Protein 9NP6 (pdb70)

Solvent-accessible surface area: 76575 Å² total; per-residue (Å²): 127,60,43,101,71,41,83,43,42,10,23,0,50,14,9,22,33,8,22,28,61,73,46,7,29,41,13,15,32,68,38,172,55,16,3,34,55,72,78,70,83,76,60,32,33,60,49,34,97,88,133,138,147,29,55,20,11,85,26,49,0,126,34,33,44,52,67,56,83,197,115,82,148,49,23,33,77,1,118,128,57,3,62,51,65,91,96,81,124,61,31,47,50,78,7,141,68,0,4,89,32,37,10,0,2,78,31,0,66,82,3,20,27,89,16,40,71,78,39,32,91,34,133,44,10,40,83,51,67,144,69,12,18,48,2,8,2,115,21,14,90,56,56,109,95,105,193,39,78,51,40,26,10,15,29,1,61,74,44,46,72,89,69,84,69,52,47,65,65,39,25,93,87,38,73,37,26,7,1,31,21,10,49,98,49,38,51,23,3,22,116,20,8,63,72,29,23,93,53,41,54,10,12,3,10,1,2,9,50,61,46,103,26,107,7,195,73,48,98,95,79,51,45,114,51,74,67,0,135,40,0,0,59,28,0,5,59,1,13,49,10,4,11,91,65,24,119,169,160,24,63,4,22,84,148,84,96,26,44,1,45,32,85,58,0,48,50,80,76,3,6,4,22,2,0,1,19,20,0,25,84,14,48,46,96,115,48,45,82,53,64,47,2,1,0,0,0,53,42,54,111,78,30,2,90,52,9,27,41,29,4,79,61,12,49,1,59,44,128,128,166,78,95,46,29,72,20,84,20,5,32,12,16,40,36,2,6,80,16,16,45,100,63,65,43,53,62,90,24,0,54,51,3,0,79,16,49,2,1,81,24,32,27,5,38,33,19,54,2,22,24,23,11,38,162,43,67,76,57,95,81,59,109,56,13,15,45,9,0,39,48,5,7,73,175,55,35,101,61,49,62,104,81,37,35,59,16,14,156,76,1,71,45,0,10,52,25,3,156,162,21,38,88,106,37,66,18,39,86,16,3,15,155,25,2,35,60,37,6,35,16,78,209,174,31,114,60,22,52,153,160,53,74,52,47,7,61,24,12,61,67,25,64,64,22,5,62,54,26,51,64,58,16,70,94,66,106,47,67,52,33,26,84,84,78,37,1,17,30,40,28,2,119,50,0,79,83,13,41,32,32,17,0,0,0,0,1,0,15,27,57,45,0,12,66,93,130,46,69,51,37,34,6,22,38,95,104,7,37,121,108,82,175,55,19,54,10,35,71,34,0,21,9,2,0,2,36,0,58,50,25,0,3,0,0,0,3,48,141,17,26,2,79,7,6,74,33,1,59,77,111,48,106,143,118,58,65,84,25,12,70,6,1,13,62,49,0,0,0,0,38,0,15,8,23,0,25,17,140,171,42,73,74,58,0,3,47,12,0,8,92,0,18,86,64,50,24,119,13,1,47,16,91,99,8,44,44,62,39,72,89,10,24,72,34,52,40,57,90,64,134,78,64,56,20,52,2,35,3,78,10,0,81,26,3,52,53,14,1,3,50,36,0,0,26,103,28,5,0,75,81,53,149,70,34,77,44,0,3,11,39,0,0,55,29,9,8,33,50,102,78,27,58,43,79,110,10,44,61,35,0,38,77,20,5,120,98,20,54,44,80,5,78,5,36,24,76,30,14,30,57,90,8,97,56,1,3,84,11,2,16,109,19,80,125,78,30,73,112,128,17,82,56,72,34,49,47,30,98,2,99,19,88,26,34,130,81,1,0,89,0,98,21,154,0,24,21,1,4,116,35,114,75,30,89,3,13,0,0,2,9,54,33,36,134,94,43,42,88,140,126,71,1,84,98,30,0,31,1,0,3,12,0,1,0,1,15,75,32,56,13,132,61,71,38,25,48,2,6,6,42,0,0,11,2,37,53,156,33,15,42,51,54,60,9,88,50,16,49,124,88,45,81,66,62,40,34,68,53,0,24,72,6,0,56,36,5,28,17,54,150,4,35,2,84,50,36,114,34,33,103,84,18,34,7,118,60,19,28,70,27,78,94,75,81,155,116,89,42,127,44,18,44,57,1,20,46,5,103,58,4,11,10,6,0,20,6,8,0,10,2,15,29,42,45,4,1,0,23,2,1,20,66,3,25,49,91,22,126,25,51,25,44,53,3,0,1,1,2,60,86,204,140,22,9,30,55,2,38,109,76,5,77,58,23,32,68,130,39,82,77,90,87,154,37,12,46,25,25,24,3,71,53,19,2,5,51,5,8,139,18,9,2,11,3,8,66,21,27,45,112,19,140,58,3,48,48,0,46,32,32,54,12,0,57,66,12,0,25,68,42,127,48,119,8,68,14,163,80,53,13,42,42,7,0,56,18,1,43,117,0,13,32,26,2,13,33,13,52,3,86,12,94,92,0,124,96,24,37,62,80,15,65,135,18,10,135,84,23,74,71,59,138,106,67,94,94,1,86,101,2,19,64,11,1,53,33,0,30,73,7,0,56,1,0,46,46,1,28,106,89,0,165,78,84,108,11,16,17,122,38,30,16,12,3,5,2,1,101,0,7,67,125,30,109,106,0,4,111,67,2,19,142,79,16,69,4,0,3,0,13,36,4,10,10,0,0,32,3,11,33,50,7,6,14,40,2,0,9,50,23,57,36,68,47,3,6,2,3,1,3,3,2,17,21,14,17,0,37,46,165,148,14,16,6,56,30,1,18,93,33,1,48,109,30,0,34,77,49,93,67,47,85,4,48,74,49,67,10,119,30,0,128,56,5,44,88,71,7,7,124,3,0,57,33,6,23,50,38,26,181,191,135,30,102,45,61,90,52,16,51,72,235,58,20,0,0,4,25,78,45,14,57,32,1,41,57,34,2,0,59,52,8,6,158,64,100,114,72,115,45,0,1,2,3,54,116,103,75,20,4,66,65,6,20,82,24,11,71,91,60,48,2,61,54,33,79,110,48,0,18,80,29,102,26,0,15,25,1,12,8,1,1,54,0,1,13,57,8,49,8,9,26,4,1,2,53,18,0,19,13,78,64,22,82,1,5,4,95,1,1,10,1,0,64,128,44,1,68,112,44,89,89,43,59,56,44,6,26,68,23,41,138,38,15,33,72,11,15,4,2,1,0,2,41,42,22,32,70,62,94,72,12,27,124,53,0,61,68,47,0,71,52,0,9,65,28,0,80,60,1,6,77,29,60,59,39,88,14,54,54,2,1,50,26,0,34,170,42,17,23,26,19,13,30,8,37,29,74,88,87,60,102,46,24,25,50,8,11,52,24,0,28,87,0,24,52,19,0,34,115,63,29,105,84,63,6,62,82,25,0,13,50,22,2,73,6,0,85,121,51,62,82,10,24,31,93,23,98,161,78,110,130,18,49,9,19,30,0,38,63,1,36,40,61,52,36,110,28,0,0,2,3,16,0,0,30,125,10,3,25,41,92,61,106,71,146,33,22,6,44,11,2,5,24,3,8,4,132,28,42,9,28,150,62,5,69,66,33,74,25,96,86,10,180,20,39,54,71,0,33,91,49,4,60,75,11,33,134,46,33,55,114,82,49,72,29,23,17,58,51,0,0,15,0,1,1,0,0,0,61,20,84,1,10,0,0,0,4,61,67,0,71,101,31,106,67,68,32,36,27,2,132,8,0,65,30,0,27,87,44,45,89,120,88,44,114,39,156,162,33,110,94,153,87,109,97,29,88,58,136,50,122,164,3,1,111,56,0,47,87,48,116,88,41,51,61,4,0,74,17,10,36,50,39,80,86,189,177

B-factor: mean 36.64, std 29.6, range [0.26, 152.62]

Structure (mmCIF, N/CA/C/O backbone):
data_9NP6
#
_entry.id   9NP6
#
_cell.length_a   1.00
_cell.length_b   1.00
_cell.length_c   1.00
_cell.angle_alpha   90.00
_cell.angle_beta   90.00
_cell.angle_gamma   90.00
#
_symmetry.space_group_name_H-M   'P 1'
#
loop_
_entity.id
_entity.type
_entity.pdbx_description
1 polymer "DNA 3'-5' helicase"
2 polymer "DNA 3'-5' helicase"
3 polymer 'DNA (30-MER)'
4 non-polymer 'PHOSPHOAMINOPHOSPHONIC ACID-ADENYLATE ESTER'
5 non-polymer 'IRON/SULFUR CLUSTER'
#
loop_
_atom_site.group_PDB
_atom_site.id
_atom_site.type_symbol
_atom_site.label_atom_id
_atom_site.label_alt_id
_atom_site.label_comp_id
_atom_site.label_asym_id
_atom_site.label_entity_id
_atom_site.label_seq_id
_atom_site.pdbx_PDB_ins_code
_atom_site.Cartn_x
_atom_site.Cartn_y
_atom_site.Cartn_z
_atom_site.occupancy
_atom_site.B_iso_or_equiv
_atom_site.auth_seq_id
_atom_site.auth_comp_id
_atom_site.auth_asym_id
_atom_site.auth_atom_id
_atom_site.pdbx_PDB_model_num
ATOM 1 N N . LEU A 1 17 ? 150.609 164.428 96.055 1.00 91.84 16 LEU A N 1
ATOM 2 C CA . LEU A 1 17 ? 151.985 164.545 96.523 1.00 91.84 16 LEU A CA 1
ATOM 3 C C . LEU A 1 17 ? 152.462 163.239 97.146 1.00 91.84 16 LEU A C 1
ATOM 4 O O . LEU A 1 17 ? 153.659 163.038 97.352 1.00 91.84 16 LEU A O 1
ATOM 9 N N . LEU A 1 18 ? 151.517 162.353 97.444 1.00 94.14 17 LEU A N 1
ATOM 10 C CA . LEU A 1 18 ? 151.804 161.046 98.031 1.00 94.14 17 LEU A CA 1
ATOM 11 C C . LEU A 1 18 ? 151.265 159.983 97.078 1.00 94.14 17 LEU A C 1
ATOM 12 O O . LEU A 1 18 ? 150.137 159.505 97.229 1.00 94.14 17 LEU A O 1
ATOM 17 N N . GLU A 1 19 ? 152.078 159.615 96.099 1.00 91.62 18 GLU A N 1
ATOM 18 C CA . GLU A 1 19 ? 151.736 158.618 95.099 1.00 91.62 18 GLU A CA 1
ATOM 19 C C . GLU A 1 19 ? 152.958 157.749 94.857 1.00 91.62 18 GLU A C 1
ATOM 20 O O . GLU A 1 19 ? 154.087 158.167 95.138 1.00 91.62 18 GLU A O 1
ATOM 22 N N . PRO A 1 20 ? 152.766 156.524 94.354 1.00 91.44 19 PRO A N 1
ATOM 23 C CA . PRO A 1 20 ? 153.934 155.682 94.044 1.00 91.44 19 PRO A CA 1
ATOM 24 C C . PRO A 1 20 ? 154.903 156.345 93.082 1.00 91.44 19 PRO A C 1
ATOM 25 O O . PRO A 1 20 ? 156.121 156.176 93.218 1.00 91.44 19 PRO A O 1
ATOM 29 N N . GLY A 1 21 ? 154.395 157.098 92.111 1.00 90.78 20 GLY A N 1
ATOM 30 C CA . GLY A 1 21 ? 155.251 157.906 91.268 1.00 90.78 20 GLY A CA 1
ATOM 31 C C . GLY A 1 21 ? 155.376 159.315 91.807 1.00 90.78 20 GLY A C 1
ATOM 32 O O . GLY A 1 21 ? 154.507 160.159 91.568 1.00 90.78 20 GLY A O 1
ATOM 33 N N . SER A 1 22 ? 156.454 159.580 92.540 1.00 90.97 21 SER A N 1
ATOM 34 C CA . SER A 1 22 ? 156.657 160.883 93.156 1.00 90.97 21 SER A CA 1
ATOM 35 C C . SER A 1 22 ? 158.134 161.051 93.477 1.00 90.97 21 SER A C 1
ATOM 36 O O . SER A 1 22 ? 158.892 160.079 93.528 1.00 90.97 21 SER A O 1
ATOM 39 N N . ASN A 1 23 ? 158.529 162.302 93.698 1.00 94.68 22 ASN A N 1
ATOM 40 C CA . ASN A 1 23 ? 159.910 162.622 94.018 1.00 94.68 22 ASN A CA 1
ATOM 41 C C . ASN A 1 23 ? 159.947 163.917 94.814 1.00 94.68 22 ASN A C 1
ATOM 42 O O . ASN A 1 23 ? 159.001 164.708 94.795 1.00 94.68 22 ASN A O 1
ATOM 44 N N . GLY A 1 24 ? 161.055 164.124 95.511 1.00 97.65 23 GLY A N 1
ATOM 45 C CA . GLY A 1 24 ? 161.238 165.310 96.321 1.00 97.65 23 GLY A CA 1
ATOM 46 C C . GLY A 1 24 ? 160.982 165.050 97.791 1.00 97.65 23 GLY A C 1
ATOM 47 O O . GLY A 1 24 ? 160.815 163.914 98.245 1.00 97.65 23 GLY A O 1
ATOM 48 N N . VAL A 1 25 ? 160.952 166.144 98.546 1.00 93.03 24 VAL A N 1
ATOM 49 C CA . VAL A 1 25 ? 160.745 166.112 99.989 1.00 93.03 24 VAL A CA 1
ATOM 50 C C . VAL A 1 25 ? 159.416 166.784 100.298 1.00 93.03 24 VAL A C 1
ATOM 51 O O . VAL A 1 25 ? 159.168 167.914 99.861 1.00 93.03 24 VAL A O 1
ATOM 55 N N . VAL A 1 26 ? 158.558 166.086 101.041 1.00 93.17 25 VAL A N 1
ATOM 56 C CA . VAL A 1 26 ? 157.282 166.628 101.482 1.00 93.17 25 VAL A CA 1
ATOM 57 C C . VAL A 1 26 ? 157.155 166.398 102.979 1.00 93.17 25 VAL A C 1
ATOM 58 O O . VAL A 1 26 ? 157.834 165.553 103.565 1.00 93.17 25 VAL A O 1
ATOM 62 N N . ARG A 1 27 ? 156.267 167.169 103.598 1.00 86.68 26 ARG A N 1
ATOM 63 C CA . ARG A 1 27 ? 156.070 167.107 105.036 1.00 86.68 26 ARG A CA 1
ATOM 64 C C . ARG A 1 27 ? 154.621 167.443 105.344 1.00 86.68 26 ARG A C 1
ATOM 65 O O . ARG A 1 27 ? 153.983 168.205 104.616 1.00 86.68 26 ARG A O 1
ATOM 73 N N . LEU A 1 28 ? 154.106 166.864 106.426 1.00 77.48 27 LEU A N 1
ATOM 74 C CA . LEU A 1 28 ? 152.783 167.192 106.939 1.00 77.48 27 LEU A CA 1
ATOM 75 C C . LEU A 1 28 ? 152.918 167.690 108.370 1.00 77.48 27 LEU A C 1
ATOM 76 O O . LEU A 1 28 ? 153.681 167.132 109.162 1.00 77.48 27 LEU A O 1
ATOM 81 N N . LEU A 1 29 ? 152.168 168.739 108.697 1.00 79.11 28 LEU A N 1
ATOM 82 C CA . LEU A 1 29 ? 152.459 169.560 109.859 1.00 79.11 28 LEU A CA 1
ATOM 83 C C . LEU A 1 29 ? 151.188 169.833 110.650 1.00 79.11 28 LEU A C 1
ATOM 84 O O . LEU A 1 29 ? 150.090 169.900 110.091 1.00 79.11 28 LEU A O 1
ATOM 89 N N . GLY A 1 30 ? 151.350 169.981 111.958 1.00 76.48 29 GLY A N 1
ATOM 90 C CA . GLY A 1 30 ? 150.303 170.496 112.829 1.00 76.48 29 GLY A CA 1
ATOM 91 C C . GLY A 1 30 ? 149.395 169.413 113.375 1.00 76.48 29 GLY A C 1
ATOM 92 O O . GLY A 1 30 ? 149.186 168.363 112.769 1.00 76.48 29 GLY A O 1
ATOM 93 N N . GLY A 1 31 ? 148.847 169.682 114.559 1.00 69.81 30 GLY A N 1
ATOM 94 C CA . GLY A 1 31 ? 147.799 168.866 115.124 1.00 69.81 30 GLY A CA 1
ATOM 95 C C . GLY A 1 31 ? 148.293 167.746 116.015 1.00 69.81 30 GLY A C 1
ATOM 96 O O . GLY A 1 31 ? 149.071 166.885 115.596 1.00 69.81 30 GLY A O 1
ATOM 97 N N . PRO A 1 32 ? 147.852 167.741 117.276 1.00 56.87 31 PRO A N 1
ATOM 98 C CA . PRO A 1 32 ? 148.108 166.585 118.144 1.00 56.87 31 PRO A CA 1
ATOM 99 C C . PRO A 1 32 ? 147.057 165.502 117.964 1.00 56.87 31 PRO A C 1
ATOM 100 O O . PRO A 1 32 ? 145.859 165.763 118.103 1.00 56.87 31 PRO A O 1
ATOM 104 N N . GLY A 1 33 ? 147.493 164.285 117.652 1.00 56.25 32 GLY A N 1
ATOM 105 C CA . GLY A 1 33 ? 146.583 163.182 117.436 1.00 56.25 32 GLY A CA 1
ATOM 106 C C . GLY A 1 33 ? 145.916 163.156 116.081 1.00 56.25 32 GLY A C 1
ATOM 107 O O . GLY A 1 33 ? 145.080 162.275 115.841 1.00 56.25 32 GLY A O 1
ATOM 108 N N . THR A 1 34 ? 146.277 164.074 115.182 1.00 59.44 33 THR A N 1
ATOM 109 C CA . THR A 1 34 ? 145.569 164.217 113.913 1.00 59.44 33 THR A CA 1
ATOM 110 C C . THR A 1 34 ? 145.641 162.950 113.069 1.00 59.44 33 THR A C 1
ATOM 111 O O . THR A 1 34 ? 144.693 162.632 112.342 1.00 59.44 33 THR A O 1
ATOM 115 N N . GLY A 1 35 ? 146.728 162.194 113.176 1.00 64.97 34 GLY A N 1
ATOM 116 C CA . GLY A 1 35 ? 146.879 161.007 112.358 1.00 64.97 34 GLY A CA 1
ATOM 117 C C . GLY A 1 35 ? 148.115 161.029 111.486 1.00 64.97 34 GLY A C 1
ATOM 118 O O . GLY A 1 35 ? 148.124 160.450 110.395 1.00 64.97 34 GLY A O 1
ATOM 119 N N . LYS A 1 36 ? 149.163 161.705 111.957 1.00 67.04 35 LYS A N 1
ATOM 120 C CA . LYS A 1 36 ? 150.419 161.736 111.219 1.00 67.04 35 LYS A CA 1
ATOM 121 C C . LYS A 1 36 ? 150.967 160.331 111.010 1.00 67.04 35 LYS A C 1
ATOM 122 O O . LYS A 1 36 ? 151.355 159.964 109.896 1.00 67.04 35 LYS A O 1
ATOM 128 N N . SER A 1 37 ? 151.002 159.525 112.073 1.00 70.51 36 SER A N 1
ATOM 129 C CA . SER A 1 37 ? 151.497 158.157 111.944 1.00 70.51 36 SER A CA 1
ATOM 130 C C . SER A 1 37 ? 150.591 157.324 111.047 1.00 70.51 36 SER A C 1
ATOM 131 O O . SER A 1 37 ? 151.074 156.512 110.247 1.00 70.51 36 SER A O 1
ATOM 134 N N . SER A 1 38 ? 149.275 157.505 111.170 1.00 71.50 37 SER A N 1
ATOM 135 C CA . SER A 1 38 ? 148.348 156.795 110.297 1.00 71.50 37 SER A CA 1
ATOM 136 C C . SER A 1 38 ? 148.548 157.198 108.841 1.00 71.50 37 SER A C 1
ATOM 137 O O . SER A 1 38 ? 148.545 156.345 107.946 1.00 71.50 37 SER A O 1
ATOM 140 N N . LEU A 1 39 ? 148.732 158.495 108.585 1.00 70.88 38 LEU A N 1
ATOM 141 C CA . LEU A 1 39 ? 148.988 158.947 107.221 1.00 70.88 38 LEU A CA 1
ATOM 142 C C . LEU A 1 39 ? 150.288 158.363 106.687 1.00 70.88 38 LEU A C 1
ATOM 143 O O . LEU A 1 39 ? 150.363 157.954 105.522 1.00 70.88 38 LEU A O 1
ATOM 148 N N . LEU A 1 40 ? 151.324 158.318 107.526 1.00 74.17 39 LEU A N 1
ATOM 149 C CA . LEU A 1 40 ? 152.607 157.774 107.097 1.00 74.17 39 LEU A CA 1
ATOM 150 C C . LEU A 1 40 ? 152.497 156.294 106.758 1.00 74.17 39 LEU A C 1
ATOM 151 O O . LEU A 1 40 ? 153.029 155.843 105.736 1.00 74.17 39 LEU A O 1
ATOM 156 N N . VAL A 1 41 ? 151.814 155.519 107.603 1.00 77.72 40 VAL A N 1
ATOM 157 C CA . VAL A 1 41 ? 151.666 154.097 107.314 1.00 77.72 40 VAL A CA 1
ATOM 158 C C . VAL A 1 41 ? 150.796 153.888 106.079 1.00 77.72 40 VAL A C 1
ATOM 159 O O . VAL A 1 41 ? 151.039 152.965 105.292 1.00 77.72 40 VAL A O 1
ATOM 163 N N . ASP A 1 42 ? 149.789 154.743 105.871 1.00 81.14 41 ASP A N 1
ATOM 164 C CA . ASP A 1 42 ? 148.973 154.640 104.666 1.00 81.14 41 ASP A CA 1
ATOM 165 C C . ASP A 1 42 ? 149.802 154.904 103.416 1.00 81.14 41 ASP A C 1
ATOM 166 O O . ASP A 1 42 ? 149.670 154.193 102.413 1.00 81.14 41 ASP A O 1
ATOM 168 N N . THR A 1 43 ? 150.661 155.924 103.456 1.00 78.92 42 THR A N 1
ATOM 169 C CA . THR A 1 43 ? 151.524 156.204 102.312 1.00 78.92 42 THR A CA 1
ATOM 170 C C . THR A 1 43 ? 152.519 155.074 102.081 1.00 78.92 42 THR A C 1
ATOM 171 O O . THR A 1 43 ? 152.811 154.722 100.933 1.00 78.92 42 THR A O 1
ATOM 175 N N . ALA A 1 44 ? 153.059 154.503 103.160 1.00 78.57 43 ALA A N 1
ATOM 176 C CA . ALA A 1 44 ? 153.995 153.393 103.016 1.00 78.57 43 ALA A CA 1
ATOM 177 C C . ALA A 1 44 ? 153.322 152.180 102.386 1.00 78.57 43 ALA A C 1
ATOM 178 O O . ALA A 1 44 ? 153.911 151.508 101.531 1.00 78.57 43 ALA A O 1
ATOM 180 N N . VAL A 1 45 ? 152.088 151.882 102.797 1.00 80.53 44 VAL A N 1
ATOM 181 C CA . VAL A 1 45 ? 151.380 150.732 102.242 1.00 80.53 44 VAL A CA 1
ATOM 182 C C . VAL A 1 45 ? 150.988 150.989 100.791 1.00 80.53 44 VAL A C 1
ATOM 183 O O . VAL A 1 45 ? 151.127 150.110 99.932 1.00 80.53 44 VAL A O 1
ATOM 187 N N . GLN A 1 46 ? 150.501 152.196 100.493 1.00 79.93 45 GLN A N 1
ATOM 188 C CA . GLN A 1 46 ? 150.040 152.502 99.142 1.00 79.93 45 GLN A CA 1
ATOM 189 C C . GLN A 1 46 ? 151.179 152.476 98.132 1.00 79.93 45 GLN A C 1
ATOM 190 O O . GLN A 1 46 ? 150.941 152.276 96.935 1.00 79.93 45 GLN A O 1
ATOM 192 N N . HIS A 1 47 ? 152.414 152.677 98.584 1.00 83.21 46 HIS A N 1
ATOM 193 C CA . HIS A 1 47 ? 153.568 152.702 97.696 1.00 83.21 46 HIS A CA 1
ATOM 194 C C . HIS A 1 47 ? 154.180 151.326 97.469 1.00 83.21 46 HIS A C 1
ATOM 195 O O . HIS A 1 47 ? 155.163 151.218 96.730 1.00 83.21 46 HIS A O 1
ATOM 202 N N . ILE A 1 48 ? 153.634 150.282 98.082 1.00 79.17 47 ILE A N 1
ATOM 203 C CA . ILE A 1 48 ? 154.158 148.934 97.901 1.00 79.17 47 ILE A CA 1
ATOM 204 C C . ILE A 1 48 ? 153.084 148.025 97.320 1.00 79.17 47 ILE A C 1
ATOM 205 O O . ILE A 1 48 ? 153.277 147.413 96.269 1.00 79.17 47 ILE A O 1
ATOM 210 N N . LEU A 1 59 ? 161.765 153.155 106.988 1.00 94.85 58 LEU A N 1
ATOM 211 C CA . LEU A 1 59 ? 160.926 153.964 107.863 1.00 94.85 58 LEU A CA 1
ATOM 212 C C . LEU A 1 59 ? 161.625 154.189 109.194 1.00 94.85 58 LEU A C 1
ATOM 213 O O . LEU A 1 59 ? 162.681 153.613 109.454 1.00 94.85 58 LEU A O 1
ATOM 218 N N . LEU A 1 60 ? 161.029 155.029 110.037 1.00 90.65 59 LEU A N 1
ATOM 219 C CA . LEU A 1 60 ? 161.598 155.331 111.341 1.00 90.65 59 LEU A CA 1
ATOM 220 C C . LEU A 1 60 ? 160.472 155.557 112.338 1.00 90.65 59 LEU A C 1
ATOM 221 O O . LEU A 1 60 ? 159.403 156.059 111.982 1.00 90.65 59 LEU A O 1
ATOM 226 N N . THR A 1 61 ? 160.723 155.183 113.592 1.00 91.57 60 THR A N 1
ATOM 227 C CA . THR A 1 61 ? 159.735 155.301 114.660 1.00 91.57 60 THR A CA 1
ATOM 228 C C . THR A 1 61 ? 160.166 156.260 115.756 1.00 91.57 60 THR A C 1
ATOM 229 O O . THR A 1 61 ? 159.416 157.180 116.102 1.00 91.57 60 THR A O 1
ATOM 231 N N . GLY A 1 62 ? 161.359 156.075 116.313 1.00 92.70 61 GLY A N 1
ATOM 232 C CA . GLY A 1 62 ? 161.849 156.920 117.380 1.00 92.70 61 GLY A CA 1
ATOM 233 C C . GLY A 1 62 ? 161.730 156.341 118.773 1.00 92.70 61 GLY A C 1
ATOM 234 O O . GLY A 1 62 ? 162.106 157.018 119.736 1.00 92.70 61 GLY A O 1
ATOM 235 N N . SER A 1 63 ? 161.216 155.120 118.914 1.00 85.62 62 SER A N 1
ATOM 236 C CA . SER A 1 63 ? 161.109 154.483 120.219 1.00 85.62 62 SER A CA 1
ATOM 237 C C . SER A 1 63 ? 161.009 152.976 120.028 1.00 85.62 62 SER A C 1
ATOM 238 O O . SER A 1 63 ? 160.363 152.508 119.089 1.00 85.62 62 SER A O 1
ATOM 241 N N . ALA A 1 64 ? 161.645 152.225 120.931 1.00 85.68 63 ALA A N 1
ATOM 242 C CA . ALA A 1 64 ? 161.648 150.771 120.820 1.00 85.68 63 ALA A CA 1
ATOM 243 C C . ALA A 1 64 ? 160.266 150.164 121.026 1.00 85.68 63 ALA A C 1
ATOM 244 O O . ALA A 1 64 ? 160.027 149.037 120.579 1.00 85.68 63 ALA A O 1
ATOM 246 N N . ARG A 1 65 ? 159.360 150.874 121.696 1.00 81.64 64 ARG A N 1
ATOM 247 C CA . ARG A 1 65 ? 157.999 150.385 121.884 1.00 81.64 64 ARG A CA 1
ATOM 248 C C . ARG A 1 65 ? 157.072 150.832 120.763 1.00 81.64 64 ARG A C 1
ATOM 249 O O . ARG A 1 65 ? 156.194 150.070 120.345 1.00 81.64 64 ARG A O 1
ATOM 251 N N . LEU A 1 66 ? 157.255 152.057 120.265 1.00 85.07 65 LEU A N 1
ATOM 252 C CA . LEU A 1 66 ? 156.430 152.547 119.166 1.00 85.07 65 LEU A CA 1
ATOM 253 C C . LEU A 1 66 ? 156.689 151.769 117.882 1.00 85.07 65 LEU A C 1
ATOM 254 O O . LEU A 1 66 ? 155.764 151.556 117.087 1.00 85.07 65 LEU A O 1
ATOM 259 N N . ARG A 1 67 ? 157.936 151.342 117.663 1.00 83.28 66 ARG A N 1
ATOM 260 C CA . ARG A 1 67 ? 158.257 150.580 116.462 1.00 83.28 66 ARG A CA 1
ATOM 261 C C . ARG A 1 67 ? 157.516 149.250 116.431 1.00 83.28 66 ARG A C 1
ATOM 262 O O . ARG A 1 67 ? 157.134 148.780 115.353 1.00 83.28 66 ARG A O 1
ATOM 270 N N . THR A 1 68 ? 157.296 148.632 117.594 1.00 81.63 67 THR A N 1
ATOM 271 C CA . THR A 1 68 ? 156.522 147.397 117.633 1.00 81.63 67 THR A CA 1
ATOM 272 C C . THR A 1 68 ? 155.093 147.634 117.166 1.00 81.63 67 THR A C 1
ATOM 273 O O . THR A 1 68 ? 154.543 146.841 116.392 1.00 81.63 67 THR A O 1
ATOM 277 N N . ALA A 1 69 ? 154.478 148.731 117.617 1.00 79.87 68 ALA A N 1
ATOM 278 C CA . ALA A 1 69 ? 153.128 149.059 117.174 1.00 79.87 68 ALA A CA 1
ATOM 279 C C . ALA A 1 69 ? 153.092 149.346 115.679 1.00 79.87 68 ALA A C 1
ATOM 280 O O . ALA A 1 69 ? 152.161 148.927 114.980 1.00 79.87 68 ALA A O 1
ATOM 282 N N . ALA A 1 70 ? 154.096 150.065 115.169 1.00 85.81 69 ALA A N 1
ATOM 283 C CA . ALA A 1 70 ? 154.138 150.350 113.737 1.00 85.81 69 ALA A CA 1
ATOM 284 C C . ALA A 1 70 ? 154.267 149.068 112.921 1.00 85.81 69 ALA A C 1
ATOM 285 O O . ALA A 1 70 ? 153.581 148.897 111.905 1.00 85.81 69 ALA A O 1
ATOM 287 N N . ARG A 1 71 ? 155.137 148.153 113.356 1.00 88.40 70 ARG A N 1
ATOM 288 C CA . ARG A 1 71 ? 155.298 146.887 112.649 1.00 88.40 70 ARG A CA 1
ATOM 289 C C . ARG A 1 71 ? 154.023 146.056 112.710 1.00 88.40 70 ARG A C 1
ATOM 290 O O . ARG A 1 71 ? 153.642 145.417 111.721 1.00 88.40 70 ARG A O 1
ATOM 292 N N . ALA A 1 72 ? 153.351 146.049 113.864 1.00 84.63 71 ALA A N 1
ATOM 293 C CA . ALA A 1 72 ? 152.095 145.317 113.980 1.00 84.63 71 ALA A CA 1
ATOM 294 C C . ALA A 1 72 ? 151.040 145.884 113.041 1.00 84.63 71 ALA A C 1
ATOM 295 O O . ALA A 1 72 ? 150.323 145.130 112.373 1.00 84.63 71 ALA A O 1
ATOM 297 N N . ALA A 1 73 ? 150.936 147.214 112.969 1.00 88.40 72 ALA A N 1
ATOM 298 C CA . ALA A 1 73 ? 149.972 147.833 112.065 1.00 88.40 72 ALA A CA 1
ATOM 299 C C . ALA A 1 73 ? 150.291 147.509 110.612 1.00 88.40 72 ALA A C 1
ATOM 300 O O . ALA A 1 73 ? 149.387 147.219 109.818 1.00 88.40 72 ALA A O 1
ATOM 302 N N . ILE A 1 74 ? 151.574 147.554 110.245 1.00 94.10 73 ILE A N 1
ATOM 303 C CA . ILE A 1 74 ? 151.968 147.250 108.872 1.00 94.10 73 ILE A CA 1
ATOM 304 C C . ILE A 1 74 ? 151.633 145.805 108.524 1.00 94.10 73 ILE A C 1
ATOM 305 O O . ILE A 1 74 ? 151.093 145.520 107.448 1.00 94.10 73 ILE A O 1
ATOM 310 N N . THR A 1 75 ? 151.941 144.871 109.428 1.00 92.44 74 THR A N 1
ATOM 311 C CA . THR A 1 75 ? 151.626 143.468 109.172 1.00 92.44 74 THR A CA 1
ATOM 312 C C . THR A 1 75 ? 150.121 143.249 109.078 1.00 92.44 74 THR A C 1
ATOM 313 O O . THR A 1 75 ? 149.654 142.457 108.252 1.00 92.44 74 THR A O 1
ATOM 317 N N . ALA A 1 76 ? 149.346 143.936 109.922 1.00 93.97 75 ALA A N 1
ATOM 318 C CA . ALA A 1 76 ? 147.894 143.800 109.869 1.00 93.97 75 ALA A CA 1
ATOM 319 C C . ALA A 1 76 ? 147.337 144.318 108.550 1.00 93.97 75 ALA A C 1
ATOM 320 O O . ALA A 1 76 ? 146.443 143.699 107.960 1.00 93.97 75 ALA A O 1
ATOM 322 N N . ARG A 1 77 ? 147.851 145.454 108.069 1.00 93.87 76 ARG A N 1
ATOM 323 C CA . ARG A 1 77 ? 147.367 145.999 106.805 1.00 93.87 76 ARG A CA 1
ATOM 324 C C . ARG A 1 77 ? 147.684 145.066 105.642 1.00 93.87 76 ARG A C 1
ATOM 325 O O . ARG A 1 77 ? 146.851 144.867 104.750 1.00 93.87 76 ARG A O 1
ATOM 333 N N . LEU A 1 78 ? 148.880 144.486 105.634 1.00 97.02 77 LEU A N 1
ATOM 334 C CA . LEU A 1 78 ? 149.283 143.578 104.566 1.00 97.02 77 LEU A CA 1
ATOM 335 C C . LEU A 1 78 ? 148.725 142.177 104.797 1.00 97.02 77 LEU A C 1
ATOM 336 O O . LEU A 1 78 ? 148.884 141.288 103.960 1.00 97.02 77 LEU A O 1
ATOM 341 N N . LEU A 1 91 ? 161.295 147.496 107.379 1.00 91.64 90 LEU A N 1
ATOM 342 C CA . LEU A 1 91 ? 162.414 147.898 108.222 1.00 91.64 90 LEU A CA 1
ATOM 343 C C . LEU A 1 91 ? 161.972 148.903 109.278 1.00 91.64 90 LEU A C 1
ATOM 344 O O . LEU A 1 91 ? 162.047 150.112 109.066 1.00 91.64 90 LEU A O 1
ATOM 349 N N . VAL A 1 92 ? 161.514 148.397 110.420 1.00 93.37 91 VAL A N 1
ATOM 350 C CA . VAL A 1 92 ? 161.030 149.238 111.509 1.00 93.37 91 VAL A CA 1
ATOM 351 C C . VAL A 1 92 ? 162.185 149.409 112.492 1.00 93.37 91 VAL A C 1
ATOM 352 O O . VAL A 1 92 ? 162.467 148.523 113.299 1.00 93.37 91 VAL A O 1
ATOM 356 N N . ARG A 1 93 ? 162.858 150.555 112.422 1.00 90.87 92 ARG A N 1
ATOM 357 C CA . ARG A 1 93 ? 164.012 150.843 113.263 1.00 90.87 92 ARG A CA 1
ATOM 358 C C . ARG A 1 93 ? 163.859 152.230 113.877 1.00 90.87 92 ARG A C 1
ATOM 359 O O . ARG A 1 93 ? 162.880 152.940 113.633 1.00 90.87 92 ARG A O 1
ATOM 367 N N . THR A 1 94 ? 164.845 152.613 114.681 1.00 90.27 93 THR A N 1
ATOM 368 C CA . THR A 1 94 ? 164.906 153.919 115.324 1.00 90.27 93 THR A CA 1
ATOM 369 C C . THR A 1 94 ? 166.181 154.638 114.889 1.00 90.27 93 THR A C 1
ATOM 370 O O . THR A 1 94 ? 167.004 154.096 114.148 1.00 90.27 93 THR A O 1
ATOM 374 N N . VAL A 1 95 ? 166.337 155.878 115.359 1.00 89.76 94 VAL A N 1
ATOM 375 C CA . VAL A 1 95 ? 167.490 156.683 114.966 1.00 89.76 94 VAL A CA 1
ATOM 376 C C . VAL A 1 95 ? 168.782 156.043 115.457 1.00 89.76 94 VAL A C 1
ATOM 377 O O . VAL A 1 95 ? 169.732 155.853 114.688 1.00 89.76 94 VAL A O 1
ATOM 381 N N . HIS A 1 96 ? 168.837 155.695 116.744 1.00 89.36 95 HIS A N 1
ATOM 382 C CA . HIS A 1 96 ? 170.045 155.082 117.285 1.00 89.36 95 HIS A CA 1
ATOM 383 C C . HIS A 1 96 ? 170.260 153.680 116.729 1.00 89.36 95 HIS A C 1
ATOM 384 O O . HIS A 1 96 ? 171.405 153.283 116.479 1.00 89.36 95 HIS A O 1
ATOM 391 N N . SER A 1 97 ? 169.182 152.924 116.521 1.00 84.53 96 SER A N 1
ATOM 392 C CA . SER A 1 97 ? 169.319 151.620 115.884 1.00 84.53 96 SER A CA 1
ATOM 393 C C . SER A 1 97 ? 169.861 151.757 114.467 1.00 84.53 96 SER A C 1
ATOM 394 O O . SER A 1 97 ? 170.722 150.976 114.047 1.00 84.53 96 SER A O 1
ATOM 396 N N . TYR A 1 98 ? 169.372 152.749 113.718 1.00 87.46 97 TYR A N 1
ATOM 397 C CA . TYR A 1 98 ? 169.878 152.975 112.367 1.00 87.46 97 TYR A CA 1
ATOM 398 C C . TYR A 1 98 ? 171.345 153.384 112.388 1.00 87.46 97 TYR A C 1
ATOM 399 O O . TYR A 1 98 ? 172.128 152.953 111.533 1.00 87.46 97 TYR A O 1
ATOM 408 N N . ALA A 1 99 ? 171.733 154.220 113.354 1.00 82.32 98 ALA A N 1
ATOM 409 C CA . ALA A 1 99 ? 173.133 154.611 113.474 1.00 82.32 98 ALA A CA 1
ATOM 410 C C . ALA A 1 99 ? 174.016 153.406 113.772 1.00 82.32 98 ALA A C 1
ATOM 411 O O . ALA A 1 99 ? 175.090 153.251 113.177 1.00 82.32 98 ALA A O 1
ATOM 413 N N . PHE A 1 100 ? 173.575 152.535 114.681 1.00 82.07 99 PHE A N 1
ATOM 414 C CA . PHE A 1 100 ? 174.344 151.330 114.972 1.00 82.07 99 PHE A CA 1
ATOM 415 C C . PHE A 1 100 ? 174.435 150.426 113.750 1.00 82.07 99 PHE A C 1
ATOM 416 O O . PHE A 1 100 ? 175.489 149.839 113.480 1.00 82.07 99 PHE A O 1
ATOM 424 N N . ALA A 1 101 ? 173.336 150.293 113.004 1.00 80.95 100 ALA A N 1
ATOM 425 C CA . ALA A 1 101 ? 173.348 149.445 111.817 1.00 80.95 100 ALA A CA 1
ATOM 426 C C . ALA A 1 101 ? 174.310 149.978 110.763 1.00 80.95 100 ALA A C 1
ATOM 427 O O . ALA A 1 101 ? 175.063 149.208 110.155 1.00 80.95 100 ALA A O 1
ATOM 429 N N . VAL A 1 102 ? 174.303 151.292 110.533 1.00 81.42 101 VAL A N 1
ATOM 430 C CA . VAL A 1 102 ? 175.207 151.860 109.537 1.00 81.42 101 VAL A CA 1
ATOM 431 C C . VAL A 1 102 ? 176.654 151.757 110.008 1.00 81.42 101 VAL A C 1
ATOM 432 O O . VAL A 1 102 ? 177.564 151.524 109.204 1.00 81.42 101 VAL A O 1
ATOM 436 N N . LEU A 1 103 ? 176.893 151.899 111.317 1.00 79.33 102 LEU A N 1
ATOM 437 C CA . LEU A 1 103 ? 178.246 151.724 111.835 1.00 79.33 102 LEU A CA 1
ATOM 438 C C . LEU A 1 103 ? 178.725 150.291 111.648 1.00 79.33 102 LEU A C 1
ATOM 439 O O . LEU A 1 103 ? 179.887 150.059 111.292 1.00 79.33 102 LEU A O 1
ATOM 444 N N . ARG A 1 104 ? 177.846 149.316 111.889 1.00 76.98 103 ARG A N 1
ATOM 445 C CA . ARG A 1 104 ? 178.209 147.918 111.679 1.00 76.98 103 ARG A CA 1
ATOM 446 C C . ARG A 1 104 ? 178.474 147.632 110.206 1.00 76.98 103 ARG A C 1
ATOM 447 O O . ARG A 1 104 ? 179.408 146.896 109.869 1.00 76.98 103 ARG A O 1
ATOM 449 N N . LEU A 1 105 ? 177.657 148.200 109.315 1.00 76.58 104 LEU A N 1
ATOM 450 C CA . LEU A 1 105 ? 177.869 147.997 107.886 1.00 76.58 104 LEU A CA 1
ATOM 451 C C . LEU A 1 105 ? 179.158 148.654 107.407 1.00 76.58 104 LEU A C 1
ATOM 452 O O . LEU A 1 105 ? 179.799 148.151 106.477 1.00 76.58 104 LEU A O 1
ATOM 454 N N . ALA A 1 106 ? 179.554 149.769 108.025 1.00 77.65 105 ALA A N 1
ATOM 455 C CA . ALA A 1 106 ? 180.783 150.450 107.638 1.00 77.65 105 ALA A CA 1
ATOM 456 C C . ALA A 1 106 ? 182.036 149.650 107.968 1.00 77.65 105 ALA A C 1
ATOM 457 O O . ALA A 1 106 ? 183.111 149.983 107.457 1.00 77.65 105 ALA A O 1
ATOM 459 N N . ALA A 1 107 ? 181.930 148.612 108.794 1.00 83.01 106 ALA A N 1
ATOM 460 C CA . ALA A 1 107 ? 183.085 147.805 109.165 1.00 83.01 106 ALA A CA 1
ATOM 461 C C . ALA A 1 107 ? 183.499 146.824 108.076 1.00 83.01 106 ALA A C 1
ATOM 462 O O . ALA A 1 107 ? 184.552 146.190 108.206 1.00 83.01 106 ALA A O 1
ATOM 464 N N . GLN A 1 108 ? 182.709 146.682 107.018 1.00 87.02 107 GLN A N 1
ATOM 465 C CA . GLN A 1 108 ? 183.039 145.767 105.934 1.00 87.02 107 GLN A CA 1
ATOM 466 C C . GLN A 1 108 ? 184.024 146.408 104.962 1.00 87.02 107 GLN A C 1
ATOM 467 O O . GLN A 1 108 ? 185.163 146.704 105.324 1.00 87.02 107 GLN A O 1
ATOM 473 N N . SER A 1 120 ? 175.474 151.901 131.077 1.00 87.13 119 SER A N 1
ATOM 474 C CA . SER A 1 120 ? 175.886 153.288 131.256 1.00 87.13 119 SER A CA 1
ATOM 475 C C . SER A 1 120 ? 176.803 153.431 132.464 1.00 87.13 119 SER A C 1
ATOM 476 O O . SER A 1 120 ? 177.443 154.466 132.650 1.00 87.13 119 SER A O 1
ATOM 479 N N . ALA A 1 121 ? 176.858 152.383 133.288 1.00 93.37 120 ALA A N 1
ATOM 480 C CA . ALA A 1 121 ? 177.717 152.415 134.466 1.00 93.37 120 ALA A CA 1
ATOM 481 C C . ALA A 1 121 ? 179.192 152.396 134.089 1.00 93.37 120 ALA A C 1
ATOM 482 O O . ALA A 1 121 ? 180.031 152.889 134.851 1.00 93.37 120 ALA A O 1
ATOM 484 N N . GLU A 1 122 ? 179.526 151.828 132.929 1.00 93.79 121 GLU A N 1
ATOM 485 C CA . GLU A 1 122 ? 180.923 151.748 132.516 1.00 93.79 121 GLU A CA 1
ATOM 486 C C . GLU A 1 122 ? 181.510 153.134 132.272 1.00 93.79 121 GLU A C 1
ATOM 487 O O . GLU A 1 122 ? 182.642 153.415 132.681 1.00 93.79 121 GLU A O 1
ATOM 493 N N . GLN A 1 123 ? 180.752 154.016 131.615 1.00 85.09 122 GLN A N 1
ATOM 494 C CA . GLN A 1 123 ? 181.229 155.379 131.392 1.00 85.09 122 GLN A CA 1
ATOM 495 C C . GLN A 1 123 ? 181.383 156.131 132.708 1.00 85.09 122 GLN A C 1
ATOM 496 O O . GLN A 1 123 ? 182.338 156.900 132.884 1.00 85.09 122 GLN A O 1
ATOM 502 N N . ASP A 1 124 ? 180.447 155.931 133.639 1.00 83.57 123 ASP A N 1
ATOM 503 C CA . ASP A 1 124 ? 180.563 156.559 134.950 1.00 83.57 123 ASP A CA 1
ATOM 504 C C . ASP A 1 124 ? 181.813 156.082 135.675 1.00 83.57 123 ASP A C 1
ATOM 505 O O . ASP A 1 124 ? 182.537 156.885 136.274 1.00 83.57 123 ASP A O 1
ATOM 507 N N . GLY A 1 125 ? 182.089 154.779 135.623 1.00 85.30 124 GLY A N 1
ATOM 508 C CA . GLY A 1 125 ? 183.305 154.269 136.233 1.00 85.30 124 GLY A CA 1
ATOM 509 C C . GLY A 1 125 ? 184.556 154.827 135.584 1.00 85.30 124 GLY A C 1
ATOM 510 O O . GLY A 1 125 ? 185.532 155.150 136.266 1.00 85.30 124 GLY A O 1
ATOM 511 N N . ILE A 1 126 ? 184.541 154.956 134.256 1.00 84.62 125 ILE A N 1
ATOM 512 C CA . ILE A 1 126 ? 185.702 155.488 133.545 1.00 84.62 125 ILE A CA 1
ATOM 513 C C . ILE A 1 126 ? 185.963 156.934 133.955 1.00 84.62 125 ILE A C 1
ATOM 514 O O . ILE A 1 126 ? 187.103 157.317 134.252 1.00 84.62 125 ILE A O 1
ATOM 519 N N . ILE A 1 127 ? 184.913 157.759 133.982 1.00 81.10 126 ILE A N 1
ATOM 520 C CA . ILE A 1 127 ? 185.118 159.160 134.344 1.00 81.10 126 ILE A CA 1
ATOM 521 C C . ILE A 1 127 ? 185.500 159.288 135.813 1.00 81.10 126 ILE A C 1
ATOM 522 O O . ILE A 1 127 ? 186.294 160.163 136.176 1.00 81.10 126 ILE A O 1
ATOM 527 N N . ARG A 1 128 ? 184.958 158.429 136.681 1.00 80.67 127 ARG A N 1
ATOM 528 C CA . ARG A 1 128 ? 185.342 158.473 138.087 1.00 80.67 127 ARG A CA 1
ATOM 529 C C . ARG A 1 128 ? 186.808 158.099 138.269 1.00 80.67 127 ARG A C 1
ATOM 530 O O . ARG A 1 128 ? 187.521 158.730 139.058 1.00 80.67 127 ARG A O 1
ATOM 538 N N . GLU A 1 129 ? 187.278 157.083 137.542 1.00 86.35 128 GLU A N 1
ATOM 539 C CA . GLU A 1 129 ? 188.690 156.721 137.606 1.00 86.35 128 GLU A CA 1
ATOM 540 C C . GLU A 1 129 ? 189.572 157.842 137.071 1.00 86.35 128 GLU A C 1
ATOM 541 O O . GLU A 1 129 ? 190.633 158.128 137.638 1.00 86.35 128 GLU A O 1
ATOM 547 N N . LEU A 1 130 ? 189.151 158.486 135.980 1.00 82.63 129 LEU A N 1
ATOM 548 C CA . LEU A 1 130 ? 189.920 159.605 135.445 1.00 82.63 129 LEU A CA 1
ATOM 549 C C . LEU A 1 130 ? 189.996 160.749 136.448 1.00 82.63 129 LEU A C 1
ATOM 550 O O . LEU A 1 130 ? 191.057 161.356 136.632 1.00 82.63 129 LEU A O 1
ATOM 555 N N . LEU A 1 131 ? 188.877 161.055 137.108 1.00 76.64 130 LEU A N 1
ATOM 556 C CA . LEU A 1 131 ? 188.871 162.117 138.109 1.00 76.64 130 LEU A CA 1
ATOM 557 C C . LEU A 1 131 ? 189.751 161.761 139.299 1.00 76.64 130 LEU A C 1
ATOM 558 O O . LEU A 1 131 ? 190.465 162.620 139.828 1.00 76.64 130 LEU A O 1
ATOM 563 N N . ALA A 1 132 ? 189.710 160.500 139.737 1.00 83.36 131 ALA A N 1
ATOM 564 C CA . ALA A 1 132 ? 190.561 160.074 140.843 1.00 83.36 131 ALA A CA 1
ATOM 565 C C . ALA A 1 132 ? 192.034 160.166 140.468 1.00 83.36 131 ALA A C 1
ATOM 566 O O . ALA A 1 132 ? 192.873 160.530 141.299 1.00 83.36 131 ALA A O 1
ATOM 568 N N . GLY A 1 133 ? 192.367 159.831 139.222 1.00 83.90 132 GLY A N 1
ATOM 569 C CA . GLY A 1 133 ? 193.739 159.988 138.769 1.00 83.90 132 GLY A CA 1
ATOM 570 C C . GLY A 1 133 ? 194.164 161.442 138.681 1.00 83.90 132 GLY A C 1
ATOM 571 O O . GLY A 1 133 ? 195.306 161.784 138.997 1.00 83.90 132 GLY A O 1
ATOM 572 N N . ASP A 1 134 ? 193.253 162.317 138.258 1.00 84.94 133 ASP A N 1
ATOM 573 C CA . ASP A 1 134 ? 193.580 163.728 138.058 1.00 84.94 133 ASP A CA 1
ATOM 574 C C . ASP A 1 134 ? 193.315 164.512 139.348 1.00 84.94 133 ASP A C 1
ATOM 575 O O . ASP A 1 134 ? 192.535 165.458 139.408 1.00 84.94 133 ASP A O 1
ATOM 580 N N . LEU A 1 135 ? 193.946 164.048 140.426 1.00 86.03 134 LEU A N 1
ATOM 581 C CA . LEU A 1 135 ? 194.068 164.862 141.633 1.00 86.03 134 LEU A CA 1
ATOM 582 C C . LEU A 1 135 ? 195.450 164.821 142.263 1.00 86.03 134 LEU A C 1
ATOM 583 O O . LEU A 1 135 ? 195.801 165.762 142.982 1.00 86.03 134 LEU A O 1
ATOM 588 N N . GLU A 1 136 ? 196.244 163.772 142.035 1.00 81.41 135 GLU A N 1
ATOM 589 C CA . GLU A 1 136 ? 197.607 163.752 142.550 1.00 81.41 135 GLU A CA 1
ATOM 590 C C . GLU A 1 136 ? 198.518 164.643 141.717 1.00 81.41 135 GLU A C 1
ATOM 591 O O . GLU A 1 136 ? 199.391 165.329 142.261 1.00 81.41 135 GLU A O 1
ATOM 593 N N . ASP A 1 137 ? 198.328 164.647 140.401 1.00 75.37 136 ASP A N 1
ATOM 594 C CA . ASP A 1 137 ? 199.135 165.474 139.519 1.00 75.37 136 ASP A CA 1
ATOM 595 C C . ASP A 1 137 ? 198.760 166.943 139.672 1.00 75.37 136 ASP A C 1
ATOM 596 O O . ASP A 1 137 ? 197.597 167.291 139.893 1.00 75.37 136 ASP A O 1
ATOM 598 N N . GLY A 1 138 ? 199.763 167.806 139.551 1.00 68.61 137 GLY A N 1
ATOM 599 C CA . GLY A 1 138 ? 199.556 169.236 139.681 1.00 68.61 137 GLY A CA 1
ATOM 600 C C . GLY A 1 138 ? 199.819 169.996 138.397 1.00 68.61 137 GLY A C 1
ATOM 601 O O . GLY A 1 138 ? 200.818 169.759 137.718 1.00 68.6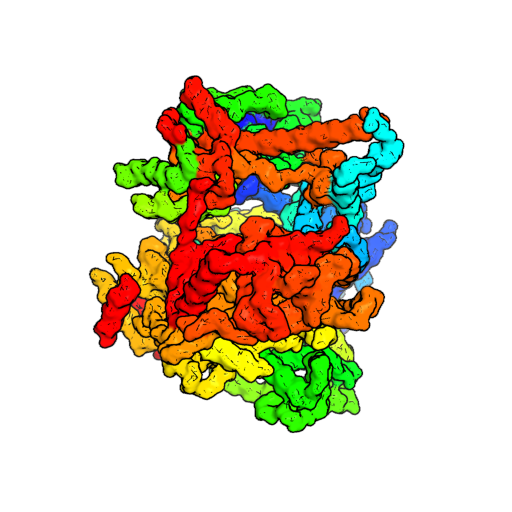1 137 GLY A O 1
ATOM 602 N N . GLY A 1 144 ? 193.317 170.943 133.733 1.00 68.59 143 GLY A N 1
ATOM 603 C CA . GLY A 1 144 ? 193.580 172.281 134.229 1.00 68.59 143 GLY A CA 1
ATOM 604 C C . GLY A 1 144 ? 192.390 172.894 134.941 1.00 68.59 143 GLY A C 1
ATOM 605 O O . GLY A 1 144 ? 191.753 173.815 134.429 1.00 68.59 143 GLY A O 1
ATOM 606 N N . TRP A 1 145 ? 192.095 172.382 136.133 1.00 65.02 144 TRP A N 1
ATOM 607 C CA . TRP A 1 145 ? 190.947 172.840 136.893 1.00 65.02 144 TRP A CA 1
ATOM 608 C C . TRP A 1 145 ? 191.192 174.248 137.436 1.00 65.02 144 TRP A C 1
ATOM 609 O O . TRP A 1 145 ? 192.338 174.677 137.580 1.00 65.02 144 TRP A O 1
ATOM 620 N N . PRO A 1 146 ? 190.121 174.991 137.751 1.00 68.62 145 PRO A N 1
ATOM 621 C CA . PRO A 1 146 ? 190.291 176.403 138.127 1.00 68.62 145 PRO A CA 1
ATOM 622 C C . PRO A 1 146 ? 190.846 176.596 139.528 1.00 68.62 145 PRO A C 1
ATOM 623 O O . PRO A 1 146 ? 190.755 177.695 140.086 1.00 68.62 145 PRO A O 1
ATOM 627 N N . GLU A 1 147 ? 191.395 175.531 140.112 1.00 65.28 146 GLU A N 1
ATOM 628 C CA . GLU A 1 147 ? 192.043 175.512 141.420 1.00 65.28 146 GLU A CA 1
ATOM 629 C C . GLU A 1 147 ? 191.059 175.677 142.568 1.00 65.28 146 GLU A C 1
ATOM 630 O O . GLU A 1 147 ? 191.492 175.817 143.718 1.00 65.28 146 GLU A O 1
ATOM 632 N N . GLN A 1 148 ? 189.754 175.669 142.302 1.00 59.43 147 GLN A N 1
ATOM 633 C CA . GLN A 1 148 ? 188.747 175.722 143.349 1.00 59.43 147 GLN A CA 1
ATOM 634 C C . GLN A 1 148 ? 187.901 174.461 143.422 1.00 59.43 147 GLN A C 1
ATOM 635 O O . GLN A 1 148 ? 187.119 174.313 144.366 1.00 59.43 147 GLN A O 1
ATOM 641 N N . LEU A 1 149 ? 188.036 173.556 142.455 1.00 56.47 148 LEU A N 1
ATOM 642 C CA . LEU A 1 149 ? 187.231 172.347 142.382 1.00 56.47 148 LEU A CA 1
ATOM 643 C C . LEU A 1 149 ? 187.961 171.124 142.915 1.00 56.47 148 LEU A C 1
ATOM 644 O O . LEU A 1 149 ? 187.468 170.003 142.751 1.00 56.47 148 LEU A O 1
ATOM 649 N N . TRP A 1 150 ? 189.129 171.308 143.530 1.00 62.23 149 TRP A N 1
ATOM 650 C CA . TRP A 1 150 ? 189.848 170.171 144.105 1.00 62.23 149 TRP A CA 1
ATOM 651 C C . TRP A 1 150 ? 189.059 169.453 145.193 1.00 62.23 149 TRP A C 1
ATOM 652 O O . TRP A 1 150 ? 189.026 168.210 145.176 1.00 62.23 149 TRP A O 1
ATOM 663 N N . PRO A 1 151 ? 188.432 170.132 146.163 1.00 54.48 150 PRO A N 1
ATOM 664 C CA . PRO A 1 151 ? 187.700 169.390 147.203 1.00 54.48 150 PRO A CA 1
ATOM 665 C C . PRO A 1 151 ? 186.551 168.551 146.674 1.00 54.48 150 PRO A C 1
ATOM 666 O O . PRO A 1 151 ? 186.241 167.514 147.272 1.00 54.48 150 PRO A O 1
ATOM 670 N N . ALA A 1 152 ? 185.915 168.956 145.575 1.00 48.92 151 ALA A N 1
ATOM 671 C CA . ALA A 1 152 ? 184.735 168.270 145.065 1.00 48.92 151 ALA A CA 1
ATOM 672 C C . ALA A 1 152 ? 185.053 167.156 144.080 1.00 48.92 151 ALA A C 1
ATOM 673 O O . ALA A 1 152 ? 184.139 166.426 143.686 1.00 48.92 151 ALA A O 1
ATOM 675 N N . LEU A 1 153 ? 186.315 167.005 143.676 1.00 53.78 152 LEU A N 1
ATOM 676 C CA . LEU A 1 153 ? 186.646 166.036 142.636 1.00 53.78 152 LEU A CA 1
ATOM 677 C C . LEU A 1 153 ? 186.357 164.612 143.093 1.00 53.78 152 LEU A C 1
ATOM 678 O O . LEU A 1 153 ? 185.889 163.782 142.306 1.00 53.78 152 LEU A O 1
ATOM 683 N N . THR A 1 154 ? 186.632 164.309 144.362 1.00 54.46 153 THR A N 1
ATOM 684 C CA . THR A 1 154 ? 186.412 162.961 144.868 1.00 54.46 153 THR A CA 1
ATOM 685 C C . THR A 1 154 ? 184.942 162.670 145.137 1.00 54.46 153 THR A C 1
ATOM 686 O O . THR A 1 154 ? 184.579 161.501 145.303 1.00 54.46 153 THR A O 1
ATOM 688 N N . THR A 1 155 ? 184.094 163.693 145.187 1.00 52.86 154 THR A N 1
ATOM 689 C CA . THR A 1 155 ? 182.679 163.474 145.451 1.00 52.86 154 THR A CA 1
ATOM 690 C C . THR A 1 155 ? 182.002 162.814 144.256 1.00 52.86 154 THR A C 1
ATOM 691 O O . THR A 1 155 ? 182.445 162.938 143.112 1.00 52.86 154 THR A O 1
ATOM 695 N N . ALA A 1 156 ? 180.915 162.096 144.535 1.00 55.68 155 ALA A N 1
ATOM 696 C CA . ALA A 1 156 ? 180.161 161.429 143.485 1.00 55.68 155 ALA A CA 1
ATOM 697 C C . ALA A 1 156 ? 179.178 162.353 142.780 1.00 55.68 155 ALA A C 1
ATOM 698 O O . ALA A 1 156 ? 178.605 161.956 141.760 1.00 55.68 155 ALA A O 1
ATOM 700 N N . GLY A 1 157 ? 178.964 163.566 143.295 1.00 49.79 156 GLY A N 1
ATOM 701 C CA . GLY A 1 157 ? 178.074 164.503 142.634 1.00 49.79 156 GLY A CA 1
ATOM 702 C C . GLY A 1 157 ? 178.710 165.275 141.502 1.00 49.79 156 GLY A C 1
ATOM 703 O O . GLY A 1 157 ? 177.992 165.779 140.634 1.00 49.79 156 GLY A O 1
ATOM 704 N N . PHE A 1 158 ? 180.040 165.383 141.494 1.00 49.91 157 PHE A N 1
ATOM 705 C CA . PHE A 1 158 ? 180.736 166.063 140.408 1.00 49.91 157 PHE A CA 1
ATOM 706 C C . PHE A 1 158 ? 180.817 165.203 139.154 1.00 49.91 157 PHE A C 1
ATOM 707 O O . PHE A 1 158 ? 180.778 165.736 138.039 1.00 49.91 157 PHE A O 1
ATOM 715 N N . ALA A 1 159 ? 180.930 163.882 139.315 1.00 59.88 158 ALA A N 1
ATOM 716 C CA . ALA A 1 159 ? 181.014 162.998 138.158 1.00 59.88 158 ALA A CA 1
ATOM 717 C C . ALA A 1 159 ? 179.744 163.055 137.322 1.00 59.88 158 ALA A C 1
ATOM 718 O O . ALA A 1 159 ? 179.808 163.101 136.089 1.00 59.88 158 ALA A O 1
ATOM 720 N N . THR A 1 160 ? 178.578 163.055 137.973 1.00 62.51 159 THR A N 1
ATOM 721 C CA . THR A 1 160 ? 177.322 163.115 137.231 1.00 62.51 159 THR A CA 1
ATOM 722 C C . THR A 1 160 ? 177.180 164.435 136.484 1.00 62.51 159 THR A C 1
ATOM 723 O O . THR A 1 160 ? 176.744 164.457 135.328 1.00 62.51 159 THR A O 1
ATOM 727 N N . GLU A 1 161 ? 177.540 165.548 137.128 1.00 57.40 160 GLU A N 1
ATOM 728 C CA . GLU A 1 161 ? 177.450 166.846 136.466 1.00 57.40 160 GLU A CA 1
ATOM 729 C C . GLU A 1 161 ? 178.402 166.928 135.281 1.00 57.40 160 GLU A C 1
ATOM 730 O O . GLU A 1 161 ? 178.041 167.450 134.219 1.00 57.40 160 GLU A O 1
ATOM 732 N N . LEU A 1 162 ? 179.623 166.414 135.440 1.00 54.46 161 LEU A N 1
ATOM 733 C CA . LEU A 1 162 ? 180.574 166.420 134.333 1.00 54.46 161 LEU A CA 1
ATOM 734 C C . LEU A 1 162 ? 180.090 165.542 133.185 1.00 54.46 161 LEU A C 1
ATOM 735 O O . LEU A 1 162 ? 180.216 165.914 132.012 1.00 54.46 161 LEU A O 1
ATOM 740 N N . ARG A 1 163 ? 179.530 164.373 133.503 1.00 59.15 162 ARG A N 1
ATOM 741 C CA . ARG A 1 163 ? 179.002 163.500 132.462 1.00 59.15 162 ARG A CA 1
ATOM 742 C C . ARG A 1 163 ? 177.845 164.160 131.728 1.00 59.15 162 ARG A C 1
ATOM 743 O O . ARG A 1 163 ? 177.747 164.068 130.499 1.00 59.15 162 ARG A O 1
ATOM 751 N N . ASP A 1 164 ? 176.958 164.834 132.461 1.00 65.12 163 ASP A N 1
ATOM 752 C CA . ASP A 1 164 ? 175.858 165.538 131.812 1.00 65.12 163 ASP A CA 1
ATOM 753 C C . ASP A 1 164 ? 176.371 166.647 130.903 1.00 65.12 163 ASP A C 1
ATOM 754 O O . ASP A 1 164 ? 175.873 166.817 129.785 1.00 65.12 163 ASP A O 1
ATOM 759 N N . LEU A 1 165 ? 177.360 167.418 131.366 1.00 58.27 164 LEU A N 1
ATOM 760 C CA . LEU A 1 165 ? 177.909 168.480 130.526 1.00 58.27 164 LEU A CA 1
ATOM 761 C C . LEU A 1 165 ? 178.521 167.911 129.255 1.00 58.27 164 LEU A C 1
ATOM 762 O O . LEU A 1 165 ? 178.308 168.445 128.159 1.00 58.27 164 LEU A O 1
ATOM 767 N N . MET A 1 166 ? 179.268 166.812 129.378 1.00 60.45 165 MET A N 1
ATOM 768 C CA . MET A 1 166 ? 179.829 166.172 128.194 1.00 60.45 165 MET A CA 1
ATOM 769 C C . MET A 1 166 ? 178.729 165.689 127.256 1.00 60.45 165 MET A C 1
ATOM 770 O O . MET A 1 166 ? 178.845 165.822 126.032 1.00 60.45 165 MET A O 1
ATOM 775 N N . ALA A 1 167 ? 177.652 165.127 127.809 1.00 66.41 166 ALA A N 1
ATOM 776 C CA . ALA A 1 167 ? 176.577 164.600 126.974 1.00 66.41 166 ALA A CA 1
ATOM 777 C C . ALA A 1 167 ? 175.874 165.710 126.202 1.00 66.41 166 ALA A C 1
ATOM 778 O O . ALA A 1 167 ? 175.623 165.577 124.999 1.00 66.41 166 ALA A O 1
ATOM 780 N N . ARG A 1 168 ? 175.542 166.815 126.875 1.00 71.52 167 ARG A N 1
ATOM 781 C CA . ARG A 1 168 ? 174.895 167.914 126.161 1.00 71.52 167 ARG A CA 1
ATOM 782 C C . ARG A 1 168 ? 175.842 168.612 125.195 1.00 71.52 167 ARG A C 1
ATOM 783 O O . ARG A 1 168 ? 175.376 169.190 124.208 1.00 71.52 167 ARG A O 1
ATOM 791 N N . CYS A 1 169 ? 177.152 168.586 125.449 1.00 70.94 168 CYS A N 1
ATOM 792 C CA . CYS A 1 169 ? 178.083 169.061 124.431 1.00 70.94 168 CYS A CA 1
ATOM 793 C C . CYS A 1 169 ? 178.083 168.139 123.220 1.00 70.94 168 CYS A C 1
AT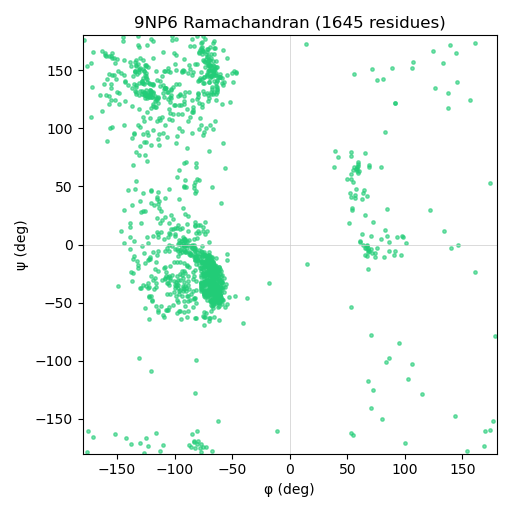OM 794 O O . CYS A 1 169 ? 178.165 168.603 122.078 1.00 70.94 168 CYS A O 1
ATOM 797 N N . THR A 1 170 ? 177.997 166.828 123.452 1.00 68.41 169 THR A N 1
ATOM 798 C CA . THR A 1 170 ? 177.983 165.872 122.349 1.00 68.41 169 THR A CA 1
ATOM 799 C C . THR A 1 170 ? 176.718 166.009 121.508 1.00 68.41 169 THR A C 1
ATOM 800 O O . THR A 1 170 ? 176.775 165.927 120.275 1.00 68.41 169 THR A O 1
ATOM 804 N N . GLU A 1 171 ? 175.572 166.235 122.156 1.00 76.78 170 GLU A N 1
ATOM 805 C CA . GLU A 1 171 ? 174.300 166.259 121.437 1.00 76.78 170 GLU A CA 1
ATOM 806 C C . GLU A 1 171 ? 174.271 167.356 120.381 1.00 76.78 170 GLU A C 1
ATOM 807 O O . GLU A 1 171 ? 173.813 167.131 119.256 1.00 76.78 170 GLU A O 1
ATOM 813 N N . ARG A 1 172 ? 174.759 168.545 120.719 1.00 67.39 171 ARG A N 1
ATOM 814 C CA . ARG A 1 172 ? 174.736 169.666 119.789 1.00 67.39 171 ARG A CA 1
ATOM 815 C C . ARG A 1 172 ? 175.864 169.617 118.768 1.00 67.39 171 ARG A C 1
ATOM 816 O O . ARG A 1 172 ? 176.010 170.564 117.988 1.00 67.39 171 ARG A O 1
ATOM 824 N N . GLY A 1 173 ? 176.658 168.549 118.751 1.00 68.84 172 GLY A N 1
ATOM 825 C CA . GLY A 1 173 ? 177.739 168.426 117.794 1.00 68.84 172 GLY A CA 1
ATOM 826 C C . GLY A 1 173 ? 178.864 169.405 118.046 1.00 68.84 172 GLY A C 1
ATOM 827 O O . GLY A 1 173 ? 179.093 170.317 117.247 1.00 68.84 172 GLY A O 1
ATOM 828 N N . VAL A 1 174 ? 179.572 169.231 119.159 1.00 70.38 173 VAL A N 1
ATOM 829 C CA . VAL A 1 174 ? 180.645 170.131 119.558 1.00 70.38 173 VAL A CA 1
ATOM 830 C C . VAL A 1 174 ? 181.900 169.308 119.808 1.00 70.38 173 VAL A C 1
ATOM 831 O O . VAL A 1 174 ? 181.859 168.310 120.537 1.00 70.38 173 VAL A O 1
ATOM 835 N N . ASP A 1 175 ? 183.005 169.716 119.192 1.00 76.63 174 ASP A N 1
ATOM 836 C CA . ASP A 1 175 ? 184.284 169.061 119.400 1.00 76.63 174 ASP A CA 1
ATOM 837 C C . ASP A 1 175 ? 184.930 169.555 120.694 1.00 76.63 174 ASP A C 1
ATOM 838 O O . ASP A 1 175 ? 184.634 170.658 121.161 1.00 76.63 174 ASP A O 1
ATOM 843 N N . PRO A 1 176 ? 185.806 168.748 121.301 1.00 75.67 175 PRO A N 1
ATOM 844 C CA . PRO A 1 176 ? 186.510 169.226 122.503 1.00 75.67 175 PRO A CA 1
ATOM 845 C C . PRO A 1 176 ? 187.300 170.500 122.263 1.00 75.67 175 PRO A C 1
ATOM 846 O O . PRO A 1 176 ? 187.358 171.367 123.145 1.00 75.67 175 PRO A O 1
ATOM 850 N N . ILE A 1 177 ? 187.908 170.641 121.084 1.00 75.69 176 ILE A N 1
ATOM 851 C CA . ILE A 1 177 ? 188.604 171.880 120.756 1.00 75.69 176 ILE A CA 1
ATOM 852 C C . ILE A 1 177 ? 187.615 173.034 120.657 1.00 75.69 176 ILE A C 1
ATOM 853 O O . ILE A 1 177 ? 187.930 174.173 121.021 1.00 75.69 176 ILE A O 1
ATOM 858 N N . ALA A 1 178 ? 186.405 172.762 120.162 1.00 73.50 177 ALA A N 1
ATOM 859 C CA . ALA A 1 178 ? 185.378 173.797 120.123 1.00 73.50 177 ALA A CA 1
ATOM 860 C C . ALA A 1 178 ? 185.012 174.257 121.528 1.00 73.50 177 ALA A C 1
ATOM 861 O O . ALA A 1 178 ? 184.821 175.456 121.766 1.00 73.50 177 ALA A O 1
ATOM 863 N N . LEU A 1 179 ? 184.904 173.318 122.471 1.00 72.93 178 LEU A N 1
ATOM 864 C CA . LEU A 1 179 ? 184.660 173.693 123.861 1.00 72.93 178 LEU A CA 1
ATOM 865 C C . LEU A 1 179 ? 185.823 174.499 124.424 1.00 72.93 178 LEU A C 1
ATOM 866 O O . LEU A 1 179 ? 185.616 175.487 125.138 1.00 72.93 178 LEU A O 1
ATOM 868 N N . GLN A 1 180 ? 187.055 174.094 124.111 1.00 72.29 179 GLN A N 1
ATOM 869 C CA . GLN A 1 180 ? 188.229 174.844 124.540 1.00 72.29 179 GLN A CA 1
ATOM 870 C C . GLN A 1 180 ? 188.337 176.204 123.865 1.00 72.29 179 GLN A C 1
ATOM 871 O O . GLN A 1 180 ? 189.125 177.040 124.318 1.00 72.29 179 GLN A O 1
ATOM 873 N N . ARG A 1 181 ? 187.589 176.437 122.791 1.00 75.98 180 ARG A N 1
ATOM 874 C CA . ARG A 1 181 ? 187.537 177.748 122.161 1.00 75.98 180 ARG A CA 1
ATOM 875 C C . ARG A 1 181 ? 186.513 178.672 122.806 1.00 75.98 180 ARG A C 1
ATOM 876 O O . ARG A 1 181 ? 186.474 179.859 122.468 1.00 75.98 180 ARG A O 1
ATOM 878 N N . LEU A 1 182 ? 185.687 178.158 123.721 1.00 76.96 181 LEU A N 1
ATOM 879 C CA . LEU A 1 182 ? 184.681 178.995 124.365 1.00 76.96 181 LEU A CA 1
ATOM 880 C C . LEU A 1 182 ? 185.298 179.927 125.400 1.00 76.96 181 LEU A C 1
ATOM 881 O O . LEU A 1 182 ? 184.739 180.993 125.682 1.00 76.96 181 LEU A O 1
ATOM 883 N N . GLY A 1 183 ? 186.435 179.548 125.976 1.00 74.00 182 GLY A N 1
ATOM 884 C CA . GLY A 1 183 ? 187.091 180.368 126.978 1.00 74.00 182 GLY A CA 1
ATOM 885 C C . GLY A 1 183 ? 187.610 181.686 126.439 1.00 74.00 182 GLY A C 1
ATOM 886 O O . GLY A 1 183 ? 186.988 182.730 126.628 1.00 74.00 182 GLY A O 1
ATOM 887 N N . ARG A 1 188 ? 186.475 182.109 131.933 1.00 60.83 187 ARG A N 1
ATOM 888 C CA . ARG A 1 188 ? 185.716 180.890 132.190 1.00 60.83 187 ARG A CA 1
ATOM 889 C C . ARG A 1 188 ? 186.583 179.651 131.996 1.00 60.83 187 ARG A C 1
ATOM 890 O O . ARG A 1 188 ? 186.494 178.982 130.968 1.00 60.83 187 ARG A O 1
ATOM 898 N N . PRO A 1 189 ? 187.420 179.340 132.991 1.00 60.83 188 PRO A N 1
ATOM 899 C CA . PRO A 1 189 ? 188.312 178.181 132.869 1.00 60.83 188 PRO A CA 1
ATOM 900 C C . PRO A 1 189 ? 187.642 176.849 133.155 1.00 60.83 188 PRO A C 1
ATOM 901 O O . PRO A 1 189 ? 188.231 175.805 132.843 1.00 60.83 188 PRO A O 1
ATOM 905 N N . GLU A 1 190 ? 186.440 176.848 133.735 1.00 57.31 189 GLU A N 1
ATOM 906 C CA . GLU A 1 190 ? 185.740 175.590 133.970 1.00 57.31 189 GLU A CA 1
ATOM 907 C C . GLU A 1 190 ? 185.434 174.884 132.658 1.00 57.31 189 GLU A C 1
ATOM 908 O O . GLU A 1 190 ? 185.617 173.667 132.539 1.00 57.31 189 GLU A O 1
ATOM 910 N N . TRP A 1 191 ? 184.986 175.635 131.652 1.00 55.08 190 TRP A N 1
ATOM 911 C CA . TRP A 1 191 ? 184.689 175.030 130.359 1.00 55.08 190 TRP A CA 1
ATOM 912 C C . TRP A 1 191 ? 185.962 174.574 129.656 1.00 55.08 190 TRP A C 1
ATOM 913 O O . TRP A 1 191 ? 185.962 173.543 128.975 1.00 55.08 190 TRP A O 1
ATOM 924 N N . LEU A 1 192 ? 187.057 175.324 129.808 1.00 65.44 191 LEU A N 1
ATOM 925 C CA . LEU A 1 192 ? 188.331 174.885 129.246 1.00 65.44 191 LEU A CA 1
ATOM 926 C C . LEU A 1 192 ? 188.768 173.563 129.857 1.00 65.44 191 LEU A C 1
ATOM 927 O O . LEU A 1 192 ? 189.211 172.652 129.147 1.00 65.44 191 LEU A O 1
ATOM 932 N N . ALA A 1 193 ? 188.652 173.444 131.179 1.00 64.76 192 ALA A N 1
ATOM 933 C CA . ALA A 1 193 ? 189.020 172.201 131.841 1.00 64.76 192 ALA A CA 1
ATOM 934 C C . ALA A 1 193 ? 188.104 171.062 131.420 1.00 64.76 192 ALA A C 1
ATOM 935 O O . ALA A 1 193 ? 188.558 169.928 131.241 1.00 64.76 192 ALA A O 1
ATOM 937 N N . ALA A 1 194 ? 186.807 171.340 131.261 1.00 66.25 193 ALA A N 1
ATOM 938 C CA . ALA A 1 194 ? 185.886 170.303 130.804 1.00 66.25 193 ALA A CA 1
ATOM 939 C C . ALA A 1 194 ? 186.236 169.839 129.395 1.00 66.25 193 ALA A C 1
ATOM 940 O O . ALA A 1 194 ? 186.181 168.641 129.097 1.00 66.25 193 ALA A O 1
ATOM 942 N N . GLY A 1 195 ? 186.597 170.774 128.515 1.00 70.68 194 GLY A N 1
ATOM 943 C CA . GLY A 1 195 ? 187.003 170.395 127.171 1.00 70.68 194 GLY A CA 1
ATOM 944 C C . GLY A 1 195 ? 188.286 169.587 127.150 1.00 70.68 194 GLY A C 1
ATOM 945 O O . GLY A 1 195 ? 188.411 168.626 126.387 1.00 70.68 194 GLY A O 1
ATOM 946 N N . ARG A 1 196 ? 189.260 169.969 127.979 1.00 71.31 195 ARG A N 1
ATOM 947 C CA . ARG A 1 196 ? 190.482 169.178 128.093 1.00 71.31 195 ARG A CA 1
ATOM 948 C C . ARG A 1 196 ? 190.181 167.782 128.623 1.00 71.31 195 ARG A C 1
ATOM 949 O O . ARG A 1 196 ? 190.749 166.790 128.149 1.00 71.31 195 ARG A O 1
ATOM 957 N N . PHE A 1 197 ? 189.285 167.687 129.608 1.00 70.33 196 PHE A N 1
ATOM 958 C CA . PHE A 1 197 ? 188.881 166.389 130.135 1.00 70.33 196 PHE A CA 1
ATOM 959 C C . PHE A 1 197 ? 188.234 165.544 129.048 1.00 70.33 196 PHE A C 1
ATOM 960 O O . PHE A 1 197 ? 188.519 164.349 128.927 1.00 70.33 196 PHE A O 1
ATOM 968 N N . ALA A 1 198 ? 187.366 166.154 128.239 1.00 75.56 197 ALA A N 1
ATOM 969 C CA . ALA A 1 198 ? 186.711 165.419 127.162 1.00 75.56 197 ALA A CA 1
ATOM 970 C C . ALA A 1 198 ? 187.717 164.946 126.121 1.00 75.56 197 ALA A C 1
ATOM 971 O O . ALA A 1 198 ? 187.636 163.808 125.643 1.00 75.56 197 ALA A O 1
ATOM 973 N N . GLN A 1 199 ? 188.672 165.805 125.750 1.00 76.14 198 GLN A N 1
ATOM 974 C CA . GLN A 1 199 ? 189.658 165.413 124.748 1.00 76.14 198 GLN A CA 1
ATOM 975 C C . GLN A 1 199 ? 190.588 164.329 125.274 1.00 76.14 198 GLN A C 1
ATOM 976 O O . GLN A 1 199 ? 191.056 163.488 124.499 1.00 76.14 198 GLN A O 1
ATOM 982 N N . ALA A 1 200 ? 190.867 164.327 126.580 1.00 77.68 199 ALA A N 1
ATOM 983 C CA . ALA A 1 200 ? 191.614 163.218 127.163 1.00 77.68 199 ALA A CA 1
ATOM 984 C C . ALA A 1 200 ? 190.771 161.951 127.214 1.00 77.68 199 ALA A C 1
ATOM 985 O O . ALA A 1 200 ? 191.304 160.844 127.074 1.00 77.68 199 ALA A O 1
ATOM 987 N N . TYR A 1 201 ? 189.462 162.096 127.419 1.00 80.62 200 TYR A N 1
ATOM 988 C CA . TYR A 1 201 ? 188.570 160.944 127.453 1.00 80.62 200 TYR A CA 1
ATOM 989 C C . TYR A 1 201 ? 188.488 160.274 126.086 1.00 80.62 200 TYR A C 1
ATOM 990 O O . TYR A 1 201 ? 188.440 159.042 125.996 1.00 80.62 200 TYR A O 1
ATOM 999 N N . GLU A 1 202 ? 188.460 161.070 125.014 1.00 85.22 201 GLU A N 1
ATOM 1000 C CA . GLU A 1 202 ? 188.399 160.490 123.673 1.00 85.22 201 GLU A CA 1
ATOM 1001 C C . GLU A 1 202 ? 189.627 159.638 123.381 1.00 85.22 201 GLU A C 1
ATOM 1002 O O . GLU A 1 202 ? 189.513 158.547 122.810 1.00 85.22 201 GLU A O 1
ATOM 1008 N N . GLN A 1 203 ? 190.813 160.118 123.764 1.00 87.63 202 GLN A N 1
ATOM 1009 C CA . GLN A 1 203 ? 192.035 159.360 123.528 1.00 87.63 202 GLN A CA 1
ATOM 1010 C C . GLN A 1 203 ? 192.070 158.057 124.314 1.00 87.63 202 GLN A C 1
ATOM 1011 O O . GLN A 1 203 ? 192.840 157.157 123.962 1.00 87.63 202 GLN A O 1
ATOM 1013 N N . ILE A 1 204 ? 191.260 157.933 125.360 1.00 87.85 203 ILE A N 1
ATOM 1014 C CA . ILE A 1 204 ? 191.199 156.704 126.139 1.00 87.85 203 ILE A CA 1
ATOM 1015 C C . ILE A 1 204 ? 190.159 155.761 125.545 1.00 87.85 203 ILE A C 1
ATOM 1016 O O . ILE A 1 204 ? 190.472 154.633 125.167 1.00 87.85 203 ILE A O 1
ATOM 1018 N N . LEU A 1 223 ? 182.443 152.366 122.756 1.00 88.28 222 LEU A N 1
ATOM 1019 C CA . LEU A 1 223 ? 181.684 153.602 122.603 1.00 88.28 222 LEU A CA 1
ATOM 1020 C C . LEU A 1 223 ? 180.397 153.567 123.422 1.00 88.28 222 LEU A C 1
ATOM 1021 O O . LEU A 1 223 ? 180.034 152.532 123.983 1.00 88.28 222 LEU A O 1
ATOM 1026 N N . GLY A 1 224 ? 179.710 154.708 123.489 1.00 81.60 223 GLY A N 1
ATOM 1027 C CA . GLY A 1 224 ? 178.478 154.835 124.226 1.00 81.60 223 GLY A CA 1
ATOM 1028 C C . GLY A 1 224 ? 177.269 155.004 123.324 1.00 81.60 223 GLY A C 1
ATOM 1029 O O . GLY A 1 224 ? 177.342 154.884 122.100 1.00 81.60 223 GLY A O 1
ATOM 1030 N N . ALA A 1 225 ? 176.134 155.285 123.962 1.00 81.86 224 ALA A N 1
ATOM 1031 C CA . ALA A 1 225 ? 174.873 155.484 123.262 1.00 81.86 224 ALA A CA 1
ATOM 1032 C C . ALA A 1 225 ? 174.554 156.951 123.007 1.00 81.86 224 ALA A C 1
ATOM 1033 O O . ALA A 1 225 ? 173.561 157.245 122.335 1.00 81.86 224 ALA A O 1
ATOM 1035 N N . ALA A 1 226 ? 175.366 157.875 123.520 1.00 80.85 225 ALA A N 1
ATOM 1036 C CA . ALA A 1 226 ? 175.102 159.298 123.344 1.00 80.85 225 ALA A CA 1
ATOM 1037 C C . ALA A 1 226 ? 175.787 159.880 122.116 1.00 80.85 225 ALA A C 1
ATOM 1038 O O . ALA A 1 226 ? 175.252 160.809 121.500 1.00 80.85 225 ALA A O 1
ATOM 1040 N N . GLU A 1 227 ? 176.958 159.363 121.752 1.00 75.72 226 GLU A N 1
ATOM 1041 C CA . GLU A 1 227 ? 177.688 159.813 120.576 1.00 75.72 226 GLU A CA 1
ATOM 1042 C C . GLU A 1 227 ? 177.568 158.844 119.408 1.00 75.72 226 GLU A C 1
ATOM 1043 O O . GLU A 1 227 ? 178.335 158.952 118.446 1.00 75.72 226 GLU A O 1
ATOM 1045 N N . LEU A 1 228 ? 176.631 157.895 119.474 1.00 75.95 227 LEU A N 1
ATOM 1046 C CA . LEU A 1 228 ? 176.497 156.903 118.412 1.00 75.95 227 LEU A CA 1
ATOM 1047 C C . LEU A 1 228 ? 176.138 157.558 117.084 1.00 75.95 227 LEU A C 1
ATOM 1048 O O . LEU A 1 228 ? 176.719 157.235 116.042 1.00 75.95 227 LEU A O 1
ATOM 1053 N N . VAL A 1 229 ? 175.184 158.491 117.104 1.00 73.58 228 VAL A N 1
ATOM 1054 C CA . VAL A 1 229 ? 174.795 159.179 115.875 1.00 73.58 228 VAL A CA 1
ATOM 1055 C C . VAL A 1 229 ? 175.952 160.011 115.341 1.00 73.58 228 VAL A C 1
ATOM 1056 O O . VAL A 1 229 ? 176.226 160.020 114.134 1.00 73.58 228 VAL A O 1
ATOM 1060 N N . GLY A 1 230 ? 176.647 160.725 116.228 1.00 72.09 229 GLY A N 1
ATOM 1061 C CA . GLY A 1 230 ? 177.778 161.527 115.792 1.00 72.09 229 GLY A CA 1
ATOM 1062 C C . GLY A 1 230 ? 178.898 160.687 115.212 1.00 72.09 229 GLY A C 1
ATOM 1063 O O . GLY A 1 230 ? 179.484 161.040 114.187 1.00 72.09 229 GLY A O 1
ATOM 1064 N N . ALA A 1 231 ? 179.210 159.561 115.859 1.00 72.08 230 ALA A N 1
ATOM 1065 C CA . ALA A 1 231 ? 180.247 158.676 115.341 1.00 72.08 230 ALA A CA 1
ATOM 1066 C C . ALA A 1 231 ? 179.847 158.085 113.996 1.00 72.08 230 ALA A C 1
ATOM 1067 O O . ALA A 1 231 ? 180.676 157.981 113.083 1.00 72.08 230 ALA A O 1
ATOM 1069 N N . ALA A 1 232 ? 178.580 157.689 113.855 1.00 76.49 231 ALA A N 1
ATOM 1070 C CA . ALA A 1 232 ? 178.116 157.148 112.583 1.00 76.49 231 ALA A CA 1
ATOM 1071 C C . ALA A 1 232 ? 178.209 158.189 111.477 1.00 76.49 231 ALA A C 1
ATOM 1072 O O . ALA A 1 232 ? 178.620 157.877 110.353 1.00 76.49 231 ALA A O 1
ATOM 1074 N N . LEU A 1 233 ? 177.833 159.435 111.775 1.00 76.10 232 LEU A N 1
ATOM 1075 C CA . LEU A 1 233 ? 177.950 160.494 110.779 1.00 76.10 232 LEU A CA 1
ATOM 1076 C C . LEU A 1 233 ? 179.409 160.767 110.433 1.00 76.10 232 LEU A C 1
ATOM 1077 O O . LEU A 1 233 ? 179.740 161.009 109.267 1.00 76.10 232 LEU A O 1
ATOM 1082 N N . GLU A 1 234 ? 180.293 160.742 111.433 1.00 76.63 233 GLU A N 1
ATOM 1083 C CA . GLU A 1 234 ? 181.711 160.968 111.175 1.00 76.63 233 GLU A CA 1
ATOM 1084 C C . GLU A 1 234 ? 182.290 159.872 110.291 1.00 76.63 233 GLU A C 1
ATOM 1085 O O . GLU A 1 234 ? 183.124 160.142 109.419 1.00 76.63 233 GLU A O 1
ATOM 1087 N N . ALA A 1 235 ? 181.865 158.625 110.505 1.00 79.10 234 ALA A N 1
ATOM 1088 C CA . ALA A 1 235 ? 182.288 157.539 109.629 1.00 79.10 234 ALA A CA 1
ATOM 1089 C C . ALA A 1 235 ? 181.773 157.718 108.208 1.00 79.10 234 ALA A C 1
ATOM 1090 O O . ALA A 1 235 ? 182.344 157.143 107.275 1.00 79.10 234 ALA A O 1
ATOM 1092 N N . LEU A 1 236 ? 180.713 158.496 108.025 1.00 81.52 235 LEU A N 1
ATOM 1093 C CA . LEU A 1 236 ? 180.181 158.788 106.705 1.00 81.52 235 LEU A CA 1
ATOM 1094 C C . LEU A 1 236 ? 180.813 160.060 106.150 1.00 81.52 235 LEU A C 1
ATOM 1095 O O . LEU A 1 236 ? 181.346 160.894 106.885 1.00 81.52 235 LEU A O 1
ATOM 1100 N N . GLY A 1 237 ? 180.747 160.199 104.829 1.00 84.72 236 GLY A N 1
ATOM 1101 C CA . GLY A 1 237 ? 181.347 161.325 104.148 1.00 84.72 236 GLY A CA 1
ATOM 1102 C C . GLY A 1 237 ? 182.809 161.156 103.804 1.00 84.72 236 GLY A C 1
ATOM 1103 O O . GLY A 1 237 ? 183.374 162.028 103.130 1.00 84.72 236 GLY A O 1
ATOM 1104 N N . ALA A 1 238 ? 183.440 160.069 104.242 1.00 91.88 237 ALA A N 1
ATOM 1105 C CA . ALA A 1 238 ? 184.826 159.772 103.905 1.00 91.88 237 ALA A CA 1
ATOM 1106 C C . ALA A 1 238 ? 184.953 158.680 102.853 1.00 91.88 237 ALA A C 1
ATOM 1107 O O . ALA A 1 238 ? 185.775 158.800 101.939 1.00 91.88 237 ALA A O 1
ATOM 1109 N N . ASP A 1 239 ? 184.160 157.612 102.967 1.00 91.64 238 ASP A N 1
ATOM 1110 C CA . ASP A 1 239 ? 184.183 156.558 101.958 1.00 91.64 238 ASP A CA 1
ATOM 1111 C C . ASP A 1 239 ? 183.678 157.068 100.614 1.00 91.64 238 ASP A C 1
ATOM 1112 O O . ASP A 1 239 ? 184.200 156.680 99.562 1.00 91.64 238 ASP A O 1
ATOM 1114 N N . ASP A 1 240 ? 182.653 157.921 100.631 1.00 90.04 239 ASP A N 1
ATOM 1115 C CA . ASP A 1 240 ? 182.018 158.538 99.468 1.00 90.04 239 ASP A CA 1
ATOM 1116 C C . ASP A 1 240 ? 181.282 157.533 98.591 1.00 90.04 239 ASP A C 1
ATOM 1117 O O . ASP A 1 240 ? 180.691 157.933 97.581 1.00 90.04 239 ASP A O 1
ATOM 1119 N N . GLU A 1 241 ? 181.289 156.248 98.939 1.00 87.93 240 GLU A N 1
ATOM 1120 C CA . GLU A 1 241 ? 180.570 155.229 98.189 1.00 87.93 240 GLU A CA 1
ATOM 1121 C C . GLU A 1 241 ? 179.506 154.513 99.003 1.00 87.93 240 GLU A C 1
ATOM 1122 O O . GLU A 1 241 ? 178.501 154.083 98.432 1.00 87.93 240 GLU A O 1
ATOM 1124 N N . LEU A 1 242 ? 179.696 154.373 100.317 1.00 78.97 241 LEU A N 1
ATOM 1125 C CA . LEU A 1 242 ? 178.680 153.734 101.146 1.00 78.97 241 LEU A CA 1
ATOM 1126 C C . LEU A 1 242 ? 177.425 154.592 101.241 1.00 78.97 241 LEU A C 1
ATOM 1127 O O . LEU A 1 242 ? 176.307 154.064 101.258 1.00 78.97 241 LEU A O 1
ATOM 1129 N N . LEU A 1 243 ? 177.591 155.916 101.309 1.00 78.32 242 LEU A N 1
ATOM 1130 C CA . LEU A 1 243 ? 176.436 156.803 101.406 1.00 78.32 242 LEU A CA 1
ATOM 1131 C C . LEU A 1 243 ? 175.554 156.703 100.168 1.00 78.32 242 LEU A C 1
ATOM 1132 O O . LEU A 1 243 ? 174.324 156.632 100.279 1.00 78.32 242 LEU A O 1
ATOM 1134 N N . ASP A 1 244 ? 176.163 156.695 98.980 1.00 79.95 243 ASP A N 1
ATOM 1135 C CA . ASP A 1 244 ? 175.383 156.588 97.751 1.00 79.95 243 ASP A CA 1
ATOM 1136 C C . ASP A 1 244 ? 174.672 155.244 97.664 1.00 79.95 243 ASP A C 1
ATOM 1137 O O . ASP A 1 244 ? 173.510 155.173 97.245 1.00 79.95 243 ASP A O 1
ATOM 1139 N N . THR A 1 245 ? 175.356 154.165 98.053 1.00 80.21 244 THR A N 1
ATOM 1140 C CA . THR A 1 245 ? 174.732 152.846 98.032 1.00 80.21 244 THR A CA 1
ATOM 1141 C C . THR A 1 245 ? 173.551 152.779 98.993 1.00 80.21 244 THR A C 1
ATOM 1142 O O . THR A 1 245 ? 172.501 152.217 98.660 1.00 80.21 244 THR A O 1
ATOM 1144 N N . GLU A 1 246 ? 173.706 153.344 100.193 1.00 77.25 245 GLU A N 1
ATOM 1145 C CA . GLU A 1 246 ? 172.603 153.362 101.150 1.00 77.25 245 GLU A CA 1
ATOM 1146 C C . GLU A 1 246 ? 171.441 154.203 100.636 1.00 77.25 245 GLU A C 1
ATOM 1147 O O . GLU A 1 246 ? 170.275 153.825 100.797 1.00 77.25 245 GLU A O 1
ATOM 1149 N N . ARG A 1 247 ? 171.740 155.350 100.019 1.00 74.28 246 ARG A N 1
ATOM 1150 C CA . ARG A 1 247 ? 170.683 156.195 99.474 1.00 74.28 246 ARG A CA 1
ATOM 1151 C C . ARG A 1 247 ? 169.925 155.480 98.363 1.00 74.28 246 ARG A C 1
ATOM 1152 O O . ARG A 1 247 ? 168.696 155.579 98.276 1.00 74.28 246 ARG A O 1
ATOM 1154 N N . ASN A 1 248 ? 170.643 154.756 97.501 1.00 75.95 247 ASN A N 1
ATOM 1155 C CA . ASN A 1 248 ? 169.987 153.994 96.445 1.00 75.95 247 ASN A CA 1
ATOM 1156 C C . ASN A 1 248 ? 169.176 152.828 96.993 1.00 75.95 247 ASN A C 1
ATOM 1157 O O . ASN A 1 248 ? 168.243 152.371 96.326 1.00 75.95 247 ASN A O 1
ATOM 1159 N N . ARG A 1 249 ? 169.507 152.341 98.186 1.00 74.23 248 ARG A N 1
ATOM 1160 C CA . ARG A 1 249 ? 168.792 151.233 98.804 1.00 74.23 248 ARG A CA 1
ATOM 1161 C C . ARG A 1 249 ? 167.557 151.680 99.575 1.00 74.23 248 ARG A C 1
ATOM 1162 O O . ARG A 1 249 ? 166.837 150.830 100.108 1.00 74.23 248 ARG A O 1
ATOM 1164 N N . ILE A 1 250 ? 167.297 152.983 99.650 1.00 75.98 249 ILE A N 1
ATOM 1165 C CA . ILE A 1 250 ? 166.145 153.524 100.361 1.00 75.98 249 ILE A CA 1
ATOM 1166 C C . ILE A 1 250 ? 165.255 154.226 99.347 1.00 75.98 249 ILE A C 1
ATOM 1167 O O . ILE A 1 250 ? 165.710 155.127 98.631 1.00 75.98 249 ILE A O 1
ATOM 1172 N N . LYS A 1 251 ? 163.990 153.812 99.284 1.00 77.30 250 LYS A N 1
ATOM 1173 C CA . LYS A 1 251 ? 163.014 154.433 98.398 1.00 77.30 250 LYS A CA 1
ATOM 1174 C C . LYS A 1 251 ? 162.024 155.322 99.133 1.00 77.30 250 LYS A C 1
ATOM 1175 O O . LYS A 1 251 ? 161.501 156.270 98.538 1.00 77.30 250 LYS A O 1
ATOM 1177 N N . LEU A 1 252 ? 161.755 155.042 100.405 1.00 81.03 251 LEU A N 1
ATOM 1178 C CA . LEU A 1 252 ? 160.860 155.860 101.210 1.00 81.03 251 LEU A CA 1
ATOM 1179 C C . LEU A 1 252 ? 161.491 156.109 102.569 1.00 81.03 251 LEU A C 1
ATOM 1180 O O . LEU A 1 252 ? 161.972 155.173 103.214 1.00 81.03 251 LEU A O 1
ATOM 1185 N N . LEU A 1 253 ? 161.482 157.367 103.001 1.00 84.30 252 LEU A N 1
ATOM 1186 C CA . LEU A 1 253 ? 161.988 157.761 104.310 1.00 84.30 252 LEU A CA 1
ATOM 1187 C C . LEU A 1 253 ? 160.831 158.328 105.119 1.00 84.30 252 LEU A C 1
ATOM 1188 O O . LEU A 1 253 ? 160.236 159.338 104.730 1.00 84.30 252 LEU A O 1
ATOM 1193 N N . LEU A 1 254 ? 160.514 157.679 106.239 1.00 85.53 253 LEU A N 1
ATOM 1194 C CA . LEU A 1 254 ? 159.399 158.070 107.102 1.00 85.53 253 LEU A CA 1
ATOM 1195 C C . LEU A 1 254 ? 159.946 158.209 108.519 1.00 85.53 253 LEU A C 1
ATOM 1196 O O . LEU A 1 254 ? 160.035 157.223 109.254 1.00 85.53 253 LEU A O 1
ATOM 1201 N N . VAL A 1 255 ? 160.312 159.434 108.902 1.00 87.60 254 VAL A N 1
ATOM 1202 C CA . VAL A 1 255 ? 160.921 159.643 110.212 1.00 87.60 254 VAL A CA 1
ATOM 1203 C C . VAL A 1 255 ? 159.893 159.464 111.328 1.00 87.60 254 VAL A C 1
ATOM 1204 O O . VAL A 1 255 ? 160.189 158.862 112.367 1.00 87.60 254 VAL A O 1
ATOM 1208 N N . ASP A 1 256 ? 158.682 159.992 111.141 1.00 85.95 255 ASP A N 1
ATOM 1209 C CA . ASP A 1 256 ? 157.542 159.895 112.052 1.00 85.95 255 ASP A CA 1
ATOM 1210 C C . ASP A 1 256 ? 157.746 160.656 113.356 1.00 85.95 255 ASP A C 1
ATOM 1211 O O . ASP A 1 256 ? 156.814 160.726 114.164 1.00 85.95 255 ASP A O 1
ATOM 1216 N N . ASP A 1 257 ? 158.920 161.241 113.587 1.00 85.02 256 ASP A N 1
ATOM 1217 C CA . ASP A 1 257 ? 159.160 161.978 114.826 1.00 85.02 256 ASP A CA 1
ATOM 1218 C C . ASP A 1 257 ? 160.240 163.020 114.538 1.00 85.02 256 ASP A C 1
ATOM 1219 O O . ASP A 1 257 ? 161.426 162.685 114.492 1.00 85.02 256 ASP A O 1
ATOM 1224 N N . ALA A 1 258 ? 159.818 164.269 114.348 1.00 78.40 257 ALA A N 1
ATOM 1225 C CA . ALA A 1 258 ? 160.745 165.357 114.091 1.00 78.40 257 ALA A CA 1
ATOM 1226 C C . ALA A 1 258 ? 160.580 166.534 115.036 1.00 78.40 257 ALA A C 1
ATOM 1227 O O . ALA A 1 258 ? 161.403 167.455 114.989 1.00 78.40 257 ALA A O 1
ATOM 1229 N N . GLN A 1 259 ? 159.548 166.543 115.880 1.00 78.93 258 GLN A N 1
ATOM 1230 C CA . GLN A 1 259 ? 159.383 167.636 116.829 1.00 78.93 258 GLN A CA 1
ATOM 1231 C C . GLN A 1 259 ? 160.524 167.665 117.838 1.00 78.93 258 GLN A C 1
ATOM 1232 O O . GLN A 1 259 ? 161.035 168.739 118.173 1.00 78.93 258 GLN A O 1
ATOM 1238 N N . HIS A 1 260 ? 160.942 166.500 118.324 1.00 79.83 259 HIS A N 1
ATOM 1239 C CA . HIS A 1 260 ? 162.033 166.383 119.289 1.00 79.83 259 HIS A CA 1
ATOM 1240 C C . HIS A 1 260 ? 163.070 165.422 118.716 1.00 79.83 259 HIS A C 1
ATOM 1241 O O . HIS A 1 260 ? 163.026 164.216 118.969 1.00 79.83 259 HIS A O 1
ATOM 1248 N N . LEU A 1 261 ? 164.004 165.965 117.941 1.00 70.00 260 LEU A N 1
ATOM 1249 C CA . LEU A 1 261 ? 165.100 165.201 117.368 1.00 70.00 260 LEU A CA 1
ATOM 1250 C C . LEU A 1 261 ? 166.393 165.982 117.543 1.00 70.00 260 LEU A C 1
ATOM 1251 O O . LEU A 1 261 ? 166.423 167.200 117.346 1.00 70.00 260 LEU A O 1
ATOM 1256 N N . ASP A 1 262 ? 167.457 165.276 117.916 1.00 69.14 261 ASP A N 1
ATOM 1257 C CA . ASP A 1 262 ? 168.740 165.921 118.136 1.00 69.14 261 ASP A CA 1
ATOM 1258 C C . ASP A 1 262 ? 169.293 166.466 116.821 1.00 69.14 261 ASP A C 1
ATOM 1259 O O . ASP A 1 262 ? 169.038 165.905 115.752 1.00 69.14 261 ASP A O 1
ATOM 1261 N N . PRO A 1 263 ? 170.046 167.569 116.872 1.00 73.01 262 PRO A N 1
ATOM 1262 C CA . PRO A 1 263 ? 170.599 168.129 115.628 1.00 73.01 262 PRO A CA 1
ATOM 1263 C C . PRO A 1 263 ? 171.493 167.162 114.875 1.00 73.01 262 PRO A C 1
ATOM 1264 O O . PRO A 1 263 ? 171.533 167.210 113.640 1.00 73.01 262 PRO A O 1
ATOM 1268 N N . GLN A 1 264 ? 172.216 166.286 115.577 1.00 74.57 263 GLN A N 1
ATOM 1269 C CA . GLN A 1 264 ? 172.992 165.261 114.888 1.00 74.57 263 GLN A CA 1
ATOM 1270 C C . GLN A 1 264 ? 172.083 164.320 114.107 1.00 74.57 263 GLN A C 1
ATOM 1271 O O . GLN A 1 264 ? 172.364 163.990 112.949 1.00 74.57 263 GLN A O 1
ATOM 1277 N N . ALA A 1 265 ? 170.979 163.889 114.719 1.00 72.67 264 ALA A N 1
ATOM 1278 C CA . ALA A 1 265 ? 170.016 163.065 113.998 1.00 72.67 264 ALA A CA 1
ATOM 1279 C C . ALA A 1 265 ? 169.380 163.842 112.854 1.00 72.67 264 ALA A C 1
ATOM 1280 O O . ALA A 1 265 ? 169.116 163.281 111.785 1.00 72.67 264 ALA A O 1
ATOM 1282 N N . ALA A 1 266 ? 169.127 165.136 113.060 1.00 73.79 265 ALA A N 1
ATOM 1283 C CA . ALA A 1 266 ? 168.529 165.948 112.006 1.00 73.79 265 ALA A CA 1
ATOM 1284 C C . ALA A 1 266 ? 169.443 166.032 110.790 1.00 73.79 265 ALA A C 1
ATOM 1285 O O . ALA A 1 266 ? 168.996 165.861 109.650 1.00 73.79 265 ALA A O 1
ATOM 1287 N N . ARG A 1 267 ? 170.736 166.281 111.013 1.00 74.03 266 ARG A N 1
ATOM 1288 C CA . ARG A 1 267 ? 171.657 166.360 109.885 1.00 74.03 266 ARG A CA 1
ATOM 1289 C C . ARG A 1 267 ? 171.914 164.989 109.270 1.00 74.03 266 ARG A C 1
ATOM 1290 O O . ARG A 1 267 ? 172.120 164.893 108.055 1.00 74.03 266 ARG A O 1
ATOM 1298 N N . LEU A 1 268 ? 171.885 163.921 110.073 1.00 68.32 267 LEU A N 1
ATOM 1299 C CA . LEU A 1 268 ? 171.987 162.579 109.506 1.00 68.32 267 LEU A CA 1
ATOM 1300 C C . LEU A 1 268 ? 170.813 162.287 108.580 1.00 68.32 267 LEU A C 1
ATOM 1301 O O . LEU A 1 268 ? 170.992 161.726 107.493 1.00 68.32 267 LEU A O 1
ATOM 1306 N N . VAL A 1 269 ? 169.601 162.661 108.997 1.00 72.03 268 VAL A N 1
ATOM 1307 C CA . VAL A 1 269 ? 168.427 162.476 108.151 1.00 72.03 268 VAL A CA 1
ATOM 1308 C C . VAL A 1 269 ? 168.532 163.331 106.895 1.00 72.03 268 VAL A C 1
ATOM 1309 O O . VAL A 1 269 ? 168.223 162.872 105.788 1.00 72.03 268 VAL A O 1
ATOM 1313 N N . ARG A 1 270 ? 168.973 164.584 107.041 1.00 69.66 269 ARG A N 1
ATOM 1314 C CA . ARG A 1 270 ? 169.101 165.462 105.883 1.00 69.66 269 ARG A CA 1
ATOM 1315 C C . ARG A 1 270 ? 170.093 164.901 104.872 1.00 69.66 269 ARG A C 1
ATOM 1316 O O . ARG A 1 270 ? 169.841 164.931 103.662 1.00 69.66 269 ARG A O 1
ATOM 1318 N N . ALA A 1 271 ? 171.228 164.386 105.349 1.00 69.15 270 ALA A N 1
ATOM 1319 C CA . ALA A 1 271 ? 172.189 163.754 104.452 1.00 69.15 270 ALA A CA 1
ATOM 1320 C C . ALA A 1 271 ? 171.608 162.497 103.815 1.00 69.15 270 ALA A C 1
ATOM 1321 O O . ALA A 1 271 ? 171.810 162.251 102.621 1.00 69.15 270 ALA A O 1
ATOM 1323 N N . LEU A 1 272 ? 170.883 161.692 104.594 1.00 64.76 271 LEU A N 1
ATOM 1324 C CA . LEU A 1 272 ? 170.264 160.485 104.062 1.00 64.76 271 LEU A CA 1
ATOM 1325 C C . LEU A 1 272 ? 169.117 160.782 103.107 1.00 64.76 271 LEU A C 1
ATOM 1326 O O . LEU A 1 272 ? 168.676 159.873 102.396 1.00 64.76 271 LEU A O 1
ATOM 1328 N N . ALA A 1 273 ? 168.624 162.016 103.075 1.00 65.38 272 ALA A N 1
ATOM 1329 C CA . ALA A 1 273 ? 167.532 162.415 102.194 1.00 65.38 272 ALA A CA 1
ATOM 1330 C C . ALA A 1 273 ? 168.002 163.411 101.137 1.00 65.38 272 ALA A C 1
ATOM 1331 O O . ALA A 1 273 ? 167.287 164.349 100.782 1.00 65.38 272 ALA A O 1
ATOM 1333 N N . ALA A 1 274 ? 169.222 163.222 100.630 1.00 64.30 273 ALA A N 1
ATOM 1334 C CA . ALA A 1 274 ? 169.722 164.077 99.559 1.00 64.30 273 ALA A CA 1
ATOM 1335 C C . ALA A 1 274 ? 168.949 163.833 98.268 1.00 64.30 273 ALA A C 1
ATOM 1336 O O . ALA A 1 274 ? 168.359 164.756 97.694 1.00 64.30 273 ALA A O 1
ATOM 1338 N N . GLY A 1 275 ? 168.946 162.590 97.795 1.00 62.88 274 GLY A N 1
ATOM 1339 C CA . GLY A 1 275 ? 168.159 162.225 96.634 1.00 62.88 274 GLY A CA 1
ATOM 1340 C C . GLY A 1 275 ? 167.738 160.771 96.650 1.00 62.88 274 GLY A C 1
ATOM 1341 O O . GLY A 1 275 ? 168.583 159.875 96.742 1.00 62.88 274 GLY A O 1
ATOM 1342 N N . THR A 1 276 ? 166.434 160.528 96.544 1.00 70.96 275 THR A N 1
ATOM 1343 C CA . THR A 1 276 ? 165.869 159.186 96.574 1.00 70.96 275 THR A CA 1
ATOM 1344 C C . THR A 1 276 ? 164.389 159.276 96.236 1.00 70.96 275 THR A C 1
ATOM 1345 O O . THR A 1 276 ? 163.760 160.321 96.425 1.00 70.96 275 THR A O 1
ATOM 1347 N N . GLY A 1 277 ? 163.844 158.170 95.740 1.00 76.65 276 GLY A N 1
ATOM 1348 C CA . GLY A 1 277 ? 162.438 158.105 95.389 1.00 76.65 276 GLY A CA 1
ATOM 1349 C C . GLY A 1 277 ? 162.096 158.892 94.140 1.00 76.65 276 GLY A C 1
ATOM 1350 O O . GLY A 1 277 ? 162.043 160.121 94.164 1.00 76.65 276 GLY A O 1
ATOM 1351 N N . LEU A 1 278 ? 158.475 160.845 98.787 1.00 88.74 277 LEU A N 1
ATOM 1352 C CA . LEU A 1 278 ? 159.526 160.268 99.615 1.00 88.74 277 LEU A CA 1
ATOM 1353 C C . LEU A 1 278 ? 160.076 161.300 100.593 1.00 88.74 277 LEU A C 1
ATOM 1354 O O . LEU A 1 278 ? 159.818 162.495 100.451 1.00 88.74 277 LEU A O 1
ATOM 1356 N N . THR A 1 279 ? 160.829 160.822 101.586 1.00 89.30 278 THR A N 1
ATOM 1357 C CA . THR A 1 279 ? 161.472 161.673 102.588 1.00 89.30 278 THR A CA 1
ATOM 1358 C C . THR A 1 279 ? 160.448 162.570 103.288 1.00 89.30 278 THR A C 1
ATOM 1359 O O . THR A 1 279 ? 160.478 163.798 103.187 1.00 89.30 278 THR A O 1
ATOM 1361 N N . VAL A 1 280 ? 159.530 161.926 104.000 1.00 86.63 279 VAL A N 1
ATOM 1362 C CA . VAL A 1 280 ? 158.500 162.623 104.760 1.00 86.63 279 VAL A CA 1
ATOM 1363 C C . VAL A 1 280 ? 159.054 162.948 106.141 1.00 86.63 279 VAL A C 1
ATOM 1364 O O . VAL A 1 280 ? 159.612 162.078 106.819 1.00 86.63 279 VAL A O 1
ATOM 1368 N N . ILE A 1 281 ? 158.895 164.201 106.561 1.00 86.07 280 ILE A N 1
ATOM 1369 C CA . ILE A 1 281 ? 159.527 164.712 107.774 1.00 86.07 280 ILE A CA 1
ATOM 1370 C C . ILE A 1 281 ? 158.469 165.205 108.752 1.00 86.07 280 ILE A C 1
ATOM 1371 O O . ILE A 1 281 ? 158.694 166.184 109.470 1.00 86.07 280 ILE A O 1
ATOM 1373 N N . ALA A 1 282 ? 157.320 164.518 108.791 1.00 81.33 281 ALA A N 1
ATOM 1374 C CA . ALA A 1 282 ? 156.080 165.044 109.359 1.00 81.33 281 ALA A CA 1
ATOM 1375 C C . ALA A 1 282 ? 156.260 165.841 110.649 1.00 81.33 281 ALA A C 1
ATOM 1376 O O . ALA A 1 282 ? 156.065 167.061 110.666 1.00 81.33 281 ALA A O 1
ATOM 1378 N N . GLY A 1 283 ? 156.653 165.174 111.731 1.00 76.66 282 GLY A N 1
ATOM 1379 C CA . GLY A 1 283 ? 156.849 165.844 113.005 1.00 76.66 282 GLY A CA 1
ATOM 1380 C C . GLY A 1 283 ? 155.674 166.674 113.491 1.00 76.66 282 GLY A C 1
ATOM 1381 O O . GLY A 1 283 ? 154.547 166.503 113.019 1.00 76.66 282 GLY A O 1
ATOM 1382 N N . ASP A 1 284 ? 155.928 167.582 114.436 1.00 77.14 283 ASP A N 1
ATOM 1383 C CA . ASP A 1 284 ? 154.904 168.461 114.992 1.00 77.14 283 ASP A CA 1
ATOM 1384 C C . ASP A 1 284 ? 155.551 169.686 115.628 1.00 77.14 283 ASP A C 1
ATOM 1385 O O . ASP A 1 284 ? 155.846 169.679 116.829 1.00 77.14 283 ASP A O 1
ATOM 1387 N N . PRO A 1 285 ? 155.776 170.760 114.865 1.00 74.93 284 PRO A N 1
ATOM 1388 C CA . PRO A 1 285 ? 156.546 171.895 115.399 1.00 74.93 284 PRO A CA 1
ATOM 1389 C C . PRO A 1 285 ? 155.857 172.641 116.524 1.00 74.93 284 PRO A C 1
ATOM 1390 O O . PRO A 1 285 ? 156.520 173.431 117.208 1.00 74.93 284 PRO A O 1
ATOM 1394 N N . ASP A 1 286 ? 154.554 172.440 116.727 1.00 74.96 285 ASP A N 1
ATOM 1395 C CA . ASP A 1 286 ? 153.859 173.143 117.800 1.00 74.96 285 ASP A CA 1
ATOM 1396 C C . ASP A 1 286 ? 154.441 172.786 119.162 1.00 74.96 285 ASP A C 1
ATOM 1397 O O . ASP A 1 286 ? 154.626 173.662 120.015 1.00 74.96 285 ASP A O 1
ATOM 1399 N N . GLN A 1 287 ? 154.739 171.509 119.382 1.00 77.12 286 GLN A N 1
ATOM 1400 C CA . GLN A 1 287 ? 155.304 171.028 120.640 1.00 77.12 286 GLN A CA 1
ATOM 1401 C C . GLN A 1 287 ? 156.790 170.768 120.418 1.00 77.12 286 GLN A C 1
ATOM 1402 O O . GLN A 1 287 ? 157.168 169.860 119.674 1.00 77.12 286 GLN A O 1
ATOM 1408 N N . SER A 1 288 ? 157.632 171.565 121.065 1.00 83.27 287 SER A N 1
ATOM 1409 C CA . SER A 1 288 ? 159.075 171.403 120.940 1.00 83.27 287 SER A CA 1
ATOM 1410 C C . SER A 1 288 ? 159.535 170.127 121.634 1.00 83.27 287 SER A C 1
ATOM 1411 O O . SER A 1 288 ? 158.854 169.614 122.521 1.00 83.27 287 SER A O 1
ATOM 1414 N N . VAL A 1 298 ? 165.330 166.179 110.799 1.00 83.36 297 VAL A N 1
ATOM 1415 C CA . VAL A 1 298 ? 164.879 167.192 109.855 1.00 83.36 297 VAL A CA 1
ATOM 1416 C C . VAL A 1 298 ? 164.285 168.378 110.601 1.00 83.36 297 VAL A C 1
ATOM 1417 O O . VAL A 1 298 ? 164.107 168.333 111.817 1.00 83.36 297 VAL A O 1
ATOM 1419 N N . LEU A 1 299 ? 163.973 169.439 109.863 1.00 82.38 298 LEU A N 1
ATOM 1420 C CA . LEU A 1 299 ? 163.439 170.662 110.438 1.00 82.38 298 LEU A CA 1
ATOM 1421 C C . LEU A 1 299 ? 162.105 170.984 109.784 1.00 82.38 298 LEU A C 1
ATOM 1422 O O . LEU A 1 299 ? 161.851 170.608 108.637 1.00 82.38 298 LEU A O 1
ATOM 1427 N N . LEU A 1 300 ? 161.250 171.679 110.530 1.00 81.95 299 LEU A N 1
ATOM 1428 C CA . LEU A 1 300 ? 159.895 171.977 110.084 1.00 81.95 299 LEU A CA 1
ATOM 1429 C C . LEU A 1 300 ? 159.610 173.466 110.001 1.00 81.95 299 LEU A C 1
ATOM 1430 O O . LEU A 1 300 ? 159.014 173.923 109.018 1.00 81.95 299 LEU A O 1
ATOM 1435 N N . ARG A 1 301 ? 160.016 174.237 111.011 1.00 92.43 300 ARG A N 1
ATOM 1436 C CA . ARG A 1 301 ? 159.622 175.641 111.088 1.00 92.43 300 ARG A CA 1
ATOM 1437 C C . ARG A 1 301 ? 160.152 176.437 109.901 1.00 92.43 300 ARG A C 1
ATOM 1438 O O . ARG A 1 301 ? 159.409 177.194 109.265 1.00 92.43 300 ARG A O 1
ATOM 1446 N N . ASP A 1 302 ? 161.433 176.276 109.582 1.00 94.57 301 ASP A N 1
ATOM 1447 C CA . ASP A 1 302 ? 162.087 177.049 108.529 1.00 94.57 301 ASP A CA 1
ATOM 1448 C C . ASP A 1 302 ? 162.690 176.081 107.517 1.00 94.57 301 ASP A C 1
ATOM 1449 O O . ASP A 1 302 ? 163.797 175.572 107.719 1.00 94.57 301 ASP A O 1
ATOM 1451 N N . ASP A 1 303 ? 161.965 175.833 106.429 1.00 94.99 302 ASP A N 1
ATOM 1452 C CA . ASP A 1 303 ? 162.461 174.957 105.378 1.00 94.99 302 ASP A CA 1
ATOM 1453 C C . ASP A 1 303 ? 161.690 175.226 104.095 1.00 94.99 302 ASP A C 1
ATOM 1454 O O . ASP A 1 303 ? 160.617 175.834 104.103 1.00 94.99 302 ASP A O 1
ATOM 1456 N N . THR A 1 304 ? 162.265 174.758 102.988 1.00 100.77 303 THR A N 1
ATOM 1457 C CA . THR A 1 304 ? 161.631 174.811 101.678 1.00 100.77 303 THR A CA 1
ATOM 1458 C C . THR A 1 304 ? 160.712 173.610 101.500 1.00 100.77 303 THR A C 1
ATOM 1459 O O . THR A 1 304 ? 160.343 172.958 102.482 1.00 100.77 303 THR A O 1
ATOM 1463 N N . HIS A 1 305 ? 160.325 173.325 100.252 1.00 98.96 304 HIS A N 1
ATOM 1464 C CA . HIS A 1 305 ? 159.476 172.207 99.839 1.00 98.96 304 HIS A CA 1
ATOM 1465 C C . HIS A 1 305 ? 158.034 172.425 100.285 1.00 98.96 304 HIS A C 1
ATOM 1466 O O . HIS A 1 305 ? 157.785 173.106 101.288 1.00 98.96 304 HIS A O 1
ATOM 1473 N N . PRO A 1 306 ? 157.059 171.880 99.558 1.00 97.47 305 PRO A N 1
ATOM 1474 C CA . PRO A 1 306 ? 155.658 172.059 99.951 1.00 97.47 305 PRO A CA 1
ATOM 1475 C C . PRO A 1 306 ? 155.348 171.375 101.272 1.00 97.47 305 PRO A C 1
ATOM 1476 O O . PRO A 1 306 ? 155.963 170.372 101.644 1.00 97.47 305 PRO A O 1
ATOM 1480 N N . ALA A 1 307 ? 154.372 171.934 101.983 1.00 89.10 306 ALA A N 1
ATOM 1481 C CA . ALA A 1 307 ? 153.942 171.415 103.271 1.00 89.10 306 ALA A CA 1
ATOM 1482 C C . ALA A 1 307 ? 152.438 171.187 103.256 1.00 89.10 306 ALA A C 1
ATOM 1483 O O . ALA A 1 307 ? 151.693 171.889 102.568 1.00 89.10 306 ALA A O 1
ATOM 1485 N N . ILE A 1 308 ? 152.001 170.196 104.029 1.00 84.01 307 ILE A N 1
ATOM 1486 C CA . ILE A 1 308 ? 150.597 169.821 104.142 1.00 84.01 307 ILE A CA 1
ATOM 1487 C C . ILE A 1 308 ? 150.101 170.257 105.511 1.00 84.01 307 ILE A C 1
ATOM 1488 O O . ILE A 1 308 ? 150.787 170.054 106.519 1.00 84.01 307 ILE A O 1
ATOM 1493 N N . THR A 1 309 ? 148.921 170.864 105.547 1.00 86.66 308 THR A N 1
ATOM 1494 C CA . THR A 1 309 ? 148.323 171.341 106.783 1.00 86.66 308 THR A CA 1
ATOM 1495 C C . THR A 1 309 ? 147.145 170.457 107.164 1.00 86.66 308 THR A C 1
ATOM 1496 O O . THR A 1 309 ? 146.314 170.112 106.318 1.00 86.66 308 THR A O 1
ATOM 1500 N N . LEU A 1 310 ? 147.084 170.090 108.440 1.00 80.73 309 LEU A N 1
ATOM 1501 C CA . LEU A 1 310 ? 146.010 169.270 108.974 1.00 80.73 309 LEU A CA 1
ATOM 1502 C C . LEU A 1 310 ? 145.377 169.986 110.157 1.00 80.73 309 LEU A C 1
ATOM 1503 O O . LEU A 1 310 ? 146.061 170.657 110.935 1.00 80.73 309 LEU A O 1
ATOM 1508 N N . THR A 1 311 ? 144.058 169.842 110.286 1.00 78.41 310 THR A N 1
ATOM 1509 C CA . THR A 1 311 ? 143.303 170.585 111.286 1.00 78.41 310 THR A CA 1
ATOM 1510 C C . THR A 1 311 ? 142.347 169.745 112.118 1.00 78.41 310 THR A C 1
ATOM 1511 O O . THR A 1 311 ? 141.963 170.191 113.205 1.00 78.41 310 THR A O 1
ATOM 1515 N N . GLN A 1 312 ? 141.946 168.563 111.662 1.00 66.28 311 GLN A N 1
ATOM 1516 C CA . GLN A 1 312 ? 140.977 167.748 112.384 1.00 66.28 311 GLN A CA 1
ATOM 1517 C C . GLN A 1 312 ? 141.727 166.800 113.313 1.00 66.28 311 GLN A C 1
ATOM 1518 O O . GLN A 1 312 ? 142.575 166.025 112.862 1.00 66.28 311 GLN A O 1
ATOM 1524 N N . SER A 1 313 ? 141.415 166.865 114.608 1.00 55.41 312 SER A N 1
ATOM 1525 C CA . SER A 1 313 ? 142.259 166.214 115.605 1.00 55.41 312 SER A CA 1
ATOM 1526 C C . SER A 1 313 ? 142.046 164.704 115.644 1.00 55.41 312 SER A C 1
ATOM 1527 O O . SER A 1 313 ? 142.995 163.953 115.884 1.00 55.41 312 SER A O 1
ATOM 1530 N N . TYR A 1 314 ? 140.803 164.248 115.475 1.00 56.41 313 TYR A N 1
ATOM 1531 C CA . TYR A 1 314 ? 140.423 162.834 115.516 1.00 56.41 313 TYR A CA 1
ATOM 1532 C C . TYR A 1 314 ? 140.583 162.214 116.901 1.00 56.41 313 TYR A C 1
ATOM 1533 O O . TYR A 1 314 ? 140.144 161.082 117.125 1.00 56.41 313 TYR A O 1
ATOM 1542 N N . ARG A 1 315 ? 141.215 162.931 117.840 1.00 42.09 314 ARG A N 1
ATOM 1543 C CA . ARG A 1 315 ? 141.476 162.354 119.155 1.00 42.09 314 ARG A CA 1
ATOM 1544 C C . ARG A 1 315 ? 141.349 163.380 120.274 1.00 42.09 314 ARG A C 1
ATOM 1545 O O . ARG A 1 315 ? 142.034 163.262 121.296 1.00 42.09 314 ARG A O 1
ATOM 1553 N N . CYS A 1 316 ? 140.506 164.391 120.103 1.00 42.99 315 CYS A N 1
ATOM 1554 C CA . CYS A 1 316 ? 140.333 165.406 121.131 1.00 42.99 315 CYS A CA 1
ATOM 1555 C C . CYS A 1 316 ? 138.962 166.040 120.973 1.00 42.99 315 CYS A C 1
ATOM 1556 O O . CYS A 1 316 ? 138.555 166.368 119.855 1.00 42.99 315 CYS A O 1
ATOM 1559 N N . ALA A 1 317 ? 138.255 166.203 122.085 1.00 45.03 316 ALA A N 1
ATOM 1560 C CA . ALA A 1 317 ? 136.958 166.849 122.045 1.00 45.03 316 ALA A CA 1
ATOM 1561 C C . ALA A 1 317 ? 137.124 168.339 121.752 1.00 45.03 316 ALA A C 1
ATOM 1562 O O . ALA A 1 317 ? 138.174 168.921 122.036 1.00 45.03 316 ALA A O 1
ATOM 1564 N N . PRO A 1 318 ? 136.109 168.975 121.161 1.00 47.25 317 PRO A N 1
ATOM 1565 C CA . PRO A 1 318 ? 136.222 170.414 120.870 1.00 47.25 317 PRO A CA 1
ATOM 1566 C C . PRO A 1 318 ? 136.461 171.271 122.101 1.00 47.25 317 PRO A C 1
ATOM 1567 O O . PRO A 1 318 ? 137.149 172.293 122.001 1.00 47.25 317 PRO A O 1
ATOM 1571 N N . GLU A 1 319 ? 135.912 170.896 123.259 1.00 45.08 318 GLU A N 1
ATOM 1572 C CA . GLU A 1 319 ? 136.141 171.676 124.474 1.00 45.08 318 GLU A CA 1
ATOM 1573 C C . GLU A 1 319 ? 137.598 171.601 124.919 1.00 45.08 318 GLU A C 1
ATOM 1574 O O . GLU A 1 319 ? 138.179 172.608 125.348 1.00 45.08 318 GLU A O 1
ATOM 1576 N N . ILE A 1 320 ? 138.203 170.415 124.829 1.00 44.49 319 ILE A N 1
ATOM 1577 C CA . ILE A 1 320 ? 139.612 170.266 125.179 1.00 44.49 319 ILE A CA 1
ATOM 1578 C C . ILE A 1 320 ? 140.478 171.112 124.258 1.00 44.49 319 ILE A C 1
ATOM 1579 O O . ILE A 1 320 ? 141.404 171.798 124.706 1.00 44.49 319 ILE A O 1
ATOM 1584 N N . ALA A 1 321 ? 140.192 171.076 122.956 1.00 48.83 320 ALA A N 1
ATOM 1585 C CA . ALA A 1 321 ? 140.938 171.897 122.011 1.00 48.83 320 ALA A CA 1
ATOM 1586 C C . ALA A 1 321 ? 140.739 173.379 122.296 1.00 48.83 320 ALA A C 1
ATOM 1587 O O . ALA A 1 321 ? 141.670 174.178 122.146 1.00 48.83 320 ALA A O 1
ATOM 1589 N N . SER A 1 322 ? 139.527 173.766 122.699 1.00 47.71 321 SER A N 1
ATOM 1590 C CA . SER A 1 322 ? 139.270 175.161 123.035 1.00 47.71 321 SER A CA 1
ATOM 1591 C C . SER A 1 322 ? 140.108 175.602 124.226 1.00 47.71 321 SER A C 1
ATOM 1592 O O . SER A 1 322 ? 140.693 176.690 124.213 1.00 47.71 321 SER A O 1
ATOM 1595 N N . ALA A 1 323 ? 140.186 174.764 125.263 1.00 50.04 322 ALA A N 1
ATOM 1596 C CA . ALA A 1 323 ? 141.027 175.092 126.414 1.00 50.04 322 ALA A CA 1
ATOM 1597 C C . ALA A 1 323 ? 142.500 175.159 126.024 1.00 50.04 322 ALA A C 1
ATOM 1598 O O . ALA A 1 323 ? 143.233 176.050 126.474 1.00 50.04 322 ALA A O 1
ATOM 1600 N N . ILE A 1 324 ? 142.950 174.223 125.185 1.00 45.16 323 ILE A N 1
ATOM 1601 C CA . ILE A 1 324 ? 144.349 174.202 124.767 1.00 45.16 323 ILE A CA 1
ATOM 1602 C C . ILE A 1 324 ? 144.692 175.472 124.000 1.00 45.16 323 ILE A C 1
ATOM 1603 O O . ILE A 1 324 ? 145.720 176.108 124.248 1.00 45.16 323 ILE A O 1
ATOM 1608 N N . THR A 1 325 ? 143.825 175.873 123.069 1.00 51.93 324 THR A N 1
ATOM 1609 C CA . THR A 1 325 ? 144.083 177.082 122.292 1.00 51.93 324 THR A CA 1
ATOM 1610 C C . THR A 1 325 ? 143.968 178.339 123.148 1.00 51.93 324 THR A C 1
ATOM 1611 O O . THR A 1 325 ? 144.694 179.317 122.918 1.00 51.93 324 THR A O 1
ATOM 1615 N N . GLY A 1 326 ? 143.065 178.340 124.130 1.00 51.45 325 GLY A N 1
ATOM 1616 C CA . GLY A 1 326 ? 142.991 179.464 125.046 1.00 51.45 325 GLY A CA 1
ATOM 1617 C C . GLY A 1 326 ? 144.264 179.631 125.851 1.00 51.45 325 GLY A C 1
ATOM 1618 O O . GLY A 1 326 ? 144.731 180.751 126.069 1.00 51.45 325 GLY A O 1
ATOM 1619 N N . LEU A 1 327 ? 144.840 178.518 126.308 1.00 49.46 326 LEU A N 1
ATOM 1620 C CA . LEU A 1 327 ? 146.169 178.586 126.903 1.00 49.46 326 LEU A CA 1
ATOM 1621 C C . LEU A 1 327 ? 147.220 179.003 125.883 1.00 49.46 326 LEU A C 1
ATOM 1622 O O . LEU A 1 327 ? 148.179 179.695 126.241 1.00 49.46 326 LEU A O 1
ATOM 1627 N N . GLY A 1 328 ? 147.058 178.596 124.623 1.00 54.77 327 GLY A N 1
ATOM 1628 C CA . GLY A 1 328 ? 148.057 178.897 123.614 1.00 54.77 327 GLY A CA 1
ATOM 1629 C C . GLY A 1 328 ? 148.106 180.360 123.236 1.00 54.77 327 GLY A C 1
ATOM 1630 O O . GLY A 1 328 ? 149.144 180.855 122.792 1.00 54.77 327 GLY A O 1
ATOM 1631 N N . GLN A 1 329 ? 147.001 181.075 123.416 1.00 59.45 328 GLN A N 1
ATOM 1632 C CA . GLN A 1 329 ? 147.037 182.497 123.098 1.00 59.45 328 GLN A CA 1
ATOM 1633 C C . GLN A 1 329 ? 147.664 183.266 124.255 1.00 59.45 328 GLN A C 1
ATOM 1634 O O . GLN A 1 329 ? 147.153 184.309 124.676 1.00 59.45 328 GLN A O 1
ATOM 1636 N N . ARG A 1 330 ? 148.786 182.746 124.767 1.00 61.47 329 ARG A N 1
ATOM 1637 C CA . ARG A 1 330 ? 149.649 183.447 125.709 1.00 61.47 329 ARG A CA 1
ATOM 1638 C C . ARG A 1 330 ? 151.112 183.074 125.487 1.00 61.47 329 ARG A C 1
ATOM 1639 O O . ARG A 1 330 ? 151.959 183.391 126.329 1.00 61.47 329 ARG A O 1
ATOM 1641 N N . LEU A 1 331 ? 151.422 182.405 124.379 1.00 62.88 330 LEU A N 1
ATOM 1642 C CA . LEU A 1 331 ? 152.719 181.803 124.136 1.00 62.88 330 LEU A CA 1
ATOM 1643 C C . LEU A 1 331 ? 153.450 182.563 123.037 1.00 62.88 330 LEU A C 1
ATOM 1644 O O . LEU A 1 331 ? 152.832 182.921 122.024 1.00 62.88 330 LEU A O 1
ATOM 1649 N N . PRO A 1 332 ? 154.757 182.830 123.189 1.00 69.16 331 PRO A N 1
ATOM 1650 C CA . PRO A 1 332 ? 155.535 183.521 122.155 1.00 69.16 331 PRO A CA 1
ATOM 1651 C C . PRO A 1 332 ? 155.705 182.685 120.890 1.00 69.16 331 PRO A C 1
ATOM 1652 O O . PRO A 1 332 ? 156.168 181.548 120.980 1.00 69.16 331 PRO A O 1
ATOM 1656 N N . ARG A 1 338 ? 148.736 177.379 114.870 1.00 81.37 337 ARG A N 1
ATOM 1657 C CA . ARG A 1 338 ? 148.351 176.945 116.207 1.00 81.37 337 ARG A CA 1
ATOM 1658 C C . ARG A 1 338 ? 146.849 176.717 116.301 1.00 81.37 337 ARG A C 1
ATOM 1659 O O . ARG A 1 338 ? 146.335 176.337 117.352 1.00 81.37 337 ARG A O 1
ATOM 1667 N N . HIS A 1 339 ? 146.146 176.948 115.197 1.00 86.66 338 HIS A N 1
ATOM 1668 C CA . HIS A 1 339 ? 144.699 176.796 115.148 1.00 86.66 338 HIS A CA 1
ATOM 1669 C C . HIS A 1 339 ? 144.363 175.398 114.646 1.00 86.66 338 HIS A C 1
ATOM 1670 O O . HIS A 1 339 ? 144.747 175.024 113.533 1.00 86.66 338 HIS A O 1
ATOM 1677 N N . TRP A 1 340 ? 143.648 174.634 115.467 1.00 73.76 339 TRP A N 1
ATOM 1678 C CA . TRP A 1 340 ? 143.253 173.281 115.110 1.00 73.76 339 TRP A CA 1
ATOM 1679 C C . TRP A 1 340 ? 141.965 172.941 115.842 1.00 73.76 339 TRP A C 1
ATOM 1680 O O . TRP A 1 340 ? 141.745 173.397 116.967 1.00 73.76 339 TRP A O 1
ATOM 1691 N N . THR A 1 341 ? 141.119 172.148 115.196 1.00 73.83 340 THR A N 1
ATOM 1692 C CA . THR A 1 341 ? 139.834 171.758 115.752 1.00 73.83 340 THR A CA 1
ATOM 1693 C C . THR A 1 341 ? 139.846 170.286 116.143 1.00 73.83 340 THR A C 1
ATOM 1694 O O . THR A 1 341 ? 140.532 169.465 115.530 1.00 73.83 340 THR A O 1
ATOM 1698 N N . GLY A 1 342 ? 139.076 169.961 117.176 1.00 61.45 341 GLY A N 1
ATOM 1699 C CA . GLY A 1 342 ? 138.940 168.595 117.626 1.00 61.45 341 GLY A CA 1
ATOM 1700 C C . GLY A 1 342 ? 137.913 167.832 116.813 1.00 61.45 341 GLY A C 1
ATOM 1701 O O . GLY A 1 342 ? 137.437 168.276 115.767 1.00 61.45 341 GLY A O 1
ATOM 1702 N N . ASN A 1 343 ? 137.570 166.650 117.314 1.00 55.48 342 ASN A N 1
ATOM 1703 C CA . ASN A 1 343 ? 136.579 165.810 116.661 1.00 55.48 342 ASN A CA 1
ATOM 1704 C C . ASN A 1 343 ? 135.185 166.237 117.095 1.00 55.48 342 ASN A C 1
ATOM 1705 O O . ASN A 1 343 ? 134.857 166.113 118.282 1.00 55.48 342 ASN A O 1
ATOM 1710 N N . PRO A 1 344 ? 134.343 166.737 116.190 1.00 61.09 343 PRO A N 1
ATOM 1711 C CA . PRO A 1 344 ? 132.989 167.147 116.596 1.00 61.09 343 PRO A CA 1
ATOM 1712 C C . PRO A 1 344 ? 132.135 166.002 117.106 1.00 61.09 343 PRO A C 1
ATOM 1713 O O . PRO A 1 344 ? 131.179 166.248 117.852 1.00 61.09 343 PRO A O 1
ATOM 1717 N N . GLN A 1 345 ? 132.450 164.760 116.735 1.00 66.14 344 GLN A N 1
ATOM 1718 C CA . GLN A 1 345 ? 131.675 163.611 117.183 1.00 66.14 344 GLN A CA 1
ATOM 1719 C C . GLN A 1 345 ? 131.879 163.299 118.659 1.00 66.14 344 GLN A C 1
ATOM 1720 O O . GLN A 1 345 ? 131.159 162.453 119.199 1.00 66.14 344 GLN A O 1
ATOM 1726 N N . ARG A 1 346 ? 132.835 163.947 119.315 1.00 63.95 345 ARG A N 1
ATOM 1727 C CA . ARG A 1 346 ? 133.131 163.706 120.717 1.00 63.95 345 ARG A CA 1
ATOM 1728 C C . ARG A 1 346 ? 132.468 164.763 121.590 1.00 63.95 345 ARG A C 1
ATOM 1729 O O . ARG A 1 346 ? 132.264 165.905 121.171 1.00 63.95 345 ARG A O 1
ATOM 1737 N N . GLU A 1 347 ? 132.126 164.366 122.813 1.00 61.63 346 GLU A N 1
ATOM 1738 C CA . GLU A 1 347 ? 131.607 165.273 123.829 1.00 61.63 346 GLU A CA 1
ATOM 1739 C C . GLU A 1 347 ? 132.542 165.219 125.027 1.00 61.63 346 GLU A C 1
ATOM 1740 O O . GLU A 1 347 ? 132.690 164.164 125.653 1.00 61.63 346 GLU A O 1
ATOM 1742 N N . GLY A 1 348 ? 133.167 166.352 125.347 1.00 54.43 347 GLY A N 1
ATOM 1743 C CA . GLY A 1 348 ? 134.221 166.401 126.334 1.00 54.43 347 GLY A CA 1
ATOM 1744 C C . GLY A 1 348 ? 133.896 167.292 127.520 1.00 54.43 347 GLY A C 1
ATOM 1745 O O . GLY A 1 348 ? 132.866 167.969 127.566 1.00 54.43 347 GLY A O 1
ATOM 1746 N N . THR A 1 349 ? 134.813 167.277 128.486 1.00 40.58 348 THR A N 1
ATOM 1747 C CA . THR A 1 349 ? 134.670 168.071 129.698 1.00 40.58 348 THR A CA 1
ATOM 1748 C C . THR A 1 349 ? 136.044 168.348 130.287 1.00 40.58 348 THR A C 1
ATOM 1749 O O . THR A 1 349 ? 136.805 167.415 130.563 1.00 40.58 348 THR A O 1
ATOM 1751 N N . VAL A 1 350 ? 136.348 169.628 130.481 1.00 30.59 349 VAL A N 1
ATOM 1752 C CA . VAL A 1 350 ? 137.572 170.070 131.137 1.00 30.59 349 VAL A CA 1
ATOM 1753 C C . VAL A 1 350 ? 137.170 170.754 132.433 1.00 30.59 349 VAL A C 1
ATOM 1754 O O . VAL A 1 350 ? 136.415 171.734 132.413 1.00 30.59 349 VAL A O 1
ATOM 1758 N N . THR A 1 351 ? 137.673 170.246 133.557 1.00 26.75 350 THR A N 1
ATOM 1759 C CA . THR A 1 351 ? 137.267 170.735 134.865 1.00 26.75 350 THR A CA 1
ATOM 1760 C C . THR A 1 351 ? 138.486 170.973 135.743 1.00 26.75 350 THR A C 1
ATOM 1761 O O . THR A 1 351 ? 139.534 170.345 135.567 1.00 26.75 350 THR A O 1
ATOM 1765 N N . VAL A 1 352 ? 138.332 171.890 136.693 1.00 25.64 351 VAL A N 1
ATOM 1766 C CA . VAL A 1 352 ? 139.391 172.281 137.614 1.00 25.64 351 VAL A CA 1
ATOM 1767 C C . VAL A 1 352 ? 138.893 172.052 139.033 1.00 25.64 351 VAL A C 1
ATOM 1768 O O . VAL A 1 352 ? 137.801 172.506 139.390 1.00 25.64 351 VAL A O 1
ATOM 1772 N N . ARG A 1 353 ? 139.688 171.354 139.841 1.00 26.43 352 ARG A N 1
ATOM 1773 C CA . ARG A 1 353 ? 139.312 171.052 141.213 1.00 26.43 352 ARG A CA 1
ATOM 1774 C C . ARG A 1 353 ? 140.414 171.480 142.169 1.00 26.43 352 ARG A C 1
ATOM 1775 O O . ARG A 1 353 ? 141.603 171.360 141.859 1.00 26.43 352 ARG A O 1
ATOM 1783 N N . LEU A 1 354 ? 140.006 171.982 143.332 1.00 23.06 353 LEU A N 1
ATOM 1784 C CA . LEU A 1 354 ? 140.919 172.458 144.359 1.00 23.06 353 LEU A CA 1
ATOM 1785 C C . LEU A 1 354 ? 140.579 171.798 145.687 1.00 23.06 353 LEU A C 1
ATOM 1786 O O . LEU A 1 354 ? 139.404 171.648 146.032 1.00 23.06 353 LEU A O 1
ATOM 1791 N N . ALA A 1 355 ? 141.613 171.416 146.429 1.00 22.22 354 ALA A N 1
ATOM 1792 C CA . ALA A 1 355 ? 141.470 170.729 147.701 1.00 22.22 354 ALA A CA 1
ATOM 1793 C C . ALA A 1 355 ? 141.696 171.689 148.864 1.00 22.22 354 ALA A C 1
ATOM 1794 O O . ALA A 1 355 ? 142.029 172.862 148.689 1.00 22.22 354 ALA A O 1
ATOM 1796 N N . ALA A 1 356 ? 141.509 171.169 150.074 1.00 26.17 355 ALA A N 1
ATOM 1797 C CA . ALA A 1 356 ? 141.895 171.857 151.295 1.00 26.17 355 ALA A CA 1
ATOM 1798 C C . ALA A 1 356 ? 143.098 171.212 151.963 1.00 26.17 355 ALA A C 1
ATOM 1799 O O . ALA A 1 356 ? 143.601 171.745 152.957 1.00 26.17 355 ALA A O 1
ATOM 1801 N N . SER A 1 357 ? 143.564 170.078 151.448 1.00 30.27 356 SER A N 1
ATOM 1802 C CA . SER A 1 357 ? 144.724 169.384 151.986 1.00 30.27 356 SER A CA 1
ATOM 1803 C C . SER A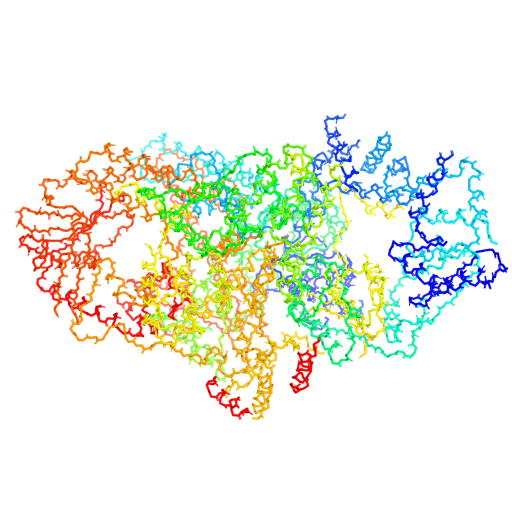 1 357 ? 145.218 168.404 150.933 1.00 30.27 356 SER A C 1
ATOM 1804 O O . SER A 1 357 ? 144.530 168.122 149.950 1.00 30.27 356 SER A O 1
ATOM 1807 N N . THR A 1 358 ? 146.427 167.885 151.153 1.00 26.34 357 THR A N 1
ATOM 1808 C CA . THR A 1 358 ? 146.965 166.868 150.255 1.00 26.34 357 THR A CA 1
ATOM 1809 C C . THR A 1 358 ? 146.109 165.608 150.282 1.00 26.34 357 THR A C 1
ATOM 1810 O O . THR A 1 358 ? 145.878 164.975 149.242 1.00 26.34 357 THR A O 1
ATOM 1814 N N . HIS A 1 359 ? 145.634 165.227 151.469 1.00 25.46 358 HIS A N 1
ATOM 1815 C CA . HIS A 1 359 ? 144.757 164.069 151.580 1.00 25.46 358 HIS A CA 1
ATOM 1816 C C . HIS A 1 359 ? 143.460 164.290 150.815 1.00 25.46 358 HIS A C 1
ATOM 1817 O O . HIS A 1 359 ? 142.928 163.359 150.203 1.00 25.46 358 HIS A O 1
ATOM 1824 N N . ALA A 1 360 ? 142.940 165.519 150.826 1.00 21.14 359 ALA A N 1
ATOM 1825 C CA . ALA A 1 360 ? 141.716 165.806 150.083 1.00 21.14 359 ALA A CA 1
ATOM 1826 C C . ALA A 1 360 ? 141.914 165.606 148.585 1.00 21.14 359 ALA A C 1
ATOM 1827 O O . ALA A 1 360 ? 141.049 165.036 147.909 1.00 21.14 359 ALA A O 1
ATOM 1829 N N . GLU A 1 361 ? 143.042 166.074 148.044 1.00 26.55 360 GLU A N 1
ATOM 1830 C CA . GLU A 1 361 ? 143.312 165.876 146.623 1.00 26.55 360 GLU A CA 1
ATOM 1831 C C . GLU A 1 361 ? 143.487 164.401 146.300 1.00 26.55 360 GLU A C 1
ATOM 1832 O O . GLU A 1 361 ? 142.889 163.888 145.342 1.00 26.55 360 GLU A O 1
ATOM 1838 N N . GLY A 1 362 ? 144.304 163.699 147.089 1.00 19.65 361 GLY A N 1
ATOM 1839 C CA . GLY A 1 362 ? 144.501 162.279 146.864 1.00 19.65 361 GLY A CA 1
ATOM 1840 C C . GLY A 1 362 ? 143.245 161.457 147.035 1.00 19.65 361 GLY A C 1
ATOM 1841 O O . GLY A 1 362 ? 143.167 160.345 146.505 1.00 19.65 361 GLY A O 1
ATOM 1842 N N . THR A 1 363 ? 142.262 161.977 147.766 1.00 16.04 362 THR A N 1
ATOM 1843 C CA . THR A 1 363 ? 140.990 161.291 147.923 1.00 16.04 362 THR A CA 1
ATOM 1844 C C . THR A 1 363 ? 140.021 161.591 146.791 1.00 16.04 362 THR A C 1
ATOM 1845 O O . THR A 1 363 ? 139.351 160.677 146.305 1.00 16.04 362 THR A O 1
ATOM 1849 N N . MET A 1 364 ? 139.919 162.849 146.347 1.00 19.11 363 MET A N 1
ATOM 1850 C CA . MET A 1 364 ? 138.962 163.121 145.280 1.00 19.11 363 MET A CA 1
ATOM 1851 C C . MET A 1 364 ? 139.459 162.602 143.941 1.00 19.11 363 MET A C 1
ATOM 1852 O O . MET A 1 364 ? 138.646 162.307 143.062 1.00 19.11 363 MET A O 1
ATOM 1857 N N . ILE A 1 365 ? 140.776 162.473 143.757 1.00 16.01 364 ILE A N 1
ATOM 1858 C CA . ILE A 1 365 ? 141.270 161.840 142.535 1.00 16.01 364 ILE A CA 1
ATOM 1859 C C . ILE A 1 365 ? 140.780 160.400 142.456 1.00 16.01 364 ILE A C 1
ATOM 1860 O O . ILE A 1 365 ? 140.249 159.957 141.429 1.00 16.01 364 ILE A O 1
ATOM 1865 N N . ALA A 1 366 ? 140.938 159.651 143.551 1.00 20.03 365 ALA A N 1
ATOM 1866 C CA . ALA A 1 366 ? 140.453 158.277 143.584 1.00 20.03 365 ALA A CA 1
ATOM 1867 C C . ALA A 1 366 ? 138.936 158.221 143.497 1.00 20.03 365 ALA A C 1
ATOM 1868 O O . ALA A 1 366 ? 138.389 157.297 142.888 1.00 20.03 365 ALA A O 1
ATOM 1870 N N . ASP A 1 367 ? 138.246 159.196 144.089 1.00 23.60 366 ASP A N 1
ATOM 1871 C CA . ASP A 1 367 ? 136.792 159.256 143.986 1.00 23.60 366 ASP A CA 1
ATOM 1872 C C . ASP A 1 367 ? 136.366 159.396 142.530 1.00 23.60 366 ASP A C 1
ATOM 1873 O O . ASP A 1 367 ? 135.493 158.662 142.053 1.00 23.60 366 ASP A O 1
ATOM 1878 N N . ALA A 1 368 ? 136.971 160.344 141.811 1.00 14.06 367 ALA A N 1
ATOM 1879 C CA . ALA A 1 368 ? 136.620 160.563 140.414 1.00 14.06 367 ALA A CA 1
ATOM 1880 C C . ALA A 1 368 ? 136.948 159.344 139.568 1.00 14.06 367 ALA A C 1
ATOM 1881 O O . ALA A 1 368 ? 136.156 158.950 138.707 1.00 14.06 367 ALA A O 1
ATOM 1883 N N . LEU A 1 369 ? 138.110 158.729 139.800 1.00 14.59 368 LEU A N 1
ATOM 1884 C CA . LEU A 1 369 ? 138.462 157.536 139.038 1.00 14.59 368 LEU A CA 1
ATOM 1885 C C . LEU A 1 369 ? 137.470 156.407 139.294 1.00 14.59 368 LEU A C 1
ATOM 1886 O O . LEU A 1 369 ? 137.028 155.730 138.357 1.00 14.59 368 LEU A O 1
ATOM 1891 N N . ARG A 1 370 ? 137.094 156.202 140.559 1.00 24.52 369 ARG A N 1
ATOM 1892 C CA . ARG A 1 370 ? 136.164 155.134 140.900 1.00 24.52 369 ARG A CA 1
ATOM 1893 C C . ARG A 1 370 ? 134.790 155.375 140.293 1.00 24.52 369 ARG A C 1
ATOM 1894 O O . ARG A 1 370 ? 134.180 154.454 139.739 1.00 24.52 369 ARG A O 1
ATOM 1902 N N . ARG A 1 371 ? 134.286 156.607 140.386 1.00 25.25 370 ARG A N 1
ATOM 1903 C CA . ARG A 1 371 ? 132.983 156.916 139.808 1.00 25.25 370 ARG A CA 1
ATOM 1904 C C . ARG A 1 371 ? 133.008 156.776 138.292 1.00 25.25 370 ARG A C 1
ATOM 1905 O O . ARG A 1 371 ? 132.042 156.289 137.695 1.00 25.25 370 ARG A O 1
ATOM 1913 N N . ALA A 1 372 ? 134.104 157.194 137.651 1.00 21.43 371 ALA A N 1
ATOM 1914 C CA . ALA A 1 372 ? 134.213 157.049 136.204 1.00 21.43 371 ALA A CA 1
ATOM 1915 C C . ALA A 1 372 ? 134.223 155.585 135.797 1.00 21.43 371 ALA A C 1
ATOM 1916 O O . ALA A 1 372 ? 133.606 155.210 134.794 1.00 21.43 371 ALA A O 1
ATOM 1918 N N . HIS A 1 373 ? 134.924 154.739 136.554 1.00 25.68 372 HIS A N 1
ATOM 1919 C CA . HIS A 1 373 ? 134.965 153.325 136.196 1.00 25.68 372 HIS A CA 1
ATOM 1920 C C . HIS A 1 373 ? 133.629 152.639 136.450 1.00 25.68 372 HIS A C 1
ATOM 1921 O O . HIS A 1 373 ? 133.205 151.787 135.661 1.00 25.68 372 HIS A O 1
ATOM 1928 N N . LEU A 1 374 ? 132.955 152.984 137.546 1.00 23.21 373 LEU A N 1
ATOM 1929 C CA . LEU A 1 374 ? 131.765 152.250 137.956 1.00 23.21 373 LEU A CA 1
ATOM 1930 C C . LEU A 1 374 ? 130.484 152.837 137.374 1.00 23.21 373 LEU A C 1
ATOM 1931 O O . LEU A 1 374 ? 129.696 152.116 136.755 1.00 23.21 373 LEU A O 1
ATOM 1936 N N . VAL A 1 375 ? 130.257 154.135 137.566 1.00 24.34 374 VAL A N 1
ATOM 1937 C CA . VAL A 1 375 ? 129.015 154.751 137.107 1.00 24.34 374 VAL A CA 1
ATOM 1938 C C . VAL A 1 375 ? 129.026 154.921 135.593 1.00 24.34 374 VAL A C 1
ATOM 1939 O O . VAL A 1 375 ? 128.154 154.402 134.887 1.00 24.34 374 VAL A O 1
ATOM 1943 N N . ASP A 1 376 ? 130.014 155.653 135.073 1.00 30.14 375 ASP A N 1
ATOM 1944 C CA . ASP A 1 376 ? 130.101 155.855 133.630 1.00 30.14 375 ASP A CA 1
ATOM 1945 C C . ASP A 1 376 ? 130.328 154.538 132.903 1.00 30.14 375 ASP A C 1
ATOM 1946 O O . ASP A 1 376 ? 129.728 154.288 131.851 1.00 30.14 375 ASP A O 1
ATOM 1951 N N . GLY A 1 377 ? 131.188 153.683 133.444 1.00 28.54 376 GLY A N 1
ATOM 1952 C CA . GLY A 1 377 ? 131.385 152.355 132.908 1.00 28.54 376 GLY A CA 1
ATOM 1953 C C . GLY A 1 377 ? 132.583 152.169 132.005 1.00 28.54 376 GLY A C 1
ATOM 1954 O O . GLY A 1 377 ? 132.727 151.088 131.423 1.00 28.54 376 GLY A O 1
ATOM 1955 N N . ILE A 1 378 ? 133.439 153.173 131.864 1.00 25.96 377 ILE A N 1
ATOM 1956 C CA . ILE A 1 378 ? 134.628 153.001 131.021 1.00 25.96 377 ILE A CA 1
ATOM 1957 C C . ILE A 1 378 ? 135.553 151.978 131.668 1.00 25.96 377 ILE A C 1
ATOM 1958 O O . ILE A 1 378 ? 135.611 151.898 132.909 1.00 25.96 377 ILE A O 1
ATOM 1963 N N . PRO A 1 379 ? 136.251 151.155 130.897 1.00 28.09 378 PRO A N 1
ATOM 1964 C CA . PRO A 1 379 ? 137.123 150.141 131.491 1.00 28.09 378 PRO A CA 1
ATOM 1965 C C . PRO A 1 379 ? 138.415 150.761 132.005 1.00 28.09 378 PRO A C 1
ATOM 1966 O O . PRO A 1 379 ? 138.745 151.910 131.718 1.00 28.09 378 PRO A O 1
ATOM 1970 N N . TRP A 1 380 ? 139.143 149.969 132.787 1.00 29.90 379 TRP A N 1
ATOM 1971 C CA . TRP A 1 380 ? 140.443 150.394 133.273 1.00 29.90 379 TRP A CA 1
ATOM 1972 C C . TRP A 1 380 ? 141.414 150.536 132.101 1.00 29.90 379 TRP A C 1
ATOM 1973 O O . TRP A 1 380 ? 141.131 150.133 130.970 1.00 29.90 379 TRP A O 1
ATOM 1984 N N . SER A 1 381 ? 142.570 151.131 132.388 1.00 25.93 380 SER A N 1
ATOM 1985 C CA . SER A 1 381 ? 143.620 151.476 131.432 1.00 25.93 380 SER A CA 1
ATOM 1986 C C . SER A 1 381 ? 143.219 152.613 130.506 1.00 25.93 380 SER A C 1
ATOM 1987 O O . SER A 1 381 ? 144.042 153.046 129.694 1.00 25.93 380 SER A O 1
ATOM 1990 N N . GLN A 1 382 ? 141.986 153.109 130.590 1.00 24.50 381 GLN A N 1
ATOM 1991 C CA . GLN A 1 382 ? 141.574 154.289 129.846 1.00 24.50 381 GLN A CA 1
ATOM 1992 C C . GLN A 1 382 ? 141.690 155.567 130.663 1.00 24.50 381 GLN A C 1
ATOM 1993 O O . GLN A 1 382 ? 141.493 156.654 130.113 1.00 24.50 381 GLN A O 1
ATOM 1999 N N . MET A 1 383 ? 141.990 155.463 131.953 1.00 20.25 382 MET A N 1
ATOM 2000 C CA . MET A 1 383 ? 142.282 156.611 132.795 1.00 20.25 382 MET A CA 1
ATOM 2001 C C . MET A 1 383 ? 143.773 156.668 133.082 1.00 20.25 382 MET A C 1
ATOM 2002 O O . MET A 1 383 ? 144.463 155.646 133.077 1.00 20.25 382 MET A O 1
ATOM 2007 N N . ALA A 1 384 ? 144.267 157.878 133.318 1.00 17.16 383 ALA A N 1
ATOM 2008 C CA . ALA A 1 384 ? 145.670 158.052 133.656 1.00 17.16 383 ALA A CA 1
ATOM 2009 C C . ALA A 1 384 ? 145.837 159.323 134.466 1.00 17.16 383 ALA A C 1
ATOM 2010 O O . ALA A 1 384 ? 145.130 160.308 134.249 1.00 17.16 383 ALA A O 1
ATOM 2012 N N . VAL A 1 385 ? 146.781 159.289 135.400 1.00 12.55 384 VAL A N 1
ATOM 2013 C CA . VAL A 1 385 ? 147.141 160.444 136.211 1.00 12.55 384 VAL A CA 1
ATOM 2014 C C . VAL A 1 385 ? 148.514 160.914 135.764 1.00 12.55 384 VAL A C 1
ATOM 2015 O O . VAL A 1 385 ? 149.465 160.127 135.725 1.00 12.55 384 VAL A O 1
ATOM 2019 N N . ILE A 1 386 ? 148.614 162.194 135.430 1.00 13.14 385 ILE A N 1
ATOM 2020 C CA . ILE A 1 386 ? 149.827 162.787 134.886 1.00 13.14 385 ILE A CA 1
ATOM 2021 C C . ILE A 1 386 ? 150.318 163.832 135.873 1.00 13.14 385 ILE A C 1
ATOM 2022 O O . ILE A 1 386 ? 149.574 164.751 136.236 1.00 13.14 385 ILE A O 1
ATOM 2027 N N . VAL A 1 387 ? 151.563 163.688 136.312 1.00 25.03 386 VAL A N 1
ATOM 2028 C CA . VAL A 1 387 ? 152.152 164.570 137.306 1.00 25.03 386 VAL A CA 1
ATOM 2029 C C . VAL A 1 387 ? 153.537 164.977 136.825 1.00 25.03 386 VAL A C 1
ATOM 2030 O O . VAL A 1 387 ? 154.172 164.271 136.035 1.00 25.03 386 VAL A O 1
ATOM 2034 N N . ARG A 1 388 ? 154.001 166.137 137.296 1.00 27.81 387 ARG A N 1
ATOM 2035 C CA . ARG A 1 388 ? 155.271 166.675 136.817 1.00 27.81 387 ARG A CA 1
ATOM 2036 C C . ARG A 1 388 ? 156.436 165.757 137.166 1.00 27.81 387 ARG A C 1
ATOM 2037 O O . ARG A 1 388 ? 157.332 165.543 136.342 1.00 27.81 387 ARG A O 1
ATOM 2045 N N . SER A 1 389 ? 156.446 165.207 138.378 1.00 39.94 388 SER A N 1
ATOM 2046 C CA . SER A 1 389 ? 157.536 164.346 138.823 1.00 39.94 388 SER A CA 1
ATOM 2047 C C . SER A 1 389 ? 156.966 163.227 139.679 1.00 39.94 388 SER A C 1
ATOM 2048 O O . SER A 1 389 ? 156.296 163.493 140.680 1.00 39.94 388 SER A O 1
ATOM 2051 N N . VAL A 1 390 ? 157.232 161.979 139.282 1.00 44.62 389 VAL A N 1
ATOM 2052 C CA . VAL A 1 390 ? 156.738 160.836 140.053 1.00 44.62 389 VAL A CA 1
ATOM 2053 C C . VAL A 1 390 ? 157.310 160.793 141.466 1.00 44.62 389 VAL A C 1
ATOM 2054 O O . VAL A 1 390 ? 156.529 160.620 142.416 1.00 44.62 389 VAL A O 1
ATOM 2058 N N . PRO A 1 391 ? 158.625 160.919 141.686 1.00 47.70 390 PRO A N 1
ATOM 2059 C CA . PRO A 1 391 ? 159.128 160.846 143.069 1.00 47.70 390 PRO A CA 1
ATOM 2060 C C . PRO A 1 391 ? 158.583 161.931 143.980 1.00 47.70 390 PRO A C 1
ATOM 2061 O O . PRO A 1 391 ? 158.391 161.682 145.176 1.00 47.70 390 PRO A O 1
ATOM 2065 N N . ARG A 1 392 ? 158.326 163.130 143.453 1.00 53.47 391 ARG A N 1
ATOM 2066 C CA . ARG A 1 392 ? 157.905 164.235 144.309 1.00 53.47 391 ARG A CA 1
ATOM 2067 C C . ARG A 1 392 ? 156.473 164.055 144.801 1.00 53.47 391 ARG A C 1
ATOM 2068 O O . ARG A 1 392 ? 156.181 164.304 145.976 1.00 53.47 391 ARG A O 1
ATOM 2070 N N . VAL A 1 393 ? 155.566 163.627 143.921 1.00 46.16 392 VAL A N 1
ATOM 2071 C CA . VAL A 1 393 ? 154.140 163.566 144.217 1.00 46.16 392 VAL A CA 1
ATOM 2072 C C . VAL A 1 393 ? 153.588 162.156 144.039 1.00 46.16 392 VAL A C 1
ATOM 2073 O O . VAL A 1 393 ? 152.839 161.659 144.886 1.00 46.16 392 VAL A O 1
ATOM 2077 N N . GLY A 1 394 ? 153.956 161.490 142.942 1.00 44.57 393 GLY A N 1
ATOM 2078 C CA . GLY A 1 394 ? 153.313 160.234 142.588 1.00 44.57 393 GLY A CA 1
ATOM 2079 C C . GLY A 1 394 ? 153.507 159.127 143.606 1.00 44.57 393 GLY A C 1
ATOM 2080 O O . GLY A 1 394 ? 152.672 158.224 143.709 1.00 44.57 393 GLY A O 1
ATOM 2081 N N . THR A 1 395 ? 154.601 159.177 144.370 1.00 43.53 394 THR A N 1
ATOM 2082 C CA . THR A 1 395 ? 154.872 158.126 145.346 1.00 43.53 394 THR A CA 1
ATOM 2083 C C . THR A 1 395 ? 153.781 158.063 146.410 1.00 43.53 394 THR A C 1
ATOM 2084 O O . THR A 1 395 ? 153.289 156.981 146.747 1.00 43.53 394 THR A O 1
ATOM 2088 N N . ALA A 1 396 ? 153.388 159.218 146.950 1.00 39.66 395 ALA A N 1
ATOM 2089 C CA . ALA A 1 396 ? 152.308 159.247 147.930 1.00 39.66 395 ALA A CA 1
ATOM 2090 C C . ALA A 1 396 ? 150.942 159.104 147.276 1.00 39.66 395 ALA A C 1
ATOM 2091 O O . ALA A 1 396 ? 150.029 158.522 147.876 1.00 39.66 395 ALA A O 1
ATOM 2093 N N . LEU A 1 397 ? 150.783 159.636 146.062 1.00 36.12 396 LEU A N 1
ATOM 2094 C CA . LEU A 1 397 ? 149.498 159.558 145.377 1.00 36.12 396 LEU A CA 1
ATOM 2095 C C . LEU A 1 397 ? 149.112 158.114 145.090 1.00 36.12 396 LEU A C 1
ATOM 2096 O O . LEU A 1 397 ? 147.954 157.729 145.272 1.00 36.12 396 LEU A O 1
ATOM 2101 N N . ALA A 1 398 ? 150.067 157.298 144.640 1.00 38.00 397 ALA A N 1
ATOM 2102 C CA . ALA A 1 398 ? 149.758 155.900 144.356 1.00 38.00 397 ALA A CA 1
ATOM 2103 C C . ALA A 1 398 ? 149.335 155.163 145.619 1.00 38.00 397 ALA A C 1
ATOM 2104 O O . ALA A 1 398 ? 148.398 154.356 145.593 1.00 38.00 397 ALA A O 1
ATOM 2106 N N . ARG A 1 399 ? 150.021 155.421 146.735 1.00 41.23 398 ARG A N 1
ATOM 2107 C CA . ARG A 1 399 ? 149.661 154.769 147.989 1.00 41.23 398 ARG A CA 1
ATOM 2108 C C . ARG A 1 399 ? 148.280 155.201 148.463 1.00 41.23 398 ARG A C 1
ATOM 2109 O O . ARG A 1 399 ? 147.486 154.369 148.914 1.00 41.23 398 ARG A O 1
ATOM 2111 N N . ALA A 1 400 ? 147.972 156.496 148.369 1.00 35.27 399 ALA A N 1
ATOM 2112 C CA . ALA A 1 400 ? 146.661 156.971 148.798 1.00 35.27 399 ALA A CA 1
ATOM 2113 C C . ALA A 1 400 ? 145.560 156.585 147.822 1.00 35.27 399 ALA A C 1
ATOM 2114 O O . ALA A 1 400 ? 144.381 156.647 148.179 1.00 35.27 399 ALA A O 1
ATOM 2116 N N . LEU A 1 401 ? 145.918 156.195 146.603 1.00 32.08 400 LEU A N 1
ATOM 2117 C CA . LEU A 1 401 ? 144.939 155.843 145.585 1.00 32.08 400 LEU A CA 1
ATOM 2118 C C . LEU A 1 401 ? 144.625 154.355 145.572 1.00 32.08 400 LEU A C 1
ATOM 2119 O O . LEU A 1 401 ? 143.479 153.969 145.324 1.00 32.08 400 LEU A O 1
ATOM 2124 N N . THR A 1 402 ? 145.620 153.505 145.832 1.00 31.89 401 THR A N 1
ATOM 2125 C CA . THR A 1 402 ? 145.375 152.068 145.831 1.00 31.89 401 THR A CA 1
ATOM 2126 C C . THR A 1 402 ? 144.514 151.628 147.005 1.00 31.89 401 THR A C 1
ATOM 2127 O O . THR A 1 402 ? 143.917 150.548 146.946 1.00 31.89 401 THR A O 1
ATOM 2131 N N . ALA A 1 403 ? 144.432 152.435 148.064 1.00 38.85 402 ALA A N 1
ATOM 2132 C CA . ALA A 1 403 ? 143.595 152.084 149.204 1.00 38.85 402 ALA A CA 1
ATOM 2133 C C . ALA A 1 403 ? 142.112 152.174 148.880 1.00 38.85 402 ALA A C 1
ATOM 2134 O O . ALA A 1 403 ? 141.301 151.568 149.586 1.00 38.85 402 ALA A O 1
ATOM 2136 N N . ALA A 1 404 ? 141.744 152.908 147.832 1.00 30.72 403 ALA A N 1
ATOM 2137 C CA . ALA A 1 404 ? 140.350 153.105 147.460 1.00 30.72 403 ALA A CA 1
ATOM 2138 C C . ALA A 1 404 ? 139.841 152.062 146.477 1.00 30.72 403 ALA A C 1
ATOM 2139 O O . ALA A 1 404 ? 138.689 152.152 146.043 1.00 30.72 403 ALA A O 1
ATOM 2141 N N . GLY A 1 405 ? 140.662 151.082 146.114 1.00 32.72 404 GLY A N 1
ATOM 2142 C CA . GLY A 1 405 ? 140.235 150.020 145.230 1.00 32.72 404 GLY A CA 1
ATOM 2143 C C . GLY A 1 405 ? 140.508 150.237 143.760 1.00 32.72 404 GLY A C 1
ATOM 2144 O O . GLY A 1 405 ? 140.059 149.428 142.941 1.00 32.72 404 GLY A O 1
ATOM 2145 N N . VAL A 1 406 ? 141.223 151.296 143.397 1.00 23.22 405 VAL A N 1
ATOM 2146 C CA . VAL A 1 406 ? 141.565 151.575 142.006 1.00 23.22 405 VAL A CA 1
ATOM 2147 C C . VAL A 1 406 ? 142.889 150.880 141.703 1.00 23.22 405 VAL A C 1
ATOM 2148 O O . VAL A 1 406 ? 143.905 151.219 142.328 1.00 23.22 405 VAL A O 1
ATOM 2152 N N . PRO A 1 407 ? 142.924 149.918 140.783 1.00 28.00 406 PRO A N 1
ATOM 2153 C CA . PRO A 1 407 ? 144.180 149.217 140.501 1.00 28.00 406 PRO A CA 1
ATOM 2154 C C . PRO A 1 407 ? 145.226 150.148 139.910 1.00 28.00 406 PRO A C 1
ATOM 2155 O O . PRO A 1 407 ? 144.915 151.074 139.160 1.00 28.00 406 PRO A O 1
ATOM 2159 N N . VAL A 1 408 ? 146.483 149.889 140.257 1.00 35.59 407 VAL A N 1
ATOM 2160 C CA . VAL A 1 408 ? 147.627 150.596 139.696 1.00 35.59 407 VAL A CA 1
ATOM 2161 C C . VAL A 1 408 ? 148.551 149.563 139.067 1.00 35.59 407 VAL A C 1
ATOM 2162 O O . VAL A 1 408 ? 148.926 148.582 139.719 1.00 35.59 407 VAL A O 1
ATOM 2166 N N . GLN A 1 409 ? 148.912 149.781 137.801 1.00 55.64 408 GLN A N 1
ATOM 2167 C CA . GLN A 1 409 ? 149.695 148.792 137.070 1.00 55.64 408 GLN A CA 1
ATOM 2168 C C . GLN A 1 409 ? 151.159 148.769 137.491 1.00 55.64 408 GLN A C 1
ATOM 2169 O O . GLN A 1 409 ? 151.852 147.788 137.201 1.00 55.64 408 GLN A O 1
ATOM 2175 N N . ASP A 1 410 ? 151.638 149.816 138.159 1.00 62.45 409 ASP A N 1
ATOM 2176 C CA . ASP A 1 410 ? 153.026 149.889 138.620 1.00 62.45 409 ASP A CA 1
ATOM 2177 C C . ASP A 1 410 ? 154.024 149.680 137.483 1.00 62.45 409 ASP A C 1
ATOM 2178 O O . ASP A 1 410 ? 155.236 149.764 137.683 1.00 62.45 409 ASP A O 1
ATOM 2180 N N . ASP A 1 414 ? 162.369 147.827 141.533 1.00 89.80 413 ASP A N 1
ATOM 2181 C CA . ASP A 1 414 ? 162.353 148.820 142.600 1.00 89.80 413 ASP A CA 1
ATOM 2182 C C . ASP A 1 414 ? 163.345 148.455 143.702 1.00 89.80 413 ASP A C 1
ATOM 2183 O O . ASP A 1 414 ? 163.806 149.320 144.448 1.00 89.80 413 ASP A O 1
ATOM 2185 N N . VAL A 1 415 ? 163.669 147.169 143.795 1.00 80.01 414 VAL A N 1
ATOM 2186 C CA . VAL A 1 415 ? 164.616 146.673 144.792 1.00 80.01 414 VAL A CA 1
ATOM 2187 C C . VAL A 1 415 ? 165.639 145.780 144.099 1.00 80.01 414 VAL A C 1
ATOM 2188 O O . VAL A 1 415 ? 165.320 145.151 143.079 1.00 80.01 414 VAL A O 1
ATOM 2190 N N . PRO A 1 416 ? 166.872 145.692 144.606 1.00 74.35 415 PRO A N 1
ATOM 2191 C CA . PRO A 1 416 ? 167.870 144.818 143.974 1.00 74.35 415 PRO A CA 1
ATOM 2192 C C . PRO A 1 416 ? 167.534 143.345 144.137 1.00 74.35 415 PRO A C 1
ATOM 2193 O O . PRO A 1 416 ? 166.693 142.982 144.964 1.00 74.35 415 PRO A O 1
ATOM 2197 N N . VAL A 1 417 ? 168.178 142.490 143.343 1.00 65.98 416 VAL A N 1
ATOM 2198 C CA . VAL A 1 417 ? 167.925 141.055 143.429 1.00 65.98 416 VAL A CA 1
ATOM 2199 C C . VAL A 1 417 ? 168.390 140.501 144.768 1.00 65.98 416 VAL A C 1
ATOM 2200 O O . VAL A 1 417 ? 167.705 139.675 145.381 1.00 65.98 416 VAL A O 1
ATOM 2202 N N . GLY A 1 418 ? 169.560 140.933 145.238 1.00 62.53 417 GLY A N 1
ATOM 2203 C CA . GLY A 1 418 ? 170.072 140.422 146.499 1.00 62.53 417 GLY A CA 1
ATOM 2204 C C . GLY A 1 418 ? 169.239 140.843 147.695 1.00 62.53 417 GLY A C 1
ATOM 2205 O O . GLY A 1 418 ? 169.035 140.059 148.625 1.00 62.53 417 GLY A O 1
ATOM 2206 N N . ARG A 1 419 ? 168.749 142.084 147.690 1.00 63.01 418 ARG A N 1
ATOM 2207 C CA . ARG A 1 419 ? 167.999 142.604 148.826 1.00 63.01 418 ARG A CA 1
ATOM 2208 C C . ARG A 1 419 ? 166.643 141.937 149.005 1.00 63.01 418 ARG A C 1
ATOM 2209 O O . ARG A 1 419 ? 166.052 142.063 150.082 1.00 63.01 418 ARG A O 1
ATOM 2211 N N . GLN A 1 420 ? 166.135 141.247 147.994 1.00 60.54 419 GLN A N 1
ATOM 2212 C CA . GLN A 1 420 ? 164.865 140.545 148.133 1.00 60.54 419 GLN A CA 1
ATOM 2213 C C . GLN A 1 420 ? 165.049 139.342 149.046 1.00 60.54 419 GLN A C 1
ATOM 2214 O O . GLN A 1 420 ? 165.907 138.494 148.768 1.00 60.54 419 GLN A O 1
ATOM 2216 N N . PRO A 1 421 ? 164.293 139.229 150.141 1.00 59.65 420 PRO A N 1
ATOM 2217 C CA . PRO A 1 421 ? 164.468 138.069 151.030 1.00 59.65 420 PRO A CA 1
ATOM 2218 C C . PRO A 1 421 ? 164.192 136.746 150.344 1.00 59.65 420 PRO A C 1
ATOM 2219 O O . PRO A 1 421 ? 164.867 135.747 150.633 1.00 59.65 420 PRO A O 1
ATOM 2223 N N . ALA A 1 422 ? 163.222 136.716 149.430 1.00 51.23 421 ALA A N 1
ATOM 2224 C CA . ALA A 1 422 ? 162.882 135.480 148.739 1.00 51.23 421 ALA A CA 1
ATOM 2225 C C . ALA A 1 422 ? 164.038 134.986 147.881 1.00 51.23 421 ALA A C 1
ATOM 2226 O O . ALA A 1 422 ? 164.321 133.784 147.847 1.00 51.23 421 ALA A O 1
ATOM 2228 N N . ALA A 1 423 ? 164.712 135.895 147.175 1.00 56.39 422 ALA A N 1
ATOM 2229 C CA . ALA A 1 423 ? 165.892 135.505 146.411 1.00 56.39 422 ALA A CA 1
ATOM 2230 C C . ALA A 1 423 ? 167.089 135.251 147.317 1.00 56.39 422 ALA A C 1
ATOM 2231 O O . ALA A 1 423 ? 167.908 134.373 147.025 1.00 56.39 422 ALA A O 1
ATOM 2233 N N . ALA A 1 424 ? 167.210 136.006 148.414 1.00 54.78 423 ALA A N 1
ATOM 2234 C CA . ALA A 1 424 ? 168.317 135.814 149.343 1.00 54.78 423 ALA A CA 1
ATOM 2235 C C . ALA A 1 424 ? 168.225 134.491 150.093 1.00 54.78 423 ALA A C 1
ATOM 2236 O O . ALA A 1 424 ? 169.233 134.033 150.648 1.00 54.78 423 ALA A O 1
ATOM 2238 N N . ALA A 1 425 ? 167.044 133.868 150.116 1.00 52.14 424 ALA A N 1
ATOM 2239 C CA . ALA A 1 425 ? 166.913 132.567 150.762 1.00 52.14 424 ALA A CA 1
ATOM 2240 C C . ALA A 1 425 ? 167.820 131.535 150.110 1.00 52.14 424 ALA A C 1
ATOM 2241 O O . ALA A 1 425 ? 168.479 130.752 150.802 1.00 52.14 424 ALA A O 1
ATOM 2243 N N . LEU A 1 426 ? 167.872 131.517 148.777 1.00 51.69 425 LEU A N 1
ATOM 2244 C CA . LEU A 1 426 ? 168.771 130.593 148.095 1.00 51.69 425 LEU A CA 1
ATOM 2245 C C . LEU A 1 426 ? 170.216 131.072 148.146 1.00 51.69 425 LEU A C 1
ATOM 2246 O O . LEU A 1 426 ? 171.140 130.252 148.102 1.00 51.69 425 LEU A O 1
ATOM 2251 N N . LEU A 1 427 ? 170.436 132.385 148.230 1.00 55.91 426 LEU A N 1
ATOM 2252 C CA . LEU A 1 427 ? 171.797 132.899 148.338 1.00 55.91 426 LEU A CA 1
ATOM 2253 C C . LEU A 1 427 ? 172.454 132.431 149.631 1.00 55.91 426 LEU A C 1
ATOM 2254 O O . LEU A 1 427 ? 173.645 132.101 149.654 1.00 55.91 426 LEU A O 1
ATOM 2259 N N . THR A 1 428 ? 171.690 132.408 150.723 1.00 52.98 427 THR A N 1
ATOM 2260 C CA . THR A 1 428 ? 172.227 131.915 151.988 1.00 52.98 427 THR A CA 1
ATOM 2261 C C . THR A 1 428 ? 172.595 130.436 151.886 1.00 52.98 427 THR A C 1
ATOM 2262 O O . THR A 1 428 ? 173.633 130.002 152.402 1.00 52.98 427 THR A O 1
ATOM 2266 N N . VAL A 1 429 ? 171.756 129.647 151.208 1.00 50.76 428 VAL A N 1
ATOM 2267 C CA . VAL A 1 429 ? 172.059 128.231 150.999 1.00 50.76 428 VAL A CA 1
ATOM 2268 C C . VAL A 1 429 ? 173.335 128.078 150.181 1.00 50.76 428 VAL A C 1
ATOM 2269 O O . VAL A 1 429 ? 174.183 127.222 150.463 1.00 50.76 428 VAL A O 1
ATOM 2273 N N . LEU A 1 430 ? 173.481 128.905 149.146 1.00 57.24 429 LEU A N 1
ATOM 2274 C CA . LEU A 1 430 ? 174.680 128.865 148.316 1.00 57.24 429 LEU A CA 1
ATOM 2275 C C . LEU A 1 430 ? 175.922 129.198 149.133 1.00 57.24 429 LEU A C 1
ATOM 2276 O O . LEU A 1 430 ? 176.968 128.559 148.988 1.00 57.24 429 LEU A O 1
ATOM 2281 N N . ASP A 1 431 ? 175.819 130.210 149.997 1.00 58.11 430 ASP A N 1
ATOM 2282 C CA . ASP A 1 431 ? 176.942 130.578 150.855 1.00 58.11 430 ASP A CA 1
ATOM 2283 C C . ASP A 1 431 ? 177.304 129.446 151.807 1.00 58.11 430 ASP A C 1
ATOM 2284 O O . ASP A 1 431 ? 178.489 129.150 152.013 1.00 58.11 430 ASP A O 1
ATOM 2289 N N . VAL A 1 432 ? 176.296 128.804 152.400 1.00 57.64 431 VAL A N 1
ATOM 2290 C CA . VAL A 1 432 ? 176.553 127.683 153.299 1.00 57.64 431 VAL A CA 1
ATOM 2291 C C . VAL A 1 432 ? 177.246 126.554 152.549 1.00 57.64 431 VAL A C 1
ATOM 2292 O O . VAL A 1 432 ? 178.195 125.942 153.054 1.00 57.64 431 VAL A O 1
ATOM 2296 N N . THR A 1 433 ? 176.787 126.266 151.329 1.00 63.72 432 THR A N 1
ATOM 2297 C CA . THR A 1 433 ? 177.429 125.235 150.521 1.00 63.72 432 THR A CA 1
ATOM 2298 C C . THR A 1 433 ? 178.874 125.588 150.198 1.00 63.72 432 THR A C 1
ATOM 2299 O O . THR A 1 433 ? 179.753 124.720 150.253 1.00 63.72 432 THR A O 1
ATOM 2303 N N . ALA A 1 434 ? 179.140 126.850 149.856 1.00 61.59 433 ALA A N 1
ATOM 2304 C CA . ALA A 1 434 ? 180.507 127.260 149.555 1.00 61.59 433 ALA A CA 1
ATOM 2305 C C . ALA A 1 434 ? 181.411 127.104 150.771 1.00 61.59 433 ALA A C 1
ATOM 2306 O O . ALA A 1 434 ? 182.521 126.572 150.660 1.00 61.59 433 ALA A O 1
ATOM 2308 N N . THR A 1 435 ? 180.952 127.555 151.940 1.00 62.03 434 THR A N 1
ATOM 2309 C CA . THR A 1 435 ? 181.748 127.389 153.152 1.00 62.03 434 THR A CA 1
ATOM 2310 C C . THR A 1 435 ? 181.852 125.922 153.554 1.00 62.03 434 THR A C 1
ATOM 2311 O O . THR A 1 435 ? 182.933 125.452 153.926 1.00 62.03 434 THR A O 1
ATOM 2315 N N . GLY A 1 436 ? 180.749 125.180 153.465 1.00 58.99 435 GLY A N 1
ATOM 2316 C CA . GLY A 1 436 ? 180.730 123.782 153.833 1.00 58.99 435 GLY A CA 1
ATOM 2317 C C . GLY A 1 436 ? 180.358 123.499 155.272 1.00 58.99 435 GLY A C 1
ATOM 2318 O O . GLY A 1 436 ? 180.223 122.325 155.639 1.00 58.99 435 GLY A O 1
ATOM 2319 N N . HIS A 1 437 ? 180.189 124.529 156.098 1.00 55.91 436 HIS A N 1
ATOM 2320 C CA . HIS A 1 437 ? 179.799 124.364 157.490 1.00 55.91 436 HIS A CA 1
ATOM 2321 C C . HIS A 1 437 ? 178.637 125.293 157.803 1.00 55.91 436 HIS A C 1
ATOM 2322 O O . HIS A 1 437 ? 178.624 126.450 157.372 1.00 55.91 436 HIS A O 1
ATOM 2324 N N . LEU A 1 438 ? 177.667 124.784 158.558 1.00 49.57 437 LEU A N 1
ATOM 2325 C CA . LEU A 1 438 ? 176.498 125.571 158.924 1.00 49.57 437 LEU A CA 1
ATOM 2326 C C . LEU A 1 438 ? 176.832 126.498 160.085 1.00 49.57 437 LEU A C 1
ATOM 2327 O O . LEU A 1 438 ? 177.323 126.052 161.126 1.00 49.57 437 LEU A O 1
ATOM 2332 N N . ASP A 1 439 ? 176.560 127.787 159.906 1.00 45.92 438 ASP A N 1
ATOM 2333 C CA . ASP A 1 439 ? 176.814 128.766 160.949 1.00 45.92 438 ASP A CA 1
ATOM 2334 C C . ASP A 1 439 ? 175.666 128.767 161.956 1.00 45.92 438 ASP A C 1
ATOM 2335 O O . ASP A 1 439 ? 174.740 127.954 161.888 1.00 45.92 438 ASP A O 1
ATOM 2337 N N . ALA A 1 440 ? 175.728 129.693 162.911 1.00 46.79 439 ALA A N 1
ATOM 2338 C CA . ALA A 1 440 ? 174.676 129.821 163.910 1.00 46.79 439 ALA A CA 1
ATOM 2339 C C . ALA A 1 440 ? 173.601 130.811 163.477 1.00 46.79 439 ALA A C 1
ATOM 2340 O O . ALA A 1 440 ? 172.407 130.508 163.550 1.00 46.79 439 ALA A O 1
ATOM 2342 N N . ASP A 1 441 ? 174.010 131.996 163.024 1.00 44.28 440 ASP A N 1
ATOM 2343 C CA . ASP A 1 441 ? 173.067 132.999 162.550 1.00 44.28 440 ASP A CA 1
ATOM 2344 C C . ASP A 1 441 ? 172.609 132.747 161.122 1.00 44.28 440 ASP A C 1
ATOM 2345 O O . ASP A 1 441 ? 171.723 133.460 160.639 1.00 44.28 440 ASP A O 1
ATOM 2347 N N . SER A 1 442 ? 173.192 131.768 160.438 1.00 41.18 441 SER A N 1
ATOM 2348 C CA . SER A 1 442 ? 172.773 131.391 159.096 1.00 41.18 441 SER A CA 1
ATOM 2349 C C . SER A 1 442 ? 171.735 130.278 159.095 1.00 41.18 441 SER A C 1
ATOM 2350 O O . SER A 1 442 ? 171.330 129.831 158.018 1.00 41.18 441 SER A O 1
ATOM 2353 N N . ALA A 1 443 ? 171.311 129.811 160.267 1.00 33.76 442 ALA A N 1
ATOM 2354 C CA . ALA A 1 443 ? 170.241 128.829 160.369 1.00 33.76 442 ALA A CA 1
ATOM 2355 C C . ALA A 1 443 ? 168.898 129.450 160.717 1.00 33.76 442 ALA A C 1
ATOM 2356 O O . ALA A 1 443 ? 167.866 128.980 160.229 1.00 33.76 442 ALA A O 1
ATOM 2358 N N . VAL A 1 444 ? 168.888 130.498 161.540 1.00 30.09 443 VAL A N 1
ATOM 2359 C CA . VAL A 1 444 ? 167.640 131.193 161.838 1.00 30.09 443 VAL A CA 1
ATOM 2360 C C . VAL A 1 444 ? 167.090 131.851 160.580 1.00 30.09 443 VAL A C 1
ATOM 2361 O O . VAL A 1 444 ? 165.872 131.917 160.377 1.00 30.09 443 VAL A O 1
ATOM 2365 N N . ALA A 1 445 ? 167.976 132.348 159.715 1.00 28.57 444 ALA A N 1
ATOM 2366 C CA . ALA A 1 445 ? 167.528 132.949 158.464 1.00 28.57 444 ALA A CA 1
ATOM 2367 C C . ALA A 1 445 ? 166.838 131.924 157.572 1.00 28.57 444 ALA A C 1
ATOM 2368 O O . ALA A 1 445 ? 165.829 132.232 156.928 1.00 28.57 444 ALA A O 1
ATOM 2370 N N . LEU A 1 446 ? 167.373 130.704 157.509 1.00 27.80 445 LEU A N 1
ATOM 2371 C CA . LEU A 1 446 ? 166.715 129.652 156.740 1.00 27.80 445 LEU A CA 1
ATOM 2372 C C . LEU A 1 446 ? 165.405 129.225 157.391 1.00 27.80 445 LEU A C 1
ATOM 2373 O O . LEU A 1 446 ? 164.421 128.955 156.695 1.00 27.80 445 LEU A O 1
ATOM 2378 N N . LEU A 1 447 ? 165.374 129.151 158.723 1.00 23.93 446 LEU A N 1
ATOM 2379 C CA . LEU A 1 447 ? 164.148 128.781 159.420 1.00 23.93 446 LEU A CA 1
ATOM 2380 C C . LEU A 1 447 ? 163.082 129.864 159.352 1.00 23.93 446 LEU A C 1
ATOM 2381 O O . LEU A 1 447 ? 161.918 129.582 159.640 1.00 23.93 446 LEU A O 1
ATOM 2386 N N . THR A 1 448 ? 163.446 131.094 159.006 1.00 21.61 447 THR A N 1
ATOM 2387 C CA . THR A 1 448 ? 162.486 132.185 158.940 1.00 21.61 447 THR A CA 1
ATOM 2388 C C . THR A 1 448 ? 162.117 132.583 157.518 1.00 21.61 447 THR A C 1
ATOM 2389 O O . THR A 1 448 ? 160.962 132.934 157.270 1.00 21.61 447 THR A O 1
ATOM 2393 N N . GLY A 1 449 ? 163.051 132.485 156.571 1.00 31.70 448 GLY A N 1
ATOM 2394 C CA . GLY A 1 449 ? 162.777 132.838 155.208 1.00 31.70 448 GLY A CA 1
ATOM 2395 C C . GLY A 1 449 ? 161.792 131.884 154.554 1.00 31.70 448 GLY A C 1
ATOM 2396 O O . GLY A 1 449 ? 161.280 130.949 155.182 1.00 31.70 448 GLY A O 1
ATOM 2397 N N . PRO A 1 450 ? 161.518 132.117 153.270 1.00 30.49 449 PRO A N 1
ATOM 2398 C CA . PRO A 1 450 ? 160.452 131.360 152.594 1.00 30.49 449 PRO A CA 1
ATOM 2399 C C . PRO A 1 450 ? 160.700 129.865 152.493 1.00 30.49 449 PRO A C 1
ATOM 2400 O O . PRO A 1 450 ? 159.733 129.116 152.310 1.00 30.49 449 PRO A O 1
ATOM 2404 N N . ILE A 1 451 ? 161.948 129.402 152.592 1.00 34.97 450 ILE A N 1
ATOM 2405 C CA . ILE A 1 451 ? 162.222 127.976 152.413 1.00 34.97 450 ILE A CA 1
ATOM 2406 C C . ILE A 1 451 ? 161.502 127.160 153.476 1.00 34.97 450 ILE A C 1
ATOM 2407 O O . ILE A 1 451 ? 160.819 126.176 153.173 1.00 34.97 450 ILE A O 1
ATOM 2412 N N . GLY A 1 452 ? 161.648 127.553 154.736 1.00 30.24 451 GLY A N 1
ATOM 2413 C CA . GLY A 1 452 ? 160.841 127.001 155.805 1.00 30.24 451 GLY A CA 1
ATOM 2414 C C . GLY A 1 452 ? 160.281 128.132 156.633 1.00 30.24 451 GLY A C 1
ATOM 2415 O O . GLY A 1 452 ? 161.047 128.883 157.239 1.00 30.24 451 GLY A O 1
ATOM 2416 N N . ARG A 1 453 ? 158.963 128.285 156.665 1.00 19.92 452 ARG A N 1
ATOM 2417 C CA . ARG A 1 453 ? 158.337 129.450 157.274 1.00 19.92 452 ARG A CA 1
ATOM 2418 C C . ARG A 1 453 ? 157.752 129.071 158.627 1.00 19.92 452 ARG A C 1
ATOM 2419 O O . ARG A 1 453 ? 156.916 128.166 158.713 1.00 19.92 452 ARG A O 1
ATOM 2421 N N . VAL A 1 454 ? 158.193 129.762 159.677 1.00 12.34 453 VAL A N 1
ATOM 2422 C CA . VAL A 1 454 ? 157.629 129.608 161.012 1.00 12.34 453 VAL A CA 1
ATOM 2423 C C . VAL A 1 454 ? 157.387 130.993 161.599 1.00 12.34 453 VAL A C 1
ATOM 2424 O O . VAL A 1 454 ? 158.275 131.851 161.569 1.00 12.34 453 VAL A O 1
ATOM 2428 N N . ASP A 1 455 ? 156.180 131.214 162.111 1.00 6.57 454 ASP A N 1
ATOM 2429 C CA . ASP A 1 455 ? 155.889 132.433 162.838 1.00 6.57 454 ASP A CA 1
ATOM 2430 C C . ASP A 1 455 ? 156.565 132.388 164.205 1.00 6.57 454 ASP A C 1
ATOM 2431 O O . ASP A 1 455 ? 156.906 131.312 164.698 1.00 6.57 454 ASP A O 1
ATOM 2436 N N . PRO A 1 456 ? 156.773 133.546 164.839 1.00 3.84 455 PRO A N 1
ATOM 2437 C CA . PRO A 1 456 ? 157.554 133.564 166.088 1.00 3.84 455 PRO A CA 1
ATOM 2438 C C . PRO A 1 456 ? 157.032 132.634 167.172 1.00 3.84 455 PRO A C 1
ATOM 2439 O O . PRO A 1 456 ? 157.834 132.076 167.933 1.00 3.84 455 PRO A O 1
ATOM 2443 N N . VAL A 1 457 ? 155.716 132.446 167.275 1.00 5.22 456 VAL A N 1
ATOM 2444 C CA . VAL A 1 457 ? 155.189 131.522 168.272 1.00 5.22 456 VAL A CA 1
ATOM 2445 C C . VAL A 1 457 ? 155.618 130.096 167.956 1.00 5.22 456 VAL A C 1
ATOM 2446 O O . VAL A 1 457 ? 155.957 129.319 168.859 1.00 5.22 456 VAL A O 1
ATOM 2450 N N . THR A 1 458 ? 155.618 129.724 166.674 1.00 9.16 457 THR A N 1
ATOM 2451 C CA . THR A 1 458 ? 156.146 128.415 166.310 1.00 9.16 457 THR A CA 1
ATOM 2452 C C . THR A 1 458 ? 157.641 128.326 166.584 1.00 9.16 457 THR A C 1
ATOM 2453 O O . THR A 1 458 ? 158.150 127.243 166.878 1.00 9.16 457 THR A O 1
ATOM 2457 N N . LEU A 1 459 ? 158.360 129.449 166.510 1.00 7.10 458 LEU A N 1
ATOM 2458 C CA . LEU A 1 459 ? 159.760 129.441 166.920 1.00 7.10 458 LEU A CA 1
ATOM 2459 C C . LEU A 1 459 ? 159.896 129.127 168.401 1.00 7.10 458 LEU A C 1
ATOM 2460 O O . LEU A 1 459 ? 160.763 128.343 168.798 1.00 7.10 458 LEU A O 1
ATOM 2465 N N . ARG A 1 460 ? 159.051 129.733 169.237 1.00 7.24 459 ARG A N 1
ATOM 2466 C CA . ARG A 1 460 ? 159.100 129.427 170.663 1.00 7.24 459 ARG A CA 1
ATOM 2467 C C . ARG A 1 460 ? 158.758 127.967 170.922 1.00 7.24 459 ARG A C 1
ATOM 2468 O O . ARG A 1 460 ? 159.393 127.309 171.755 1.00 7.24 459 ARG A O 1
ATOM 2476 N N . GLN A 1 461 ? 157.759 127.441 170.212 1.00 9.86 460 GLN A N 1
ATOM 2477 C CA . GLN A 1 461 ? 157.383 126.042 170.394 1.00 9.86 460 GLN A CA 1
ATOM 2478 C C . GLN A 1 461 ? 158.502 125.103 169.958 1.00 9.86 460 GLN A C 1
ATOM 2479 O O . GLN A 1 461 ? 158.796 124.117 170.643 1.00 9.86 460 GLN A O 1
ATOM 2485 N N . LEU A 1 462 ? 159.141 125.394 168.824 1.00 11.41 461 LEU A N 1
ATOM 2486 C CA . LEU A 1 462 ? 160.261 124.578 168.369 1.00 11.41 461 LEU A CA 1
ATOM 2487 C C . LEU A 1 462 ? 161.422 124.639 169.350 1.00 11.41 461 LEU A C 1
ATOM 2488 O O . LEU A 1 462 ? 162.058 123.619 169.631 1.00 11.41 461 LEU A O 1
ATOM 2493 N N . ARG A 1 463 ? 161.719 125.828 169.877 1.00 12.64 462 ARG A N 1
ATOM 2494 C CA . ARG A 1 463 ? 162.805 125.956 170.840 1.00 12.64 462 ARG A CA 1
ATOM 2495 C C . ARG A 1 463 ? 162.519 125.156 172.102 1.00 12.64 462 ARG A C 1
ATOM 2496 O O . ARG A 1 463 ? 163.401 124.460 172.619 1.00 12.64 462 ARG A O 1
ATOM 2504 N N . ARG A 1 464 ? 161.288 125.235 172.610 1.00 11.15 463 ARG A N 1
ATOM 2505 C CA . ARG A 1 464 ? 160.941 124.470 173.802 1.00 11.15 463 ARG A CA 1
ATOM 2506 C C . ARG A 1 464 ? 160.997 122.973 173.534 1.00 11.15 463 ARG A C 1
ATOM 2507 O O . ARG A 1 464 ? 161.442 122.203 174.392 1.00 11.15 463 ARG A O 1
ATOM 2515 N N . ALA A 1 465 ? 160.555 122.537 172.353 1.00 15.19 464 ALA A N 1
ATOM 2516 C CA . ALA A 1 465 ? 160.577 121.114 172.039 1.00 15.19 464 ALA A CA 1
ATOM 2517 C C . ALA A 1 465 ? 161.984 120.596 171.776 1.00 15.19 464 ALA A C 1
ATOM 2518 O O . ALA A 1 465 ? 162.230 119.398 171.945 1.00 15.19 464 ALA A O 1
ATOM 2520 N N . LEU A 1 466 ? 162.905 121.458 171.348 1.00 15.41 465 LEU A N 1
ATOM 2521 C CA . LEU A 1 466 ? 164.283 121.023 171.152 1.00 15.41 465 LEU A CA 1
ATOM 2522 C C . LEU A 1 466 ? 165.059 121.011 172.462 1.00 15.41 465 LEU A C 1
ATOM 2523 O O . LEU A 1 466 ? 165.860 120.100 172.700 1.00 15.41 465 LEU A O 1
ATOM 2528 N N . ARG A 1 467 ? 164.842 122.008 173.324 1.00 17.15 466 ARG A N 1
ATOM 2529 C CA . ARG A 1 467 ? 165.555 122.043 174.595 1.00 17.15 466 ARG A CA 1
ATOM 2530 C C . ARG A 1 467 ? 165.099 120.947 175.546 1.00 17.15 466 ARG A C 1
ATOM 2531 O O . ARG A 1 467 ? 165.800 120.663 176.522 1.00 17.15 466 ARG A O 1
ATOM 2539 N N . ARG A 1 468 ? 163.945 120.331 175.291 1.00 21.85 467 ARG A N 1
ATOM 2540 C CA . ARG A 1 468 ? 163.495 119.206 176.100 1.00 21.85 467 ARG A CA 1
ATOM 2541 C C . ARG A 1 468 ? 164.260 117.927 175.794 1.00 21.85 467 ARG A C 1
ATOM 2542 O O . ARG A 1 468 ? 164.082 116.935 176.509 1.00 21.85 467 ARG A O 1
ATOM 2550 N N . ALA A 1 469 ? 165.091 117.920 174.754 1.00 26.86 468 ALA A N 1
ATOM 2551 C CA . ALA A 1 469 ? 165.907 116.759 174.422 1.00 26.86 468 ALA A CA 1
ATOM 2552 C C . ALA A 1 469 ? 167.250 116.782 175.145 1.00 26.86 468 ALA A C 1
ATOM 2553 O O . ALA A 1 469 ? 167.654 115.779 175.741 1.00 26.86 468 ALA A O 1
ATOM 2555 N N . ASP A 1 470 ? 167.952 117.913 175.100 1.00 36.84 469 ASP A N 1
ATOM 2556 C CA . ASP A 1 470 ? 169.241 118.077 175.772 1.00 36.84 469 ASP A CA 1
ATOM 2557 C C . ASP A 1 470 ? 168.988 118.811 177.084 1.00 36.84 469 ASP A C 1
ATOM 2558 O O . ASP A 1 470 ? 169.075 120.036 177.159 1.00 36.84 469 ASP A O 1
ATOM 2563 N N . GLY A 1 471 ? 168.684 118.048 178.130 1.00 43.77 470 GLY A N 1
ATOM 2564 C CA . GLY A 1 471 ? 168.277 118.623 179.396 1.00 43.77 470 GLY A CA 1
ATOM 2565 C C . GLY A 1 471 ? 169.408 119.123 180.270 1.00 43.77 470 GLY A C 1
ATOM 2566 O O . GLY A 1 471 ? 169.544 118.697 181.420 1.00 43.77 470 GLY A O 1
ATOM 2567 N N . SER A 1 472 ? 170.224 120.030 179.741 1.00 48.55 471 SER A N 1
ATOM 2568 C CA . SER A 1 472 ? 171.286 120.632 180.535 1.00 48.55 471 SER A CA 1
ATOM 2569 C C . SER A 1 472 ? 170.707 121.649 181.511 1.00 48.55 471 SER A C 1
ATOM 2570 O O . SER A 1 472 ? 169.735 122.342 181.203 1.00 48.55 471 SER A O 1
ATOM 2573 N N . GLN A 1 473 ? 171.306 121.728 182.701 1.00 59.85 472 GLN A N 1
ATOM 2574 C CA . GLN A 1 473 ? 170.854 122.711 183.686 1.00 59.85 472 GLN A CA 1
ATOM 2575 C C . GLN A 1 473 ? 171.022 124.143 183.193 1.00 59.85 472 GLN A C 1
ATOM 2576 O O . GLN A 1 473 ? 170.071 124.932 183.333 1.00 59.85 472 GLN A O 1
ATOM 2578 N N . PRO A 1 474 ? 172.160 124.557 182.637 1.00 55.11 473 PRO A N 1
ATOM 2579 C CA . PRO A 1 474 ? 172.182 125.800 181.867 1.00 55.11 473 PRO A CA 1
ATOM 2580 C C . PRO A 1 474 ? 171.765 125.539 180.432 1.00 55.11 473 PRO A C 1
ATOM 2581 O O . PRO A 1 474 ? 172.463 124.826 179.694 1.00 55.11 473 PRO A O 1
ATOM 2585 N N . PRO A 1 475 ? 170.628 126.082 180.000 1.00 46.48 474 PRO A N 1
ATOM 2586 C CA . PRO A 1 475 ? 170.143 125.789 178.645 1.00 46.48 474 PRO A CA 1
ATOM 2587 C C . PRO A 1 475 ? 171.107 126.293 177.582 1.00 46.48 474 PRO A C 1
ATOM 2588 O O . PRO A 1 475 ? 171.703 127.364 177.712 1.00 46.48 474 PRO A O 1
ATOM 2592 N N . ARG A 1 476 ? 171.253 125.507 176.520 1.00 39.56 475 ARG A N 1
ATOM 2593 C CA . ARG A 1 476 ? 172.157 125.860 175.439 1.00 39.56 475 ARG A CA 1
ATOM 2594 C C . ARG A 1 476 ? 171.491 126.839 174.478 1.00 39.56 475 ARG A C 1
ATOM 2595 O O . ARG A 1 476 ? 170.264 126.902 174.363 1.00 39.56 475 ARG A O 1
ATOM 2603 N N . ASP A 1 477 ? 172.324 127.612 173.784 1.00 29.26 476 ASP A N 1
ATOM 2604 C CA . ASP A 1 477 ? 171.817 128.613 172.858 1.00 29.26 476 ASP A CA 1
ATOM 2605 C C . ASP A 1 477 ? 171.051 127.949 171.723 1.00 29.26 476 ASP A C 1
ATOM 2606 O O . ASP A 1 477 ? 171.458 126.908 171.204 1.00 29.26 476 ASP A O 1
ATOM 2608 N N . PHE A 1 478 ? 169.940 128.576 171.328 1.00 27.23 477 PHE A N 1
ATOM 2609 C CA . PHE A 1 478 ? 169.044 127.979 170.341 1.00 27.23 477 PHE A CA 1
ATOM 2610 C C . PHE A 1 478 ? 169.754 127.735 169.015 1.00 27.23 477 PHE A C 1
ATOM 2611 O O . PHE A 1 478 ? 169.506 126.724 168.347 1.00 27.23 477 PHE A O 1
ATOM 2619 N N . GLY A 1 479 ? 170.640 128.647 168.618 1.00 27.24 478 GLY A N 1
ATOM 2620 C CA . GLY A 1 479 ? 171.396 128.439 167.395 1.00 27.24 478 GLY A CA 1
ATOM 2621 C C . GLY A 1 479 ? 172.262 127.197 167.448 1.00 27.24 478 GLY A C 1
ATOM 2622 O O . GLY A 1 479 ? 172.415 126.492 166.449 1.00 27.24 478 GLY A O 1
ATOM 2623 N N . ASP A 1 480 ? 172.846 126.913 168.614 1.00 28.67 479 ASP A N 1
ATOM 2624 C CA . ASP A 1 480 ? 173.683 125.725 168.748 1.00 28.67 479 ASP A CA 1
ATOM 2625 C C . ASP A 1 480 ? 172.867 124.448 168.587 1.00 28.67 479 ASP A C 1
ATOM 2626 O O . ASP A 1 480 ? 173.326 123.492 167.953 1.00 28.67 479 ASP A O 1
ATOM 2628 N N . LEU A 1 481 ? 171.660 124.406 169.157 1.00 26.79 480 LEU A N 1
ATOM 2629 C CA . LEU A 1 481 ? 170.828 123.216 169.003 1.00 26.79 480 LEU A CA 1
ATOM 2630 C C . LEU A 1 481 ? 170.238 123.113 167.605 1.00 26.79 480 LEU A C 1
ATOM 2631 O O . LEU A 1 481 ? 169.923 122.008 167.155 1.00 26.79 480 LEU A O 1
ATOM 2636 N N . LEU A 1 482 ? 170.054 124.243 166.919 1.00 31.15 481 LEU A N 1
ATOM 2637 C CA . LEU A 1 482 ? 169.415 124.212 165.606 1.00 31.15 481 LEU A CA 1
ATOM 2638 C C . LEU A 1 482 ? 170.243 123.418 164.605 1.00 31.15 481 LEU A C 1
ATOM 2639 O O . LEU A 1 482 ? 169.709 122.592 163.855 1.00 31.15 481 LEU A O 1
ATOM 2644 N N . VAL A 1 483 ? 171.555 123.656 164.579 1.00 31.98 482 VAL A N 1
ATOM 2645 C CA . VAL A 1 483 ? 172.420 122.954 163.638 1.00 31.98 482 VAL A CA 1
ATOM 2646 C C . VAL A 1 483 ? 172.453 121.464 163.949 1.00 31.98 482 VAL A C 1
ATOM 2647 O O . VAL A 1 483 ? 172.409 120.625 163.041 1.00 31.98 482 VAL A O 1
ATOM 2651 N N . ASP A 1 484 ? 172.535 121.110 165.233 1.00 39.81 483 ASP A N 1
ATOM 2652 C CA . ASP A 1 484 ? 172.527 119.702 165.612 1.00 39.81 483 ASP A CA 1
ATOM 2653 C C . ASP A 1 484 ? 171.215 119.032 165.223 1.00 39.81 483 ASP A C 1
ATOM 2654 O O . ASP A 1 484 ? 171.209 117.887 164.758 1.00 39.81 483 ASP A O 1
ATOM 2656 N N . ALA A 1 485 ? 170.092 119.730 165.410 1.00 41.34 484 ALA A N 1
ATOM 2657 C CA . ALA A 1 485 ? 168.797 119.175 165.032 1.00 41.34 484 ALA A CA 1
ATOM 2658 C C . ALA A 1 485 ? 168.694 118.982 163.526 1.00 41.34 484 ALA A C 1
ATOM 2659 O O . ALA A 1 485 ? 168.157 117.971 163.060 1.00 41.34 484 ALA A O 1
ATOM 2661 N N . ILE A 1 486 ? 169.194 119.946 162.749 1.00 34.60 485 ILE A N 1
ATOM 2662 C CA . ILE A 1 486 ? 169.180 119.809 161.296 1.00 34.60 485 ILE A CA 1
ATOM 2663 C C . ILE A 1 486 ? 170.037 118.626 160.866 1.00 34.60 485 ILE A C 1
ATOM 2664 O O . ILE A 1 486 ? 169.632 117.823 160.018 1.00 34.60 485 ILE A O 1
ATOM 2669 N N . GLU A 1 487 ? 171.225 118.487 161.457 1.00 48.67 486 GLU A N 1
ATOM 2670 C CA . GLU A 1 487 ? 172.127 117.406 161.069 1.00 48.67 486 GLU A CA 1
ATOM 2671 C C . GLU A 1 487 ? 171.624 116.057 161.575 1.00 48.67 486 GLU A C 1
ATOM 2672 O O . GLU A 1 487 ? 171.387 115.133 160.788 1.00 48.67 486 GLU A O 1
ATOM 2674 N N . ARG A 1 488 ? 171.458 115.923 162.887 1.00 54.76 487 ARG A N 1
ATOM 2675 C CA . ARG A 1 488 ? 170.999 114.684 163.500 1.00 54.76 487 ARG A CA 1
ATOM 2676 C C . ARG A 1 488 ? 169.583 114.867 164.031 1.00 54.76 487 ARG A C 1
ATOM 2677 O O . ARG A 1 488 ? 169.278 115.870 164.683 1.00 54.76 487 ARG A O 1
ATOM 2685 N N . GLU A 1 489 ? 168.725 113.897 163.749 1.00 62.39 488 GLU A N 1
ATOM 2686 C CA . GLU A 1 489 ? 167.321 114.002 164.124 1.00 62.39 488 GLU A CA 1
ATOM 2687 C C . GLU A 1 489 ? 167.161 113.745 165.616 1.00 62.39 488 GLU A C 1
ATOM 2688 O O . GLU A 1 489 ? 167.527 112.665 166.090 1.00 62.39 488 GLU A O 1
ATOM 2690 N N . PRO A 1 490 ? 166.624 114.688 166.382 1.00 69.20 489 PRO A N 1
ATOM 2691 C CA . PRO A 1 490 ? 166.403 114.460 167.816 1.00 69.20 489 PRO A CA 1
ATOM 2692 C C . PRO A 1 490 ? 165.191 113.569 168.039 1.00 69.20 489 PRO A C 1
ATOM 2693 O O . PRO A 1 490 ? 164.067 113.913 167.661 1.00 69.20 489 PRO A O 1
ATOM 2697 N N . LYS A 1 491 ? 165.421 112.409 168.651 1.00 74.03 490 LYS A N 1
ATOM 2698 C CA . LYS A 1 491 ? 164.349 111.454 168.894 1.00 74.03 490 LYS A CA 1
ATOM 2699 C C . LYS A 1 491 ? 163.548 111.766 170.149 1.00 74.03 490 LYS A C 1
ATOM 2700 O O . LYS A 1 491 ? 162.574 111.059 170.430 1.00 74.03 490 LYS A O 1
ATOM 2702 N N . GLY A 1 492 ? 163.933 112.796 170.905 1.00 76.57 491 GLY A N 1
ATOM 2703 C CA . GLY A 1 492 ? 163.226 113.100 172.140 1.00 76.57 491 GLY A CA 1
ATOM 2704 C C . GLY A 1 492 ? 161.780 113.494 171.907 1.00 76.57 491 GLY A C 1
ATOM 2705 O O . GLY A 1 492 ? 160.874 113.007 172.587 1.00 76.57 491 GLY A O 1
ATOM 2706 N N . LEU A 1 493 ? 161.544 114.378 170.937 1.00 75.59 492 LEU A N 1
ATOM 2707 C CA . LEU A 1 493 ? 160.195 114.851 170.653 1.00 75.59 492 LEU A CA 1
ATOM 2708 C C . LEU A 1 493 ? 160.176 115.542 169.299 1.00 75.59 492 LEU A C 1
ATOM 2709 O O . LEU A 1 493 ? 160.995 116.430 169.043 1.00 75.59 492 LEU A O 1
ATOM 2711 N N . SER A 1 494 ? 159.247 115.129 168.440 1.00 66.20 493 SER A N 1
ATOM 2712 C CA . SER A 1 494 ? 159.014 115.801 167.164 1.00 66.20 493 SER A CA 1
ATOM 2713 C C . SER A 1 494 ? 157.651 115.370 166.647 1.00 66.20 493 SER A C 1
ATOM 2714 O O . SER A 1 494 ? 157.455 114.189 166.343 1.00 66.20 493 SER A O 1
ATOM 2716 N N . ALA A 1 495 ? 156.714 116.314 166.549 1.00 59.47 494 ALA A N 1
ATOM 2717 C CA . ALA A 1 495 ? 155.360 116.017 166.099 1.00 59.47 494 ALA A CA 1
ATOM 2718 C C . ALA A 1 495 ? 155.035 116.682 164.767 1.00 59.47 494 ALA A C 1
ATOM 2719 O O . ALA A 1 495 ? 154.663 116.000 163.808 1.00 59.47 494 ALA A O 1
ATOM 2721 N N . GLU A 1 496 ? 155.169 118.005 164.682 1.00 50.79 495 GLU A N 1
ATOM 2722 C CA . GLU A 1 496 ? 154.913 118.738 163.452 1.00 50.79 495 GLU A CA 1
ATOM 2723 C C . GLU A 1 496 ? 156.117 119.522 162.956 1.00 50.79 495 GLU A C 1
ATOM 2724 O O . GLU A 1 496 ? 156.094 120.000 161.816 1.00 50.79 495 GLU A O 1
ATOM 2726 N N . HIS A 1 497 ? 157.158 119.675 163.775 1.00 46.54 496 HIS A N 1
ATOM 2727 C CA . HIS A 1 497 ? 158.383 120.340 163.357 1.00 46.54 496 HIS A CA 1
ATOM 2728 C C . HIS A 1 497 ? 159.318 119.418 162.592 1.00 46.54 496 HIS A C 1
ATOM 2729 O O . HIS A 1 497 ? 160.351 119.881 162.098 1.00 46.54 496 HIS A O 1
ATOM 2736 N N . ALA A 1 498 ? 158.987 118.130 162.489 1.00 49.70 497 ALA A N 1
ATOM 2737 C CA . ALA A 1 498 ? 159.832 117.210 161.739 1.00 49.70 497 ALA A CA 1
ATOM 2738 C C . ALA A 1 498 ? 159.801 117.508 160.247 1.00 49.70 497 ALA A C 1
ATOM 2739 O O . ALA A 1 498 ? 160.807 117.307 159.559 1.00 49.70 497 ALA A O 1
ATOM 2741 N N . ARG A 1 499 ? 158.663 117.979 159.729 1.00 48.17 498 ARG A N 1
ATOM 2742 C CA . ARG A 1 499 ? 158.562 118.260 158.301 1.00 48.17 498 ARG A CA 1
ATOM 2743 C C . ARG A 1 499 ? 159.495 119.392 157.888 1.00 48.17 498 ARG A C 1
ATOM 2744 O O . ARG A 1 499 ? 160.171 119.302 156.856 1.00 48.17 498 ARG A O 1
ATOM 2746 N N . THR A 1 500 ? 159.545 120.466 158.679 1.00 51.11 499 THR A N 1
ATOM 2747 C CA . THR A 1 500 ? 160.403 121.596 158.337 1.00 51.11 499 THR A CA 1
ATOM 2748 C C . THR A 1 500 ? 161.873 121.198 158.353 1.00 51.11 499 THR A C 1
ATOM 2749 O O . THR A 1 500 ? 162.633 121.536 157.433 1.00 51.11 499 THR A O 1
ATOM 2753 N N . LEU A 1 501 ? 162.290 120.469 159.389 1.00 46.24 500 LEU A N 1
ATOM 2754 C CA . LEU A 1 501 ? 163.675 120.025 159.468 1.00 46.24 500 LEU A CA 1
ATOM 2755 C C . LEU A 1 501 ? 164.005 119.051 158.347 1.00 46.24 500 LEU A C 1
ATOM 2756 O O . LEU A 1 501 ? 165.111 119.081 157.804 1.00 46.24 500 LEU A O 1
ATOM 2761 N N . ARG A 1 502 ? 163.059 118.183 157.982 1.00 53.55 501 ARG A N 1
ATOM 2762 C CA . ARG A 1 502 ? 163.293 117.263 156.873 1.00 53.55 501 ARG A CA 1
ATOM 2763 C C . ARG A 1 502 ? 163.458 118.014 155.558 1.00 53.55 501 ARG A C 1
ATOM 2764 O O . ARG A 1 502 ? 164.313 117.664 154.736 1.00 53.55 501 ARG A O 1
ATOM 2772 N N . ARG A 1 503 ? 162.642 119.046 155.338 1.00 45.84 502 ARG A N 1
ATOM 2773 C CA . ARG A 1 503 ? 162.772 119.849 154.126 1.00 45.84 502 ARG A CA 1
ATOM 2774 C C . ARG A 1 503 ? 164.120 120.555 154.074 1.00 45.84 502 ARG A C 1
ATOM 2775 O O . ARG A 1 503 ? 164.789 120.571 153.030 1.00 45.84 502 ARG A O 1
ATOM 2783 N N . LEU A 1 504 ? 164.534 121.149 155.196 1.00 52.41 503 LEU A N 1
ATOM 2784 C CA . LEU A 1 504 ? 165.837 121.804 155.240 1.00 52.41 503 LEU A CA 1
ATOM 2785 C C . LEU A 1 504 ? 166.962 120.797 155.039 1.00 52.41 503 LEU A C 1
ATOM 2786 O O . LEU A 1 504 ? 167.967 121.095 154.380 1.00 52.41 503 LEU A O 1
ATOM 2791 N N . ARG A 1 505 ? 166.806 119.596 155.598 1.00 53.57 504 ARG A N 1
ATOM 2792 C CA . ARG A 1 505 ? 167.765 118.524 155.372 1.00 53.57 504 ARG A CA 1
ATOM 2793 C C . ARG A 1 505 ? 167.884 118.203 153.893 1.00 53.57 504 ARG A C 1
ATOM 2794 O O . ARG A 1 505 ? 168.990 118.070 153.364 1.00 53.57 504 ARG A O 1
ATOM 2802 N N . ALA A 1 506 ? 166.747 118.057 153.212 1.00 56.19 505 ALA A N 1
ATOM 2803 C CA . ALA A 1 506 ? 166.776 117.731 151.791 1.00 56.19 505 ALA A CA 1
ATOM 2804 C C . ALA A 1 506 ? 167.490 118.817 151.002 1.00 56.19 505 ALA A C 1
ATOM 2805 O O . ALA A 1 506 ? 168.379 118.531 150.190 1.00 56.19 505 ALA A O 1
ATOM 2807 N N . VAL A 1 507 ? 167.140 120.080 151.262 1.00 57.75 506 VAL A N 1
ATOM 2808 C CA . VAL A 1 507 ? 167.751 121.180 150.520 1.00 57.75 506 VAL A CA 1
ATOM 2809 C C . VAL A 1 507 ? 169.258 121.213 150.751 1.00 57.75 506 VAL A C 1
ATOM 2810 O O . VAL A 1 507 ? 170.047 121.289 149.798 1.00 57.75 506 VAL A O 1
ATOM 2814 N N . LEU A 1 508 ? 169.683 121.139 152.015 1.00 61.73 507 LEU A N 1
ATOM 2815 C CA . LEU A 1 508 ? 171.105 121.253 152.321 1.00 61.73 507 LEU A CA 1
ATOM 2816 C C . LEU A 1 508 ? 171.889 120.052 151.808 1.00 61.73 507 LEU A C 1
ATOM 2817 O O . LEU A 1 508 ? 172.982 120.213 151.254 1.00 61.73 507 LEU A O 1
ATOM 2822 N N . THR A 1 509 ? 171.358 118.842 151.987 1.00 65.97 508 THR A N 1
ATOM 2823 C CA . THR A 1 509 ? 172.042 117.638 151.542 1.00 65.97 508 THR A CA 1
ATOM 2824 C C . THR A 1 509 ? 172.040 117.484 150.032 1.00 65.97 508 THR A C 1
ATOM 2825 O O . THR A 1 509 ? 172.830 116.691 149.513 1.00 65.97 508 THR A O 1
ATOM 2829 N N . ALA A 1 510 ? 171.172 118.199 149.316 1.00 66.77 509 ALA A N 1
ATOM 2830 C CA . ALA A 1 510 ? 171.298 118.235 147.865 1.00 66.77 509 ALA A CA 1
ATOM 2831 C C . ALA A 1 510 ? 172.330 119.268 147.434 1.00 66.77 509 ALA A C 1
ATOM 2832 O O . ALA A 1 510 ? 173.196 118.984 146.595 1.00 66.77 509 ALA A O 1
ATOM 2834 N N . ALA A 1 511 ? 172.262 120.470 148.013 1.00 70.07 510 ALA A N 1
ATOM 2835 C CA . ALA A 1 511 ? 173.167 121.538 147.602 1.00 70.07 510 ALA A CA 1
ATOM 2836 C C . ALA A 1 511 ? 174.619 121.201 147.924 1.00 70.07 510 ALA A C 1
ATOM 2837 O O . ALA A 1 511 ? 175.508 121.428 147.095 1.00 70.07 510 ALA A O 1
ATOM 2839 N N . ARG A 1 512 ? 174.882 120.650 149.112 1.00 77.46 511 ARG A N 1
ATOM 2840 C CA . ARG A 1 512 ? 176.262 120.430 149.530 1.00 77.46 511 ARG A CA 1
ATOM 2841 C C . ARG A 1 512 ? 176.925 119.278 148.789 1.00 77.46 511 ARG A C 1
ATOM 2842 O O . ARG A 1 512 ? 178.157 119.190 148.790 1.00 77.46 511 ARG A O 1
ATOM 2850 N N . ARG A 1 513 ? 176.151 118.392 148.163 1.00 79.92 512 ARG A N 1
ATOM 2851 C CA . ARG A 1 513 ? 176.741 117.323 147.370 1.00 79.92 512 ARG A CA 1
ATOM 2852 C C . ARG A 1 513 ? 176.788 117.643 145.885 1.00 79.92 512 ARG A C 1
ATOM 2853 O O . ARG A 1 513 ? 177.697 117.174 145.193 1.00 79.92 512 ARG A O 1
ATOM 2861 N N . SER A 1 514 ? 175.835 118.428 145.376 1.00 82.74 513 SER A N 1
ATOM 2862 C CA . SER A 1 514 ? 175.850 118.751 143.954 1.00 82.74 513 SER A CA 1
ATOM 2863 C C . SER A 1 514 ? 177.001 119.682 143.597 1.00 82.74 513 SER A C 1
ATOM 2864 O O . SER A 1 514 ? 177.435 119.710 142.440 1.00 82.74 513 SER A O 1
ATOM 2867 N N . ASP A 1 515 ? 177.509 120.448 144.565 1.00 85.19 514 ASP A N 1
ATOM 2868 C CA . ASP A 1 515 ? 178.621 121.348 144.289 1.00 85.19 514 ASP A CA 1
ATOM 2869 C C . ASP A 1 515 ? 179.967 120.637 144.244 1.00 85.19 514 ASP A C 1
ATOM 2870 O O . ASP A 1 515 ? 180.956 121.256 143.837 1.00 85.19 514 ASP A O 1
ATOM 2875 N N . ALA A 1 516 ? 180.037 119.374 144.649 1.00 84.77 515 ALA A N 1
ATOM 2876 C CA . ALA A 1 516 ? 181.286 118.618 144.561 1.00 84.77 515 ALA A CA 1
ATOM 2877 C C . ALA A 1 516 ? 181.403 117.888 143.226 1.00 84.77 515 ALA A C 1
ATOM 2878 O O . ALA A 1 516 ? 181.718 116.699 143.174 1.00 84.77 515 ALA A O 1
ATOM 2880 N N . SER A 1 517 ? 181.179 118.626 142.134 1.00 81.13 516 SER A N 1
ATOM 2881 C CA . SER A 1 517 ? 181.208 118.084 140.778 1.00 81.13 516 SER A CA 1
ATOM 2882 C C . SER A 1 517 ? 180.868 119.162 139.756 1.00 81.13 516 SER A C 1
ATOM 2883 O O . SER A 1 517 ? 181.761 119.717 139.107 1.00 81.13 516 SER A O 1
ATOM 2886 N N . GLY A 1 518 ? 179.581 119.464 139.612 1.00 78.10 517 GLY A N 1
ATOM 2887 C CA . GLY A 1 518 ? 179.134 120.377 138.581 1.00 78.10 517 GLY A CA 1
ATOM 2888 C C . GLY A 1 518 ? 179.398 121.832 138.920 1.00 78.10 517 GLY A C 1
ATOM 2889 O O . GLY A 1 518 ? 179.832 122.192 140.015 1.00 78.10 517 GLY A O 1
ATOM 2890 N N . ALA A 1 519 ? 179.124 122.687 137.938 1.00 77.01 518 ALA A N 1
ATOM 2891 C CA . ALA A 1 519 ? 179.330 124.117 138.084 1.00 77.01 518 ALA A CA 1
ATOM 2892 C C . ALA A 1 519 ? 178.236 124.733 138.952 1.00 77.01 518 ALA A C 1
ATOM 2893 O O . ALA A 1 519 ? 177.205 124.118 139.237 1.00 77.01 518 ALA A O 1
ATOM 2895 N N . ASP A 1 520 ? 178.477 125.972 139.377 1.00 74.79 519 ASP A N 1
ATOM 2896 C CA . ASP A 1 520 ? 177.543 126.643 140.278 1.00 74.79 519 ASP A CA 1
ATOM 2897 C C . ASP A 1 520 ? 176.159 126.856 139.674 1.00 74.79 519 ASP A C 1
ATOM 2898 O O . ASP A 1 520 ? 175.171 126.431 140.297 1.00 74.79 519 ASP A O 1
ATOM 2900 N N . PRO A 1 521 ? 175.998 127.473 138.497 1.00 73.26 520 PRO A N 1
ATOM 2901 C CA . PRO A 1 521 ? 174.635 127.803 138.053 1.00 73.26 520 PRO A CA 1
ATOM 2902 C C . PRO A 1 521 ? 173.807 126.591 137.670 1.00 73.26 520 PRO A C 1
ATOM 2903 O O . PRO A 1 521 ? 172.575 126.650 137.753 1.00 73.26 520 PRO A O 1
ATOM 2907 N N . ARG A 1 522 ? 174.439 125.496 137.252 1.00 73.69 521 ARG A N 1
ATOM 2908 C CA . ARG A 1 522 ? 173.702 124.331 136.783 1.00 73.69 521 ARG A CA 1
ATOM 2909 C C . ARG A 1 522 ? 173.494 123.275 137.858 1.00 73.69 521 ARG A C 1
ATOM 2910 O O . ARG A 1 522 ? 172.662 122.381 137.671 1.00 73.69 521 ARG A O 1
ATOM 2912 N N . TYR A 1 523 ? 174.224 123.351 138.971 1.00 75.84 522 TYR A N 1
ATOM 2913 C CA . TYR A 1 523 ? 174.150 122.328 140.001 1.00 75.84 522 TYR A CA 1
ATOM 2914 C C . TYR A 1 523 ? 173.840 122.854 141.393 1.00 75.84 522 TYR A C 1
ATOM 2915 O O . TYR A 1 523 ? 173.472 122.055 142.260 1.00 75.84 522 TYR A O 1
ATOM 2917 N N . THR A 1 524 ? 173.974 124.156 141.641 1.00 71.12 523 THR A N 1
ATOM 2918 C CA . THR A 1 524 ? 173.712 124.703 142.968 1.00 71.12 523 THR A CA 1
ATOM 2919 C C . THR A 1 524 ? 172.317 125.310 143.071 1.00 71.12 523 THR A C 1
ATOM 2920 O O . THR A 1 524 ? 171.513 124.882 143.903 1.00 71.12 523 THR A O 1
ATOM 2922 N N . LEU A 1 525 ? 172.011 126.300 142.232 1.00 63.45 524 LEU A N 1
ATOM 2923 C CA . LEU A 1 525 ? 170.733 126.994 142.357 1.00 63.45 524 LEU A CA 1
ATOM 2924 C C . LEU A 1 525 ? 169.573 126.113 141.911 1.00 63.45 524 LEU A C 1
ATOM 2925 O O . LEU A 1 525 ? 168.559 126.008 142.610 1.00 63.45 524 LEU A O 1
ATOM 2930 N N . TRP A 1 526 ? 169.702 125.466 140.752 1.00 65.39 525 TRP A N 1
ATOM 2931 C CA . TRP A 1 526 ? 168.577 124.698 140.230 1.00 65.39 525 TRP A CA 1
ATOM 2932 C C . TRP A 1 526 ? 168.333 123.438 141.049 1.00 65.39 525 TRP A C 1
ATOM 2933 O O . TRP A 1 526 ? 167.180 123.059 141.285 1.00 65.39 525 TRP A O 1
ATOM 2944 N N . GLN A 1 527 ? 169.402 122.773 141.491 1.00 61.58 526 GLN A N 1
ATOM 2945 C CA . GLN A 1 527 ? 169.227 121.599 142.340 1.00 61.58 526 GLN A CA 1
ATOM 2946 C C . GLN A 1 527 ? 168.579 121.977 143.666 1.00 61.58 526 GLN A C 1
ATOM 2947 O O . GLN A 1 527 ? 167.733 121.240 144.183 1.00 61.58 526 GLN A O 1
ATOM 2949 N N . ALA A 1 528 ? 168.966 123.123 144.232 1.00 61.46 527 ALA A N 1
ATOM 2950 C CA . ALA A 1 528 ? 168.331 123.592 145.459 1.00 61.46 527 ALA A CA 1
ATOM 2951 C C . ALA A 1 528 ? 166.860 123.913 145.231 1.00 61.46 527 ALA A C 1
ATOM 2952 O O . ALA A 1 528 ? 166.007 123.577 146.060 1.00 61.46 527 ALA A O 1
ATOM 2954 N N . TRP A 1 529 ? 166.542 124.563 144.109 1.00 60.37 528 TRP A N 1
ATOM 2955 C CA . TRP A 1 529 ? 165.150 124.882 143.811 1.00 60.37 528 TRP A CA 1
ATOM 2956 C C . TRP A 1 529 ? 164.314 123.618 143.656 1.00 60.37 528 TRP A C 1
ATOM 2957 O O . TRP A 1 529 ? 163.192 123.541 144.167 1.00 60.37 528 TRP A O 1
ATOM 2968 N N . HIS A 1 530 ? 164.843 122.618 142.949 1.00 61.10 529 HIS A N 1
ATOM 2969 C CA . HIS A 1 530 ? 164.108 121.369 142.776 1.00 61.10 529 HIS A CA 1
ATOM 2970 C C . HIS A 1 530 ? 163.956 120.629 144.098 1.00 61.10 529 HIS A C 1
ATOM 2971 O O . HIS A 1 530 ? 162.891 120.068 144.382 1.00 61.10 529 HIS A O 1
ATOM 2973 N N . ALA A 1 531 ? 165.012 120.611 144.916 1.00 63.84 530 ALA A N 1
ATOM 2974 C CA . ALA A 1 531 ? 164.938 119.935 146.207 1.00 63.84 530 ALA A CA 1
ATOM 2975 C C . ALA A 1 531 ? 163.931 120.610 147.127 1.00 63.84 530 ALA A C 1
ATOM 2976 O O . ALA A 1 531 ? 163.163 119.934 147.822 1.00 63.84 530 ALA A O 1
ATOM 2978 N N . SER A 1 532 ? 163.924 121.939 147.152 1.00 65.80 531 SER A N 1
ATOM 2979 C CA . SER A 1 532 ? 162.930 122.661 147.927 1.00 65.80 531 SER A CA 1
ATOM 2980 C C . SER A 1 532 ? 161.552 122.491 147.304 1.00 65.80 531 SER A C 1
ATOM 2981 O O . SER A 1 532 ? 161.398 122.454 146.081 1.00 65.80 531 SER A O 1
ATOM 2983 N N . GLY A 1 533 ? 160.542 122.389 148.160 1.00 67.44 532 GLY A N 1
ATOM 2984 C CA . GLY A 1 533 ? 159.185 122.280 147.679 1.00 67.44 532 GLY A CA 1
ATOM 2985 C C . GLY A 1 533 ? 158.564 123.587 147.257 1.00 67.44 532 GLY A C 1
ATOM 2986 O O . GLY A 1 533 ? 157.354 123.647 147.026 1.00 67.44 532 GLY A O 1
ATOM 2987 N N . LEU A 1 534 ? 159.366 124.646 147.142 1.00 68.16 533 LEU A N 1
ATOM 2988 C CA . LEU A 1 534 ? 158.846 125.978 146.873 1.00 68.16 533 LEU A CA 1
ATOM 2989 C C . LEU A 1 534 ? 158.604 126.187 145.383 1.00 68.16 533 LEU A C 1
ATOM 2990 O O . LEU A 1 534 ? 159.025 127.198 144.814 1.00 68.16 533 LEU A O 1
ATOM 2995 N N . GLN A 1 535 ? 157.925 125.235 144.747 1.00 80.77 534 GLN A N 1
ATOM 2996 C CA . GLN A 1 535 ? 157.447 125.413 143.379 1.00 80.77 534 GLN A CA 1
ATOM 2997 C C . GLN A 1 535 ? 156.029 124.911 143.165 1.00 80.77 534 GLN A C 1
ATOM 2998 O O . GLN A 1 535 ? 155.300 125.504 142.362 1.00 80.77 534 GLN A O 1
ATOM 3004 N N . ARG A 1 536 ? 155.588 123.881 143.882 1.00 89.77 535 ARG A N 1
ATOM 3005 C CA . ARG A 1 536 ? 154.238 123.358 143.757 1.00 89.77 535 ARG A CA 1
ATOM 3006 C C . ARG A 1 536 ? 153.247 124.072 144.660 1.00 89.77 535 ARG A C 1
ATOM 3007 O O . ARG A 1 536 ? 152.044 123.804 144.568 1.00 89.77 535 ARG A O 1
ATOM 3015 N N . ARG A 1 537 ? 153.719 124.964 145.529 1.00 90.30 536 ARG A N 1
ATOM 3016 C CA . ARG A 1 537 ? 152.843 125.691 146.440 1.00 90.30 536 ARG A CA 1
ATOM 3017 C C . ARG A 1 537 ? 152.318 126.971 145.799 1.00 90.30 536 ARG A C 1
ATOM 3018 O O . ARG A 1 537 ? 151.104 127.164 145.687 1.00 90.30 536 ARG A O 1
ATOM 3026 N N . TRP A 1 538 ? 153.225 127.850 145.368 1.00 74.80 537 TRP A N 1
ATOM 3027 C CA . TRP A 1 538 ? 152.811 129.091 144.723 1.00 74.80 537 TRP A CA 1
ATOM 3028 C C . TRP A 1 538 ? 152.077 128.827 143.417 1.00 74.80 537 TRP A C 1
ATOM 3029 O O . TRP A 1 538 ? 151.217 129.621 143.020 1.00 74.80 537 TRP A O 1
ATOM 3040 N N . LEU A 1 539 ? 152.399 127.722 142.739 1.00 93.59 538 LEU A N 1
ATOM 3041 C CA . LEU A 1 539 ? 151.741 127.417 141.473 1.00 93.59 538 LEU A CA 1
ATOM 3042 C C . LEU A 1 539 ? 150.242 127.231 141.669 1.00 93.59 538 LEU A C 1
ATOM 3043 O O . LEU A 1 539 ? 149.437 127.744 140.883 1.00 93.59 538 LEU A O 1
ATOM 3048 N N . ALA A 1 540 ? 149.848 126.516 142.718 1.00 91.46 539 ALA A N 1
ATOM 3049 C CA . ALA A 1 540 ? 148.444 126.356 143.063 1.00 91.46 539 ALA A CA 1
ATOM 3050 C C . ALA A 1 540 ? 147.947 127.433 144.017 1.00 91.46 539 ALA A C 1
ATOM 3051 O O . ALA A 1 540 ? 146.769 127.418 144.387 1.00 91.46 539 ALA A O 1
ATOM 3053 N N . ALA A 1 541 ? 148.816 128.361 144.426 1.00 90.97 540 ALA A N 1
ATOM 3054 C CA . ALA A 1 541 ? 148.442 129.428 145.343 1.00 90.97 540 ALA A CA 1
ATOM 3055 C C . ALA A 1 541 ? 148.342 130.796 144.689 1.00 90.97 540 ALA A C 1
ATOM 3056 O O . ALA A 1 541 ? 147.647 131.663 145.224 1.00 90.97 540 ALA A O 1
ATOM 3058 N N . SER A 1 542 ? 149.021 131.017 143.561 1.00 87.91 541 SER A N 1
ATOM 3059 C CA . SER A 1 542 ? 148.879 132.283 142.854 1.00 87.91 541 SER A CA 1
ATOM 3060 C C . SER A 1 542 ? 147.509 132.426 142.208 1.00 87.91 541 SER A C 1
ATOM 3061 O O . SER A 1 542 ? 147.084 133.552 141.929 1.00 87.91 541 SER A O 1
ATOM 3063 N N . GLU A 1 543 ? 146.816 131.313 141.961 1.00 93.24 542 GLU A N 1
ATOM 3064 C CA . GLU A 1 543 ? 145.494 131.378 141.348 1.00 93.24 542 GLU A CA 1
ATOM 3065 C C . GLU A 1 543 ? 144.488 132.062 142.264 1.00 93.24 542 GLU A C 1
ATOM 3066 O O . GLU A 1 543 ? 143.663 132.860 141.804 1.00 93.24 542 GLU A O 1
ATOM 3072 N N . ARG A 1 544 ? 144.537 131.766 143.558 1.00 84.90 543 ARG A N 1
ATOM 3073 C CA . ARG A 1 544 ? 143.559 132.257 144.515 1.00 84.90 543 ARG A CA 1
ATOM 3074 C C . ARG A 1 544 ? 144.208 133.238 145.480 1.00 84.90 543 ARG A C 1
ATOM 3075 O O . ARG A 1 544 ? 145.345 133.038 145.916 1.00 84.90 543 ARG A O 1
ATOM 3083 N N . GLY A 1 545 ? 143.477 134.298 145.810 1.00 69.97 544 GLY A N 1
ATOM 3084 C CA . GLY A 1 545 ? 143.958 135.279 146.760 1.00 69.97 544 GLY A CA 1
ATOM 3085 C C . GLY A 1 545 ? 144.707 136.425 146.117 1.00 69.97 544 GLY A C 1
ATOM 3086 O O . GLY A 1 545 ? 145.708 136.215 145.426 1.00 69.97 544 GLY A O 1
ATOM 3087 N N . GLY A 1 546 ? 144.226 137.647 146.334 1.00 53.20 545 GLY A N 1
ATOM 3088 C CA . GLY A 1 546 ? 144.908 138.825 145.843 1.00 53.20 545 GLY A CA 1
ATOM 3089 C C . GLY A 1 546 ? 146.040 139.319 146.709 1.00 53.20 545 GLY A C 1
ATOM 3090 O O . GLY A 1 546 ? 146.832 140.154 146.264 1.00 53.20 545 GLY A O 1
ATOM 3091 N N . SER A 1 547 ? 146.144 138.822 147.941 1.00 49.29 546 SER A N 1
ATOM 3092 C CA . SER A 1 547 ? 147.208 139.216 148.855 1.00 49.29 546 SER A CA 1
ATOM 3093 C C . SER A 1 547 ? 148.375 138.238 148.839 1.00 49.29 546 SER A C 1
ATOM 3094 O O . SER A 1 547 ? 149.513 138.637 148.577 1.00 49.29 546 SER A O 1
ATOM 3096 N N . VAL A 1 548 ? 148.116 136.959 149.114 1.00 47.58 547 VAL A N 1
ATOM 3097 C CA . VAL A 1 548 ? 149.177 135.960 149.038 1.00 47.58 547 VAL A CA 1
ATOM 3098 C C . VAL A 1 548 ? 149.642 135.791 147.599 1.00 47.58 547 VAL A C 1
ATOM 3099 O O . VAL A 1 548 ? 150.830 135.561 147.337 1.00 47.58 547 VAL A O 1
ATOM 3101 N N . GLY A 1 549 ? 148.716 135.898 146.645 1.00 48.05 548 GLY A N 1
ATOM 3102 C CA . GLY A 1 549 ? 149.088 135.769 145.246 1.00 48.05 548 GLY A CA 1
ATOM 3103 C C . GLY A 1 549 ? 150.045 136.854 144.792 1.00 48.05 548 GLY A C 1
ATOM 3104 O O . GLY A 1 549 ? 150.930 136.607 143.971 1.00 48.05 548 GLY A O 1
ATOM 3105 N N . ALA A 1 550 ? 149.876 138.073 145.310 1.00 44.13 549 ALA A N 1
ATOM 3106 C CA . ALA A 1 550 ? 150.776 139.159 144.937 1.00 44.13 549 ALA A CA 1
ATOM 3107 C C . ALA A 1 550 ? 152.203 138.872 145.384 1.00 44.13 549 ALA A C 1
ATOM 3108 O O . ALA A 1 550 ? 153.155 139.053 144.612 1.00 44.13 549 ALA A O 1
ATOM 3110 N N . GLN A 1 551 ? 152.371 138.417 146.627 1.00 43.61 550 GLN A N 1
ATOM 3111 C CA . GLN A 1 551 ? 153.702 138.065 147.105 1.00 43.61 550 GLN A CA 1
ATOM 3112 C C . GLN A 1 551 ? 154.261 136.875 146.343 1.00 43.61 550 GLN A C 1
ATOM 3113 O O . GLN A 1 551 ? 155.458 136.835 146.045 1.00 43.61 550 GLN A O 1
ATOM 3115 N N . ALA A 1 552 ? 153.415 135.895 146.020 1.00 43.48 551 ALA A N 1
ATOM 3116 C CA . ALA A 1 552 ? 153.884 134.759 145.234 1.00 43.48 551 ALA A CA 1
ATOM 3117 C C . ALA A 1 552 ? 154.390 135.206 143.869 1.00 43.48 551 ALA A C 1
ATOM 3118 O O . ALA A 1 552 ? 155.452 134.764 143.417 1.00 43.48 551 ALA A O 1
ATOM 3120 N N . ASP A 1 553 ? 153.652 136.097 143.204 1.00 41.53 552 ASP A N 1
ATOM 3121 C CA . ASP A 1 553 ? 154.068 136.569 141.888 1.00 41.53 552 ASP A CA 1
ATOM 3122 C C . ASP A 1 553 ? 155.367 137.358 141.966 1.00 41.53 552 ASP A C 1
ATOM 3123 O O . ASP A 1 553 ? 156.282 137.141 141.161 1.00 41.53 552 ASP A O 1
ATOM 3125 N N . ARG A 1 554 ? 155.468 138.281 142.928 1.00 40.06 553 ARG A N 1
ATOM 3126 C CA . ARG A 1 554 ? 156.683 139.082 143.048 1.00 40.06 553 ARG A CA 1
ATOM 3127 C C . ARG A 1 554 ? 157.885 138.211 143.394 1.00 40.06 553 ARG A C 1
ATOM 3128 O O . ARG A 1 554 ? 158.979 138.396 142.845 1.00 40.06 553 ARG A O 1
ATOM 3130 N N . ASP A 1 555 ? 157.697 137.250 144.297 1.00 44.16 554 ASP A N 1
ATOM 3131 C CA . ASP A 1 555 ? 158.771 136.338 144.666 1.00 44.16 554 ASP A CA 1
ATOM 3132 C C . ASP A 1 555 ? 159.206 135.480 143.486 1.00 44.16 554 ASP A C 1
ATOM 3133 O O . ASP A 1 555 ? 160.406 135.280 143.269 1.00 44.16 554 ASP A O 1
ATOM 3138 N N . LEU A 1 556 ? 158.253 134.968 142.703 1.00 40.96 555 LEU A N 1
ATOM 3139 C CA . LEU A 1 556 ? 158.624 134.174 141.537 1.00 40.96 555 LEU A CA 1
ATOM 3140 C C . LEU A 1 556 ? 159.371 135.014 140.512 1.00 40.96 555 LEU A C 1
ATOM 3141 O O . LEU A 1 556 ? 160.335 134.540 139.900 1.00 40.96 555 LEU A O 1
ATOM 3146 N N . ASP A 1 557 ? 158.944 136.262 140.310 1.00 43.28 556 ASP A N 1
ATOM 3147 C CA . ASP A 1 557 ? 159.666 137.142 139.397 1.00 43.28 556 ASP A CA 1
ATOM 3148 C C . ASP A 1 557 ? 161.091 137.379 139.880 1.00 43.28 556 ASP A C 1
ATOM 3149 O O . ASP A 1 557 ? 162.038 137.357 139.084 1.00 43.28 556 ASP A O 1
ATOM 3151 N N . ALA A 1 558 ? 161.263 137.600 141.185 1.00 42.80 557 ALA A N 1
ATOM 3152 C CA . ALA A 1 558 ? 162.604 137.797 141.727 1.00 42.80 557 ALA A CA 1
ATOM 3153 C C . ALA A 1 558 ? 163.459 136.548 141.557 1.00 42.80 557 ALA A C 1
ATOM 3154 O O . ALA A 1 558 ? 164.652 136.641 141.250 1.00 42.80 557 ALA A O 1
ATOM 3156 N N . VAL A 1 559 ? 162.868 135.370 141.765 1.00 45.84 558 VAL A N 1
ATOM 3157 C CA . VAL A 1 559 ? 163.613 134.123 141.611 1.00 45.84 558 VAL A CA 1
ATOM 3158 C C . VAL A 1 559 ? 164.035 133.928 140.160 1.00 45.84 558 VAL A C 1
ATOM 3159 O O . VAL A 1 559 ? 165.159 133.493 139.878 1.00 45.84 558 VAL A O 1
ATOM 3161 N N . THR A 1 560 ? 163.140 134.234 139.217 1.00 45.09 559 THR A N 1
ATOM 3162 C CA . THR A 1 560 ? 163.489 134.136 137.804 1.00 45.09 559 THR A CA 1
ATOM 3163 C C . THR A 1 560 ? 164.605 135.108 137.446 1.00 45.09 559 THR A C 1
ATOM 3164 O O . THR A 1 560 ? 165.517 134.765 136.684 1.00 45.09 559 THR A O 1
ATOM 3166 N N . THR A 1 561 ? 164.548 136.329 137.983 1.00 45.80 560 THR A N 1
ATOM 3167 C CA . THR A 1 561 ? 165.615 137.292 137.732 1.00 45.80 560 THR A CA 1
ATOM 3168 C C . THR A 1 561 ? 166.943 136.805 138.299 1.00 45.80 560 THR A C 1
ATOM 3169 O O . THR A 1 561 ? 167.992 136.962 137.664 1.00 45.80 560 THR A O 1
ATOM 3171 N N . LEU A 1 562 ? 166.920 136.218 139.498 1.00 49.30 561 LEU A N 1
ATOM 3172 C CA . LEU A 1 562 ? 168.145 135.680 140.082 1.00 49.30 561 LEU A CA 1
ATOM 3173 C C . LEU A 1 562 ? 168.705 134.544 139.237 1.00 49.30 561 LEU A C 1
ATOM 3174 O O . LEU A 1 562 ? 169.922 134.450 139.036 1.00 49.30 561 LEU A O 1
ATOM 3176 N N . PHE A 1 563 ? 167.832 133.669 138.734 1.00 54.70 562 PHE A N 1
ATOM 3177 C CA . PHE A 1 563 ? 168.285 132.589 137.863 1.00 54.70 562 PHE A CA 1
ATOM 3178 C C . PHE A 1 563 ? 168.898 133.132 136.579 1.00 54.70 562 PHE A C 1
ATOM 3179 O O . PHE A 1 563 ? 169.929 132.632 136.113 1.00 54.70 562 PHE A O 1
ATOM 3187 N N . ASP A 1 564 ? 168.275 134.154 135.989 1.00 53.81 563 ASP A N 1
ATOM 3188 C CA . ASP A 1 564 ? 168.827 134.752 134.778 1.00 53.81 563 ASP A CA 1
ATOM 3189 C C . ASP A 1 564 ? 170.185 135.387 135.049 1.00 53.81 563 ASP A C 1
ATOM 3190 O O . ASP A 1 564 ? 171.108 135.268 134.235 1.00 53.81 563 ASP A O 1
ATOM 3192 N N . VAL A 1 565 ? 170.326 136.065 136.190 1.00 51.66 564 VAL A N 1
ATOM 3193 C CA . VAL A 1 565 ? 171.605 136.678 136.535 1.00 51.66 564 VAL A CA 1
ATOM 3194 C C . VAL A 1 565 ? 172.669 135.608 136.740 1.00 51.66 564 VAL A C 1
ATOM 3195 O O . VAL A 1 565 ? 173.826 135.777 136.339 1.00 51.66 564 VAL A O 1
ATOM 3197 N N . ALA A 1 566 ? 172.298 134.495 137.378 1.00 57.40 565 ALA A N 1
ATOM 3198 C CA . ALA A 1 566 ? 173.243 133.399 137.562 1.00 57.40 565 ALA A CA 1
ATOM 3199 C C . ALA A 1 566 ? 173.668 132.807 136.225 1.00 57.40 565 ALA A C 1
ATOM 3200 O O . ALA A 1 566 ? 174.844 132.481 136.027 1.00 57.40 565 ALA A O 1
ATOM 3202 N N . ASP A 1 567 ? 172.721 132.653 135.297 1.00 56.89 566 ASP A N 1
ATOM 3203 C CA . ASP A 1 567 ? 173.064 132.159 133.967 1.00 56.89 566 ASP A CA 1
ATOM 3204 C C . ASP A 1 567 ? 174.001 133.122 133.251 1.00 56.89 566 ASP A C 1
ATOM 3205 O O . ASP A 1 567 ? 174.949 132.696 132.580 1.00 56.89 566 ASP A O 1
ATOM 3207 N N . GLN A 1 568 ? 173.754 134.426 133.382 1.00 55.91 567 GLN A N 1
ATOM 3208 C CA . GLN A 1 568 ? 174.638 135.427 132.799 1.00 55.91 567 GLN A CA 1
ATOM 3209 C C . GLN A 1 568 ? 175.974 135.529 133.523 1.00 55.91 567 GLN A C 1
ATOM 3210 O O . GLN A 1 568 ? 176.884 136.192 133.015 1.00 55.91 567 GLN A O 1
ATOM 3212 N N . TYR A 1 569 ? 176.112 134.902 134.688 1.00 58.20 568 TYR A N 1
ATOM 3213 C CA . TYR A 1 569 ? 177.357 134.913 135.442 1.00 58.20 568 TYR A CA 1
ATOM 3214 C C . TYR A 1 569 ? 178.261 133.734 135.111 1.00 58.20 568 TYR A C 1
ATOM 3215 O O . TYR A 1 569 ? 179.307 133.577 135.749 1.00 58.20 568 TYR A O 1
ATOM 3217 N N . VAL A 1 570 ? 177.883 132.903 134.146 1.00 58.76 569 VAL A N 1
ATOM 3218 C CA . VAL A 1 570 ? 178.714 131.781 133.734 1.00 58.76 569 VAL A CA 1
ATOM 3219 C C . VAL A 1 570 ? 178.848 131.751 132.214 1.00 58.76 569 VAL A C 1
ATOM 3220 O O . VAL A 1 570 ? 179.875 132.149 131.663 1.00 58.76 569 VAL A O 1
ATOM 3222 N N . LEU A 1 578 ? 181.350 128.308 143.269 1.00 63.85 577 LEU A N 1
ATOM 3223 C CA . LEU A 1 578 ? 180.083 128.760 143.830 1.00 63.85 577 LEU A CA 1
ATOM 3224 C C . LEU A 1 578 ? 180.270 130.038 144.638 1.00 63.85 577 LEU A C 1
ATOM 3225 O O . LEU A 1 578 ? 179.347 130.842 144.764 1.00 63.85 577 LEU A O 1
ATOM 3227 N N . ARG A 1 579 ? 181.475 130.218 145.185 1.00 64.76 578 ARG A N 1
ATOM 3228 C CA . ARG A 1 579 ? 181.759 131.409 145.979 1.00 64.76 578 ARG A CA 1
ATOM 3229 C C . ARG A 1 579 ? 181.648 132.672 145.137 1.00 64.76 578 ARG A C 1
ATOM 3230 O O . ARG A 1 579 ? 181.123 133.693 145.599 1.00 64.76 578 ARG A O 1
ATOM 3232 N N . GLY A 1 580 ? 182.141 132.625 143.899 1.00 64.37 579 GLY A N 1
ATOM 3233 C CA . GLY A 1 580 ? 182.033 133.783 143.029 1.00 64.37 579 GLY A CA 1
ATOM 3234 C C . GLY A 1 580 ? 180.596 134.130 142.693 1.00 64.37 579 GLY A C 1
ATOM 3235 O O . GLY A 1 580 ? 180.245 135.305 142.566 1.00 64.37 579 GLY A O 1
ATOM 3236 N N . LEU A 1 581 ? 179.746 133.112 142.536 1.00 63.97 580 LEU A N 1
ATOM 3237 C CA . LEU A 1 581 ? 178.342 133.363 142.232 1.00 63.97 580 LEU A CA 1
ATOM 3238 C C . LEU A 1 581 ? 177.662 134.122 143.362 1.00 63.97 580 LEU A C 1
ATOM 3239 O O . LEU A 1 581 ? 176.898 135.063 143.117 1.00 63.97 580 LEU A O 1
ATOM 3241 N N . VAL A 1 582 ? 177.928 133.728 144.609 1.00 62.99 581 VAL A N 1
ATOM 3242 C CA . VAL A 1 582 ? 177.360 134.442 145.748 1.00 62.99 581 VAL A CA 1
ATOM 3243 C C . VAL A 1 582 ? 177.978 135.828 145.872 1.00 62.99 581 VAL A C 1
ATOM 3244 O O . VAL A 1 582 ? 177.297 136.797 146.229 1.00 62.99 581 VAL A O 1
ATOM 3246 N N . ASP A 1 583 ? 179.277 135.946 145.587 1.00 64.54 582 ASP A N 1
ATOM 3247 C CA . ASP A 1 583 ? 179.949 137.236 145.705 1.00 64.54 582 ASP A CA 1
ATOM 3248 C C . ASP A 1 583 ? 179.402 138.245 144.701 1.00 64.54 582 ASP A C 1
ATOM 3249 O O . ASP A 1 583 ? 179.260 139.430 145.021 1.00 64.54 582 ASP A O 1
ATOM 3251 N N . HIS A 1 584 ? 179.101 137.795 143.480 1.00 66.42 583 HIS A N 1
ATOM 3252 C CA . HIS A 1 584 ? 178.616 138.708 142.449 1.00 66.42 583 HIS A CA 1
ATOM 3253 C C . HIS A 1 584 ? 177.279 139.327 142.838 1.00 66.42 583 HIS A C 1
ATOM 3254 O O . HIS A 1 584 ? 177.054 140.523 142.621 1.00 66.42 583 HIS A O 1
ATOM 3256 N N . VAL A 1 585 ? 176.382 138.532 143.410 1.00 59.72 584 VAL A N 1
ATOM 3257 C CA . VAL A 1 585 ? 175.081 139.031 143.835 1.00 59.72 584 VAL A CA 1
ATOM 3258 C C . VAL A 1 585 ? 175.094 139.328 145.329 1.00 59.72 584 VAL A C 1
ATOM 3259 O O . VAL A 1 585 ? 175.561 140.383 145.758 1.00 59.72 584 VAL A O 1
ATOM 3261 N N . ALA A 1 603 ? 144.374 149.002 134.298 1.00 25.58 602 ALA A N 1
ATOM 3262 C CA . ALA A 1 603 ? 144.770 149.666 135.532 1.00 25.58 602 ALA A CA 1
ATOM 3263 C C . ALA A 1 603 ? 145.148 151.123 135.285 1.00 25.58 602 ALA A C 1
ATOM 3264 O O . ALA A 1 603 ? 145.602 151.480 134.201 1.00 25.58 602 ALA A O 1
ATOM 3266 N N . VAL A 1 604 ? 144.957 151.959 136.301 1.00 24.24 603 VAL A N 1
ATOM 3267 C CA . VAL A 1 604 ? 145.335 153.366 136.224 1.00 24.24 603 VAL A CA 1
ATOM 3268 C C . VAL A 1 604 ? 146.829 153.479 136.490 1.00 24.24 603 VAL A C 1
ATOM 3269 O O . VAL A 1 604 ? 147.319 153.018 137.525 1.00 24.24 603 VAL A O 1
ATOM 3273 N N . ALA A 1 605 ? 147.553 154.100 135.567 1.00 27.99 604 ALA A N 1
ATOM 3274 C CA . ALA A 1 605 ? 149.008 154.187 135.640 1.00 27.99 604 ALA A CA 1
ATOM 3275 C C . ALA A 1 605 ? 149.413 155.645 135.815 1.00 27.99 604 ALA A C 1
ATOM 3276 O O . ALA A 1 605 ? 149.343 156.434 134.870 1.00 27.99 604 ALA A O 1
ATOM 3278 N N . VAL A 1 606 ? 149.846 155.997 137.022 1.00 20.93 605 VAL A N 1
ATOM 3279 C CA . VAL A 1 606 ? 150.353 157.338 137.293 1.00 20.93 605 VAL A CA 1
ATOM 3280 C C . VAL A 1 606 ? 151.787 157.435 136.788 1.00 20.93 605 VAL A C 1
ATOM 3281 O O . VAL A 1 606 ? 152.623 156.572 137.082 1.00 20.93 605 VAL A O 1
ATOM 3285 N N . LEU A 1 607 ? 152.074 158.480 136.015 1.00 21.66 606 LEU A N 1
ATOM 3286 C CA . LEU A 1 607 ? 153.356 158.590 135.337 1.00 21.66 606 LEU A CA 1
ATOM 3287 C C . LEU A 1 607 ? 153.667 160.056 135.069 1.00 21.66 606 LEU A C 1
ATOM 3288 O O . LEU A 1 607 ? 152.796 160.922 135.149 1.00 21.66 606 LEU A O 1
ATOM 3293 N N . SER A 1 608 ? 154.930 160.321 134.744 1.00 29.61 607 SER A N 1
ATOM 3294 C CA . SER A 1 608 ? 155.393 161.681 134.514 1.00 29.61 607 SER A CA 1
ATOM 3295 C C . SER A 1 608 ? 154.833 162.230 133.204 1.00 29.61 607 SER A C 1
ATOM 3296 O O . SER A 1 608 ? 154.281 161.505 132.373 1.00 29.61 607 SER A O 1
ATOM 3299 N N . VAL A 1 609 ? 154.991 163.544 133.028 1.00 28.96 608 VAL A N 1
ATOM 3300 C CA . VAL A 1 609 ? 154.517 164.196 131.810 1.00 28.96 608 VAL A CA 1
ATOM 3301 C C . VAL A 1 609 ? 155.248 163.652 130.591 1.00 28.96 608 VAL A C 1
ATOM 3302 O O . VAL A 1 609 ? 154.647 163.450 129.529 1.00 28.96 608 VAL A O 1
ATOM 3306 N N . HIS A 1 610 ? 156.556 163.411 130.720 1.00 29.34 609 HIS A N 1
ATOM 3307 C CA . HIS A 1 610 ? 157.346 162.952 129.582 1.00 29.34 609 HIS A CA 1
ATOM 3308 C C . HIS A 1 610 ? 156.940 161.550 129.152 1.00 29.34 609 HIS A C 1
ATOM 3309 O O . HIS A 1 610 ? 156.963 161.230 127.958 1.00 29.34 609 HIS A O 1
ATOM 3316 N N . GLY A 1 611 ? 156.565 160.699 130.104 1.00 35.09 610 GLY A N 1
ATOM 3317 C CA . GLY A 1 611 ? 155.999 159.414 129.751 1.00 35.09 610 GLY A CA 1
ATOM 3318 C C . GLY A 1 611 ? 154.562 159.470 129.293 1.00 35.09 610 GLY A C 1
ATOM 3319 O O . GLY A 1 611 ? 154.015 158.448 128.870 1.00 35.09 610 GLY A O 1
ATOM 3320 N N . ALA A 1 612 ? 153.941 160.643 129.371 1.00 29.79 611 ALA A N 1
ATOM 3321 C CA . ALA A 1 612 ? 152.561 160.842 128.931 1.00 29.79 611 ALA A CA 1
ATOM 3322 C C . ALA A 1 612 ? 152.527 161.396 127.509 1.00 29.79 611 ALA A C 1
ATOM 3323 O O . ALA A 1 612 ? 152.080 162.514 127.257 1.00 29.79 611 ALA A O 1
ATOM 3325 N N . LEU A 1 613 ? 153.023 160.590 126.569 1.00 40.53 612 LEU A N 1
ATOM 3326 C CA . LEU A 1 613 ? 153.045 160.987 125.170 1.00 40.53 612 LEU A CA 1
ATOM 3327 C C . LEU A 1 613 ? 152.670 159.868 124.209 1.00 40.53 612 LEU A C 1
ATOM 3328 O O . LEU A 1 613 ? 152.778 160.065 122.995 1.00 40.53 612 LEU A O 1
ATOM 3333 N N . ALA A 1 614 ? 152.246 158.705 124.699 1.00 42.40 613 ALA A N 1
ATOM 3334 C CA . ALA A 1 614 ? 151.854 157.596 123.838 1.00 42.40 613 ALA A CA 1
ATOM 3335 C C . ALA A 1 614 ? 150.625 156.893 124.397 1.00 42.40 613 ALA A C 1
ATOM 3336 O O . ALA A 1 614 ? 150.578 155.662 124.481 1.00 42.40 613 ALA A O 1
ATOM 3338 N N . GLY A 1 615 ? 149.614 157.660 124.787 1.00 36.11 614 GLY A N 1
ATOM 3339 C CA . GLY A 1 615 ? 148.434 157.096 125.410 1.00 36.11 614 GLY A CA 1
ATOM 3340 C C . GLY A 1 615 ? 147.149 157.658 124.840 1.00 36.11 614 GLY A C 1
ATOM 3341 O O . GLY A 1 615 ? 147.082 158.808 124.410 1.00 36.11 614 GLY A O 1
ATOM 3342 N N . GLU A 1 616 ? 146.115 156.815 124.849 1.00 42.41 615 GLU A N 1
ATOM 3343 C CA . GLU A 1 616 ? 144.777 157.250 124.448 1.00 42.41 615 GLU A CA 1
ATOM 3344 C C . GLU A 1 616 ? 144.086 157.971 125.602 1.00 42.41 615 GLU A C 1
ATOM 3345 O O . GLU A 1 616 ? 143.775 159.162 125.508 1.00 42.41 615 GLU A O 1
ATOM 3347 N N . TRP A 1 617 ? 143.849 157.258 126.704 1.00 35.40 616 TRP A N 1
ATOM 3348 C CA . TRP A 1 617 ? 143.532 157.861 127.998 1.00 35.40 616 TRP A CA 1
ATOM 3349 C C . TRP A 1 617 ? 142.269 158.727 127.932 1.00 35.40 616 TRP A C 1
ATOM 3350 O O . TRP A 1 617 ? 142.319 159.957 127.983 1.00 35.40 616 TRP A O 1
ATOM 3361 N N . ASP A 1 618 ? 141.136 158.037 127.765 1.00 26.41 617 ASP A N 1
ATOM 3362 C CA . ASP A 1 618 ? 139.816 158.664 127.851 1.00 26.41 617 ASP A CA 1
ATOM 3363 C C . ASP A 1 618 ? 139.742 159.747 128.925 1.00 26.41 617 ASP A C 1
ATOM 3364 O O . ASP A 1 618 ? 139.213 160.838 128.692 1.00 26.41 617 ASP A O 1
ATOM 3369 N N . PHE A 1 619 ? 140.263 159.456 130.113 1.00 20.66 618 PHE A N 1
ATOM 3370 C CA . PHE A 1 619 ? 140.227 160.368 131.248 1.00 20.66 618 PHE A CA 1
ATOM 3371 C C . PHE A 1 619 ? 141.651 160.630 131.715 1.00 20.66 618 PHE A C 1
ATOM 3372 O O . PHE A 1 619 ? 142.410 159.687 131.964 1.00 20.66 618 PHE A O 1
ATOM 3380 N N . VAL A 1 620 ? 142.019 161.904 131.822 1.00 19.93 619 VAL A N 1
ATOM 3381 C CA . VAL A 1 620 ? 143.344 162.298 132.289 1.00 19.93 619 VAL A CA 1
ATOM 3382 C C . VAL A 1 620 ? 143.183 163.219 133.488 1.00 19.93 619 VAL A C 1
ATOM 3383 O O . VAL A 1 620 ? 142.451 164.213 133.421 1.00 19.93 619 VAL A O 1
ATOM 3387 N N . VAL A 1 621 ? 143.862 162.886 134.579 1.00 13.67 620 VAL A N 1
ATOM 3388 C CA . VAL A 1 621 ? 143.861 163.691 135.792 1.00 13.67 620 VAL A CA 1
ATOM 3389 C C . VAL A 1 621 ? 145.251 164.287 135.940 1.00 13.67 620 VAL A C 1
ATOM 3390 O O . VAL A 1 621 ? 146.214 163.574 136.240 1.00 13.67 620 VAL A O 1
ATOM 3394 N N . ILE A 1 622 ? 145.363 165.593 135.735 1.00 11.40 621 ILE A N 1
ATOM 3395 C CA . ILE A 1 622 ? 146.635 166.295 135.858 1.00 11.40 621 ILE A CA 1
ATOM 3396 C C . ILE A 1 622 ? 146.787 166.721 137.311 1.00 11.40 621 ILE A C 1
ATOM 3397 O O . ILE A 1 622 ? 146.130 167.660 137.767 1.00 11.40 621 ILE A O 1
ATOM 3402 N N . ALA A 1 623 ? 147.657 166.031 138.035 1.00 21.26 622 ALA A N 1
ATOM 3403 C CA . ALA A 1 623 ? 147.794 166.214 139.469 1.00 21.26 622 ALA A CA 1
ATOM 3404 C C . ALA A 1 623 ? 149.045 167.017 139.792 1.00 21.26 622 ALA A C 1
ATOM 3405 O O . ALA A 1 623 ? 150.051 166.947 139.085 1.00 21.26 622 ALA A O 1
ATOM 3407 N N . GLY A 1 624 ? 148.971 167.784 140.874 1.00 26.04 623 GLY A N 1
ATOM 3408 C CA . GLY A 1 624 ? 150.120 168.541 141.322 1.00 26.04 623 GLY A CA 1
ATOM 3409 C C . GLY A 1 624 ? 150.489 169.673 140.389 1.00 26.04 623 GLY A C 1
ATOM 3410 O O . GLY A 1 624 ? 151.532 169.628 139.731 1.00 26.04 623 GLY A O 1
ATOM 3411 N N . VAL A 1 625 ? 149.638 170.693 140.318 1.00 16.11 624 VAL A N 1
ATOM 3412 C CA . VAL A 1 625 ? 149.863 171.838 139.445 1.00 16.11 624 VAL A CA 1
ATOM 3413 C C . VAL A 1 625 ? 150.078 173.056 140.333 1.00 16.11 624 VAL A C 1
ATOM 3414 O O . VAL A 1 625 ? 149.664 174.170 139.998 1.00 16.11 624 VAL A O 1
ATOM 3418 N N . GLN A 1 626 ? 150.713 172.845 141.482 1.00 25.46 625 GLN A N 1
ATOM 3419 C CA . GLN A 1 626 ? 150.872 173.908 142.460 1.00 25.46 625 GLN A CA 1
ATOM 3420 C C . GLN A 1 626 ? 151.822 174.991 141.953 1.00 25.46 625 GLN A C 1
ATOM 3421 O O . GLN A 1 626 ? 152.619 174.785 141.035 1.00 25.46 625 GLN A O 1
ATOM 3427 N N . GLU A 1 627 ? 151.714 176.171 142.571 1.00 34.53 626 GLU A N 1
ATOM 3428 C CA . GLU A 1 627 ? 152.550 177.306 142.200 1.00 34.53 626 GLU A CA 1
ATOM 3429 C C . GLU A 1 627 ? 154.012 177.094 142.556 1.00 34.53 626 GLU A C 1
ATOM 3430 O O . GLU A 1 627 ? 154.877 177.786 142.009 1.00 34.53 626 GLU A O 1
ATOM 3436 N N . GLY A 1 628 ? 154.311 176.162 143.462 1.00 32.61 627 GLY A N 1
ATOM 3437 C CA . GLY A 1 628 ? 155.686 175.955 143.873 1.00 32.61 627 GLY A CA 1
ATOM 3438 C C . GLY A 1 628 ? 156.472 174.983 143.021 1.00 32.61 627 GLY A C 1
ATOM 3439 O O . GLY A 1 628 ? 157.706 175.011 143.059 1.00 32.61 627 GLY A O 1
ATOM 3440 N N . LEU A 1 629 ? 155.801 174.126 142.254 1.00 34.11 628 LEU A N 1
ATOM 3441 C CA . LEU A 1 629 ? 156.520 173.080 141.537 1.00 34.11 628 LEU A CA 1
ATOM 3442 C C . LEU A 1 629 ? 156.327 173.101 140.029 1.00 34.11 628 LEU A C 1
ATOM 3443 O O . LEU A 1 629 ? 157.308 172.946 139.301 1.00 34.11 628 LEU A O 1
ATOM 3448 N N . TRP A 1 630 ? 155.099 173.280 139.520 1.00 23.40 629 TRP A N 1
ATOM 3449 C CA . TRP A 1 630 ? 154.915 173.150 138.074 1.00 23.40 629 TRP A CA 1
ATOM 3450 C C . TRP A 1 630 ? 155.611 174.264 137.303 1.00 23.40 629 TRP A C 1
ATOM 3451 O O . TRP A 1 630 ? 156.398 173.951 136.393 1.00 23.40 629 TRP A O 1
ATOM 3462 N N . PRO A 1 631 ? 155.390 175.559 137.590 1.00 38.27 630 PRO A N 1
ATOM 3463 C CA . PRO A 1 631 ? 156.345 176.548 137.082 1.00 38.27 630 PRO A CA 1
ATOM 3464 C C . PRO A 1 631 ? 157.587 176.496 137.951 1.00 38.27 630 PRO A C 1
ATOM 3465 O O . PRO A 1 631 ? 157.601 177.025 139.066 1.00 38.27 630 PRO A O 1
ATOM 3469 N N . ASN A 1 632 ? 158.637 175.857 137.446 1.00 44.62 631 ASN A N 1
ATOM 3470 C CA . ASN A 1 632 ? 159.760 175.449 138.287 1.00 44.62 631 ASN A CA 1
ATOM 3471 C C . ASN A 1 632 ? 160.600 176.672 138.621 1.00 44.62 631 ASN A C 1
ATOM 3472 O O . ASN A 1 632 ? 161.487 177.075 137.868 1.00 44.62 631 ASN A O 1
ATOM 3477 N N . MET A 1 633 ? 160.315 177.270 139.773 1.00 58.12 632 MET A N 1
ATOM 3478 C CA . MET A 1 633 ? 161.147 178.344 140.291 1.00 58.12 632 MET A CA 1
ATOM 3479 C C . MET A 1 633 ? 162.447 177.832 140.892 1.00 58.12 632 MET A C 1
ATOM 3480 O O . MET A 1 633 ? 163.300 178.643 141.266 1.00 58.12 632 MET A O 1
ATOM 3485 N N . ILE A 1 634 ? 162.613 176.517 140.995 1.00 55.34 633 ILE A N 1
ATOM 3486 C CA . ILE A 1 634 ? 163.861 175.927 141.468 1.00 55.34 633 ILE A CA 1
ATOM 3487 C C . ILE A 1 634 ? 164.950 176.280 140.461 1.00 55.34 633 ILE A C 1
ATOM 3488 O O . ILE A 1 634 ? 164.801 175.999 139.263 1.00 55.34 633 ILE A O 1
ATOM 3493 N N . PRO A 1 635 ? 166.038 176.911 140.892 1.00 58.04 634 PRO A N 1
ATOM 3494 C CA . PRO A 1 635 ? 167.098 177.280 139.950 1.00 58.04 634 PRO A CA 1
ATOM 3495 C C . PRO A 1 635 ? 167.783 176.057 139.364 1.00 58.04 634 PRO A C 1
ATOM 3496 O O . PRO A 1 635 ? 167.893 175.007 140.000 1.00 58.04 634 PRO A O 1
ATOM 3500 N N . ARG A 1 636 ? 168.243 176.208 138.124 1.00 65.74 635 ARG A N 1
ATOM 3501 C CA . ARG A 1 636 ? 168.920 175.142 137.398 1.00 65.74 635 ARG A CA 1
ATOM 3502 C C . ARG A 1 636 ? 170.396 175.458 137.169 1.00 65.74 635 ARG A C 1
ATOM 3503 O O . ARG A 1 636 ? 170.989 175.004 136.188 1.00 65.74 635 ARG A O 1
ATOM 3505 N N . GLY A 1 637 ? 170.995 176.239 138.064 1.00 65.28 636 GLY A N 1
ATOM 3506 C CA . GLY A 1 637 ? 172.407 176.540 137.994 1.00 65.28 636 GLY A CA 1
ATOM 3507 C C . GLY A 1 637 ? 173.249 175.418 138.570 1.00 65.28 636 GLY A C 1
ATOM 3508 O O . GLY A 1 637 ? 172.769 174.328 138.886 1.00 65.28 636 GLY A O 1
ATOM 3509 N N . GLY A 1 638 ? 174.537 175.700 138.705 1.00 57.69 637 GLY A N 1
ATOM 3510 C CA . GLY A 1 638 ? 175.448 174.706 139.234 1.00 57.69 637 GLY A CA 1
ATOM 3511 C C . GLY A 1 638 ? 176.836 175.273 139.410 1.00 57.69 637 GLY A C 1
ATOM 3512 O O . GLY A 1 638 ? 177.023 176.489 139.475 1.00 57.69 637 GLY A O 1
ATOM 3513 N N . VAL A 1 639 ? 177.810 174.372 139.496 1.00 46.23 638 VAL A N 1
ATOM 3514 C CA . VAL A 1 639 ? 179.207 174.773 139.629 1.00 46.23 638 VAL A CA 1
ATOM 3515 C C . VAL A 1 639 ? 179.884 174.893 138.268 1.00 46.23 638 VAL A C 1
ATOM 3516 O O . VAL A 1 639 ? 180.692 175.799 138.049 1.00 46.23 638 VAL A O 1
ATOM 3520 N N . LEU A 1 640 ? 179.564 174.000 137.330 1.00 48.11 639 LEU A N 1
ATOM 3521 C CA . LEU A 1 640 ? 180.171 174.039 136.006 1.00 48.11 639 LEU A CA 1
ATOM 3522 C C . LEU A 1 640 ? 179.488 175.020 135.063 1.00 48.11 639 LEU A C 1
ATOM 3523 O O . LEU A 1 640 ? 180.027 175.288 133.984 1.00 48.11 639 LEU A O 1
ATOM 3528 N N . GLY A 1 641 ? 178.331 175.560 135.435 1.00 51.96 640 GLY A N 1
ATOM 3529 C CA . GLY A 1 641 ? 177.600 176.443 134.549 1.00 51.96 640 GLY A CA 1
ATOM 3530 C C . GLY A 1 641 ? 177.122 175.743 133.295 1.00 51.96 640 GLY A C 1
ATOM 3531 O O . GLY A 1 641 ? 177.302 176.256 132.187 1.00 51.96 640 GLY A O 1
ATOM 3532 N N . THR A 1 642 ? 176.526 174.559 133.457 1.00 52.35 641 THR A N 1
ATOM 3533 C CA . THR A 1 642 ? 176.076 173.790 132.301 1.00 52.35 641 THR A CA 1
ATOM 3534 C C . THR A 1 642 ? 174.996 174.529 131.520 1.00 52.35 641 THR A C 1
ATOM 3535 O O . THR A 1 642 ? 175.039 174.578 130.285 1.00 52.35 641 THR A O 1
ATOM 3539 N N . GLN A 1 643 ? 174.021 175.118 132.217 1.00 59.75 642 GLN A N 1
ATOM 3540 C CA . GLN A 1 643 ? 172.922 175.771 131.513 1.00 59.75 642 GLN A CA 1
ATOM 3541 C C . GLN A 1 643 ? 173.390 176.998 130.746 1.00 59.75 642 GLN A C 1
ATOM 3542 O O . GLN A 1 643 ? 172.843 177.302 129.681 1.00 59.75 642 GLN A O 1
ATOM 3548 N N . HIS A 1 644 ? 174.383 177.718 131.266 1.00 57.16 643 HIS A N 1
ATOM 3549 C CA . HIS A 1 644 ? 174.937 178.839 130.516 1.00 57.16 643 HIS A CA 1
ATOM 3550 C C . HIS A 1 644 ? 175.562 178.360 129.213 1.00 57.16 643 HIS A C 1
ATOM 3551 O O . HIS A 1 644 ? 175.405 179.001 128.168 1.00 57.16 643 HIS A O 1
ATOM 3558 N N . LEU A 1 645 ? 176.269 177.228 129.257 1.00 54.24 644 LEU A N 1
ATOM 3559 C CA . LEU A 1 645 ? 176.822 176.648 128.038 1.00 54.24 644 LEU A CA 1
ATOM 3560 C C . LEU A 1 645 ? 175.717 176.231 127.079 1.00 54.24 644 LEU A C 1
ATOM 3561 O O . LEU A 1 645 ? 175.823 176.444 125.866 1.00 54.24 644 LEU A O 1
ATOM 3566 N N . VAL A 1 646 ? 174.649 175.630 127.606 1.00 57.96 645 VAL A N 1
ATOM 3567 C CA . VAL A 1 646 ? 173.557 175.169 126.754 1.00 57.96 645 VAL A CA 1
ATOM 3568 C C . VAL A 1 646 ? 172.887 176.346 126.057 1.00 57.96 645 VAL A C 1
ATOM 3569 O O . VAL A 1 646 ? 172.608 176.299 124.853 1.00 57.96 645 VAL A O 1
ATOM 3573 N N . ASP A 1 647 ? 172.629 177.425 126.797 1.00 60.82 646 ASP A N 1
ATOM 3574 C CA . ASP A 1 647 ? 171.937 178.572 126.222 1.00 60.82 646 ASP A CA 1
ATOM 3575 C C . ASP A 1 647 ? 172.831 179.356 125.269 1.00 60.82 646 ASP A C 1
ATOM 3576 O O . ASP A 1 647 ? 172.375 179.793 124.207 1.00 60.82 646 ASP A O 1
ATOM 3581 N N . VAL A 1 648 ? 174.101 179.555 125.630 1.00 57.77 647 VAL A N 1
ATOM 3582 C CA . VAL A 1 648 ? 175.016 180.272 124.748 1.00 57.77 647 VAL A CA 1
ATOM 3583 C C . VAL A 1 648 ? 175.354 179.428 123.525 1.00 57.77 647 VAL A C 1
ATOM 3584 O O . VAL A 1 648 ? 175.349 179.922 122.391 1.00 57.77 647 VAL A O 1
ATOM 3588 N N . LEU A 1 649 ? 175.639 178.148 123.729 1.00 58.67 648 LEU A N 1
ATOM 3589 C CA . LEU A 1 649 ? 176.048 177.272 122.639 1.00 58.67 648 LEU A CA 1
ATOM 3590 C C . LEU A 1 649 ? 174.935 176.303 122.261 1.00 58.67 648 LEU A C 1
ATOM 3591 O O . LEU A 1 649 ? 174.186 176.543 121.315 1.00 58.67 648 LEU A O 1
ATOM 3596 N N . LEU A 1 666 ? 161.504 178.348 132.770 1.00 45.05 665 LEU A N 1
ATOM 3597 C CA . LEU A 1 666 ? 160.783 179.308 131.942 1.00 45.05 665 LEU A CA 1
ATOM 3598 C C . LEU A 1 666 ? 159.291 178.993 131.915 1.00 45.05 665 LEU A C 1
ATOM 3599 O O . LEU A 1 666 ? 158.894 177.854 131.676 1.00 45.05 665 LEU A O 1
ATOM 3604 N N . VAL A 1 667 ? 158.468 180.015 132.161 1.00 42.29 666 VAL A N 1
ATOM 3605 C CA . VAL A 1 667 ? 157.022 179.814 132.237 1.00 42.29 666 VAL A CA 1
ATOM 3606 C C . VAL A 1 667 ? 156.473 179.366 130.887 1.00 42.29 666 VAL A C 1
ATOM 3607 O O . VAL A 1 667 ? 155.670 178.427 130.800 1.00 42.29 666 VAL A O 1
ATOM 3611 N N . ALA A 1 668 ? 156.904 180.029 129.811 1.00 42.43 667 ALA A N 1
ATOM 3612 C CA . ALA A 1 668 ? 156.462 179.640 128.477 1.00 42.43 667 ALA A CA 1
ATOM 3613 C C . ALA A 1 668 ? 156.941 178.242 128.117 1.00 42.43 667 ALA A C 1
ATOM 3614 O O . ALA A 1 668 ? 156.309 177.560 127.303 1.00 42.43 667 ALA A O 1
ATOM 3616 N N . GLU A 1 669 ? 158.056 177.801 128.700 1.00 40.67 668 GLU A N 1
ATOM 3617 C CA . GLU A 1 669 ? 158.525 176.443 128.456 1.00 40.67 668 GLU A CA 1
ATOM 3618 C C . GLU A 1 669 ? 157.620 175.417 129.126 1.00 40.67 668 GLU A C 1
ATOM 3619 O O . GLU A 1 669 ? 157.325 174.368 128.544 1.00 40.67 668 GLU A O 1
ATOM 3621 N N . GLU A 1 670 ? 157.173 175.700 130.353 1.00 38.29 669 GLU A N 1
ATOM 3622 C CA . GLU A 1 670 ? 156.313 174.760 131.065 1.00 38.29 669 GLU A CA 1
ATOM 3623 C C . GLU A 1 670 ? 154.888 174.779 130.527 1.00 38.29 669 GLU A C 1
ATOM 3624 O O . GLU A 1 670 ? 154.155 173.792 130.678 1.00 38.29 669 GLU A O 1
ATOM 3626 N N . ARG A 1 671 ? 154.471 175.886 129.908 1.00 43.54 670 ARG A N 1
ATOM 3627 C CA . ARG A 1 671 ? 153.140 175.925 129.312 1.00 43.54 670 ARG A CA 1
ATOM 3628 C C . ARG A 1 671 ? 153.014 174.915 128.179 1.00 43.54 670 ARG A C 1
ATOM 3629 O O . ARG A 1 671 ? 151.958 174.301 128.003 1.00 43.54 670 ARG A O 1
ATOM 3637 N N . ARG A 1 672 ? 154.081 174.731 127.396 1.00 42.16 671 ARG A N 1
ATOM 3638 C CA . ARG A 1 672 ? 154.058 173.715 126.348 1.00 42.16 671 ARG A CA 1
ATOM 3639 C C . ARG A 1 672 ? 153.908 172.320 126.940 1.00 42.16 671 ARG A C 1
ATOM 3640 O O . ARG A 1 672 ? 153.204 171.472 126.380 1.00 42.16 671 ARG A O 1
ATOM 3648 N N . LEU A 1 673 ? 154.574 172.057 128.066 1.00 34.25 672 LEU A N 1
ATOM 3649 C CA . LEU A 1 673 ? 154.420 170.767 128.729 1.00 34.25 672 LEU A CA 1
ATOM 3650 C C . LEU A 1 673 ? 152.991 170.560 129.212 1.00 34.25 672 LEU A C 1
ATOM 3651 O O . LEU A 1 673 ? 152.427 169.471 129.053 1.00 34.25 672 LEU A O 1
ATOM 3656 N N . LEU A 1 674 ? 152.395 171.591 129.814 1.00 28.75 673 LEU A N 1
ATOM 3657 C CA . LEU A 1 674 ? 151.002 171.484 130.240 1.00 28.75 673 LEU A CA 1
ATOM 3658 C C . LEU A 1 674 ? 150.088 171.235 129.049 1.00 28.75 673 LEU A C 1
ATOM 3659 O O . LEU A 1 674 ? 149.135 170.453 129.136 1.00 28.75 673 LEU A O 1
ATOM 3664 N N . MET A 1 675 ? 150.371 171.895 127.926 1.00 42.11 674 MET A N 1
ATOM 3665 C CA . MET A 1 675 ? 149.579 171.715 126.715 1.00 42.11 674 MET A CA 1
ATOM 3666 C C . MET A 1 675 ? 149.676 170.284 126.213 1.00 42.11 674 MET A C 1
ATOM 3667 O O . MET A 1 675 ? 148.666 169.671 125.848 1.00 42.11 674 MET A O 1
ATOM 3672 N N . ALA A 1 676 ? 150.894 169.739 126.189 1.00 31.98 675 ALA A N 1
ATOM 3673 C CA . ALA A 1 676 ? 151.093 168.368 125.739 1.00 31.98 675 ALA A CA 1
ATOM 3674 C C . ALA A 1 676 ? 150.391 167.382 126.658 1.00 31.98 675 ALA A C 1
ATOM 3675 O O . ALA A 1 676 ? 149.792 166.410 126.190 1.00 31.98 675 ALA A O 1
ATOM 3677 N N . ALA A 1 677 ? 150.458 167.611 127.971 1.00 27.52 676 ALA A N 1
ATOM 3678 C CA . ALA A 1 677 ? 149.774 166.724 128.905 1.00 27.52 676 ALA A CA 1
ATOM 3679 C C . ALA A 1 677 ? 148.262 166.783 128.721 1.00 27.52 676 ALA A C 1
ATOM 3680 O O . ALA A 1 677 ? 147.590 165.747 128.727 1.00 27.52 676 ALA A O 1
ATOM 3682 N N . MET A 1 678 ? 147.710 167.986 128.546 1.00 31.55 677 MET A N 1
ATOM 3683 C CA . MET A 1 678 ? 146.271 168.119 128.340 1.00 31.55 677 MET A CA 1
ATOM 3684 C C . MET A 1 678 ? 145.825 167.489 127.028 1.00 31.55 677 MET A C 1
ATOM 3685 O O . MET A 1 678 ? 144.717 166.948 126.949 1.00 31.55 677 MET A O 1
ATOM 3690 N N . GLY A 1 679 ? 146.664 167.543 125.993 1.00 33.49 678 GLY A N 1
ATOM 3691 C CA . GLY A 1 679 ? 146.256 167.072 124.681 1.00 33.49 678 GLY A CA 1
ATOM 3692 C C . GLY A 1 679 ? 146.196 165.567 124.528 1.00 33.49 678 GLY A C 1
ATOM 3693 O O . GLY A 1 679 ? 145.747 165.094 123.479 1.00 33.49 678 GLY A O 1
ATOM 3694 N N . ARG A 1 680 ? 146.643 164.805 125.529 1.00 30.05 679 ARG A N 1
ATOM 3695 C CA . ARG A 1 680 ? 146.577 163.351 125.434 1.00 30.05 679 ARG A CA 1
ATOM 3696 C C . ARG A 1 680 ? 145.189 162.805 125.727 1.00 30.05 679 ARG A C 1
ATOM 3697 O O . ARG A 1 680 ? 144.900 161.662 125.364 1.00 30.05 679 ARG A O 1
ATOM 3705 N N . ALA A 1 681 ? 144.327 163.590 126.359 1.00 30.06 680 ALA A N 1
ATOM 3706 C CA . ALA A 1 681 ? 143.002 163.140 126.748 1.00 30.06 680 ALA A CA 1
ATOM 3707 C C . ALA A 1 681 ? 141.981 163.544 125.700 1.00 30.06 680 ALA A C 1
ATOM 3708 O O . ALA A 1 681 ? 142.013 164.666 125.191 1.00 30.06 680 ALA A O 1
ATOM 3710 N N . ARG A 1 682 ? 141.065 162.632 125.394 1.00 36.84 681 ARG A N 1
ATOM 3711 C CA . ARG A 1 682 ? 140.048 162.904 124.390 1.00 36.84 681 ARG A CA 1
ATOM 3712 C C . ARG A 1 682 ? 138.674 163.198 124.972 1.00 36.84 681 ARG A C 1
ATOM 3713 O O . ARG A 1 682 ? 137.900 163.931 124.351 1.00 36.84 681 ARG A O 1
ATOM 3721 N N . THR A 1 683 ? 138.344 162.654 126.142 1.00 37.53 682 THR A N 1
ATOM 3722 C CA . THR A 1 683 ? 137.016 162.824 126.716 1.00 37.53 682 THR A CA 1
ATOM 3723 C C . THR A 1 683 ? 137.010 163.763 127.916 1.00 37.53 682 THR A C 1
ATOM 3724 O O . THR A 1 683 ? 136.277 164.753 127.913 1.00 37.53 682 THR A O 1
ATOM 3728 N N . ARG A 1 684 ? 137.805 163.490 128.948 1.00 24.20 683 ARG A N 1
ATOM 3729 C CA . ARG A 1 684 ? 137.713 164.273 130.172 1.00 24.20 683 ARG A CA 1
ATOM 3730 C C . ARG A 1 684 ? 139.094 164.617 130.705 1.00 24.20 683 ARG A C 1
ATOM 3731 O O . ARG A 1 684 ? 139.985 163.762 130.764 1.00 24.20 683 ARG A O 1
ATOM 3733 N N . VAL A 1 685 ? 139.253 165.879 131.099 1.00 26.63 684 VAL A N 1
ATOM 3734 C CA . VAL A 1 685 ? 140.467 166.380 131.731 1.00 26.63 684 VAL A CA 1
ATOM 3735 C C . VAL A 1 685 ? 140.092 166.947 133.092 1.00 26.63 684 VAL A C 1
ATOM 3736 O O . VAL A 1 685 ? 139.161 167.754 133.200 1.00 26.63 684 VAL A O 1
ATOM 3740 N N . MET A 1 686 ? 140.809 166.518 134.127 1.00 19.26 685 MET A N 1
ATOM 3741 C CA . MET A 1 686 ? 140.551 166.942 135.498 1.00 19.26 685 MET A CA 1
ATOM 3742 C C . MET A 1 686 ? 141.851 167.484 136.068 1.00 19.26 685 MET A C 1
ATOM 3743 O O . MET A 1 686 ? 142.767 166.714 136.363 1.00 19.26 685 MET A O 1
ATOM 3748 N N . ILE A 1 687 ? 141.941 168.799 136.213 1.00 12.38 686 ILE A N 1
ATOM 3749 C CA . ILE A 1 687 ? 143.157 169.450 136.683 1.00 12.38 686 ILE A CA 1
ATOM 3750 C C . ILE A 1 687 ? 143.002 169.693 138.177 1.00 12.38 686 ILE A C 1
ATOM 3751 O O . ILE A 1 687 ? 142.173 170.505 138.602 1.00 12.38 686 ILE A O 1
ATOM 3756 N N . THR A 1 688 ? 143.804 168.997 138.979 1.00 12.59 687 THR A N 1
ATOM 3757 C CA . THR A 1 688 ? 143.649 168.974 140.426 1.00 12.59 687 THR A CA 1
ATOM 3758 C C . THR A 1 688 ? 144.778 169.753 141.084 1.00 12.59 687 THR A C 1
ATOM 3759 O O . THR A 1 688 ? 145.943 169.598 140.709 1.00 12.59 687 THR A O 1
ATOM 3763 N N . ALA A 1 689 ? 144.430 170.587 142.060 1.00 17.02 688 ALA A N 1
ATOM 3764 C CA . ALA A 1 689 ? 145.419 171.317 142.841 1.00 17.02 688 ALA A CA 1
ATOM 3765 C C . ALA A 1 689 ? 144.909 171.437 144.271 1.00 17.02 688 ALA A C 1
ATOM 3766 O O . ALA A 1 689 ? 143.788 171.034 144.585 1.00 17.02 688 ALA A O 1
ATOM 3768 N N . VAL A 1 690 ? 145.739 172.001 145.146 1.00 28.40 689 VAL A N 1
ATOM 3769 C CA . VAL A 1 690 ? 145.355 172.223 146.534 1.00 28.40 689 VAL A CA 1
ATOM 3770 C C . VAL A 1 690 ? 145.399 173.716 146.824 1.00 28.40 689 VAL A C 1
ATOM 3771 O O . VAL A 1 690 ? 146.037 174.495 146.114 1.00 28.40 689 VAL A O 1
ATOM 3775 N N . ASP A 1 691 ? 144.705 174.110 147.885 1.00 21.72 690 ASP A N 1
ATOM 3776 C CA . ASP A 1 691 ? 144.671 175.508 148.290 1.00 21.72 690 ASP A CA 1
ATOM 3777 C C . ASP A 1 691 ? 144.898 175.647 149.789 1.00 21.72 690 ASP A C 1
ATOM 3778 O O . ASP A 1 691 ? 143.948 175.781 150.559 1.00 21.72 690 ASP A O 1
ATOM 3780 N N . LEU A 1 699 ? 152.098 174.789 148.712 1.00 27.75 698 LEU A N 1
ATOM 3781 C CA . LEU A 1 699 ? 150.765 174.236 148.495 1.00 27.75 698 LEU A CA 1
ATOM 3782 C C . LEU A 1 699 ? 149.761 175.339 148.168 1.00 27.75 698 LEU A C 1
ATOM 3783 O O . LEU A 1 699 ? 149.005 175.778 149.034 1.00 27.75 698 LEU A O 1
ATOM 3788 N N . LEU A 1 700 ? 149.758 175.776 146.912 1.00 28.72 699 LEU A N 1
ATOM 3789 C CA . LEU A 1 700 ? 148.984 176.928 146.485 1.00 28.72 699 LEU A CA 1
ATOM 3790 C C . LEU A 1 700 ? 148.698 176.794 144.996 1.00 28.72 699 LEU A C 1
ATOM 3791 O O . LEU A 1 700 ? 149.597 176.433 144.229 1.00 28.72 699 LEU A O 1
ATOM 3796 N N . PRO A 1 701 ? 147.478 177.108 144.549 1.00 31.90 700 PRO A N 1
ATOM 3797 C CA . PRO A 1 701 ? 147.159 176.949 143.122 1.00 31.90 700 PRO A CA 1
ATOM 3798 C C . PRO A 1 701 ? 147.962 177.908 142.253 1.00 31.90 700 PRO A C 1
ATOM 3799 O O . PRO A 1 701 ? 148.028 179.110 142.520 1.00 31.90 700 PRO A O 1
ATOM 3803 N N . SER A 1 702 ? 148.568 177.364 141.202 1.00 38.37 701 SER A N 1
ATOM 3804 C CA . SER A 1 702 ? 149.360 178.163 140.284 1.00 38.37 701 SER A CA 1
ATOM 3805 C C . SER A 1 702 ? 148.462 179.046 139.421 1.00 38.37 701 SER A C 1
ATOM 3806 O O . SER A 1 702 ? 147.261 178.793 139.294 1.00 38.37 701 SER A O 1
ATOM 3809 N N . PRO A 1 703 ? 149.024 180.098 138.817 1.00 40.96 702 PRO A N 1
ATOM 3810 C CA . PRO A 1 703 ? 148.236 180.900 137.868 1.00 40.96 702 PRO A CA 1
ATOM 3811 C C . PRO A 1 703 ? 147.760 180.112 136.661 1.00 40.96 702 PRO A C 1
ATOM 3812 O O . PRO A 1 703 ? 146.819 180.551 135.986 1.00 40.96 702 PRO A O 1
ATOM 3816 N N . PHE A 1 704 ? 148.379 178.968 136.361 1.00 38.48 703 PHE A N 1
ATOM 3817 C CA . PHE A 1 704 ? 147.862 178.117 135.295 1.00 38.48 703 PHE A CA 1
ATOM 3818 C C . PHE A 1 704 ? 146.437 177.672 135.598 1.00 38.48 703 PHE A C 1
ATOM 3819 O O . PHE A 1 704 ? 145.611 177.558 134.687 1.00 38.48 703 PHE A O 1
ATOM 3827 N N . CYS A 1 705 ? 146.131 177.414 136.872 1.00 41.70 704 CYS A N 1
ATOM 3828 C CA . CYS A 1 705 ? 144.772 177.023 137.239 1.00 41.70 704 CYS A CA 1
ATOM 3829 C C . CYS A 1 705 ? 143.777 178.138 136.941 1.00 41.70 704 CYS A C 1
ATOM 3830 O O . CYS A 1 705 ? 142.693 177.886 136.400 1.00 41.70 704 CYS A O 1
ATOM 3833 N N . ALA A 1 706 ? 144.132 179.379 137.279 1.00 41.84 705 ALA A N 1
ATOM 3834 C CA . ALA A 1 706 ? 143.256 180.506 136.975 1.00 41.84 705 ALA A CA 1
ATOM 3835 C C . ALA A 1 706 ? 143.099 180.691 135.472 1.00 41.84 705 ALA A C 1
ATOM 3836 O O . ALA A 1 706 ? 142.008 181.013 134.989 1.00 41.84 705 ALA A O 1
ATOM 3838 N N . GLU A 1 707 ? 144.183 180.497 134.717 1.00 39.77 706 GLU A N 1
ATOM 3839 C CA . GLU A 1 707 ? 144.096 180.603 133.264 1.00 39.77 706 GLU A CA 1
ATOM 3840 C C . GLU A 1 707 ? 143.174 179.535 132.683 1.00 39.77 706 GLU A C 1
ATOM 3841 O O . GLU A 1 707 ? 142.390 179.812 131.768 1.00 39.77 706 GLU A O 1
ATOM 3843 N N . ILE A 1 708 ? 143.260 178.307 133.197 1.00 37.78 707 ILE A N 1
ATOM 3844 C CA . ILE A 1 708 ? 142.422 177.223 132.691 1.00 37.78 707 ILE A CA 1
ATOM 3845 C C . ILE A 1 708 ? 140.962 177.453 133.060 1.00 37.78 707 ILE A C 1
ATOM 3846 O O . ILE A 1 708 ? 140.055 177.134 132.281 1.00 37.78 707 ILE A O 1
ATOM 3851 N N . SER A 1 709 ? 140.707 178.013 134.246 1.00 44.18 708 SER A N 1
ATOM 3852 C CA . SER A 1 709 ? 139.331 178.217 134.692 1.00 44.18 708 SER A CA 1
ATOM 3853 C C . SER A 1 709 ? 138.545 179.146 133.776 1.00 44.18 708 SER A C 1
ATOM 3854 O O . SER A 1 709 ? 137.311 179.139 133.819 1.00 44.18 708 SER A O 1
ATOM 3857 N N . ALA A 1 710 ? 139.225 179.950 132.955 1.00 48.54 709 ALA A N 1
ATOM 3858 C CA . ALA A 1 710 ? 138.517 180.818 132.021 1.00 48.54 709 ALA A CA 1
ATOM 3859 C C . ALA A 1 710 ? 137.804 180.021 130.935 1.00 48.54 709 ALA A C 1
ATOM 3860 O O . ALA A 1 710 ? 136.782 180.475 130.409 1.00 48.54 709 ALA A O 1
ATOM 3862 N N . TRP A 1 711 ? 138.323 178.844 130.584 1.00 51.71 710 TRP A N 1
ATOM 3863 C CA . TRP A 1 711 ? 137.750 178.010 129.535 1.00 51.71 710 TRP A CA 1
ATOM 3864 C C . TRP A 1 711 ? 137.169 176.707 130.074 1.00 51.71 710 TRP A C 1
ATOM 3865 O O . TRP A 1 711 ? 136.965 175.759 129.308 1.00 51.71 710 TRP A O 1
ATOM 3876 N N . ALA A 1 712 ? 136.897 176.641 131.374 1.00 44.23 711 ALA A N 1
ATOM 3877 C CA . ALA A 1 712 ? 136.315 175.445 131.958 1.00 44.23 711 ALA A CA 1
ATOM 3878 C C . ALA A 1 712 ? 134.865 175.282 131.513 1.00 44.23 711 ALA A C 1
ATOM 3879 O O . ALA A 1 712 ? 134.181 176.246 131.158 1.00 44.23 711 ALA A O 1
ATOM 3881 N N . THR A 1 713 ? 134.398 174.037 131.533 1.00 43.96 712 THR A N 1
ATOM 3882 C CA . THR A 1 713 ? 133.027 173.733 131.140 1.00 43.96 712 THR A CA 1
ATOM 3883 C C . THR A 1 713 ? 132.104 173.711 132.352 1.00 43.96 712 THR A C 1
ATOM 3884 O O . THR A 1 713 ? 131.542 172.672 132.696 1.00 43.96 712 THR A O 1
ATOM 3888 N N . GLU A 1 718 ? 133.021 177.508 143.885 1.00 47.24 717 GLU A N 1
ATOM 3889 C CA . GLU A 1 718 ? 132.815 176.467 144.884 1.00 47.24 717 GLU A CA 1
ATOM 3890 C C . GLU A 1 718 ? 133.983 176.409 145.857 1.00 47.24 717 GLU A C 1
ATOM 3891 O O . GLU A 1 718 ? 135.141 176.459 145.443 1.00 47.24 717 GLU A O 1
ATOM 3893 N N . PRO A 1 719 ? 133.682 176.313 147.154 1.00 46.05 718 PRO A N 1
ATOM 3894 C CA . PRO A 1 719 ? 134.752 176.210 148.141 1.00 46.05 718 PRO A CA 1
ATOM 3895 C C . PRO A 1 719 ? 135.497 174.898 147.986 1.00 46.05 718 PRO A C 1
ATOM 3896 O O . PRO A 1 719 ? 134.922 173.891 147.537 1.00 46.05 718 PRO A O 1
ATOM 3900 N N . PRO A 1 720 ? 136.785 174.862 148.329 1.00 37.16 719 PRO A N 1
ATOM 3901 C CA . PRO A 1 720 ? 137.543 173.613 148.202 1.00 37.16 719 PRO A CA 1
ATOM 3902 C C . PRO A 1 720 ? 136.957 172.524 149.087 1.00 37.16 719 PRO A C 1
ATOM 3903 O O . PRO A 1 720 ? 136.471 172.788 150.189 1.00 37.16 719 PRO A O 1
ATOM 3907 N N . LEU A 1 721 ? 136.996 171.293 148.590 1.00 28.83 720 LEU A N 1
ATOM 3908 C CA . LEU A 1 721 ? 136.517 170.166 149.375 1.00 28.83 720 LEU A CA 1
ATOM 3909 C C . LEU A 1 721 ? 137.409 169.954 150.589 1.00 28.83 720 LEU A C 1
ATOM 3910 O O . LEU A 1 721 ? 138.632 170.095 150.514 1.00 28.83 720 LEU A O 1
ATOM 3915 N N . VAL A 1 722 ? 136.789 169.621 151.719 1.00 27.06 721 VAL A N 1
ATOM 3916 C CA . VAL A 1 722 ? 137.531 169.345 152.943 1.00 27.06 721 VAL A CA 1
ATOM 3917 C C . VAL A 1 722 ? 137.233 167.926 153.411 1.00 27.06 721 VAL A C 1
ATOM 3918 O O . VAL A 1 722 ? 138.062 167.289 154.070 1.00 27.06 721 VAL A O 1
ATOM 3922 N N . ALA A 1 723 ? 136.052 167.417 153.063 1.00 28.89 722 ALA A N 1
ATOM 3923 C CA . ALA A 1 723 ? 135.638 166.052 153.384 1.00 28.89 722 ALA A CA 1
ATOM 3924 C C . ALA A 1 723 ? 135.105 165.414 152.110 1.00 28.89 722 ALA A C 1
ATOM 3925 O O . ALA A 1 723 ? 133.888 165.294 151.921 1.00 28.89 722 ALA A O 1
ATOM 3927 N N . PRO A 1 724 ? 135.990 165.002 151.208 1.00 15.61 723 PRO A N 1
ATOM 3928 C CA . PRO A 1 724 ? 135.531 164.487 149.915 1.00 15.61 723 PRO A CA 1
ATOM 3929 C C . PRO A 1 724 ? 134.935 163.092 150.028 1.00 15.61 723 PRO A C 1
ATOM 3930 O O . PRO A 1 724 ? 135.453 162.224 150.734 1.00 15.61 723 PRO A O 1
ATOM 3934 N N . ARG A 1 725 ? 133.837 162.889 149.309 1.00 18.12 724 ARG A N 1
ATOM 3935 C CA . ARG A 1 725 ? 133.152 161.607 149.281 1.00 18.12 724 ARG A CA 1
ATOM 3936 C C . ARG A 1 725 ? 133.978 160.571 148.529 1.00 18.12 724 ARG A C 1
ATOM 3937 O O . ARG A 1 725 ? 134.747 160.899 147.624 1.00 18.12 724 ARG A O 1
ATOM 3945 N N . VAL A 1 726 ? 133.827 159.305 148.925 1.00 17.69 725 VAL A N 1
ATOM 3946 C CA . VAL A 1 726 ? 134.452 158.188 148.232 1.00 17.69 725 VAL A CA 1
ATOM 3947 C C . VAL A 1 726 ? 133.370 157.166 147.910 1.00 17.69 725 VAL A C 1
ATOM 3948 O O . VAL A 1 726 ? 132.301 157.146 148.521 1.00 17.69 725 VAL A O 1
ATOM 3952 N N . LEU A 1 727 ? 133.653 156.319 146.922 1.00 24.13 726 LEU A N 1
ATOM 3953 C CA . LEU A 1 727 ? 132.808 155.177 146.606 1.00 24.13 726 LEU A CA 1
ATOM 3954 C C . LEU A 1 727 ? 133.320 153.887 147.240 1.00 24.13 726 LEU A C 1
ATOM 3955 O O . LEU A 1 727 ? 132.922 152.795 146.824 1.00 24.13 726 LEU A O 1
ATOM 3960 N N . ALA A 1 728 ? 134.199 153.989 148.231 1.00 18.06 727 ALA A N 1
ATOM 3961 C CA . ALA A 1 728 ? 134.770 152.799 148.838 1.00 18.06 727 ALA A CA 1
ATOM 3962 C C . ALA A 1 728 ? 133.700 152.029 149.610 1.00 18.06 727 ALA A C 1
ATOM 3963 O O . ALA A 1 728 ? 132.905 152.631 150.337 1.00 18.06 727 ALA A O 1
ATOM 3965 N N . PRO A 1 729 ? 133.652 150.702 149.471 1.00 14.23 728 PRO A N 1
ATOM 3966 C CA . PRO A 1 729 ? 132.667 149.919 150.234 1.00 14.23 728 PRO A CA 1
ATOM 3967 C C . PRO A 1 729 ? 132.866 149.979 151.736 1.00 14.23 728 PRO A C 1
ATOM 3968 O O . PRO A 1 729 ? 131.930 149.666 152.478 1.00 14.23 728 PRO A O 1
ATOM 3972 N N . SER A 1 730 ? 134.054 150.345 152.209 1.00 11.74 729 SER A N 1
ATOM 3973 C CA . SER A 1 730 ? 134.305 150.520 153.632 1.00 11.74 729 SER A CA 1
ATOM 3974 C C . SER A 1 730 ? 134.071 151.947 154.102 1.00 11.74 729 SER A C 1
ATOM 3975 O O . SER A 1 730 ? 134.187 152.216 155.299 1.00 11.74 729 SER A O 1
ATOM 3978 N N . ALA A 1 731 ? 133.765 152.867 153.193 1.00 12.57 730 ALA A N 1
ATOM 3979 C CA . ALA A 1 731 ? 133.396 154.223 153.566 1.00 12.57 730 ALA A CA 1
ATOM 3980 C C . ALA A 1 731 ? 131.894 154.441 153.572 1.00 12.57 730 ALA A C 1
ATOM 3981 O O . ALA A 1 731 ? 131.398 155.232 154.380 1.00 12.57 730 ALA A O 1
ATOM 3983 N N . LEU A 1 732 ? 131.162 153.753 152.696 1.00 16.69 731 LEU A N 1
ATOM 3984 C CA . LEU A 1 732 ? 129.707 153.825 152.738 1.00 16.69 731 LEU A CA 1
ATOM 3985 C C . LEU A 1 732 ? 129.170 153.282 154.053 1.00 16.69 731 LEU A C 1
ATOM 3986 O O . LEU A 1 732 ? 128.270 153.877 154.656 1.00 16.69 731 LEU A O 1
ATOM 3991 N N . VAL A 1 733 ? 129.714 152.156 154.516 1.00 14.17 732 VAL A N 1
ATOM 3992 C CA . VAL A 1 733 ? 129.288 151.593 155.792 1.00 14.17 732 VAL A CA 1
ATOM 3993 C C . VAL A 1 733 ? 129.619 152.546 156.929 1.00 14.17 732 VAL A C 1
ATOM 3994 O O . VAL A 1 733 ? 128.805 152.761 157.834 1.00 14.17 732 VAL A O 1
ATOM 3998 N N . GLY A 1 734 ? 130.811 153.139 156.900 1.00 10.78 733 GLY A N 1
ATOM 3999 C CA . GLY A 1 734 ? 131.175 154.087 157.939 1.00 10.78 733 GLY A CA 1
ATOM 4000 C C . GLY A 1 734 ? 130.243 155.281 157.993 1.00 10.78 733 GLY A C 1
ATOM 4001 O O . GLY A 1 734 ? 129.764 155.660 159.063 1.00 10.78 733 GLY A O 1
ATOM 4002 N N . ARG A 1 735 ? 129.958 155.885 156.837 1.00 14.09 734 ARG A N 1
ATOM 4003 C CA . ARG A 1 735 ? 129.071 157.044 156.821 1.00 14.09 734 ARG A CA 1
ATOM 4004 C C . ARG A 1 735 ? 127.655 156.668 157.237 1.00 14.09 734 ARG A C 1
ATOM 4005 O O . ARG A 1 735 ? 127.000 157.413 157.977 1.00 14.09 734 ARG A O 1
ATOM 4013 N N . LEU A 1 736 ? 127.157 155.525 156.764 1.00 14.24 735 LEU A N 1
ATOM 4014 C CA . LEU A 1 736 ? 125.804 155.115 157.113 1.00 14.24 735 LEU A CA 1
ATOM 4015 C C . LEU A 1 736 ? 125.675 154.868 158.610 1.00 14.24 735 LEU A C 1
ATOM 4016 O O . LEU A 1 736 ? 124.693 155.285 159.233 1.00 14.24 735 LEU A O 1
ATOM 4021 N N . ARG A 1 737 ? 126.661 154.199 159.210 1.00 12.07 736 ARG A N 1
ATOM 4022 C CA . ARG A 1 737 ? 126.635 154.002 160.652 1.00 12.07 736 ARG A CA 1
ATOM 4023 C C . ARG A 1 737 ? 126.735 155.328 161.389 1.00 12.07 736 ARG A C 1
ATOM 4024 O O . ARG A 1 737 ? 126.065 155.531 162.406 1.00 12.07 736 ARG A O 1
ATOM 4032 N N . ALA A 1 738 ? 127.573 156.243 160.900 1.00 11.50 737 ALA A N 1
ATOM 4033 C CA . ALA A 1 738 ? 127.723 157.526 161.575 1.00 11.50 737 ALA A CA 1
ATOM 4034 C C . ALA A 1 738 ? 126.426 158.317 161.544 1.00 11.50 737 ALA A C 1
ATOM 4035 O O . ALA A 1 738 ? 126.122 159.059 162.484 1.00 11.50 737 ALA A O 1
ATOM 4037 N N . VAL A 1 739 ? 125.651 158.179 160.468 1.00 18.32 738 VAL A N 1
ATOM 4038 C CA . VAL A 1 739 ? 124.410 158.943 160.384 1.00 18.32 738 VAL A CA 1
ATOM 4039 C C . VAL A 1 739 ? 123.268 158.239 161.116 1.00 18.32 738 VAL A C 1
ATOM 4040 O O . VAL A 1 739 ? 122.359 158.902 161.626 1.00 18.32 738 VAL A O 1
ATOM 4044 N N . VAL A 1 740 ? 123.288 156.906 161.194 1.00 20.87 739 VAL A N 1
ATOM 4045 C CA . VAL A 1 740 ? 122.235 156.191 161.912 1.00 20.87 739 VAL A CA 1
ATOM 4046 C C . VAL A 1 740 ? 122.336 156.454 163.409 1.00 20.87 739 VAL A C 1
ATOM 4047 O O . VAL A 1 740 ? 121.340 156.771 164.070 1.00 20.87 739 VAL A O 1
ATOM 4051 N N . CYS A 1 741 ? 123.541 156.340 163.965 1.00 24.83 740 CYS A N 1
ATOM 4052 C CA . CYS A 1 741 ? 123.754 156.495 165.403 1.00 24.83 740 CYS A CA 1
ATOM 4053 C C . CYS A 1 741 ? 124.099 157.952 165.714 1.00 24.83 740 CYS A C 1
ATOM 4054 O O . CYS A 1 741 ? 125.222 158.306 166.074 1.00 24.83 740 CYS A O 1
ATOM 4057 N N . ALA A 1 742 ? 123.091 158.804 165.573 1.00 31.70 741 ALA A N 1
ATOM 4058 C CA . ALA A 1 742 ? 123.257 160.228 165.794 1.00 31.70 741 ALA A CA 1
ATOM 4059 C C . ALA A 1 742 ? 122.219 160.726 166.787 1.00 31.70 741 ALA A C 1
ATOM 4060 O O . ALA A 1 742 ? 121.111 160.186 166.855 1.00 31.70 741 ALA A O 1
ATOM 4062 N N . PRO A 1 743 ? 122.555 161.755 167.580 1.00 43.20 742 PRO A N 1
ATOM 4063 C CA . PRO A 1 743 ? 121.629 162.330 168.563 1.00 43.20 742 PRO A CA 1
ATOM 4064 C C . PRO A 1 743 ? 120.350 162.879 167.934 1.00 43.20 742 PRO A C 1
ATOM 4065 O O . PRO A 1 743 ? 119.311 162.881 168.594 1.00 43.20 742 PRO A O 1
ATOM 4069 N N . ASP A 1 750 ? 113.808 160.708 160.152 1.00 43.77 749 ASP A N 1
ATOM 4070 C CA . ASP A 1 750 ? 113.800 161.328 158.833 1.00 43.77 749 ASP A CA 1
ATOM 4071 C C . ASP A 1 750 ? 114.594 160.500 157.820 1.00 43.77 749 ASP A C 1
ATOM 4072 O O . ASP A 1 750 ? 114.022 159.697 157.084 1.00 43.77 749 ASP A O 1
ATOM 4077 N N . ALA A 1 751 ? 115.910 160.702 157.783 1.00 46.04 750 ALA A N 1
ATOM 4078 C CA . ALA A 1 751 ? 116.787 159.931 156.914 1.00 46.04 750 ALA A CA 1
ATOM 4079 C C . ALA A 1 751 ? 117.333 158.677 157.583 1.00 46.04 750 ALA A C 1
ATOM 4080 O O . ALA A 1 751 ? 118.006 157.884 156.916 1.00 46.04 750 ALA A O 1
ATOM 4082 N N . ARG A 1 752 ? 117.057 158.478 158.873 1.00 41.39 751 ARG A N 1
ATOM 4083 C CA . ARG A 1 752 ? 117.589 157.315 159.574 1.00 41.39 751 ARG A CA 1
ATOM 4084 C C . ARG A 1 752 ? 117.035 156.021 158.997 1.00 41.39 751 ARG A C 1
ATOM 4085 O O . ARG A 1 752 ? 117.754 155.022 158.898 1.00 41.39 751 ARG A O 1
ATOM 4093 N N . ALA A 1 753 ? 115.754 156.012 158.626 1.00 42.04 752 ALA A N 1
ATOM 4094 C CA . ALA A 1 753 ? 115.169 154.813 158.036 1.00 42.04 752 ALA A CA 1
ATOM 4095 C C . ALA A 1 753 ? 115.837 154.470 156.712 1.00 42.04 752 ALA A C 1
ATOM 4096 O O . ALA A 1 753 ? 116.089 153.295 156.420 1.00 42.04 752 ALA A O 1
ATOM 4098 N N . CYS A 1 754 ? 116.134 155.484 155.896 1.00 44.51 753 CYS A N 1
ATOM 4099 C CA . CYS A 1 754 ? 116.813 155.243 154.628 1.00 44.51 753 CYS A CA 1
ATOM 4100 C C . CYS A 1 754 ? 118.198 154.649 154.851 1.00 44.51 753 CYS A C 1
ATOM 4101 O O . CYS A 1 754 ? 118.584 153.674 154.193 1.00 44.51 753 CYS A O 1
ATOM 4104 N N . ALA A 1 755 ? 118.959 155.222 155.785 1.00 32.99 754 ALA A N 1
ATOM 4105 C CA . ALA A 1 755 ? 120.298 154.714 156.056 1.00 32.99 754 ALA A CA 1
ATOM 4106 C C . ALA A 1 755 ? 120.247 153.300 156.615 1.00 32.99 754 ALA A C 1
ATOM 4107 O O . ALA A 1 755 ? 121.085 152.459 156.272 1.00 32.99 754 ALA A O 1
ATOM 4109 N N . ALA A 1 756 ? 119.271 153.019 157.479 1.00 37.39 755 ALA A N 1
ATOM 4110 C CA . ALA A 1 756 ? 119.124 151.671 158.013 1.00 37.39 755 ALA A CA 1
ATOM 4111 C C . ALA A 1 756 ? 118.772 150.678 156.914 1.00 37.39 755 ALA A C 1
ATOM 4112 O O . ALA A 1 756 ? 119.278 149.551 156.903 1.00 37.39 755 ALA A O 1
ATOM 4114 N N . ALA A 1 757 ? 117.902 151.072 155.983 1.00 36.34 756 ALA A N 1
ATOM 4115 C CA . ALA A 1 757 ? 117.581 150.191 154.865 1.00 36.34 756 ALA A CA 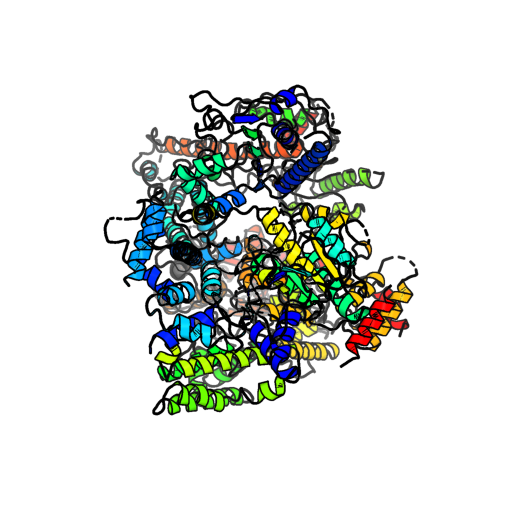1
ATOM 4116 C C . ALA A 1 757 ? 118.811 149.920 154.011 1.00 36.34 756 ALA A C 1
ATOM 4117 O O . ALA A 1 757 ? 119.044 148.781 153.584 1.00 36.34 756 ALA A O 1
ATOM 4119 N N . GLN A 1 758 ? 119.612 150.957 153.751 1.00 37.20 757 GLN A N 1
ATOM 4120 C CA . GLN A 1 758 ? 120.834 150.764 152.975 1.00 37.20 757 GLN A CA 1
ATOM 4121 C C . GLN A 1 758 ? 121.799 149.828 153.692 1.00 37.20 757 GLN A C 1
ATOM 4122 O O . GLN A 1 758 ? 122.410 148.955 153.065 1.00 37.20 757 GLN A O 1
ATOM 4128 N N . LEU A 1 759 ? 121.949 149.996 155.007 1.00 25.52 758 LEU A N 1
ATOM 4129 C CA . LEU A 1 759 ? 122.840 149.126 155.768 1.00 25.52 758 LEU A CA 1
ATOM 4130 C C . LEU A 1 759 ? 122.336 147.690 155.772 1.00 25.52 758 LEU A C 1
ATOM 4131 O O . LEU A 1 759 ? 123.131 146.747 155.695 1.00 25.52 758 LEU A O 1
ATOM 4136 N N . ALA A 1 760 ? 121.019 147.500 155.864 1.00 35.78 759 ALA A N 1
ATOM 4137 C CA . ALA A 1 760 ? 120.463 146.152 155.801 1.00 35.78 759 ALA A CA 1
ATOM 4138 C C . ALA A 1 760 ? 120.732 145.506 154.449 1.00 35.78 759 ALA A C 1
ATOM 4139 O O . ALA A 1 760 ? 121.113 144.331 154.377 1.00 35.78 759 ALA A O 1
ATOM 4141 N N . ARG A 1 761 ? 120.542 146.260 153.365 1.00 38.24 760 ARG A N 1
ATOM 4142 C CA . ARG A 1 761 ? 120.805 145.707 152.041 1.00 38.24 760 ARG A CA 1
ATOM 4143 C C . ARG A 1 761 ? 122.284 145.389 151.862 1.00 38.24 760 ARG A C 1
ATOM 4144 O O . ARG A 1 761 ? 122.636 144.386 151.230 1.00 38.24 760 ARG A O 1
ATOM 4152 N N . LEU A 1 762 ? 123.164 146.236 152.400 1.00 29.98 761 LEU A N 1
ATOM 4153 C CA . LEU A 1 762 ? 124.595 145.953 152.341 1.00 29.98 761 LEU A CA 1
ATOM 4154 C C . LEU A 1 762 ? 124.935 144.686 153.116 1.00 29.98 761 LEU A C 1
ATOM 4155 O O . LEU A 1 762 ? 125.666 143.820 152.624 1.00 29.98 761 LEU A O 1
ATOM 4160 N N . ALA A 1 763 ? 124.397 144.554 154.330 1.00 31.01 762 ALA A N 1
ATOM 4161 C CA . ALA A 1 763 ? 124.718 143.403 155.164 1.00 31.01 762 ALA A CA 1
ATOM 4162 C C . ALA A 1 763 ? 124.136 142.116 154.602 1.00 31.01 762 ALA A C 1
ATOM 4163 O O . ALA A 1 763 ? 124.666 141.032 154.867 1.00 31.01 762 ALA A O 1
ATOM 4165 N N . ALA A 1 764 ? 123.055 142.209 153.829 1.00 33.49 763 ALA A N 1
ATOM 4166 C CA . ALA A 1 764 ? 122.484 141.016 153.219 1.00 33.49 763 ALA A CA 1
ATOM 4167 C C . ALA A 1 764 ? 123.387 140.402 152.158 1.00 33.49 763 ALA A C 1
ATOM 4168 O O . ALA A 1 764 ? 123.112 139.282 151.713 1.00 33.49 763 ALA A O 1
ATOM 4170 N N . ALA A 1 765 ? 124.448 141.099 151.737 1.00 33.96 764 ALA A N 1
ATOM 4171 C CA . ALA A 1 765 ? 125.330 140.603 150.687 1.00 33.96 764 ALA A CA 1
ATOM 4172 C C . ALA A 1 765 ? 126.801 140.649 151.091 1.00 33.96 764 ALA A C 1
ATOM 4173 O O . ALA A 1 765 ? 127.670 140.764 150.221 1.00 33.96 764 ALA A O 1
ATOM 4175 N N . GLY A 1 766 ? 127.102 140.558 152.383 1.00 30.03 765 GLY A N 1
ATOM 4176 C CA . GLY A 1 766 ? 128.479 140.615 152.836 1.00 30.03 765 GLY A CA 1
ATOM 4177 C C . GLY A 1 766 ? 128.840 141.965 153.417 1.00 30.03 765 GLY A C 1
ATOM 4178 O O . GLY A 1 766 ? 128.279 142.367 154.439 1.00 30.03 765 GLY A O 1
ATOM 4179 N N . VAL A 1 767 ? 129.765 142.670 152.768 1.00 28.24 766 VAL A N 1
ATOM 4180 C CA . VAL A 1 767 ? 130.148 144.032 153.140 1.00 28.24 766 VAL A CA 1
ATOM 4181 C C . VAL A 1 767 ? 130.524 144.091 154.616 1.00 28.24 766 VAL A C 1
ATOM 4182 O O . VAL A 1 767 ? 129.718 144.544 155.441 1.00 28.24 766 VAL A O 1
ATOM 4186 N N . PRO A 1 768 ? 131.712 143.619 154.993 1.00 21.40 767 PRO A N 1
ATOM 4187 C CA . PRO A 1 768 ? 132.049 143.503 156.416 1.00 21.40 767 PRO A CA 1
ATOM 4188 C C . PRO A 1 768 ? 131.929 144.830 157.149 1.00 21.40 767 PRO A C 1
ATOM 4189 O O . PRO A 1 768 ? 132.307 145.885 156.636 1.00 21.40 767 PRO A O 1
ATOM 4193 N N . GLY A 1 769 ? 131.407 144.759 158.370 1.00 18.85 768 GLY A N 1
ATOM 4194 C CA . GLY A 1 769 ? 131.171 145.925 159.191 1.00 18.85 768 GLY A CA 1
ATOM 4195 C C . GLY A 1 769 ? 129.760 146.462 159.163 1.00 18.85 768 GLY A C 1
ATOM 4196 O O . GLY A 1 769 ? 129.511 147.523 159.743 1.00 18.85 768 GLY A O 1
ATOM 4197 N N . ALA A 1 770 ? 128.827 145.762 158.521 1.00 17.28 769 ALA A N 1
ATOM 4198 C CA . ALA A 1 770 ? 127.478 146.268 158.311 1.00 17.28 769 ALA A CA 1
ATOM 4199 C C . ALA A 1 770 ? 126.467 145.735 159.314 1.00 17.28 769 ALA A C 1
ATOM 4200 O O . ALA A 1 770 ? 125.654 146.508 159.827 1.00 17.28 769 ALA A O 1
ATOM 4202 N N . ASP A 1 771 ? 126.495 144.440 159.602 1.00 22.71 770 ASP A N 1
ATOM 4203 C CA . ASP A 1 771 ? 125.516 143.858 160.507 1.00 22.71 770 ASP A CA 1
ATOM 4204 C C . ASP A 1 771 ? 125.651 144.478 161.895 1.00 22.71 770 ASP A C 1
ATOM 4205 O O . ASP A 1 771 ? 126.763 144.806 162.323 1.00 22.71 770 ASP A O 1
ATOM 4210 N N . PRO A 1 772 ? 124.546 144.671 162.617 1.00 25.61 771 PRO A N 1
ATOM 4211 C CA . PRO A 1 772 ? 124.649 145.243 163.968 1.00 25.61 771 PRO A CA 1
ATOM 4212 C C . PRO A 1 772 ? 125.483 144.405 164.920 1.00 25.61 771 PRO A C 1
ATOM 4213 O O . PRO A 1 772 ? 126.107 144.956 165.834 1.00 25.61 771 PRO A O 1
ATOM 4217 N N . SER A 1 773 ? 125.508 143.083 164.741 1.00 22.46 772 SER A N 1
ATOM 4218 C CA . SER A 1 773 ? 126.304 142.228 165.611 1.00 22.46 772 SER A CA 1
ATOM 4219 C C . SER A 1 773 ? 127.799 142.383 165.370 1.00 22.46 772 SER A C 1
ATOM 4220 O O . SER A 1 773 ? 128.595 142.011 166.239 1.00 22.46 772 SER A O 1
ATOM 4223 N N . GLN A 1 774 ? 128.198 142.917 164.217 1.00 18.52 773 GLN A N 1
ATOM 4224 C CA . GLN A 1 774 ? 129.605 143.100 163.884 1.00 18.52 773 GLN A CA 1
ATOM 4225 C C . GLN A 1 774 ? 130.158 144.443 164.339 1.00 18.52 773 GLN A C 1
ATOM 4226 O O . GLN A 1 774 ? 131.349 144.699 164.150 1.00 18.52 773 GLN A O 1
ATOM 4232 N N . TRP A 1 775 ? 129.332 145.307 164.914 1.00 17.37 774 TRP A N 1
ATOM 4233 C CA . TRP A 1 775 ? 129.844 146.551 165.461 1.00 17.37 774 TRP A CA 1
ATOM 4234 C C . TRP A 1 775 ? 130.670 146.253 166.705 1.00 17.37 774 TRP A C 1
ATOM 4235 O O . TRP A 1 775 ? 130.386 145.314 167.451 1.00 17.37 774 TRP A O 1
ATOM 4246 N N . HIS A 1 776 ? 131.716 147.052 166.922 1.00 14.00 775 HIS A N 1
ATOM 4247 C CA . HIS A 1 776 ? 132.563 146.832 168.090 1.00 14.00 775 HIS A CA 1
ATOM 4248 C C . HIS A 1 776 ? 131.841 147.201 169.378 1.00 14.00 775 HIS A C 1
ATOM 4249 O O . HIS A 1 776 ? 131.974 146.505 170.390 1.00 14.00 775 HIS A O 1
ATOM 4256 N N . ALA A 1 777 ? 131.062 148.282 169.362 1.00 17.50 776 ALA A N 1
ATOM 4257 C CA . ALA A 1 777 ? 130.392 148.737 170.573 1.00 17.50 776 ALA A CA 1
ATOM 4258 C C . ALA A 1 777 ? 129.273 147.809 171.022 1.00 17.50 776 ALA A C 1
ATOM 4259 O O . ALA A 1 777 ? 128.744 147.999 172.120 1.00 17.50 776 ALA A O 1
ATOM 4261 N N . MET A 1 778 ? 128.893 146.827 170.208 1.00 20.00 777 MET A N 1
ATOM 4262 C CA . MET A 1 778 ? 127.822 145.902 170.544 1.00 20.00 777 MET A CA 1
ATOM 4263 C C . MET A 1 778 ? 128.331 144.563 171.062 1.00 20.00 777 MET A C 1
ATOM 4264 O O . MET A 1 778 ? 127.532 143.641 171.243 1.00 20.00 777 MET A O 1
ATOM 4269 N N . THR A 1 779 ? 129.634 144.428 171.292 1.00 16.72 778 THR A N 1
ATOM 4270 C CA . THR A 1 779 ? 130.160 143.182 171.828 1.00 16.72 778 THR A CA 1
ATOM 4271 C C . THR A 1 779 ? 129.868 143.084 173.320 1.00 16.72 778 THR A C 1
ATOM 4272 O O . THR A 1 779 ? 129.547 144.071 173.985 1.00 16.72 778 THR A O 1
ATOM 4276 N N . SER A 1 780 ? 129.988 141.869 173.847 1.00 15.44 779 SER A N 1
ATOM 4277 C CA . SER A 1 780 ? 129.651 141.587 175.232 1.00 15.44 779 SER A CA 1
ATOM 4278 C C . SER A 1 780 ? 130.830 140.926 175.928 1.00 15.44 779 SER A C 1
ATOM 4279 O O . SER A 1 780 ? 131.669 140.287 175.290 1.00 15.44 779 SER A O 1
ATOM 4282 N N . LEU A 1 781 ? 130.885 141.093 177.248 1.00 6.89 780 LEU A N 1
ATOM 4283 C CA . LEU A 1 781 ? 131.932 140.462 178.038 1.00 6.89 780 LEU A CA 1
ATOM 4284 C C . LEU A 1 781 ? 131.849 138.950 177.897 1.00 6.89 780 LEU A C 1
ATOM 4285 O O . LEU A 1 781 ? 130.762 138.380 177.790 1.00 6.89 780 LEU A O 1
ATOM 4290 N N . THR A 1 782 ? 133.010 138.299 177.880 1.00 7.93 781 THR A N 1
ATOM 4291 C CA . THR A 1 782 ? 133.030 136.850 177.723 1.00 7.93 781 THR A CA 1
ATOM 4292 C C . THR A 1 782 ? 132.454 136.151 178.947 1.00 7.93 781 THR A C 1
ATOM 4293 O O . THR A 1 782 ? 131.584 135.282 178.823 1.00 7.93 781 THR A O 1
ATOM 4297 N N . THR A 1 783 ? 132.913 136.525 180.141 1.00 9.61 782 THR A N 1
ATOM 4298 C CA . THR A 1 783 ? 132.637 135.740 181.339 1.00 9.61 782 THR A CA 1
ATOM 4299 C C . THR A 1 783 ? 131.757 136.478 182.340 1.00 9.61 782 THR A C 1
ATOM 4300 O O . THR A 1 783 ? 130.680 135.979 182.680 1.00 9.61 782 THR A O 1
ATOM 4304 N N . GLU A 1 784 ? 132.174 137.652 182.813 1.00 15.91 783 GLU A N 1
ATOM 4305 C CA . GLU A 1 784 ? 131.421 138.423 183.807 1.00 15.91 783 GLU A CA 1
ATOM 4306 C C . GLU A 1 784 ? 131.077 137.586 185.040 1.00 15.91 783 GLU A C 1
ATOM 4307 O O . GLU A 1 784 ? 129.974 137.669 185.583 1.00 15.91 783 GLU A O 1
ATOM 4309 N N . GLU A 1 785 ? 132.032 136.779 185.493 1.00 6.28 784 GLU A N 1
ATOM 4310 C CA . GLU A 1 785 ? 131.872 135.948 186.676 1.00 6.28 784 GLU A CA 1
ATOM 4311 C C . GLU A 1 785 ? 133.072 136.121 187.593 1.00 6.28 784 GLU A C 1
ATOM 4312 O O . GLU A 1 785 ? 134.190 136.342 187.120 1.00 6.28 784 GLU A O 1
ATOM 4314 N N . PRO A 1 786 ? 132.874 136.007 188.905 1.00 7.58 785 PRO A N 1
ATOM 4315 C CA . PRO A 1 786 ? 133.957 136.315 189.845 1.00 7.58 785 PRO A CA 1
ATOM 4316 C C . PRO A 1 786 ? 135.114 135.337 189.742 1.00 7.58 785 PRO A C 1
ATOM 4317 O O . PRO A 1 786 ? 134.958 134.194 189.311 1.00 7.58 785 PRO A O 1
ATOM 4321 N N . LEU A 1 787 ? 136.296 135.815 190.141 1.00 10.69 786 LEU A N 1
ATOM 4322 C CA . LEU A 1 787 ? 137.492 134.979 190.102 1.00 10.69 786 LEU A CA 1
ATOM 4323 C C . LEU A 1 787 ? 137.349 133.770 191.016 1.00 10.69 786 LEU A C 1
ATOM 4324 O O . LEU A 1 787 ? 137.718 132.652 190.641 1.00 10.69 786 LEU A O 1
ATOM 4329 N N . TRP A 1 788 ? 136.821 133.974 192.221 1.00 19.34 787 TRP A N 1
ATOM 4330 C CA . TRP A 1 788 ? 136.576 132.893 193.165 1.00 19.34 787 TRP A CA 1
ATOM 4331 C C . TRP A 1 788 ? 135.281 133.168 193.912 1.00 19.34 787 TRP A C 1
ATOM 4332 O O . TRP A 1 788 ? 134.999 134.311 194.279 1.00 19.34 787 TRP A O 1
ATOM 4343 N N . SER A 1 789 ? 134.493 132.118 194.135 1.00 36.32 788 SER A N 1
ATOM 4344 C CA . SER A 1 789 ? 133.214 132.282 194.812 1.00 36.32 788 SER A CA 1
ATOM 4345 C C . SER A 1 789 ? 132.919 131.235 195.874 1.00 36.32 788 SER A C 1
ATOM 4346 O O . SER A 1 789 ? 131.976 131.433 196.645 1.00 36.32 788 SER A O 1
ATOM 4349 N N . GLU A 1 790 ? 133.675 130.143 195.950 1.00 39.64 789 GLU A N 1
ATOM 4350 C CA . GLU A 1 790 ? 133.373 129.088 196.903 1.00 39.64 789 GLU A CA 1
ATOM 4351 C C . GLU A 1 790 ? 133.521 129.601 198.335 1.00 39.64 789 GLU A C 1
ATOM 4352 O O . GLU A 1 790 ? 134.372 130.449 198.613 1.00 39.64 789 GLU A O 1
ATOM 4354 N N . PRO A 1 791 ? 132.694 129.116 199.258 1.00 38.50 790 PRO A N 1
ATOM 4355 C CA . PRO A 1 791 ? 132.804 129.569 200.648 1.00 38.50 790 PRO A CA 1
ATOM 4356 C C . PRO A 1 791 ? 134.058 129.028 201.314 1.00 38.50 790 PRO A C 1
ATOM 4357 O O . PRO A 1 791 ? 134.539 127.936 201.000 1.00 38.50 790 PRO A O 1
ATOM 4361 N N . GLY A 1 792 ? 134.586 129.812 202.250 1.00 34.12 791 GLY A N 1
ATOM 4362 C CA . GLY A 1 792 ? 135.789 129.417 202.952 1.00 34.12 791 GLY A CA 1
ATOM 4363 C C . GLY A 1 792 ? 137.053 129.495 202.132 1.00 34.12 791 GLY A C 1
ATOM 4364 O O . GLY A 1 792 ? 138.049 128.861 202.485 1.00 34.12 791 GLY A O 1
ATOM 4365 N N . HIS A 1 793 ? 137.042 130.251 201.039 1.00 25.46 792 HIS A N 1
ATOM 4366 C CA . HIS A 1 793 ? 138.208 130.332 200.174 1.00 25.46 792 HIS A CA 1
ATOM 4367 C C . HIS A 1 793 ? 139.320 131.125 200.849 1.00 25.46 792 HIS A C 1
ATOM 4368 O O . HIS A 1 793 ? 139.064 132.073 201.595 1.00 25.46 792 HIS A O 1
ATOM 4375 N N . VAL A 1 794 ? 140.562 130.727 200.585 1.00 19.74 793 VAL A N 1
ATOM 4376 C CA . VAL A 1 794 ? 141.744 131.403 201.103 1.00 19.74 793 VAL A CA 1
ATOM 4377 C C . VAL A 1 794 ? 142.567 131.902 199.924 1.00 19.74 793 VAL A C 1
ATOM 4378 O O . VAL A 1 794 ? 142.838 131.147 198.984 1.00 19.74 793 VAL A O 1
ATOM 4382 N N . VAL A 1 795 ? 142.949 133.173 199.969 1.00 13.39 794 VAL A N 1
ATOM 4383 C CA . VAL A 1 795 ? 143.743 133.793 198.917 1.00 13.39 794 VAL A CA 1
ATOM 4384 C C . VAL A 1 795 ? 145.151 134.019 199.448 1.00 13.39 794 VAL A C 1
ATOM 4385 O O . VAL A 1 795 ? 145.356 134.217 200.649 1.00 13.39 794 VAL A O 1
ATOM 4389 N N . THR A 1 796 ? 146.131 133.963 198.551 1.00 7.18 795 THR A N 1
ATOM 4390 C CA . THR A 1 796 ? 147.535 134.104 198.913 1.00 7.18 795 THR A CA 1
ATOM 4391 C C . THR A 1 796 ? 148.045 135.461 198.456 1.00 7.18 795 THR A C 1
ATOM 4392 O O . THR A 1 796 ? 147.835 135.850 197.304 1.00 7.18 795 THR A O 1
ATOM 4396 N N . LEU A 1 797 ? 148.717 136.174 199.355 1.00 5.64 796 LEU A N 1
ATOM 4397 C CA . LEU A 1 797 ? 149.259 137.495 199.068 1.00 5.64 796 LEU A CA 1
ATOM 4398 C C . LEU A 1 797 ? 150.752 137.495 199.345 1.00 5.64 796 LEU A C 1
ATOM 4399 O O . LEU A 1 797 ? 151.171 137.356 200.497 1.00 5.64 796 LEU A O 1
ATOM 4404 N N . SER A 1 798 ? 151.548 137.658 198.298 1.00 3.11 797 SER A N 1
ATOM 4405 C CA . SER A 1 798 ? 152.974 137.806 198.545 1.00 3.11 797 SER A CA 1
ATOM 4406 C C . SER A 1 798 ? 153.270 139.211 199.053 1.00 3.11 797 SER A C 1
ATOM 4407 O O . SER A 1 798 ? 152.654 140.173 198.595 1.00 3.11 797 SER A O 1
ATOM 4410 N N . PRO A 1 799 ? 154.201 139.364 199.997 1.00 2.48 798 PRO A N 1
ATOM 4411 C CA . PRO A 1 799 ? 154.428 140.687 200.596 1.00 2.48 798 PRO A CA 1
ATOM 4412 C C . PRO A 1 799 ? 154.922 141.736 199.622 1.00 2.48 798 PRO A C 1
ATOM 4413 O O . PRO A 1 799 ? 154.792 142.929 199.911 1.00 2.48 798 PRO A O 1
ATOM 4417 N N . SER A 1 800 ? 155.500 141.342 198.489 1.00 2.97 799 SER A N 1
ATOM 4418 C CA . SER A 1 800 ? 155.961 142.321 197.515 1.00 2.97 799 SER A CA 1
ATOM 4419 C C . SER A 1 800 ? 154.827 142.907 196.687 1.00 2.97 799 SER A C 1
ATOM 4420 O O . SER A 1 800 ? 154.997 143.982 196.103 1.00 2.97 799 SER A O 1
ATOM 4423 N N . THR A 1 801 ? 153.681 142.235 196.622 1.00 4.56 800 THR A N 1
ATOM 4424 C CA . THR A 1 801 ? 152.527 142.703 195.866 1.00 4.56 800 THR A CA 1
ATOM 4425 C C . THR A 1 801 ? 151.361 143.010 196.792 1.00 4.56 800 THR A C 1
ATOM 4426 O O . THR A 1 801 ? 150.213 142.673 196.505 1.00 4.56 800 THR A O 1
ATOM 4430 N N . LEU A 1 802 ? 151.648 143.626 197.934 1.00 4.68 801 LEU A N 1
ATOM 4431 C CA . LEU A 1 802 ? 150.610 144.187 198.785 1.00 4.68 801 LEU A CA 1
ATOM 4432 C C . LEU A 1 802 ? 150.544 145.700 198.683 1.00 4.68 801 LEU A C 1
ATOM 4433 O O . LEU A 1 802 ? 149.457 146.276 198.756 1.00 4.68 801 LEU A O 1
ATOM 4438 N N . GLN A 1 803 ? 151.687 146.361 198.513 1.00 8.15 802 GLN A N 1
ATOM 4439 C CA . GLN A 1 803 ? 151.687 147.787 198.229 1.00 8.15 802 GLN A CA 1
ATOM 4440 C C . GLN A 1 803 ? 151.197 148.087 196.823 1.00 8.15 802 GLN A C 1
ATOM 4441 O O . GLN A 1 803 ? 150.924 149.249 196.514 1.00 8.15 802 GLN A O 1
ATOM 4447 N N . MET A 1 804 ? 151.091 147.074 195.968 1.00 11.09 803 MET A N 1
ATOM 4448 C CA . MET A 1 804 ? 150.521 147.236 194.640 1.00 11.09 803 MET A CA 1
ATOM 4449 C C . MET A 1 804 ? 149.035 146.917 194.599 1.00 11.09 803 MET A C 1
ATOM 4450 O O . MET A 1 804 ? 148.337 147.395 193.700 1.00 11.09 803 MET A O 1
ATOM 4455 N N . LEU A 1 805 ? 148.540 146.120 195.546 1.00 4.63 804 LEU A N 1
ATOM 4456 C CA . LEU A 1 805 ? 147.110 145.863 195.645 1.00 4.63 804 LEU A CA 1
ATOM 4457 C C . LEU A 1 805 ? 146.379 146.981 196.371 1.00 4.63 804 LEU A C 1
ATOM 4458 O O . LEU A 1 805 ? 145.208 147.236 196.081 1.00 4.63 804 LEU A O 1
ATOM 4463 N N . THR A 1 806 ? 147.036 147.649 197.317 1.00 2.09 805 THR A N 1
ATOM 4464 C CA . THR A 1 806 ? 146.443 148.793 197.998 1.00 2.09 805 THR A CA 1
ATOM 4465 C C . THR A 1 806 ? 146.638 150.093 197.236 1.00 2.09 805 THR A C 1
ATOM 4466 O O . THR A 1 806 ? 146.191 151.141 197.709 1.00 2.09 805 THR A O 1
ATOM 4470 N N . ASP A 1 807 ? 147.300 150.053 196.082 1.00 7.10 806 ASP A N 1
ATOM 4471 C CA . ASP A 1 807 ? 147.480 151.223 195.234 1.00 7.10 806 ASP A CA 1
ATOM 4472 C C . ASP A 1 807 ? 146.516 151.236 194.054 1.00 7.10 806 ASP A C 1
ATOM 4473 O O . ASP A 1 807 ? 145.819 152.230 193.838 1.00 7.10 806 ASP A O 1
ATOM 4478 N N . CYS A 1 808 ? 146.459 150.151 193.288 1.00 6.78 807 CYS A N 1
ATOM 4479 C CA . CYS A 1 808 ? 145.608 150.090 192.109 1.00 6.78 807 CYS A CA 1
ATOM 4480 C C . CYS A 1 808 ? 145.269 148.641 191.782 1.00 6.78 807 CYS A C 1
ATOM 4481 O O . CYS A 1 808 ? 146.096 147.933 191.200 1.00 6.78 807 CYS A O 1
ATOM 4484 N N . PRO A 1 809 ? 144.077 148.162 192.145 1.00 3.78 808 PRO A N 1
ATOM 4485 C CA . PRO A 1 809 ? 143.759 146.741 191.923 1.00 3.78 808 PRO A CA 1
ATOM 4486 C C . PRO A 1 809 ? 143.814 146.303 190.470 1.00 3.78 808 PRO A C 1
ATOM 4487 O O . PRO A 1 809 ? 144.156 145.146 190.203 1.00 3.78 808 PRO A O 1
ATOM 4491 N N . LEU A 1 810 ? 143.483 147.177 189.520 1.00 6.08 809 LEU A N 1
ATOM 4492 C CA . LEU A 1 810 ? 143.638 146.818 188.113 1.00 6.08 809 LEU A CA 1
ATOM 4493 C C . LEU A 1 810 ? 145.104 146.615 187.766 1.00 6.08 809 LEU A C 1
ATOM 4494 O O . LEU A 1 810 ? 145.445 145.734 186.967 1.00 6.08 809 LEU A O 1
ATOM 4499 N N . ARG A 1 811 ? 145.986 147.433 188.342 1.00 9.02 810 ARG A N 1
ATOM 4500 C CA . ARG A 1 811 ? 147.414 147.242 188.134 1.00 9.02 810 ARG A CA 1
ATOM 4501 C C . ARG A 1 811 ? 147.851 145.876 188.629 1.00 9.02 810 ARG A C 1
ATOM 4502 O O . ARG A 1 811 ? 148.667 145.213 187.988 1.00 9.02 810 ARG A O 1
ATOM 4510 N N . TRP A 1 812 ? 147.320 145.435 189.769 1.00 6.81 811 TRP A N 1
ATOM 4511 C CA . TRP A 1 812 ? 147.621 144.090 190.244 1.00 6.81 811 TRP A CA 1
ATOM 4512 C C . TRP A 1 812 ? 147.073 143.031 189.299 1.00 6.81 811 TRP A C 1
ATOM 4513 O O . TRP A 1 812 ? 147.743 142.031 189.030 1.00 6.81 811 TRP A O 1
ATOM 4524 N N . LEU A 1 813 ? 145.854 143.224 188.798 1.00 4.60 812 LEU A N 1
ATOM 4525 C CA . LEU A 1 813 ? 145.245 142.206 187.949 1.00 4.60 812 LEU A CA 1
ATOM 4526 C C . LEU A 1 813 ? 146.009 142.037 186.647 1.00 4.60 812 LEU A C 1
ATOM 4527 O O . LEU A 1 813 ? 146.196 140.912 186.174 1.00 4.60 812 LEU A O 1
ATOM 4532 N N . LEU A 1 814 ? 146.454 143.136 186.048 1.00 7.89 813 LEU A N 1
ATOM 4533 C CA . LEU A 1 814 ? 147.032 143.067 184.715 1.00 7.89 813 LEU A CA 1
ATOM 4534 C C . LEU A 1 814 ? 148.556 143.097 184.700 1.00 7.89 813 LEU A C 1
ATOM 4535 O O . LEU A 1 814 ? 149.149 142.771 183.670 1.00 7.89 813 LEU A O 1
ATOM 4540 N N . GLU A 1 815 ? 149.209 143.479 185.798 1.00 19.88 814 GLU A N 1
ATOM 4541 C CA . GLU A 1 815 ? 150.663 143.374 185.868 1.00 19.88 814 GLU A CA 1
ATOM 4542 C C . GLU A 1 815 ? 151.088 141.923 186.025 1.00 19.88 814 GLU A C 1
ATOM 4543 O O . GLU A 1 815 ? 152.016 141.460 185.354 1.00 19.88 814 GLU A O 1
ATOM 4549 N N . ARG A 1 816 ? 150.424 141.193 186.915 1.00 10.44 815 ARG A N 1
ATOM 4550 C CA . ARG A 1 816 ? 150.467 139.740 186.889 1.00 10.44 815 ARG A CA 1
ATOM 4551 C C . ARG A 1 816 ? 149.579 139.286 185.737 1.00 10.44 815 ARG A C 1
ATOM 4552 O O . ARG A 1 816 ? 149.079 140.101 184.958 1.00 10.44 815 ARG A O 1
ATOM 4560 N N . HIS A 1 817 ? 149.371 137.980 185.604 1.00 10.67 816 HIS A N 1
ATOM 4561 C CA . HIS A 1 817 ? 148.506 137.441 184.555 1.00 10.67 816 HIS A CA 1
ATOM 4562 C C . HIS A 1 817 ? 148.924 137.928 183.170 1.00 10.67 816 HIS A C 1
ATOM 4563 O O . HIS A 1 817 ? 148.096 138.075 182.271 1.00 10.67 816 HIS A O 1
ATOM 4570 N N . GLY A 1 818 ? 150.213 138.199 182.992 1.00 13.97 817 GLY A N 1
ATOM 4571 C CA . GLY A 1 818 ? 150.711 138.744 181.745 1.00 13.97 817 GLY A CA 1
ATOM 4572 C C . GLY A 1 818 ? 150.369 140.212 181.627 1.00 13.97 817 GLY A C 1
ATOM 4573 O O . GLY A 1 818 ? 149.269 140.620 182.001 1.00 13.97 817 GLY A O 1
ATOM 4574 N N . GLY A 1 819 ? 151.280 141.016 181.091 1.00 5.64 818 GLY A N 1
ATOM 4575 C CA . GLY A 1 819 ? 151.060 142.447 181.042 1.00 5.64 818 GLY A CA 1
ATOM 4576 C C . GLY A 1 819 ? 152.307 143.247 181.347 1.00 5.64 818 GLY A C 1
ATOM 4577 O O . GLY A 1 819 ? 152.296 144.478 181.292 1.00 5.64 818 GLY A O 1
ATOM 4578 N N . ASP A 1 820 ? 153.389 142.556 181.680 1.00 9.12 819 ASP A N 1
ATOM 4579 C CA . ASP A 1 820 ? 154.714 143.154 181.778 1.00 9.12 819 ASP A CA 1
ATOM 4580 C C . ASP A 1 820 ? 155.471 142.811 180.500 1.00 9.12 819 ASP A C 1
ATOM 4581 O O . ASP A 1 820 ? 155.668 141.636 180.178 1.00 9.12 819 ASP A O 1
ATOM 4586 N N . ASP A 1 821 ? 155.875 143.830 179.764 1.00 10.46 820 ASP A N 1
ATOM 4587 C CA . ASP A 1 821 ? 156.422 143.602 178.431 1.00 10.46 820 ASP A CA 1
ATOM 4588 C C . ASP A 1 821 ? 157.817 143.015 178.436 1.00 10.46 820 ASP A C 1
ATOM 4589 O O . ASP A 1 821 ? 158.414 142.945 177.357 1.00 10.46 820 ASP A O 1
ATOM 4594 N N . GLY A 1 822 ? 158.383 142.591 179.553 1.00 12.20 821 GLY A N 1
ATOM 4595 C CA . GLY A 1 822 ? 159.683 141.957 179.530 1.00 12.20 821 GLY A CA 1
ATOM 4596 C C . GLY A 1 822 ? 160.395 142.129 180.852 1.00 12.20 821 GLY A C 1
ATOM 4597 O O . GLY A 1 822 ? 159.869 142.705 181.803 1.00 12.20 821 GLY A O 1
ATOM 4598 N N . ARG A 1 823 ? 161.617 141.606 180.889 1.00 26.41 822 ARG A N 1
ATOM 4599 C CA . ARG A 1 823 ? 162.495 141.732 182.043 1.00 26.41 822 ARG A CA 1
ATOM 4600 C C . ARG A 1 823 ? 163.743 142.490 181.617 1.00 26.41 822 ARG A C 1
ATOM 4601 O O . ARG A 1 823 ? 164.460 142.050 180.712 1.00 26.41 822 ARG A O 1
ATOM 4609 N N . ASP A 1 824 ? 163.999 143.623 182.263 1.00 27.14 823 ASP A N 1
ATOM 4610 C CA . ASP A 1 824 ? 165.170 144.422 181.948 1.00 27.14 823 ASP A CA 1
ATOM 4611 C C . ASP A 1 824 ? 166.426 143.782 182.535 1.00 27.14 823 ASP A C 1
ATOM 4612 O O . ASP A 1 824 ? 166.366 142.831 183.317 1.00 27.14 823 ASP A O 1
ATOM 4614 N N . VAL A 1 825 ? 167.585 144.311 182.135 1.00 12.24 824 VAL A N 1
ATOM 4615 C CA . VAL A 1 825 ? 168.845 143.782 182.645 1.00 12.24 824 VAL A CA 1
ATOM 4616 C C . VAL A 1 825 ? 169.016 144.117 184.118 1.00 12.24 824 VAL A C 1
ATOM 4617 O O . VAL A 1 825 ? 169.656 143.363 184.860 1.00 12.24 824 VAL A O 1
ATOM 4621 N N . ARG A 1 826 ? 168.467 145.247 184.566 1.00 17.33 825 ARG A N 1
ATOM 4622 C CA . ARG A 1 826 ? 168.604 145.623 185.968 1.00 17.33 825 ARG A CA 1
ATOM 4623 C C . ARG A 1 826 ? 167.976 144.579 186.881 1.00 17.33 825 ARG A C 1
ATOM 4624 O O . ARG A 1 826 ? 168.499 144.296 187.964 1.00 17.33 825 ARG A O 1
ATOM 4626 N N . SER A 1 827 ? 166.862 143.983 186.452 1.00 22.88 826 SER A N 1
ATOM 4627 C CA . SER A 1 827 ? 166.205 142.963 187.262 1.00 22.88 826 SER A CA 1
ATOM 4628 C C . SER A 1 827 ? 167.101 141.747 187.458 1.00 22.88 826 SER A C 1
ATOM 4629 O O . SER A 1 827 ? 167.272 141.263 188.583 1.00 22.88 826 SER A O 1
ATOM 4632 N N . THR A 1 828 ? 167.690 141.239 186.372 1.00 16.95 827 THR A N 1
ATOM 4633 C CA . THR A 1 828 ? 168.540 140.061 186.499 1.00 16.95 827 THR A CA 1
ATOM 4634 C C . THR A 1 828 ? 169.830 140.377 187.238 1.00 16.95 827 THR A C 1
ATOM 4635 O O . THR A 1 828 ? 170.350 139.519 187.953 1.00 16.95 827 THR A O 1
ATOM 4639 N N . VAL A 1 829 ? 170.356 141.595 187.095 1.00 10.83 828 VAL A N 1
ATOM 4640 C CA . VAL A 1 829 ? 171.555 141.957 187.844 1.00 10.83 828 VAL A CA 1
ATOM 4641 C C . VAL A 1 829 ? 171.257 142.021 189.338 1.00 10.83 828 VAL A C 1
ATOM 4642 O O . VAL A 1 829 ? 172.042 141.537 190.165 1.00 10.83 828 VAL A O 1
ATOM 4646 N N . GLY A 1 830 ? 170.119 142.607 189.712 1.00 13.97 829 GLY A N 1
ATOM 4647 C CA . GLY A 1 830 ? 169.734 142.617 191.112 1.00 13.97 829 GLY A CA 1
ATOM 4648 C C . GLY A 1 830 ? 169.507 141.223 191.663 1.00 13.97 829 GLY A C 1
ATOM 4649 O O . GLY A 1 830 ? 169.905 140.918 192.789 1.00 13.97 829 GLY A O 1
ATOM 4650 N N . SER A 1 831 ? 168.869 140.354 190.875 1.00 19.95 830 SER A N 1
ATOM 4651 C CA . SER A 1 831 ? 168.659 138.980 191.320 1.00 19.95 830 SER A CA 1
ATOM 4652 C C . SER A 1 831 ? 169.981 138.243 191.489 1.00 19.95 830 SER A C 1
ATOM 4653 O O . SER A 1 831 ? 170.156 137.470 192.437 1.00 19.95 830 SER A O 1
ATOM 4656 N N . LEU A 1 832 ? 170.922 138.462 190.569 1.00 10.76 831 LEU A N 1
ATOM 4657 C CA . LEU A 1 832 ? 172.235 137.840 190.676 1.00 10.76 831 LEU A CA 1
ATOM 4658 C C . LEU A 1 832 ? 172.966 138.303 191.929 1.00 10.76 831 LEU A C 1
ATOM 4659 O O . LEU A 1 832 ? 173.576 137.491 192.635 1.00 10.76 831 LEU A O 1
ATOM 4664 N N . VAL A 1 833 ? 172.913 139.603 192.225 1.00 13.97 832 VAL A N 1
ATOM 4665 C CA . VAL A 1 833 ? 173.563 140.103 193.434 1.00 13.97 832 VAL A CA 1
ATOM 4666 C C . VAL A 1 833 ? 172.897 139.522 194.676 1.00 13.97 832 VAL A C 1
ATOM 4667 O O . VAL A 1 833 ? 173.568 139.183 195.658 1.00 13.97 832 VAL A O 1
ATOM 4671 N N . HIS A 1 834 ? 171.568 139.391 194.653 1.00 10.73 833 HIS A N 1
ATOM 4672 C CA . HIS A 1 834 ? 170.870 138.766 195.773 1.00 10.73 833 HIS A CA 1
ATOM 4673 C C . HIS A 1 834 ? 171.324 137.326 195.969 1.00 10.73 833 HIS A C 1
ATOM 4674 O O . HIS A 1 834 ? 171.538 136.882 197.102 1.00 10.73 833 HIS A O 1
ATOM 4681 N N . ALA A 1 835 ? 171.469 136.579 194.873 1.00 12.73 834 ALA A N 1
ATOM 4682 C CA . ALA A 1 835 ? 171.918 135.195 194.976 1.00 12.73 834 ALA A CA 1
ATOM 4683 C C . ALA A 1 835 ? 173.333 135.110 195.530 1.00 12.73 834 ALA A C 1
ATOM 4684 O O . ALA A 1 835 ? 173.636 134.231 196.344 1.00 12.73 834 ALA A O 1
ATOM 4686 N N . LEU A 1 836 ? 174.218 136.005 195.086 1.00 9.25 835 LEU A N 1
ATOM 4687 C CA . LEU A 1 836 ? 175.588 135.996 195.593 1.00 9.25 835 LEU A CA 1
ATOM 4688 C C . LEU A 1 836 ? 175.628 136.316 197.080 1.00 9.25 835 LEU A C 1
ATOM 4689 O O . LEU A 1 836 ? 176.348 135.665 197.845 1.00 9.25 835 LEU A O 1
ATOM 4694 N N . VAL A 1 837 ? 174.860 137.318 197.507 1.00 5.87 836 VAL A N 1
ATOM 4695 C CA . VAL A 1 837 ? 174.831 137.697 198.915 1.00 5.87 836 VAL A CA 1
ATOM 4696 C C . VAL A 1 837 ? 174.221 136.595 199.775 1.00 5.87 836 VAL A C 1
ATOM 4697 O O . VAL A 1 837 ? 174.642 136.387 200.919 1.00 5.87 836 VAL A O 1
ATOM 4701 N N . SER A 1 838 ? 173.235 135.866 199.245 1.00 15.94 837 SER A N 1
ATOM 4702 C CA . SER A 1 838 ? 172.513 134.873 200.033 1.00 15.94 837 SER A CA 1
ATOM 4703 C C . SER A 1 838 ? 173.404 133.756 200.563 1.00 15.94 837 SER A C 1
ATOM 4704 O O . SER A 1 838 ? 173.033 133.105 201.545 1.00 15.94 837 SER A O 1
ATOM 4707 N N . GLU A 1 839 ? 174.556 133.510 199.943 1.00 12.96 838 GLU A N 1
ATOM 4708 C CA . GLU A 1 839 ? 175.420 132.426 200.391 1.00 12.96 838 GLU A CA 1
ATOM 4709 C C . GLU A 1 839 ? 175.924 132.707 201.805 1.00 12.96 838 GLU A C 1
ATOM 4710 O O . GLU A 1 839 ? 176.271 133.848 202.125 1.00 12.96 838 GLU A O 1
ATOM 4712 N N . PRO A 1 840 ? 175.966 131.696 202.673 1.00 11.60 839 PRO A N 1
ATOM 4713 C CA . PRO A 1 840 ? 176.314 131.955 204.077 1.00 11.60 839 PRO A CA 1
ATOM 4714 C C . PRO A 1 840 ? 177.777 131.704 204.414 1.00 11.60 839 PRO A C 1
ATOM 4715 O O . PRO A 1 840 ? 178.228 132.064 205.506 1.00 11.60 839 PRO A O 1
ATOM 4717 N N . GLY A 1 841 ? 178.530 131.100 203.498 1.00 26.27 840 GLY A N 1
ATOM 4718 C CA . GLY A 1 841 ? 179.898 130.724 203.802 1.00 26.27 840 GLY A CA 1
ATOM 4719 C C . GLY A 1 841 ? 180.935 131.153 202.785 1.00 26.27 840 GLY A C 1
ATOM 4720 O O . GLY A 1 841 ? 181.888 130.414 202.524 1.00 26.27 840 GLY A O 1
ATOM 4721 N N . LYS A 1 842 ? 180.771 132.338 202.203 1.00 27.51 841 LYS A N 1
ATOM 4722 C CA . LYS A 1 842 ? 181.669 132.836 201.172 1.00 27.51 841 LYS A CA 1
ATOM 4723 C C . LYS A 1 842 ? 182.239 134.185 201.585 1.00 27.51 841 LYS A C 1
ATOM 4724 O O . LYS A 1 842 ? 181.527 135.025 202.143 1.00 27.51 841 LYS A O 1
ATOM 4726 N N . THR A 1 843 ? 183.527 134.386 201.313 1.00 28.99 842 THR A N 1
ATOM 4727 C CA . THR A 1 843 ? 184.190 135.643 201.623 1.00 28.99 842 THR A CA 1
ATOM 4728 C C . THR A 1 843 ? 184.004 136.643 200.483 1.00 28.99 842 THR A C 1
ATOM 4729 O O . THR A 1 843 ? 183.526 136.307 199.397 1.00 28.99 842 THR A O 1
ATOM 4731 N N . GLU A 1 844 ? 184.404 137.892 200.740 1.00 15.99 843 GLU A N 1
ATOM 4732 C CA . GLU A 1 844 ? 184.176 138.961 199.771 1.00 15.99 843 GLU A CA 1
ATOM 4733 C C . GLU A 1 844 ? 184.911 138.696 198.463 1.00 15.99 843 GLU A C 1
ATOM 4734 O O . GLU A 1 844 ? 184.372 138.947 197.378 1.00 15.99 843 GLU A O 1
ATOM 4736 N N . SER A 1 845 ? 186.143 138.193 198.545 1.00 20.61 844 SER A N 1
ATOM 4737 C CA . SER A 1 845 ? 186.891 137.870 197.334 1.00 20.61 844 SER A CA 1
ATOM 4738 C C . SER A 1 845 ? 186.192 136.784 196.529 1.00 20.61 844 SER A C 1
ATOM 4739 O O . SER A 1 845 ? 186.144 136.848 195.294 1.00 20.61 844 SER A O 1
ATOM 4741 N N . GLN A 1 846 ? 185.646 135.775 197.211 1.00 21.89 845 GLN A N 1
ATOM 4742 C CA . GLN A 1 846 ? 184.922 134.714 196.519 1.00 21.89 845 GLN A CA 1
ATOM 4743 C C . GLN A 1 846 ? 183.685 135.255 195.815 1.00 21.89 845 GLN A C 1
ATOM 4744 O O . GLN A 1 846 ? 183.403 134.887 194.669 1.00 21.89 845 GLN A O 1
ATOM 4750 N N . LEU A 1 847 ? 182.934 136.133 196.485 1.00 10.03 846 LEU A N 1
ATOM 4751 C CA . LEU A 1 847 ? 181.754 136.721 195.860 1.00 10.03 846 LEU A CA 1
ATOM 4752 C C . LEU A 1 847 ? 182.133 137.554 194.645 1.00 10.03 846 LEU A C 1
ATOM 4753 O O . LEU A 1 847 ? 181.474 137.480 193.601 1.00 10.03 846 LEU A O 1
ATOM 4758 N N . VAL A 1 848 ? 183.193 138.356 194.761 1.00 7.86 847 VAL A N 1
ATOM 4759 C CA . VAL A 1 848 ? 183.614 139.194 193.643 1.00 7.86 847 VAL A CA 1
ATOM 4760 C C . VAL A 1 848 ? 184.055 138.335 192.465 1.00 7.86 847 VAL A C 1
ATOM 4761 O O . VAL A 1 848 ? 183.715 138.620 191.309 1.00 7.86 847 VAL A O 1
ATOM 4765 N N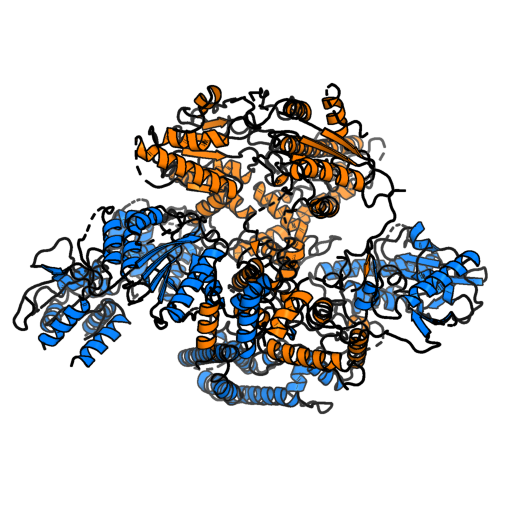 . ASN A 1 849 ? 184.815 137.269 192.733 1.00 7.46 848 ASN A N 1
ATOM 4766 C CA . ASN A 1 849 ? 185.242 136.377 191.658 1.00 7.46 848 ASN A CA 1
ATOM 4767 C C . ASN A 1 849 ? 184.050 135.694 190.997 1.00 7.46 848 ASN A C 1
ATOM 4768 O O . ASN A 1 849 ? 184.009 135.554 189.768 1.00 7.46 848 ASN A O 1
ATOM 4770 N N . GLU A 1 850 ? 183.072 135.259 191.795 1.00 6.61 849 GLU A N 1
ATOM 4771 C CA . GLU A 1 850 ? 181.884 134.626 191.233 1.00 6.61 849 GLU A CA 1
ATOM 4772 C C . GLU A 1 850 ? 181.096 135.598 190.366 1.00 6.61 849 GLU A C 1
ATOM 4773 O O . GLU A 1 850 ? 180.572 135.215 189.316 1.00 6.61 849 GLU A O 1
ATOM 4775 N N . LEU A 1 851 ? 180.984 136.855 190.798 1.00 4.87 850 LEU A N 1
ATOM 4776 C CA . LEU A 1 851 ? 180.293 137.855 189.989 1.00 4.87 850 LEU A CA 1
ATOM 4777 C C . LEU A 1 851 ? 181.032 138.122 188.684 1.00 4.87 850 LEU A C 1
ATOM 4778 O O . LEU A 1 851 ? 180.408 138.251 187.623 1.00 4.87 850 LEU A O 1
ATOM 4783 N N . GLU A 1 852 ? 182.362 138.217 188.746 1.00 5.04 851 GLU A N 1
ATOM 4784 C CA . GLU A 1 852 ? 183.138 138.510 187.547 1.00 5.04 851 GLU A CA 1
ATOM 4785 C C . GLU A 1 852 ? 183.082 137.358 186.553 1.00 5.04 851 GLU A C 1
ATOM 4786 O O . GLU A 1 852 ? 183.051 137.584 185.339 1.00 5.04 851 GLU A O 1
ATOM 4788 N N . LYS A 1 853 ? 183.072 136.118 187.043 1.00 4.41 852 LYS A N 1
ATOM 4789 C CA . LYS A 1 853 ? 183.055 134.970 186.144 1.00 4.41 852 LYS A CA 1
ATOM 4790 C C . LYS A 1 853 ? 181.765 134.852 185.345 1.00 4.41 852 LYS A C 1
ATOM 4791 O O . LYS A 1 853 ? 181.773 134.209 184.290 1.00 4.41 852 LYS A O 1
ATOM 4793 N N . VAL A 1 854 ? 180.668 135.447 185.811 1.00 5.07 853 VAL A N 1
ATOM 4794 C CA . VAL A 1 854 ? 179.379 135.341 185.134 1.00 5.07 853 VAL A CA 1
ATOM 4795 C C . VAL A 1 854 ? 178.890 136.667 184.574 1.00 5.07 853 VAL A C 1
ATOM 4796 O O . VAL A 1 854 ? 177.847 136.683 183.902 1.00 5.07 853 VAL A O 1
ATOM 4800 N N . TRP A 1 855 ? 179.588 137.776 184.829 1.00 2.54 854 TRP A N 1
ATOM 4801 C CA . TRP A 1 855 ? 179.148 139.045 184.264 1.00 2.54 854 TRP A CA 1
ATOM 4802 C C . TRP A 1 855 ? 179.219 139.081 182.745 1.00 2.54 854 TRP A C 1
ATOM 4803 O O . TRP A 1 855 ? 178.522 139.891 182.129 1.00 2.54 854 TRP A O 1
ATOM 4814 N N . ASP A 1 856 ? 180.036 138.230 182.124 1.00 2.57 855 ASP A N 1
ATOM 4815 C CA . ASP A 1 856 ? 180.220 138.314 180.678 1.00 2.57 855 ASP A CA 1
ATOM 4816 C C . ASP A 1 856 ? 178.935 138.016 179.919 1.00 2.57 855 ASP A C 1
ATOM 4817 O O . ASP A 1 856 ? 178.725 138.554 178.827 1.00 2.57 855 ASP A O 1
ATOM 4822 N N . ASP A 1 857 ? 178.069 137.167 180.467 1.00 2.59 856 ASP A N 1
ATOM 4823 C CA . ASP A 1 857 ? 176.869 136.720 179.761 1.00 2.59 856 ASP A CA 1
ATOM 4824 C C . ASP A 1 857 ? 175.658 137.595 180.043 1.00 2.59 856 ASP A C 1
ATOM 4825 O O . ASP A 1 857 ? 174.584 137.080 180.362 1.00 2.59 856 ASP A O 1
ATOM 4830 N N . LEU A 1 858 ? 175.781 138.914 179.909 1.00 2.74 857 LEU A N 1
ATOM 4831 C CA . LEU A 1 858 ? 174.673 139.801 180.207 1.00 2.74 857 LEU A CA 1
ATOM 4832 C C . LEU A 1 858 ? 174.361 140.679 179.002 1.00 2.74 857 LEU A C 1
ATOM 4833 O O . LEU A 1 858 ? 175.278 141.115 178.300 1.00 2.74 857 LEU A O 1
ATOM 4838 N N . PRO A 1 859 ? 173.088 140.957 178.738 1.00 4.92 858 PRO A N 1
ATOM 4839 C CA . PRO A 1 859 ? 172.701 141.653 177.497 1.00 4.92 858 PRO A CA 1
ATOM 4840 C C . PRO A 1 859 ? 172.881 143.162 177.598 1.00 4.92 858 PRO A C 1
ATOM 4841 O O . PRO A 1 859 ? 171.930 143.952 177.579 1.00 4.92 858 PRO A O 1
ATOM 4845 N N . TYR A 1 860 ? 174.133 143.589 177.705 1.00 2.12 859 TYR A N 1
ATOM 4846 C CA . TYR A 1 860 ? 174.471 145.001 177.792 1.00 2.12 859 TYR A CA 1
ATOM 4847 C C . TYR A 1 860 ? 174.928 145.474 176.421 1.00 2.12 859 TYR A C 1
ATOM 4848 O O . TYR A 1 860 ? 175.899 144.943 175.873 1.00 2.12 859 TYR A O 1
ATOM 4857 N N . ASP A 1 861 ? 174.220 146.447 175.862 1.00 2.21 860 ASP A N 1
ATOM 4858 C CA . ASP A 1 861 ? 174.790 147.211 174.769 1.00 2.21 860 ASP A CA 1
ATOM 4859 C C . ASP A 1 861 ? 175.771 148.229 175.341 1.00 2.21 860 ASP A C 1
ATOM 4860 O O . ASP A 1 861 ? 175.811 148.470 176.550 1.00 2.21 860 ASP A O 1
ATOM 4865 N N . ALA A 1 862 ? 176.577 148.830 174.467 1.00 1.14 861 ALA A N 1
ATOM 4866 C CA . ALA A 1 862 ? 177.572 149.807 174.898 1.00 1.14 861 ALA A CA 1
ATOM 4867 C C . ALA A 1 862 ? 178.553 149.171 175.887 1.00 1.14 861 ALA A C 1
ATOM 4868 O O . ALA A 1 862 ? 178.519 149.416 177.090 1.00 1.14 861 ALA A O 1
ATOM 4870 N N . LYS A 1 863 ? 179.397 148.296 175.343 1.00 0.97 862 LYS A N 1
ATOM 4871 C CA . LYS A 1 863 ? 180.374 147.551 176.132 1.00 0.97 862 LYS A CA 1
ATOM 4872 C C . LYS A 1 863 ? 181.283 148.432 176.985 1.00 0.97 862 LYS A C 1
ATOM 4873 O O . LYS A 1 863 ? 182.060 147.911 177.789 1.00 0.97 862 LYS A O 1
ATOM 4875 N N . TRP A 1 864 ? 181.230 149.754 176.814 1.00 2.05 863 TRP A N 1
ATOM 4876 C CA . TRP A 1 864 ? 181.839 150.641 177.798 1.00 2.05 863 TRP A CA 1
ATOM 4877 C C . TRP A 1 864 ? 180.995 150.774 179.057 1.00 2.05 863 TRP A C 1
ATOM 4878 O O . TRP A 1 864 ? 181.500 151.266 180.070 1.00 2.05 863 TRP A O 1
ATOM 4889 N N . TYR A 1 865 ? 179.728 150.355 179.009 1.00 13.97 864 TYR A N 1
ATOM 4890 C CA . TYR A 1 865 ? 178.817 150.390 180.146 1.00 13.97 864 TYR A CA 1
ATOM 4891 C C . TYR A 1 865 ? 178.824 149.085 180.924 1.00 13.97 864 TYR A C 1
ATOM 4892 O O . TYR A 1 865 ? 178.593 149.090 182.140 1.00 13.97 864 TYR A O 1
ATOM 4901 N N . SER A 1 866 ? 179.112 147.971 180.253 1.00 3.47 865 SER A N 1
ATOM 4902 C CA . SER A 1 866 ? 179.192 146.681 180.920 1.00 3.47 865 SER A CA 1
ATOM 4903 C C . SER A 1 866 ? 180.405 146.559 181.826 1.00 3.47 865 SER A C 1
ATOM 4904 O O . SER A 1 866 ? 180.537 145.540 182.509 1.00 3.47 865 SER A O 1
ATOM 4907 N N . ASP A 1 867 ? 181.310 147.535 181.816 1.00 6.02 866 ASP A N 1
ATOM 4908 C CA . ASP A 1 867 ? 182.392 147.614 182.788 1.00 6.02 866 ASP A CA 1
ATOM 4909 C C . ASP A 1 867 ? 182.091 148.588 183.916 1.00 6.02 866 ASP A C 1
ATOM 4910 O O . ASP A 1 867 ? 182.463 148.333 185.066 1.00 6.02 866 ASP A O 1
ATOM 4915 N N . ASN A 1 868 ? 181.409 149.695 183.617 1.00 5.52 867 ASN A N 1
ATOM 4916 C CA . ASN A 1 868 ? 180.955 150.584 184.679 1.00 5.52 867 ASN A CA 1
ATOM 4917 C C . ASN A 1 868 ? 179.985 149.868 185.607 1.00 5.52 867 ASN A C 1
ATOM 4918 O O . ASN A 1 868 ? 180.061 150.016 186.832 1.00 5.52 867 ASN A O 1
ATOM 4923 N N . GLU A 1 869 ? 179.073 149.073 185.043 1.00 2.81 868 GLU A N 1
ATOM 4924 C CA . GLU A 1 869 ? 178.125 148.341 185.875 1.00 2.81 868 GLU A CA 1
ATOM 4925 C C . GLU A 1 869 ? 178.827 147.308 186.747 1.00 2.81 868 GLU A C 1
ATOM 4926 O O . GLU A 1 869 ? 178.467 147.122 187.916 1.00 2.81 868 GLU A O 1
ATOM 4932 N N . LEU A 1 870 ? 179.821 146.617 186.194 1.00 1.64 869 LEU A N 1
ATOM 4933 C CA . LEU A 1 870 ? 180.573 145.651 186.985 1.00 1.64 869 LEU A CA 1
ATOM 4934 C C . LEU A 1 870 ? 181.324 146.334 188.118 1.00 1.64 869 LEU A C 1
ATOM 4935 O O . LEU A 1 870 ? 181.343 145.836 189.250 1.00 1.64 869 LEU A O 1
ATOM 4940 N N . ALA A 1 871 ? 181.946 147.480 187.836 1.00 1.40 870 ALA A N 1
ATOM 4941 C CA . ALA A 1 871 ? 182.666 148.199 188.880 1.00 1.40 870 ALA A CA 1
ATOM 4942 C C . ALA A 1 871 ? 181.722 148.752 189.938 1.00 1.40 870 ALA A C 1
ATOM 4943 O O . ALA A 1 871 ? 182.124 148.924 191.094 1.00 1.40 870 ALA A O 1
ATOM 4945 N N . ARG A 1 872 ? 180.479 149.057 189.564 1.00 1.83 871 ARG A N 1
ATOM 4946 C CA . ARG A 1 872 ? 179.507 149.526 190.548 1.00 1.83 871 ARG A CA 1
ATOM 4947 C C . ARG A 1 872 ? 179.009 148.386 191.428 1.00 1.83 871 ARG A C 1
ATOM 4948 O O . ARG A 1 872 ? 178.886 148.539 192.649 1.00 1.83 871 ARG A O 1
ATOM 4956 N N . HIS A 1 873 ? 178.724 147.228 190.835 1.00 2.13 872 HIS A N 1
ATOM 4957 C CA . HIS A 1 873 ? 178.192 146.126 191.629 1.00 2.13 872 HIS A CA 1
ATOM 4958 C C . HIS A 1 873 ? 179.258 145.413 192.453 1.00 2.13 872 HIS A C 1
ATOM 4959 O O . HIS A 1 873 ? 178.925 144.814 193.483 1.00 2.13 872 HIS A O 1
ATOM 4966 N N . ARG A 1 874 ? 180.531 145.493 192.063 1.00 3.60 873 ARG A N 1
ATOM 4967 C CA . ARG A 1 874 ? 181.584 145.074 192.981 1.00 3.60 873 ARG A CA 1
ATOM 4968 C C . ARG A 1 874 ? 181.553 145.914 194.251 1.00 3.60 873 ARG A C 1
ATOM 4969 O O . ARG A 1 874 ? 181.667 145.385 195.364 1.00 3.60 873 ARG A O 1
ATOM 4977 N N . ALA A 1 875 ? 181.389 147.229 194.106 1.00 6.02 874 ALA A N 1
ATOM 4978 C CA . ALA A 1 875 ? 181.245 148.085 195.275 1.00 6.02 874 ALA A CA 1
ATOM 4979 C C . ALA A 1 875 ? 179.969 147.771 196.038 1.00 6.02 874 ALA A C 1
ATOM 4980 O O . ALA A 1 875 ? 179.925 147.931 197.260 1.00 6.02 874 ALA A O 1
ATOM 4982 N N . MET A 1 876 ? 178.921 147.339 195.337 1.00 5.29 875 MET A N 1
ATOM 4983 C CA . MET A 1 876 ? 177.695 146.919 196.016 1.00 5.29 875 MET A CA 1
ATOM 4984 C C . MET A 1 876 ? 177.954 145.729 196.936 1.00 5.29 875 MET A C 1
ATOM 4985 O O . MET A 1 876 ? 177.535 145.718 198.101 1.00 5.29 875 MET A O 1
ATOM 4990 N N . LEU A 1 877 ? 178.657 144.717 196.430 1.00 5.52 876 LEU A N 1
ATOM 4991 C CA . LEU A 1 877 ? 179.014 143.581 197.276 1.00 5.52 876 LEU A CA 1
ATOM 4992 C C . LEU A 1 877 ? 179.913 144.012 198.431 1.00 5.52 876 LEU A C 1
ATOM 4993 O O . LEU A 1 877 ? 179.740 143.556 199.571 1.00 5.52 876 LEU A O 1
ATOM 4998 N N . GLU A 1 878 ? 180.873 144.897 198.157 1.00 10.03 877 GLU A N 1
ATOM 4999 C CA . GLU A 1 878 ? 181.784 145.347 199.206 1.00 10.03 877 GLU A CA 1
ATOM 5000 C C . GLU A 1 878 ? 181.036 146.090 200.306 1.00 10.03 877 GLU A C 1
ATOM 5001 O O . GLU A 1 878 ? 181.317 145.899 201.496 1.00 10.03 877 GLU A O 1
ATOM 5007 N N . THR A 1 879 ? 180.079 146.945 199.935 1.00 7.92 878 THR A N 1
ATOM 5008 C CA . THR A 1 879 ? 179.343 147.686 200.952 1.00 7.92 878 THR A CA 1
ATOM 5009 C C . THR A 1 879 ? 178.382 146.786 201.711 1.00 7.92 878 THR A C 1
ATOM 5010 O O . THR A 1 879 ? 178.150 147.011 202.903 1.00 7.92 878 THR A O 1
ATOM 5014 N N . PHE A 1 880 ? 177.840 145.746 201.069 1.00 6.74 879 PHE A N 1
ATOM 5015 C CA . PHE A 1 880 ? 177.071 144.777 201.843 1.00 6.74 879 PHE A CA 1
ATOM 5016 C C . PHE A 1 880 ? 177.947 144.108 202.892 1.00 6.74 879 PHE A C 1
ATOM 5017 O O . PHE A 1 880 ? 177.535 143.939 204.044 1.00 6.74 879 PHE A O 1
ATOM 5025 N N . THR A 1 881 ? 179.153 143.690 202.501 1.00 9.21 880 THR A N 1
ATOM 5026 C CA . THR A 1 881 ? 180.035 143.025 203.457 1.00 9.21 880 THR A CA 1
ATOM 5027 C C . THR A 1 881 ? 180.421 143.960 204.596 1.00 9.21 880 THR A C 1
ATOM 5028 O O . THR A 1 881 ? 180.474 143.546 205.761 1.00 9.21 880 THR A O 1
ATOM 5032 N N . ARG A 1 882 ? 180.694 145.227 204.278 1.00 12.71 881 ARG A N 1
ATOM 5033 C CA . ARG A 1 882 ? 181.009 146.197 205.323 1.00 12.71 881 ARG A CA 1
ATOM 5034 C C . ARG A 1 882 ? 179.832 146.391 206.270 1.00 12.71 881 ARG A C 1
ATOM 5035 O O . ARG A 1 882 ? 180.015 146.465 207.492 1.00 12.71 881 ARG A O 1
ATOM 5043 N N . TRP A 1 883 ? 178.613 146.472 205.729 1.00 9.99 882 TRP A N 1
ATOM 5044 C CA . TRP A 1 883 ? 177.439 146.595 206.586 1.00 9.99 882 TRP A CA 1
ATOM 5045 C C . TRP A 1 883 ? 177.289 145.377 207.487 1.00 9.99 882 TRP A C 1
ATOM 5046 O O . TRP A 1 883 ? 177.010 145.512 208.683 1.00 9.99 882 TRP A O 1
ATOM 5057 N N . ARG A 1 884 ? 177.480 144.178 206.931 1.00 9.69 883 ARG A N 1
ATOM 5058 C CA . ARG A 1 884 ? 177.332 142.962 207.725 1.00 9.69 883 ARG A CA 1
ATOM 5059 C C . ARG A 1 884 ? 178.355 142.910 208.847 1.00 9.69 883 ARG A C 1
ATOM 5060 O O . ARG A 1 884 ? 178.032 142.517 209.973 1.00 9.69 883 ARG A O 1
ATOM 5068 N N . GLU A 1 885 ? 179.599 143.296 208.562 1.00 9.84 884 GLU A N 1
ATOM 5069 C CA . GLU A 1 885 ? 180.608 143.318 209.613 1.00 9.84 884 GLU A CA 1
ATOM 5070 C C . GLU A 1 885 ? 180.369 144.432 210.623 1.00 9.84 884 GLU A C 1
ATOM 5071 O O . GLU A 1 885 ? 180.818 144.320 211.767 1.00 9.84 884 GLU A O 1
ATOM 5077 N N . ASP A 1 886 ? 179.673 145.501 210.229 1.00 10.26 885 ASP A N 1
ATOM 5078 C CA . ASP A 1 886 ? 179.467 146.619 211.144 1.00 10.26 885 ASP A CA 1
ATOM 5079 C C . ASP A 1 886 ? 178.439 146.299 212.222 1.00 10.26 885 ASP A C 1
ATOM 5080 O O . ASP A 1 886 ? 178.578 146.761 213.360 1.00 10.26 885 ASP A O 1
ATOM 5082 N N . THR A 1 887 ? 177.406 145.526 211.893 1.00 11.65 886 THR A N 1
ATOM 5083 C CA . THR A 1 887 ? 176.313 145.249 212.815 1.00 11.65 886 THR A CA 1
ATOM 5084 C C . THR A 1 887 ? 176.415 143.878 213.470 1.00 11.65 886 THR A C 1
ATOM 5085 O O . THR A 1 887 ? 175.438 143.418 214.066 1.00 11.65 886 THR A O 1
ATOM 5089 N N . ARG A 1 888 ? 177.569 143.217 213.375 1.00 15.86 887 ARG A N 1
ATOM 5090 C CA . ARG A 1 888 ? 177.702 141.880 213.945 1.00 15.86 887 ARG A CA 1
ATOM 5091 C C . ARG A 1 888 ? 177.557 141.903 215.461 1.00 15.86 887 ARG A C 1
ATOM 5092 O O . ARG A 1 888 ? 176.982 140.980 216.048 1.00 15.86 887 ARG A O 1
ATOM 5094 N N . ARG A 1 889 ? 178.069 142.945 216.110 1.00 25.76 888 ARG A N 1
ATOM 5095 C CA . ARG A 1 889 ? 178.053 143.028 217.565 1.00 25.76 888 ARG A CA 1
ATOM 5096 C C . ARG A 1 889 ? 176.736 143.552 218.119 1.00 25.76 888 ARG A C 1
ATOM 5097 O O . ARG A 1 889 ? 176.600 143.662 219.342 1.00 25.76 888 ARG A O 1
ATOM 5099 N N . GLN A 1 890 ? 175.774 143.879 217.262 1.00 20.20 889 GLN A N 1
ATOM 5100 C CA . GLN A 1 890 ? 174.508 144.452 217.693 1.00 20.20 889 GLN A CA 1
ATOM 5101 C C . GLN A 1 890 ? 173.304 143.566 217.400 1.00 20.20 889 GLN A C 1
ATOM 5102 O O . GLN A 1 890 ? 172.353 143.568 218.183 1.00 20.20 889 GLN A O 1
ATOM 5108 N N . LEU A 1 891 ? 173.320 142.809 216.306 1.00 13.55 890 LEU A N 1
ATOM 5109 C CA . LEU A 1 891 ? 172.326 141.782 216.009 1.00 13.55 890 LEU A CA 1
ATOM 5110 C C . LEU A 1 891 ? 173.036 140.445 215.819 1.00 13.55 890 LEU A C 1
ATOM 5111 O O . LEU A 1 891 ? 174.240 140.322 216.046 1.00 13.55 890 LEU A O 1
ATOM 5116 N N . THR A 1 892 ? 172.277 139.433 215.403 1.00 13.15 891 THR A N 1
ATOM 5117 C CA . THR A 1 892 ? 172.873 138.146 215.060 1.00 13.15 891 THR A CA 1
ATOM 5118 C C . THR A 1 892 ? 171.941 137.391 214.124 1.00 13.15 891 THR A C 1
ATOM 5119 O O . THR A 1 892 ? 170.755 137.238 214.419 1.00 13.15 891 THR A O 1
ATOM 5123 N N . GLU A 1 893 ? 172.472 136.937 212.993 1.00 11.00 892 GLU A N 1
ATOM 5124 C CA . GLU A 1 893 ? 171.648 136.257 212.004 1.00 11.00 892 GLU A CA 1
ATOM 5125 C C . GLU A 1 893 ? 171.189 134.905 212.529 1.00 11.00 892 GLU A C 1
ATOM 5126 O O . GLU A 1 893 ? 171.914 134.230 213.263 1.00 11.00 892 GLU A O 1
ATOM 5128 N N . VAL A 1 894 ? 169.967 134.514 212.160 1.00 10.48 893 VAL A N 1
ATOM 5129 C CA . VAL A 1 894 ? 169.428 133.207 212.502 1.00 10.48 893 VAL A CA 1
ATOM 5130 C C . VAL A 1 894 ? 169.172 132.358 211.263 1.00 10.48 893 VAL A C 1
ATOM 5131 O O . VAL A 1 894 ? 169.390 131.142 211.284 1.00 10.48 893 VAL A O 1
ATOM 5135 N N . ALA A 1 895 ? 168.726 132.974 210.172 1.00 8.44 894 ALA A N 1
ATOM 5136 C CA . ALA A 1 895 ? 168.524 132.267 208.917 1.00 8.44 894 ALA A CA 1
ATOM 5137 C C . ALA A 1 895 ? 168.612 133.272 207.781 1.00 8.44 894 ALA A C 1
ATOM 5138 O O . ALA A 1 895 ? 168.502 134.482 207.990 1.00 8.44 894 ALA A O 1
ATOM 5140 N N . THR A 1 896 ? 168.820 132.757 206.575 1.00 9.37 895 THR A N 1
ATOM 5141 C CA . THR A 1 896 ? 168.960 133.585 205.388 1.00 9.37 895 THR A CA 1
ATOM 5142 C C . THR A 1 896 ? 168.100 133.019 204.269 1.00 9.37 895 THR A C 1
ATOM 5143 O O . THR A 1 896 ? 168.093 131.807 204.036 1.00 9.37 895 THR A O 1
ATOM 5147 N N . GLU A 1 897 ? 167.381 133.907 203.579 1.00 7.13 896 GLU A N 1
ATOM 5148 C CA . GLU A 1 897 ? 166.466 133.525 202.503 1.00 7.13 896 GLU A CA 1
ATOM 5149 C C . GLU A 1 897 ? 165.419 132.533 203.003 1.00 7.13 896 GLU A C 1
ATOM 5150 O O . GLU A 1 897 ? 165.055 131.582 202.310 1.00 7.13 896 GLU A O 1
ATOM 5156 N N . ILE A 1 898 ? 164.932 132.757 204.216 1.00 11.14 897 ILE A N 1
ATOM 5157 C CA . ILE A 1 898 ? 164.034 131.799 204.866 1.00 11.14 897 ILE A CA 1
ATOM 5158 C C . ILE A 1 898 ? 162.649 131.911 204.236 1.00 11.14 897 ILE A C 1
ATOM 5159 O O . ILE A 1 898 ? 162.141 133.029 204.077 1.00 11.14 897 ILE A O 1
ATOM 5164 N N . PRO A 1 899 ? 162.016 130.799 203.857 1.00 10.58 898 PRO A N 1
ATOM 5165 C CA . PRO A 1 899 ? 160.696 130.873 203.215 1.00 10.58 898 PRO A CA 1
ATOM 5166 C C . PRO A 1 899 ? 159.596 131.099 204.241 1.00 10.58 898 PRO A C 1
ATOM 5167 O O . PRO A 1 899 ? 159.421 130.307 205.169 1.00 10.58 898 PRO A O 1
ATOM 5171 N N . VAL A 1 900 ? 158.854 132.187 204.069 1.00 14.29 899 VAL A N 1
ATOM 5172 C CA . VAL A 1 900 ? 157.694 132.501 204.893 1.00 14.29 899 VAL A CA 1
ATOM 5173 C C . VAL A 1 900 ? 156.457 131.929 204.220 1.00 14.29 899 VAL A C 1
ATOM 5174 O O . VAL A 1 900 ? 156.212 132.189 203.038 1.00 14.29 899 VAL A O 1
ATOM 5178 N N . GLU A 1 901 ? 155.677 131.151 204.965 1.00 18.66 900 GLU A N 1
ATOM 5179 C CA . GLU A 1 901 ? 154.453 130.575 204.423 1.00 18.66 900 GLU A CA 1
ATOM 5180 C C . GLU A 1 901 ? 153.536 130.187 205.572 1.00 18.66 900 GLU A C 1
ATOM 5181 O O . GLU A 1 901 ? 153.962 129.491 206.497 1.00 18.66 900 GLU A O 1
ATOM 5187 N N . GLY A 1 902 ? 152.289 130.633 205.507 1.00 14.74 901 GLY A N 1
ATOM 5188 C CA . GLY A 1 902 ? 151.337 130.321 206.553 1.00 14.74 901 GLY A CA 1
ATOM 5189 C C . GLY A 1 902 ? 150.044 131.067 206.332 1.00 14.74 901 GLY A C 1
ATOM 5190 O O . GLY A 1 902 ? 149.755 131.516 205.223 1.00 14.74 901 GLY A O 1
ATOM 5191 N N . ILE A 1 903 ? 149.265 131.201 207.404 1.00 17.55 902 ILE A N 1
ATOM 5192 C CA . ILE A 1 903 ? 147.961 131.851 207.358 1.00 17.55 902 ILE A CA 1
ATOM 5193 C C . ILE A 1 903 ? 147.912 132.931 208.430 1.00 17.55 902 ILE A C 1
ATOM 5194 O O . ILE A 1 903 ? 148.416 132.738 209.542 1.00 17.55 902 ILE A O 1
ATOM 5199 N N . VAL A 1 904 ? 147.328 134.079 208.089 1.00 15.60 903 VAL A N 1
ATOM 5200 C CA . VAL A 1 904 ? 147.316 135.218 209.001 1.00 15.60 903 VAL A CA 1
ATOM 5201 C C . VAL A 1 904 ? 145.890 135.587 209.396 1.00 15.60 903 VAL A C 1
ATOM 5202 O O . VAL A 1 904 ? 145.661 136.124 210.484 1.00 15.60 903 VAL A O 1
ATOM 5206 N N . VAL A 1 905 ? 144.921 135.317 208.518 1.00 17.25 904 VAL A N 1
ATOM 5207 C CA . VAL A 1 905 ? 143.508 135.491 208.835 1.00 17.25 904 VAL A CA 1
ATOM 5208 C C . VAL A 1 905 ? 142.762 134.238 208.398 1.00 17.25 904 VAL A C 1
ATOM 5209 O O . VAL A 1 905 ? 143.125 133.587 207.413 1.00 17.25 904 VAL A O 1
ATOM 5213 N N . GLU A 1 906 ? 141.718 133.894 209.142 1.00 17.66 905 GLU A N 1
ATOM 5214 C CA . GLU A 1 906 ? 140.967 132.674 208.860 1.00 17.66 905 GLU A CA 1
ATOM 5215 C C . GLU A 1 906 ? 139.625 132.975 208.203 1.00 17.66 905 GLU A C 1
ATOM 5216 O O . GLU A 1 906 ? 139.080 132.141 207.479 1.00 17.66 905 GLU A O 1
ATOM 5218 N N . PRO A 1 912 ? 137.526 136.306 203.766 1.00 14.20 911 PRO A N 1
ATOM 5219 C CA . PRO A 1 912 ? 138.380 135.305 203.123 1.00 14.20 911 PRO A CA 1
ATOM 5220 C C . PRO A 1 912 ? 139.748 135.208 203.782 1.00 14.20 911 PRO A C 1
ATOM 5221 O O . PRO A 1 912 ? 140.314 136.230 204.159 1.00 14.20 911 PRO A O 1
ATOM 5225 N N . GLY A 1 913 ? 140.266 133.992 203.925 1.00 15.32 912 GLY A N 1
ATOM 5226 C CA . GLY A 1 913 ? 141.570 133.821 204.530 1.00 15.32 912 GLY A CA 1
ATOM 5227 C C . GLY A 1 913 ? 142.679 134.358 203.647 1.00 15.32 912 GLY A C 1
ATOM 5228 O O . GLY A 1 913 ? 142.561 134.424 202.425 1.00 15.32 912 GLY A O 1
ATOM 5229 N N . VAL A 1 914 ? 143.777 134.755 204.284 1.00 12.57 913 VAL A N 1
ATOM 5230 C CA . VAL A 1 914 ? 144.938 135.299 203.593 1.00 12.57 913 VAL A CA 1
ATOM 5231 C C . VAL A 1 914 ? 146.140 134.428 203.917 1.00 12.57 913 VAL A C 1
ATOM 5232 O O . VAL A 1 914 ? 146.445 134.190 205.090 1.00 12.57 913 VAL A O 1
ATOM 5236 N N . ARG A 1 915 ? 146.817 133.957 202.879 1.00 13.25 914 ARG A N 1
ATOM 5237 C CA . ARG A 1 915 ? 147.947 133.043 203.002 1.00 13.25 914 ARG A CA 1
ATOM 5238 C C . ARG A 1 915 ? 149.203 133.775 202.544 1.00 13.25 914 ARG A C 1
ATOM 5239 O O . ARG A 1 915 ? 149.505 133.815 201.349 1.00 13.25 914 ARG A O 1
ATOM 5247 N N . VAL A 1 916 ? 149.939 134.350 203.491 1.00 10.28 915 VAL A N 1
ATOM 5248 C CA . VAL A 1 916 ? 151.176 135.033 203.142 1.00 10.28 915 VAL A CA 1
ATOM 5249 C C . VAL A 1 916 ? 152.192 134.009 202.659 1.00 10.28 915 VAL A C 1
ATOM 5250 O O . VAL A 1 916 ? 152.350 132.937 203.256 1.00 10.28 915 VAL A O 1
ATOM 5254 N N . ARG A 1 917 ? 152.851 134.310 201.544 1.00 12.85 916 ARG A N 1
ATOM 5255 C CA . ARG A 1 917 ? 153.946 133.480 201.065 1.00 12.85 916 ARG A CA 1
ATOM 5256 C C . ARG A 1 917 ? 155.037 134.385 200.516 1.00 12.85 916 ARG A C 1
ATOM 5257 O O . ARG A 1 917 ? 154.749 135.364 199.827 1.00 12.85 916 ARG A O 1
ATOM 5265 N N . GLY A 1 918 ? 156.282 134.064 200.841 1.00 15.18 917 GLY A N 1
ATOM 5266 C CA . GLY A 1 918 ? 157.388 134.914 200.443 1.00 15.18 917 GLY A CA 1
ATOM 5267 C C . GLY A 1 918 ? 158.710 134.295 200.834 1.00 15.18 917 GLY A C 1
ATOM 5268 O O . GLY A 1 918 ? 158.769 133.196 201.390 1.00 15.18 917 GLY A O 1
ATOM 5269 N N . ARG A 1 919 ? 159.782 135.027 200.539 1.00 15.59 918 ARG A N 1
ATOM 5270 C CA . ARG A 1 919 ? 161.144 134.595 200.845 1.00 15.59 918 ARG A CA 1
ATOM 5271 C C . ARG A 1 919 ? 161.862 135.733 201.557 1.00 15.59 918 ARG A C 1
ATOM 5272 O O . ARG A 1 919 ? 162.318 136.680 200.914 1.00 15.59 918 ARG A O 1
ATOM 5280 N N . LEU A 1 920 ? 161.973 135.639 202.876 1.00 8.64 919 LEU A N 1
ATOM 5281 C CA . LEU A 1 920 ? 162.693 136.648 203.634 1.00 8.64 919 LEU A CA 1
ATOM 5282 C C . LEU A 1 920 ? 164.176 136.608 203.298 1.00 8.64 919 LEU A C 1
ATOM 5283 O O . LEU A 1 920 ? 164.803 135.544 203.328 1.00 8.64 919 LEU A O 1
ATOM 5288 N N . ASP A 1 921 ? 164.737 137.777 202.983 1.00 12.86 920 ASP A N 1
ATOM 5289 C CA . ASP A 1 921 ? 166.127 137.841 202.545 1.00 12.86 920 ASP A CA 1
ATOM 5290 C C . ASP A 1 921 ? 167.086 137.530 203.687 1.00 12.86 920 ASP A C 1
ATOM 5291 O O . ASP A 1 921 ? 168.006 136.722 203.532 1.00 12.86 920 ASP A O 1
ATOM 5296 N N . ARG A 1 922 ? 166.890 138.161 204.840 1.00 8.69 921 ARG A N 1
ATOM 5297 C CA . ARG A 1 922 ? 167.751 137.931 205.993 1.00 8.69 921 ARG A CA 1
ATOM 5298 C C . ARG A 1 922 ? 166.940 138.099 207.265 1.00 8.69 921 ARG A C 1
ATOM 5299 O O . ARG A 1 922 ? 166.241 139.101 207.427 1.00 8.69 921 ARG A O 1
ATOM 5307 N N . LEU A 1 923 ? 167.039 137.125 208.161 1.00 11.60 922 LEU A N 1
ATOM 5308 C CA . LEU A 1 923 ? 166.352 137.159 209.443 1.00 11.60 922 LEU A CA 1
ATOM 5309 C C . LEU A 1 923 ? 167.387 137.194 210.554 1.00 11.60 922 LEU A C 1
ATOM 5310 O O . LEU A 1 923 ? 168.275 136.337 210.610 1.00 11.60 922 LEU A O 1
ATOM 5315 N N . GLU A 1 924 ? 167.280 138.183 211.434 1.00 12.96 923 GLU A N 1
ATOM 5316 C CA . GLU A 1 924 ? 168.213 138.318 212.538 1.00 12.96 923 GLU A CA 1
ATOM 5317 C C . GLU A 1 924 ? 167.460 138.523 213.843 1.00 12.96 923 GLU A C 1
ATOM 5318 O O . GLU A 1 924 ? 166.248 138.742 213.870 1.00 12.96 923 GLU A O 1
ATOM 5324 N N . ARG A 1 925 ? 168.216 138.451 214.931 1.00 24.57 924 ARG A N 1
ATOM 5325 C CA . ARG A 1 925 ? 167.694 138.466 216.284 1.00 24.57 924 ARG A CA 1
ATOM 5326 C C . ARG A 1 925 ? 168.531 139.430 217.111 1.00 24.57 924 ARG A C 1
ATOM 5327 O O . ARG A 1 925 ? 169.727 139.608 216.857 1.00 24.57 924 ARG A O 1
ATOM 5335 N N . ASP A 1 926 ? 167.895 140.061 218.093 1.00 31.95 925 ASP A N 1
ATOM 5336 C CA . ASP A 1 926 ? 168.542 141.056 218.930 1.00 31.95 925 ASP A CA 1
ATOM 5337 C C . ASP A 1 926 ? 168.903 140.463 220.287 1.00 31.95 925 ASP A C 1
ATOM 5338 O O . ASP A 1 926 ? 168.637 139.295 220.581 1.00 31.95 925 ASP A O 1
ATOM 5343 N N . GLU A 1 927 ? 169.520 141.292 221.131 1.00 38.90 926 GLU A N 1
ATOM 5344 C CA . GLU A 1 927 ? 169.832 140.887 222.495 1.00 38.90 926 GLU A CA 1
ATOM 5345 C C . GLU A 1 927 ? 168.591 140.774 223.368 1.00 38.90 926 GLU A C 1
ATOM 5346 O O . GLU A 1 927 ? 168.675 140.211 224.464 1.00 38.90 926 GLU A O 1
ATOM 5348 N N . ALA A 1 928 ? 167.453 141.293 222.916 1.00 35.29 927 ALA A N 1
ATOM 5349 C CA . ALA A 1 928 ? 166.203 141.189 223.651 1.00 35.29 927 ALA A CA 1
ATOM 5350 C C . ALA A 1 928 ? 165.388 139.963 223.264 1.00 35.29 927 ALA A C 1
ATOM 5351 O O . ALA A 1 928 ? 164.312 139.748 223.830 1.00 35.29 927 ALA A O 1
ATOM 5353 N N . GLY A 1 929 ? 165.870 139.156 222.321 1.00 32.78 928 GLY A N 1
ATOM 5354 C CA . GLY A 1 929 ? 165.167 137.964 221.899 1.00 32.78 928 GLY A CA 1
ATOM 5355 C C . GLY A 1 929 ? 164.130 138.170 220.819 1.00 32.78 928 GLY A C 1
ATOM 5356 O O . GLY A 1 929 ? 163.461 137.203 220.434 1.00 32.78 928 GLY A O 1
ATOM 5357 N N . ARG A 1 930 ? 163.978 139.388 220.311 1.00 33.16 929 ARG A N 1
ATOM 5358 C CA . ARG A 1 930 ? 163.011 139.671 219.258 1.00 33.16 929 ARG A CA 1
ATOM 5359 C C . ARG A 1 930 ? 163.518 139.089 217.937 1.00 33.16 929 ARG A C 1
ATOM 5360 O O . ARG A 1 930 ? 164.532 138.390 217.880 1.00 33.16 929 ARG A O 1
ATOM 5368 N N . LEU A 1 931 ? 162.802 139.364 216.848 1.00 11.68 930 LEU A N 1
ATOM 5369 C CA . LEU A 1 931 ? 163.211 138.911 215.516 1.00 11.68 930 LEU A CA 1
ATOM 5370 C C . LEU A 1 931 ? 163.032 140.070 214.540 1.00 11.68 930 LEU A C 1
ATOM 5371 O O . LEU A 1 931 ? 161.939 140.278 214.008 1.00 11.68 930 LEU A O 1
ATOM 5376 N N . VAL A 1 932 ? 164.109 140.815 214.295 1.00 12.24 931 VAL A N 1
ATOM 5377 C CA . VAL A 1 932 ? 164.032 141.842 213.269 1.00 12.24 931 VAL A CA 1
ATOM 5378 C C . VAL A 1 932 ? 164.006 141.188 211.894 1.00 12.24 931 VAL A C 1
ATOM 5379 O O . VAL A 1 932 ? 164.331 140.010 211.720 1.00 12.24 931 VAL A O 1
ATOM 5383 N N . VAL A 1 933 ? 163.604 141.972 210.906 1.00 11.22 932 VAL A N 1
ATOM 5384 C CA . VAL A 1 933 ? 163.463 141.507 209.536 1.00 11.22 932 VAL A CA 1
ATOM 5385 C C . VAL A 1 933 ? 164.217 142.464 208.627 1.00 11.22 932 VAL A C 1
ATOM 5386 O O . VAL A 1 933 ? 164.075 143.686 208.742 1.00 11.22 932 VAL A O 1
ATOM 5390 N N . VAL A 1 934 ? 165.033 141.912 207.734 1.00 7.21 933 VAL A N 1
ATOM 5391 C CA . VAL A 1 934 ? 165.878 142.705 206.851 1.00 7.21 933 VAL A CA 1
ATOM 5392 C C . VAL A 1 934 ? 165.565 142.334 205.412 1.00 7.21 933 VAL A C 1
ATOM 5393 O O . VAL A 1 934 ? 165.523 141.150 205.068 1.00 7.21 933 VAL A O 1
ATOM 5397 N N . ALA A 1 935 ? 165.341 143.345 204.576 1.00 8.39 934 ALA A N 1
ATOM 5398 C CA . ALA A 1 935 ? 165.072 143.163 203.151 1.00 8.39 934 ALA A CA 1
ATOM 5399 C C . ALA A 1 935 ? 166.116 143.964 202.384 1.00 8.39 934 ALA A C 1
ATOM 5400 O O . ALA A 1 935 ? 165.938 145.162 202.159 1.00 8.39 934 ALA A O 1
ATOM 5402 N N . LEU A 1 936 ? 167.202 143.305 201.989 1.00 4.45 935 LEU A N 1
ATOM 5403 C CA . LEU A 1 936 ? 168.258 143.978 201.244 1.00 4.45 935 LEU A CA 1
ATOM 5404 C C . LEU A 1 936 ? 167.730 144.471 199.906 1.00 4.45 935 LEU A C 1
ATOM 5405 O O . LEU A 1 936 ? 167.056 143.735 199.182 1.00 4.45 935 LEU A O 1
ATOM 5410 N N . LYS A 1 937 ? 168.044 145.719 199.574 1.00 4.24 936 LYS A N 1
ATOM 5411 C CA . LYS A 1 937 ? 167.615 146.318 198.321 1.00 4.24 936 LYS A CA 1
ATOM 5412 C C . LYS A 1 937 ? 168.817 146.921 197.617 1.00 4.24 936 LYS A C 1
ATOM 5413 O O . LYS A 1 937 ? 169.691 147.505 198.259 1.00 4.24 936 LYS A O 1
ATOM 5419 N N . THR A 1 938 ? 168.859 146.774 196.295 1.00 9.13 937 THR A N 1
ATOM 5420 C CA . THR A 1 938 ? 169.972 147.256 195.490 1.00 9.13 937 THR A CA 1
ATOM 5421 C C . THR A 1 938 ? 169.627 148.526 194.724 1.00 9.13 937 THR A C 1
ATOM 5422 O O . THR A 1 938 ? 170.308 148.863 193.753 1.00 9.13 937 THR A O 1
ATOM 5426 N N . GLY A 1 939 ? 168.581 149.231 195.131 1.00 11.02 938 GLY A N 1
ATOM 5427 C CA . GLY A 1 939 ? 168.236 150.478 194.487 1.00 11.02 938 GLY A CA 1
ATOM 5428 C C . GLY A 1 939 ? 169.158 151.602 194.901 1.00 11.02 938 GLY A C 1
ATOM 5429 O O . GLY A 1 939 ? 170.012 151.459 195.774 1.00 11.02 938 GLY A O 1
ATOM 5430 N N . LYS A 1 940 ? 168.978 152.750 194.254 1.00 22.14 939 LYS A N 1
ATOM 5431 C CA . LYS A 1 940 ? 169.810 153.913 194.530 1.00 22.14 939 LYS A CA 1
ATOM 5432 C C . LYS A 1 940 ? 169.110 154.973 195.366 1.00 22.14 939 LYS A C 1
ATOM 5433 O O . LYS A 1 940 ? 169.775 155.669 196.138 1.00 22.14 939 LYS A O 1
ATOM 5439 N N . SER A 1 941 ? 167.791 155.106 195.244 1.00 17.82 940 SER A N 1
ATOM 5440 C CA . SER A 1 941 ? 167.051 156.169 195.916 1.00 17.82 940 SER A CA 1
ATOM 5441 C C . SER A 1 941 ? 166.217 155.592 197.049 1.00 17.82 940 SER A C 1
ATOM 5442 O O . SER A 1 941 ? 165.150 155.011 196.799 1.00 17.82 940 SER A O 1
ATOM 5445 N N . PRO A 1 942 ? 166.640 155.735 198.299 1.00 11.96 941 PRO A N 1
ATOM 5446 C CA . PRO A 1 942 ? 165.874 155.161 199.407 1.00 11.96 941 PRO A CA 1
ATOM 5447 C C . PRO A 1 942 ? 164.552 155.877 199.622 1.00 11.96 941 PRO A C 1
ATOM 5448 O O . PRO A 1 942 ? 164.393 157.055 199.297 1.00 11.96 941 PRO A O 1
ATOM 5452 N N . VAL A 1 943 ? 163.592 155.138 200.178 1.00 15.50 942 VAL A N 1
ATOM 5453 C CA . VAL A 1 943 ? 162.315 155.730 200.543 1.00 15.50 942 VAL A CA 1
ATOM 5454 C C . VAL A 1 943 ? 162.473 156.571 201.805 1.00 15.50 942 VAL A C 1
ATOM 5455 O O . VAL A 1 943 ? 163.414 156.408 202.591 1.00 15.50 942 VAL A O 1
ATOM 5459 N N . THR A 1 944 ? 161.534 157.490 201.999 1.00 23.74 943 THR A N 1
ATOM 5460 C CA . THR A 1 944 ? 161.578 158.371 203.154 1.00 23.74 943 THR A CA 1
ATOM 5461 C C . THR A 1 944 ? 161.201 157.615 204.425 1.00 23.74 943 THR A C 1
ATOM 5462 O O . THR A 1 944 ? 160.525 156.585 204.393 1.00 23.74 943 THR A O 1
ATOM 5466 N N . LYS A 1 945 ? 161.657 158.145 205.562 1.00 27.78 944 LYS A N 1
ATOM 5467 C CA . LYS A 1 945 ? 161.417 157.479 206.838 1.00 27.78 944 LYS A CA 1
ATOM 5468 C C . LYS A 1 945 ? 159.930 157.399 207.153 1.00 27.78 944 LYS A C 1
ATOM 5469 O O . LYS A 1 945 ? 159.436 156.352 207.590 1.00 27.78 944 LYS A O 1
ATOM 5475 N N . ASP A 1 946 ? 159.196 158.492 206.933 1.00 34.57 945 ASP A N 1
ATOM 5476 C CA . ASP A 1 946 ? 157.764 158.499 207.212 1.00 34.57 945 ASP A CA 1
ATOM 5477 C C . ASP A 1 946 ? 156.992 157.567 206.290 1.00 34.57 945 ASP A C 1
ATOM 5478 O O . ASP A 1 946 ? 155.837 157.242 206.586 1.00 34.57 945 ASP A O 1
ATOM 5483 N N . ASP A 1 947 ? 157.597 157.139 205.184 1.00 26.63 946 ASP A N 1
ATOM 5484 C CA . ASP A 1 947 ? 157.004 156.143 204.303 1.00 26.63 946 ASP A CA 1
ATOM 5485 C C . ASP A 1 947 ? 157.535 154.751 204.632 1.00 26.63 946 ASP A C 1
ATOM 5486 O O . ASP A 1 947 ? 156.767 153.785 204.644 1.00 26.63 946 ASP A O 1
ATOM 5491 N N . ALA A 1 948 ? 158.831 154.634 204.933 1.00 14.88 947 ALA A N 1
ATOM 5492 C CA . ALA A 1 948 ? 159.398 153.338 205.299 1.00 14.88 947 ALA A CA 1
ATOM 5493 C C . ALA A 1 948 ? 158.797 152.798 206.585 1.00 14.88 947 ALA A C 1
ATOM 5494 O O . ALA A 1 948 ? 158.850 151.590 206.829 1.00 14.88 947 ALA A O 1
ATOM 5496 N N . GLN A 1 949 ? 158.250 153.668 207.434 1.00 13.75 948 GLN A N 1
ATOM 5497 C CA . GLN A 1 949 ? 157.531 153.178 208.603 1.00 13.75 948 GLN A CA 1
ATOM 5498 C C . GLN A 1 949 ? 156.153 152.634 208.261 1.00 13.75 948 GLN A C 1
ATOM 5499 O O . GLN A 1 949 ? 155.522 152.015 209.123 1.00 13.75 948 GLN A O 1
ATOM 5505 N N . ASN A 1 950 ? 155.671 152.855 207.037 1.00 14.54 949 ASN A N 1
ATOM 5506 C CA . ASN A 1 950 ? 154.412 152.290 206.565 1.00 14.54 949 ASN A CA 1
ATOM 5507 C C . ASN A 1 950 ? 154.628 151.311 205.417 1.00 14.54 949 ASN A C 1
ATOM 5508 O O . ASN A 1 950 ? 153.710 151.076 204.627 1.00 14.54 949 ASN A O 1
ATOM 5513 N N . HIS A 1 951 ? 155.828 150.747 205.305 1.00 6.60 950 HIS A N 1
ATOM 5514 C CA . HIS A 1 951 ? 156.135 149.835 204.213 1.00 6.60 950 HIS A CA 1
ATOM 5515 C C . HIS A 1 951 ? 155.270 148.590 204.313 1.00 6.60 950 HIS A C 1
ATOM 5516 O O . HIS A 1 951 ? 155.199 147.955 205.366 1.00 6.60 950 HIS A O 1
ATOM 5523 N N . ALA A 1 952 ? 154.613 148.236 203.209 1.00 5.91 951 ALA A N 1
ATOM 5524 C CA . ALA A 1 952 ? 153.744 147.069 203.197 1.00 5.91 951 ALA A CA 1
ATOM 5525 C C . ALA A 1 952 ? 154.513 145.759 203.180 1.00 5.91 951 ALA A C 1
ATOM 5526 O O . ALA A 1 952 ? 154.012 144.758 203.698 1.00 5.91 951 ALA A O 1
ATOM 5528 N N . GLN A 1 953 ? 155.711 145.739 202.598 1.00 4.79 952 GLN A N 1
ATOM 5529 C CA . GLN A 1 953 ? 156.496 144.512 202.548 1.00 4.79 952 GLN A CA 1
ATOM 5530 C C . GLN A 1 953 ? 156.989 144.103 203.932 1.00 4.79 952 GLN A C 1
ATOM 5531 O O . GLN A 1 953 ? 156.777 142.966 204.361 1.00 4.79 952 GLN A O 1
ATOM 5537 N N . LEU A 1 954 ? 157.642 145.019 204.647 1.00 7.45 953 LEU A N 1
ATOM 5538 C CA . LEU A 1 954 ? 158.118 144.707 205.991 1.00 7.45 953 LEU A CA 1
ATOM 5539 C C . LEU A 1 954 ? 156.963 144.489 206.958 1.00 7.45 953 LEU A C 1
ATOM 5540 O O . LEU A 1 954 ? 157.028 143.609 207.825 1.00 7.45 953 LEU A O 1
ATOM 5545 N N . ALA A 1 955 ? 155.906 145.292 206.844 1.00 4.98 954 ALA A N 1
ATOM 5546 C CA . ALA A 1 955 ? 154.775 145.134 207.744 1.00 4.98 954 ALA A CA 1
ATOM 5547 C C . ALA A 1 955 ? 154.042 143.821 207.535 1.00 4.98 954 ALA A C 1
ATOM 5548 O O . ALA A 1 955 ? 153.240 143.444 208.392 1.00 4.98 954 ALA A O 1
ATOM 5550 N N . MET A 1 956 ? 154.274 143.135 206.418 1.00 3.29 955 MET A N 1
ATOM 5551 C CA . MET A 1 956 ? 153.767 141.782 206.246 1.00 3.29 955 MET A CA 1
ATOM 5552 C C . MET A 1 956 ? 154.744 140.745 206.781 1.00 3.29 955 MET A C 1
ATOM 5553 O O . MET A 1 956 ? 154.324 139.714 207.314 1.00 3.29 955 MET A O 1
ATOM 5558 N N . TYR A 1 957 ? 156.047 141.007 206.654 1.00 4.52 956 TYR A N 1
ATOM 5559 C CA . TYR A 1 957 ? 157.042 140.071 207.164 1.00 4.52 956 TYR A CA 1
ATOM 5560 C C . TYR A 1 957 ? 156.977 139.983 208.680 1.00 4.52 956 TYR A C 1
ATOM 5561 O O . TYR A 1 957 ? 156.897 138.888 209.246 1.00 4.52 956 TYR A O 1
ATOM 5570 N N . GLN A 1 958 ? 157.001 141.129 209.361 1.00 8.71 957 GLN A N 1
ATOM 5571 C CA . GLN A 1 958 ? 156.868 141.095 210.812 1.00 8.71 957 GLN A CA 1
ATOM 5572 C C . GLN A 1 958 ? 155.447 140.790 211.252 1.00 8.71 957 GLN A C 1
ATOM 5573 O O . GLN A 1 958 ? 155.214 140.583 212.446 1.00 8.71 957 GLN A O 1
ATOM 5579 N N . LEU A 1 959 ? 154.495 140.773 210.323 1.00 8.31 958 LEU A N 1
ATOM 5580 C CA . LEU A 1 959 ? 153.177 140.228 210.615 1.00 8.31 958 LEU A CA 1
ATOM 5581 C C . LEU A 1 959 ? 153.205 138.705 210.613 1.00 8.31 958 LEU A C 1
ATOM 5582 O O . LEU A 1 959 ? 152.494 138.065 211.394 1.00 8.31 958 LEU A O 1
ATOM 5587 N N . ALA A 1 960 ? 154.014 138.112 209.734 1.00 9.10 959 ALA A N 1
ATOM 5588 C CA . ALA A 1 960 ? 154.155 136.661 209.726 1.00 9.10 959 ALA A CA 1
ATOM 5589 C C . ALA A 1 960 ? 154.829 136.160 210.996 1.00 9.10 959 ALA A C 1
ATOM 5590 O O . ALA A 1 960 ? 154.407 135.152 211.567 1.00 9.10 959 ALA A O 1
ATOM 5592 N N . VAL A 1 961 ? 155.873 136.854 211.462 1.00 10.85 960 VAL A N 1
ATOM 5593 C CA . VAL A 1 961 ? 156.592 136.404 212.650 1.00 10.85 960 VAL A CA 1
ATOM 5594 C C . VAL A 1 961 ? 155.701 136.415 213.881 1.00 10.85 960 VAL A C 1
ATOM 5595 O O . VAL A 1 961 ? 155.990 135.717 214.857 1.00 10.85 960 VAL A O 1
ATOM 5599 N N . ALA A 1 962 ? 154.629 137.202 213.870 1.00 11.81 961 ALA A N 1
ATOM 5600 C CA . ALA A 1 962 ? 153.604 137.092 214.895 1.00 11.81 961 ALA A CA 1
ATOM 5601 C C . ALA A 1 962 ? 152.723 135.885 214.604 1.00 11.81 961 ALA A C 1
ATOM 5602 O O . ALA A 1 962 ? 152.401 135.601 213.448 1.00 11.81 961 ALA A O 1
ATOM 5604 N N . ALA A 1 963 ? 152.331 135.181 215.666 1.00 14.59 962 ALA A N 1
ATOM 5605 C CA . ALA A 1 963 ? 151.596 133.919 215.566 1.00 14.59 962 ALA A CA 1
ATOM 5606 C C . ALA A 1 963 ? 152.406 132.863 214.809 1.00 14.59 962 ALA A C 1
ATOM 5607 O O . ALA A 1 963 ? 152.030 132.399 213.732 1.00 14.59 962 ALA A O 1
ATOM 5609 N N . GLY A 1 964 ? 153.543 132.497 215.399 1.00 19.46 963 GLY A N 1
ATOM 5610 C CA . GLY A 1 964 ? 154.333 131.378 214.923 1.00 19.46 963 GLY A CA 1
ATOM 5611 C C . GLY A 1 964 ? 154.981 131.588 213.573 1.00 19.46 963 GLY A C 1
ATOM 5612 O O . GLY A 1 964 ? 155.842 132.460 213.419 1.00 19.46 963 GLY A O 1
ATOM 5613 N N . LEU A 1 965 ? 154.596 130.756 212.602 1.00 21.71 964 LEU A N 1
ATOM 5614 C CA . LEU A 1 965 ? 155.045 130.853 211.216 1.00 21.71 964 LEU A CA 1
ATOM 5615 C C . LEU A 1 965 ? 156.513 130.473 211.062 1.00 21.71 964 LEU A C 1
ATOM 5616 O O . LEU A 1 965 ? 156.826 129.364 210.619 1.00 21.71 964 LEU A O 1
ATOM 5621 N N . LEU A 1 966 ? 157.419 131.381 211.417 1.00 22.96 965 LEU A N 1
ATOM 5622 C CA . LEU A 1 966 ? 158.850 131.187 211.173 1.00 22.96 965 LEU A CA 1
ATOM 5623 C C . LEU A 1 966 ? 159.548 130.315 212.217 1.00 22.96 965 LEU A C 1
ATOM 5624 O O . LEU A 1 966 ? 160.784 130.272 212.167 1.00 22.96 965 LEU A O 1
ATOM 5629 N N . ASP A 1 967 ? 158.833 129.649 213.126 1.00 43.57 966 ASP A N 1
ATOM 5630 C CA . ASP A 1 967 ? 159.407 128.668 214.050 1.00 43.57 966 ASP A CA 1
ATOM 5631 C C . ASP A 1 967 ? 160.510 129.302 214.905 1.00 43.57 966 ASP A C 1
ATOM 5632 O O . ASP A 1 967 ? 161.690 128.953 214.837 1.00 43.57 966 ASP A O 1
ATOM 5637 N N . ASP A 1 968 ? 160.086 130.278 215.698 1.00 43.15 967 ASP A N 1
ATOM 5638 C CA . ASP A 1 968 ? 160.955 130.940 216.663 1.00 43.15 967 ASP A CA 1
ATOM 5639 C C . ASP A 1 968 ? 160.087 131.437 217.815 1.00 43.15 967 ASP A C 1
ATOM 5640 O O . ASP A 1 968 ? 158.946 130.996 217.983 1.00 43.15 967 ASP A O 1
ATOM 5645 N N . GLY A 1 969 ? 160.630 132.358 218.614 1.00 41.18 968 GLY A N 1
ATOM 5646 C CA . GLY A 1 969 ? 159.906 132.879 219.760 1.00 41.18 968 GLY A CA 1
ATOM 5647 C C . GLY A 1 969 ? 158.650 133.646 219.401 1.00 41.18 968 GLY A C 1
ATOM 5648 O O . GLY A 1 969 ? 157.850 133.956 220.291 1.00 41.18 968 GLY A O 1
ATOM 5649 N N . ASP A 1 970 ? 158.467 133.970 218.120 1.00 26.66 969 ASP A N 1
ATOM 5650 C CA . ASP A 1 970 ? 157.254 134.620 217.623 1.00 26.66 969 ASP A CA 1
ATOM 5651 C C . ASP A 1 970 ? 157.066 136.002 218.245 1.00 26.66 969 ASP A C 1
ATOM 5652 O O . ASP A 1 970 ? 155.954 136.415 218.577 1.00 26.66 969 ASP A O 1
ATOM 5654 N N . GLU A 1 971 ? 158.160 136.714 218.401 1.00 22.12 970 GLU A N 1
ATOM 5655 C CA . GLU A 1 971 ? 158.036 138.096 218.827 1.00 22.12 970 GLU A CA 1
ATOM 5656 C C . GLU A 1 971 ? 157.978 139.012 217.611 1.00 22.12 970 GLU A C 1
ATOM 5657 O O . GLU A 1 971 ? 158.536 138.687 216.560 1.00 22.12 970 GLU A O 1
ATOM 5659 N N . PRO A 1 972 ? 157.292 140.156 217.706 1.00 22.04 971 PRO A N 1
ATOM 5660 C CA . PRO A 1 972 ? 157.185 141.031 216.526 1.00 22.04 971 PRO A CA 1
ATOM 5661 C C . PRO A 1 972 ? 158.531 141.454 215.973 1.00 22.04 971 PRO A C 1
ATOM 5662 O O . PRO A 1 972 ? 158.712 141.483 214.750 1.00 22.04 971 PRO A O 1
ATOM 5666 N N . GLY A 1 973 ? 159.490 141.770 216.839 1.00 21.78 972 GLY A N 1
ATOM 5667 C CA . GLY A 1 973 ? 160.830 142.075 216.384 1.00 21.78 972 GLY A CA 1
ATOM 5668 C C . GLY A 1 973 ? 161.044 143.519 215.989 1.00 21.78 972 GLY A C 1
ATOM 5669 O O . GLY A 1 973 ? 161.291 144.380 216.838 1.00 21.78 972 GLY A O 1
ATOM 5670 N N . GLY A 1 974 ? 160.967 143.786 214.691 1.00 10.57 973 GLY A N 1
ATOM 5671 C CA . GLY A 1 974 ? 161.188 145.127 214.188 1.00 10.57 973 GLY A CA 1
ATOM 5672 C C . GLY A 1 974 ? 161.118 145.127 212.677 1.00 10.57 973 GLY A C 1
ATOM 5673 O O . GLY A 1 974 ? 160.431 144.301 212.079 1.00 10.57 973 GLY A O 1
ATOM 5674 N N . GLY A 1 975 ? 161.833 146.067 212.071 1.00 8.75 974 GLY A N 1
ATOM 5675 C CA . GLY A 1 975 ? 161.923 146.091 210.627 1.00 8.75 974 GLY A CA 1
ATOM 5676 C C . GLY A 1 975 ? 163.094 146.906 210.128 1.00 8.75 974 GLY A C 1
ATOM 5677 O O . GLY A 1 975 ? 163.362 147.986 210.656 1.00 8.75 974 GLY A O 1
ATOM 5678 N N . LYS A 1 976 ? 163.792 146.414 209.109 1.00 5.53 975 LYS A N 1
ATOM 5679 C CA . LYS A 1 976 ? 164.934 147.122 208.555 1.00 5.53 975 LYS A CA 1
ATOM 5680 C C . LYS A 1 976 ? 164.886 147.036 207.038 1.00 5.53 975 LYS A C 1
ATOM 5681 O O . LYS A 1 976 ? 164.302 146.112 206.472 1.00 5.53 975 LYS A O 1
ATOM 5687 N N . LEU A 1 977 ? 165.492 148.025 206.386 1.00 5.94 976 LEU A N 1
ATOM 5688 C CA . LEU A 1 977 ? 165.525 148.091 204.929 1.00 5.94 976 LEU A CA 1
ATOM 5689 C C . LEU A 1 977 ? 166.889 148.659 204.546 1.00 5.94 976 LEU A C 1
ATOM 5690 O O . LEU A 1 977 ? 167.113 149.865 204.667 1.00 5.94 976 LEU A O 1
ATOM 5695 N N . VAL A 1 978 ? 167.793 147.792 204.108 1.00 3.82 977 VAL A N 1
ATOM 5696 C CA . VAL A 1 978 ? 169.168 148.168 203.811 1.00 3.82 977 VAL A CA 1
ATOM 5697 C C . VAL A 1 978 ? 169.291 148.420 202.319 1.00 3.82 977 VAL A C 1
ATOM 5698 O O . VAL A 1 978 ? 168.907 147.570 201.507 1.00 3.82 977 VAL A O 1
ATOM 5702 N N . TYR A 1 979 ? 169.829 149.579 201.950 1.00 6.19 978 TYR A N 1
ATOM 5703 C CA . TYR A 1 979 ? 169.978 149.969 200.551 1.00 6.19 978 TYR A CA 1
ATOM 5704 C C . TYR A 1 979 ? 171.453 149.866 200.185 1.00 6.19 978 TYR A C 1
ATOM 5705 O O . TYR A 1 979 ? 172.217 150.811 200.366 1.00 6.19 978 TYR A O 1
ATOM 5714 N N . LEU A 1 980 ? 171.850 148.709 199.668 1.00 5.10 979 LEU A N 1
ATOM 5715 C CA . LEU A 1 980 ? 173.181 148.588 199.100 1.00 5.10 979 LEU A CA 1
ATOM 5716 C C . LEU A 1 980 ? 173.321 149.568 197.945 1.00 5.10 979 LEU A C 1
ATOM 5717 O O . LEU A 1 980 ? 172.367 149.824 197.207 1.00 5.10 979 LEU A O 1
ATOM 5722 N N . GLY A 1 981 ? 174.509 150.136 197.798 1.00 11.47 980 GLY A N 1
ATOM 5723 C CA . GLY A 1 981 ? 174.679 151.206 196.839 1.00 11.47 980 GLY A CA 1
ATOM 5724 C C . GLY A 1 981 ? 174.799 152.549 197.526 1.00 11.47 980 GLY A C 1
ATOM 5725 O O . GLY A 1 981 ? 175.857 152.883 198.067 1.00 11.47 980 GLY A O 1
ATOM 5726 N N . LYS A 1 982 ? 173.727 153.332 197.502 1.00 9.38 981 LYS A N 1
ATOM 5727 C CA . LYS A 1 982 ? 173.714 154.618 198.181 1.00 9.38 981 LYS A CA 1
ATOM 5728 C C . LYS A 1 982 ? 173.982 154.444 199.670 1.00 9.38 981 LYS A C 1
ATOM 5729 O O . LYS A 1 982 ? 175.130 154.475 200.112 1.00 9.38 981 LYS A O 1
ATOM 5731 N N . ALA A 1 986 ? 179.087 156.897 204.504 1.00 49.26 985 ALA A N 1
ATOM 5732 C CA . ALA A 1 986 ? 179.625 156.266 205.702 1.00 49.26 985 ALA A CA 1
ATOM 5733 C C . ALA A 1 986 ? 179.278 154.783 205.737 1.00 49.26 985 ALA A C 1
ATOM 5734 O O . ALA A 1 986 ? 179.878 154.012 206.484 1.00 49.26 985 ALA A O 1
ATOM 5736 N N . GLY A 1 987 ? 178.307 154.394 204.921 1.00 31.26 986 GLY A N 1
ATOM 5737 C CA . GLY A 1 987 ? 177.884 153.011 204.862 1.00 31.26 986 GLY A CA 1
ATOM 5738 C C . GLY A 1 987 ? 176.600 152.890 204.068 1.00 31.26 986 GLY A C 1
ATOM 5739 O O . GLY A 1 987 ? 176.127 153.858 203.470 1.00 31.26 986 GLY A O 1
ATOM 5740 N N . ALA A 1 988 ? 176.049 151.680 204.068 1.00 14.38 987 ALA A N 1
ATOM 5741 C CA . ALA A 1 988 ? 174.781 151.449 203.392 1.00 14.38 987 ALA A CA 1
ATOM 5742 C C . ALA A 1 988 ? 173.652 152.101 204.177 1.00 14.38 987 ALA A C 1
ATOM 5743 O O . ALA A 1 988 ? 173.542 151.915 205.392 1.00 14.38 987 ALA A O 1
ATOM 5745 N N . THR A 1 989 ? 172.811 152.865 203.485 1.00 7.08 988 THR A N 1
ATOM 5746 C CA . THR A 1 989 ? 171.730 153.572 204.156 1.00 7.08 988 THR A CA 1
ATOM 5747 C C . THR A 1 989 ? 170.661 152.594 204.620 1.00 7.08 988 THR A C 1
ATOM 5748 O O . THR A 1 989 ? 170.162 151.781 203.837 1.00 7.08 988 THR A O 1
ATOM 5752 N N . GLU A 1 990 ? 170.297 152.685 205.893 1.00 5.49 989 GLU A N 1
ATOM 5753 C CA . GLU A 1 990 ? 169.323 151.792 206.500 1.00 5.49 989 GLU A CA 1
ATOM 5754 C C . GLU A 1 990 ? 168.093 152.585 206.907 1.00 5.49 989 GLU A C 1
ATOM 5755 O O . GLU A 1 990 ? 168.204 153.578 207.632 1.00 5.49 989 GLU A O 1
ATOM 5757 N N . ARG A 1 991 ? 166.928 152.152 206.438 1.00 8.66 990 ARG A N 1
ATOM 5758 C CA . ARG A 1 991 ? 165.653 152.719 206.856 1.00 8.66 990 ARG A CA 1
ATOM 5759 C C . ARG A 1 991 ? 164.999 151.770 207.849 1.00 8.66 990 ARG A C 1
ATOM 5760 O O . ARG A 1 991 ? 164.829 150.584 207.558 1.00 8.66 990 ARG A O 1
ATOM 5768 N N . GLU A 1 992 ? 164.638 152.286 209.015 1.00 8.54 991 GLU A N 1
ATOM 5769 C CA . GLU A 1 992 ? 164.149 151.450 210.099 1.00 8.54 991 GLU A CA 1
ATOM 5770 C C . GLU A 1 992 ? 162.630 151.498 210.186 1.00 8.54 991 GLU A C 1
ATOM 5771 O O . GLU A 1 992 ? 161.974 152.360 209.598 1.00 8.54 991 GLU A O 1
ATOM 5773 N N . GLN A 1 993 ? 162.077 150.542 210.931 1.00 14.96 992 GLN A N 1
ATOM 5774 C CA . GLN A 1 993 ? 160.646 150.470 211.192 1.00 14.96 992 GLN A CA 1
ATOM 5775 C C . GLN A 1 993 ? 160.435 149.832 212.555 1.00 14.96 992 GLN A C 1
ATOM 5776 O O . GLN A 1 993 ? 161.020 148.783 212.846 1.00 14.96 992 GLN A O 1
ATOM 5782 N N . ASP A 1 994 ? 159.599 150.460 213.378 1.00 22.28 993 ASP A N 1
ATOM 5783 C CA . ASP A 1 994 ? 159.372 149.980 214.730 1.00 22.28 993 ASP A CA 1
ATOM 5784 C C . ASP A 1 994 ? 158.603 148.659 214.719 1.00 22.28 993 ASP A C 1
ATOM 5785 O O . ASP A 1 994 ? 157.887 148.356 213.761 1.00 22.28 993 ASP A O 1
ATOM 5790 N N . PRO A 1 995 ? 158.750 147.845 215.766 1.00 22.81 994 PRO A N 1
ATOM 5791 C CA . PRO A 1 995 ? 158.025 146.570 215.815 1.00 22.81 994 PRO A CA 1
ATOM 5792 C C . PRO A 1 995 ? 156.521 146.779 215.865 1.00 22.81 994 PRO A C 1
ATOM 5793 O O . PRO A 1 995 ? 156.027 147.799 216.348 1.00 22.81 994 PRO A O 1
ATOM 5797 N N . LEU A 1 996 ? 155.792 145.787 215.354 1.00 20.16 995 LEU A N 1
ATOM 5798 C CA . LEU A 1 996 ? 154.340 145.870 215.272 1.00 20.16 995 LEU A CA 1
ATOM 5799 C C . LEU A 1 996 ? 153.712 145.911 216.657 1.00 20.16 995 LEU A C 1
ATOM 5800 O O . LEU A 1 996 ? 153.659 144.893 217.353 1.00 20.16 995 LEU A O 1
ATOM 5805 N N . THR A 1 997 ? 153.232 147.079 217.060 1.00 24.04 996 THR A N 1
ATOM 5806 C CA . THR A 1 997 ? 152.512 147.184 218.315 1.00 24.04 996 THR A CA 1
ATOM 5807 C C . THR A 1 997 ? 151.123 146.568 218.169 1.00 24.04 996 THR A C 1
ATOM 5808 O O . THR A 1 997 ? 150.568 146.530 217.068 1.00 24.04 996 THR A O 1
ATOM 5810 N N . PRO A 1 998 ? 150.544 146.071 219.264 1.00 23.66 997 PRO A N 1
ATOM 5811 C CA . PRO A 1 998 ? 149.201 145.476 219.168 1.00 23.66 997 PRO A CA 1
ATOM 5812 C C . PRO A 1 998 ? 148.158 146.427 218.610 1.00 23.66 997 PRO A C 1
ATOM 5813 O O . PRO A 1 998 ? 147.186 145.973 217.994 1.00 23.66 997 PRO A O 1
ATOM 5817 N N . ASP A 1 999 ? 148.324 147.735 218.810 1.00 20.26 998 ASP A N 1
ATOM 5818 C CA . ASP A 1 999 ? 147.388 148.693 218.232 1.00 20.26 998 ASP A CA 1
ATOM 5819 C C . ASP A 1 999 ? 147.513 148.738 216.712 1.00 20.26 998 ASP A C 1
ATOM 5820 O O . ASP A 1 999 ? 146.507 148.683 215.996 1.00 20.26 998 ASP A O 1
ATOM 5822 N N . LYS A 1 1000 ? 148.743 148.838 216.201 1.00 17.24 999 LYS A N 1
ATOM 5823 C CA . LYS A 1 1000 ? 148.966 148.911 214.761 1.00 17.24 999 LYS A CA 1
ATOM 5824 C C . LYS A 1 1000 ? 148.792 147.568 214.066 1.00 17.24 999 LYS A C 1
ATOM 5825 O O . LYS A 1 1000 ? 148.509 147.539 212.861 1.00 17.24 999 LYS A O 1
ATOM 5827 N N . ARG A 1 1001 ? 148.960 146.461 214.790 1.00 14.89 1000 ARG A N 1
ATOM 5828 C CA . ARG A 1 1001 ? 148.755 145.152 214.181 1.00 14.89 1000 ARG A CA 1
ATOM 5829 C C . ARG A 1 1001 ? 147.312 144.977 213.736 1.00 14.89 1000 ARG A C 1
ATOM 5830 O O . ARG A 1 1001 ? 147.053 144.411 212.671 1.00 14.89 1000 ARG A O 1
ATOM 5838 N N . ALA A 1 1002 ? 146.356 145.448 214.539 1.00 12.79 1001 ALA A N 1
ATOM 5839 C CA . ALA A 1 1002 ? 144.955 145.355 214.142 1.00 12.79 1001 ALA A CA 1
ATOM 5840 C C . ALA A 1 1002 ? 144.687 146.159 212.877 1.00 12.79 1001 ALA A C 1
ATOM 5841 O O . ALA A 1 1002 ? 143.969 145.700 211.980 1.00 12.79 1001 ALA A O 1
ATOM 5843 N N . GLU A 1 1003 ? 145.262 147.360 212.783 1.00 13.81 1002 GLU A N 1
ATOM 5844 C CA . GLU A 1 1003 ? 145.091 148.170 211.581 1.00 13.81 1002 GLU A CA 1
ATOM 5845 C C . GLU A 1 1003 ? 145.686 147.477 210.363 1.00 13.81 1002 GLU A C 1
ATOM 5846 O O . GLU A 1 1003 ? 145.092 147.491 209.278 1.00 13.81 1002 GLU A O 1
ATOM 5848 N N . TRP A 1 1004 ? 146.859 146.862 210.520 1.00 11.21 1003 TRP A N 1
ATOM 5849 C CA . TRP A 1 1004 ? 147.473 146.186 209.383 1.00 11.21 1003 TRP A CA 1
ATOM 5850 C C . TRP A 1 1004 ? 146.702 144.932 208.989 1.00 11.21 1003 TRP A C 1
ATOM 5851 O O . TRP A 1 1004 ? 146.609 144.616 207.799 1.00 11.21 1003 TRP A O 1
ATOM 5862 N N . LEU A 1 1005 ? 146.132 144.217 209.961 1.00 7.99 1004 LEU A N 1
ATOM 5863 C CA . LEU A 1 1005 ? 145.261 143.092 209.636 1.00 7.99 1004 LEU A CA 1
ATOM 5864 C C . LEU A 1 1005 ? 144.032 143.557 208.871 1.00 7.99 1004 LEU A C 1
ATOM 5865 O O . LEU A 1 1005 ? 143.606 142.906 207.909 1.00 7.99 1004 LEU A O 1
ATOM 5870 N N . GLU A 1 1006 ? 143.441 144.678 209.290 1.00 10.51 1005 GLU A N 1
ATOM 5871 C CA . GLU A 1 1006 ? 142.288 145.213 208.573 1.00 10.51 1005 GLU A CA 1
ATOM 5872 C C . GLU A 1 1006 ? 142.659 145.604 207.149 1.00 10.51 1005 GLU A C 1
ATOM 5873 O O . GLU A 1 1006 ? 141.898 145.347 206.210 1.00 10.51 1005 GLU A O 1
ATOM 5875 N N . THR A 1 1007 ? 143.826 146.229 206.970 1.00 8.36 1006 THR A N 1
ATOM 5876 C CA . THR A 1 1007 ? 144.260 146.611 205.629 1.00 8.36 1006 THR A CA 1
ATOM 5877 C C . THR A 1 1007 ? 144.509 145.387 204.755 1.00 8.36 1006 THR A C 1
ATOM 5878 O O . THR A 1 1007 ? 144.143 145.375 203.575 1.00 8.36 1006 THR A O 1
ATOM 5882 N N . VAL A 1 1008 ? 145.125 144.345 205.316 1.00 6.32 1007 VAL A N 1
ATOM 5883 C CA . VAL A 1 1008 ? 145.342 143.118 204.553 1.00 6.32 1007 VAL A CA 1
ATOM 5884 C C . VAL A 1 1008 ? 144.009 142.500 204.156 1.00 6.32 1007 VAL A C 1
ATOM 5885 O O . VAL A 1 1008 ? 143.825 142.066 203.013 1.00 6.32 1007 VAL A O 1
ATOM 5889 N N . GLY A 1 1009 ? 143.055 142.459 205.088 1.00 8.27 1008 GLY A N 1
ATOM 5890 C CA . GLY A 1 1009 ? 141.753 141.895 204.773 1.00 8.27 1008 GLY A CA 1
ATOM 5891 C C . GLY A 1 1009 ? 141.015 142.679 203.705 1.00 8.27 1008 GLY A C 1
ATOM 5892 O O . GLY A 1 1009 ? 140.377 142.097 202.826 1.00 8.27 1008 GLY A O 1
ATOM 5893 N N . GLU A 1 1010 ? 141.083 144.010 203.773 1.00 7.86 1009 GLU A N 1
ATOM 5894 C CA . GLU A 1 1010 ? 140.433 144.838 202.762 1.00 7.86 1009 GLU A CA 1
ATOM 5895 C C . GLU A 1 1010 ? 141.100 144.677 201.402 1.00 7.86 1009 GLU A C 1
ATOM 5896 O O . GLU A 1 1010 ? 140.419 144.668 200.372 1.00 7.86 1009 GLU A O 1
ATOM 5898 N N . ALA A 1 1011 ? 142.429 144.560 201.377 1.00 6.07 1010 ALA A N 1
ATOM 5899 C CA . ALA A 1 1011 ? 143.131 144.350 200.116 1.00 6.07 1010 ALA A CA 1
ATOM 5900 C C . ALA A 1 1011 ? 142.796 142.994 199.514 1.00 6.07 1010 ALA A C 1
ATOM 5901 O O . ALA A 1 1011 ? 142.661 142.869 198.293 1.00 6.07 1010 ALA A O 1
ATOM 5903 N N . ALA A 1 1012 ? 142.664 141.963 200.350 1.00 6.92 1011 ALA A N 1
ATOM 5904 C CA . ALA A 1 1012 ? 142.371 140.628 199.843 1.00 6.92 1011 ALA A CA 1
ATOM 5905 C C . ALA A 1 1012 ? 140.963 140.509 199.280 1.00 6.92 1011 ALA A C 1
ATOM 5906 O O . ALA A 1 1012 ? 140.677 139.546 198.563 1.00 6.92 1011 ALA A O 1
ATOM 5908 N N . ALA A 1 1013 ? 140.075 141.446 199.598 1.00 6.57 1012 ALA A N 1
ATOM 5909 C CA . ALA A 1 1013 ? 138.715 141.425 199.082 1.00 6.57 1012 ALA A CA 1
ATOM 5910 C C . ALA A 1 1013 ? 138.556 142.205 197.785 1.00 6.57 1012 ALA A C 1
ATOM 5911 O O . ALA A 1 1013 ? 137.475 142.169 197.189 1.00 6.57 1012 ALA A O 1
ATOM 5913 N N . ALA A 1 1014 ? 139.592 142.910 197.339 1.00 7.41 1013 ALA A N 1
ATOM 5914 C CA . ALA A 1 1014 ? 139.548 143.631 196.076 1.00 7.41 1013 ALA A CA 1
ATOM 5915 C C . ALA A 1 1014 ? 139.935 142.765 194.889 1.00 7.41 1013 ALA A C 1
ATOM 5916 O O . ALA A 1 1014 ? 139.775 143.202 193.746 1.00 7.41 1013 ALA A O 1
ATOM 5918 N N . THR A 1 1015 ? 140.436 141.556 195.131 1.00 9.91 1014 THR A N 1
ATOM 5919 C CA . THR A 1 1015 ? 140.766 140.609 194.077 1.00 9.91 1014 THR A CA 1
ATOM 5920 C C . THR A 1 1015 ? 139.703 139.532 193.917 1.00 9.91 1014 THR A C 1
ATOM 5921 O O . THR A 1 1015 ? 139.992 138.458 193.382 1.00 9.91 1014 THR A O 1
ATOM 5925 N N . ALA A 1 1016 ? 138.479 139.797 194.372 1.00 14.74 1015 ALA A N 1
ATOM 5926 C CA . ALA A 1 1016 ? 137.460 138.750 194.418 1.00 14.74 1015 ALA A CA 1
ATOM 5927 C C . ALA A 1 1016 ? 136.782 138.565 193.066 1.00 14.74 1015 ALA A C 1
ATOM 5928 O O . ALA A 1 1016 ? 136.898 137.509 192.439 1.00 14.74 1015 ALA A O 1
ATOM 5930 N N . GLY A 1 1017 ? 136.087 139.590 192.594 1.00 11.01 1016 GLY A N 1
ATOM 5931 C CA . GLY A 1 1017 ? 135.220 139.434 191.454 1.00 11.01 1016 GLY A CA 1
ATOM 5932 C C . GLY A 1 1017 ? 135.669 140.251 190.268 1.00 11.01 1016 GLY A C 1
ATOM 5933 O O . GLY A 1 1017 ? 136.819 140.688 190.186 1.00 11.01 1016 GLY A O 1
ATOM 5934 N N . PRO A 1 1018 ? 134.770 140.467 189.321 1.00 6.18 1017 PRO A N 1
ATOM 5935 C CA . PRO A 1 1018 ? 135.073 141.323 188.176 1.00 6.18 1017 PRO A CA 1
ATOM 5936 C C . PRO A 1 1018 ? 134.975 142.787 188.590 1.00 6.18 1017 PRO A C 1
ATOM 5937 O O . PRO A 1 1018 ? 134.761 143.114 189.755 1.00 6.18 1017 PRO A O 1
ATOM 5941 N N . ARG A 1 1019 ? 135.136 143.670 187.607 1.00 5.16 1018 ARG A N 1
ATOM 5942 C CA . ARG A 1 1019 ? 134.997 145.109 187.813 1.00 5.16 1018 ARG A CA 1
ATOM 5943 C C . ARG A 1 1019 ? 135.989 145.605 188.872 1.00 5.16 1018 ARG A C 1
ATOM 5944 O O . ARG A 1 1019 ? 135.623 146.043 189.961 1.00 5.16 1018 ARG A O 1
ATOM 5952 N N . PHE A 1 1020 ? 137.267 145.496 188.522 1.00 3.74 1019 PHE A N 1
ATOM 5953 C CA . PHE A 1 1020 ? 138.339 145.954 189.392 1.00 3.74 1019 PHE A CA 1
ATOM 5954 C C . PHE A 1 1020 ? 138.466 147.472 189.345 1.00 3.74 1019 PHE A C 1
ATOM 5955 O O . PHE A 1 1020 ? 138.218 148.103 188.317 1.00 3.74 1019 PHE A O 1
ATOM 5963 N N . VAL A 1 1021 ? 138.878 148.055 190.468 1.00 3.24 1020 VAL A N 1
ATOM 5964 C CA . VAL A 1 1021 ? 139.053 149.500 190.569 1.00 3.24 1020 VAL A CA 1
ATOM 5965 C C . VAL A 1 1021 ? 140.421 149.887 190.030 1.00 3.24 1020 VAL A C 1
ATOM 5966 O O . VAL A 1 1021 ? 141.385 149.127 190.132 1.00 3.24 1020 VAL A O 1
ATOM 5970 N N . ALA A 1 1022 ? 140.517 151.083 189.450 1.00 5.45 1021 ALA A N 1
ATOM 5971 C CA . ALA A 1 1022 ? 141.782 151.599 188.924 1.00 5.45 1021 ALA A CA 1
ATOM 5972 C C . ALA A 1 1022 ? 142.001 153.011 189.462 1.00 5.45 1021 ALA A C 1
ATOM 5973 O O . ALA A 1 1022 ? 141.691 153.994 188.792 1.00 5.45 1021 ALA A O 1
ATOM 5975 N N . ARG A 1 1023 ? 142.568 153.108 190.661 1.00 9.44 1022 ARG A N 1
ATOM 5976 C CA . ARG A 1 1023 ? 142.879 154.402 191.250 1.00 9.44 1022 ARG A CA 1
ATOM 5977 C C . ARG A 1 1023 ? 144.140 154.977 190.627 1.00 9.44 1022 ARG A C 1
ATOM 5978 O O . ARG A 1 1023 ? 145.085 154.247 190.325 1.00 9.44 1022 ARG A O 1
ATOM 5986 N N . VAL A 1 1024 ? 144.160 156.291 190.452 1.00 10.60 1023 VAL A N 1
ATOM 5987 C CA . VAL A 1 1024 ? 145.346 156.969 189.947 1.00 10.60 1023 VAL A CA 1
ATOM 5988 C C . VAL A 1 1024 ? 146.338 157.138 191.089 1.00 10.60 1023 VAL A C 1
ATOM 5989 O O . VAL A 1 1024 ? 145.983 157.620 192.169 1.00 10.60 1023 VAL A O 1
ATOM 5993 N N . ASN A 1 1025 ? 147.582 156.736 190.856 1.00 13.61 1024 ASN A N 1
ATOM 5994 C CA . ASN A 1 1025 ? 148.645 156.825 191.845 1.00 13.61 1024 ASN A CA 1
ATOM 5995 C C . ASN A 1 1025 ? 149.687 157.844 191.405 1.00 13.61 1024 ASN A C 1
ATOM 5996 O O . ASN A 1 1025 ? 149.554 158.508 190.373 1.00 13.61 1024 ASN A O 1
ATOM 6001 N N . ASN A 1 1026 ? 150.736 157.969 192.216 1.00 17.32 1025 ASN A N 1
ATOM 6002 C CA . ASN A 1 1026 ? 151.951 158.641 191.783 1.00 17.32 1025 ASN A CA 1
ATOM 6003 C C . ASN A 1 1026 ? 152.846 157.728 190.959 1.00 17.32 1025 ASN A C 1
ATOM 6004 O O . ASN A 1 1026 ? 153.820 158.207 190.370 1.00 17.32 1025 ASN A O 1
ATOM 6006 N N . GLY A 1 1027 ? 152.538 156.435 190.911 1.00 15.38 1026 GLY A N 1
ATOM 6007 C CA . GLY A 1 1027 ? 153.265 155.468 190.121 1.00 15.38 1026 GLY A CA 1
ATOM 6008 C C . GLY A 1 1027 ? 152.655 155.136 188.778 1.00 15.38 1026 GLY A C 1
ATOM 6009 O O . GLY A 1 1027 ? 153.049 154.136 188.170 1.00 15.38 1026 GLY A O 1
ATOM 6010 N N . CYS A 1 1028 ? 151.702 155.934 188.295 1.00 12.80 1027 CYS A N 1
ATOM 6011 C CA . CYS A 1 1028 ? 151.123 155.685 186.981 1.00 12.80 1027 CYS A CA 1
ATOM 6012 C C . CYS A 1 1028 ? 152.137 155.866 185.862 1.00 12.80 1027 CYS A C 1
ATOM 6013 O O . CYS A 1 1028 ? 151.953 155.303 184.781 1.00 12.80 1027 CYS A O 1
ATOM 6016 N N . ALA A 1 1029 ? 153.200 156.633 186.094 1.00 13.15 1028 ALA A N 1
ATOM 6017 C CA . ALA A 1 1029 ? 154.179 156.893 185.048 1.00 13.15 1028 ALA A CA 1
ATOM 6018 C C . ALA A 1 1029 ? 155.072 155.697 184.758 1.00 13.15 1028 ALA A C 1
ATOM 6019 O O . ALA A 1 1029 ? 155.826 155.735 183.781 1.00 13.15 1028 ALA A O 1
ATOM 6021 N N . ASN A 1 1030 ? 155.012 154.646 185.573 1.00 11.06 1029 ASN A N 1
ATOM 6022 C CA . ASN A 1 1030 ? 155.879 153.487 185.405 1.00 11.06 1029 ASN A CA 1
ATOM 6023 C C . ASN A 1 1030 ? 155.105 152.202 185.145 1.00 11.06 1029 ASN A C 1
ATOM 6024 O O . ASN A 1 1030 ? 155.713 151.126 185.115 1.00 11.06 1029 ASN A O 1
ATOM 6026 N N . CYS A 1 1031 ? 153.788 152.278 184.951 1.00 9.23 1030 CYS A N 1
ATOM 6027 C CA . CYS A 1 1031 ? 153.194 150.954 184.836 1.00 9.23 1030 CYS A CA 1
ATOM 6028 C C . CYS A 1 1031 ? 152.973 150.581 183.379 1.00 9.23 1030 CYS A C 1
ATOM 6029 O O . CYS A 1 1031 ? 152.563 151.424 182.577 1.00 9.23 1030 CYS A O 1
ATOM 6032 N N . PRO A 1 1032 ? 153.265 149.328 183.019 1.00 10.56 1031 PRO A N 1
ATOM 6033 C CA . PRO A 1 1032 ? 153.060 148.895 181.630 1.00 10.56 1031 PRO A CA 1
ATOM 6034 C C . PRO A 1 1032 ? 151.607 148.859 181.220 1.00 10.56 1031 PRO A C 1
ATOM 6035 O O . PRO A 1 1032 ? 151.315 148.998 180.028 1.00 10.56 1031 PRO A O 1
ATOM 6039 N N . VAL A 1 1033 ? 150.691 148.664 182.163 1.00 11.10 1032 VAL A N 1
ATOM 6040 C CA . VAL A 1 1033 ? 149.257 148.622 181.849 1.00 11.10 1032 VAL A CA 1
ATOM 6041 C C . VAL A 1 1033 ? 148.764 150.059 181.945 1.00 11.10 1032 VAL A C 1
ATOM 6042 O O . VAL A 1 1033 ? 148.222 150.512 182.954 1.00 11.10 1032 VAL A O 1
ATOM 6046 N N . ARG A 1 1034 ? 148.960 150.797 180.864 1.00 9.34 1033 ARG A N 1
ATOM 6047 C CA . ARG A 1 1034 ? 148.480 152.165 180.751 1.00 9.34 1033 ARG A CA 1
ATOM 6048 C C . ARG A 1 1034 ? 147.582 152.368 179.549 1.00 9.34 1033 ARG A C 1
ATOM 6049 O O . ARG A 1 1034 ? 146.608 153.116 179.633 1.00 9.34 1033 ARG A O 1
ATOM 6057 N N . SER A 1 1035 ? 147.886 151.713 178.430 1.00 10.00 1034 SER A N 1
ATOM 6058 C CA . SER A 1 1035 ? 147.052 151.829 177.244 1.00 10.00 1034 SER A CA 1
ATOM 6059 C C . SER A 1 1035 ? 145.693 151.166 177.421 1.00 10.00 1034 SER A C 1
ATOM 6060 O O . SER A 1 1035 ? 144.755 151.505 176.693 1.00 10.00 1034 SER A O 1
ATOM 6063 N N . SER A 1 1036 ? 145.562 150.235 178.363 1.00 6.85 1035 SER A N 1
ATOM 6064 C CA . SER A 1 1036 ? 144.288 149.595 178.653 1.00 6.85 1035 SER A CA 1
ATOM 6065 C C . SER A 1 1036 ? 143.640 150.119 179.925 1.00 6.85 1035 SER A C 1
ATOM 6066 O O . SER A 1 1036 ? 142.645 149.549 180.378 1.00 6.85 1035 SER A O 1
ATOM 6069 N N . CYS A 1 1037 ? 144.178 151.184 180.512 1.00 8.35 1036 CYS A N 1
ATOM 6070 C CA . CYS A 1 1037 ? 143.660 151.705 181.768 1.00 8.35 1036 CYS A CA 1
ATOM 6071 C C . CYS A 1 1037 ? 142.606 152.766 181.493 1.00 8.35 1036 CYS A C 1
ATOM 6072 O O . CYS A 1 1037 ? 142.913 153.765 180.831 1.00 8.35 1036 CYS A O 1
ATOM 6075 N N . PRO A 1 1038 ? 141.366 152.595 181.961 1.00 13.97 1037 PRO A N 1
ATOM 6076 C CA . PRO A 1 1038 ? 140.342 153.617 181.690 1.00 13.97 1037 PRO A CA 1
ATOM 6077 C C . PRO A 1 1038 ? 140.651 154.973 182.297 1.00 13.97 1037 PRO A C 1
ATOM 6078 O O . PRO A 1 1038 ? 140.339 156.001 181.686 1.00 13.97 1037 PRO A O 1
ATOM 6082 N N . ALA A 1 1039 ? 141.264 155.014 183.479 1.00 13.97 1038 ALA A N 1
ATOM 6083 C CA . ALA A 1 1039 ? 141.552 156.284 184.133 1.00 13.97 1038 ALA A CA 1
ATOM 6084 C C . ALA A 1 1039 ? 142.737 157.014 183.521 1.00 13.97 1038 ALA A C 1
ATOM 6085 O O . ALA A 1 1039 ? 142.982 158.167 183.889 1.00 13.97 1038 ALA A O 1
ATOM 6087 N N . GLN A 1 1040 ? 143.472 156.374 182.617 1.00 12.32 1039 GLN A N 1
ATOM 6088 C CA . GLN A 1 1040 ? 144.631 156.972 181.959 1.00 12.32 1039 GLN A CA 1
ATOM 6089 C C . GLN A 1 1040 ? 145.660 157.474 182.965 1.00 12.32 1039 GLN A C 1
ATOM 6090 O O . GLN A 1 1040 ? 146.863 157.374 182.738 1.00 12.32 1039 GLN A O 1
ATOM 6092 N N . LEU B 2 22 ? 145.104 201.250 147.862 1.00 61.07 22 LEU B N 1
ATOM 6093 C CA . LEU B 2 22 ? 144.499 200.396 146.846 1.00 61.07 22 LEU B CA 1
ATOM 6094 C C . LEU B 2 22 ? 143.398 199.526 147.441 1.00 61.07 22 LEU B C 1
ATOM 6095 O O . LEU B 2 22 ? 143.423 198.304 147.308 1.00 61.07 22 LEU B O 1
ATOM 6097 N N . GLY B 2 23 ? 142.430 200.165 148.093 1.00 58.54 23 GLY B N 1
ATOM 6098 C CA . GLY B 2 23 ? 141.335 199.452 148.716 1.00 58.54 23 GLY B CA 1
ATOM 6099 C C . GLY B 2 23 ? 141.621 198.898 150.093 1.00 58.54 23 GLY B C 1
ATOM 6100 O O . GLY B 2 23 ? 140.833 198.087 150.591 1.00 58.54 23 GLY B O 1
ATOM 6101 N N . LEU B 2 24 ? 142.720 199.305 150.724 1.00 57.52 24 LEU B N 1
ATOM 6102 C CA . LEU B 2 24 ? 143.105 198.825 152.043 1.00 57.52 24 LEU B CA 1
ATOM 6103 C C . LEU B 2 24 ? 143.300 200.012 152.977 1.00 57.52 24 LEU B C 1
ATOM 6104 O O . LEU B 2 24 ? 142.886 201.137 152.684 1.00 57.52 24 LEU B O 1
ATOM 6109 N N . PHE B 2 25 ? 143.927 199.738 154.124 1.00 52.50 25 PHE B N 1
ATOM 6110 C CA . PHE B 2 25 ? 144.262 200.730 155.140 1.00 52.50 25 PHE B CA 1
ATOM 6111 C C . PHE B 2 25 ? 144.908 201.965 154.523 1.00 52.50 25 PHE B C 1
ATOM 6112 O O . PHE B 2 25 ? 145.605 201.860 153.506 1.00 52.50 25 PHE B O 1
ATOM 6120 N N . PRO B 2 26 ? 144.698 203.143 155.097 1.00 46.87 26 PRO B N 1
ATOM 6121 C CA . PRO B 2 26 ? 145.500 204.299 154.719 1.00 46.87 26 PRO B CA 1
ATOM 6122 C C . PRO B 2 26 ? 146.802 204.305 155.495 1.00 46.87 26 PRO B C 1
ATOM 6123 O O . PRO B 2 26 ? 146.792 204.450 156.727 1.00 46.87 26 PRO B O 1
ATOM 6127 N N . PRO B 2 27 ? 147.937 204.132 154.821 1.00 41.99 27 PRO B N 1
ATOM 6128 C CA . PRO B 2 27 ? 149.214 204.045 155.544 1.00 41.99 27 PRO B CA 1
ATOM 6129 C C . PRO B 2 27 ? 149.463 205.295 156.373 1.00 41.99 27 PRO B C 1
ATOM 6130 O O . PRO B 2 27 ? 149.238 206.418 155.919 1.00 41.99 27 PRO B O 1
ATOM 6134 N N . THR B 2 28 ? 149.933 205.088 157.597 1.00 41.96 28 THR B N 1
ATOM 6135 C CA . THR B 2 28 ? 150.144 206.191 158.516 1.00 41.96 28 THR B CA 1
ATOM 6136 C C . THR B 2 28 ? 151.354 207.012 158.079 1.00 41.96 28 THR B C 1
ATOM 6137 O O . THR B 2 28 ? 152.153 206.593 157.238 1.00 41.96 28 THR B O 1
ATOM 6141 N N . ASP B 2 29 ? 151.472 208.211 158.651 1.00 47.29 29 ASP B N 1
ATOM 6142 C CA . ASP B 2 29 ? 152.608 209.068 158.336 1.00 47.29 29 ASP B CA 1
ATOM 6143 C C . ASP B 2 29 ? 153.922 208.406 158.732 1.00 47.29 29 ASP B C 1
ATOM 6144 O O . ASP B 2 29 ? 154.901 208.458 157.980 1.00 47.29 29 ASP B O 1
ATOM 6149 N N . GLU B 2 30 ? 153.963 207.782 159.911 1.00 39.78 30 GLU B N 1
ATOM 6150 C CA . GLU B 2 30 ? 155.173 207.086 160.339 1.00 39.78 30 GLU B CA 1
ATOM 6151 C C . GLU B 2 30 ? 155.475 205.896 159.437 1.00 39.78 30 GLU B C 1
ATOM 6152 O O . GLU B 2 30 ? 156.637 205.647 159.099 1.00 39.78 30 GLU B O 1
ATOM 6154 N N . GLN B 2 31 ? 154.444 205.147 159.042 1.00 36.71 31 GLN B N 1
ATOM 6155 C CA . GLN B 2 31 ? 154.647 204.021 158.142 1.00 36.71 31 GLN B CA 1
ATOM 6156 C C . GLN B 2 31 ? 154.941 204.465 156.716 1.00 36.71 31 GLN B C 1
ATOM 6157 O O . GLN B 2 31 ? 155.431 203.659 155.920 1.00 36.71 31 GLN B O 1
ATOM 6163 N N . ALA B 2 32 ? 154.648 205.722 156.376 1.00 29.99 32 ALA B N 1
ATOM 6164 C CA . ALA B 2 32 ? 154.892 206.196 155.018 1.00 29.99 32 ALA B CA 1
ATOM 6165 C C . ALA B 2 32 ? 156.378 206.197 154.689 1.00 29.99 32 ALA B C 1
ATOM 6166 O O . ALA B 2 32 ? 156.774 205.819 153.581 1.00 29.99 32 ALA B O 1
ATOM 6168 N N . ALA B 2 33 ? 157.216 206.623 155.637 1.00 23.49 33 ALA B N 1
ATOM 6169 C CA . ALA B 2 33 ? 158.653 206.661 155.391 1.00 23.49 33 ALA B CA 1
ATOM 6170 C C . ALA B 2 33 ? 159.210 205.266 155.144 1.00 23.49 33 ALA B C 1
ATOM 6171 O O . ALA B 2 33 ? 160.035 205.069 154.245 1.00 23.49 33 ALA B O 1
ATOM 6173 N N . VAL B 2 34 ? 158.774 204.285 155.934 1.00 23.99 34 VAL B N 1
ATOM 6174 C CA . VAL B 2 34 ? 159.198 202.907 155.715 1.00 23.99 34 VAL B CA 1
ATOM 6175 C C . VAL B 2 34 ? 158.677 202.396 154.380 1.00 23.99 34 VAL B C 1
ATOM 6176 O O . VAL B 2 34 ? 159.373 201.669 153.661 1.00 23.99 34 VAL B O 1
ATOM 6180 N N . ILE B 2 35 ? 157.450 202.777 154.023 1.00 24.88 35 ILE B N 1
ATOM 6181 C CA . ILE B 2 35 ? 156.818 202.237 152.824 1.00 24.88 35 ILE B CA 1
ATOM 6182 C C . ILE B 2 35 ? 157.588 202.651 151.577 1.00 24.88 35 ILE B C 1
ATOM 6183 O O . ILE B 2 35 ? 157.849 201.830 150.690 1.00 24.88 35 ILE B O 1
ATOM 6188 N N . ALA B 2 36 ? 157.977 203.921 151.494 1.00 23.24 36 ALA B N 1
ATOM 6189 C CA . ALA B 2 36 ? 158.636 204.475 150.317 1.00 23.24 36 ALA B CA 1
ATOM 6190 C C . ALA B 2 36 ? 160.065 204.915 150.620 1.00 23.24 36 ALA B C 1
ATOM 6191 O O . ALA B 2 36 ? 160.530 205.945 150.132 1.00 23.24 36 ALA B O 1
ATOM 6193 N N . ALA B 2 37 ? 160.776 204.141 151.436 1.00 22.93 37 ALA B N 1
ATOM 6194 C CA . ALA B 2 37 ? 162.165 204.449 151.727 1.00 22.93 37 ALA B CA 1
ATOM 6195 C C . ALA B 2 37 ? 163.037 204.169 150.504 1.00 22.93 37 ALA B C 1
ATOM 6196 O O . ALA B 2 37 ? 162.761 203.246 149.734 1.00 22.93 37 ALA B O 1
ATOM 6198 N N . PRO B 2 38 ? 164.096 204.948 150.307 1.00 24.39 38 PRO B N 1
ATOM 6199 C CA . PRO B 2 38 ? 164.970 204.736 149.150 1.00 24.39 38 PRO B CA 1
ATOM 6200 C C . PRO B 2 38 ? 165.697 203.410 149.261 1.00 24.39 38 PRO B C 1
ATOM 6201 O O . PRO B 2 38 ? 165.823 202.854 150.362 1.00 24.39 38 PRO B O 1
ATOM 6205 N N . PRO B 2 39 ? 166.167 202.860 148.143 1.00 20.48 39 PRO B N 1
ATOM 6206 C CA . PRO B 2 39 ? 166.865 201.570 148.192 1.00 20.48 39 PRO B CA 1
ATOM 6207 C C . PRO B 2 39 ? 168.093 201.621 149.090 1.00 20.48 39 PRO B C 1
ATOM 6208 O O . PRO B 2 39 ? 168.812 202.621 149.140 1.00 20.48 39 PRO B O 1
ATOM 6212 N N . GLY B 2 40 ? 168.326 200.520 149.799 1.00 13.63 40 GLY B N 1
ATOM 6213 C CA . GLY B 2 40 ? 169.403 200.425 150.752 1.00 13.63 40 GLY B CA 1
ATOM 6214 C C . GLY B 2 40 ? 168.959 199.692 152.000 1.00 13.63 40 GLY B C 1
ATOM 6215 O O . GLY B 2 40 ? 167.775 199.390 152.176 1.00 13.63 40 GLY B O 1
ATOM 6216 N N . PRO B 2 41 ? 169.901 199.384 152.889 1.00 13.30 41 PRO B N 1
ATOM 6217 C CA . PRO B 2 41 ? 169.544 198.685 154.129 1.00 13.30 41 PRO B CA 1
ATOM 6218 C C . PRO B 2 41 ? 168.632 199.532 155.001 1.00 13.30 41 PRO B C 1
ATOM 6219 O O . PRO B 2 41 ? 168.724 200.760 155.022 1.00 13.30 41 PRO B O 1
ATOM 6223 N N . LEU B 2 42 ? 167.742 198.863 155.730 1.00 11.09 42 LEU B N 1
ATOM 6224 C CA . LEU B 2 42 ? 166.786 199.568 156.571 1.00 11.09 42 LEU B CA 1
ATOM 6225 C C . LEU B 2 42 ? 166.418 198.706 157.768 1.00 11.09 42 LEU B C 1
ATOM 6226 O O . LEU B 2 42 ? 166.279 197.487 157.638 1.00 11.09 42 LEU B O 1
ATOM 6231 N N . VAL B 2 43 ? 166.248 199.345 158.928 1.00 13.89 43 VAL B N 1
ATOM 6232 C CA . VAL B 2 43 ? 165.851 198.662 160.154 1.00 13.89 43 VAL B CA 1
ATOM 6233 C C . VAL B 2 43 ? 164.523 199.234 160.626 1.00 13.89 43 VAL B C 1
ATOM 6234 O O . VAL B 2 43 ? 164.316 200.451 160.592 1.00 13.89 43 VAL B O 1
ATOM 6238 N N . VAL B 2 44 ? 163.621 198.360 161.063 1.00 13.67 44 VAL B N 1
ATOM 6239 C CA . VAL B 2 44 ? 162.349 198.772 161.648 1.00 13.67 44 VAL B CA 1
ATOM 6240 C C . VAL B 2 44 ? 162.237 198.197 163.055 1.00 13.67 44 VAL B C 1
ATOM 6241 O O . VAL B 2 44 ? 162.620 197.049 163.301 1.00 13.67 44 VAL B O 1
ATOM 6245 N N . ILE B 2 45 ? 161.721 199.009 163.981 1.00 18.52 45 ILE B N 1
ATOM 6246 C CA . ILE B 2 45 ? 161.761 198.718 165.413 1.00 18.52 45 ILE B CA 1
ATOM 6247 C C . ILE B 2 45 ? 160.383 199.088 165.984 1.00 18.52 45 ILE B C 1
ATOM 6248 O O . ILE B 2 45 ? 159.441 199.312 165.215 1.00 18.52 45 ILE B O 1
ATOM 6253 N N . ALA B 2 46 ? 160.235 199.069 167.315 1.00 22.51 46 ALA B N 1
ATOM 6254 C CA . ALA B 2 46 ? 159.091 199.534 168.105 1.00 22.51 46 ALA B CA 1
ATOM 6255 C C . ALA B 2 46 ? 157.959 198.522 168.266 1.00 22.51 46 ALA B C 1
ATOM 6256 O O . ALA B 2 46 ? 156.903 198.860 168.808 1.00 22.51 46 ALA B O 1
ATOM 6258 N N . GLY B 2 47 ? 158.158 197.289 167.816 1.00 29.26 47 GLY B N 1
ATOM 6259 C CA . GLY B 2 47 ? 157.556 196.163 168.509 1.00 29.26 47 GLY B CA 1
ATOM 6260 C C . GLY B 2 47 ? 156.132 195.697 168.275 1.00 29.26 47 GLY B C 1
ATOM 6261 O O . GLY B 2 47 ? 155.839 195.000 167.299 1.00 29.26 47 GLY B O 1
ATOM 6262 N N . ALA B 2 48 ? 155.237 196.076 169.185 1.00 26.42 48 ALA B N 1
ATOM 6263 C CA . ALA B 2 48 ? 154.077 195.267 169.559 1.00 26.42 48 ALA B CA 1
ATOM 6264 C C . ALA B 2 48 ? 152.809 195.647 168.814 1.00 26.42 48 ALA B C 1
ATOM 6265 O O . ALA B 2 48 ? 151.725 195.669 169.399 1.00 26.42 48 ALA B O 1
ATOM 6267 N N . GLY B 2 49 ? 152.906 195.958 167.529 1.00 37.08 49 GLY B N 1
ATOM 6268 C CA . GLY B 2 49 ? 151.709 196.213 166.758 1.00 37.08 49 GLY B CA 1
ATOM 6269 C C . GLY B 2 49 ? 151.807 197.451 165.902 1.00 37.08 49 GLY B C 1
ATOM 6270 O O . GLY B 2 49 ? 150.809 197.909 165.343 1.00 37.08 49 GLY B O 1
ATOM 6271 N N . ALA B 2 50 ? 153.010 197.996 165.777 1.00 34.79 50 ALA B N 1
ATOM 6272 C CA . ALA B 2 50 ? 153.215 199.226 165.033 1.00 34.79 50 ALA B CA 1
ATOM 6273 C C . ALA B 2 50 ? 153.218 199.013 163.526 1.00 34.79 50 ALA B C 1
ATOM 6274 O O . ALA B 2 50 ? 153.676 199.894 162.791 1.00 34.79 50 ALA B O 1
ATOM 6276 N N . GLY B 2 51 ? 152.722 197.877 163.043 1.00 31.70 51 GLY B N 1
ATOM 6277 C CA . GLY B 2 51 ? 152.627 197.667 161.614 1.00 31.70 51 GLY B CA 1
ATOM 6278 C C . GLY B 2 51 ? 153.935 197.271 160.963 1.00 31.70 51 GLY B C 1
ATOM 6279 O O . GLY B 2 51 ? 154.511 198.044 160.194 1.00 31.70 51 GLY B O 1
ATOM 6280 N N . LYS B 2 52 ? 154.435 196.081 161.287 1.00 28.36 52 LYS B N 1
ATOM 6281 C CA . LYS B 2 52 ? 155.651 195.568 160.672 1.00 28.36 52 LYS B CA 1
ATOM 6282 C C . LYS B 2 52 ? 155.370 194.718 159.442 1.00 28.36 52 LYS B C 1
ATOM 6283 O O . LYS B 2 52 ? 155.861 195.027 158.355 1.00 28.36 52 LYS B O 1
ATOM 6289 N N . THR B 2 53 ? 154.584 193.653 159.587 1.00 28.62 53 THR B N 1
ATOM 6290 C CA . THR B 2 53 ? 154.268 192.818 158.436 1.00 28.62 53 THR B CA 1
ATOM 6291 C C . THR B 2 53 ? 153.305 193.511 157.481 1.00 28.62 53 THR B C 1
ATOM 6292 O O . THR B 2 53 ? 153.267 193.174 156.293 1.00 28.62 53 THR B O 1
ATOM 6296 N N . GLU B 2 54 ? 152.531 194.485 157.969 1.00 35.09 54 GLU B N 1
ATOM 6297 C CA . GLU B 2 54 ? 151.649 195.229 157.076 1.00 35.09 54 GLU B CA 1
ATOM 6298 C C . GLU B 2 54 ? 152.434 196.095 156.100 1.00 35.09 54 GLU B C 1
ATOM 6299 O O . GLU B 2 54 ? 151.975 196.331 154.977 1.00 35.09 54 GLU B O 1
ATOM 6305 N N . THR B 2 55 ? 153.611 196.573 156.498 1.00 24.44 55 THR B N 1
ATOM 6306 C CA . THR B 2 55 ? 154.487 197.317 155.606 1.00 24.44 55 THR B CA 1
ATOM 6307 C C . THR B 2 55 ? 155.502 196.422 154.904 1.00 24.44 55 THR B C 1
ATOM 6308 O O . THR B 2 55 ? 156.625 196.863 154.636 1.00 24.44 55 THR B O 1
ATOM 6312 N N . MET B 2 56 ? 155.144 195.170 154.630 1.00 18.78 56 MET B N 1
ATOM 6313 C CA . MET B 2 56 ? 155.980 194.282 153.837 1.00 18.78 56 MET B CA 1
ATOM 6314 C C . MET B 2 56 ? 155.404 194.063 152.446 1.00 18.78 56 MET B C 1
ATOM 6315 O O . MET B 2 56 ? 156.077 194.333 151.450 1.00 18.78 56 MET B O 1
ATOM 6320 N N . ALA B 2 57 ? 154.160 193.593 152.344 1.00 24.79 57 ALA B N 1
ATOM 6321 C CA . ALA B 2 57 ? 153.525 193.496 151.033 1.00 24.79 57 ALA B CA 1
ATOM 6322 C C . ALA B 2 57 ? 153.273 194.879 150.446 1.00 24.79 57 ALA B C 1
ATOM 6323 O O . ALA B 2 57 ? 153.414 195.085 149.233 1.00 24.79 57 ALA B O 1
ATOM 6325 N N . ALA B 2 58 ? 152.902 195.838 151.295 1.00 24.11 58 ALA B N 1
ATOM 6326 C CA . ALA B 2 58 ? 152.668 197.199 150.838 1.00 24.11 58 ALA B CA 1
ATOM 6327 C C . ALA B 2 58 ? 153.956 197.906 150.443 1.00 24.11 58 ALA B C 1
ATOM 6328 O O . ALA B 2 58 ? 153.899 198.911 149.728 1.00 24.11 58 ALA B O 1
ATOM 6330 N N . ARG B 2 59 ? 155.109 197.421 150.900 1.00 20.60 59 ARG B N 1
ATOM 6331 C CA . ARG B 2 59 ? 156.384 197.923 150.406 1.00 20.60 59 ARG B CA 1
ATOM 6332 C C . ARG B 2 59 ? 156.850 197.175 149.168 1.00 20.60 59 ARG B C 1
ATOM 6333 O O . ARG B 2 59 ? 157.504 197.768 148.304 1.00 20.60 59 ARG B O 1
ATOM 6341 N N . VAL B 2 60 ? 156.518 195.889 149.055 1.00 19.91 60 VAL B N 1
ATOM 6342 C CA . VAL B 2 60 ? 156.813 195.157 147.828 1.00 19.91 60 VAL B CA 1
ATOM 6343 C C . VAL B 2 60 ? 156.074 195.777 146.651 1.00 19.91 60 VAL B C 1
ATOM 6344 O O . VAL B 2 60 ? 156.650 195.978 145.575 1.00 19.91 60 VAL B O 1
ATOM 6348 N N . VAL B 2 61 ? 154.790 196.100 146.834 1.00 24.49 61 VAL B N 1
ATOM 6349 C CA . VAL B 2 61 ? 154.024 196.680 145.732 1.00 24.49 61 VAL B CA 1
ATOM 6350 C C . VAL B 2 61 ? 154.567 198.056 145.363 1.00 24.49 61 VAL B C 1
ATOM 6351 O O . VAL B 2 61 ? 154.578 198.434 144.186 1.00 24.49 61 VAL B O 1
ATOM 6355 N N . TRP B 2 62 ? 155.027 198.826 146.351 1.00 23.44 62 TRP B N 1
ATOM 6356 C CA . TRP B 2 62 ? 155.647 200.108 146.039 1.00 23.44 62 TRP B CA 1
ATOM 6357 C C . TRP B 2 62 ? 156.960 199.926 145.296 1.00 23.44 62 TRP B C 1
ATOM 6358 O O . TRP B 2 62 ? 157.362 200.805 144.528 1.00 23.44 62 TRP B O 1
ATOM 6369 N N . LEU B 2 63 ? 157.643 198.809 145.515 1.00 25.44 63 LEU B N 1
ATOM 6370 C CA . LEU B 2 63 ? 158.858 198.488 144.785 1.00 25.44 63 LEU B CA 1
ATOM 6371 C C . LEU B 2 63 ? 158.596 197.585 143.592 1.00 25.44 63 LEU B C 1
ATOM 6372 O O . LEU B 2 63 ? 159.543 197.017 143.044 1.00 25.44 63 LEU B O 1
ATOM 6377 N N . VAL B 2 64 ? 157.338 197.421 143.189 1.00 23.43 64 VAL B N 1
ATOM 6378 C CA . VAL B 2 64 ? 157.016 196.611 142.021 1.00 23.43 64 VAL B CA 1
ATOM 6379 C C . VAL B 2 64 ? 156.190 197.434 141.043 1.00 23.43 64 VAL B C 1
ATOM 6380 O O . VAL B 2 64 ? 156.553 197.570 139.870 1.00 23.43 64 VAL B O 1
ATOM 6384 N N . ALA B 2 65 ? 155.073 197.990 141.517 1.00 24.43 65 ALA B N 1
ATOM 6385 C CA . ALA B 2 65 ? 154.199 198.760 140.638 1.00 24.43 65 ALA B CA 1
ATOM 6386 C C . ALA B 2 65 ? 154.864 200.057 140.201 1.00 24.43 65 ALA B C 1
ATOM 6387 O O . ALA B 2 65 ? 154.873 200.392 139.011 1.00 24.43 65 ALA B O 1
ATOM 6389 N N . ASN B 2 66 ? 155.426 200.802 141.154 1.00 22.84 66 ASN B N 1
ATOM 6390 C CA . ASN B 2 66 ? 156.127 202.035 140.815 1.00 22.84 66 ASN B CA 1
ATOM 6391 C C . ASN B 2 66 ? 157.322 201.734 139.920 1.00 22.84 66 ASN B C 1
ATOM 6392 O O . ASN B 2 66 ? 157.547 202.424 138.919 1.00 22.84 66 ASN B O 1
ATOM 6397 N N . GLY B 2 67 ? 158.071 200.700 140.241 1.00 24.67 67 GLY B N 1
ATOM 6398 C CA . GLY B 2 67 ? 159.245 200.319 139.481 1.00 24.67 67 GLY B CA 1
ATOM 6399 C C . GLY B 2 67 ? 160.323 199.801 140.418 1.00 24.67 67 GLY B C 1
ATOM 6400 O O . GLY B 2 67 ? 160.026 199.194 141.443 1.00 24.67 67 GLY B O 1
ATOM 6401 N N . PHE B 2 68 ? 161.572 200.054 140.037 1.00 24.15 68 PHE B N 1
ATOM 6402 C CA . PHE B 2 68 ? 162.778 199.718 140.787 1.00 24.15 68 PHE B CA 1
ATOM 6403 C C . PHE B 2 68 ? 163.000 198.219 140.935 1.00 24.15 68 PHE B C 1
ATOM 6404 O O . PHE B 2 68 ? 164.031 197.824 141.492 1.00 24.15 68 PHE B O 1
ATOM 6412 N N . ALA B 2 69 ? 162.095 197.374 140.447 1.00 21.33 69 ALA B N 1
ATOM 6413 C CA . ALA B 2 69 ? 162.253 195.930 140.574 1.00 21.33 69 ALA B CA 1
ATOM 6414 C C . ALA B 2 69 ? 161.187 195.232 139.743 1.00 21.33 69 ALA B C 1
ATOM 6415 O O . ALA B 2 69 ? 160.199 195.836 139.320 1.00 21.33 69 ALA B O 1
ATOM 6417 N N . THR B 2 70 ? 161.406 193.941 139.530 1.00 23.64 70 THR B N 1
ATOM 6418 C CA . THR B 2 70 ? 160.517 192.999 138.874 1.00 23.64 70 THR B CA 1
ATOM 6419 C C . THR B 2 70 ? 160.034 191.997 139.905 1.00 23.64 70 THR B C 1
ATOM 6420 O O . THR B 2 70 ? 160.853 191.529 140.704 1.00 23.64 70 THR B O 1
ATOM 6424 N N . PRO B 2 71 ? 158.752 191.631 139.952 1.00 23.21 71 PRO B N 1
ATOM 6425 C CA . PRO B 2 71 ? 158.272 190.784 141.049 1.00 23.21 71 PRO B CA 1
ATOM 6426 C C . PRO B 2 71 ? 158.734 189.336 140.992 1.00 23.21 71 PRO B C 1
ATOM 6427 O O . PRO B 2 71 ? 158.207 188.513 141.745 1.00 23.21 71 PRO B O 1
ATOM 6431 N N . SER B 2 72 ? 159.693 189.005 140.123 1.00 24.98 72 SER B N 1
ATOM 6432 C CA . SER B 2 72 ? 160.436 187.756 140.214 1.00 24.98 72 SER B CA 1
ATOM 6433 C C . SER B 2 72 ? 161.779 187.927 140.912 1.00 24.98 72 SER B C 1
ATOM 6434 O O . SER B 2 72 ? 162.522 186.952 141.046 1.00 24.98 72 SER B O 1
ATOM 6437 N N . GLN B 2 73 ? 162.104 189.142 141.357 1.00 14.31 73 GLN B N 1
ATOM 6438 C CA . GLN B 2 73 ? 163.359 189.435 142.035 1.00 14.31 73 GLN B CA 1
ATOM 6439 C C . GLN B 2 73 ? 163.160 189.753 143.510 1.00 14.31 73 GLN B C 1
ATOM 6440 O O . GLN B 2 73 ? 164.019 190.395 144.121 1.00 14.31 73 GLN B O 1
ATOM 6446 N N . VAL B 2 74 ? 162.046 189.331 144.093 1.00 9.40 74 VAL B N 1
ATOM 6447 C CA . VAL B 2 74 ? 161.733 189.601 145.490 1.00 9.40 74 VAL B CA 1
ATOM 6448 C C . VAL B 2 74 ? 162.003 188.342 146.295 1.00 9.40 74 VAL B C 1
ATOM 6449 O O . VAL B 2 74 ? 161.613 187.243 145.887 1.00 9.40 74 VAL B O 1
ATOM 6453 N N . LEU B 2 75 ? 162.683 188.494 147.427 1.00 5.85 75 LEU B N 1
ATOM 6454 C CA . LEU B 2 75 ? 162.914 187.385 148.340 1.00 5.85 75 LEU B CA 1
ATOM 6455 C C . LEU B 2 75 ? 162.481 187.802 149.733 1.00 5.85 75 LEU B C 1
ATOM 6456 O O . LEU B 2 75 ? 162.881 188.863 150.213 1.00 5.85 75 LEU B O 1
ATOM 6461 N N . GLY B 2 76 ? 161.669 186.985 150.369 1.00 6.38 76 GLY B N 1
ATOM 6462 C CA . GLY B 2 76 ? 161.228 187.255 151.727 1.00 6.38 76 GLY B CA 1
ATOM 6463 C C . GLY B 2 76 ? 161.472 186.050 152.604 1.00 6.38 76 GLY B C 1
ATOM 6464 O O . GLY B 2 76 ? 161.284 184.913 152.179 1.00 6.38 76 GLY B O 1
ATOM 6465 N N . LEU B 2 77 ? 161.899 186.309 153.834 1.00 4.86 77 LEU B N 1
ATOM 6466 C CA . LEU B 2 77 ? 162.249 185.242 154.758 1.00 4.86 77 LEU B CA 1
ATOM 6467 C C . LEU B 2 77 ? 161.479 185.421 156.056 1.00 4.86 77 LEU B C 1
ATOM 6468 O O . LEU B 2 77 ? 161.462 186.516 156.625 1.00 4.86 77 LEU B O 1
ATOM 6473 N N . THR B 2 78 ? 160.848 184.346 156.519 1.00 12.53 78 THR B N 1
ATOM 6474 C CA . THR B 2 78 ? 160.146 184.326 157.791 1.00 12.53 78 THR B CA 1
ATOM 6475 C C . THR B 2 78 ? 160.531 183.064 158.546 1.00 12.53 78 THR B C 1
ATOM 6476 O O . THR B 2 78 ? 160.981 182.081 157.955 1.00 12.53 78 THR B O 1
ATOM 6480 N N . PHE B 2 79 ? 160.350 183.095 159.866 1.00 15.80 79 PHE B N 1
ATOM 6481 C CA . PHE B 2 79 ? 160.749 181.952 160.680 1.00 15.80 79 PHE B CA 1
ATOM 6482 C C . PHE B 2 79 ? 159.856 180.744 160.423 1.00 15.80 79 PHE B C 1
ATOM 6483 O O . PHE B 2 79 ? 160.320 179.707 159.939 1.00 15.80 79 PHE B O 1
ATOM 6491 N N . THR B 2 80 ? 158.571 180.862 160.731 1.00 16.28 80 THR B N 1
ATOM 6492 C CA . THR B 2 80 ? 157.653 179.749 160.555 1.00 16.28 80 THR B CA 1
ATOM 6493 C C . THR B 2 80 ? 157.105 179.724 159.135 1.00 16.28 80 THR B C 1
ATOM 6494 O O . THR B 2 80 ? 156.990 180.758 158.474 1.00 16.28 80 THR B O 1
ATOM 6498 N N . ARG B 2 81 ? 156.765 178.524 158.664 1.00 34.17 81 ARG B N 1
ATOM 6499 C CA . ARG B 2 81 ? 156.270 178.397 157.300 1.00 34.17 81 ARG B CA 1
ATOM 6500 C C . ARG B 2 81 ? 154.865 178.964 157.134 1.00 34.17 81 ARG B C 1
ATOM 6501 O O . ARG B 2 81 ? 154.499 179.358 156.021 1.00 34.17 81 ARG B O 1
ATOM 6509 N N . LYS B 2 82 ? 154.072 179.018 158.206 1.00 26.75 82 LYS B N 1
ATOM 6510 C CA . LYS B 2 82 ? 152.759 179.647 158.113 1.00 26.75 82 LYS B CA 1
ATOM 6511 C C . LYS B 2 82 ? 152.885 181.132 157.793 1.00 26.75 82 LYS B C 1
ATOM 6512 O O . LYS B 2 82 ? 152.122 181.668 156.978 1.00 26.75 82 LYS B O 1
ATOM 6518 N N . ALA B 2 83 ? 153.841 181.814 158.429 1.00 23.63 83 ALA B N 1
ATOM 6519 C CA . ALA B 2 83 ? 154.074 183.220 158.120 1.00 23.63 83 ALA B CA 1
ATOM 6520 C C . ALA B 2 83 ? 154.526 183.395 156.677 1.00 23.63 83 ALA B C 1
ATOM 6521 O O . ALA B 2 83 ? 154.114 184.344 156.001 1.00 23.63 83 ALA B O 1
ATOM 6523 N N . ALA B 2 84 ? 155.371 182.487 156.185 1.00 20.99 84 ALA B N 1
ATOM 6524 C CA . ALA B 2 84 ? 155.795 182.548 154.791 1.00 20.99 84 ALA B CA 1
ATOM 6525 C C . ALA B 2 84 ? 154.607 182.407 153.852 1.00 20.99 84 ALA B C 1
ATOM 6526 O O . ALA B 2 84 ? 154.472 183.162 152.882 1.00 20.99 84 ALA B O 1
ATOM 6528 N N . GLY B 2 85 ? 153.727 181.446 154.133 1.00 24.54 85 GLY B N 1
ATOM 6529 C CA . GLY B 2 85 ? 152.558 181.265 153.289 1.00 24.54 85 GLY B CA 1
ATOM 6530 C C . GLY B 2 85 ? 151.638 182.470 153.298 1.00 24.54 85 GLY B C 1
ATOM 6531 O O . GLY B 2 85 ? 151.156 182.905 152.247 1.00 24.54 85 GLY B O 1
ATOM 6532 N N . GLN B 2 86 ? 151.388 183.035 154.483 1.00 23.60 86 GLN B N 1
ATOM 6533 C CA . GLN B 2 86 ? 150.492 184.183 154.557 1.00 23.60 86 GLN B CA 1
ATOM 6534 C C . GLN B 2 86 ? 151.098 185.400 153.866 1.00 23.60 86 GLN B C 1
ATOM 6535 O O . GLN B 2 86 ? 150.381 186.158 153.202 1.00 23.60 86 GLN B O 1
ATOM 6541 N N . LEU B 2 87 ? 152.415 185.598 153.991 1.00 21.19 87 LEU B N 1
ATOM 6542 C CA . LEU B 2 87 ? 153.058 186.705 153.290 1.00 21.19 87 LEU B CA 1
ATOM 6543 C C . LEU B 2 87 ? 152.987 186.514 151.783 1.00 21.19 87 LEU B C 1
ATOM 6544 O O . LEU B 2 87 ? 152.739 187.470 151.041 1.00 21.19 87 LEU B O 1
ATOM 6549 N N . LEU B 2 88 ? 153.195 185.283 151.311 1.00 25.12 88 LEU B N 1
ATOM 6550 C CA . LEU B 2 88 ? 153.067 185.011 149.885 1.00 25.12 88 LEU B CA 1
ATOM 6551 C C . LEU B 2 88 ? 151.662 185.321 149.390 1.00 25.12 88 LEU B C 1
ATOM 6552 O O . LEU B 2 88 ? 151.489 185.942 148.334 1.00 25.12 88 LEU B O 1
ATOM 6557 N N . ARG B 2 89 ? 150.644 184.902 150.144 1.00 32.48 89 ARG B N 1
ATOM 6558 C CA . ARG B 2 89 ? 149.266 185.133 149.718 1.00 32.48 89 ARG B CA 1
ATOM 6559 C C . ARG B 2 89 ? 148.929 186.619 149.707 1.00 32.48 89 ARG B C 1
ATOM 6560 O O . ARG B 2 89 ? 148.320 187.119 148.752 1.00 32.48 89 ARG B O 1
ATOM 6568 N N . ARG B 2 90 ? 149.334 187.345 150.751 1.00 32.43 90 ARG B N 1
ATOM 6569 C CA . ARG B 2 90 ? 149.091 188.782 150.794 1.00 32.43 90 ARG B CA 1
ATOM 6570 C C . ARG B 2 90 ? 149.783 189.494 149.639 1.00 32.43 90 ARG B C 1
ATOM 6571 O O . ARG B 2 90 ? 149.183 190.353 148.979 1.00 32.43 90 ARG B O 1
ATOM 6579 N N . VAL B 2 91 ? 151.043 189.141 149.371 1.00 30.80 91 VAL B N 1
ATOM 6580 C CA . VAL B 2 91 ? 151.790 189.789 148.300 1.00 30.80 91 VAL B CA 1
ATOM 6581 C C . VAL B 2 91 ? 151.149 189.508 146.950 1.00 30.80 91 VAL B C 1
ATOM 6582 O O . VAL B 2 91 ? 150.993 190.415 146.123 1.00 30.80 91 VAL B O 1
ATOM 6586 N N . ARG B 2 92 ? 150.771 188.250 146.696 1.00 37.37 92 ARG B N 1
ATOM 6587 C CA . ARG B 2 92 ? 150.196 187.934 145.395 1.00 37.37 92 ARG B CA 1
ATOM 6588 C C . ARG B 2 92 ? 148.860 188.645 145.218 1.00 37.37 92 ARG B C 1
ATOM 6589 O O . ARG B 2 92 ? 148.542 189.123 144.123 1.00 37.37 92 ARG B O 1
ATOM 6597 N N . THR B 2 93 ? 148.055 188.711 146.284 1.00 38.99 93 THR B N 1
ATOM 6598 C CA . THR B 2 93 ? 146.767 189.391 146.193 1.00 38.99 93 THR B CA 1
ATOM 6599 C C . THR B 2 93 ? 146.944 190.874 145.896 1.00 38.99 93 THR B C 1
ATOM 6600 O O . THR B 2 93 ? 146.242 191.436 145.044 1.00 38.99 93 THR B O 1
ATOM 6604 N N . ARG B 2 94 ? 147.885 191.527 146.584 1.00 42.24 94 ARG B N 1
ATOM 6605 C CA . ARG B 2 94 ? 148.133 192.938 146.310 1.00 42.24 94 ARG B CA 1
ATOM 6606 C C . ARG B 2 94 ? 148.628 193.139 144.885 1.00 42.24 94 ARG B C 1
ATOM 6607 O O . ARG B 2 94 ? 148.217 194.087 144.207 1.00 42.24 94 ARG B O 1
ATOM 6615 N N . LEU B 2 95 ? 149.511 192.256 144.412 1.00 43.03 95 LEU B N 1
ATOM 6616 C CA . LEU B 2 95 ? 150.018 192.379 143.048 1.00 43.03 95 LEU B CA 1
ATOM 6617 C C . LEU B 2 95 ? 148.908 192.190 142.021 1.00 43.03 95 LEU B C 1
ATOM 6618 O O . LEU B 2 95 ? 148.865 192.897 141.010 1.00 43.03 95 LEU B O 1
ATOM 6623 N N . ALA B 2 96 ? 148.011 191.231 142.254 1.00 52.68 96 ALA B N 1
ATOM 6624 C CA . ALA B 2 96 ? 146.902 191.018 141.330 1.00 52.68 96 ALA B CA 1
ATOM 6625 C C . ALA B 2 96 ? 145.955 192.210 141.318 1.00 52.68 96 ALA B C 1
ATOM 6626 O O . ALA B 2 96 ? 145.468 192.614 140.255 1.00 52.68 96 ALA B O 1
ATOM 6628 N N . ARG B 2 97 ? 145.675 192.786 142.490 1.00 56.57 97 ARG B N 1
ATOM 6629 C CA . ARG B 2 97 ? 144.836 193.979 142.531 1.00 56.57 97 ARG B CA 1
ATOM 6630 C C . ARG B 2 97 ? 145.502 195.159 141.833 1.00 56.57 97 ARG B C 1
ATOM 6631 O O . ARG B 2 97 ? 144.821 195.947 141.167 1.00 56.57 97 ARG B O 1
ATOM 6639 N N . LEU B 2 98 ? 146.819 195.300 141.973 1.00 55.87 98 LEU B N 1
ATOM 6640 C CA . LEU B 2 98 ? 147.543 196.375 141.310 1.00 55.87 98 LEU B CA 1
ATOM 6641 C C . LEU B 2 98 ? 147.754 196.120 139.824 1.00 55.87 98 LEU B C 1
ATOM 6642 O O . LEU B 2 98 ? 148.083 197.060 139.093 1.00 55.87 98 LEU B O 1
ATOM 6647 N N . ALA B 2 99 ? 147.585 194.880 139.362 1.00 62.13 99 ALA B N 1
ATOM 6648 C CA . ALA B 2 99 ? 147.714 194.593 137.939 1.00 62.13 99 ALA B CA 1
ATOM 6649 C C . ALA B 2 99 ? 146.583 195.204 137.125 1.00 62.13 99 ALA B C 1
ATOM 6650 O O . ALA B 2 99 ? 146.768 195.471 135.932 1.00 62.13 99 ALA B O 1
ATOM 6652 N N . GLY B 2 100 ? 145.425 195.429 137.738 1.00 59.80 100 GLY B N 1
ATOM 6653 C CA . GLY B 2 100 ? 144.286 196.033 137.087 1.00 59.80 100 GLY B CA 1
ATOM 6654 C C . GLY B 2 100 ? 144.237 197.541 137.121 1.00 59.80 100 GLY B C 1
ATOM 6655 O O . GLY B 2 100 ? 143.257 198.128 136.652 1.00 59.80 100 GLY B O 1
ATOM 6656 N N . ALA B 2 101 ? 145.256 198.195 137.667 1.00 60.14 101 ALA B N 1
ATOM 6657 C CA . ALA B 2 101 ? 145.300 199.651 137.726 1.00 60.14 101 ALA B CA 1
ATOM 6658 C C . ALA B 2 101 ? 146.462 200.249 136.953 1.00 60.14 101 ALA B C 1
ATOM 6659 O O . ALA B 2 101 ? 146.296 201.291 136.312 1.00 60.14 101 ALA B O 1
ATOM 6661 N N . GLY B 2 102 ? 147.633 199.621 136.990 1.00 65.16 102 GLY B N 1
ATOM 6662 C CA . GLY B 2 102 ? 148.796 200.130 136.285 1.00 65.16 102 GLY B CA 1
ATOM 6663 C C . GLY B 2 102 ? 150.065 199.351 136.568 1.00 65.16 102 GLY B C 1
ATOM 6664 O O . GLY B 2 102 ? 150.041 198.334 137.261 1.00 65.16 102 GLY B O 1
ATOM 6665 N N . GLU B 2 112 ? 155.803 185.232 136.601 1.00 33.53 112 GLU B N 1
ATOM 6666 C CA . GLU B 2 112 ? 156.584 186.179 137.387 1.00 33.53 112 GLU B CA 1
ATOM 6667 C C . GLU B 2 112 ? 155.985 186.342 138.777 1.00 33.53 112 GLU B C 1
ATOM 6668 O O . GLU B 2 112 ? 155.050 187.115 138.971 1.00 33.53 112 GLU B O 1
ATOM 6674 N N . SER B 2 113 ? 156.532 185.608 139.743 1.00 31.92 113 SER B N 1
ATOM 6675 C CA . SER B 2 113 ? 156.048 185.628 141.114 1.00 31.92 113 SER B CA 1
ATOM 6676 C C . SER B 2 113 ? 157.226 185.735 142.072 1.00 31.92 113 SER B C 1
ATOM 6677 O O . SER B 2 113 ? 158.361 185.386 141.740 1.00 31.92 113 SER B O 1
ATOM 6680 N N . ALA B 2 114 ? 156.940 186.234 143.271 1.00 24.77 114 ALA B N 1
ATOM 6681 C CA . ALA B 2 114 ? 157.963 186.390 144.290 1.00 24.77 114 ALA B CA 1
ATOM 6682 C C . ALA B 2 114 ? 158.373 185.030 144.848 1.00 24.77 114 ALA B C 1
ATOM 6683 O O . ALA B 2 114 ? 157.735 184.004 144.601 1.00 24.77 114 ALA B O 1
ATOM 6685 N N . THR B 2 115 ? 159.464 185.030 145.608 1.00 15.82 115 THR B N 1
ATOM 6686 C CA . THR B 2 115 ? 159.986 183.829 146.250 1.00 15.82 115 THR B CA 1
ATOM 6687 C C . THR B 2 115 ? 160.030 184.072 147.751 1.00 15.82 115 THR B C 1
ATOM 6688 O O . THR B 2 115 ? 160.862 184.846 148.233 1.00 15.82 115 THR B O 1
ATOM 6692 N N . VAL B 2 116 ? 159.143 183.413 148.488 1.00 9.86 116 VAL B N 1
ATOM 6693 C CA . VAL B 2 116 ? 159.064 183.548 149.937 1.00 9.86 116 VAL B CA 1
ATOM 6694 C C . VAL B 2 116 ? 159.319 182.184 150.555 1.00 9.86 116 VAL B C 1
ATOM 6695 O O . VAL B 2 116 ? 158.660 181.202 150.196 1.00 9.86 116 VAL B O 1
ATOM 6699 N N . SER B 2 117 ? 160.270 182.125 151.484 1.00 6.92 117 SER B N 1
ATOM 6700 C CA . SER B 2 117 ? 160.672 180.866 152.089 1.00 6.92 117 SER B CA 1
ATOM 6701 C C . SER B 2 117 ? 161.209 181.126 153.487 1.00 6.92 117 SER B C 1
ATOM 6702 O O . SER B 2 117 ? 161.592 182.246 153.827 1.00 6.92 117 SER B O 1
ATOM 6705 N N . THR B 2 118 ? 161.233 180.072 154.295 1.00 13.94 118 THR B N 1
ATOM 6706 C CA . THR B 2 118 ? 161.821 180.146 155.621 1.00 13.94 118 THR B CA 1
ATOM 6707 C C . THR B 2 118 ? 163.346 180.149 155.524 1.00 13.94 118 THR B C 1
ATOM 6708 O O . THR B 2 118 ? 163.930 179.853 154.480 1.00 13.94 118 THR B O 1
ATOM 6712 N N . TYR B 2 119 ? 163.996 180.497 156.637 1.00 8.72 119 TYR B N 1
ATOM 6713 C CA . TYR B 2 119 ? 165.451 180.603 156.638 1.00 8.72 119 TYR B CA 1
ATOM 6714 C C . TYR B 2 119 ? 166.105 179.269 156.300 1.00 8.72 119 TYR B C 1
ATOM 6715 O O . TYR B 2 119 ? 166.973 179.193 155.422 1.00 8.72 119 TYR B O 1
ATOM 6724 N N . HIS B 2 120 ? 165.695 178.199 156.984 1.00 18.71 120 HIS B N 1
ATOM 6725 C CA . HIS B 2 120 ? 166.337 176.907 156.778 1.00 18.71 120 HIS B CA 1
ATOM 6726 C C . HIS B 2 120 ? 166.067 176.357 155.387 1.00 18.71 120 HIS B C 1
ATOM 6727 O O . HIS B 2 120 ? 166.936 175.701 154.803 1.00 18.71 120 HIS B O 1
ATOM 6734 N N . ALA B 2 121 ? 164.880 176.610 154.836 1.00 11.32 121 ALA B N 1
ATOM 6735 C CA . ALA B 2 121 ? 164.614 176.191 153.465 1.00 11.32 121 ALA B CA 1
ATOM 6736 C C . ALA B 2 121 ? 165.532 176.911 152.488 1.00 11.32 121 ALA B C 1
ATOM 6737 O O . ALA B 2 121 ? 166.014 176.314 151.518 1.00 11.32 121 ALA B O 1
ATOM 6739 N N . PHE B 2 122 ? 165.793 178.197 152.729 1.00 8.37 122 PHE B N 1
ATOM 6740 C CA . PHE B 2 122 ? 166.719 178.921 151.868 1.00 8.37 122 PHE B CA 1
ATOM 6741 C C . PHE B 2 122 ? 168.139 178.397 152.021 1.00 8.37 122 PHE B C 1
ATOM 6742 O O . PHE B 2 122 ? 168.894 178.356 151.046 1.00 8.37 122 PHE B O 1
ATOM 6750 N N . ALA B 2 123 ? 168.528 178.007 153.235 1.00 10.57 123 ALA B N 1
ATOM 6751 C CA . ALA B 2 123 ? 169.841 177.394 153.411 1.00 10.57 123 ALA B CA 1
ATOM 6752 C C . ALA B 2 123 ? 169.940 176.089 152.635 1.00 10.57 123 ALA B C 1
ATOM 6753 O O . ALA B 2 123 ? 170.965 175.806 152.007 1.00 10.57 123 ALA B O 1
ATOM 6755 N N . GLY B 2 124 ? 168.881 175.282 152.667 1.00 10.15 124 GLY B N 1
ATOM 6756 C CA . GLY B 2 124 ? 168.874 174.062 151.878 1.00 10.15 124 GLY B CA 1
ATOM 6757 C C . GLY B 2 124 ? 168.973 174.333 150.389 1.00 10.15 124 GLY B C 1
ATOM 6758 O O . GLY B 2 124 ? 169.690 173.636 149.666 1.00 10.15 124 GLY B O 1
ATOM 6759 N N . THR B 2 125 ? 168.257 175.353 149.909 1.00 11.66 125 THR B N 1
ATOM 6760 C CA . THR B 2 125 ? 168.345 175.722 148.498 1.00 11.66 125 THR B CA 1
ATOM 6761 C C . THR B 2 125 ? 169.754 176.176 148.134 1.00 11.66 125 THR B C 1
ATOM 6762 O O . THR B 2 125 ? 170.297 175.781 147.094 1.00 11.66 125 THR B O 1
ATOM 6766 N N . LEU B 2 126 ? 170.366 176.994 148.990 1.00 6.78 126 LEU B N 1
ATOM 6767 C CA . LEU B 2 126 ? 171.720 177.468 148.737 1.00 6.78 126 LEU B CA 1
ATOM 6768 C C . LEU B 2 126 ? 172.704 176.311 148.699 1.00 6.78 126 LEU B C 1
ATOM 6769 O O . LEU B 2 126 ? 173.618 176.291 147.869 1.00 6.78 126 LEU B O 1
ATOM 6774 N N . LEU B 2 127 ? 172.539 175.338 149.597 1.00 11.88 127 LEU B N 1
ATOM 6775 C CA . LEU B 2 127 ? 173.400 174.161 149.568 1.00 11.88 127 LEU B CA 1
ATOM 6776 C C . LEU B 2 127 ? 173.190 173.356 148.293 1.00 11.88 127 LEU B C 1
ATOM 6777 O O . LEU B 2 127 ? 174.153 172.854 147.708 1.00 11.88 127 LEU B O 1
ATOM 6782 N N . ARG B 2 128 ? 171.939 173.211 147.849 1.00 13.97 128 ARG B N 1
ATOM 6783 C CA . ARG B 2 128 ? 171.683 172.449 146.629 1.00 13.97 128 ARG B CA 1
ATOM 6784 C C . ARG B 2 128 ? 172.311 173.113 145.410 1.00 13.97 128 ARG B C 1
ATOM 6785 O O . ARG B 2 128 ? 172.863 172.431 144.540 1.00 13.97 128 ARG B O 1
ATOM 6793 N N . GLU B 2 129 ? 172.230 174.443 145.323 1.00 17.49 129 GLU B N 1
ATOM 6794 C CA . GLU B 2 129 ? 172.799 175.140 144.172 1.00 17.49 129 GLU B CA 1
ATOM 6795 C C . GLU B 2 129 ? 174.320 175.036 144.146 1.00 17.49 129 GLU B C 1
ATOM 6796 O O . GLU B 2 129 ? 174.907 174.677 143.120 1.00 17.49 129 GLU B O 1
ATOM 6802 N N . HIS B 2 130 ? 174.977 175.342 145.265 1.00 15.34 130 HIS B N 1
ATOM 6803 C CA . HIS B 2 130 ? 176.435 175.401 145.297 1.00 15.34 130 HIS B CA 1
ATOM 6804 C C . HIS B 2 130 ? 177.034 174.423 146.299 1.00 15.34 130 HIS B C 1
ATOM 6805 O O . HIS B 2 130 ? 177.924 174.791 147.070 1.00 15.34 130 HIS B O 1
ATOM 6812 N N . GLY B 2 131 ? 176.562 173.177 146.300 1.00 18.39 131 GLY B N 1
ATOM 6813 C CA . GLY B 2 131 ? 177.054 172.215 147.267 1.00 18.39 131 GLY B CA 1
ATOM 6814 C C . GLY B 2 131 ? 178.433 171.672 146.971 1.00 18.39 131 GLY B C 1
ATOM 6815 O O . GLY B 2 131 ? 179.038 171.051 147.845 1.00 18.39 131 GLY B O 1
ATOM 6816 N N . LEU B 2 132 ? 178.945 171.879 145.764 1.00 21.98 132 LEU B N 1
ATOM 6817 C CA . LEU B 2 132 ? 180.242 171.316 145.416 1.00 21.98 132 LEU B CA 1
ATOM 6818 C C . LEU B 2 132 ? 181.409 172.234 145.750 1.00 21.98 132 LEU B C 1
ATOM 6819 O O . LEU B 2 132 ? 182.545 171.758 145.823 1.00 21.98 132 LEU B O 1
ATOM 6824 N N . LEU B 2 133 ? 181.166 173.528 145.950 1.00 21.74 133 LEU B N 1
ATOM 6825 C CA . LEU B 2 133 ? 182.241 174.419 146.369 1.00 21.74 133 LEU B CA 1
ATOM 6826 C C . LEU B 2 133 ? 182.795 173.988 147.721 1.00 21.74 133 LEU B C 1
ATOM 6827 O O . LEU B 2 133 ? 183.953 173.574 147.833 1.00 21.74 133 LEU B O 1
ATOM 6832 N N . LEU B 2 134 ? 181.970 174.074 148.759 1.00 26.16 134 LEU B N 1
ATOM 6833 C CA . LEU B 2 134 ? 182.251 173.431 150.035 1.00 26.16 134 LEU B CA 1
ATOM 6834 C C . LEU B 2 134 ? 181.787 171.985 149.958 1.00 26.16 134 LEU B C 1
ATOM 6835 O O . LEU B 2 134 ? 180.584 171.746 149.811 1.00 26.16 134 LEU B O 1
ATOM 6840 N N . PRO B 2 135 ? 182.672 171.002 150.099 1.00 21.93 135 PRO B N 1
ATOM 6841 C CA . PRO B 2 135 ? 182.363 169.657 149.587 1.00 21.93 135 PRO B CA 1
ATOM 6842 C C . PRO B 2 135 ? 181.286 168.920 150.366 1.00 21.93 135 PRO B C 1
ATOM 6843 O O . PRO B 2 135 ? 181.588 168.069 151.206 1.00 21.93 135 PRO B O 1
ATOM 6847 N N . VAL B 2 136 ? 180.025 169.240 150.084 1.00 23.97 136 VAL B N 1
ATOM 6848 C CA . VAL B 2 136 ? 178.876 168.516 150.613 1.00 23.97 136 VAL B CA 1
ATOM 6849 C C . VAL B 2 136 ? 178.018 168.080 149.434 1.00 23.97 136 VAL B C 1
ATOM 6850 O O . VAL B 2 136 ? 177.680 168.897 148.572 1.00 23.97 136 VAL B O 1
ATOM 6854 N N . GLU B 2 137 ? 177.680 166.799 149.388 1.00 30.10 137 GLU B N 1
ATOM 6855 C CA . GLU B 2 137 ? 176.919 166.282 148.261 1.00 30.10 137 GLU B CA 1
ATOM 6856 C C . GLU B 2 137 ? 175.549 166.953 148.198 1.00 30.10 137 GLU B C 1
ATOM 6857 O O . GLU B 2 137 ? 174.859 167.039 149.222 1.00 30.10 137 GLU B O 1
ATOM 6863 N N . PRO B 2 138 ? 175.129 167.453 147.032 1.00 30.39 138 PRO B N 1
ATOM 6864 C CA . PRO B 2 138 ? 173.786 168.043 146.927 1.00 30.39 138 PRO B CA 1
ATOM 6865 C C . PRO B 2 138 ? 172.660 167.044 147.127 1.00 30.39 138 PRO B C 1
ATOM 6866 O O . PRO B 2 138 ? 171.528 167.462 147.394 1.00 30.39 138 PRO B O 1
ATOM 6870 N N . ASP B 2 139 ? 172.925 165.745 146.997 1.00 35.04 139 ASP B N 1
ATOM 6871 C CA . ASP B 2 139 ? 171.931 164.710 147.246 1.00 35.04 139 ASP B CA 1
ATOM 6872 C C . ASP B 2 139 ? 171.789 164.368 148.725 1.00 35.04 139 ASP B C 1
ATOM 6873 O O . ASP B 2 139 ? 171.230 163.315 149.055 1.00 35.04 139 ASP B O 1
ATOM 6878 N N . THR B 2 140 ? 172.282 165.226 149.614 1.00 28.87 140 THR B N 1
ATOM 6879 C CA . THR B 2 140 ? 172.284 164.928 151.039 1.00 28.87 140 THR B CA 1
ATOM 6880 C C . THR B 2 140 ? 170.865 164.911 151.590 1.00 28.87 140 THR B C 1
ATOM 6881 O O . THR B 2 140 ? 170.089 165.846 151.374 1.00 28.87 140 THR B O 1
ATOM 6885 N N . ARG B 2 141 ? 170.530 163.841 152.304 1.00 25.57 141 ARG B N 1
ATOM 6886 C CA . ARG B 2 141 ? 169.244 163.710 152.966 1.00 25.57 141 ARG B CA 1
ATOM 6887 C C . ARG B 2 141 ? 169.235 164.514 154.261 1.00 25.57 141 ARG B C 1
ATOM 6888 O O . ARG B 2 141 ? 170.276 164.934 154.768 1.00 25.57 141 ARG B O 1
ATOM 6896 N N . LEU B 2 142 ? 168.040 164.731 154.798 1.00 15.33 142 LEU B N 1
ATOM 6897 C CA . LEU B 2 142 ? 167.876 165.452 156.051 1.00 15.33 142 LEU B CA 1
ATOM 6898 C C . LEU B 2 142 ? 167.181 164.544 157.055 1.00 15.33 142 LEU B C 1
ATOM 6899 O O . LEU B 2 142 ? 166.155 163.934 156.740 1.00 15.33 142 LEU B O 1
ATOM 6904 N N . LEU B 2 143 ? 167.739 164.462 158.258 1.00 6.28 143 LEU B N 1
ATOM 6905 C CA . LEU B 2 143 ? 167.263 163.548 159.284 1.00 6.28 143 LEU B CA 1
ATOM 6906 C C . LEU B 2 143 ? 166.228 164.215 160.179 1.00 6.28 143 LEU B C 1
ATOM 6907 O O . LEU B 2 143 ? 166.273 165.422 160.422 1.00 6.28 143 LEU B O 1
ATOM 6912 N N . SER B 2 144 ? 165.299 163.408 160.682 1.00 4.18 144 SER B N 1
ATOM 6913 C CA . SER B 2 144 ? 164.308 163.877 161.640 1.00 4.18 144 SER B CA 1
ATOM 6914 C C . SER B 2 144 ? 164.922 163.856 163.037 1.00 4.18 144 SER B C 1
ATOM 6915 O O . SER B 2 144 ? 166.129 163.677 163.203 1.00 4.18 144 SER B O 1
ATOM 6918 N N . GLU B 2 145 ? 164.101 164.064 164.066 1.00 7.84 145 GLU B N 1
ATOM 6919 C CA . GLU B 2 145 ? 164.608 163.959 165.430 1.00 7.84 145 GLU B CA 1
ATOM 6920 C C . GLU B 2 145 ? 164.779 162.506 165.853 1.00 7.84 145 GLU B C 1
ATOM 6921 O O . GLU B 2 145 ? 165.751 162.166 166.537 1.00 7.84 145 GLU B O 1
ATOM 6923 N N . THR B 2 146 ? 163.853 161.636 165.446 1.00 5.64 146 THR B N 1
ATOM 6924 C CA . THR B 2 146 ? 163.920 160.231 165.835 1.00 5.64 146 THR B CA 1
ATOM 6925 C C . THR B 2 146 ? 165.082 159.519 165.158 1.00 5.64 146 THR B C 1
ATOM 6926 O O . THR B 2 146 ? 165.811 158.757 165.801 1.00 5.64 146 THR B O 1
ATOM 6930 N N . GLU B 2 147 ? 165.261 159.735 163.854 1.00 4.07 147 GLU B N 1
ATOM 6931 C CA . GLU B 2 147 ? 166.368 159.095 163.152 1.00 4.07 147 GLU B CA 1
ATOM 6932 C C . GLU B 2 147 ? 167.710 159.627 163.635 1.00 4.07 147 GLU B C 1
ATOM 6933 O O . GLU B 2 147 ? 168.686 158.873 163.736 1.00 4.07 147 GLU B O 1
ATOM 6939 N N . LEU B 2 148 ? 167.778 160.921 163.942 1.00 3.78 148 LEU B N 1
ATOM 6940 C CA . LEU B 2 148 ? 168.996 161.473 164.520 1.00 3.78 148 LEU B CA 1
ATOM 6941 C C . LEU B 2 148 ? 169.289 160.847 165.874 1.00 3.78 148 LEU B C 1
ATOM 6942 O O . LEU B 2 148 ? 170.443 160.526 166.179 1.00 3.78 148 LEU B O 1
ATOM 6947 N N . TRP B 2 149 ? 168.261 160.670 166.708 1.00 3.76 149 TRP B N 1
ATOM 6948 C CA . TRP B 2 149 ? 168.489 160.035 168.000 1.00 3.76 149 TRP B CA 1
ATOM 6949 C C . TRP B 2 149 ? 168.947 158.595 167.828 1.00 3.76 149 TRP B C 1
ATOM 6950 O O . TRP B 2 149 ? 169.836 158.136 168.547 1.00 3.76 149 TRP B O 1
ATOM 6961 N N . GLN B 2 150 ? 168.359 157.868 166.878 1.00 3.60 150 GLN B N 1
ATOM 6962 C CA . GLN B 2 150 ? 168.777 156.489 166.639 1.00 3.60 150 GLN B CA 1
ATOM 6963 C C . GLN B 2 150 ? 170.234 156.417 166.193 1.00 3.60 150 GLN B C 1
ATOM 6964 O O . GLN B 2 150 ? 171.006 155.587 166.694 1.00 3.60 150 GLN B O 1
ATOM 6970 N N . LEU B 2 151 ? 170.633 157.283 165.259 1.00 2.38 151 LEU B N 1
ATOM 6971 C CA . LEU B 2 151 ? 172.020 157.282 164.799 1.00 2.38 151 LEU B CA 1
ATOM 6972 C C . LEU B 2 151 ? 172.979 157.654 165.922 1.00 2.38 151 LEU B C 1
ATOM 6973 O O . LEU B 2 151 ? 174.021 157.009 166.098 1.00 2.38 151 LEU B O 1
ATOM 6978 N N . ALA B 2 152 ? 172.646 158.690 166.695 1.00 2.27 152 ALA B N 1
ATOM 6979 C CA . ALA B 2 152 ? 173.515 159.101 167.789 1.00 2.27 152 ALA B CA 1
ATOM 6980 C C . ALA B 2 152 ? 173.624 158.011 168.841 1.00 2.27 152 ALA B C 1
ATOM 6981 O O . ALA B 2 152 ? 174.702 157.786 169.401 1.00 2.27 152 ALA B O 1
ATOM 6983 N N . TYR B 2 153 ? 172.516 157.325 169.127 1.00 13.97 153 TYR B N 1
ATOM 6984 C CA . TYR B 2 153 ? 172.536 156.237 170.095 1.00 13.97 153 TYR B CA 1
ATOM 6985 C C . TYR B 2 153 ? 173.428 155.102 169.624 1.00 13.97 153 TYR B C 1
ATOM 6986 O O . TYR B 2 153 ? 174.194 154.542 170.414 1.00 13.97 153 TYR B O 1
ATOM 6995 N N . ASP B 2 154 ? 173.345 154.743 168.343 1.00 3.86 154 ASP B N 1
ATOM 6996 C CA . ASP B 2 154 ? 174.211 153.678 167.848 1.00 3.86 154 ASP B CA 1
ATOM 6997 C C . ASP B 2 154 ? 175.678 154.083 167.908 1.00 3.86 154 ASP B C 1
ATOM 6998 O O . ASP B 2 154 ? 176.538 153.271 168.272 1.00 3.86 154 ASP B O 1
ATOM 7003 N N . VAL B 2 155 ? 175.987 155.333 167.559 1.00 -0.00 155 VAL B N 1
ATOM 7004 C CA . VAL B 2 155 ? 177.373 155.789 167.622 1.00 -0.00 155 VAL B CA 1
ATOM 7005 C C . VAL B 2 155 ? 177.885 155.768 169.057 1.00 -0.00 155 VAL B C 1
ATOM 7006 O O . VAL B 2 155 ? 179.018 155.350 169.317 1.00 -0.00 155 VAL B O 1
ATOM 7010 N N . VAL B 2 156 ? 177.067 156.218 170.011 1.00 0.87 156 VAL B N 1
ATOM 7011 C CA . VAL B 2 156 ? 177.483 156.216 171.412 1.00 0.87 156 VAL B CA 1
ATOM 7012 C C . VAL B 2 156 ? 177.688 154.792 171.912 1.00 0.87 156 VAL B C 1
ATOM 7013 O O . VAL B 2 156 ? 178.655 154.503 172.626 1.00 0.87 156 VAL B O 1
ATOM 7017 N N . CYS B 2 157 ? 176.785 153.879 171.552 1.00 3.22 157 CYS B N 1
ATOM 7018 C CA . CYS B 2 157 ? 176.897 152.500 172.007 1.00 3.22 157 CYS B CA 1
ATOM 7019 C C . CYS B 2 157 ? 177.993 151.720 171.293 1.00 3.22 157 CYS B C 1
ATOM 7020 O O . CYS B 2 157 ? 178.368 150.646 171.769 1.00 3.22 157 CYS B O 1
ATOM 7023 N N . ALA B 2 158 ? 178.515 152.219 170.178 1.00 13.97 158 ALA B N 1
ATOM 7024 C CA . ALA B 2 158 ? 179.567 151.533 169.439 1.00 13.97 158 ALA B CA 1
ATOM 7025 C C . ALA B 2 158 ? 180.902 152.251 169.586 1.00 13.97 158 ALA B C 1
ATOM 7026 O O . ALA B 2 158 ? 181.674 152.366 168.635 1.00 13.97 158 ALA B O 1
ATOM 7028 N N . HIS B 2 159 ? 181.188 152.745 170.785 1.00 13.11 159 HIS B N 1
ATOM 7029 C CA . HIS B 2 159 ? 182.398 153.520 171.031 1.00 13.11 159 HIS B CA 1
ATOM 7030 C C . HIS B 2 159 ? 183.411 152.669 171.777 1.00 13.11 159 HIS B C 1
ATOM 7031 O O . HIS B 2 159 ? 183.214 152.389 172.969 1.00 13.11 159 HIS B O 1
ATOM 7038 N N . PRO B 2 160 ? 184.498 152.236 171.136 1.00 14.55 160 PRO B N 1
ATOM 7039 C CA . PRO B 2 160 ? 185.511 151.422 171.821 1.00 14.55 160 PRO B CA 1
ATOM 7040 C C . PRO B 2 160 ? 186.412 152.286 172.688 1.00 14.55 160 PRO B C 1
ATOM 7041 O O . PRO B 2 160 ? 187.245 153.044 172.184 1.00 14.55 160 PRO B O 1
ATOM 7045 N N . GLY B 2 161 ? 186.252 152.165 174.001 1.00 11.73 161 GLY B N 1
ATOM 7046 C CA . GLY B 2 161 ? 187.037 152.973 174.913 1.00 11.73 161 GLY B CA 1
ATOM 7047 C C . GLY B 2 161 ? 186.511 152.848 176.327 1.00 11.73 161 GLY B C 1
ATOM 7048 O O . GLY B 2 161 ? 185.809 151.894 176.659 1.00 11.73 161 GLY B O 1
ATOM 7049 N N . HIS B 2 162 ? 186.874 153.826 177.153 1.00 23.93 162 HIS B N 1
ATOM 7050 C CA . HIS B 2 162 ? 186.474 153.870 178.558 1.00 23.93 162 HIS B CA 1
ATOM 7051 C C . HIS B 2 162 ? 185.948 155.271 178.850 1.00 23.93 162 HIS B C 1
ATOM 7052 O O . HIS B 2 162 ? 186.732 156.212 179.002 1.00 23.93 162 HIS B O 1
ATOM 7059 N N . LEU B 2 163 ? 184.624 155.408 178.926 1.00 12.73 163 LEU B N 1
ATOM 7060 C CA . LEU B 2 163 ? 184.032 156.722 179.152 1.00 12.73 163 LEU B CA 1
ATOM 7061 C C . LEU B 2 163 ? 184.381 157.273 180.527 1.00 12.73 163 LEU B C 1
ATOM 7062 O O . LEU B 2 163 ? 184.633 158.474 180.670 1.00 12.73 163 LEU B O 1
ATOM 7067 N N . ASP B 2 164 ? 184.397 156.419 181.549 1.00 21.91 164 ASP B N 1
ATOM 7068 C CA . ASP B 2 164 ? 184.614 156.851 182.930 1.00 21.91 164 ASP B CA 1
ATOM 7069 C C . ASP B 2 164 ? 183.577 157.891 183.346 1.00 21.91 164 ASP B C 1
ATOM 7070 O O . ASP B 2 164 ? 183.900 158.940 183.903 1.00 21.91 164 ASP B O 1
ATOM 7072 N N . THR B 2 165 ? 182.314 157.593 183.052 1.00 15.41 165 THR B N 1
ATOM 7073 C CA . THR B 2 165 ? 181.192 158.426 183.451 1.00 15.41 165 THR B CA 1
ATOM 7074 C C . THR B 2 165 ? 180.165 157.568 184.171 1.00 15.41 165 THR B C 1
ATOM 7075 O O . THR B 2 165 ? 180.052 156.366 183.918 1.00 15.41 165 THR B O 1
ATOM 7079 N N . GLU B 2 166 ? 179.421 158.194 185.078 1.00 16.30 166 GLU B N 1
ATOM 7080 C CA . GLU B 2 166 ? 178.421 157.500 185.878 1.00 16.30 166 GLU B CA 1
ATOM 7081 C C . GLU B 2 166 ? 177.049 157.466 185.223 1.00 16.30 166 GLU B C 1
ATOM 7082 O O . GLU B 2 166 ? 176.102 156.963 185.833 1.00 16.30 166 GLU B O 1
ATOM 7088 N N . LYS B 2 167 ? 176.916 157.988 184.010 1.00 11.97 167 LYS B N 1
ATOM 7089 C CA . LYS B 2 167 ? 175.638 158.019 183.318 1.00 11.97 167 LYS B CA 1
ATOM 7090 C C . LYS B 2 167 ? 175.443 156.727 182.531 1.00 11.97 167 LYS B C 1
ATOM 7091 O O . LYS B 2 167 ? 176.224 155.779 182.641 1.00 11.97 167 LYS B O 1
ATOM 7097 N N . THR B 2 168 ? 174.389 156.681 181.725 1.00 2.55 168 THR B N 1
ATOM 7098 C CA . THR B 2 168 ? 174.024 155.522 180.936 1.00 2.55 168 THR B CA 1
ATOM 7099 C C . THR B 2 168 ? 173.914 155.911 179.471 1.00 2.55 168 THR B C 1
ATOM 7100 O O . THR B 2 168 ? 173.652 157.074 179.160 1.00 2.55 168 THR B O 1
ATOM 7104 N N . PRO B 2 169 ? 174.114 154.975 178.547 1.00 2.10 169 PRO B N 1
ATOM 7105 C CA . PRO B 2 169 ? 173.756 155.248 177.156 1.00 2.10 169 PRO B CA 1
ATOM 7106 C C . PRO B 2 169 ? 172.268 155.533 177.071 1.00 2.10 169 PRO B C 1
ATOM 7107 O O . PRO B 2 169 ? 171.473 154.989 177.838 1.00 2.10 169 PRO B O 1
ATOM 7111 N N . ALA B 2 170 ? 171.904 156.409 176.138 1.00 1.29 170 ALA B N 1
ATOM 7112 C CA . ALA B 2 170 ? 170.603 157.059 176.002 1.00 1.29 170 ALA B CA 1
ATOM 7113 C C . ALA B 2 170 ? 170.453 158.166 177.036 1.00 1.29 170 ALA B C 1
ATOM 7114 O O . ALA B 2 170 ? 169.432 158.852 177.033 1.00 1.29 170 ALA B O 1
ATOM 7116 N N . ALA B 2 171 ? 17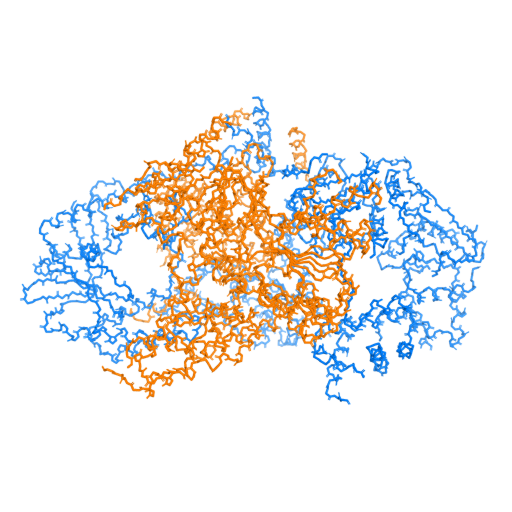1.429 158.359 177.920 1.00 1.09 171 ALA B N 1
ATOM 7117 C CA . ALA B 2 171 ? 171.485 159.538 178.766 1.00 1.09 171 ALA B CA 1
ATOM 7118 C C . ALA B 2 171 ? 172.708 160.399 178.510 1.00 1.09 171 ALA B C 1
ATOM 7119 O O . ALA B 2 171 ? 172.691 161.578 178.867 1.00 1.09 171 ALA B O 1
ATOM 7121 N N . VAL B 2 172 ? 173.772 159.840 177.927 1.00 2.88 172 VAL B N 1
ATOM 7122 C CA . VAL B 2 172 ? 174.828 160.665 177.351 1.00 2.88 172 VAL B CA 1
ATOM 7123 C C . VAL B 2 172 ? 174.574 160.939 175.876 1.00 2.88 172 VAL B C 1
ATOM 7124 O O . VAL B 2 172 ? 175.203 161.841 175.307 1.00 2.88 172 VAL B O 1
ATOM 7128 N N . THR B 2 173 ? 173.677 160.186 175.239 1.00 1.97 173 THR B N 1
ATOM 7129 C CA . THR B 2 173 ? 173.235 160.537 173.897 1.00 1.97 173 THR B CA 1
ATOM 7130 C C . THR B 2 173 ? 172.450 161.839 173.904 1.00 1.97 173 THR B C 1
ATOM 7131 O O . THR B 2 173 ? 172.572 162.644 172.974 1.00 1.97 173 THR B O 1
ATOM 7135 N N . ALA B 2 174 ? 171.663 162.071 174.948 1.00 13.97 174 ALA B N 1
ATOM 7136 C CA . ALA B 2 174 ? 170.954 163.328 175.129 1.00 13.97 174 ALA B CA 1
ATOM 7137 C C . ALA B 2 174 ? 171.886 164.491 175.434 1.00 13.97 174 ALA B C 1
ATOM 7138 O O . ALA B 2 174 ? 171.430 165.637 175.454 1.00 13.97 174 ALA B O 1
ATOM 7140 N N . MET B 2 175 ? 173.162 164.221 175.697 1.00 3.33 175 MET B N 1
ATOM 7141 C CA . MET B 2 175 ? 174.185 165.245 175.859 1.00 3.33 175 MET B CA 1
ATOM 7142 C C . MET B 2 175 ? 175.019 165.436 174.603 1.00 3.33 175 MET B C 1
ATOM 7143 O O . MET B 2 175 ? 175.382 166.568 174.269 1.00 3.33 175 MET B O 1
ATOM 7148 N N . VAL B 2 176 ? 175.325 164.347 173.896 1.00 1.57 176 VAL B N 1
ATOM 7149 C CA . VAL B 2 176 ? 176.018 164.452 172.617 1.00 1.57 176 VAL B CA 1
ATOM 7150 C C . VAL B 2 176 ? 175.155 165.195 171.607 1.00 1.57 176 VAL B C 1
ATOM 7151 O O . VAL B 2 176 ? 175.640 166.069 170.879 1.00 1.57 176 VAL B O 1
ATOM 7155 N N . LEU B 2 177 ? 173.861 164.875 171.556 1.00 0.99 177 LEU B N 1
ATOM 7156 C CA . LEU B 2 177 ? 172.972 165.526 170.603 1.00 0.99 177 LEU B CA 1
ATOM 7157 C C . LEU B 2 177 ? 172.717 166.987 170.939 1.00 0.99 177 LEU B C 1
ATOM 7158 O O . LEU B 2 177 ? 172.227 167.726 170.081 1.00 0.99 177 LEU B O 1
ATOM 7163 N N . ARG B 2 178 ? 173.018 167.417 172.160 1.00 7.56 178 ARG B N 1
ATOM 7164 C CA . ARG B 2 178 ? 172.871 168.820 172.521 1.00 7.56 178 ARG B CA 1
ATOM 7165 C C . ARG B 2 178 ? 174.160 169.602 172.306 1.00 7.56 178 ARG B C 1
ATOM 7166 O O . ARG B 2 178 ? 174.121 170.745 171.833 1.00 7.56 178 ARG B O 1
ATOM 7174 N N . LEU B 2 179 ? 175.308 169.010 172.641 1.00 3.72 179 LEU B N 1
ATOM 7175 C CA . LEU B 2 179 ? 176.576 169.663 172.337 1.00 3.72 179 LEU B CA 1
ATOM 7176 C C . LEU B 2 179 ? 176.786 169.794 170.836 1.00 3.72 179 LEU B C 1
ATOM 7177 O O . LEU B 2 179 ? 177.255 170.832 170.361 1.00 3.72 179 LEU B O 1
ATOM 7182 N N . SER B 2 180 ? 176.466 168.750 170.071 1.00 2.02 180 SER B N 1
ATOM 7183 C CA . SER B 2 180 ? 176.627 168.826 168.628 1.00 2.02 180 SER B CA 1
ATOM 7184 C C . SER B 2 180 ? 175.625 169.763 167.977 1.00 2.02 180 SER B C 1
ATOM 7185 O O . SER B 2 180 ? 175.770 170.066 166.790 1.00 2.02 180 SER B O 1
ATOM 7188 N N . GLY B 2 181 ? 174.609 170.206 168.708 1.00 2.75 181 GLY B N 1
ATOM 7189 C CA . GLY B 2 181 ? 173.712 171.226 168.212 1.00 2.75 181 GLY B CA 1
ATOM 7190 C C . GLY B 2 181 ? 174.229 172.606 168.546 1.00 2.75 181 GLY B C 1
ATOM 7191 O O . GLY B 2 181 ? 174.222 173.500 167.699 1.00 2.75 181 GLY B O 1
ATOM 7192 N N . ALA B 2 182 ? 174.701 172.784 169.781 1.00 2.96 182 ALA B N 1
ATOM 7193 C CA . ALA B 2 182 ? 175.246 174.079 170.180 1.00 2.96 182 ALA B CA 1
ATOM 7194 C C . ALA B 2 182 ? 176.479 174.443 169.361 1.00 2.96 182 ALA B C 1
ATOM 7195 O O . ALA B 2 182 ? 176.645 175.601 168.957 1.00 2.96 182 ALA B O 1
ATOM 7197 N N . LEU B 2 183 ? 177.357 173.471 169.103 1.00 2.91 183 LEU B N 1
ATOM 7198 C CA . LEU B 2 183 ? 178.542 173.743 168.295 1.00 2.91 183 LEU B CA 1
ATOM 7199 C C . LEU B 2 183 ? 178.156 174.198 166.895 1.00 2.91 183 LEU B C 1
ATOM 7200 O O . LEU B 2 183 ? 178.593 175.255 166.428 1.00 2.91 183 LEU B O 1
ATOM 7205 N N . ALA B 2 184 ? 177.321 173.416 166.211 1.00 3.46 184 ALA B N 1
ATOM 7206 C CA . ALA B 2 184 ? 176.905 173.776 164.863 1.00 3.46 184 ALA B CA 1
ATOM 7207 C C . ALA B 2 184 ? 176.069 175.042 164.844 1.00 3.46 184 ALA B C 1
ATOM 7208 O O . ALA B 2 184 ? 175.898 175.641 163.780 1.00 3.46 184 ALA B O 1
ATOM 7210 N N . GLU B 2 185 ? 175.527 175.448 165.990 1.00 5.20 185 GLU B N 1
ATOM 7211 C CA . GLU B 2 185 ? 174.814 176.713 166.068 1.00 5.20 185 GLU B CA 1
ATOM 7212 C C . GLU B 2 185 ? 175.757 177.890 166.264 1.00 5.20 185 GLU B C 1
ATOM 7213 O O . GLU B 2 185 ? 175.422 179.011 165.877 1.00 5.20 185 GLU B O 1
ATOM 7219 N N . HIS B 2 186 ? 176.925 177.668 166.867 1.00 4.49 186 HIS B N 1
ATOM 7220 C CA . HIS B 2 186 ? 177.884 178.741 167.106 1.00 4.49 186 HIS B CA 1
ATOM 7221 C C . HIS B 2 186 ? 179.182 178.568 166.327 1.00 4.49 186 HIS B C 1
ATOM 7222 O O . HIS B 2 186 ? 180.121 179.341 166.537 1.00 4.49 186 HIS B O 1
ATOM 7229 N N . LEU B 2 187 ? 179.263 177.570 165.445 1.00 5.45 187 LEU B N 1
ATOM 7230 C CA . LEU B 2 187 ? 180.396 177.380 164.536 1.00 5.45 187 LEU B CA 1
ATOM 7231 C C . LEU B 2 187 ? 181.714 177.226 165.307 1.00 5.45 187 LEU B C 1
ATOM 7232 O O . LEU B 2 187 ? 182.604 178.077 165.262 1.00 5.45 187 LEU B O 1
ATOM 7237 N N . VAL B 2 188 ? 181.807 176.114 166.033 1.00 7.97 188 VAL B N 1
ATOM 7238 C CA . VAL B 2 188 ? 182.958 175.852 166.889 1.00 7.97 188 VAL B CA 1
ATOM 7239 C C . VAL B 2 188 ? 183.787 174.648 166.437 1.00 7.97 188 VAL B C 1
ATOM 7240 O O . VAL B 2 188 ? 184.981 174.578 166.771 1.00 7.97 188 VAL B O 1
ATOM 7244 N N . ASP B 2 189 ? 183.216 173.710 165.681 1.00 16.30 189 ASP B N 1
ATOM 7245 C CA . ASP B 2 189 ? 183.946 172.625 164.998 1.00 16.30 189 ASP B CA 1
ATOM 7246 C C . ASP B 2 189 ? 184.841 171.802 165.931 1.00 16.30 189 ASP B C 1
ATOM 7247 O O . ASP B 2 189 ? 185.877 171.280 165.515 1.00 16.30 189 ASP B O 1
ATOM 7252 N N . THR B 2 190 ? 184.439 171.664 167.196 1.00 15.74 190 THR B N 1
ATOM 7253 C CA . THR B 2 190 ? 184.943 170.638 168.113 1.00 15.74 190 THR B CA 1
ATOM 7254 C C . THR B 2 190 ? 186.438 170.707 168.403 1.00 15.74 190 THR B C 1
ATOM 7255 O O . THR B 2 190 ? 186.957 169.863 169.137 1.00 15.74 190 THR B O 1
ATOM 7259 N N . ASP B 2 191 ? 187.145 171.688 167.853 1.00 25.86 191 ASP B N 1
ATOM 7260 C CA . ASP B 2 191 ? 188.582 171.745 168.092 1.00 25.86 191 ASP B CA 1
ATOM 7261 C C . ASP B 2 191 ? 188.929 172.544 169.339 1.00 25.86 191 ASP B C 1
ATOM 7262 O O . ASP B 2 191 ? 189.761 172.107 170.140 1.00 25.86 191 ASP B O 1
ATOM 7267 N N . GLN B 2 192 ? 188.302 173.706 169.522 1.00 22.05 192 GLN B N 1
ATOM 7268 C CA . GLN B 2 192 ? 188.598 174.547 170.672 1.00 22.05 192 GLN B CA 1
ATOM 7269 C C . GLN B 2 192 ? 188.045 173.977 171.966 1.00 22.05 192 GLN B C 1
ATOM 7270 O O . GLN B 2 192 ? 188.376 174.487 173.040 1.00 22.05 192 GLN B O 1
ATOM 7276 N N . LEU B 2 193 ? 187.214 172.942 171.887 1.00 15.46 193 LEU B N 1
ATOM 7277 C CA . LEU B 2 193 ? 186.575 172.384 173.067 1.00 15.46 193 LEU B CA 1
ATOM 7278 C C . LEU B 2 193 ? 187.547 171.601 173.938 1.00 15.46 193 LEU B C 1
ATOM 7279 O O . LEU B 2 193 ? 187.215 171.299 175.088 1.00 15.46 193 LEU B O 1
ATOM 7284 N N . ARG B 2 194 ? 188.735 171.283 173.425 1.00 29.76 194 ARG B N 1
ATOM 7285 C CA . ARG B 2 194 ? 189.691 170.421 174.108 1.00 29.76 194 ARG B CA 1
ATOM 7286 C C . ARG B 2 194 ? 190.552 171.154 175.127 1.00 29.76 194 ARG B C 1
ATOM 7287 O O . ARG B 2 194 ? 191.337 170.505 175.825 1.00 29.76 194 ARG B O 1
ATOM 7295 N N . ASP B 2 195 ? 190.436 172.472 175.230 1.00 40.07 195 ASP B N 1
ATOM 7296 C CA . ASP B 2 195 ? 191.200 173.251 176.195 1.00 40.07 195 ASP B CA 1
ATOM 7297 C C . ASP B 2 195 ? 190.274 174.121 177.026 1.00 40.07 195 ASP B C 1
ATOM 7298 O O . ASP B 2 195 ? 190.539 175.303 177.259 1.00 40.07 195 ASP B O 1
ATOM 7303 N N . THR B 2 196 ? 189.166 173.546 177.486 1.00 40.69 196 THR B N 1
ATOM 7304 C CA . THR B 2 196 ? 188.214 174.289 178.297 1.00 40.69 196 THR B CA 1
ATOM 7305 C C . THR B 2 196 ? 188.471 174.112 179.787 1.00 40.69 196 THR B C 1
ATOM 7306 O O . THR B 2 196 ? 188.444 175.091 180.539 1.00 40.69 196 THR B O 1
ATOM 7310 N N . HIS B 2 197 ? 188.725 172.878 180.230 1.00 45.86 197 HIS B N 1
ATOM 7311 C CA . HIS B 2 197 ? 188.986 172.648 181.646 1.00 45.86 197 HIS B CA 1
ATOM 7312 C C . HIS B 2 197 ? 190.341 173.197 182.064 1.00 45.86 197 HIS B C 1
ATOM 7313 O O . HIS B 2 197 ? 190.497 173.651 183.203 1.00 45.86 197 HIS B O 1
ATOM 7320 N N . VAL B 2 198 ? 191.328 173.162 181.166 1.00 47.81 198 VAL B N 1
ATOM 7321 C CA . VAL B 2 198 ? 192.635 173.713 181.489 1.00 47.81 198 VAL B CA 1
ATOM 7322 C C . VAL B 2 198 ? 192.512 175.219 181.711 1.00 47.81 198 VAL B C 1
ATOM 7323 O O . VAL B 2 198 ? 191.545 175.863 181.285 1.00 47.81 198 VAL B O 1
ATOM 7327 N N . GLU B 2 199 ? 193.483 175.769 182.445 1.00 54.73 199 GLU B N 1
ATOM 7328 C CA . GLU B 2 199 ? 193.585 177.194 182.748 1.00 54.73 199 GLU B CA 1
ATOM 7329 C C . GLU B 2 199 ? 192.521 177.548 183.787 1.00 54.73 199 GLU B C 1
ATOM 7330 O O . GLU B 2 199 ? 192.576 178.608 184.413 1.00 54.73 199 GLU B O 1
ATOM 7336 N N . LEU B 2 200 ? 191.600 176.623 184.052 1.00 50.65 200 LEU B N 1
ATOM 7337 C CA . LEU B 2 200 ? 190.602 176.807 185.095 1.00 50.65 200 LEU B CA 1
ATOM 7338 C C . LEU B 2 200 ? 190.804 175.887 186.283 1.00 50.65 200 LEU B C 1
ATOM 7339 O O . LEU B 2 200 ? 190.480 176.272 187.407 1.00 50.65 200 LEU B O 1
ATOM 7344 N N . GLU B 2 201 ? 191.348 174.690 186.065 1.00 56.02 201 GLU B N 1
ATOM 7345 C CA . GLU B 2 201 ? 191.611 173.781 187.171 1.00 56.02 201 GLU B CA 1
ATOM 7346 C C . GLU B 2 201 ? 192.779 174.242 188.028 1.00 56.02 201 GLU B C 1
ATOM 7347 O O . GLU B 2 201 ? 192.914 173.784 189.167 1.00 56.02 201 GLU B O 1
ATOM 7353 N N . ARG B 2 202 ? 193.624 175.135 187.513 1.00 61.44 202 ARG B N 1
ATOM 7354 C CA . ARG B 2 202 ? 194.757 175.608 188.296 1.00 61.44 202 ARG B CA 1
ATOM 7355 C C . ARG B 2 202 ? 194.332 176.588 189.380 1.00 61.44 202 ARG B C 1
ATOM 7356 O O . ARG B 2 202 ? 195.010 176.695 190.408 1.00 61.44 202 ARG B O 1
ATOM 7364 N N . LEU B 2 203 ? 193.226 177.307 189.179 1.00 59.90 203 LEU B N 1
ATOM 7365 C CA . LEU B 2 203 ? 192.774 178.258 190.188 1.00 59.90 203 LEU B CA 1
ATOM 7366 C C . LEU B 2 203 ? 192.266 177.574 191.449 1.00 59.90 203 LEU B C 1
ATOM 7367 O O . LEU B 2 203 ? 192.222 178.213 192.505 1.00 59.90 203 LEU B O 1
ATOM 7372 N N . VAL B 2 204 ? 191.880 176.302 191.370 1.00 58.45 204 VAL B N 1
ATOM 7373 C CA . VAL B 2 204 ? 191.390 175.593 192.546 1.00 58.45 204 VAL B CA 1
ATOM 7374 C C . VAL B 2 204 ? 192.467 174.741 193.207 1.00 58.45 204 VAL B C 1
ATOM 7375 O O . VAL B 2 204 ? 192.281 174.316 194.357 1.00 58.45 204 VAL B O 1
ATOM 7379 N N . HIS B 2 205 ? 193.578 174.476 192.524 1.00 57.05 205 HIS B N 1
ATOM 7380 C CA . HIS B 2 205 ? 194.667 173.694 193.093 1.00 57.05 205 HIS B CA 1
ATOM 7381 C C . HIS B 2 205 ? 195.858 174.559 193.485 1.00 57.05 205 HIS B C 1
ATOM 7382 O O . HIS B 2 205 ? 196.315 174.503 194.630 1.00 57.05 205 HIS B O 1
ATOM 7389 N N . THR B 2 206 ? 196.367 175.367 192.554 1.00 64.34 206 THR B N 1
ATOM 7390 C CA . THR B 2 206 ? 197.555 176.164 192.837 1.00 64.34 206 THR B CA 1
ATOM 7391 C C . THR B 2 206 ? 197.260 177.282 193.830 1.00 64.34 206 THR B C 1
ATOM 7392 O O . THR B 2 206 ? 198.103 177.604 194.675 1.00 64.34 206 THR B O 1
ATOM 7394 N N . LEU B 2 207 ? 196.079 177.887 193.745 1.00 63.08 207 LEU B N 1
ATOM 7395 C CA . LEU B 2 207 ? 195.776 179.035 194.582 1.00 63.08 207 LEU B CA 1
ATOM 7396 C C . LEU B 2 207 ? 195.653 178.622 196.049 1.00 63.08 207 LEU B C 1
ATOM 7397 O O . LEU B 2 207 ? 195.186 177.523 196.358 1.00 63.08 207 LEU B O 1
ATOM 7399 N N . PRO B 2 208 ? 196.080 179.486 196.973 1.00 62.70 208 PRO B N 1
ATOM 7400 C CA . PRO B 2 208 ? 195.945 179.166 198.400 1.00 62.70 208 PRO B CA 1
ATOM 7401 C C . PRO B 2 208 ? 194.663 179.720 199.002 1.00 62.70 208 PRO B C 1
ATOM 7402 O O . PRO B 2 208 ? 194.178 180.773 198.580 1.00 62.70 208 PRO B O 1
ATOM 7404 N N . ALA B 2 209 ? 194.112 179.023 199.992 1.00 63.87 209 ALA B N 1
ATOM 7405 C CA . ALA B 2 209 ? 192.889 179.480 200.637 1.00 63.87 209 ALA B CA 1
ATOM 7406 C C . ALA B 2 209 ? 193.150 180.744 201.447 1.00 63.87 209 ALA B C 1
ATOM 7407 O O . ALA B 2 209 ? 194.221 180.915 202.036 1.00 63.87 209 ALA B O 1
ATOM 7409 N N . GLY B 2 210 ? 192.161 181.633 201.473 1.00 65.63 210 GLY B N 1
ATOM 7410 C CA . GLY B 2 210 ? 192.293 182.899 202.153 1.00 65.63 210 GLY B CA 1
ATOM 7411 C C . GLY B 2 210 ? 191.756 182.877 203.569 1.00 65.63 210 GLY B C 1
ATOM 7412 O O . GLY B 2 210 ? 191.803 183.877 204.291 1.00 65.63 210 GLY B O 1
ATOM 7413 N N . PRO B 2 211 ? 191.228 181.721 204.000 1.00 65.88 211 PRO B N 1
ATOM 7414 C CA . PRO B 2 211 ? 190.657 181.604 205.346 1.00 65.88 211 PRO B CA 1
ATOM 7415 C C . PRO B 2 211 ? 190.792 180.200 205.925 1.00 65.88 211 PRO B C 1
ATOM 7416 O O . PRO B 2 211 ? 189.791 179.649 206.383 1.00 65.88 211 PRO B O 1
ATOM 7418 N N . PRO B 2 218 ? 189.766 172.476 198.739 1.00 62.16 218 PRO B N 1
ATOM 7419 C CA . PRO B 2 218 ? 188.994 171.820 197.679 1.00 62.16 218 PRO B CA 1
ATOM 7420 C C . PRO B 2 218 ? 187.522 172.221 197.696 1.00 62.16 218 PRO B C 1
ATOM 7421 O O . PRO B 2 218 ? 186.893 172.270 196.642 1.00 62.16 218 PRO B O 1
ATOM 7425 N N . SER B 2 219 ? 186.987 172.466 198.895 1.00 69.32 219 SER B N 1
ATOM 7426 C CA . SER B 2 219 ? 185.631 172.968 199.105 1.00 69.32 219 SER B CA 1
ATOM 7427 C C . SER B 2 219 ? 184.566 171.919 198.803 1.00 69.32 219 SER B C 1
ATOM 7428 O O . SER B 2 219 ? 183.378 172.156 199.044 1.00 69.32 219 SER B O 1
ATOM 7431 N N . GLN B 2 220 ? 184.975 170.771 198.257 1.00 66.11 220 GLN B N 1
ATOM 7432 C CA . GLN B 2 220 ? 184.094 169.627 198.029 1.00 66.11 220 GLN B CA 1
ATOM 7433 C C . GLN B 2 220 ? 182.948 169.953 197.079 1.00 66.11 220 GLN B C 1
ATOM 7434 O O . GLN B 2 220 ? 182.083 169.108 196.832 1.00 66.11 220 GLN B O 1
ATOM 7436 N N . TRP B 2 221 ? 182.933 171.168 196.541 1.00 51.04 221 TRP B N 1
ATOM 7437 C CA . TRP B 2 221 ? 181.893 171.616 195.628 1.00 51.04 221 TRP B CA 1
ATOM 7438 C C . TRP B 2 221 ? 182.436 172.130 194.308 1.00 51.04 221 TRP B C 1
ATOM 7439 O O . TRP B 2 221 ? 181.800 171.922 193.274 1.00 51.04 221 TRP B O 1
ATOM 7450 N N . LEU B 2 222 ? 183.597 172.790 194.314 1.00 40.26 222 LEU B N 1
ATOM 7451 C CA . LEU B 2 222 ? 184.255 173.141 193.062 1.00 40.26 222 LEU B CA 1
ATOM 7452 C C . LEU B 2 222 ? 184.670 171.898 192.292 1.00 40.26 222 LEU B C 1
ATOM 7453 O O . LEU B 2 222 ? 184.794 171.940 191.063 1.00 40.26 222 LEU B O 1
ATOM 7458 N N . LEU B 2 223 ? 184.889 170.785 192.993 1.00 36.81 223 LEU B N 1
ATOM 7459 C CA . LEU B 2 223 ? 185.263 169.553 192.312 1.00 36.81 223 LEU B CA 1
ATOM 7460 C C . LEU B 2 223 ? 184.129 169.019 191.448 1.00 36.81 223 LEU B C 1
ATOM 7461 O O . LEU B 2 223 ? 184.388 168.408 190.408 1.00 36.81 223 LEU B O 1
ATOM 7466 N N . ARG B 2 224 ? 182.874 169.232 191.849 1.00 40.82 224 ARG B N 1
ATOM 7467 C CA . ARG B 2 224 ? 181.762 168.864 190.977 1.00 40.82 224 ARG B CA 1
ATOM 7468 C C . ARG B 2 224 ? 181.786 169.683 189.693 1.00 40.82 224 ARG B C 1
ATOM 7469 O O . ARG B 2 224 ? 181.586 169.147 188.595 1.00 40.82 224 ARG B O 1
ATOM 7477 N N . MET B 2 225 ? 182.052 170.985 189.810 1.00 28.25 225 MET B N 1
ATOM 7478 C CA . MET B 2 225 ? 182.157 171.828 188.626 1.00 28.25 225 MET B CA 1
ATOM 7479 C C . MET B 2 225 ? 183.304 171.375 187.731 1.00 28.25 225 MET B C 1
ATOM 7480 O O . MET B 2 225 ? 183.177 171.366 186.502 1.00 28.25 225 MET B O 1
ATOM 7485 N N . LEU B 2 226 ? 184.433 170.987 188.328 1.00 26.18 226 LEU B N 1
ATOM 7486 C CA . LEU B 2 226 ? 185.551 170.503 187.524 1.00 26.18 226 LEU B CA 1
ATOM 7487 C C . LEU B 2 226 ? 185.228 169.178 186.851 1.00 26.18 226 LEU B C 1
ATOM 7488 O O . LEU B 2 226 ? 185.623 168.949 185.703 1.00 26.18 226 LEU B O 1
ATOM 7493 N N . ALA B 2 227 ? 184.542 168.280 187.555 1.00 25.49 227 ALA B N 1
ATOM 7494 C CA . ALA B 2 227 ? 184.137 167.025 186.937 1.00 25.49 227 ALA B CA 1
ATOM 7495 C C . ALA B 2 227 ? 183.147 167.265 185.813 1.00 25.49 227 ALA B C 1
ATOM 7496 O O . ALA B 2 227 ? 183.037 166.446 184.895 1.00 25.49 227 ALA B O 1
ATOM 7498 N N . THR B 2 228 ? 182.401 168.370 185.881 1.00 16.99 228 THR B N 1
ATOM 7499 C CA . THR B 2 228 ? 181.527 168.733 184.770 1.00 16.99 228 THR B CA 1
ATOM 7500 C C . THR B 2 228 ? 182.322 169.289 183.594 1.00 16.99 228 THR B C 1
ATOM 7501 O O . THR B 2 228 ? 182.053 168.943 182.439 1.00 16.99 228 THR B O 1
ATOM 7505 N N . GLN B 2 229 ? 183.305 170.150 183.864 1.00 13.82 229 GLN B N 1
ATOM 7506 C CA . GLN B 2 229 ? 184.119 170.695 182.779 1.00 13.82 229 GLN B CA 1
ATOM 7507 C C . GLN B 2 229 ? 184.921 169.609 182.080 1.00 13.82 229 GLN B C 1
ATOM 7508 O O . GLN B 2 229 ? 185.094 169.648 180.858 1.00 13.82 229 GLN B O 1
ATOM 7514 N N . THR B 2 230 ? 185.422 168.633 182.830 1.00 15.24 230 THR B N 1
ATOM 7515 C CA . THR B 2 230 ? 186.168 167.532 182.234 1.00 15.24 230 THR B CA 1
ATOM 7516 C C . THR B 2 230 ? 185.269 166.531 181.521 1.00 15.24 230 THR B C 1
ATOM 7517 O O . THR B 2 230 ? 185.737 165.447 181.165 1.00 15.24 230 THR B O 1
ATOM 7521 N N . GLU B 2 231 ? 183.998 166.864 181.310 1.00 12.60 231 GLU B N 1
ATOM 7522 C CA . GLU B 2 231 ? 183.085 166.013 180.561 1.00 12.60 231 GLU B CA 1
ATOM 7523 C C . GLU B 2 231 ? 182.954 166.424 179.103 1.00 12.60 231 GLU B C 1
ATOM 7524 O O . GLU B 2 231 ? 182.804 165.554 178.238 1.00 12.60 231 GLU B O 1
ATOM 7530 N N . ARG B 2 232 ? 183.009 167.724 178.807 1.00 7.37 232 ARG B N 1
ATOM 7531 C CA . ARG B 2 232 ? 183.008 168.168 177.417 1.00 7.37 232 ARG B CA 1
ATOM 7532 C C . ARG B 2 232 ? 184.190 167.582 176.656 1.00 7.37 232 ARG B C 1
ATOM 7533 O O . ARG B 2 232 ? 184.029 167.005 175.574 1.00 7.37 232 ARG B O 1
ATOM 7541 N N . THR B 2 233 ? 185.393 167.732 177.209 1.00 7.75 233 THR B N 1
ATOM 7542 C CA . THR B 2 233 ? 186.581 167.191 176.570 1.00 7.75 233 THR B CA 1
ATOM 7543 C C . THR B 2 233 ? 186.606 165.673 176.599 1.00 7.75 233 THR B C 1
ATOM 7544 O O . THR B 2 233 ? 187.332 165.060 175.811 1.00 7.75 233 THR B O 1
ATOM 7548 N N . GLU B 2 234 ? 185.839 165.053 177.494 1.00 11.95 234 GLU B N 1
ATOM 7549 C CA . GLU B 2 234 ? 185.725 163.601 177.485 1.00 11.95 234 GLU B CA 1
ATOM 7550 C C . GLU B 2 234 ? 184.837 163.119 176.346 1.00 11.95 234 GLU B C 1
ATOM 7551 O O . GLU B 2 234 ? 185.132 162.099 175.715 1.00 11.95 234 GLU B O 1
ATOM 7557 N N . LEU B 2 235 ? 183.748 163.832 176.070 1.00 5.11 235 LEU B N 1
ATOM 7558 C CA . LEU B 2 235 ? 182.788 163.403 175.062 1.00 5.11 235 LEU B CA 1
ATOM 7559 C C . LEU B 2 235 ? 183.014 164.053 173.701 1.00 5.11 235 LEU B C 1
ATOM 7560 O O . LEU B 2 235 ? 182.225 163.823 172.783 1.00 5.11 235 LEU B O 1
ATOM 7565 N N . VAL B 2 236 ? 184.066 164.858 173.549 1.00 5.60 236 VAL B N 1
ATOM 7566 C CA . VAL B 2 236 ? 184.444 165.344 172.217 1.00 5.60 236 VAL B CA 1
ATOM 7567 C C . VAL B 2 236 ? 184.612 164.216 171.195 1.00 5.60 236 VAL B C 1
ATOM 7568 O O . VAL B 2 236 ? 184.118 164.361 170.068 1.00 5.60 236 VAL B O 1
ATOM 7572 N N . PRO B 2 237 ? 185.291 163.101 171.498 1.00 4.55 237 PRO B N 1
ATOM 7573 C CA . PRO B 2 237 ? 185.383 162.028 170.493 1.00 4.55 237 PRO B CA 1
ATOM 7574 C C . PRO B 2 237 ? 184.037 161.482 170.062 1.00 4.55 237 PRO B C 1
ATOM 7575 O O . PRO B 2 237 ? 183.897 161.046 168.914 1.00 4.55 237 PRO B O 1
ATOM 7579 N N . LEU B 2 238 ? 183.036 161.498 170.940 1.00 2.69 238 LEU B N 1
ATOM 7580 C CA . LEU B 2 238 ? 181.716 161.009 170.558 1.00 2.69 238 LEU B CA 1
ATOM 7581 C C . LEU B 2 238 ? 181.076 161.911 169.509 1.00 2.69 238 LEU B C 1
ATOM 7582 O O . LEU B 2 238 ? 180.567 161.427 168.491 1.00 2.69 238 LEU B O 1
ATOM 7587 N N . ILE B 2 239 ? 181.101 163.229 169.728 1.00 2.84 239 ILE B N 1
ATOM 7588 C CA . ILE B 2 239 ? 180.538 164.146 168.745 1.00 2.84 239 ILE B CA 1
ATOM 7589 C C . ILE B 2 239 ? 181.429 164.312 167.529 1.00 2.84 239 ILE B C 1
ATOM 7590 O O . ILE B 2 239 ? 181.006 164.932 166.550 1.00 2.84 239 ILE B O 1
ATOM 7595 N N . ASP B 2 240 ? 182.657 163.793 167.568 1.00 4.55 240 ASP B N 1
ATOM 7596 C CA . ASP B 2 240 ? 183.464 163.723 166.353 1.00 4.55 240 ASP B CA 1
ATOM 7597 C C . ASP B 2 240 ? 183.096 162.500 165.519 1.00 4.55 240 ASP B C 1
ATOM 7598 O O . ASP B 2 240 ? 182.928 162.596 164.297 1.00 4.55 240 ASP B O 1
ATOM 7603 N N . ALA B 2 241 ? 182.963 161.342 166.167 1.00 3.57 241 ALA B N 1
ATOM 7604 C CA . ALA B 2 241 ? 182.561 160.137 165.452 1.00 3.57 241 ALA B CA 1
ATOM 7605 C C . ALA B 2 241 ? 181.151 160.257 164.900 1.00 3.57 241 ALA B C 1
ATOM 7606 O O . ALA B 2 241 ? 180.861 159.717 163.828 1.00 3.57 241 ALA B O 1
ATOM 7608 N N . LEU B 2 242 ? 180.258 160.949 165.612 1.00 3.72 242 LEU B N 1
ATOM 7609 C CA . LEU B 2 242 ? 178.907 161.148 165.097 1.00 3.72 242 LEU B CA 1
ATOM 7610 C C . LEU B 2 242 ? 178.923 161.965 163.811 1.00 3.72 242 LEU B C 1
ATOM 7611 O O . LEU B 2 242 ? 178.244 161.623 162.836 1.00 3.72 242 LEU B O 1
ATOM 7616 N N . HIS B 2 243 ? 179.701 163.050 163.788 1.00 4.43 243 HIS B N 1
ATOM 7617 C CA . HIS B 2 243 ? 179.816 163.848 162.571 1.00 4.43 243 HIS B CA 1
ATOM 7618 C C . HIS B 2 243 ? 180.429 163.034 161.444 1.00 4.43 243 HIS B C 1
ATOM 7619 O O . HIS B 2 243 ? 179.995 163.131 160.291 1.00 4.43 243 HIS B O 1
ATOM 7626 N N . GLN B 2 244 ? 181.449 162.235 161.759 1.00 13.10 244 GLN B N 1
ATOM 7627 C CA . GLN B 2 244 ? 182.082 161.404 160.741 1.00 13.10 244 GLN B CA 1
ATOM 7628 C C . GLN B 2 244 ? 181.089 160.413 160.146 1.00 13.10 244 GLN B C 1
ATOM 7629 O O . GLN B 2 244 ? 181.055 160.210 158.926 1.00 13.10 244 GLN B O 1
ATOM 7635 N N . ARG B 2 245 ? 180.266 159.791 160.991 1.00 10.22 245 ARG B N 1
ATOM 7636 C CA . ARG B 2 245 ? 179.282 158.836 160.496 1.00 10.22 245 ARG B CA 1
ATOM 7637 C C . ARG B 2 245 ? 178.206 159.525 159.670 1.00 10.22 245 ARG B C 1
ATOM 7638 O O . ARG B 2 245 ? 177.753 158.980 158.658 1.00 10.22 245 ARG B O 1
ATOM 7646 N N . MET B 2 246 ? 177.773 160.716 160.087 1.00 12.35 246 MET B N 1
ATOM 7647 C CA . MET B 2 246 ? 176.774 161.437 159.304 1.00 12.35 246 MET B CA 1
ATOM 7648 C C . MET B 2 246 ? 177.330 161.842 157.944 1.00 12.35 246 MET B C 1
ATOM 7649 O O . MET B 2 246 ? 176.611 161.811 156.940 1.00 12.35 246 MET B O 1
ATOM 7654 N N . ARG B 2 247 ? 178.603 162.236 157.891 1.00 17.69 247 ARG B N 1
ATOM 7655 C CA . ARG B 2 247 ? 179.228 162.539 156.607 1.00 17.69 247 ARG B CA 1
ATOM 7656 C C . ARG B 2 247 ? 179.338 161.295 155.736 1.00 17.69 247 ARG B C 1
ATOM 7657 O O . ARG B 2 247 ? 179.124 161.361 154.522 1.00 17.69 247 ARG B O 1
ATOM 7665 N N . ALA B 2 248 ? 179.670 160.149 156.336 1.00 18.07 248 ALA B N 1
ATOM 7666 C CA . ALA B 2 248 ? 179.858 158.932 155.554 1.00 18.07 248 ALA B CA 1
ATOM 7667 C C . ALA B 2 248 ? 178.553 158.373 154.998 1.00 18.07 248 ALA B C 1
ATOM 7668 O O . ALA B 2 248 ? 178.593 157.504 154.122 1.00 18.07 248 ALA B O 1
ATOM 7670 N N . GLU B 2 249 ? 177.404 158.837 155.487 1.00 24.80 249 GLU B N 1
ATOM 7671 C CA . GLU B 2 249 ? 176.109 158.344 155.035 1.00 24.80 249 GLU B CA 1
ATOM 7672 C C . GLU B 2 249 ? 175.341 159.363 154.204 1.00 24.80 249 GLU B C 1
ATOM 7673 O O . GLU B 2 249 ? 174.186 159.108 153.846 1.00 24.80 249 GLU B O 1
ATOM 7679 N N . LYS B 2 250 ? 175.948 160.510 153.895 1.00 36.24 250 LYS B N 1
ATOM 7680 C CA . LYS B 2 250 ? 175.321 161.542 153.067 1.00 36.24 250 LYS B CA 1
ATOM 7681 C C . LYS B 2 250 ? 173.986 162.004 153.648 1.00 36.24 250 LYS B C 1
ATOM 7682 O O . LYS B 2 250 ? 173.005 162.179 152.925 1.00 36.24 250 LYS B O 1
ATOM 7688 N N . VAL B 2 251 ? 173.944 162.191 154.970 1.00 22.70 251 VAL B N 1
ATOM 7689 C CA . VAL B 2 251 ? 172.796 162.778 155.649 1.00 22.70 251 VAL B CA 1
ATOM 7690 C C . VAL B 2 251 ? 173.293 163.865 156.592 1.00 22.70 251 VAL B C 1
ATOM 7691 O O . VAL B 2 251 ? 174.445 163.862 157.030 1.00 22.70 251 VAL B O 1
ATOM 7695 N N . MET B 2 252 ? 172.408 164.812 156.895 1.00 27.95 252 MET B N 1
ATOM 7696 C CA . MET B 2 252 ? 172.721 165.910 157.804 1.00 27.95 252 MET B CA 1
ATOM 7697 C C . MET B 2 252 ? 171.482 166.210 158.639 1.00 27.95 252 MET B C 1
ATOM 7698 O O . MET B 2 252 ? 170.529 165.428 158.672 1.00 27.95 252 MET B O 1
ATOM 7703 N N . ASP B 2 253 ? 171.494 167.347 159.327 1.00 23.72 253 ASP B N 1
ATOM 7704 C CA . ASP B 2 253 ? 170.435 167.704 160.259 1.00 23.72 253 ASP B CA 1
ATOM 7705 C C . ASP B 2 253 ? 169.896 169.084 159.918 1.00 23.72 253 ASP B C 1
ATOM 7706 O O . ASP B 2 253 ? 170.338 169.734 158.969 1.00 23.72 253 ASP B O 1
ATOM 7711 N N . PHE B 2 254 ? 168.919 169.531 160.706 1.00 38.85 254 PHE B N 1
ATOM 7712 C CA . PHE B 2 254 ? 168.468 170.912 160.599 1.00 38.85 254 PHE B CA 1
ATOM 7713 C C . PHE B 2 254 ? 169.548 171.873 161.071 1.00 38.85 254 PHE B C 1
ATOM 7714 O O . PHE B 2 254 ? 169.743 172.939 160.478 1.00 38.85 254 PHE B O 1
ATOM 7722 N N . GLY B 2 255 ? 170.254 171.515 162.142 1.00 23.53 255 GLY B N 1
ATOM 7723 C CA . GLY B 2 255 ? 171.265 172.373 162.728 1.00 23.53 255 GLY B CA 1
ATOM 7724 C C . GLY B 2 255 ? 172.616 172.332 162.059 1.00 23.53 255 GLY B C 1
ATOM 7725 O O . GLY B 2 255 ? 173.467 173.168 162.371 1.00 23.53 255 GLY B O 1
ATOM 7726 N N . MET B 2 256 ? 172.842 171.377 161.159 1.00 17.65 256 MET B N 1
ATOM 7727 C CA . MET B 2 256 ? 174.065 171.346 160.372 1.00 17.65 256 MET B CA 1
ATOM 7728 C C . MET B 2 256 ? 173.912 172.014 159.015 1.00 17.65 256 MET B C 1
ATOM 7729 O O . MET B 2 256 ? 174.910 172.479 158.457 1.00 17.65 256 MET B O 1
ATOM 7734 N N . GLN B 2 257 ? 172.692 172.073 158.477 1.00 21.15 257 GLN B N 1
ATOM 7735 C CA . GLN B 2 257 ? 172.476 172.755 157.207 1.00 21.15 257 GLN B CA 1
ATOM 7736 C C . GLN B 2 257 ? 172.818 174.233 157.311 1.00 21.15 257 GLN B C 1
ATOM 7737 O O . GLN B 2 257 ? 173.481 174.788 156.428 1.00 21.15 257 GLN B O 1
ATOM 7743 N N . MET B 2 258 ? 172.376 174.891 158.382 1.00 12.17 258 MET B N 1
ATOM 7744 C CA . MET B 2 258 ? 172.684 176.306 158.537 1.00 12.17 258 MET B CA 1
ATOM 7745 C C . MET B 2 258 ? 174.173 176.529 158.753 1.00 12.17 258 MET B C 1
ATOM 7746 O O . MET B 2 258 ? 174.737 177.499 158.239 1.00 12.17 258 MET B O 1
ATOM 7751 N N . ALA B 2 259 ? 174.833 175.642 159.498 1.00 7.51 259 ALA B N 1
ATOM 7752 C CA . ALA B 2 259 ? 176.273 175.780 159.685 1.00 7.51 259 ALA B CA 1
ATOM 7753 C C . ALA B 2 259 ? 177.010 175.648 158.360 1.00 7.51 259 ALA B C 1
ATOM 7754 O O . ALA B 2 259 ? 177.914 176.437 158.057 1.00 7.51 259 ALA B O 1
ATOM 7756 N N . ALA B 2 260 ? 176.633 174.656 157.550 1.00 9.18 260 ALA B N 1
ATOM 7757 C CA . ALA B 2 260 ? 177.283 174.476 156.256 1.00 9.18 260 ALA B CA 1
ATOM 7758 C C . ALA B 2 260 ? 177.039 175.672 155.346 1.00 9.18 260 ALA B C 1
ATOM 7759 O O . ALA B 2 260 ? 177.964 176.154 154.683 1.00 9.18 260 ALA B O 1
ATOM 7761 N N . ALA B 2 261 ? 175.803 176.176 155.314 1.00 7.56 261 ALA B N 1
ATOM 7762 C CA . ALA B 2 261 ? 175.499 177.328 154.474 1.00 7.56 261 ALA B CA 1
ATOM 7763 C C . ALA B 2 261 ? 176.268 178.562 154.927 1.00 7.56 261 ALA B C 1
ATOM 7764 O O . ALA B 2 261 ? 176.731 179.348 154.095 1.00 7.56 261 ALA B O 1
ATOM 7766 N N . ALA B 2 262 ? 176.417 178.753 156.240 1.00 7.19 262 ALA B N 1
ATOM 7767 C CA . ALA B 2 262 ? 177.154 179.909 156.740 1.00 7.19 262 ALA B CA 1
ATOM 7768 C C . ALA B 2 262 ? 178.639 179.811 156.417 1.00 7.19 262 ALA B C 1
ATOM 7769 O O . ALA B 2 262 ? 179.269 180.813 156.056 1.00 7.19 262 ALA B O 1
ATOM 7771 N N . ARG B 2 263 ? 179.222 178.617 156.553 1.00 10.64 263 ARG B N 1
ATOM 7772 C CA . ARG B 2 263 ? 180.619 178.444 156.167 1.00 10.64 263 ARG B CA 1
ATOM 7773 C C . ARG B 2 263 ? 180.805 178.715 154.680 1.00 10.64 263 ARG B C 1
ATOM 7774 O O . ARG B 2 263 ? 181.790 179.339 154.270 1.00 10.64 263 ARG B O 1
ATOM 7782 N N . LEU B 2 264 ? 179.858 178.257 153.860 1.00 9.83 264 LEU B N 1
ATOM 7783 C CA . LEU B 2 264 ? 179.922 178.514 152.425 1.00 9.83 264 LEU B CA 1
ATOM 7784 C C . LEU B 2 264 ? 179.812 180.001 152.117 1.00 9.83 264 LEU B C 1
ATOM 7785 O O . LEU B 2 264 ? 180.495 180.509 151.223 1.00 9.83 264 LEU B O 1
ATOM 7790 N N . ALA B 2 265 ? 178.939 180.710 152.827 1.00 10.65 265 ALA B N 1
ATOM 7791 C CA . ALA B 2 265 ? 178.799 182.142 152.594 1.00 10.65 265 ALA B CA 1
ATOM 7792 C C . ALA B 2 265 ? 180.057 182.902 152.987 1.00 10.65 265 ALA B C 1
ATOM 7793 O O . ALA B 2 265 ? 180.481 183.820 152.277 1.00 10.65 265 ALA B O 1
ATOM 7795 N N . ALA B 2 266 ? 180.657 182.553 154.127 1.00 15.22 266 ALA B N 1
ATOM 7796 C CA . ALA B 2 266 ? 181.809 183.310 154.609 1.00 15.22 266 ALA B CA 1
ATOM 7797 C C . ALA B 2 266 ? 183.067 182.997 153.808 1.00 15.22 266 ALA B C 1
ATOM 7798 O O . ALA B 2 266 ? 183.864 183.897 153.521 1.00 15.22 266 ALA B O 1
ATOM 7800 N N . ARG B 2 267 ? 183.270 181.729 153.443 1.00 20.90 267 ARG B N 1
ATOM 7801 C CA . ARG B 2 267 ? 184.519 181.344 152.793 1.00 20.90 267 ARG B CA 1
ATOM 7802 C C . ARG B 2 267 ? 184.576 181.816 151.346 1.00 20.90 267 ARG B C 1
ATOM 7803 O O . ARG B 2 267 ? 185.623 182.278 150.881 1.00 20.90 267 ARG B O 1
ATOM 7811 N N . PHE B 2 268 ? 183.471 181.702 150.618 1.00 22.87 268 PHE B N 1
ATOM 7812 C CA . PHE B 2 268 ? 183.476 181.942 149.180 1.00 22.87 268 PHE B CA 1
ATOM 7813 C C . PHE B 2 268 ? 182.653 183.176 148.844 1.00 22.87 268 PHE B C 1
ATOM 7814 O O . PHE B 2 268 ? 181.416 183.130 148.939 1.00 22.87 268 PHE B O 1
ATOM 7822 N N . PRO B 2 269 ? 183.271 184.290 148.446 1.00 25.69 269 PRO B N 1
ATOM 7823 C CA . PRO B 2 269 ? 182.498 185.477 148.061 1.00 25.69 269 PRO B CA 1
ATOM 7824 C C . PRO B 2 269 ? 181.857 185.385 146.687 1.00 25.69 269 PRO B C 1
ATOM 7825 O O . PRO B 2 269 ? 181.177 186.333 146.281 1.00 25.69 269 PRO B O 1
ATOM 7829 N N . GLN B 2 270 ? 182.053 184.285 145.959 1.00 21.92 270 GLN B N 1
ATOM 7830 C CA . GLN B 2 270 ? 181.494 184.140 144.622 1.00 21.92 270 GLN B CA 1
ATOM 7831 C C . GLN B 2 270 ? 180.024 183.744 144.627 1.00 21.92 270 GLN B C 1
ATOM 7832 O O . GLN B 2 270 ? 179.371 183.853 143.584 1.00 21.92 270 GLN B O 1
ATOM 7838 N N . VAL B 2 271 ? 179.487 183.298 145.760 1.00 12.07 271 VAL B N 1
ATOM 7839 C CA . VAL B 2 271 ? 178.074 182.936 145.843 1.00 12.07 271 VAL B CA 1
ATOM 7840 C C . VAL B 2 271 ? 177.199 184.157 146.093 1.00 12.07 271 VAL B C 1
ATOM 7841 O O . VAL B 2 271 ? 176.111 184.273 145.526 1.00 12.07 271 VAL B O 1
ATOM 7845 N N . GLY B 2 272 ? 177.644 185.077 146.947 1.00 8.96 272 GLY B N 1
ATOM 7846 C CA . GLY B 2 272 ? 176.854 186.267 147.206 1.00 8.96 272 GLY B CA 1
ATOM 7847 C C . GLY B 2 272 ? 176.722 187.159 145.987 1.00 8.96 272 GLY B C 1
ATOM 7848 O O . GLY B 2 272 ? 175.674 187.765 145.760 1.00 8.96 272 GLY B O 1
ATOM 7849 N N . GLU B 2 273 ? 177.785 187.251 145.187 1.00 11.68 273 GLU B N 1
ATOM 7850 C CA . GLU B 2 273 ? 177.770 188.119 144.016 1.00 11.68 273 GLU B CA 1
ATOM 7851 C C . GLU B 2 273 ? 176.841 187.610 142.925 1.00 11.68 273 GLU B C 1
ATOM 7852 O O . GLU B 2 273 ? 176.577 188.340 141.966 1.00 11.68 273 GLU B O 1
ATOM 7858 N N . GLN B 2 274 ? 176.356 186.376 143.036 1.00 9.47 274 GLN B N 1
ATOM 7859 C CA . GLN B 2 274 ? 175.378 185.855 142.091 1.00 9.47 274 GLN B CA 1
ATOM 7860 C C . GLN B 2 274 ? 173.951 186.006 142.603 1.00 9.47 274 GLN B C 1
ATOM 7861 O O . GLN B 2 274 ? 173.055 186.393 141.843 1.00 9.47 274 GLN B O 1
ATOM 7867 N N . LEU B 2 275 ? 173.723 185.715 143.885 1.00 8.37 275 LEU B N 1
ATOM 7868 C CA . LEU B 2 275 ? 172.398 185.913 144.460 1.00 8.37 275 LEU B CA 1
ATOM 7869 C C . LEU B 2 275 ? 172.022 187.387 144.483 1.00 8.37 275 LEU B C 1
ATOM 7870 O O . LEU B 2 275 ? 170.866 187.740 144.232 1.00 8.37 275 LEU B O 1
ATOM 7875 N N . ARG B 2 276 ? 172.982 188.266 144.778 1.00 7.13 276 ARG B N 1
ATOM 7876 C CA . ARG B 2 276 ? 172.705 189.695 144.706 1.00 7.13 276 ARG B CA 1
ATOM 7877 C C . ARG B 2 276 ? 172.310 190.116 143.299 1.00 7.13 276 ARG B C 1
ATOM 7878 O O . ARG B 2 276 ? 171.521 191.050 143.129 1.00 7.13 276 ARG B O 1
ATOM 7886 N N . GLN B 2 277 ? 172.853 189.451 142.281 1.00 11.88 277 GLN B N 1
ATOM 7887 C CA . GLN B 2 277 ? 172.457 189.758 140.912 1.00 11.88 277 GLN B CA 1
ATOM 7888 C C . GLN B 2 277 ? 171.066 189.219 140.608 1.00 11.88 277 GLN B C 1
ATOM 7889 O O . GLN B 2 277 ? 170.297 189.846 139.871 1.00 11.88 277 GLN B O 1
ATOM 7895 N N . ARG B 2 278 ? 170.724 188.054 141.163 1.00 10.08 278 ARG B N 1
ATOM 7896 C CA . ARG B 2 278 ? 169.405 187.481 140.906 1.00 10.08 278 ARG B CA 1
ATOM 7897 C C . ARG B 2 278 ? 168.310 188.212 141.676 1.00 10.08 278 ARG B C 1
ATOM 7898 O O . ARG B 2 278 ? 167.232 188.469 141.130 1.00 10.08 278 ARG B O 1
ATOM 7906 N N . PHE B 2 279 ? 168.559 188.549 142.940 1.00 7.67 279 PHE B N 1
ATOM 7907 C CA . PHE B 2 279 ? 167.559 189.154 143.813 1.00 7.67 279 PHE B CA 1
ATOM 7908 C C . PHE B 2 279 ? 167.925 190.603 144.092 1.00 7.67 279 PHE B C 1
ATOM 7909 O O . PHE B 2 279 ? 169.061 190.895 144.474 1.00 7.67 279 PHE B O 1
ATOM 7917 N N . ARG B 2 280 ? 166.959 191.508 143.922 1.00 10.96 280 ARG B N 1
ATOM 7918 C CA . ARG B 2 280 ? 167.202 192.926 144.146 1.00 10.96 280 ARG B CA 1
ATOM 7919 C C . ARG B 2 280 ? 166.520 193.489 145.383 1.00 10.96 280 ARG B C 1
ATOM 7920 O O . ARG B 2 280 ? 166.937 194.547 145.862 1.00 10.96 280 ARG B O 1
ATOM 7928 N N . VAL B 2 281 ? 165.489 192.831 145.907 1.00 6.28 281 VAL B N 1
ATOM 7929 C CA . VAL B 2 281 ? 164.844 193.253 147.144 1.00 6.28 281 VAL B CA 1
ATOM 7930 C C . VAL B 2 281 ? 164.714 192.048 148.066 1.00 6.28 281 VAL B C 1
ATOM 7931 O O . VAL B 2 281 ? 164.216 190.993 147.655 1.00 6.28 281 VAL B O 1
ATOM 7935 N N . VAL B 2 282 ? 165.175 192.206 149.304 1.00 4.48 282 VAL B N 1
ATOM 7936 C CA . VAL B 2 282 ? 165.212 191.133 150.289 1.00 4.48 282 VAL B CA 1
ATOM 7937 C C . VAL B 2 282 ? 164.589 191.633 151.583 1.00 4.48 282 VAL B C 1
ATOM 7938 O O . VAL B 2 282 ? 164.920 192.727 152.057 1.00 4.48 282 VAL B O 1
ATOM 7942 N N . LEU B 2 283 ? 163.691 190.832 152.148 1.00 3.95 283 LEU B N 1
ATOM 7943 C CA . LEU B 2 283 ? 162.930 191.190 153.334 1.00 3.95 283 LEU B CA 1
ATOM 7944 C C . LEU B 2 283 ? 163.200 190.156 154.416 1.00 3.95 283 LEU B C 1
ATOM 7945 O O . LEU B 2 283 ? 163.074 188.952 154.171 1.00 3.95 283 LEU B O 1
ATOM 7950 N N . LEU B 2 284 ? 163.572 190.625 155.605 1.00 3.44 284 LEU B N 1
ATOM 7951 C CA . LEU B 2 284 ? 163.938 189.772 156.731 1.00 3.44 284 LEU B CA 1
ATOM 7952 C C . LEU B 2 284 ? 162.965 190.065 157.867 1.00 3.44 284 LEU B C 1
ATOM 7953 O O . LEU B 2 284 ? 163.132 191.045 158.606 1.00 3.44 284 LEU B O 1
ATOM 7958 N N . ASP B 2 285 ? 161.954 189.213 158.003 1.00 8.90 285 ASP B N 1
ATOM 7959 C CA . ASP B 2 285 ? 160.945 189.362 159.039 1.00 8.90 285 ASP B CA 1
ATOM 7960 C C . ASP B 2 285 ? 161.312 188.543 160.267 1.00 8.90 285 ASP B C 1
ATOM 7961 O O . ASP B 2 285 ? 161.934 187.482 160.168 1.00 8.90 285 ASP B O 1
ATOM 7966 N N . GLU B 2 286 ? 160.898 189.044 161.429 1.00 9.07 286 GLU B N 1
ATOM 7967 C CA . GLU B 2 286 ? 161.218 188.431 162.715 1.00 9.07 286 GLU B CA 1
ATOM 7968 C C . GLU B 2 286 ? 162.724 188.227 162.850 1.00 9.07 286 GLU B C 1
ATOM 7969 O O . GLU B 2 286 ? 163.216 187.120 163.069 1.00 9.07 286 GLU B O 1
ATOM 7975 N N . TYR B 2 287 ? 163.461 189.325 162.702 1.00 5.79 287 TYR B N 1
ATOM 7976 C CA . TYR B 2 287 ? 164.913 189.305 162.782 1.00 5.79 287 TYR B CA 1
ATOM 7977 C C . TYR B 2 287 ? 165.426 189.347 164.211 1.00 5.79 287 TYR B C 1
ATOM 7978 O O . TYR B 2 287 ? 166.641 189.288 164.415 1.00 5.79 287 TYR B O 1
ATOM 7987 N N . GLN B 2 288 ? 164.544 189.459 165.202 1.00 5.21 288 GLN B N 1
ATOM 7988 C CA . GLN B 2 288 ? 165.009 189.494 166.582 1.00 5.21 288 GLN B CA 1
ATOM 7989 C C . GLN B 2 288 ? 165.437 188.119 167.074 1.00 5.21 288 GLN B C 1
ATOM 7990 O O . GLN B 2 288 ? 166.281 188.022 167.971 1.00 5.21 288 GLN B O 1
ATOM 7996 N N . ASP B 2 289 ? 164.880 187.051 166.506 1.00 6.94 289 ASP B N 1
ATOM 7997 C CA . ASP B 2 289 ? 165.128 185.699 166.983 1.00 6.94 289 ASP B CA 1
ATOM 7998 C C . ASP B 2 289 ? 166.060 184.904 166.081 1.00 6.94 289 ASP B C 1
ATOM 7999 O O . ASP B 2 289 ? 166.196 183.693 166.273 1.00 6.94 289 ASP B O 1
ATOM 8004 N N . THR B 2 290 ? 166.698 185.540 165.104 1.00 7.66 290 THR B N 1
ATOM 8005 C CA . THR B 2 290 ? 167.620 184.819 164.239 1.00 7.66 290 THR B CA 1
ATOM 8006 C C . THR B 2 290 ? 168.916 184.513 164.980 1.00 7.66 290 THR B C 1
ATOM 8007 O O . THR B 2 290 ? 169.379 185.300 165.810 1.00 7.66 290 THR B O 1
ATOM 8011 N N . GLY B 2 291 ? 169.497 183.350 164.687 1.00 6.63 291 GLY B N 1
ATOM 8012 C CA . GLY B 2 291 ? 170.639 182.849 165.420 1.00 6.63 291 GLY B CA 1
ATOM 8013 C C . GLY B 2 291 ? 171.954 183.380 164.892 1.00 6.63 291 GLY B C 1
ATOM 8014 O O . GLY B 2 291 ? 172.011 184.235 164.008 1.00 6.63 291 GLY B O 1
ATOM 8015 N N . HIS B 2 292 ? 173.039 182.857 165.462 1.00 5.36 292 HIS B N 1
ATOM 8016 C CA . HIS B 2 292 ? 174.371 183.270 165.038 1.00 5.36 292 HIS B CA 1
ATOM 8017 C C . HIS B 2 292 ? 174.784 182.636 163.718 1.00 5.36 292 HIS B C 1
ATOM 8018 O O . HIS B 2 292 ? 175.534 183.248 162.953 1.00 5.36 292 HIS B O 1
ATOM 8025 N N . ALA B 2 293 ? 174.335 181.412 163.439 1.00 6.26 293 ALA B N 1
ATOM 8026 C CA . ALA B 2 293 ? 174.662 180.790 162.163 1.00 6.26 293 ALA B CA 1
ATOM 8027 C C . ALA B 2 293 ? 173.911 181.443 161.013 1.00 6.26 293 ALA B C 1
ATOM 8028 O O . ALA B 2 293 ? 174.380 181.407 159.871 1.00 6.26 293 ALA B O 1
ATOM 8030 N N . GLN B 2 294 ? 172.749 182.030 161.286 1.00 4.55 294 GLN B N 1
ATOM 8031 C CA . GLN B 2 294 ? 171.965 182.735 160.281 1.00 4.55 294 GLN B CA 1
ATOM 8032 C C . GLN B 2 294 ? 172.287 184.218 160.217 1.00 4.55 294 GLN B C 1
ATOM 8033 O O . GLN B 2 294 ? 171.698 184.927 159.401 1.00 4.55 294 GLN B O 1
ATOM 8039 N N . ARG B 2 295 ? 173.189 184.706 161.061 1.00 3.96 295 ARG B N 1
ATOM 8040 C CA . ARG B 2 295 ? 173.534 186.119 161.037 1.00 3.96 295 ARG B CA 1
ATOM 8041 C C . ARG B 2 295 ? 174.724 186.400 160.136 1.00 3.96 295 ARG B C 1
ATOM 8042 O O . ARG B 2 295 ? 174.755 187.433 159.462 1.00 3.96 295 ARG B O 1
ATOM 8050 N N . ILE B 2 296 ? 175.712 185.500 160.108 1.00 4.28 296 ILE B N 1
ATOM 8051 C CA . ILE B 2 296 ? 176.857 185.666 159.221 1.00 4.28 296 ILE B CA 1
ATOM 8052 C C . ILE B 2 296 ? 176.652 184.979 157.884 1.00 4.28 296 ILE B C 1
ATOM 8053 O O . ILE B 2 296 ? 177.543 185.033 157.027 1.00 4.28 296 ILE B O 1
ATOM 8058 N N . ALA B 2 297 ? 175.514 184.319 157.681 1.00 3.41 297 ALA B N 1
ATOM 8059 C CA . ALA B 2 297 ? 175.124 183.829 156.367 1.00 3.41 297 ALA B CA 1
ATOM 8060 C C . ALA B 2 297 ? 174.237 184.808 155.618 1.00 3.41 297 ALA B C 1
ATOM 8061 O O . ALA B 2 297 ? 174.203 184.777 154.386 1.00 3.41 297 ALA B O 1
ATOM 8063 N N . LEU B 2 298 ? 173.501 185.659 156.331 1.00 4.00 298 LEU B N 1
ATOM 8064 C CA . LEU B 2 298 ? 172.718 186.729 155.728 1.00 4.00 298 LEU B CA 1
ATOM 8065 C C . LEU B 2 298 ? 173.464 188.050 155.672 1.00 4.00 298 LEU B C 1
ATOM 8066 O O . LEU B 2 298 ? 172.934 189.014 155.115 1.00 4.00 298 LEU B O 1
ATOM 8071 N N . SER B 2 299 ? 174.653 188.129 156.265 1.00 7.47 299 SER B N 1
ATOM 8072 C CA . SER B 2 299 ? 175.488 189.314 156.169 1.00 7.47 299 SER B CA 1
ATOM 8073 C C . SER B 2 299 ? 176.657 189.136 155.217 1.00 7.47 299 SER B C 1
ATOM 8074 O O . SER B 2 299 ? 177.385 190.103 154.973 1.00 7.47 299 SER B O 1
ATOM 8077 N N . SER B 2 300 ? 176.862 187.936 154.683 1.00 7.14 300 SER B N 1
ATOM 8078 C CA . SER B 2 300 ? 177.922 187.716 153.712 1.00 7.14 300 SER B CA 1
ATOM 8079 C C . SER B 2 300 ? 177.405 187.768 152.282 1.00 7.14 300 SER B C 1
ATOM 8080 O O . SER B 2 300 ? 178.100 188.276 151.398 1.00 7.14 300 SER B O 1
ATOM 8083 N N . LEU B 2 301 ? 176.197 187.253 152.032 1.00 2.75 301 LEU B N 1
ATOM 8084 C CA . LEU B 2 301 ? 175.593 187.394 150.709 1.00 2.75 301 LEU B CA 1
ATOM 8085 C C . LEU B 2 301 ? 175.088 188.811 150.492 1.00 2.75 301 LEU B C 1
ATOM 8086 O O . LEU B 2 301 ? 175.553 189.523 149.596 1.00 2.75 301 LEU B O 1
ATOM 8091 N N . PHE B 2 302 ? 174.132 189.234 151.305 1.00 3.15 302 PHE B N 1
ATOM 8092 C CA . PHE B 2 302 ? 173.531 190.548 151.194 1.00 3.15 302 PHE B CA 1
ATOM 8093 C C . PHE B 2 302 ? 174.119 191.465 152.253 1.00 3.15 302 PHE B C 1
ATOM 8094 O O . PHE B 2 302 ? 174.277 191.071 153.411 1.00 3.15 302 PHE B O 1
ATOM 8102 N N . GLY B 2 303 ? 174.451 192.685 151.851 1.00 10.95 303 GLY B N 1
ATOM 8103 C CA . GLY B 2 303 ? 174.860 193.701 152.796 1.00 10.95 303 GLY B CA 1
ATOM 8104 C C . GLY B 2 303 ? 176.138 193.425 153.560 1.00 10.95 303 GLY B C 1
ATOM 8105 O O . GLY B 2 303 ? 176.201 193.647 154.770 1.00 10.95 303 GLY B O 1
ATOM 8106 N N . GLY B 2 304 ? 177.167 192.949 152.875 1.00 9.76 304 GLY B N 1
ATOM 8107 C CA . GLY B 2 304 ? 178.477 192.885 153.485 1.00 9.76 304 GLY B CA 1
ATOM 8108 C C . GLY B 2 304 ? 179.220 194.179 153.236 1.00 9.76 304 GLY B C 1
ATOM 8109 O O . GLY B 2 304 ? 180.444 194.248 153.374 1.00 9.76 304 GLY B O 1
ATOM 8110 N N . GLY B 2 305 ? 178.477 195.216 152.863 1.00 13.94 305 GLY B N 1
ATOM 8111 C CA . GLY B 2 305 ? 179.088 196.448 152.410 1.00 13.94 305 GLY B CA 1
ATOM 8112 C C . GLY B 2 305 ? 179.446 196.435 150.945 1.00 13.94 305 GLY B C 1
ATOM 8113 O O . GLY B 2 305 ? 180.414 197.089 150.544 1.00 13.94 305 GLY B O 1
ATOM 8114 N N . ALA B 2 306 ? 178.693 195.699 150.129 1.00 16.56 306 ALA B N 1
ATOM 8115 C CA . ALA B 2 306 ? 179.042 195.468 148.736 1.00 16.56 306 ALA B CA 1
ATOM 8116 C C . ALA B 2 306 ? 178.177 196.269 147.772 1.00 16.56 306 ALA B C 1
ATOM 8117 O O . ALA B 2 306 ? 178.707 197.029 146.957 1.00 16.56 306 ALA B O 1
ATOM 8119 N N . ASP B 2 307 ? 176.856 196.121 147.837 1.00 23.13 307 ASP B N 1
ATOM 8120 C CA . ASP B 2 307 ? 175.947 196.764 146.898 1.00 23.13 307 ASP B CA 1
ATOM 8121 C C . ASP B 2 307 ? 174.974 197.657 147.651 1.00 23.13 307 ASP B C 1
ATOM 8122 O O . ASP B 2 307 ? 174.341 197.216 148.616 1.00 23.13 307 ASP B O 1
ATOM 8124 N N . ASP B 2 308 ? 174.860 198.907 147.210 1.00 28.83 308 ASP B N 1
ATOM 8125 C CA . ASP B 2 308 ? 173.898 199.848 147.767 1.00 28.83 308 ASP B CA 1
ATOM 8126 C C . ASP B 2 308 ? 172.597 199.895 146.980 1.00 28.83 308 ASP B C 1
ATOM 8127 O O . ASP B 2 308 ? 171.672 200.607 147.382 1.00 28.83 308 ASP B O 1
ATOM 8132 N N . GLY B 2 309 ? 172.506 199.167 145.873 1.00 16.76 309 GLY B N 1
ATOM 8133 C CA . GLY B 2 309 ? 171.305 199.103 145.073 1.00 16.76 309 GLY B CA 1
ATOM 8134 C C . GLY B 2 309 ? 170.370 197.964 145.406 1.00 16.76 309 GLY B C 1
ATOM 8135 O O . GLY B 2 309 ? 169.387 197.759 144.686 1.00 16.76 309 GLY B O 1
ATOM 8136 N N . LEU B 2 310 ? 170.642 197.213 146.468 1.00 9.52 310 LEU B N 1
ATOM 8137 C CA . LEU B 2 310 ? 169.816 196.079 146.869 1.00 9.52 310 LEU B CA 1
ATOM 8138 C C . LEU B 2 310 ? 168.932 196.519 148.030 1.00 9.52 310 LEU B C 1
ATOM 8139 O O . LEU B 2 310 ? 169.427 196.786 149.129 1.00 9.52 310 LEU B O 1
ATOM 8144 N N . ALA B 2 311 ? 167.628 196.596 147.785 1.00 7.28 311 ALA B N 1
ATOM 8145 C CA . ALA B 2 311 ? 166.677 197.070 148.789 1.00 7.28 311 ALA B CA 1
ATOM 8146 C C . ALA B 2 311 ? 166.509 195.998 149.854 1.00 7.28 311 ALA B C 1
ATOM 8147 O O . ALA B 2 311 ? 165.776 195.026 149.668 1.00 7.28 311 ALA B O 1
ATOM 8149 N N . LEU B 2 312 ? 167.184 196.175 150.983 1.00 7.75 312 LEU B N 1
ATOM 8150 C CA . LEU B 2 312 ? 167.224 195.176 152.041 1.00 7.75 312 LEU B CA 1
ATOM 8151 C C . LEU B 2 312 ? 166.558 195.746 153.282 1.00 7.75 312 LEU B C 1
ATOM 8152 O O . LEU B 2 312 ? 167.027 196.744 153.841 1.00 7.75 312 LEU B O 1
ATOM 8157 N N . THR B 2 313 ? 165.478 195.108 153.716 1.00 4.93 313 THR B N 1
ATOM 8158 C CA . THR B 2 313 ? 164.689 195.591 154.840 1.00 4.93 313 THR B CA 1
ATOM 8159 C C . THR B 2 313 ? 164.667 194.526 155.921 1.00 4.93 313 THR B C 1
ATOM 8160 O O . THR B 2 313 ? 164.428 193.354 155.626 1.00 4.93 313 THR B O 1
ATOM 8164 N N . ALA B 2 314 ? 164.927 194.927 157.164 1.00 5.88 314 ALA B N 1
ATOM 8165 C CA . ALA B 2 314 ? 164.881 194.027 158.306 1.00 5.88 314 ALA B CA 1
ATOM 8166 C C . ALA B 2 314 ? 163.939 194.600 159.348 1.00 5.88 314 ALA B C 1
ATOM 8167 O O . ALA B 2 314 ? 164.020 195.791 159.672 1.00 5.88 314 ALA B O 1
ATOM 8169 N N . VAL B 2 315 ? 163.047 193.757 159.873 1.00 6.05 315 VAL B N 1
ATOM 8170 C CA . VAL B 2 315 ? 162.053 194.210 160.836 1.00 6.05 315 VAL B CA 1
ATOM 8171 C C . VAL B 2 315 ? 162.159 193.368 162.098 1.00 6.05 315 VAL B C 1
ATOM 8172 O O . VAL B 2 315 ? 162.597 192.216 162.073 1.00 6.05 315 VAL B O 1
ATOM 8176 N N . GLY B 2 316 ? 161.732 193.954 163.212 1.00 5.00 316 GLY B N 1
ATOM 8177 C CA . GLY B 2 316 ? 161.729 193.248 164.477 1.00 5.00 316 GLY B CA 1
ATOM 8178 C C . GLY B 2 316 ? 162.054 194.132 165.662 1.00 5.00 316 GLY B C 1
ATOM 8179 O O . GLY B 2 316 ? 162.573 195.236 165.488 1.00 5.00 316 GLY B O 1
ATOM 8180 N N . ASP B 2 317 ? 161.765 193.653 166.873 1.00 7.02 317 ASP B N 1
ATOM 8181 C CA . ASP B 2 317 ? 161.993 194.414 168.089 1.00 7.02 317 ASP B CA 1
ATOM 8182 C C . ASP B 2 317 ? 162.858 193.628 169.065 1.00 7.02 317 ASP B C 1
ATOM 8183 O O . ASP B 2 317 ? 162.769 192.400 169.128 1.00 7.02 317 ASP B O 1
ATOM 8185 N N . PRO B 2 318 ? 163.689 194.308 169.855 1.00 16.99 318 PRO B N 1
ATOM 8186 C CA . PRO B 2 318 ? 164.551 193.615 170.817 1.00 16.99 318 PRO B CA 1
ATOM 8187 C C . PRO B 2 318 ? 163.850 193.178 172.092 1.00 16.99 318 PRO B C 1
ATOM 8188 O O . PRO B 2 318 ? 164.528 192.760 173.034 1.00 16.99 318 PRO B O 1
ATOM 8192 N N . ILE B 2 319 ? 162.525 193.273 172.153 1.00 11.36 319 ILE B N 1
ATOM 8193 C CA . ILE B 2 319 ? 161.788 192.948 173.358 1.00 11.36 319 ILE B CA 1
ATOM 8194 C C . ILE B 2 319 ? 160.999 191.648 173.224 1.00 11.36 319 ILE B C 1
ATOM 8195 O O . ILE B 2 319 ? 160.827 190.937 174.220 1.00 11.36 319 ILE B O 1
ATOM 8200 N N . GLN B 2 320 ? 160.553 191.295 172.023 1.00 9.70 320 GLN B N 1
ATOM 8201 C CA . GLN B 2 320 ? 159.878 190.029 171.778 1.00 9.70 320 GLN B CA 1
ATOM 8202 C C . GLN B 2 320 ? 160.842 188.900 171.443 1.00 9.70 320 GLN B C 1
ATOM 8203 O O . GLN B 2 320 ? 160.400 187.845 170.979 1.00 9.70 320 GLN B O 1
ATOM 8209 N N . SER B 2 321 ? 162.142 189.100 171.641 1.00 9.94 321 SER B N 1
ATOM 8210 C CA . SER B 2 321 ? 163.125 188.031 171.475 1.00 9.94 321 SER B CA 1
ATOM 8211 C C . SER B 2 321 ? 163.016 187.090 172.665 1.00 9.94 321 SER B C 1
ATOM 8212 O O . SER B 2 321 ? 163.596 187.337 173.724 1.00 9.94 321 SER B O 1
ATOM 8215 N N . ILE B 2 322 ? 162.270 186.000 172.496 1.00 16.37 322 ILE B N 1
ATOM 8216 C CA . ILE B 2 322 ? 161.929 185.141 173.622 1.00 16.37 322 ILE B CA 1
ATOM 8217 C C . ILE B 2 322 ? 162.734 183.850 173.679 1.00 16.37 322 ILE B C 1
ATOM 8218 O O . ILE B 2 322 ? 162.776 183.217 174.744 1.00 16.37 322 ILE B O 1
ATOM 8223 N N . TYR B 2 323 ? 163.356 183.427 172.582 1.00 23.70 323 TYR B N 1
ATOM 8224 C CA . TYR B 2 323 ? 163.899 182.076 172.601 1.00 23.70 323 TYR B CA 1
ATOM 8225 C C . TYR B 2 323 ? 165.157 182.001 173.456 1.00 23.70 323 TYR B C 1
ATOM 8226 O O . TYR B 2 323 ? 165.127 181.407 174.536 1.00 23.70 323 TYR B O 1
ATOM 8235 N N . GLY B 2 324 ? 166.255 182.609 173.024 1.00 28.45 324 GLY B N 1
ATOM 8236 C CA . GLY B 2 324 ? 167.428 182.676 173.878 1.00 28.45 324 GLY B CA 1
ATOM 8237 C C . GLY B 2 324 ? 168.112 181.344 174.134 1.00 28.45 324 GLY B C 1
ATOM 8238 O O . GLY B 2 324 ? 169.291 181.306 174.497 1.00 28.45 324 GLY B O 1
ATOM 8239 N N . TRP B 2 325 ? 167.382 180.241 173.946 1.00 41.86 325 TRP B N 1
ATOM 8240 C CA . TRP B 2 325 ? 167.923 178.904 174.123 1.00 41.86 325 TRP B CA 1
ATOM 8241 C C . TRP B 2 325 ? 167.879 178.071 172.853 1.00 41.86 325 TRP B C 1
ATOM 8242 O O . TRP B 2 325 ? 168.406 176.955 172.848 1.00 41.86 325 TRP B O 1
ATOM 8253 N N . ARG B 2 326 ? 167.265 178.574 171.789 1.00 39.86 326 ARG B N 1
ATOM 8254 C CA . ARG B 2 326 ? 167.185 177.885 170.511 1.00 39.86 326 ARG B CA 1
ATOM 8255 C C . ARG B 2 326 ? 168.057 178.572 169.468 1.00 39.86 326 ARG B C 1
ATOM 8256 O O . ARG B 2 326 ? 169.049 177.995 169.015 1.00 39.86 326 ARG B O 1
ATOM 8264 N N . GLY B 2 327 ? 167.757 179.828 169.132 1.00 32.47 327 GLY B N 1
ATOM 8265 C CA . GLY B 2 327 ? 168.672 180.610 168.322 1.00 32.47 327 GLY B CA 1
ATOM 8266 C C . GLY B 2 327 ? 169.846 181.132 169.118 1.00 32.47 327 GLY B C 1
ATOM 8267 O O . GLY B 2 327 ? 170.919 181.372 168.555 1.00 32.47 327 GLY B O 1
ATOM 8268 N N . ALA B 2 328 ? 169.662 181.311 170.426 1.00 31.09 328 ALA B N 1
ATOM 8269 C CA . ALA B 2 328 ? 170.736 181.702 171.337 1.00 31.09 328 ALA B CA 1
ATOM 8270 C C . ALA B 2 328 ? 171.467 182.944 170.836 1.00 31.09 328 ALA B C 1
ATOM 8271 O O . ALA B 2 328 ? 172.698 183.012 170.836 1.00 31.09 328 ALA B O 1
ATOM 8273 N N . SER B 2 329 ? 170.697 183.933 170.386 1.00 22.67 329 SER B N 1
ATOM 8274 C CA . SER B 2 329 ? 171.243 185.186 169.871 1.00 22.67 329 SER B CA 1
ATOM 8275 C C . SER B 2 329 ? 170.409 186.336 170.420 1.00 22.67 329 SER B C 1
ATOM 8276 O O . SER B 2 329 ? 169.404 186.723 169.821 1.00 22.67 329 SER B O 1
ATOM 8278 N N . ALA B 2 330 ? 170.826 186.875 171.567 1.00 28.53 330 ALA B N 1
ATOM 8279 C CA . ALA B 2 330 ? 170.218 188.091 172.090 1.00 28.53 330 ALA B CA 1
ATOM 8280 C C . ALA B 2 330 ? 170.697 189.328 171.347 1.00 28.53 330 ALA B C 1
ATOM 8281 O O . ALA B 2 330 ? 170.085 190.394 171.472 1.00 28.53 330 ALA B O 1
ATOM 8283 N N . THR B 2 331 ? 171.775 189.199 170.583 1.00 22.04 331 THR B N 1
ATOM 8284 C CA . THR B 2 331 ? 172.262 190.237 169.688 1.00 22.04 331 THR B CA 1
ATOM 8285 C C . THR B 2 331 ? 171.451 190.230 168.396 1.00 22.04 331 THR B C 1
ATOM 8286 O O . THR B 2 331 ? 170.329 189.714 168.362 1.00 22.04 331 THR B O 1
ATOM 8288 N N . ASN B 2 332 ? 172.010 190.826 167.346 1.00 14.63 332 ASN B N 1
ATOM 8289 C CA . ASN B 2 332 ? 171.515 190.981 165.983 1.00 14.63 332 ASN B CA 1
ATOM 8290 C C . ASN B 2 332 ? 170.541 192.139 165.825 1.00 14.63 332 ASN B C 1
ATOM 8291 O O . ASN B 2 332 ? 170.228 192.494 164.691 1.00 14.63 332 ASN B O 1
ATOM 8296 N N . LEU B 2 333 ? 170.054 192.748 166.895 1.00 14.78 333 LEU B N 1
ATOM 8297 C CA . LEU B 2 333 ? 169.394 194.034 166.705 1.00 14.78 333 LEU B CA 1
ATOM 8298 C C . LEU B 2 333 ? 170.407 195.176 166.735 1.00 14.78 333 LEU B C 1
ATOM 8299 O O . LEU B 2 333 ? 170.371 196.043 165.855 1.00 14.78 333 LEU B O 1
ATOM 8304 N N . PRO B 2 334 ? 171.319 195.233 167.715 1.00 20.31 334 PRO B N 1
ATOM 8305 C CA . PRO B 2 334 ? 172.356 196.273 167.650 1.00 20.31 334 PRO B CA 1
ATOM 8306 C C . PRO B 2 334 ? 173.405 195.994 166.592 1.00 20.31 334 PRO B C 1
ATOM 8307 O O . PRO B 2 334 ? 173.918 196.938 165.979 1.00 20.31 334 PRO B O 1
ATOM 8311 N N . ARG B 2 335 ? 173.736 194.727 166.352 1.00 20.09 335 ARG B N 1
ATOM 8312 C CA . ARG B 2 335 ? 174.711 194.376 165.331 1.00 20.09 335 ARG B CA 1
ATOM 8313 C C . ARG B 2 335 ? 174.051 194.338 163.958 1.00 20.09 335 ARG B C 1
ATOM 8314 O O . ARG B 2 335 ? 174.126 193.330 163.249 1.00 20.09 335 ARG B O 1
ATOM 8316 N N . PHE B 2 336 ? 173.383 195.429 163.589 1.00 13.47 336 PHE B N 1
ATOM 8317 C CA . PHE B 2 336 ? 172.842 195.597 162.247 1.00 13.47 336 PHE B CA 1
ATOM 8318 C C . PHE B 2 336 ? 173.319 196.923 161.677 1.00 13.47 336 PHE B C 1
ATOM 8319 O O . PHE B 2 336 ? 173.572 197.039 160.475 1.00 13.47 336 PHE B O 1
ATOM 8327 N N . THR B 2 337 ? 173.444 197.932 162.537 1.00 20.72 337 THR B N 1
ATOM 8328 C CA . THR B 2 337 ? 173.868 199.240 162.060 1.00 20.72 337 THR B CA 1
ATOM 8329 C C . THR B 2 337 ? 175.325 199.228 161.607 1.00 20.72 337 THR B C 1
ATOM 8330 O O . THR B 2 337 ? 175.738 200.102 160.839 1.00 20.72 337 THR B O 1
ATOM 8334 N N . THR B 2 338 ? 176.113 198.248 162.052 1.00 16.86 338 THR B N 1
ATOM 8335 C CA . THR B 2 338 ? 177.473 198.058 161.563 1.00 16.86 338 THR B CA 1
ATOM 8336 C C . THR B 2 338 ? 177.647 196.739 160.824 1.00 16.86 338 THR B C 1
ATOM 8337 O O . THR B 2 338 ? 178.782 196.345 160.544 1.00 16.86 338 THR B O 1
ATOM 8341 N N . ASP B 2 339 ? 176.556 196.043 160.512 1.00 13.26 339 ASP B N 1
ATOM 8342 C CA . ASP B 2 339 ? 176.633 194.749 159.848 1.00 13.26 339 ASP B CA 1
ATOM 8343 C C . ASP B 2 339 ? 176.195 194.792 158.393 1.00 13.26 339 ASP B C 1
ATOM 8344 O O . ASP B 2 339 ? 176.655 193.968 157.597 1.00 13.26 339 ASP B O 1
ATOM 8349 N N . PHE B 2 340 ? 175.323 195.733 158.028 1.00 8.75 340 PHE B N 1
ATOM 8350 C CA . PHE B 2 340 ? 174.884 195.944 156.651 1.00 8.75 340 PHE B CA 1
ATOM 8351 C C . PHE B 2 340 ? 175.137 197.410 156.318 1.00 8.75 340 PHE B C 1
ATOM 8352 O O . PHE B 2 340 ? 174.204 198.226 156.315 1.00 8.75 340 PHE B O 1
ATOM 8360 N N . PRO B 2 341 ? 176.378 197.782 156.042 1.00 13.44 341 PRO B N 1
ATOM 8361 C CA . PRO B 2 341 ? 176.720 199.193 155.860 1.00 13.44 341 PRO B CA 1
ATOM 8362 C C . PRO B 2 341 ? 176.458 199.653 154.430 1.00 13.44 341 PRO B C 1
ATOM 8363 O O . PRO B 2 341 ? 176.078 198.879 153.555 1.00 13.44 341 PRO B O 1
ATOM 8367 N N . TYR B 2 342 ? 176.688 200.947 154.207 1.00 19.94 342 TYR B N 1
ATOM 8368 C CA . TYR B 2 342 ? 176.425 201.617 152.941 1.00 19.94 342 TYR B CA 1
ATOM 8369 C C . TYR B 2 342 ? 177.543 201.437 151.923 1.00 19.94 342 TYR B C 1
ATOM 8370 O O . TYR B 2 342 ? 177.626 202.236 150.983 1.00 19.94 342 TYR B O 1
ATOM 8379 N N . SER B 2 343 ? 178.406 200.438 152.096 1.00 25.42 343 SER B N 1
ATOM 8380 C CA . SER B 2 343 ? 179.608 200.229 151.291 1.00 25.42 343 SER B CA 1
ATOM 8381 C C . SER B 2 343 ? 180.605 201.374 151.417 1.00 25.42 343 SER B C 1
ATOM 8382 O O . SER B 2 343 ? 181.589 201.418 150.671 1.00 25.42 343 SER B O 1
ATOM 8384 N N . ASP B 2 344 ? 180.373 202.306 152.344 1.00 29.23 344 ASP B N 1
ATOM 8385 C CA . ASP B 2 344 ? 181.299 203.407 152.571 1.00 29.23 344 ASP B CA 1
ATOM 8386 C C . ASP B 2 344 ? 181.484 203.708 154.053 1.00 29.23 344 ASP B C 1
ATOM 8387 O O . ASP B 2 344 ? 181.996 204.782 154.391 1.00 29.23 344 ASP B O 1
ATOM 8389 N N . GLY B 2 345 ? 181.078 202.805 154.945 1.00 25.69 345 GLY B N 1
ATOM 8390 C CA . GLY B 2 345 ? 181.245 202.994 156.368 1.00 25.69 345 GLY B CA 1
ATOM 8391 C C . GLY B 2 345 ? 180.090 203.672 157.071 1.00 25.69 345 GLY B C 1
ATOM 8392 O O . GLY B 2 345 ? 180.081 203.717 158.307 1.00 25.69 345 GLY B O 1
ATOM 8393 N N . THR B 2 346 ? 179.122 204.196 156.337 1.00 21.27 346 THR B N 1
ATOM 8394 C CA . THR B 2 346 ? 177.978 204.835 156.970 1.00 21.27 346 THR B CA 1
ATOM 8395 C C . THR B 2 346 ? 177.054 203.772 157.554 1.00 21.27 346 THR B C 1
ATOM 8396 O O . THR B 2 346 ? 176.711 202.809 156.860 1.00 21.27 346 THR B O 1
ATOM 8398 N N . PRO B 2 347 ? 176.652 203.894 158.815 1.00 22.78 347 PRO B N 1
ATOM 8399 C CA . PRO B 2 347 ? 175.719 202.919 159.388 1.00 22.78 347 PRO B CA 1
ATOM 8400 C C . PRO B 2 347 ? 174.347 202.992 158.736 1.00 22.78 347 PRO B C 1
ATOM 8401 O O . PRO B 2 347 ? 173.874 204.059 158.340 1.00 22.78 347 PRO B O 1
ATOM 8405 N N . ALA B 2 348 ? 173.702 201.832 158.643 1.00 20.48 348 ALA B N 1
ATOM 8406 C CA . ALA B 2 348 ? 172.383 201.750 158.040 1.00 20.48 348 ALA B CA 1
ATOM 8407 C C . ALA B 2 348 ? 171.350 202.455 158.920 1.00 20.48 348 ALA B C 1
ATOM 8408 O O . ALA B 2 348 ? 171.495 202.502 160.143 1.00 20.48 348 ALA B O 1
ATOM 8410 N N . PRO B 2 349 ? 170.300 203.015 158.323 1.00 14.57 349 PRO B N 1
ATOM 8411 C CA . PRO B 2 349 ? 169.316 203.756 159.115 1.00 14.57 349 PRO B CA 1
ATOM 8412 C C . PRO B 2 349 ? 168.251 202.866 159.734 1.00 14.57 349 PRO B C 1
ATOM 8413 O O . PRO B 2 349 ? 167.825 201.853 159.169 1.00 14.57 349 PRO B O 1
ATOM 8417 N N . THR B 2 350 ? 167.827 203.271 160.927 1.00 16.72 350 THR B N 1
ATOM 8418 C CA . THR B 2 350 ? 166.748 202.627 161.660 1.00 16.72 350 THR B CA 1
ATOM 8419 C C . THR B 2 350 ? 165.610 203.621 161.829 1.00 16.72 350 THR B C 1
ATOM 8420 O O . THR B 2 350 ? 165.826 204.742 162.301 1.00 16.72 350 THR B O 1
ATOM 8424 N N . LEU B 2 351 ? 164.405 203.211 161.449 1.00 22.23 351 LEU B N 1
ATOM 8425 C CA . LEU B 2 351 ? 163.226 204.059 161.532 1.00 22.23 351 LEU B CA 1
ATOM 8426 C C . LEU B 2 351 ? 162.388 203.639 162.731 1.00 22.23 351 LEU B C 1
ATOM 8427 O O . LEU B 2 351 ? 162.144 202.445 162.936 1.00 22.23 351 LEU B O 1
ATOM 8432 N N . GLU B 2 352 ? 161.960 204.622 163.524 1.00 26.62 352 GLU B N 1
ATOM 8433 C CA . GLU B 2 352 ? 161.283 204.328 164.784 1.00 26.62 352 GLU B CA 1
ATOM 8434 C C . GLU B 2 352 ? 159.941 203.646 164.546 1.00 26.62 352 GLU B C 1
ATOM 8435 O O . GLU B 2 352 ? 159.732 202.503 164.966 1.00 26.62 352 GLU B O 1
ATOM 8437 N N . LEU B 2 353 ? 159.020 204.333 163.871 1.00 25.38 353 LEU B N 1
ATOM 8438 C CA . LEU B 2 353 ? 157.692 203.806 163.560 1.00 25.38 353 LEU B CA 1
ATOM 8439 C C . LEU B 2 353 ? 156.972 203.373 164.844 1.00 25.38 353 LEU B C 1
ATOM 8440 O O . LEU B 2 353 ? 156.727 202.200 165.109 1.00 25.38 353 LEU B O 1
ATOM 8445 N N . ARG B 2 354 ? 156.673 204.375 165.666 1.00 46.22 354 ARG B N 1
ATOM 8446 C CA . ARG B 2 354 ? 156.030 204.160 166.956 1.00 46.22 354 ARG B CA 1
ATOM 8447 C C . ARG B 2 354 ? 154.556 204.558 166.878 1.00 46.22 354 ARG B C 1
ATOM 8448 O O . ARG B 2 354 ? 154.227 205.713 166.586 1.00 46.22 354 ARG B O 1
ATOM 8456 N N . THR B 2 355 ? 153.675 203.576 167.073 1.00 46.51 355 THR B N 1
ATOM 8457 C CA . THR B 2 355 ? 152.234 203.765 167.188 1.00 46.51 355 THR B CA 1
ATOM 8458 C C . THR B 2 355 ? 151.621 202.437 167.606 1.00 46.51 355 THR B C 1
ATOM 8459 O O . THR B 2 355 ? 151.973 201.394 167.052 1.00 46.51 355 THR B O 1
ATOM 8463 N N . SER B 2 356 ? 150.707 202.477 168.570 1.00 41.23 356 SER B N 1
ATOM 8464 C CA . SER B 2 356 ? 150.061 201.273 169.081 1.00 41.23 356 SER B CA 1
ATOM 8465 C C . SER B 2 356 ? 148.763 201.058 168.315 1.00 41.23 356 SER B C 1
ATOM 8466 O O . SER B 2 356 ? 147.814 201.835 168.460 1.00 41.23 356 SER B O 1
ATOM 8469 N N . TRP B 2 357 ? 148.716 199.997 167.510 1.00 36.11 357 TRP B N 1
ATOM 8470 C CA . TRP B 2 357 ? 147.562 199.715 166.667 1.00 36.11 357 TRP B CA 1
ATOM 8471 C C . TRP B 2 357 ? 146.731 198.547 167.179 1.00 36.11 357 TRP B C 1
ATOM 8472 O O . TRP B 2 357 ? 145.499 198.620 167.173 1.00 36.11 357 TRP B O 1
ATOM 8483 N N . ARG B 2 358 ? 147.362 197.462 167.622 1.00 31.17 358 ARG B N 1
ATOM 8484 C CA . ARG B 2 358 ? 146.620 196.250 167.966 1.00 31.17 358 ARG B CA 1
ATOM 8485 C C . ARG B 2 358 ? 146.428 196.164 169.483 1.00 31.17 358 ARG B C 1
ATOM 8486 O O . ARG B 2 358 ? 146.047 195.138 170.049 1.00 31.17 358 ARG B O 1
ATOM 8494 N N . ASN B 2 359 ? 146.677 197.285 170.147 1.00 27.08 359 ASN B N 1
ATOM 8495 C CA . ASN B 2 359 ? 146.575 197.276 171.600 1.00 27.08 359 ASN B CA 1
ATOM 8496 C C . ASN B 2 359 ? 145.676 198.398 172.102 1.00 27.08 359 ASN B C 1
ATOM 8497 O O . ASN B 2 359 ? 146.052 199.574 172.027 1.00 27.08 359 ASN B O 1
ATOM 8502 N N . PRO B 2 360 ? 144.489 198.082 172.621 1.00 21.98 360 PRO B N 1
ATOM 8503 C CA . PRO B 2 360 ? 143.673 199.120 173.237 1.00 21.98 360 PRO B CA 1
ATOM 8504 C C . PRO B 2 360 ? 144.297 199.575 174.542 1.00 21.98 360 PRO B C 1
ATOM 8505 O O . PRO B 2 360 ? 144.980 198.793 175.223 1.00 21.98 360 PRO B O 1
ATOM 8509 N N . PRO B 2 361 ? 144.100 200.833 174.929 1.00 25.66 361 PRO B N 1
ATOM 8510 C CA . PRO B 2 361 ? 144.607 201.293 176.227 1.00 25.66 361 PRO B CA 1
ATOM 8511 C C . PRO B 2 361 ? 144.032 200.465 177.366 1.00 25.66 361 PRO B C 1
ATOM 8512 O O . PRO B 2 361 ? 143.097 199.679 177.200 1.00 25.66 361 PRO B O 1
ATOM 8516 N N . SER B 2 362 ? 144.642 200.634 178.541 1.00 28.45 362 SER B N 1
ATOM 8517 C CA . SER B 2 362 ? 144.315 199.894 179.758 1.00 28.45 362 SER B CA 1
ATOM 8518 C C . SER B 2 362 ? 144.723 198.430 179.638 1.00 28.45 362 SER B C 1
ATOM 8519 O O . SER B 2 362 ? 144.625 197.674 180.609 1.00 28.45 362 SER B O 1
ATOM 8521 N N . THR B 2 363 ? 145.181 198.020 178.453 1.00 25.41 363 THR B N 1
ATOM 8522 C CA . THR B 2 363 ? 145.961 196.804 178.290 1.00 25.41 363 THR B CA 1
ATOM 8523 C C . THR B 2 363 ? 147.324 197.088 177.690 1.00 25.41 363 THR B C 1
ATOM 8524 O O . THR B 2 363 ? 148.168 196.187 177.657 1.00 25.41 363 THR B O 1
ATOM 8528 N N . LEU B 2 364 ? 147.549 198.301 177.192 1.00 27.51 364 LEU B N 1
ATOM 8529 C CA . LEU B 2 364 ? 148.872 198.755 176.797 1.00 27.51 364 LEU B CA 1
ATOM 8530 C C . LEU B 2 364 ? 149.622 199.400 177.948 1.00 27.51 364 LEU B C 1
ATOM 8531 O O . LEU B 2 364 ? 150.855 199.384 177.958 1.00 27.51 364 LEU B O 1
ATOM 8536 N N . HIS B 2 365 ? 148.910 199.978 178.915 1.00 24.28 365 HIS B N 1
ATOM 8537 C CA . HIS B 2 365 ? 149.579 200.478 180.109 1.00 24.28 365 HIS B CA 1
ATOM 8538 C C . HIS B 2 365 ? 150.264 199.344 180.855 1.00 24.28 365 HIS B C 1
ATOM 8539 O O . HIS B 2 365 ? 151.407 199.482 181.305 1.00 24.28 365 HIS B O 1
ATOM 8546 N N . VAL B 2 366 ? 149.585 198.203 180.975 1.00 24.68 366 VAL B N 1
ATOM 8547 C CA . VAL B 2 366 ? 150.183 197.041 181.624 1.00 24.68 366 VAL B CA 1
ATOM 8548 C C . VAL B 2 366 ? 151.379 196.539 180.825 1.00 24.68 366 VAL B C 1
ATOM 8549 O O . VAL B 2 366 ? 152.416 196.181 181.394 1.00 24.68 366 VAL B O 1
ATOM 8553 N N . ALA B 2 367 ? 151.259 196.503 179.496 1.00 19.62 367 ALA B N 1
ATOM 8554 C CA . ALA B 2 367 ? 152.365 196.023 178.672 1.00 19.62 367 ALA B CA 1
ATOM 8555 C C . ALA B 2 367 ? 153.580 196.936 178.782 1.00 19.62 367 ALA B C 1
ATOM 8556 O O . ALA B 2 367 ? 154.719 196.461 178.829 1.00 19.62 367 ALA B O 1
ATOM 8558 N N . ASN B 2 368 ? 153.360 198.250 178.819 1.00 22.11 368 ASN B N 1
ATOM 8559 C CA . ASN B 2 368 ? 154.460 199.203 178.899 1.00 22.11 368 ASN B CA 1
ATOM 8560 C C . ASN B 2 368 ? 154.983 199.403 180.313 1.00 22.11 368 ASN B C 1
ATOM 8561 O O . ASN B 2 368 ? 156.048 200.007 180.477 1.00 22.11 368 ASN B O 1
ATOM 8566 N N . ALA B 2 369 ? 154.266 198.938 181.334 1.00 22.28 369 ALA B N 1
ATOM 8567 C CA . ALA B 2 369 ? 154.776 199.000 182.696 1.00 22.28 369 ALA B CA 1
ATOM 8568 C C . ALA B 2 369 ? 155.412 197.699 183.159 1.00 22.28 369 ALA B C 1
ATOM 8569 O O . ALA B 2 369 ? 156.288 197.729 184.029 1.00 22.28 369 ALA B O 1
ATOM 8571 N N . VAL B 2 370 ? 154.996 196.560 182.604 1.00 24.69 370 VAL B N 1
ATOM 8572 C CA . VAL B 2 370 ? 155.580 195.284 182.999 1.00 24.69 370 VAL B CA 1
ATOM 8573 C C . VAL B 2 370 ? 156.952 195.072 182.374 1.00 24.69 370 VAL B C 1
ATOM 8574 O O . VAL B 2 370 ? 157.736 194.258 182.878 1.00 24.69 370 VAL B O 1
ATOM 8578 N N . SER B 2 371 ? 157.271 195.785 181.298 1.00 24.16 371 SER B N 1
ATOM 8579 C CA . SER B 2 371 ? 158.579 195.718 180.661 1.00 24.16 371 SER B CA 1
ATOM 8580 C C . SER B 2 371 ? 159.270 197.073 180.719 1.00 24.16 371 SER B C 1
ATOM 8581 O O . SER B 2 371 ? 159.992 197.464 179.802 1.00 24.16 371 SER B O 1
ATOM 8584 N N . GLU B 2 372 ? 159.039 197.814 181.800 1.00 37.62 372 GLU B N 1
ATOM 8585 C CA . GLU B 2 372 ? 159.731 199.077 182.011 1.00 37.62 372 GLU B CA 1
ATOM 8586 C C . GLU B 2 372 ? 161.160 198.888 182.498 1.00 37.62 372 GLU B C 1
ATOM 8587 O O . GLU B 2 372 ? 161.936 199.848 182.472 1.00 37.62 372 GLU B O 1
ATOM 8589 N N . GLU B 2 373 ? 161.521 197.683 182.943 1.00 54.61 373 GLU B N 1
ATOM 8590 C CA . GLU B 2 373 ? 162.887 197.411 183.370 1.00 54.61 373 GLU B CA 1
ATOM 8591 C C . GLU B 2 373 ? 163.861 197.334 182.203 1.00 54.61 373 GLU B C 1
ATOM 8592 O O . GLU B 2 373 ? 165.074 197.384 182.428 1.00 54.61 373 GLU B O 1
ATOM 8594 N N . ALA B 2 374 ? 163.364 197.222 180.973 1.00 54.57 374 ALA B N 1
ATOM 8595 C CA . ALA B 2 374 ? 164.206 197.205 179.784 1.00 54.57 374 ALA B CA 1
ATOM 8596 C C . ALA B 2 374 ? 164.663 198.593 179.364 1.00 54.57 374 ALA B C 1
ATOM 8597 O O . ALA B 2 374 ? 165.081 198.772 178.216 1.00 54.57 374 ALA B O 1
ATOM 8599 N N . ARG B 2 375 ? 164.569 199.580 180.255 1.00 75.16 375 ARG B N 1
ATOM 8600 C CA . ARG B 2 375 ? 165.118 200.903 179.992 1.00 75.16 375 ARG B CA 1
ATOM 8601 C C . ARG B 2 375 ? 166.625 200.961 180.201 1.00 75.16 375 ARG B C 1
ATOM 8602 O O . ARG B 2 375 ? 167.224 202.015 179.963 1.00 75.16 375 ARG B O 1
ATOM 8610 N N . ARG B 2 376 ? 167.240 199.879 180.672 1.00 80.02 376 ARG B N 1
ATOM 8611 C CA . ARG B 2 376 ? 168.688 199.800 180.837 1.00 80.02 376 ARG B CA 1
ATOM 8612 C C . ARG B 2 376 ? 169.299 198.551 180.219 1.00 80.02 376 ARG B C 1
ATOM 8613 O O . ARG B 2 376 ? 170.400 198.623 179.669 1.00 80.02 376 ARG B O 1
ATOM 8621 N N . ARG B 2 377 ? 168.613 197.409 180.293 1.00 67.31 377 ARG B N 1
ATOM 8622 C CA . ARG B 2 377 ? 169.250 196.135 179.971 1.00 67.31 377 ARG B CA 1
ATOM 8623 C C . ARG B 2 377 ? 169.446 195.959 178.469 1.00 67.31 377 ARG B C 1
ATOM 8624 O O . ARG B 2 377 ? 170.509 195.516 178.021 1.00 67.31 377 ARG B O 1
ATOM 8632 N N . SER B 2 378 ? 168.433 196.295 177.674 1.00 67.37 378 SER B N 1
ATOM 8633 C CA . SER B 2 378 ? 168.421 196.032 176.236 1.00 67.37 378 SER B CA 1
ATOM 8634 C C . SER B 2 378 ? 167.960 197.267 175.474 1.00 67.37 378 SER B C 1
ATOM 8635 O O . SER B 2 378 ? 167.017 197.228 174.681 1.00 67.37 378 SER B O 1
ATOM 8638 N N . VAL B 2 379 ? 168.632 198.390 175.714 1.00 74.97 379 VAL B N 1
ATOM 8639 C CA . VAL B 2 379 ? 168.158 199.689 175.246 1.00 74.97 379 VAL B CA 1
ATOM 8640 C C . VAL B 2 379 ? 168.280 199.757 173.725 1.00 74.97 379 VAL B C 1
ATOM 8641 O O . VAL B 2 379 ? 169.372 199.944 173.181 1.00 74.97 379 VAL B O 1
ATOM 8645 N N . ALA B 2 380 ? 167.152 199.598 173.032 1.00 69.81 380 ALA B N 1
ATOM 8646 C CA . ALA B 2 380 ? 167.067 199.949 171.623 1.00 69.81 380 ALA B CA 1
ATOM 8647 C C . ALA B 2 380 ? 165.712 200.522 171.231 1.00 69.81 380 ALA B C 1
ATOM 8648 O O . ALA B 2 380 ? 165.517 200.840 170.053 1.00 69.81 380 ALA B O 1
ATOM 8650 N N . VAL B 2 381 ? 164.777 200.669 172.170 1.00 56.84 381 VAL B N 1
ATOM 8651 C CA . VAL B 2 381 ? 163.444 201.190 171.901 1.00 56.84 381 VAL B CA 1
ATOM 8652 C C . VAL B 2 381 ? 163.140 202.269 172.928 1.00 56.84 381 VAL B C 1
ATOM 8653 O O . VAL B 2 381 ? 163.637 202.233 174.058 1.00 56.84 381 VAL B O 1
ATOM 8657 N N . ARG B 2 382 ? 162.320 203.242 172.530 1.00 68.22 382 ARG B N 1
ATOM 8658 C CA . ARG B 2 382 ? 161.901 204.291 173.454 1.00 68.22 382 ARG B CA 1
ATOM 8659 C C . ARG B 2 382 ? 160.563 203.959 174.112 1.00 68.22 382 ARG B C 1
ATOM 8660 O O . ARG B 2 382 ? 160.495 203.770 175.331 1.00 68.22 382 ARG B O 1
ATOM 8662 N N . ALA B 2 383 ? 159.502 203.869 173.312 1.00 56.89 383 ALA B N 1
ATOM 8663 C CA . ALA B 2 383 ? 158.149 203.566 173.767 1.00 56.89 383 ALA B CA 1
ATOM 8664 C C . ALA B 2 383 ? 157.257 203.530 172.534 1.00 56.89 383 ALA B C 1
ATOM 8665 O O . ALA B 2 383 ? 157.705 203.793 171.416 1.00 56.89 383 ALA B O 1
ATOM 8667 N N . LEU B 2 384 ? 155.989 203.191 172.749 1.00 44.15 384 LEU B N 1
ATOM 8668 C CA . LEU B 2 384 ? 154.968 203.330 171.721 1.00 44.15 384 LEU B CA 1
ATOM 8669 C C . LEU B 2 384 ? 153.715 203.930 172.341 1.00 44.15 384 LEU B C 1
ATOM 8670 O O . LEU B 2 384 ? 153.397 203.663 173.504 1.00 44.15 384 LEU B O 1
ATOM 8675 N N . ARG B 2 385 ? 153.006 204.770 171.551 1.00 48.91 385 ARG B N 1
ATOM 8676 C CA . ARG B 2 385 ? 151.851 205.554 171.958 1.00 48.91 385 ARG B CA 1
ATOM 8677 C C . ARG B 2 385 ? 150.564 204.962 171.393 1.00 48.91 385 ARG B C 1
ATOM 8678 O O . ARG B 2 385 ? 150.568 204.375 170.307 1.00 48.91 385 ARG B O 1
ATOM 8680 N N . PRO B 2 386 ? 149.433 205.115 172.099 1.00 48.59 386 PRO B N 1
ATOM 8681 C CA . PRO B 2 386 ? 148.186 204.487 171.635 1.00 48.59 386 PRO B CA 1
ATOM 8682 C C . PRO B 2 386 ? 147.580 205.190 170.431 1.00 48.59 386 PRO B C 1
ATOM 8683 O O . PRO B 2 386 ? 148.092 206.217 169.977 1.00 48.59 386 PRO B O 1
ATOM 8687 N N . ARG B 2 387 ? 146.488 204.633 169.910 1.00 44.84 387 ARG B N 1
ATOM 8688 C CA . ARG B 2 387 ? 145.808 205.174 168.736 1.00 44.84 387 ARG B CA 1
ATOM 8689 C C . ARG B 2 387 ? 145.400 206.633 168.924 1.00 44.84 387 ARG B C 1
ATOM 8690 O O . ARG B 2 387 ? 144.731 206.982 169.897 1.00 44.84 387 ARG B O 1
ATOM 8698 N N . ILE B 2 395 ? 140.204 194.046 181.411 1.00 34.64 395 ILE B N 1
ATOM 8699 C CA . ILE B 2 395 ? 141.209 193.644 182.388 1.00 34.64 395 ILE B CA 1
ATOM 8700 C C . ILE B 2 395 ? 140.541 193.095 183.645 1.00 34.64 395 ILE B C 1
ATOM 8701 O O . ILE B 2 395 ? 139.710 193.761 184.260 1.00 34.64 395 ILE B O 1
ATOM 8706 N N . ARG B 2 396 ? 140.909 191.872 184.023 1.00 32.77 396 ARG B N 1
ATOM 8707 C CA . ARG B 2 396 ? 140.343 191.234 185.206 1.00 32.77 396 ARG B CA 1
ATOM 8708 C C . ARG B 2 396 ? 141.391 190.322 185.822 1.00 32.77 396 ARG B C 1
ATOM 8709 O O . ARG B 2 396 ? 141.862 189.392 185.163 1.00 32.77 396 ARG B O 1
ATOM 8711 N N . CYS B 2 397 ? 141.738 190.580 187.081 1.00 34.71 397 CYS B N 1
ATOM 8712 C CA . CYS B 2 397 ? 142.772 189.845 187.797 1.00 34.71 397 CYS B CA 1
ATOM 8713 C C . CYS B 2 397 ? 142.159 189.090 188.969 1.00 34.71 397 CYS B C 1
ATOM 8714 O O . CYS B 2 397 ? 141.257 189.597 189.642 1.00 34.71 397 CYS B O 1
ATOM 8717 N N . ALA B 2 398 ? 142.657 187.878 189.212 1.00 38.36 398 ALA B N 1
ATOM 8718 C CA . ALA B 2 398 ? 142.111 187.022 190.257 1.00 38.36 398 ALA B CA 1
ATOM 8719 C C . ALA B 2 398 ? 143.214 186.218 190.931 1.00 38.36 398 ALA B C 1
ATOM 8720 O O . ALA B 2 398 ? 144.182 185.799 190.292 1.00 38.36 398 ALA B O 1
ATOM 8722 N N . LEU B 2 399 ? 143.041 185.984 192.232 1.00 36.41 399 LEU B N 1
ATOM 8723 C CA . LEU B 2 399 ? 143.986 185.196 193.023 1.00 36.41 399 LEU B CA 1
ATOM 8724 C C . LEU B 2 399 ? 143.188 184.230 193.893 1.00 36.41 399 LEU B C 1
ATOM 8725 O O . LEU B 2 399 ? 142.757 184.588 194.992 1.00 36.41 399 LEU B O 1
ATOM 8730 N N . LEU B 2 400 ? 143.035 183.002 193.419 1.00 36.11 400 LEU B N 1
ATOM 8731 C CA . LEU B 2 400 ? 142.211 181.998 194.071 1.00 36.11 400 LEU B CA 1
ATOM 8732 C C . LEU B 2 400 ? 143.088 181.046 194.873 1.00 36.11 400 LEU B C 1
ATOM 8733 O O . LEU B 2 400 ? 144.273 180.875 194.581 1.00 36.11 400 LEU B O 1
ATOM 8738 N N . ASN B 2 401 ? 142.501 180.429 195.896 1.00 36.09 401 ASN B N 1
ATOM 8739 C CA . ASN B 2 401 ? 143.303 179.668 196.846 1.00 36.09 401 ASN B CA 1
ATOM 8740 C C . ASN B 2 401 ? 143.627 178.257 196.376 1.00 36.09 401 ASN B C 1
ATOM 8741 O O . ASN B 2 401 ? 144.349 177.547 197.081 1.00 36.09 401 ASN B O 1
ATOM 8746 N N . ASN B 2 402 ? 143.116 177.820 195.229 1.00 40.15 402 ASN B N 1
ATOM 8747 C CA . ASN B 2 402 ? 143.504 176.520 194.701 1.00 40.15 402 ASN B CA 1
ATOM 8748 C C . ASN B 2 402 ? 143.270 176.501 193.200 1.00 40.15 402 ASN B C 1
ATOM 8749 O O . ASN B 2 402 ? 142.531 177.324 192.656 1.00 40.15 402 ASN B O 1
ATOM 8754 N N . VAL B 2 403 ? 143.915 175.536 192.540 1.00 39.94 403 VAL B N 1
ATOM 8755 C CA . VAL B 2 403 ? 143.883 175.467 191.082 1.00 39.94 403 VAL B CA 1
ATOM 8756 C C . VAL B 2 403 ? 142.463 175.240 190.588 1.00 39.94 403 VAL B C 1
ATOM 8757 O O . VAL B 2 403 ? 142.061 175.770 189.546 1.00 39.94 403 VAL B O 1
ATOM 8761 N N . ALA B 2 404 ? 141.681 174.447 191.323 1.00 44.51 404 ALA B N 1
ATOM 8762 C CA . ALA B 2 404 ? 140.313 174.166 190.900 1.00 44.51 404 ALA B CA 1
ATOM 8763 C C . ALA B 2 404 ? 139.485 175.442 190.825 1.00 44.51 404 ALA B C 1
ATOM 8764 O O . ALA B 2 404 ? 138.727 175.645 189.868 1.00 44.51 404 ALA B O 1
ATOM 8766 N N . ALA B 2 405 ? 139.622 176.319 191.821 1.00 46.68 405 ALA B N 1
ATOM 8767 C CA . ALA B 2 405 ? 138.871 177.569 191.808 1.00 46.68 405 ALA B CA 1
ATOM 8768 C C . ALA B 2 405 ? 139.291 178.460 190.646 1.00 46.68 405 ALA B C 1
ATOM 8769 O O . ALA B 2 405 ? 138.442 179.090 190.011 1.00 46.68 405 ALA B O 1
ATOM 8771 N N . GLU B 2 406 ? 140.594 178.540 190.360 1.00 38.20 406 GLU B N 1
ATOM 8772 C CA . GLU B 2 406 ? 141.052 179.350 189.234 1.00 38.20 406 GLU B CA 1
ATOM 8773 C C . GLU B 2 406 ? 140.552 178.792 187.908 1.00 38.20 406 GLU B C 1
ATOM 8774 O O . GLU B 2 406 ? 140.161 179.551 187.011 1.00 38.20 406 GLU B O 1
ATOM 8780 N N . ARG B 2 407 ? 140.573 177.468 187.762 1.00 48.62 407 ARG B N 1
ATOM 8781 C CA . ARG B 2 407 ? 140.015 176.844 186.570 1.00 48.62 407 ARG B CA 1
ATOM 8782 C C . ARG B 2 407 ? 138.540 177.185 186.424 1.00 48.62 407 ARG B C 1
ATOM 8783 O O . ARG B 2 407 ? 138.084 177.554 185.334 1.00 48.62 407 ARG B O 1
ATOM 8791 N N . ASP B 2 408 ? 137.786 177.096 187.522 1.00 58.29 408 ASP B N 1
ATOM 8792 C CA . ASP B 2 408 ? 136.373 177.451 187.480 1.00 58.29 408 ASP B CA 1
ATOM 8793 C C . ASP B 2 408 ? 136.186 178.915 187.107 1.00 58.29 408 ASP B C 1
ATOM 8794 O O . ASP B 2 408 ? 135.290 179.251 186.332 1.00 58.29 408 ASP B O 1
ATOM 8799 N N . TRP B 2 409 ? 137.027 179.797 187.648 1.00 40.05 409 TRP B N 1
ATOM 8800 C CA . TRP B 2 409 ? 136.882 181.229 187.405 1.00 40.05 409 TRP B CA 1
ATOM 8801 C C . TRP B 2 409 ? 137.134 181.567 185.941 1.00 40.05 409 TRP B C 1
ATOM 8802 O O . TRP B 2 409 ? 136.339 182.275 185.308 1.00 40.05 409 TRP B O 1
ATOM 8813 N N . VAL B 2 410 ? 138.231 181.057 185.380 1.00 41.42 410 VAL B N 1
ATOM 8814 C CA . VAL B 2 410 ? 138.527 181.333 183.978 1.00 41.42 410 VAL B CA 1
ATOM 8815 C C . VAL B 2 410 ? 137.476 180.701 183.074 1.00 41.42 410 VAL B C 1
ATOM 8816 O O . VAL B 2 410 ? 137.041 181.311 182.089 1.00 41.42 410 VAL B O 1
ATOM 8820 N N . ALA B 2 411 ? 137.041 179.477 183.390 1.00 56.92 411 ALA B N 1
ATOM 8821 C CA . ALA B 2 411 ? 136.011 178.839 182.578 1.00 56.92 411 ALA B CA 1
ATOM 8822 C C . ALA B 2 411 ? 134.704 179.622 182.629 1.00 56.92 411 ALA B C 1
ATOM 8823 O O . ALA B 2 411 ? 134.036 179.794 181.603 1.00 56.92 411 ALA B O 1
ATOM 8825 N N . ASP B 2 412 ? 134.324 180.110 183.812 1.00 55.98 412 ASP B N 1
ATOM 8826 C CA . ASP B 2 412 ? 133.113 180.910 183.935 1.00 55.98 412 ASP B CA 1
ATOM 8827 C C . ASP B 2 412 ? 133.219 182.190 183.123 1.00 55.98 412 ASP B C 1
ATOM 8828 O O . ASP B 2 412 ? 132.271 182.575 182.431 1.00 55.98 412 ASP B O 1
ATOM 8833 N N . HIS B 2 413 ? 134.367 182.865 183.196 1.00 48.72 413 HIS B N 1
ATOM 8834 C CA . HIS B 2 413 ? 134.509 184.124 182.477 1.00 48.72 413 HIS B CA 1
ATOM 8835 C C . HIS B 2 413 ? 134.536 183.910 180.970 1.00 48.72 413 HIS B C 1
ATOM 8836 O O . HIS B 2 413 ? 134.069 184.770 180.216 1.00 48.72 413 HIS B O 1
ATOM 8843 N N . LEU B 2 414 ? 135.075 182.783 180.510 1.00 48.41 414 LEU B N 1
ATOM 8844 C CA . LEU B 2 414 ? 135.071 182.484 179.085 1.00 48.41 414 LEU B CA 1
ATOM 8845 C C . LEU B 2 414 ? 133.750 181.901 178.603 1.00 48.41 414 LEU B C 1
ATOM 8846 O O . LEU B 2 414 ? 133.506 181.885 177.392 1.00 48.41 414 LEU B O 1
ATOM 8851 N N . ALA B 2 415 ? 132.902 181.418 179.509 1.00 60.60 415 ALA B N 1
ATOM 8852 C CA . ALA B 2 415 ? 131.596 180.896 179.130 1.00 60.60 415 ALA B CA 1
ATOM 8853 C C . ALA B 2 415 ? 130.518 181.972 179.138 1.00 60.60 415 ALA B C 1
ATOM 8854 O O . ALA B 2 415 ? 129.656 181.989 178.253 1.00 60.60 415 ALA B O 1
ATOM 8856 N N . ARG B 2 416 ? 130.553 182.872 180.124 1.00 60.81 416 ARG B N 1
ATOM 8857 C CA . ARG B 2 416 ? 129.574 183.950 180.192 1.00 60.81 416 ARG B CA 1
ATOM 8858 C C . ARG B 2 416 ? 129.665 184.879 178.992 1.00 60.81 416 ARG B C 1
ATOM 8859 O O . ARG B 2 416 ? 128.687 185.565 178.676 1.00 60.81 416 ARG B O 1
ATOM 8867 N N . ALA B 2 417 ? 130.813 184.918 178.320 1.00 62.35 417 ALA B N 1
ATOM 8868 C CA . ALA B 2 417 ? 130.970 185.640 177.066 1.00 62.35 417 ALA B CA 1
ATOM 8869 C C . ALA B 2 417 ? 130.670 184.771 175.853 1.00 62.35 417 ALA B C 1
ATOM 8870 O O . ALA B 2 417 ? 130.875 185.219 174.721 1.00 62.35 417 ALA B O 1
ATOM 8872 N N . TYR B 2 418 ? 130.215 183.538 176.062 1.00 69.50 418 TYR B N 1
ATOM 8873 C CA . TYR B 2 418 ? 129.813 182.655 174.974 1.00 69.50 418 TYR B CA 1
ATOM 8874 C C . TYR B 2 418 ? 128.357 182.236 175.079 1.00 69.50 418 TYR B C 1
ATOM 8875 O O . TYR B 2 418 ? 127.627 182.291 174.082 1.00 69.50 418 TYR B O 1
ATOM 8884 N N . HIS B 2 419 ? 127.913 181.803 176.263 1.00 76.77 419 HIS B N 1
ATOM 8885 C CA . HIS B 2 419 ? 126.515 181.422 176.435 1.00 76.77 419 HIS B CA 1
ATOM 8886 C C . HIS B 2 419 ? 125.588 182.608 176.204 1.00 76.77 419 HIS B C 1
ATOM 8887 O O . HIS B 2 419 ? 124.542 182.473 175.558 1.00 76.77 419 HIS B O 1
ATOM 8894 N N . GLY B 2 420 ? 125.952 183.780 176.727 1.00 75.11 420 GLY B N 1
ATOM 8895 C CA . GLY B 2 420 ? 125.137 184.963 176.528 1.00 75.11 420 GLY B CA 1
ATOM 8896 C C . GLY B 2 420 ? 125.250 185.571 175.146 1.00 75.11 420 GLY B C 1
ATOM 8897 O O . GLY B 2 420 ? 124.348 186.304 174.730 1.00 75.11 420 GLY B O 1
ATOM 8898 N N . ALA B 2 421 ? 126.330 185.283 174.427 1.00 60.04 421 ALA B N 1
ATOM 8899 C CA . ALA B 2 421 ? 126.534 185.852 173.100 1.00 60.04 421 ALA B CA 1
ATOM 8900 C C . ALA B 2 421 ? 126.911 184.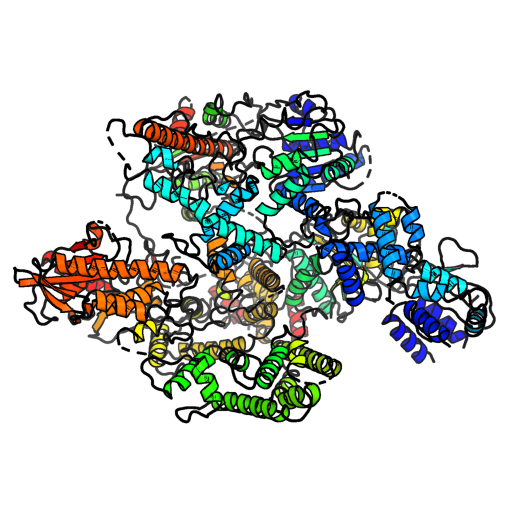778 172.086 1.00 60.04 421 ALA B C 1
ATOM 8901 O O . ALA B 2 421 ? 126.159 183.831 171.860 1.00 60.04 421 ALA B O 1
ATOM 8903 N N . ALA B 2 431 ? 139.413 184.215 170.393 1.00 31.46 431 ALA B N 1
ATOM 8904 C CA . ALA B 2 431 ? 139.806 184.072 171.789 1.00 31.46 431 ALA B CA 1
ATOM 8905 C C . ALA B 2 431 ? 140.821 182.947 171.953 1.00 31.46 431 ALA B C 1
ATOM 8906 O O . ALA B 2 431 ? 140.886 182.042 171.125 1.00 31.46 431 ALA B O 1
ATOM 8908 N N . ALA B 2 432 ? 141.615 183.008 173.018 1.00 24.50 432 ALA B N 1
ATOM 8909 C CA . ALA B 2 432 ? 142.606 181.978 173.296 1.00 24.50 432 ALA B CA 1
ATOM 8910 C C . ALA B 2 432 ? 143.001 182.059 174.762 1.00 24.50 432 ALA B C 1
ATOM 8911 O O . ALA B 2 432 ? 142.714 183.041 175.449 1.00 24.50 432 ALA B O 1
ATOM 8913 N N . VAL B 2 433 ? 143.655 181.003 175.238 1.00 27.11 433 VAL B N 1
ATOM 8914 C CA . VAL B 2 433 ? 144.294 180.992 176.549 1.00 27.11 433 VAL B CA 1
ATOM 8915 C C . VAL B 2 433 ? 145.743 180.570 176.361 1.00 27.11 433 VAL B C 1
ATOM 8916 O O . VAL B 2 433 ? 146.040 179.662 175.577 1.00 27.11 433 VAL B O 1
ATOM 8920 N N . LEU B 2 434 ? 146.647 181.242 177.056 1.00 24.01 434 LEU B N 1
ATOM 8921 C CA . LEU B 2 434 ? 148.079 181.068 176.844 1.00 24.01 434 LEU B CA 1
ATOM 8922 C C . LEU B 2 434 ? 148.674 180.355 178.054 1.00 24.01 434 LEU B C 1
ATOM 8923 O O . LEU B 2 434 ? 149.011 180.989 179.056 1.00 24.01 434 LEU B O 1
ATOM 8928 N N . VAL B 2 435 ? 148.808 179.038 177.952 1.00 32.70 435 VAL B N 1
ATOM 8929 C CA . VAL B 2 435 ? 149.432 178.234 178.995 1.00 32.70 435 VAL B CA 1
ATOM 8930 C C . VAL B 2 435 ? 150.899 178.043 178.644 1.00 32.70 435 VAL B C 1
ATOM 8931 O O . VAL B 2 435 ? 151.232 177.660 177.518 1.00 32.70 435 VAL B O 1
ATOM 8935 N N . ARG B 2 436 ? 151.783 178.323 179.601 1.00 31.55 436 ARG B N 1
ATOM 8936 C CA . ARG B 2 436 ? 153.208 178.182 179.323 1.00 31.55 436 ARG B CA 1
ATOM 8937 C C . ARG B 2 436 ? 153.612 176.716 179.214 1.00 31.55 436 ARG B C 1
ATOM 8938 O O . ARG B 2 436 ? 154.387 176.346 178.325 1.00 31.55 436 ARG B O 1
ATOM 8946 N N . ARG B 2 437 ? 153.095 175.866 180.096 1.00 47.48 437 ARG B N 1
ATOM 8947 C CA . ARG B 2 437 ? 153.370 174.436 180.066 1.00 47.48 437 ARG B CA 1
ATOM 8948 C C . ARG B 2 437 ? 152.241 173.741 179.321 1.00 47.48 437 ARG B C 1
ATOM 8949 O O . ARG B 2 437 ? 151.083 173.817 179.743 1.00 47.48 437 ARG B O 1
ATOM 8957 N N . ASN B 2 438 ? 152.572 173.060 178.223 1.00 52.60 438 ASN B N 1
ATOM 8958 C CA . ASN B 2 438 ? 151.529 172.374 177.471 1.00 52.60 438 ASN B CA 1
ATOM 8959 C C . ASN B 2 438 ? 150.957 171.190 178.238 1.00 52.60 438 ASN B C 1
ATOM 8960 O O . ASN B 2 438 ? 149.820 170.788 177.971 1.00 52.60 438 ASN B O 1
ATOM 8965 N N . ALA B 2 439 ? 151.710 170.633 179.188 1.00 52.82 439 ALA B N 1
ATOM 8966 C CA . ALA B 2 439 ? 151.157 169.602 180.058 1.00 52.82 439 ALA B CA 1
ATOM 8967 C C . ALA B 2 439 ? 149.996 170.127 180.888 1.00 52.82 439 ALA B C 1
ATOM 8968 O O . ALA B 2 439 ? 149.170 169.336 181.353 1.00 52.82 439 ALA B O 1
ATOM 8970 N N . ASP B 2 440 ? 149.923 171.440 181.087 1.00 50.79 440 ASP B N 1
ATOM 8971 C CA . ASP B 2 440 ? 148.805 172.076 181.766 1.00 50.79 440 ASP B CA 1
ATOM 8972 C C . ASP B 2 440 ? 147.608 172.301 180.849 1.00 50.79 440 ASP B C 1
ATOM 8973 O O . ASP B 2 440 ? 146.514 172.597 181.344 1.00 50.79 440 ASP B O 1
ATOM 8978 N N . ALA B 2 441 ? 147.782 172.155 179.534 1.00 51.81 441 ALA B N 1
ATOM 8979 C CA . ALA B 2 441 ? 146.715 172.497 178.598 1.00 51.81 441 ALA B CA 1
ATOM 8980 C C . ALA B 2 441 ? 145.517 171.565 178.740 1.00 51.81 441 ALA B C 1
ATOM 8981 O O . ALA B 2 441 ? 144.378 172.021 178.891 1.00 51.81 441 ALA B O 1
ATOM 8983 N N . ALA B 2 442 ? 145.750 170.259 178.692 1.00 56.79 442 ALA B N 1
ATOM 8984 C CA . ALA B 2 442 ? 144.662 169.289 178.734 1.00 56.79 442 ALA B CA 1
ATOM 8985 C C . ALA B 2 442 ? 143.917 169.313 180.067 1.00 56.79 442 ALA B C 1
ATOM 8986 O O . ALA B 2 442 ? 142.685 169.209 180.065 1.00 56.79 442 ALA B O 1
ATOM 8988 N N . PRO B 2 443 ? 144.601 169.406 181.221 1.00 57.13 443 PRO B N 1
ATOM 8989 C CA . PRO B 2 443 ? 143.861 169.478 182.490 1.00 57.13 443 PRO B CA 1
ATOM 8990 C C . PRO B 2 443 ? 142.718 170.477 182.506 1.00 57.13 443 PRO B C 1
ATOM 8991 O O . PRO B 2 443 ? 141.631 170.148 182.996 1.00 57.13 443 PRO B O 1
ATOM 8995 N N . MET B 2 444 ? 142.920 171.686 181.988 1.00 61.61 444 MET B N 1
ATOM 8996 C CA . MET B 2 444 ? 141.873 172.705 182.047 1.00 61.61 444 MET B CA 1
ATOM 8997 C C . MET B 2 444 ? 141.018 172.574 180.781 1.00 61.61 444 MET B C 1
ATOM 8998 O O . MET B 2 444 ? 141.102 173.321 179.811 1.00 61.61 444 MET B O 1
ATOM 9003 N N . ALA B 2 445 ? 140.260 171.484 180.770 1.00 71.62 445 ALA B N 1
ATOM 9004 C CA . ALA B 2 445 ? 139.124 171.330 179.870 1.00 71.62 445 ALA B CA 1
ATOM 9005 C C . ALA B 2 445 ? 137.917 170.706 180.542 1.00 71.62 445 ALA B C 1
ATOM 9006 O O . ALA B 2 445 ? 136.795 170.930 180.076 1.00 71.62 445 ALA B O 1
ATOM 9008 N N . GLU B 2 446 ? 138.095 169.951 181.627 1.00 77.44 446 GLU B N 1
ATOM 9009 C CA . GLU B 2 446 ? 136.972 169.347 182.333 1.00 77.44 446 GLU B CA 1
ATOM 9010 C C . GLU B 2 446 ? 136.182 170.386 183.117 1.00 77.44 446 GLU B C 1
ATOM 9011 O O . GLU B 2 446 ? 134.949 170.315 183.177 1.00 77.44 446 GLU B O 1
ATOM 9013 N N . ALA B 2 447 ? 136.869 171.347 183.732 1.00 79.30 447 ALA B N 1
ATOM 9014 C CA . ALA B 2 447 ? 136.184 172.442 184.404 1.00 79.30 447 ALA B CA 1
ATOM 9015 C C . ALA B 2 447 ? 135.581 173.439 183.427 1.00 79.30 447 ALA B C 1
ATOM 9016 O O . ALA B 2 447 ? 134.820 174.316 183.852 1.00 79.30 447 ALA B O 1
ATOM 9018 N N . LEU B 2 448 ? 135.902 173.329 182.138 1.00 72.78 448 LEU B N 1
ATOM 9019 C CA . LEU B 2 448 ? 135.346 174.202 181.115 1.00 72.78 448 LEU B CA 1
ATOM 9020 C C . LEU B 2 448 ? 134.318 173.520 180.226 1.00 72.78 448 LEU B C 1
ATOM 9021 O O . LEU B 2 448 ? 133.370 174.176 179.790 1.00 72.78 448 LEU B O 1
ATOM 9026 N N . THR B 2 449 ? 134.476 172.222 179.951 1.00 77.90 449 THR B N 1
ATOM 9027 C CA . THR B 2 449 ? 133.485 171.512 179.149 1.00 77.90 449 THR B CA 1
ATOM 9028 C C . THR B 2 449 ? 132.144 171.443 179.865 1.00 77.90 449 THR B C 1
ATOM 9029 O O . THR B 2 449 ? 131.089 171.553 179.229 1.00 77.90 449 THR B O 1
ATOM 9033 N N . ALA B 2 450 ? 132.163 171.262 181.188 1.00 74.25 450 ALA B N 1
ATOM 9034 C CA . ALA B 2 450 ? 130.922 171.211 181.951 1.00 74.25 450 ALA B CA 1
ATOM 9035 C C . ALA B 2 450 ? 130.117 172.495 181.819 1.00 74.25 450 ALA B C 1
ATOM 9036 O O . ALA B 2 450 ? 128.898 172.475 182.022 1.00 74.25 450 ALA B O 1
ATOM 9038 N N . ARG B 2 451 ? 130.770 173.609 181.484 1.00 71.62 451 ARG B N 1
ATOM 9039 C CA . ARG B 2 451 ? 130.050 174.844 181.205 1.00 71.62 451 ARG B CA 1
ATOM 9040 C C . ARG B 2 451 ? 129.303 174.786 179.881 1.00 71.62 451 ARG B C 1
ATOM 9041 O O . ARG B 2 451 ? 128.405 175.602 179.653 1.00 71.62 451 ARG B O 1
ATOM 9049 N N . GLY B 2 452 ? 129.648 173.840 179.011 1.00 77.18 452 GLY B N 1
ATOM 9050 C CA . GLY B 2 452 ? 128.981 173.672 177.740 1.00 77.18 452 GLY B CA 1
ATOM 9051 C C . GLY B 2 452 ? 129.664 174.338 176.566 1.00 77.18 452 GLY B C 1
ATOM 9052 O O . GLY B 2 452 ? 129.248 174.112 175.423 1.00 77.18 452 GLY B O 1
ATOM 9053 N N . VAL B 2 453 ? 130.687 175.153 176.809 1.00 71.92 453 VAL B N 1
ATOM 9054 C CA . VAL B 2 453 ? 131.405 175.762 175.686 1.00 71.92 453 VAL B CA 1
ATOM 9055 C C . VAL B 2 453 ? 132.058 174.662 174.866 1.00 71.92 453 VAL B C 1
ATOM 9056 O O . VAL B 2 453 ? 132.627 173.717 175.446 1.00 71.92 453 VAL B O 1
ATOM 9060 N N . PRO B 2 454 ? 131.987 174.700 173.538 1.00 71.21 454 PRO B N 1
ATOM 9061 C CA . PRO B 2 454 ? 132.780 173.757 172.744 1.00 71.21 454 PRO B CA 1
ATOM 9062 C C . PRO B 2 454 ? 134.256 173.928 173.059 1.00 71.21 454 PRO B C 1
ATOM 9063 O O . PRO B 2 454 ? 134.751 175.046 173.213 1.00 71.21 454 PRO B O 1
ATOM 9067 N N . VAL B 2 455 ? 134.958 172.803 173.157 1.00 65.75 455 VAL B N 1
ATOM 9068 C CA . VAL B 2 455 ? 136.330 172.770 173.646 1.00 65.75 455 VAL B CA 1
ATOM 9069 C C . VAL B 2 455 ? 137.242 172.336 172.510 1.00 65.75 455 VAL B C 1
ATOM 9070 O O . VAL B 2 455 ? 137.015 171.291 171.889 1.00 65.75 455 VAL B O 1
ATOM 9074 N N . GLU B 2 456 ? 138.267 173.139 172.238 1.00 43.41 456 GLU B N 1
ATOM 9075 C CA . GLU B 2 456 ? 139.322 172.771 171.306 1.00 43.41 456 GLU B CA 1
ATOM 9076 C C . GLU B 2 456 ? 140.654 172.915 172.018 1.00 43.41 456 GLU B C 1
ATOM 9077 O O . GLU B 2 456 ? 140.953 173.981 172.561 1.00 43.41 456 GLU B O 1
ATOM 9083 N N . VAL B 2 457 ? 141.449 171.849 172.011 1.00 43.79 457 VAL B N 1
ATOM 9084 C CA . VAL B 2 457 ? 142.736 171.810 172.693 1.00 43.79 457 VAL B CA 1
ATOM 9085 C C . VAL B 2 457 ? 143.819 171.519 171.665 1.00 43.79 457 VAL B C 1
ATOM 9086 O O . VAL B 2 457 ? 143.665 170.624 170.827 1.00 43.79 457 VAL B O 1
ATOM 9090 N N . VAL B 2 458 ? 144.900 172.288 171.717 1.00 38.48 458 VAL B N 1
ATOM 9091 C CA . VAL B 2 458 ? 146.021 172.080 170.816 1.00 38.48 458 VAL B CA 1
ATOM 9092 C C . VAL B 2 458 ? 147.335 172.199 171.576 1.00 38.48 458 VAL B C 1
ATOM 9093 O O . VAL B 2 458 ? 147.611 171.414 172.484 1.00 38.48 458 VAL B O 1
ATOM 9097 N N . GLY B 2 462 ? 150.031 163.653 169.818 1.00 3.08 462 GLY B N 1
ATOM 9098 C CA . GLY B 2 462 ? 150.600 162.331 169.645 1.00 3.08 462 GLY B CA 1
ATOM 9099 C C . GLY B 2 462 ? 149.877 161.490 168.614 1.00 3.08 462 GLY B C 1
ATOM 9100 O O . GLY B 2 462 ? 148.748 161.063 168.834 1.00 3.08 462 GLY B O 1
ATOM 9101 N N . LEU B 2 463 ? 150.536 161.253 167.478 1.00 2.84 463 LEU B N 1
ATOM 9102 C CA . LEU B 2 463 ? 149.944 160.423 166.436 1.00 2.84 463 LEU B CA 1
ATOM 9103 C C . LEU B 2 463 ? 149.761 158.987 166.906 1.00 2.84 463 LEU B C 1
ATOM 9104 O O . LEU B 2 463 ? 148.772 158.334 166.561 1.00 2.84 463 LEU B O 1
ATOM 9109 N N . LEU B 2 464 ? 150.704 158.477 167.690 1.00 2.29 464 LEU B N 1
ATOM 9110 C CA . LEU B 2 464 ? 150.692 157.081 168.101 1.00 2.29 464 LEU B CA 1
ATOM 9111 C C . LEU B 2 464 ? 149.850 156.827 169.343 1.00 2.29 464 LEU B C 1
ATOM 9112 O O . LEU B 2 464 ? 149.755 155.676 169.778 1.00 2.29 464 LEU B O 1
ATOM 9117 N N . ALA B 2 465 ? 149.251 157.857 169.931 1.00 2.95 465 ALA B N 1
ATOM 9118 C CA . ALA B 2 465 ? 148.363 157.686 171.071 1.00 2.95 465 ALA B CA 1
ATOM 9119 C C . ALA B 2 465 ? 146.894 157.785 170.695 1.00 2.95 465 ALA B C 1
ATOM 9120 O O . ALA B 2 465 ? 146.035 157.644 171.570 1.00 2.95 465 ALA B O 1
ATOM 9122 N N . VAL B 2 466 ? 146.587 158.029 169.424 1.00 5.50 466 VAL B N 1
ATOM 9123 C CA . VAL B 2 466 ? 145.188 158.092 168.991 1.00 5.50 466 VAL B CA 1
ATOM 9124 C C . VAL B 2 466 ? 144.551 156.725 169.193 1.00 5.50 466 VAL B C 1
ATOM 9125 O O . VAL B 2 466 ? 145.185 155.698 168.881 1.00 5.50 466 VAL B O 1
ATOM 9129 N N . PRO B 2 467 ? 143.327 156.635 169.718 1.00 10.40 467 PRO B N 1
ATOM 9130 C CA . PRO B 2 467 ? 142.738 155.313 169.978 1.00 10.40 467 PRO B CA 1
ATOM 9131 C C . PRO B 2 467 ? 142.574 154.455 168.739 1.00 10.40 467 PRO B C 1
ATOM 9132 O O . PRO B 2 467 ? 142.462 153.231 168.868 1.00 10.40 467 PRO B O 1
ATOM 9136 N N . GLU B 2 468 ? 142.544 155.046 167.548 1.00 5.60 468 GLU B N 1
ATOM 9137 C CA . GLU B 2 468 ? 142.443 154.270 166.320 1.00 5.60 468 GLU B CA 1
ATOM 9138 C C . GLU B 2 468 ? 143.795 153.869 165.754 1.00 5.60 468 GLU B C 1
ATOM 9139 O O . GLU B 2 468 ? 143.853 152.959 164.921 1.00 5.60 468 GLU B O 1
ATOM 9145 N N . VAL B 2 469 ? 144.876 154.523 166.177 1.00 1.63 469 VAL B N 1
ATOM 9146 C CA . VAL B 2 469 ? 146.213 154.171 165.731 1.00 1.63 469 VAL B CA 1
ATOM 9147 C C . VAL B 2 469 ? 146.981 153.377 166.782 1.00 1.63 469 VAL B C 1
ATOM 9148 O O . VAL B 2 469 ? 147.885 152.614 166.425 1.00 1.63 469 VAL B O 1
ATOM 9152 N N . ALA B 2 470 ? 146.658 153.538 168.067 1.00 0.70 470 ALA B N 1
ATOM 9153 C CA . ALA B 2 470 ? 147.293 152.735 169.101 1.00 0.70 470 ALA B CA 1
ATOM 9154 C C . ALA B 2 470 ? 146.880 151.276 169.027 1.00 0.70 470 ALA B C 1
ATOM 9155 O O . ALA B 2 470 ? 147.594 150.419 169.553 1.00 0.70 470 ALA B O 1
ATOM 9157 N N . ASP B 2 471 ? 145.744 150.974 168.406 1.00 0.26 471 ASP B N 1
ATOM 9158 C CA . ASP B 2 471 ? 145.326 149.600 168.171 1.00 0.26 471 ASP B CA 1
ATOM 9159 C C . ASP B 2 471 ? 145.925 149.023 166.900 1.00 0.26 471 ASP B C 1
ATOM 9160 O O . ASP B 2 471 ? 145.694 147.851 166.598 1.00 0.26 471 ASP B O 1
ATOM 9162 N N . LEU B 2 472 ? 146.670 149.823 166.145 1.00 1.44 472 LEU B N 1
ATOM 9163 C CA . LEU B 2 472 ? 147.424 149.339 164.999 1.00 1.44 472 LEU B CA 1
ATOM 9164 C C . LEU B 2 472 ? 148.899 149.140 165.309 1.00 1.44 472 LEU B C 1
ATOM 9165 O O . LEU B 2 472 ? 149.529 148.262 164.715 1.00 1.44 472 LEU B O 1
ATOM 9170 N N . VAL B 2 473 ? 149.465 149.939 166.216 1.00 13.97 473 VAL B N 1
ATOM 9171 C CA . VAL B 2 473 ? 150.816 149.676 166.705 1.00 13.97 473 VAL B CA 1
ATOM 9172 C C . VAL B 2 473 ? 150.844 148.373 167.490 1.00 13.97 473 VAL B C 1
ATOM 9173 O O . VAL B 2 473 ? 151.713 147.521 167.280 1.00 13.97 473 VAL B O 1
ATOM 9177 N N . ALA B 2 474 ? 149.901 148.201 168.411 1.00 13.97 474 ALA B N 1
ATOM 9178 C CA . ALA B 2 474 ? 149.625 146.879 168.944 1.00 13.97 474 ALA B CA 1
ATOM 9179 C C . ALA B 2 474 ? 148.947 146.040 167.868 1.00 13.97 474 ALA B C 1
ATOM 9180 O O . ALA B 2 474 ? 148.476 146.558 166.854 1.00 13.97 474 ALA B O 1
ATOM 9182 N N . MET B 2 475 ? 148.961 144.721 168.064 1.00 2.09 475 MET B N 1
ATOM 9183 C CA . MET B 2 475 ? 148.456 143.750 167.092 1.00 2.09 475 MET B CA 1
ATOM 9184 C C . MET B 2 475 ? 149.390 143.780 165.882 1.00 2.09 475 MET B C 1
ATOM 9185 O O . MET B 2 475 ? 149.292 142.957 164.971 1.00 2.09 475 MET B O 1
ATOM 9190 N N . LEU B 2 476 ? 150.334 144.713 165.890 1.00 1.83 476 LEU B N 1
ATOM 9191 C CA . LEU B 2 476 ? 151.527 144.655 165.063 1.00 1.83 476 LEU B CA 1
ATOM 9192 C C . LEU B 2 476 ? 152.766 144.366 165.884 1.00 1.83 476 LEU B C 1
ATOM 9193 O O . LEU B 2 476 ? 153.714 143.772 165.371 1.00 1.83 476 LEU B O 1
ATOM 9198 N N . ARG B 2 477 ? 152.767 144.781 167.152 1.00 1.39 477 ARG B N 1
ATOM 9199 C CA . ARG B 2 477 ? 153.751 144.328 168.123 1.00 1.39 477 ARG B CA 1
ATOM 9200 C C . ARG B 2 477 ? 153.443 142.922 168.614 1.00 1.39 477 ARG B C 1
ATOM 9201 O O . ARG B 2 477 ? 154.364 142.155 168.900 1.00 1.39 477 ARG B O 1
ATOM 9209 N N . LEU B 2 478 ? 152.162 142.568 168.724 1.00 0.45 478 LEU B N 1
ATOM 9210 C CA . LEU B 2 478 ? 151.795 141.201 169.076 1.00 0.45 478 LEU B CA 1
ATOM 9211 C C . LEU B 2 478 ? 152.158 140.221 167.968 1.00 0.45 478 LEU B C 1
ATOM 9212 O O . LEU B 2 478 ? 152.476 139.061 168.247 1.00 0.45 478 LEU B O 1
ATOM 9217 N N . ILE B 2 479 ? 152.103 140.660 166.711 1.00 0.91 479 ILE B N 1
ATOM 9218 C CA . ILE B 2 479 ? 152.484 139.798 165.599 1.00 0.91 479 ILE B CA 1
ATOM 9219 C C . ILE B 2 479 ? 153.993 139.578 165.575 1.00 0.91 479 ILE B C 1
ATOM 9220 O O . ILE B 2 479 ? 154.467 138.462 165.330 1.00 0.91 479 ILE B O 1
ATOM 9225 N N . ALA B 2 480 ? 154.772 140.631 165.832 1.00 0.77 480 ALA B N 1
ATOM 9226 C CA . ALA B 2 480 ? 156.217 140.559 165.634 1.00 0.77 480 ALA B CA 1
ATOM 9227 C C . ALA B 2 480 ? 156.892 139.721 166.714 1.00 0.77 480 ALA B C 1
ATOM 9228 O O . ALA B 2 480 ? 157.515 138.696 166.417 1.00 0.77 480 ALA B O 1
ATOM 9230 N N . ASP B 2 481 ? 156.795 140.144 167.973 1.00 1.71 481 ASP B N 1
ATOM 9231 C CA . ASP B 2 481 ? 157.373 139.389 169.081 1.00 1.71 481 ASP B CA 1
ATOM 9232 C C . ASP B 2 481 ? 156.272 138.974 170.043 1.00 1.71 481 ASP B C 1
ATOM 9233 O O . ASP B 2 481 ? 155.596 139.846 170.613 1.00 1.71 481 ASP B O 1
ATOM 9238 N N . PRO B 2 482 ? 156.050 137.685 170.266 1.00 4.89 482 PRO B N 1
ATOM 9239 C CA . PRO B 2 482 ? 155.020 137.281 171.225 1.00 4.89 482 PRO B CA 1
ATOM 9240 C C . PRO B 2 482 ? 155.519 137.309 172.657 1.00 4.89 482 PRO B C 1
ATOM 9241 O O . PRO B 2 482 ? 155.244 136.392 173.434 1.00 4.89 482 PRO B O 1
ATOM 9245 N N . THR B 2 483 ? 156.239 138.368 173.021 1.00 13.97 483 THR B N 1
ATOM 9246 C CA . THR B 2 483 ? 156.691 138.566 174.387 1.00 13.97 483 THR B CA 1
ATOM 9247 C C . THR B 2 483 ? 156.325 139.935 174.930 1.00 13.97 483 THR B C 1
ATOM 9248 O O . THR B 2 483 ? 156.646 140.229 176.085 1.00 13.97 483 THR B O 1
ATOM 9252 N N . ALA B 2 484 ? 155.676 140.779 174.133 1.00 3.26 484 ALA B N 1
ATOM 9253 C CA . ALA B 2 484 ? 155.215 142.087 174.584 1.00 3.26 484 ALA B CA 1
ATOM 9254 C C . ALA B 2 484 ? 153.858 141.893 175.240 1.00 3.26 484 ALA B C 1
ATOM 9255 O O . ALA B 2 484 ? 152.831 141.850 174.563 1.00 3.26 484 ALA B O 1
ATOM 9257 N N . GLY B 2 485 ? 153.853 141.761 176.566 1.00 3.46 485 GLY B N 1
ATOM 9258 C CA . GLY B 2 485 ? 152.612 141.543 177.284 1.00 3.46 485 GLY B CA 1
ATOM 9259 C C . GLY B 2 485 ? 151.726 142.764 177.374 1.00 3.46 485 GLY B C 1
ATOM 9260 O O . GLY B 2 485 ? 150.519 142.623 177.580 1.00 3.46 485 GLY B O 1
ATOM 9261 N N . SER B 2 486 ? 152.293 143.960 177.231 1.00 1.77 486 SER B N 1
ATOM 9262 C CA . SER B 2 486 ? 151.491 145.173 177.269 1.00 1.77 486 SER B CA 1
ATOM 9263 C C . SER B 2 486 ? 150.739 145.421 175.973 1.00 1.77 486 SER B C 1
ATOM 9264 O O . SER B 2 486 ? 149.860 146.286 175.946 1.00 1.77 486 SER B O 1
ATOM 9267 N N . ALA B 2 487 ? 151.071 144.704 174.904 1.00 0.92 487 ALA B N 1
ATOM 9268 C CA . ALA B 2 487 ? 150.333 144.765 173.652 1.00 0.92 487 ALA B CA 1
ATOM 9269 C C . ALA B 2 487 ? 149.304 143.657 173.528 1.00 0.92 487 ALA B C 1
ATOM 9270 O O . ALA B 2 487 ? 148.645 143.559 172.492 1.00 0.92 487 ALA B O 1
ATOM 9272 N N . VAL B 2 488 ? 149.171 142.808 174.541 1.00 2.12 488 VAL B N 1
ATOM 9273 C CA . VAL B 2 488 ? 148.128 141.795 174.581 1.00 2.12 488 VAL B CA 1
ATOM 9274 C C . VAL B 2 488 ? 146.971 142.227 175.470 1.00 2.12 488 VAL B C 1
ATOM 9275 O O . VAL B 2 488 ? 145.810 142.002 175.134 1.00 2.12 488 VAL B O 1
ATOM 9279 N N . MET B 2 489 ? 147.275 142.845 176.611 1.00 3.17 489 MET B N 1
ATOM 9280 C CA . MET B 2 489 ? 146.231 143.414 177.449 1.00 3.17 489 MET B CA 1
ATOM 9281 C C . MET B 2 489 ? 145.481 144.534 176.742 1.00 3.17 489 MET B C 1
ATOM 9282 O O . MET B 2 489 ? 144.330 144.810 177.091 1.00 3.17 489 MET B O 1
ATOM 9287 N N . ARG B 2 490 ? 146.108 145.195 175.768 1.00 2.79 490 ARG B N 1
ATOM 9288 C CA . ARG B 2 490 ? 145.392 146.186 174.976 1.00 2.79 490 ARG B CA 1
ATOM 9289 C C . ARG B 2 490 ? 144.470 145.524 173.964 1.00 2.79 490 ARG B C 1
ATOM 9290 O O . ARG B 2 490 ? 143.404 146.063 173.654 1.00 2.79 490 ARG B O 1
ATOM 9298 N N . ILE B 2 491 ? 144.853 144.358 173.448 1.00 3.34 491 ILE B N 1
ATOM 9299 C CA . ILE B 2 491 ? 144.026 143.662 172.468 1.00 3.34 491 ILE B CA 1
ATOM 9300 C C . ILE B 2 491 ? 142.947 142.840 173.158 1.00 3.34 491 ILE B C 1
ATOM 9301 O O . ILE B 2 491 ? 141.775 142.880 172.772 1.00 3.34 491 ILE B O 1
ATOM 9306 N N . LEU B 2 492 ? 143.326 142.085 174.191 1.00 4.03 492 LEU B N 1
ATOM 9307 C CA . LEU B 2 492 ? 142.375 141.194 174.846 1.00 4.03 492 LEU B CA 1
ATOM 9308 C C . LEU B 2 492 ? 141.265 141.960 175.547 1.00 4.03 492 LEU B C 1
ATOM 9309 O O . LEU B 2 492 ? 140.171 141.424 175.736 1.00 4.03 492 LEU B O 1
ATOM 9314 N N . THR B 2 493 ? 141.520 143.201 175.948 1.00 4.22 493 THR B N 1
ATOM 9315 C CA . THR B 2 493 ? 140.551 143.975 176.707 1.00 4.22 493 THR B CA 1
ATOM 9316 C C . THR B 2 493 ? 139.980 145.152 175.927 1.00 4.22 493 THR B C 1
ATOM 9317 O O . THR B 2 493 ? 139.294 145.994 176.512 1.00 4.22 493 THR B O 1
ATOM 9321 N N . GLY B 2 494 ? 140.232 145.230 174.623 1.00 6.14 494 GLY B N 1
ATOM 9322 C CA . GLY B 2 494 ? 139.687 146.297 173.820 1.00 6.14 494 GLY B CA 1
ATOM 9323 C C . GLY B 2 494 ? 138.216 146.097 173.545 1.00 6.14 494 GLY B C 1
ATOM 9324 O O . GLY B 2 494 ? 137.595 145.123 173.980 1.00 6.14 494 GLY B O 1
ATOM 9325 N N . PRO B 2 495 ? 137.624 147.051 172.821 1.00 8.39 495 PRO B N 1
ATOM 9326 C CA . PRO B 2 495 ? 136.198 146.919 172.476 1.00 8.39 495 PRO B CA 1
ATOM 9327 C C . PRO B 2 495 ? 135.891 145.660 171.689 1.00 8.39 495 PRO B C 1
ATOM 9328 O O . PRO B 2 495 ? 134.843 145.039 171.898 1.00 8.39 495 PRO B O 1
ATOM 9332 N N . ARG B 2 496 ? 136.778 145.272 170.783 1.00 10.69 496 ARG B N 1
ATOM 9333 C CA . ARG B 2 496 ? 136.699 143.960 170.161 1.00 10.69 496 ARG B CA 1
ATOM 9334 C C . ARG B 2 496 ? 137.060 142.893 171.186 1.00 10.69 496 ARG B C 1
ATOM 9335 O O . ARG B 2 496 ? 137.961 143.090 172.004 1.00 10.69 496 ARG B O 1
ATOM 9343 N N . TRP B 2 497 ? 136.331 141.774 171.159 1.00 13.97 497 TRP B N 1
ATOM 9344 C CA . TRP B 2 497 ? 136.528 140.654 172.082 1.00 13.97 497 TRP B CA 1
ATOM 9345 C C . TRP B 2 497 ? 136.861 141.084 173.503 1.00 13.97 497 TRP B C 1
ATOM 9346 O O . TRP B 2 497 ? 137.979 140.869 173.974 1.00 13.97 497 TRP B O 1
ATOM 9357 N N . ARG B 2 498 ? 135.910 141.719 174.177 1.00 12.22 498 ARG B N 1
ATOM 9358 C CA . ARG B 2 498 ? 136.100 142.140 175.560 1.00 12.22 498 ARG B CA 1
ATOM 9359 C C . ARG B 2 498 ? 136.204 140.902 176.436 1.00 12.22 498 ARG B C 1
ATOM 9360 O O . ARG B 2 498 ? 135.195 140.300 176.801 1.00 12.22 498 ARG B O 1
ATOM 9368 N N . PHE B 2 499 ? 137.427 140.515 176.780 1.00 13.97 499 PHE B N 1
ATOM 9369 C CA . PHE B 2 499 ? 137.638 139.371 177.652 1.00 13.97 499 PHE B CA 1
ATOM 9370 C C . PHE B 2 499 ? 137.385 139.764 179.100 1.00 13.97 499 PHE B C 1
ATOM 9371 O O . PHE B 2 499 ? 137.716 140.872 179.525 1.00 13.97 499 PHE B O 1
ATOM 9379 N N . GLY B 2 500 ? 136.780 138.855 179.855 1.00 11.38 500 GLY B N 1
ATOM 9380 C CA . GLY B 2 500 ? 136.577 139.085 181.267 1.00 11.38 500 GLY B CA 1
ATOM 9381 C C . GLY B 2 500 ? 137.803 138.737 182.081 1.00 11.38 500 GLY B C 1
ATOM 9382 O O . GLY B 2 500 ? 138.767 138.163 181.583 1.00 11.38 500 GLY B O 1
ATOM 9383 N N . ALA B 2 501 ? 137.756 139.093 183.366 1.00 12.54 501 ALA B N 1
ATOM 9384 C CA . ALA B 2 501 ? 138.910 138.872 184.232 1.00 12.54 501 ALA B CA 1
ATOM 9385 C C . ALA B 2 501 ? 139.197 137.387 184.418 1.00 12.54 501 ALA B C 1
ATOM 9386 O O . ALA B 2 501 ? 140.363 136.968 184.435 1.00 12.54 501 ALA B O 1
ATOM 9388 N N . ARG B 2 502 ? 138.149 136.574 184.562 1.00 12.31 502 ARG B N 1
ATOM 9389 C CA . ARG B 2 502 ? 138.352 135.145 184.772 1.00 12.31 502 ARG B CA 1
ATOM 9390 C C . ARG B 2 502 ? 139.032 134.498 183.573 1.00 12.31 502 ARG B C 1
ATOM 9391 O O . ARG B 2 502 ? 139.883 133.617 183.735 1.00 12.31 502 ARG B O 1
ATOM 9399 N N . ASP B 2 503 ? 138.669 134.915 182.359 1.00 11.05 503 ASP B N 1
ATOM 9400 C CA . ASP B 2 503 ? 139.290 134.324 181.179 1.00 11.05 503 ASP B CA 1
ATOM 9401 C C . ASP B 2 503 ? 140.739 134.766 181.021 1.00 11.05 503 ASP B C 1
ATOM 9402 O O . ASP B 2 503 ? 141.569 133.986 180.543 1.00 11.05 503 ASP B O 1
ATOM 9407 N N . ILE B 2 504 ? 141.067 135.995 181.426 1.00 9.96 504 ILE B N 1
ATOM 9408 C CA . ILE B 2 504 ? 142.467 136.414 181.459 1.00 9.96 504 ILE B CA 1
ATOM 9409 C C . ILE B 2 504 ? 143.251 135.559 182.445 1.00 9.96 504 ILE B C 1
ATOM 9410 O O . ILE B 2 504 ? 144.376 135.124 182.161 1.00 9.96 504 ILE B O 1
ATOM 9415 N N . ALA B 2 505 ? 142.670 135.296 183.617 1.00 10.37 505 ALA B N 1
ATOM 9416 C CA . ALA B 2 505 ? 143.345 134.439 184.586 1.00 10.37 505 ALA B CA 1
ATOM 9417 C C . ALA B 2 505 ? 143.544 133.032 184.037 1.00 10.37 505 ALA B C 1
ATOM 9418 O O . ALA B 2 505 ? 144.596 132.420 184.251 1.00 10.37 505 ALA B O 1
ATOM 9420 N N . ALA B 2 506 ? 142.541 132.496 183.340 1.00 12.23 506 ALA B N 1
ATOM 9421 C CA . ALA B 2 506 ? 142.675 131.162 182.759 1.00 12.23 506 ALA B CA 1
ATOM 9422 C C . ALA B 2 506 ? 143.754 131.131 181.684 1.00 12.23 506 ALA B C 1
ATOM 9423 O O . ALA B 2 506 ? 144.525 130.165 181.594 1.00 12.23 506 ALA B O 1
ATOM 9425 N N . LEU B 2 507 ? 143.824 132.176 180.858 1.00 8.21 507 LEU B N 1
ATOM 9426 C CA . LEU B 2 507 ? 144.881 132.254 179.856 1.00 8.21 507 LEU B CA 1
ATOM 9427 C C . LEU B 2 507 ? 146.255 132.285 180.509 1.00 8.21 507 LEU B C 1
ATOM 9428 O O . LEU B 2 507 ? 147.184 131.617 180.046 1.00 8.21 507 LEU B O 1
ATOM 9433 N N . TRP B 2 508 ? 146.407 133.049 181.592 1.00 13.97 508 TRP B N 1
ATOM 9434 C CA . TRP B 2 508 ? 147.700 133.083 182.270 1.00 13.97 508 TRP B CA 1
ATOM 9435 C C . TRP B 2 508 ? 148.036 131.741 182.906 1.00 13.97 508 TRP B C 1
ATOM 9436 O O . TRP B 2 508 ? 149.205 131.337 182.933 1.00 13.97 508 TRP B O 1
ATOM 9447 N N . ARG B 2 509 ? 147.038 131.051 183.454 1.00 19.77 509 ARG B N 1
ATOM 9448 C CA . ARG B 2 509 ? 147.301 129.732 184.016 1.00 19.77 509 ARG B CA 1
ATOM 9449 C C . ARG B 2 509 ? 147.781 128.767 182.943 1.00 19.77 509 ARG B C 1
ATOM 9450 O O . ARG B 2 509 ? 148.726 128.004 183.171 1.00 19.77 509 ARG B O 1
ATOM 9458 N N . ARG B 2 510 ? 147.166 128.801 181.762 1.00 12.02 510 ARG B N 1
ATOM 9459 C CA . ARG B 2 510 ? 147.674 127.979 180.669 1.00 12.02 510 ARG B CA 1
ATOM 9460 C C . ARG B 2 510 ? 149.068 128.409 180.233 1.00 12.02 510 ARG B C 1
ATOM 9461 O O . ARG B 2 510 ? 149.886 127.560 179.866 1.00 12.02 510 ARG B O 1
ATOM 9469 N N . ALA B 2 511 ? 149.358 129.711 180.267 1.00 9.89 511 ALA B N 1
ATOM 9470 C CA . ALA B 2 511 ? 150.680 130.186 179.872 1.00 9.89 511 ALA B CA 1
ATOM 9471 C C . ALA B 2 511 ? 151.766 129.680 180.812 1.00 9.89 511 ALA B C 1
ATOM 9472 O O . ALA B 2 511 ? 152.841 129.279 180.358 1.00 9.89 511 ALA B O 1
ATOM 9474 N N . VAL B 2 512 ? 151.517 129.704 182.125 1.00 8.38 512 VAL B N 1
ATOM 9475 C CA . VAL B 2 512 ? 152.516 129.180 183.057 1.00 8.38 512 VAL B CA 1
ATOM 9476 C C . VAL B 2 512 ? 152.580 127.659 182.984 1.00 8.38 512 VAL B C 1
ATOM 9477 O O . VAL B 2 512 ? 153.636 127.063 183.218 1.00 8.38 512 VAL B O 1
ATOM 9481 N N . GLU B 2 513 ? 151.459 127.001 182.673 1.00 10.03 513 GLU B N 1
ATOM 9482 C CA . GLU B 2 513 ? 151.501 125.553 182.497 1.00 10.03 513 GLU B CA 1
ATOM 9483 C C . GLU B 2 513 ? 152.318 125.159 181.273 1.00 10.03 513 GLU B C 1
ATOM 9484 O O . GLU B 2 513 ? 152.946 124.096 181.265 1.00 10.03 513 GLU B O 1
ATOM 9490 N N . LEU B 2 514 ? 152.326 125.997 180.235 1.00 7.81 514 LEU B N 1
ATOM 9491 C CA . LEU B 2 514 ? 153.112 125.702 179.043 1.00 7.81 514 LEU B CA 1
ATOM 9492 C C . LEU B 2 514 ? 154.610 125.796 179.288 1.00 7.81 514 LEU B C 1
ATOM 9493 O O . LEU B 2 514 ? 155.386 125.231 178.512 1.00 7.81 514 LEU B O 1
ATOM 9498 N N . ASP B 2 515 ? 155.034 126.495 180.334 1.00 12.76 515 ASP B N 1
ATOM 9499 C CA . ASP B 2 515 ? 156.453 126.683 180.609 1.00 12.76 515 ASP B CA 1
ATOM 9500 C C . ASP B 2 515 ? 157.155 125.357 180.883 1.00 12.76 515 ASP B C 1
ATOM 9501 O O . ASP B 2 515 ? 157.647 125.119 181.986 1.00 12.76 515 ASP B O 1
ATOM 9506 N N . GLY B 2 523 ? 170.661 128.755 191.465 1.00 17.64 523 GLY B N 1
ATOM 9507 C CA . GLY B 2 523 ? 172.050 129.065 191.750 1.00 17.64 523 GLY B CA 1
ATOM 9508 C C . GLY B 2 523 ? 172.435 130.472 191.344 1.00 17.64 523 GLY B C 1
ATOM 9509 O O . GLY B 2 523 ? 171.656 131.409 191.519 1.00 17.64 523 GLY B O 1
ATOM 9510 N N . THR B 2 524 ? 173.647 130.625 190.804 1.00 13.04 524 THR B N 1
ATOM 9511 C CA . THR B 2 524 ? 174.121 131.913 190.318 1.00 13.04 524 THR B CA 1
ATOM 9512 C C . THR B 2 524 ? 174.391 131.948 188.823 1.00 13.04 524 THR B C 1
ATOM 9513 O O . THR B 2 524 ? 174.515 133.044 188.269 1.00 13.04 524 THR B O 1
ATOM 9517 N N . ALA B 2 525 ? 174.487 130.798 188.159 1.00 14.89 525 ALA B N 1
ATOM 9518 C CA . ALA B 2 525 ? 174.617 130.753 186.709 1.00 14.89 525 ALA B CA 1
ATOM 9519 C C . ALA B 2 525 ? 173.287 130.570 186.003 1.00 14.89 525 ALA B C 1
ATOM 9520 O O . ALA B 2 525 ? 173.128 131.046 184.876 1.00 14.89 525 ALA B O 1
ATOM 9522 N N . ASP B 2 526 ? 172.329 129.890 186.637 1.00 15.47 526 ASP B N 1
ATOM 9523 C CA . ASP B 2 526 ? 170.996 129.769 186.062 1.00 15.47 526 ASP B CA 1
ATOM 9524 C C . ASP B 2 526 ? 170.245 131.093 186.068 1.00 15.47 526 ASP B C 1
ATOM 9525 O O . ASP B 2 526 ? 169.356 131.288 185.236 1.00 15.47 526 ASP B O 1
ATOM 9527 N N . ILE B 2 527 ? 170.572 131.998 186.991 1.00 10.77 527 ILE B N 1
ATOM 9528 C CA . ILE B 2 527 ? 169.954 133.320 186.988 1.00 10.77 527 ILE B CA 1
ATOM 9529 C C . ILE B 2 527 ? 170.400 134.112 185.766 1.00 10.77 527 ILE B C 1
ATOM 9530 O O . ILE B 2 527 ? 169.578 134.685 185.042 1.00 10.77 527 ILE B O 1
ATOM 9535 N N . VAL B 2 528 ? 171.711 134.147 185.511 1.00 12.25 528 VAL B N 1
ATOM 9536 C CA . VAL B 2 528 ? 172.241 134.835 184.335 1.00 12.25 528 VAL B CA 1
ATOM 9537 C C . VAL B 2 528 ? 171.934 134.082 183.050 1.00 12.25 528 VAL B C 1
ATOM 9538 O O . VAL B 2 528 ? 171.962 134.680 181.967 1.00 12.25 528 VAL B O 1
ATOM 9542 N N . ALA B 2 529 ? 171.597 132.793 183.140 1.00 18.18 529 ALA B N 1
ATOM 9543 C CA . ALA B 2 529 ? 171.147 132.061 181.960 1.00 18.18 529 ALA B CA 1
ATOM 9544 C C . ALA B 2 529 ? 169.883 132.672 181.374 1.00 18.18 529 ALA B C 1
ATOM 9545 O O . ALA B 2 529 ? 169.611 132.510 180.180 1.00 18.18 529 ALA B O 1
ATOM 9547 N N . GLN B 2 530 ? 169.099 133.368 182.192 1.00 16.66 530 GLN B N 1
ATOM 9548 C CA . GLN B 2 530 ? 167.978 134.154 181.698 1.00 16.66 530 GLN B CA 1
ATOM 9549 C C . GLN B 2 530 ? 168.524 135.447 181.096 1.00 16.66 530 GLN B C 1
ATOM 9550 O O . GLN B 2 530 ? 169.732 135.605 180.904 1.00 16.66 530 GLN B O 1
ATOM 9556 N N . ALA B 2 531 ? 167.633 136.372 180.742 1.00 16.72 531 ALA B N 1
ATOM 9557 C CA . ALA B 2 531 ? 168.012 137.673 180.196 1.00 16.72 531 ALA B CA 1
ATOM 9558 C C . ALA B 2 531 ? 168.727 137.550 178.856 1.00 16.72 531 ALA B C 1
ATOM 9559 O O . ALA B 2 531 ? 169.102 138.560 178.257 1.00 16.72 531 ALA B O 1
ATOM 9561 N N . ALA B 2 532 ? 168.917 136.328 178.372 1.00 17.13 532 ALA B N 1
ATOM 9562 C CA . ALA B 2 532 ? 169.448 136.136 177.041 1.00 17.13 532 ALA B CA 1
ATOM 9563 C C . ALA B 2 532 ? 168.366 136.453 176.015 1.00 17.13 532 ALA B C 1
ATOM 9564 O O . ALA B 2 532 ? 167.176 136.438 176.332 1.00 17.13 532 ALA B O 1
ATOM 9566 N N . PRO B 2 533 ? 168.754 136.770 174.780 1.00 19.21 533 PRO B N 1
ATOM 9567 C CA . PRO B 2 533 ? 167.741 137.018 173.743 1.00 19.21 533 PRO B CA 1
ATOM 9568 C C . PRO B 2 533 ? 166.869 135.811 173.432 1.00 19.21 533 PRO B C 1
ATOM 9569 O O . PRO B 2 533 ? 165.769 135.989 172.896 1.00 19.21 533 PRO B O 1
ATOM 9573 N N . ASP B 2 534 ? 167.314 134.594 173.745 1.00 19.47 534 ASP B N 1
ATOM 9574 C CA . ASP B 2 534 ? 166.547 133.388 173.465 1.00 19.47 534 ASP B CA 1
ATOM 9575 C C . ASP B 2 534 ? 166.088 132.677 174.736 1.00 19.47 534 ASP B C 1
ATOM 9576 O O . ASP B 2 534 ? 165.965 131.451 174.756 1.00 19.47 534 ASP B O 1
ATOM 9581 N N . ALA B 2 535 ? 165.829 133.428 175.800 1.00 13.63 535 ALA B N 1
ATOM 9582 C CA . ALA B 2 535 ? 165.330 132.856 177.042 1.00 13.63 535 ALA B CA 1
ATOM 9583 C C . ALA B 2 535 ? 163.808 132.785 177.031 1.00 13.63 535 ALA B C 1
ATOM 9584 O O . ALA B 2 535 ? 163.131 133.633 176.446 1.00 13.63 535 ALA B O 1
ATOM 9586 N N . ASP B 2 536 ? 163.275 131.758 177.691 1.00 12.24 536 ASP B N 1
ATOM 9587 C CA . ASP B 2 536 ? 161.834 131.570 177.809 1.00 12.24 536 ASP B CA 1
ATOM 9588 C C . ASP B 2 536 ? 161.330 132.263 179.069 1.00 12.24 536 ASP B C 1
ATOM 9589 O O . ASP B 2 536 ? 161.897 132.081 180.150 1.00 12.24 536 ASP B O 1
ATOM 9594 N N . THR B 2 537 ? 160.262 133.050 178.931 1.00 10.41 537 THR B N 1
ATOM 9595 C CA . THR B 2 537 ? 159.771 133.872 180.030 1.00 10.41 537 THR B CA 1
ATOM 9596 C C . THR B 2 537 ? 158.311 133.616 180.381 1.00 10.41 537 THR B C 1
ATOM 9597 O O . THR B 2 537 ? 157.756 134.342 181.214 1.00 10.41 537 THR B O 1
ATOM 9601 N N . ALA B 2 538 ? 157.674 132.613 179.776 1.00 7.30 538 ALA B N 1
ATOM 9602 C CA . ALA B 2 538 ? 156.273 132.287 180.043 1.00 7.30 538 ALA B CA 1
ATOM 9603 C C . ALA B 2 538 ? 155.370 133.493 179.763 1.00 7.30 538 ALA B C 1
ATOM 9604 O O . ALA B 2 538 ? 154.750 134.075 180.654 1.00 7.30 538 ALA B O 1
ATOM 9606 N N . CYS B 2 539 ? 155.342 133.866 178.487 1.00 10.37 539 CYS B N 1
ATOM 9607 C CA . CYS B 2 539 ? 154.484 134.931 177.998 1.00 10.37 539 CYS B CA 1
ATOM 9608 C C . CYS B 2 539 ? 153.047 134.435 177.862 1.00 10.37 539 CYS B C 1
ATOM 9609 O O . CYS B 2 539 ? 152.764 133.240 177.949 1.00 10.37 539 CYS B O 1
ATOM 9612 N N . VAL B 2 540 ? 152.126 135.377 177.646 1.00 3.58 540 VAL B N 1
ATOM 9613 C CA . VAL B 2 540 ? 150.714 135.044 177.478 1.00 3.58 540 VAL B CA 1
ATOM 9614 C C . VAL B 2 540 ? 150.314 134.907 176.016 1.00 3.58 540 VAL B C 1
ATOM 9615 O O . VAL B 2 540 ? 149.165 134.533 175.733 1.00 3.58 540 VAL B O 1
ATOM 9619 N N . ALA B 2 541 ? 151.222 135.185 175.080 1.00 2.64 541 ALA B N 1
ATOM 9620 C CA . ALA B 2 541 ? 150.905 135.133 173.659 1.00 2.64 541 ALA B CA 1
ATOM 9621 C C . ALA B 2 541 ? 151.073 133.749 173.055 1.00 2.64 541 ALA B C 1
ATOM 9622 O O . ALA B 2 541 ? 150.722 133.562 171.887 1.00 2.64 541 ALA B O 1
ATOM 9624 N N . ASP B 2 542 ? 151.616 132.786 173.796 1.00 4.63 542 ASP B N 1
ATOM 9625 C CA . ASP B 2 542 ? 151.662 131.403 173.345 1.00 4.63 542 ASP B CA 1
ATOM 9626 C C . ASP B 2 542 ? 150.650 130.523 174.065 1.00 4.63 542 ASP B C 1
ATOM 9627 O O . ASP B 2 542 ? 150.662 129.305 173.882 1.00 4.63 542 ASP B O 1
ATOM 9632 N N . ALA B 2 543 ? 149.781 131.110 174.882 1.00 4.63 543 ALA B N 1
ATOM 9633 C CA . ALA B 2 543 ? 148.611 130.408 175.380 1.00 4.63 543 ALA B CA 1
ATOM 9634 C C . ALA B 2 543 ? 147.401 130.601 174.484 1.00 4.63 543 ALA B C 1
ATOM 9635 O O . ALA B 2 543 ? 146.497 129.761 174.496 1.00 4.63 543 ALA B O 1
ATOM 9637 N N . ILE B 2 544 ? 147.363 131.691 173.718 1.00 6.30 544 ILE B N 1
ATOM 9638 C CA . ILE B 2 544 ? 146.295 131.903 172.747 1.00 6.30 544 ILE B CA 1
ATOM 9639 C C . ILE B 2 544 ? 146.373 130.865 171.636 1.00 6.30 544 ILE B C 1
ATOM 9640 O O . ILE B 2 544 ? 145.347 130.401 171.127 1.00 6.30 544 ILE B O 1
ATOM 9645 N N . CYS B 2 545 ? 147.587 130.487 171.240 1.00 8.62 545 CYS B N 1
ATOM 9646 C CA . CYS B 2 545 ? 147.793 129.522 170.169 1.00 8.62 545 CYS B CA 1
ATOM 9647 C C . CYS B 2 545 ? 147.803 128.074 170.645 1.00 8.62 545 CYS B C 1
ATOM 9648 O O . CYS B 2 545 ? 147.831 127.167 169.809 1.00 8.62 545 CYS B O 1
ATOM 9651 N N . ASP B 2 546 ? 147.802 127.833 171.954 1.00 6.25 546 ASP B N 1
ATOM 9652 C CA . ASP B 2 546 ? 147.596 126.501 172.522 1.00 6.25 546 ASP B CA 1
ATOM 9653 C C . ASP B 2 546 ? 146.631 126.609 173.692 1.00 6.25 546 ASP B C 1
ATOM 9654 O O . ASP B 2 546 ? 147.015 126.411 174.850 1.00 6.25 546 ASP B O 1
ATOM 9659 N N . PRO B 2 547 ? 145.360 126.913 173.426 1.00 5.53 547 PRO B N 1
ATOM 9660 C CA . PRO B 2 547 ? 144.421 127.139 174.534 1.00 5.53 547 PRO B CA 1
ATOM 9661 C C . PRO B 2 547 ? 144.190 125.913 175.394 1.00 5.53 547 PRO B C 1
ATOM 9662 O O . PRO B 2 547 ? 143.718 126.053 176.528 1.00 5.53 547 PRO B O 1
ATOM 9666 N N . GLY B 2 548 ? 144.510 124.721 174.900 1.00 4.94 548 GLY B N 1
ATOM 9667 C CA . GLY B 2 548 ? 144.283 123.506 175.655 1.00 4.94 548 GLY B CA 1
ATOM 9668 C C . GLY B 2 548 ? 142.844 123.049 175.579 1.00 4.94 548 GLY B C 1
ATOM 9669 O O . GLY B 2 548 ? 142.162 123.303 174.583 1.00 4.94 548 GLY B O 1
ATOM 9670 N N . ASP B 2 549 ? 142.365 122.382 176.622 1.00 13.97 549 ASP B N 1
ATOM 9671 C CA . ASP B 2 549 ? 140.998 121.887 176.651 1.00 13.97 549 ASP B CA 1
ATOM 9672 C C . ASP B 2 549 ? 140.034 123.035 176.911 1.00 13.97 549 ASP B C 1
ATOM 9673 O O . ASP B 2 549 ? 140.299 123.908 177.741 1.00 13.97 549 ASP B O 1
ATOM 9675 N N . ALA B 2 550 ? 138.910 123.025 176.199 1.00 10.39 550 ALA B N 1
ATOM 9676 C CA . ALA B 2 550 ? 137.924 124.089 176.334 1.00 10.39 550 ALA B CA 1
ATOM 9677 C C . ALA B 2 550 ? 137.015 123.845 177.529 1.00 10.39 550 ALA B C 1
ATOM 9678 O O . ALA B 2 550 ? 135.788 123.892 177.404 1.00 10.39 550 ALA B O 1
ATOM 9680 N N . GLU B 2 551 ? 137.607 123.593 178.692 1.00 14.66 551 GLU B N 1
ATOM 9681 C CA . GLU B 2 551 ? 136.855 123.426 179.922 1.00 14.66 551 GLU B CA 1
ATOM 9682 C C . GLU B 2 551 ? 137.274 124.400 181.010 1.00 14.66 551 GLU B C 1
ATOM 9683 O O . GLU B 2 551 ? 136.558 124.528 182.009 1.00 14.66 551 GLU B O 1
ATOM 9685 N N . ARG B 2 552 ? 138.401 125.089 180.845 1.00 8.88 552 ARG B N 1
ATOM 9686 C CA . ARG B 2 552 ? 138.861 126.072 181.813 1.00 8.88 552 ARG B CA 1
ATOM 9687 C C . ARG B 2 552 ? 138.378 127.482 181.502 1.00 8.88 552 ARG B C 1
ATOM 9688 O O . ARG B 2 552 ? 138.316 128.315 182.413 1.00 8.88 552 ARG B O 1
ATOM 9696 N N . TYR B 2 553 ? 138.041 127.769 180.250 1.00 7.54 553 TYR B N 1
ATOM 9697 C CA . TYR B 2 553 ? 137.509 129.063 179.854 1.00 7.54 553 TYR B CA 1
ATOM 9698 C C . TYR B 2 553 ? 135.990 129.003 179.750 1.00 7.54 553 TYR B C 1
ATOM 9699 O O . TYR B 2 553 ? 135.388 127.930 179.679 1.00 7.54 553 TYR B O 1
ATOM 9708 N N . SER B 2 554 ? 135.376 130.179 179.735 1.00 5.07 554 SER B N 1
ATOM 9709 C CA . SER B 2 554 ? 133.947 130.261 179.503 1.00 5.07 554 SER B CA 1
ATOM 9710 C C . SER B 2 554 ? 133.629 129.837 178.070 1.00 5.07 554 SER B C 1
ATOM 9711 O O . SER B 2 554 ? 134.457 130.002 177.172 1.00 5.07 554 SER B O 1
ATOM 9714 N N . PRO B 2 555 ? 132.442 129.274 177.831 1.00 11.50 555 PRO B N 1
ATOM 9715 C CA . PRO B 2 555 ? 132.093 128.877 176.458 1.00 11.50 555 PRO B CA 1
ATOM 9716 C C . PRO B 2 555 ? 132.125 130.028 175.472 1.00 11.50 555 PRO B C 1
ATOM 9717 O O . PRO B 2 555 ? 132.446 129.815 174.296 1.00 11.50 555 PRO B O 1
ATOM 9721 N N . ALA B 2 556 ? 131.796 131.242 175.909 1.00 7.38 556 ALA B N 1
ATOM 9722 C CA . ALA B 2 556 ? 131.851 132.402 175.033 1.00 7.38 556 ALA B CA 1
ATOM 9723 C C . ALA B 2 556 ? 133.254 132.963 174.888 1.00 7.38 556 ALA B C 1
ATOM 9724 O O . ALA B 2 556 ? 133.482 133.789 174.000 1.00 7.38 556 ALA B O 1
ATOM 9726 N N . GLY B 2 557 ? 134.189 132.545 175.735 1.00 4.19 557 GLY B N 1
ATOM 9727 C CA . GLY B 2 557 ? 135.561 132.989 175.680 1.00 4.19 557 GLY B CA 1
ATOM 9728 C C . GLY B 2 557 ? 136.518 132.034 175.013 1.00 4.19 557 GLY B C 1
ATOM 9729 O O . GLY B 2 557 ? 137.697 132.366 174.867 1.00 4.19 557 GLY B O 1
ATOM 9730 N N . TYR B 2 558 ? 136.058 130.851 174.616 1.00 6.50 558 TYR B N 1
ATOM 9731 C CA . TYR B 2 558 ? 136.899 129.919 173.880 1.00 6.50 558 TYR B CA 1
ATOM 9732 C C . TYR B 2 558 ? 136.774 130.111 172.376 1.00 6.50 558 TYR B C 1
ATOM 9733 O O . TYR B 2 558 ? 137.763 129.969 171.648 1.00 6.50 558 TYR B O 1
ATOM 9742 N N . GLU B 2 559 ? 135.574 130.442 171.896 1.00 5.96 559 GLU B N 1
ATOM 9743 C CA . GLU B 2 559 ? 135.412 130.760 170.482 1.00 5.96 559 GLU B CA 1
ATOM 9744 C C . GLU B 2 559 ? 136.232 131.985 170.106 1.00 5.96 559 GLU B C 1
ATOM 9745 O O . GLU B 2 559 ? 136.853 132.020 169.038 1.00 5.96 559 GLU B O 1
ATOM 9747 N N . ARG B 2 560 ? 136.260 132.994 170.977 1.00 4.79 560 ARG B N 1
ATOM 9748 C CA . ARG B 2 560 ? 137.064 134.180 170.703 1.00 4.79 560 ARG B CA 1
ATOM 9749 C C . ARG B 2 560 ? 138.553 133.862 170.720 1.00 4.79 560 ARG B C 1
ATOM 9750 O O . ARG B 2 560 ? 139.312 134.395 169.907 1.00 4.79 560 ARG B O 1
ATOM 9758 N N . ILE B 2 561 ? 138.994 133.000 171.638 1.00 5.32 561 ILE B N 1
ATOM 9759 C CA . ILE B 2 561 ? 140.403 132.616 171.671 1.00 5.32 561 ILE B CA 1
ATOM 9760 C C . ILE B 2 561 ? 140.786 131.888 170.392 1.00 5.32 561 ILE B C 1
ATOM 9761 O O . ILE B 2 561 ? 141.842 132.149 169.805 1.00 5.32 561 ILE B O 1
ATOM 9766 N N . VAL B 2 562 ? 139.932 130.970 169.933 1.00 7.60 562 VAL B N 1
ATOM 9767 C CA . VAL B 2 562 ? 140.223 130.237 168.703 1.00 7.60 562 VAL B CA 1
ATOM 9768 C C . VAL B 2 562 ? 140.239 131.182 167.506 1.00 7.60 562 VAL B C 1
ATOM 9769 O O . VAL B 2 562 ? 141.093 131.069 166.616 1.00 7.60 562 VAL B O 1
ATOM 9773 N N . ALA B 2 563 ? 139.295 132.126 167.460 1.00 7.45 563 ALA B N 1
ATOM 9774 C CA . ALA B 2 563 ? 139.272 133.093 166.368 1.00 7.45 563 ALA B CA 1
ATOM 9775 C C . ALA B 2 563 ? 140.526 133.953 166.367 1.00 7.45 563 ALA B C 1
ATOM 9776 O O . ALA B 2 563 ? 141.104 134.217 165.308 1.00 7.45 563 ALA B O 1
ATOM 9778 N N . LEU B 2 564 ? 140.962 134.402 167.545 1.00 6.63 564 LEU B N 1
ATOM 9779 C CA . LEU B 2 564 ? 142.183 135.196 167.630 1.00 6.63 564 LEU B CA 1
ATOM 9780 C C . LEU B 2 564 ? 143.392 134.388 167.186 1.00 6.63 564 LEU B C 1
ATOM 9781 O O . LEU B 2 564 ? 144.272 134.908 166.492 1.00 6.63 564 LEU B O 1
ATOM 9786 N N . GLY B 2 565 ? 143.453 133.115 167.574 1.00 13.45 565 GLY B N 1
ATOM 9787 C CA . GLY B 2 565 ? 144.560 132.278 167.145 1.00 13.45 565 GLY B CA 1
ATOM 9788 C C . GLY B 2 565 ? 144.605 132.106 165.640 1.00 13.45 565 GLY B C 1
ATOM 9789 O O . GLY B 2 565 ? 145.663 132.225 165.020 1.00 13.45 565 GLY B O 1
ATOM 9790 N N . ARG B 2 566 ? 143.448 131.837 165.029 1.00 10.22 566 ARG B N 1
ATOM 9791 C CA . ARG B 2 566 ? 143.402 131.678 163.577 1.00 10.22 566 ARG B CA 1
ATOM 9792 C C . ARG B 2 566 ? 143.750 132.978 162.863 1.00 10.22 566 ARG B C 1
ATOM 9793 O O . ARG B 2 566 ? 144.467 132.968 161.855 1.00 10.22 566 ARG B O 1
ATOM 9795 N N . GLU B 2 567 ? 143.258 134.108 163.373 1.00 10.48 567 GLU B N 1
ATOM 9796 C CA . GLU B 2 567 ? 143.553 135.395 162.756 1.00 10.48 567 GLU B CA 1
ATOM 9797 C C . GLU B 2 567 ? 145.040 135.715 162.830 1.00 10.48 567 GLU B C 1
ATOM 9798 O O . GLU B 2 567 ? 145.642 136.157 161.845 1.00 10.48 567 GLU B O 1
ATOM 9804 N N . LEU B 2 568 ? 145.653 135.496 163.995 1.00 7.47 568 LEU B N 1
ATOM 9805 C CA . LEU B 2 568 ? 147.083 135.747 164.134 1.00 7.47 568 LEU B CA 1
ATOM 9806 C C . LEU B 2 568 ? 147.895 134.798 163.267 1.00 7.47 568 LEU B C 1
ATOM 9807 O O . LEU B 2 568 ? 148.921 135.192 162.706 1.00 7.47 568 LEU B O 1
ATOM 9812 N N . THR B 2 569 ? 147.464 133.540 163.155 1.00 6.90 569 THR B N 1
ATOM 9813 C CA . THR B 2 569 ? 148.166 132.595 162.293 1.00 6.90 569 THR B CA 1
ATOM 9814 C C . THR B 2 569 ? 148.110 133.034 160.836 1.00 6.90 569 THR B C 1
ATOM 9815 O O . THR B 2 569 ? 149.104 132.930 160.110 1.00 6.90 569 THR B O 1
ATOM 9819 N N . MET B 2 570 ? 146.953 133.523 160.388 1.00 13.79 570 MET B N 1
ATOM 9820 C CA . MET B 2 570 ? 146.861 134.038 159.026 1.00 13.79 570 MET B CA 1
ATOM 9821 C C . MET B 2 570 ? 147.744 135.263 158.839 1.00 13.79 570 MET B C 1
ATOM 9822 O O . MET B 2 570 ? 148.442 135.384 157.828 1.00 13.79 570 MET B O 1
ATOM 9824 N N . LEU B 2 571 ? 147.741 136.175 159.813 1.00 7.94 571 LEU B N 1
ATOM 9825 C CA . LEU B 2 571 ? 148.446 137.442 159.642 1.00 7.94 571 LEU B CA 1
ATOM 9826 C C . LEU B 2 571 ? 149.957 137.283 159.740 1.00 7.94 571 LEU B C 1
ATOM 9827 O O . LEU B 2 571 ? 150.695 138.036 159.098 1.00 7.94 571 LEU B O 1
ATOM 9832 N N . ARG B 2 572 ? 150.439 136.330 160.541 1.00 3.97 572 ARG B N 1
ATOM 9833 C CA . ARG B 2 572 ? 151.878 136.178 160.726 1.00 3.97 572 ARG B CA 1
ATOM 9834 C C . ARG B 2 572 ? 152.552 135.609 159.488 1.00 3.97 572 ARG B C 1
ATOM 9835 O O . ARG B 2 572 ? 153.739 135.863 159.260 1.00 3.97 572 ARG B O 1
ATOM 9843 N N . ALA B 2 573 ? 151.826 134.829 158.686 1.00 6.46 573 ALA B N 1
ATOM 9844 C CA . ALA B 2 573 ? 152.379 134.351 157.426 1.00 6.46 573 ALA B CA 1
ATOM 9845 C C . ALA B 2 573 ? 152.646 135.491 156.457 1.00 6.46 573 ALA B C 1
ATOM 9846 O O . ALA B 2 573 ? 153.470 135.340 155.550 1.00 6.46 573 ALA B O 1
ATOM 9848 N N . HIS B 2 574 ? 151.966 136.619 156.622 1.00 7.75 574 HIS B N 1
ATOM 9849 C CA . HIS B 2 574 ? 152.214 137.804 155.805 1.00 7.75 574 HIS B CA 1
ATOM 9850 C C . HIS B 2 574 ? 153.238 138.716 156.469 1.00 7.75 574 HIS B C 1
ATOM 9851 O O . HIS B 2 574 ? 153.036 139.920 156.604 1.00 7.75 574 HIS B O 1
ATOM 9858 N N . LEU B 2 575 ? 154.363 138.134 156.883 1.00 3.58 575 LEU B N 1
ATOM 9859 C CA . LEU B 2 575 ? 155.432 138.878 157.530 1.00 3.58 575 LEU B CA 1
ATOM 9860 C C . LEU B 2 575 ? 156.658 139.047 156.651 1.00 3.58 575 LEU B C 1
ATOM 9861 O O . LEU B 2 575 ? 157.480 139.923 156.931 1.00 3.58 575 LEU B O 1
ATOM 9866 N N . GLY B 2 576 ? 156.807 138.223 155.616 1.00 6.19 576 GLY B N 1
ATOM 9867 C CA . GLY B 2 576 ? 157.829 138.423 154.611 1.00 6.19 576 GLY B CA 1
ATOM 9868 C C . GLY B 2 576 ? 157.443 139.360 153.494 1.00 6.19 576 GLY B C 1
ATOM 9869 O O . GLY B 2 576 ? 158.296 139.730 152.684 1.00 6.19 576 GLY B O 1
ATOM 9870 N N . HIS B 2 577 ? 156.175 139.761 153.436 1.00 7.72 577 HIS B N 1
ATOM 9871 C CA . HIS B 2 577 ? 155.721 140.694 152.424 1.00 7.72 577 HIS B CA 1
ATOM 9872 C C . HIS B 2 577 ? 156.322 142.073 152.679 1.00 7.72 577 HIS B C 1
ATOM 9873 O O . HIS B 2 577 ? 156.748 142.374 153.795 1.00 7.72 577 HIS B O 1
ATOM 9880 N N . PRO B 2 578 ? 156.380 142.922 151.653 1.00 6.16 578 PRO B N 1
ATOM 9881 C CA . PRO B 2 578 ? 156.937 144.265 151.841 1.00 6.16 578 PRO B CA 1
ATOM 9882 C C . PRO B 2 578 ? 156.231 144.997 152.970 1.00 6.16 578 PRO B C 1
ATOM 9883 O O . PRO B 2 578 ? 155.035 144.814 153.201 1.00 6.16 578 PRO B O 1
ATOM 9887 N N . LEU B 2 579 ? 156.995 145.814 153.690 1.00 8.08 579 LEU B N 1
ATOM 9888 C CA . LEU B 2 579 ? 156.472 146.510 154.864 1.00 8.08 579 LEU B CA 1
ATOM 9889 C C . LEU B 2 579 ? 155.221 147.335 154.583 1.00 8.08 579 LEU B C 1
ATOM 9890 O O . LEU B 2 579 ? 154.223 147.154 155.299 1.00 8.08 579 LEU B O 1
ATOM 9895 N N . PRO B 2 580 ? 155.176 148.214 153.576 1.00 6.20 580 PRO B N 1
ATOM 9896 C CA . PRO B 2 580 ? 153.967 149.031 153.392 1.00 6.20 580 PRO B CA 1
ATOM 9897 C C . PRO B 2 580 ? 152.737 148.219 153.048 1.00 6.20 580 PRO B C 1
ATOM 9898 O O . PRO B 2 580 ? 151.618 148.708 153.239 1.00 6.20 580 PRO B O 1
ATOM 9902 N N . GLU B 2 581 ? 152.903 147.002 152.539 1.00 3.14 581 GLU B N 1
ATOM 9903 C CA . GLU B 2 581 ? 151.789 146.129 152.207 1.00 3.14 581 GLU B CA 1
ATOM 9904 C C . GLU B 2 581 ? 151.406 145.209 153.353 1.00 3.14 581 GLU B C 1
ATOM 9905 O O . GLU B 2 581 ? 150.548 144.342 153.172 1.00 3.14 581 GLU B O 1
ATOM 9907 N N . LEU B 2 582 ? 152.036 145.356 154.518 1.00 2.63 582 LEU B N 1
ATOM 9908 C CA . LEU B 2 582 ? 151.634 144.617 155.708 1.00 2.63 582 LEU B CA 1
ATOM 9909 C C . LEU B 2 582 ? 150.748 145.446 156.629 1.00 2.63 582 LEU B C 1
ATOM 9910 O O . LEU B 2 582 ? 149.698 144.971 157.068 1.00 2.63 582 LEU B O 1
ATOM 9915 N N . VAL B 2 583 ? 151.149 146.684 156.924 1.00 2.45 583 VAL B N 1
ATOM 9916 C CA . VAL B 2 583 ? 150.338 147.553 157.770 1.00 2.45 583 VAL B CA 1
ATOM 9917 C C . VAL B 2 583 ? 149.002 147.861 157.112 1.00 2.45 583 VAL B C 1
ATOM 9918 O O . VAL B 2 583 ? 148.008 148.117 157.799 1.00 2.45 583 VAL B O 1
ATOM 9922 N N . ALA B 2 584 ? 148.950 147.850 155.783 1.00 2.63 584 ALA B N 1
ATOM 9923 C CA . ALA B 2 584 ? 147.690 148.036 155.080 1.00 2.63 584 ALA B CA 1
ATOM 9924 C C . ALA B 2 584 ? 146.853 146.767 155.019 1.00 2.63 584 ALA B C 1
ATOM 9925 O O . ALA B 2 584 ? 145.694 146.831 154.598 1.00 2.63 584 ALA B O 1
ATOM 9927 N N . GLU B 2 585 ? 147.408 145.621 155.409 1.00 4.86 585 GLU B N 1
ATOM 9928 C CA . GLU B 2 585 ? 146.624 144.397 155.497 1.00 4.86 585 GLU B CA 1
ATOM 9929 C C . GLU B 2 585 ? 146.108 144.150 156.908 1.00 4.86 585 GLU B C 1
ATOM 9930 O O . GLU B 2 585 ? 144.969 143.704 157.077 1.00 4.86 585 GLU B O 1
ATOM 9936 N N . VAL B 2 586 ? 146.922 144.436 157.926 1.00 3.86 586 VAL B N 1
ATOM 9937 C CA . VAL B 2 586 ? 146.443 144.355 159.303 1.00 3.86 586 VAL B CA 1
ATOM 9938 C C . VAL B 2 586 ? 145.248 145.277 159.490 1.00 3.86 586 VAL B C 1
ATOM 9939 O O . VAL B 2 586 ? 144.204 144.876 160.018 1.00 3.86 586 VAL B O 1
ATOM 9943 N N . ARG B 2 587 ? 145.371 146.518 159.018 1.00 4.44 587 ARG B N 1
ATOM 9944 C CA . ARG B 2 587 ? 144.254 147.453 159.062 1.00 4.44 587 ARG B CA 1
ATOM 9945 C C . ARG B 2 587 ? 143.049 146.929 158.296 1.00 4.44 587 ARG B C 1
ATOM 9946 O O . ARG B 2 587 ? 141.914 147.312 158.590 1.00 4.44 587 ARG B O 1
ATOM 9954 N N . ARG B 2 588 ? 143.270 146.071 157.300 1.00 6.96 588 ARG B N 1
ATOM 9955 C CA . ARG B 2 588 ? 142.144 145.424 156.636 1.00 6.96 588 ARG B CA 1
ATOM 9956 C C . ARG B 2 588 ? 141.511 144.374 157.536 1.00 6.96 588 ARG B C 1
ATOM 9957 O O . ARG B 2 588 ? 140.283 144.301 157.644 1.00 6.96 588 ARG B O 1
ATOM 9965 N N . VAL B 2 589 ? 142.334 143.552 158.192 1.00 6.02 589 VAL B N 1
ATOM 9966 C CA . VAL B 2 589 ? 141.808 142.494 159.049 1.00 6.02 589 VAL B CA 1
ATOM 9967 C C . VAL B 2 589 ? 141.109 143.087 160.263 1.00 6.02 589 VAL B C 1
ATOM 9968 O O . VAL B 2 589 ? 140.010 142.659 160.635 1.00 6.02 589 VAL B O 1
ATOM 9972 N N . LEU B 2 590 ? 141.724 144.082 160.892 1.00 4.79 590 LEU B N 1
ATOM 9973 C CA . LEU B 2 590 ? 141.105 144.755 162.017 1.00 4.79 590 LEU B CA 1
ATOM 9974 C C . LEU B 2 590 ? 139.868 145.519 161.555 1.00 4.79 590 LEU B C 1
ATOM 9975 O O . LEU B 2 590 ? 139.572 145.626 160.363 1.00 4.79 590 LEU B O 1
ATOM 9980 N N . GLY B 2 591 ? 139.143 146.065 162.518 1.00 12.95 591 GLY B N 1
ATOM 9981 C CA . GLY B 2 591 ? 137.960 146.818 162.177 1.00 12.95 591 GLY B CA 1
ATOM 9982 C C . GLY B 2 591 ? 138.202 148.254 161.793 1.00 12.95 591 GLY B C 1
ATOM 9983 O O . GLY B 2 591 ? 137.242 148.995 161.571 1.00 12.95 591 GLY B O 1
ATOM 9984 N N . LEU B 2 592 ? 139.459 148.675 161.712 1.00 5.63 592 LEU B N 1
ATOM 9985 C CA . LEU B 2 592 ? 139.766 150.060 161.405 1.00 5.63 592 LEU B CA 1
ATOM 9986 C C . LEU B 2 592 ? 139.324 150.399 159.985 1.00 5.63 592 LEU B C 1
ATOM 9987 O O . LEU B 2 592 ? 139.038 149.520 159.168 1.00 5.63 592 LEU B O 1
ATOM 9992 N N . ASP B 2 593 ? 139.244 151.706 159.715 1.00 9.75 593 ASP B N 1
ATOM 9993 C CA . ASP B 2 593 ? 138.813 152.288 158.445 1.00 9.75 593 ASP B CA 1
ATOM 9994 C C . ASP B 2 593 ? 137.308 152.162 158.246 1.00 9.75 593 ASP B C 1
ATOM 9995 O O . ASP B 2 593 ? 136.760 152.715 157.288 1.00 9.75 593 ASP B O 1
ATOM 9997 N N . ALA B 2 594 ? 136.631 151.441 159.135 1.00 7.87 594 ALA B N 1
ATOM 9998 C CA . ALA B 2 594 ? 135.175 151.413 159.176 1.00 7.87 594 ALA B CA 1
ATOM 9999 C C . ALA B 2 594 ? 134.640 151.911 160.506 1.00 7.87 594 ALA B C 1
ATOM 10000 O O . ALA B 2 594 ? 133.747 152.762 160.529 1.00 7.87 594 ALA B O 1
ATOM 10002 N N . GLU B 2 595 ? 135.175 151.408 161.620 1.00 11.15 595 GLU B N 1
ATOM 10003 C CA . GLU B 2 595 ? 134.788 151.912 162.931 1.00 11.15 595 GLU B CA 1
ATOM 10004 C C . GLU B 2 595 ? 135.390 153.280 163.219 1.00 11.15 595 GLU B C 1
ATOM 10005 O O . GLU B 2 595 ? 134.906 153.979 164.114 1.00 11.15 595 GLU B O 1
ATOM 10007 N N . ALA B 2 596 ? 136.439 153.670 162.491 1.00 12.43 596 ALA B N 1
ATOM 10008 C CA . ALA B 2 596 ? 136.996 155.010 162.645 1.00 12.43 596 ALA B CA 1
ATOM 10009 C C . ALA B 2 596 ? 136.025 156.072 162.148 1.00 12.43 596 ALA B C 1
ATOM 10010 O O . ALA B 2 596 ? 135.908 157.145 162.750 1.00 12.43 596 ALA B O 1
ATOM 10012 N N . ARG B 2 597 ? 135.329 155.796 161.042 1.00 14.49 597 ARG B N 1
ATOM 10013 C CA . ARG B 2 597 ? 134.347 156.736 160.512 1.00 14.49 597 ARG B CA 1
ATOM 10014 C C . ARG B 2 597 ? 133.061 156.729 161.327 1.00 14.49 597 ARG B C 1
ATOM 10015 O O . ARG B 2 597 ? 132.444 157.780 161.524 1.00 14.49 597 ARG B O 1
ATOM 10023 N N . ALA B 2 598 ? 132.647 155.557 161.813 1.00 12.09 598 ALA B N 1
ATOM 10024 C CA . ALA B 2 598 ? 131.392 155.434 162.543 1.00 12.09 598 ALA B CA 1
ATOM 10025 C C . ALA B 2 598 ? 131.411 156.152 163.884 1.00 12.09 598 ALA B C 1
ATOM 10026 O O . ALA B 2 598 ? 130.351 156.293 164.502 1.00 12.09 598 ALA B O 1
ATOM 10028 N N . ALA B 2 599 ? 132.575 156.597 164.353 1.00 21.18 599 ALA B N 1
ATOM 10029 C CA . ALA B 2 599 ? 132.688 157.320 165.611 1.00 21.18 599 ALA B CA 1
ATOM 10030 C C . ALA B 2 599 ? 132.869 158.817 165.406 1.00 21.18 599 ALA B C 1
ATOM 10031 O O . ALA B 2 599 ? 133.431 159.492 166.273 1.00 21.18 599 ALA B O 1
ATOM 10033 N N . ARG B 2 600 ? 132.405 159.349 164.278 1.00 29.00 600 ARG B N 1
ATOM 10034 C CA . ARG B 2 600 ? 132.573 160.751 163.952 1.00 29.00 600 ARG B CA 1
ATOM 10035 C C . ARG B 2 600 ? 131.213 161.423 163.805 1.00 29.00 600 ARG B C 1
ATOM 10036 O O . ARG B 2 600 ? 130.297 160.839 163.218 1.00 29.00 600 ARG B O 1
ATOM 10044 N N . PRO B 2 601 ? 131.046 162.636 164.332 1.00 27.13 601 PRO B N 1
ATOM 10045 C CA . PRO B 2 601 ? 129.753 163.315 164.211 1.00 27.13 601 PRO B CA 1
ATOM 10046 C C . PRO B 2 601 ? 129.410 163.600 162.758 1.00 27.13 601 PRO B C 1
ATOM 10047 O O . PRO B 2 601 ? 130.288 163.743 161.905 1.00 27.13 601 PRO B O 1
ATOM 10051 N N . VAL B 2 602 ? 128.106 163.669 162.481 1.00 25.26 602 VAL B N 1
ATOM 10052 C CA . VAL B 2 602 ? 127.643 163.900 161.116 1.00 25.26 602 VAL B CA 1
ATOM 10053 C C . VAL B 2 602 ? 128.113 165.251 160.598 1.00 25.26 602 VAL B C 1
ATOM 10054 O O . VAL B 2 602 ? 128.278 165.435 159.386 1.00 25.26 602 VAL B O 1
ATOM 10058 N N . ALA B 2 603 ? 128.337 166.213 161.495 1.00 31.07 603 ALA B N 1
ATOM 10059 C CA . ALA B 2 603 ? 128.762 167.544 161.078 1.00 31.07 603 ALA B CA 1
ATOM 10060 C C . ALA B 2 603 ? 130.156 167.553 160.467 1.00 31.07 603 ALA B C 1
ATOM 10061 O O . ALA B 2 603 ? 130.512 168.520 159.785 1.00 31.07 603 ALA B O 1
ATOM 10063 N N . ALA B 2 604 ? 130.956 166.510 160.700 1.00 27.61 604 ALA B N 1
ATOM 10064 C CA . ALA B 2 604 ? 132.303 166.475 160.143 1.00 27.61 604 ALA B CA 1
ATOM 10065 C C . ALA B 2 604 ? 132.283 166.176 158.650 1.00 27.61 604 ALA B C 1
ATOM 10066 O O . ALA B 2 604 ? 133.043 166.774 157.881 1.00 27.61 604 ALA B O 1
ATOM 10068 N N . GLY B 2 605 ? 131.426 165.255 158.221 1.00 25.76 605 GLY B N 1
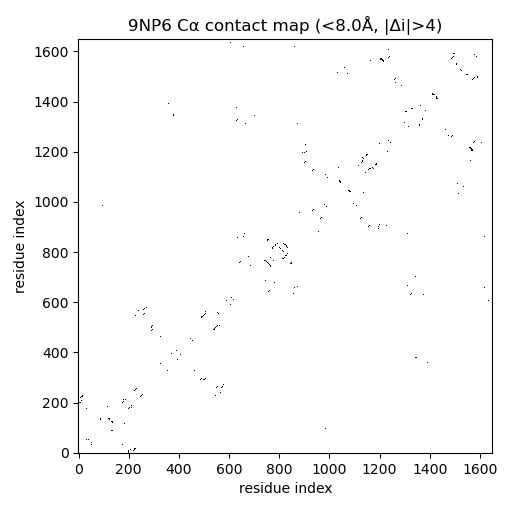ATOM 10069 C CA . GLY B 2 605 ? 131.378 164.864 156.827 1.00 25.76 605 GLY B CA 1
ATOM 10070 C C . GLY B 2 605 ? 131.786 163.423 156.608 1.00 25.76 605 GLY B C 1
ATOM 10071 O O . GLY B 2 605 ? 131.264 162.517 157.265 1.00 25.76 605 GLY B O 1
ATOM 10072 N N . TRP B 2 606 ? 132.718 163.195 155.686 1.00 15.38 606 TRP B N 1
ATOM 10073 C CA . TRP B 2 606 ? 133.212 161.860 155.388 1.00 15.38 606 TRP B CA 1
ATOM 10074 C C . TRP B 2 606 ? 134.603 161.593 155.950 1.00 15.38 606 TRP B C 1
ATOM 10075 O O . TRP B 2 606 ? 135.122 160.487 155.775 1.00 15.38 606 TRP B O 1
ATOM 10086 N N . ALA B 2 607 ? 135.215 162.565 156.619 1.00 22.79 607 ALA B N 1
ATOM 10087 C CA . ALA B 2 607 ? 136.607 162.447 157.042 1.00 22.79 607 ALA B CA 1
ATOM 10088 C C . ALA B 2 607 ? 136.679 161.744 158.392 1.00 22.79 607 ALA B C 1
ATOM 10089 O O . ALA B 2 607 ? 136.283 162.307 159.417 1.00 22.79 607 ALA B O 1
ATOM 10091 N N . GLY B 2 608 ? 137.180 160.512 158.394 1.00 18.69 608 GLY B N 1
ATOM 10092 C CA . GLY B 2 608 ? 137.422 159.796 159.630 1.00 18.69 608 GLY B CA 1
ATOM 10093 C C . GLY B 2 608 ? 138.767 159.099 159.674 1.00 18.69 608 GLY B C 1
ATOM 10094 O O . GLY B 2 608 ? 139.186 158.617 160.730 1.00 18.69 608 GLY B O 1
ATOM 10095 N N . THR B 2 609 ? 139.458 159.043 158.537 1.00 11.05 609 THR B N 1
ATOM 10096 C CA . THR B 2 609 ? 140.708 158.299 158.448 1.00 11.05 609 THR B CA 1
ATOM 10097 C C . THR B 2 609 ? 141.871 159.198 158.055 1.00 11.05 609 THR B C 1
ATOM 10098 O O . THR B 2 609 ? 142.648 158.851 157.161 1.00 11.05 609 THR B O 1
ATOM 10102 N N . GLU B 2 610 ? 141.996 160.358 158.698 1.00 7.33 610 GLU B N 1
ATOM 10103 C CA . GLU B 2 610 ? 143.088 161.267 158.367 1.00 7.33 610 GLU B CA 1
ATOM 10104 C C . GLU B 2 610 ? 144.411 160.770 158.939 1.00 7.33 610 GLU B C 1
ATOM 10105 O O . GLU B 2 610 ? 145.354 160.477 158.196 1.00 7.33 610 GLU B O 1
ATOM 10107 N N . ASN B 2 611 ? 144.498 160.664 160.266 1.00 7.92 611 ASN B N 1
ATOM 10108 C CA . ASN B 2 611 ? 145.733 160.203 160.888 1.00 7.92 611 ASN B CA 1
ATOM 10109 C C . ASN B 2 611 ? 145.942 158.710 160.696 1.00 7.92 611 ASN B C 1
ATOM 10110 O O . ASN B 2 611 ? 147.086 158.256 160.601 1.00 7.92 611 ASN B O 1
ATOM 10115 N N . LEU B 2 612 ? 144.861 157.938 160.630 1.00 7.75 612 LEU B N 1
ATOM 10116 C CA . LEU B 2 612 ? 144.976 156.510 160.365 1.00 7.75 612 LEU B CA 1
ATOM 10117 C C . LEU B 2 612 ? 145.526 156.231 158.972 1.00 7.75 612 LEU B C 1
ATOM 10118 O O . LEU B 2 612 ? 145.976 155.112 158.709 1.00 7.75 612 LEU B O 1
ATOM 10123 N N . ASP B 2 613 ? 145.495 157.219 158.076 1.00 15.97 613 ASP B N 1
ATOM 10124 C CA . ASP B 2 613 ? 146.124 157.115 156.764 1.00 15.97 613 ASP B CA 1
ATOM 10125 C C . ASP B 2 613 ? 147.498 157.764 156.728 1.00 15.97 613 ASP B C 1
ATOM 10126 O O . ASP B 2 613 ? 148.395 157.280 156.022 1.00 15.97 613 ASP B O 1
ATOM 10131 N N . ARG B 2 614 ? 147.689 158.849 157.479 1.00 11.03 614 ARG B N 1
ATOM 10132 C CA . ARG B 2 614 ? 149.012 159.453 157.544 1.00 11.03 614 ARG B CA 1
ATOM 10133 C C . ARG B 2 614 ? 150.007 158.540 158.248 1.00 11.03 614 ARG B C 1
ATOM 10134 O O . ARG B 2 614 ? 151.202 158.587 157.946 1.00 11.03 614 ARG B O 1
ATOM 10142 N N . PHE B 2 615 ? 149.542 157.691 159.167 1.00 10.07 615 PHE B N 1
ATOM 10143 C CA . PHE B 2 615 ? 150.431 156.694 159.753 1.00 10.07 615 PHE B CA 1
ATOM 10144 C C . PHE B 2 615 ? 150.936 155.728 158.695 1.00 10.07 615 PHE B C 1
ATOM 10145 O O . PHE B 2 615 ? 152.119 155.380 158.679 1.00 10.07 615 PHE B O 1
ATOM 10153 N N . SER B 2 616 ? 150.051 155.271 157.810 1.00 8.54 616 SER B N 1
ATOM 10154 C CA . SER B 2 616 ? 150.479 154.368 156.748 1.00 8.54 616 SER B CA 1
ATOM 10155 C C . SER B 2 616 ? 151.429 155.069 155.788 1.00 8.54 616 SER B C 1
ATOM 10156 O O . SER B 2 616 ? 152.393 154.464 155.302 1.00 8.54 616 SER B O 1
ATOM 10159 N N . ASP B 2 617 ? 151.176 156.347 155.505 1.00 15.20 617 ASP B N 1
ATOM 10160 C CA . ASP B 2 617 ? 152.097 157.100 154.658 1.00 15.20 617 ASP B CA 1
ATOM 10161 C C . ASP B 2 617 ? 153.470 157.230 155.312 1.00 15.20 617 ASP B C 1
ATOM 10162 O O . ASP B 2 617 ? 154.500 157.108 154.641 1.00 15.20 617 ASP B O 1
ATOM 10167 N N . LEU B 2 618 ? 153.505 157.468 156.622 1.00 10.29 618 LEU B N 1
ATOM 10168 C CA . LEU B 2 618 ? 154.778 157.557 157.330 1.00 10.29 618 LEU B CA 1
ATOM 10169 C C . LEU B 2 618 ? 155.491 156.209 157.369 1.00 10.29 618 LEU B C 1
ATOM 10170 O O . LEU B 2 618 ? 156.722 156.151 157.285 1.00 10.29 618 LEU B O 1
ATOM 10175 N N . VAL B 2 619 ? 154.738 155.117 157.510 1.00 7.98 619 VAL B N 1
ATOM 10176 C CA . VAL B 2 619 ? 155.336 153.785 157.474 1.00 7.98 619 VAL B CA 1
ATOM 10177 C C . VAL B 2 619 ? 155.962 153.522 156.113 1.00 7.98 619 VAL B C 1
ATOM 10178 O O . VAL B 2 619 ? 157.065 152.974 156.016 1.00 7.98 619 VAL B O 1
ATOM 10182 N N . SER B 2 620 ? 155.266 153.903 155.040 1.00 13.75 620 SER B N 1
ATOM 10183 C CA . SER B 2 620 ? 155.827 153.738 153.702 1.00 13.75 620 SER B CA 1
ATOM 10184 C C . SER B 2 620 ? 157.047 154.629 153.496 1.00 13.75 620 SER B C 1
ATOM 10185 O O . SER B 2 620 ? 157.993 154.243 152.801 1.00 13.75 620 SER B O 1
ATOM 10188 N N . ASP B 2 621 ? 157.039 155.831 154.078 1.00 16.06 621 ASP B N 1
ATOM 10189 C CA . ASP B 2 621 ? 158.212 156.696 153.997 1.00 16.06 621 ASP B CA 1
ATOM 10190 C C . ASP B 2 621 ? 159.402 156.083 154.722 1.00 16.06 621 ASP B C 1
ATOM 10191 O O . ASP B 2 621 ? 160.543 156.200 154.263 1.00 16.06 621 ASP B O 1
ATOM 10196 N N . PHE B 2 622 ? 159.158 155.441 155.867 1.00 10.64 622 PHE B N 1
ATOM 10197 C CA . PHE B 2 622 ? 160.244 154.823 156.620 1.00 10.64 622 PHE B CA 1
ATOM 10198 C C . PHE B 2 622 ? 160.907 153.702 155.827 1.00 10.64 622 PHE B C 1
ATOM 10199 O O . PHE B 2 622 ? 162.137 153.583 155.815 1.00 10.64 622 PHE B O 1
ATOM 10207 N N . ALA B 2 623 ? 160.113 152.873 155.151 1.00 15.65 623 ALA B N 1
ATOM 10208 C CA . ALA B 2 623 ? 160.627 151.719 154.425 1.00 15.65 623 ALA B CA 1
ATOM 10209 C C . ALA B 2 623 ? 161.018 152.049 152.993 1.00 15.65 623 ALA B C 1
ATOM 10210 O O . ALA B 2 623 ? 161.015 151.159 152.134 1.00 15.65 623 ALA B O 1
ATOM 10212 N N . GLY B 2 624 ? 161.345 153.306 152.709 1.00 19.69 624 GLY B N 1
ATOM 10213 C CA . GLY B 2 624 ? 161.729 153.708 151.369 1.00 19.69 624 GLY B CA 1
ATOM 10214 C C . GLY B 2 624 ? 163.115 153.236 150.982 1.00 19.69 624 GLY B C 1
ATOM 10215 O O . GLY B 2 624 ? 163.335 152.048 150.751 1.00 19.69 624 GLY B O 1
ATOM 10216 N N . GLY B 2 627 ? 163.701 148.081 155.811 1.00 20.69 627 GLY B N 1
ATOM 10217 C CA . GLY B 2 627 ? 162.607 147.868 156.740 1.00 20.69 627 GLY B CA 1
ATOM 10218 C C . GLY B 2 627 ? 162.414 146.408 157.096 1.00 20.69 627 GLY B C 1
ATOM 10219 O O . GLY B 2 627 ? 162.517 145.536 156.235 1.00 20.69 627 GLY B O 1
ATOM 10220 N N . ALA B 2 628 ? 162.129 146.140 158.371 1.00 17.55 628 ALA B N 1
ATOM 10221 C CA . ALA B 2 628 ? 161.987 144.773 158.857 1.00 17.55 628 ALA B CA 1
ATOM 10222 C C . ALA B 2 628 ? 160.747 144.531 159.703 1.00 17.55 628 ALA B C 1
ATOM 10223 O O . ALA B 2 628 ? 160.386 143.365 159.900 1.00 17.55 628 ALA B O 1
ATOM 10225 N N . SER B 2 629 ? 160.101 145.573 160.223 1.00 10.80 629 SER B N 1
ATOM 10226 C CA . SER B 2 629 ? 158.890 145.522 161.038 1.00 10.80 629 SER B CA 1
ATOM 10227 C C . SER B 2 629 ? 159.107 144.873 162.393 1.00 10.80 629 SER B C 1
ATOM 10228 O O . SER B 2 629 ? 158.158 144.799 163.178 1.00 10.80 629 SER B O 1
ATOM 10231 N N . VAL B 2 630 ? 160.311 144.397 162.699 1.00 15.57 630 VAL B N 1
ATOM 10232 C CA . VAL B 2 630 ? 160.590 143.812 164.005 1.00 15.57 630 VAL B CA 1
ATOM 10233 C C . VAL B 2 630 ? 161.735 144.577 164.646 1.00 15.57 630 VAL B C 1
ATOM 10234 O O . VAL B 2 630 ? 161.561 145.225 165.683 1.00 15.57 630 VAL B O 1
ATOM 10236 N N . SER B 2 631 ? 162.912 144.515 164.025 1.00 18.80 631 SER B N 1
ATOM 10237 C CA . SER B 2 631 ? 164.023 145.335 164.492 1.00 18.80 631 SER B CA 1
ATOM 10238 C C . SER B 2 631 ? 163.737 146.810 164.257 1.00 18.80 631 SER B C 1
ATOM 10239 O O . SER B 2 631 ? 164.044 147.654 165.107 1.00 18.80 631 SER B O 1
ATOM 10241 N N . ALA B 2 632 ? 163.144 147.136 163.116 1.00 16.73 632 ALA B N 1
ATOM 10242 C CA . ALA B 2 632 ? 162.767 148.494 162.772 1.00 16.73 632 ALA B CA 1
ATOM 10243 C C . ALA B 2 632 ? 161.250 148.626 162.794 1.00 16.73 632 ALA B C 1
ATOM 10244 O O . ALA B 2 632 ? 160.519 147.635 162.846 1.00 16.73 632 ALA B O 1
ATOM 10246 N N . LEU B 2 633 ? 160.790 149.878 162.792 1.00 5.35 633 LEU B N 1
ATOM 10247 C CA . LEU B 2 633 ? 159.372 150.227 162.816 1.00 5.35 633 LEU B CA 1
ATOM 10248 C C . LEU B 2 633 ? 158.716 149.826 164.130 1.00 5.35 633 LEU B C 1
ATOM 10249 O O . LEU B 2 633 ? 157.535 150.104 164.350 1.00 5.35 633 LEU B O 1
ATOM 10254 N N . LEU B 2 634 ? 159.460 149.180 165.010 1.00 7.37 634 LEU B N 1
ATOM 10255 C CA . LEU B 2 634 ? 159.026 148.996 166.383 1.00 7.37 634 LEU B CA 1
ATOM 10256 C C . LEU B 2 634 ? 160.020 149.546 167.382 1.00 7.37 634 LEU B C 1
ATOM 10257 O O . LEU B 2 634 ? 159.609 150.025 168.435 1.00 7.37 634 LEU B O 1
ATOM 10262 N N . ALA B 2 635 ? 161.317 149.489 167.082 1.00 12.04 635 ALA B N 1
ATOM 10263 C CA . ALA B 2 635 ? 162.263 150.328 167.799 1.00 12.04 635 ALA B CA 1
ATOM 10264 C C . ALA B 2 635 ? 162.139 151.776 167.360 1.00 12.04 635 ALA B C 1
ATOM 10265 O O . ALA B 2 635 ? 162.342 152.688 168.168 1.00 12.04 635 ALA B O 1
ATOM 10267 N N . TYR B 2 636 ? 161.800 152.005 166.088 1.00 5.24 636 TYR B N 1
ATOM 10268 C CA . TYR B 2 636 ? 161.634 153.366 165.589 1.00 5.24 636 TYR B CA 1
ATOM 10269 C C . TYR B 2 636 ? 160.457 154.062 166.257 1.00 5.24 636 TYR B C 1
ATOM 10270 O O . TYR B 2 636 ? 160.560 155.230 166.644 1.00 5.24 636 TYR B O 1
ATOM 10279 N N . LEU B 2 637 ? 159.333 153.363 166.413 1.00 5.49 637 LEU B N 1
ATOM 10280 C CA . LEU B 2 637 ? 158.167 153.982 167.032 1.00 5.49 637 LEU B CA 1
ATOM 10281 C C . LEU B 2 637 ? 158.383 154.212 168.522 1.00 5.49 637 LEU B C 1
ATOM 10282 O O . LEU B 2 637 ? 157.964 155.242 169.061 1.00 5.49 637 LEU B O 1
ATOM 10287 N N . ASP B 2 638 ? 159.027 153.267 169.210 1.00 10.57 638 ASP B N 1
ATOM 10288 C CA . ASP B 2 638 ? 159.344 153.480 170.619 1.00 10.57 638 ASP B CA 1
ATOM 10289 C C . ASP B 2 638 ? 160.367 154.592 170.808 1.00 10.57 638 ASP B C 1
ATOM 10290 O O . ASP B 2 638 ? 160.372 155.252 171.852 1.00 10.57 638 ASP B O 1
ATOM 10295 N N . ALA B 2 639 ? 161.246 154.807 169.828 1.00 7.06 639 ALA B N 1
ATOM 10296 C CA . ALA B 2 639 ? 162.142 155.955 169.892 1.00 7.06 639 ALA B CA 1
ATOM 10297 C C . ALA B 2 639 ? 161.385 157.254 169.655 1.00 7.06 639 ALA B C 1
ATOM 10298 O O . ALA B 2 639 ? 161.646 158.261 170.321 1.00 7.06 639 ALA B O 1
ATOM 10300 N N . ALA B 2 640 ? 160.441 157.248 168.710 1.00 5.80 640 ALA B N 1
ATOM 10301 C CA . ALA B 2 640 ? 159.659 158.446 168.425 1.00 5.80 640 ALA B CA 1
ATOM 10302 C C . ALA B 2 640 ? 158.765 158.829 169.594 1.00 5.80 640 ALA B C 1
ATOM 10303 O O . ALA B 2 640 ? 158.535 160.019 169.828 1.00 5.80 640 ALA B O 1
ATOM 10305 N N . VAL B 2 641 ? 158.251 157.843 170.331 1.00 6.39 641 VAL B N 1
ATOM 10306 C CA . VAL B 2 641 ? 157.381 158.136 171.467 1.00 6.39 641 VAL B CA 1
ATOM 10307 C C . VAL B 2 641 ? 158.138 158.923 172.530 1.00 6.39 641 VAL B C 1
ATOM 10308 O O . VAL B 2 641 ? 157.634 159.912 173.073 1.00 6.39 641 VAL B O 1
ATOM 10312 N N . GLU B 2 642 ? 159.363 158.499 172.841 1.00 8.11 642 GLU B N 1
ATOM 10313 C CA . GLU B 2 642 ? 160.128 159.148 173.898 1.00 8.11 642 GLU B CA 1
ATOM 10314 C C . GLU B 2 642 ? 160.877 160.386 173.422 1.00 8.11 642 GLU B C 1
ATOM 10315 O O . GLU B 2 642 ? 161.182 161.256 174.243 1.00 8.11 642 GLU B O 1
ATOM 10321 N N . VAL B 2 643 ? 161.172 160.492 172.131 1.00 6.25 643 VAL B N 1
ATOM 10322 C CA . VAL B 2 643 ? 161.984 161.583 171.603 1.00 6.25 643 VAL B CA 1
ATOM 10323 C C . VAL B 2 643 ? 161.124 162.702 171.034 1.00 6.25 643 VAL B C 1
ATOM 10324 O O . VAL B 2 643 ? 161.334 163.874 171.344 1.00 6.25 643 VAL B O 1
ATOM 10328 N N . GLU B 2 644 ? 160.155 162.360 170.188 1.00 8.20 644 GLU B N 1
ATOM 10329 C CA . GLU B 2 644 ? 159.295 163.346 169.550 1.00 8.20 644 GLU B CA 1
ATOM 10330 C C . GLU B 2 644 ? 157.958 163.527 170.256 1.00 8.20 644 GLU B C 1
ATOM 10331 O O . GLU B 2 644 ? 157.177 164.393 169.850 1.00 8.20 644 GLU B O 1
ATOM 10337 N N . ASN B 2 645 ? 157.682 162.747 171.300 1.00 15.36 645 ASN B N 1
ATOM 10338 C CA . ASN B 2 645 ? 156.412 162.791 172.024 1.00 15.36 645 ASN B CA 1
ATOM 10339 C C . ASN B 2 645 ? 155.237 162.629 171.061 1.00 15.36 645 ASN B C 1
ATOM 10340 O O . ASN B 2 645 ? 154.382 163.502 170.922 1.00 15.36 645 ASN B O 1
ATOM 10342 N N . GLY B 2 646 ? 155.215 161.482 170.387 1.00 10.76 646 GLY B N 1
ATOM 10343 C CA . GLY B 2 646 ? 154.275 161.261 169.310 1.00 10.76 646 GLY B CA 1
ATOM 10344 C C . GLY B 2 646 ? 154.786 161.917 168.050 1.00 10.76 646 GLY B C 1
ATOM 10345 O O . GLY B 2 646 ? 155.367 163.001 168.114 1.00 10.76 646 GLY B O 1
ATOM 10346 N N . LEU B 2 647 ? 154.583 161.289 166.895 1.00 7.03 647 LEU B N 1
ATOM 10347 C CA . LEU B 2 647 ? 155.233 161.783 165.688 1.00 7.03 647 LEU B CA 1
ATOM 10348 C C . LEU B 2 647 ? 154.634 163.110 165.233 1.00 7.03 647 LEU B C 1
ATOM 10349 O O . LEU B 2 647 ? 155.309 164.147 165.263 1.00 7.03 647 LEU B O 1
ATOM 10354 N N . ALA B 2 648 ? 153.369 163.105 164.817 1.00 19.23 648 ALA B N 1
ATOM 10355 C CA . ALA B 2 648 ? 152.752 164.340 164.346 1.00 19.23 648 ALA B CA 1
ATOM 10356 C C . ALA B 2 648 ? 151.231 164.249 164.462 1.00 19.23 648 ALA B C 1
ATOM 10357 O O . ALA B 2 648 ? 150.611 163.384 163.839 1.00 19.23 648 ALA B O 1
ATOM 10359 N N . PRO B 2 649 ? 150.599 165.145 165.222 1.00 28.07 649 PRO B N 1
ATOM 10360 C CA . PRO B 2 649 ? 149.181 164.983 165.540 1.00 28.07 649 PRO B CA 1
ATOM 10361 C C . PRO B 2 649 ? 148.249 164.818 164.343 1.00 28.07 649 PRO B C 1
ATOM 10362 O O . PRO B 2 649 ? 147.092 164.446 164.553 1.00 28.07 649 PRO B O 1
ATOM 10366 N N . ALA B 2 650 ? 148.709 165.087 163.120 1.00 36.28 650 ALA B N 1
ATOM 10367 C CA . ALA B 2 650 ? 147.866 165.065 161.919 1.00 36.28 650 ALA B CA 1
ATOM 10368 C C . ALA B 2 650 ? 146.716 166.068 162.055 1.00 36.28 650 ALA B C 1
ATOM 10369 O O . ALA B 2 650 ? 145.540 165.719 162.142 1.00 36.28 650 ALA B O 1
ATOM 10371 N N . GLU B 2 651 ? 147.122 167.348 162.056 1.00 45.72 651 GLU B N 1
ATOM 10372 C CA . GLU B 2 651 ? 146.246 168.461 162.416 1.00 45.72 651 GLU B CA 1
ATOM 10373 C C . GLU B 2 651 ? 144.907 168.401 161.692 1.00 45.72 651 GLU B C 1
ATOM 10374 O O . GLU B 2 651 ? 144.805 167.927 160.559 1.00 45.72 651 GLU B O 1
ATOM 10376 N N . LEU B 2 652 ? 143.878 168.908 162.368 1.00 59.55 652 LEU B N 1
ATOM 10377 C CA . LEU B 2 652 ? 142.508 168.852 161.891 1.00 59.55 652 LEU B CA 1
ATOM 10378 C C . LEU B 2 652 ? 142.266 169.894 160.802 1.00 59.55 652 LEU B C 1
ATOM 10379 O O . LEU B 2 652 ? 143.162 170.637 160.396 1.00 59.55 652 LEU B O 1
ATOM 10384 N N . THR B 2 653 ? 141.021 169.940 160.322 1.00 77.39 653 THR B N 1
ATOM 10385 C CA . THR B 2 653 ? 140.627 170.938 159.333 1.00 77.39 653 THR B CA 1
ATOM 10386 C C . THR B 2 653 ? 140.404 172.306 159.967 1.00 77.39 653 THR B C 1
ATOM 10387 O O . THR B 2 653 ? 140.707 173.332 159.349 1.00 77.39 653 THR B O 1
ATOM 10389 N N . VAL B 2 654 ? 139.875 172.334 161.190 1.00 77.07 654 VAL B N 1
ATOM 10390 C CA . VAL B 2 654 ? 139.565 173.573 161.903 1.00 77.07 654 VAL B CA 1
ATOM 10391 C C . VAL B 2 654 ? 138.644 174.464 161.077 1.00 77.07 654 VAL B C 1
ATOM 10392 O O . VAL B 2 654 ? 137.425 174.291 161.087 1.00 77.07 654 VAL B O 1
ATOM 10394 N N . ARG B 2 658 ? 134.293 177.627 170.276 1.00 62.55 658 ARG B N 1
ATOM 10395 C CA . ARG B 2 658 ? 135.581 177.104 170.717 1.00 62.55 658 ARG B CA 1
ATOM 10396 C C . ARG B 2 658 ? 136.538 178.230 171.115 1.00 62.55 658 ARG B C 1
ATOM 10397 O O . ARG B 2 658 ? 136.393 179.372 170.678 1.00 62.55 658 ARG B O 1
ATOM 10405 N N . VAL B 2 659 ? 137.514 177.895 171.956 1.00 45.66 659 VAL B N 1
ATOM 10406 C CA . VAL B 2 659 ? 138.559 178.817 172.385 1.00 45.66 659 VAL B CA 1
ATOM 10407 C C . VAL B 2 659 ? 139.892 178.092 172.279 1.00 45.66 659 VAL B C 1
ATOM 10408 O O . VAL B 2 659 ? 140.021 176.958 172.753 1.00 45.66 659 VAL B O 1
ATOM 10412 N N . GLN B 2 660 ? 140.879 178.738 171.661 1.00 32.20 660 GLN B N 1
ATOM 10413 C CA . GLN B 2 660 ? 142.169 178.098 171.449 1.00 32.20 660 GLN B CA 1
ATOM 10414 C C . GLN B 2 660 ? 142.861 177.804 172.779 1.00 32.20 660 GLN B C 1
ATOM 10415 O O . GLN B 2 660 ? 142.443 178.256 173.847 1.00 32.20 660 GLN B O 1
ATOM 10421 N N . ILE B 2 661 ? 143.938 177.021 172.695 1.00 31.90 661 ILE B N 1
ATOM 10422 C CA . ILE B 2 661 ? 144.603 176.460 173.864 1.00 31.90 661 ILE B CA 1
ATOM 10423 C C . ILE B 2 661 ? 146.114 176.638 173.821 1.00 31.90 661 ILE B C 1
ATOM 10424 O O . ILE B 2 661 ? 146.767 176.558 174.863 1.00 31.90 661 ILE B O 1
ATOM 10429 N N . LEU B 2 662 ? 146.669 176.995 172.666 1.00 31.02 662 LEU B N 1
ATOM 10430 C CA . LEU B 2 662 ? 148.093 176.897 172.369 1.00 31.02 662 LEU B CA 1
ATOM 10431 C C . LEU B 2 662 ? 148.968 177.606 173.403 1.00 31.02 662 LEU B C 1
ATOM 10432 O O . LEU B 2 662 ? 148.526 178.487 174.144 1.00 31.02 662 LEU B O 1
ATOM 10437 N N . THR B 2 663 ? 150.243 177.217 173.416 1.00 31.00 663 THR B N 1
ATOM 10438 C CA . THR B 2 663 ? 151.233 177.719 174.355 1.00 31.00 663 THR B CA 1
ATOM 10439 C C . THR B 2 663 ? 151.735 179.097 173.936 1.00 31.00 663 THR B C 1
ATOM 10440 O O . THR B 2 663 ? 151.543 179.545 172.805 1.00 31.00 663 THR B O 1
ATOM 10444 N N . VAL B 2 664 ? 152.413 179.762 174.874 1.00 23.05 664 VAL B N 1
ATOM 10445 C CA . VAL B 2 664 ? 152.869 181.129 174.642 1.00 23.05 664 VAL B CA 1
ATOM 10446 C C . VAL B 2 664 ? 153.900 181.172 173.523 1.00 23.05 664 VAL B C 1
ATOM 10447 O O . VAL B 2 664 ? 153.891 182.081 172.686 1.00 23.05 664 VAL B O 1
ATOM 10451 N N . HIS B 2 665 ? 154.808 180.196 173.490 1.00 29.84 665 HIS B N 1
ATOM 10452 C CA . HIS B 2 665 ? 155.846 180.175 172.468 1.00 29.84 665 HIS B CA 1
ATOM 10453 C C . HIS B 2 665 ? 155.283 179.973 171.067 1.00 29.84 665 HIS B C 1
ATOM 10454 O O . HIS B 2 665 ? 155.922 180.381 170.092 1.00 29.84 665 HIS B O 1
ATOM 10461 N N . ALA B 2 666 ? 154.114 179.354 170.940 1.00 28.12 666 ALA B N 1
ATOM 10462 C CA . ALA B 2 666 ? 153.463 179.181 169.650 1.00 28.12 666 ALA B CA 1
ATOM 10463 C C . ALA B 2 666 ? 152.516 180.324 169.320 1.00 28.12 666 ALA B C 1
ATOM 10464 O O . ALA B 2 666 ? 151.857 180.286 168.277 1.00 28.12 666 ALA B O 1
ATOM 10466 N N . ALA B 2 667 ? 152.446 181.340 170.176 1.00 25.82 667 ALA B N 1
ATOM 10467 C CA . ALA B 2 667 ? 151.536 182.460 169.986 1.00 25.82 667 ALA B CA 1
ATOM 10468 C C . ALA B 2 667 ? 152.324 183.737 169.744 1.00 25.82 667 ALA B C 1
ATOM 10469 O O . ALA B 2 667 ? 152.035 184.777 170.342 1.00 25.82 667 ALA B O 1
ATOM 10471 N N . LYS B 2 668 ? 153.336 183.658 168.888 1.00 28.42 668 LYS B N 1
ATOM 10472 C CA . LYS B 2 668 ? 154.193 184.791 168.572 1.00 28.42 668 LYS B CA 1
ATOM 10473 C C . LYS B 2 668 ? 153.697 185.474 167.306 1.00 28.42 668 LYS B C 1
ATOM 10474 O O . LYS B 2 668 ? 153.492 184.817 166.280 1.00 28.42 668 LYS B O 1
ATOM 10480 N N . GLY B 2 669 ? 153.516 186.788 167.379 1.00 36.82 669 GLY B N 1
ATOM 10481 C CA . GLY B 2 669 ? 153.079 187.567 166.232 1.00 36.82 669 GLY B CA 1
ATOM 10482 C C . GLY B 2 669 ? 151.672 187.281 165.756 1.00 36.82 669 GLY B C 1
ATOM 10483 O O . GLY B 2 669 ? 151.434 187.220 164.544 1.00 36.82 669 GLY B O 1
ATOM 10484 N N . LEU B 2 670 ? 150.727 187.113 166.680 1.00 31.66 670 LEU B N 1
ATOM 10485 C CA . LEU B 2 670 ? 149.344 186.845 166.310 1.00 31.66 670 LEU B CA 1
ATOM 10486 C C . LEU B 2 670 ? 148.407 187.784 167.058 1.00 31.66 670 LEU B C 1
ATOM 10487 O O . LEU B 2 670 ? 148.863 188.737 167.694 1.00 31.66 670 LEU B O 1
ATOM 10492 N N . GLU B 2 671 ? 147.101 187.540 166.980 1.00 26.70 671 GLU B N 1
ATOM 10493 C CA . GLU B 2 671 ? 146.145 188.379 167.688 1.00 26.70 671 GLU B CA 1
ATOM 10494 C C . GLU B 2 671 ? 144.854 187.604 167.902 1.00 26.70 671 GLU B C 1
ATOM 10495 O O . GLU B 2 671 ? 144.462 186.782 167.070 1.00 26.70 671 GLU B O 1
ATOM 10497 N N . TRP B 2 672 ? 144.200 187.879 169.027 1.00 31.01 672 TRP B N 1
ATOM 10498 C CA . TRP B 2 672 ? 142.910 187.287 169.354 1.00 31.01 672 TRP B CA 1
ATOM 10499 C C . TRP B 2 672 ? 142.087 188.338 170.091 1.00 31.01 672 TRP B C 1
ATOM 10500 O O . TRP B 2 672 ? 142.561 189.447 170.343 1.00 31.01 672 TRP B O 1
ATOM 10511 N N . GLN B 2 673 ? 140.854 187.987 170.453 1.00 29.05 673 GLN B N 1
ATOM 10512 C CA . GLN B 2 673 ? 139.946 188.924 171.104 1.00 29.05 673 GLN B CA 1
ATOM 10513 C C . GLN B 2 673 ? 139.970 188.799 172.622 1.00 29.05 673 GLN B C 1
ATOM 10514 O O . GLN B 2 673 ? 140.242 189.779 173.316 1.00 29.05 673 GLN B O 1
ATOM 10520 N N . VAL B 2 674 ? 139.685 187.621 173.164 1.00 29.74 674 VAL B N 1
ATOM 10521 C CA . VAL B 2 674 ? 139.721 187.390 174.604 1.00 29.74 674 VAL B CA 1
ATOM 10522 C C . VAL B 2 674 ? 140.867 186.430 174.883 1.00 29.74 674 VAL B C 1
ATOM 10523 O O . VAL B 2 674 ? 140.772 185.234 174.584 1.00 29.74 674 VAL B O 1
ATOM 10527 N N . VAL B 2 675 ? 141.947 186.945 175.463 1.00 25.94 675 VAL B N 1
ATOM 10528 C CA . VAL B 2 675 ? 143.145 186.164 175.744 1.00 25.94 675 VAL B CA 1
ATOM 10529 C C . VAL B 2 675 ? 143.382 186.164 177.244 1.00 25.94 675 VAL B C 1
ATOM 10530 O O . VAL B 2 675 ? 143.343 187.220 177.883 1.00 25.94 675 VAL B O 1
ATOM 10534 N N . ALA B 2 676 ? 143.612 184.979 177.804 1.00 26.07 676 ALA B N 1
ATOM 10535 C CA . ALA B 2 676 ? 143.839 184.816 179.231 1.00 26.07 676 ALA B CA 1
ATOM 10536 C C . ALA B 2 676 ? 145.139 184.064 179.456 1.00 26.07 676 ALA B C 1
ATOM 10537 O O . ALA B 2 676 ? 145.371 183.024 178.833 1.00 26.07 676 ALA B O 1
ATOM 10539 N N . VAL B 2 677 ? 145.985 184.590 180.335 1.00 30.15 677 VAL B N 1
ATOM 10540 C CA . VAL B 2 677 ? 147.163 183.863 180.800 1.00 30.15 677 VAL B CA 1
ATOM 10541 C C . VAL B 2 677 ? 146.798 183.239 182.143 1.00 30.15 677 VAL B C 1
ATOM 10542 O O . VAL B 2 677 ? 146.927 183.888 183.189 1.00 30.15 677 VAL B O 1
ATOM 10546 N N . PRO B 2 678 ? 146.333 181.997 182.161 1.00 29.12 678 PRO B N 1
ATOM 10547 C CA . PRO B 2 678 ? 145.647 181.484 183.352 1.00 29.12 678 PRO B CA 1
ATOM 10548 C C . PRO B 2 678 ? 146.522 181.325 184.585 1.00 29.12 678 PRO B C 1
ATOM 10549 O O . PRO B 2 678 ? 146.189 181.868 185.642 1.00 29.12 678 PRO B O 1
ATOM 10553 N N . HIS B 2 679 ? 147.632 180.601 184.478 1.00 32.55 679 HIS B N 1
ATOM 10554 C CA . HIS B 2 679 ? 148.393 180.161 185.647 1.00 32.55 679 HIS B CA 1
ATOM 10555 C C . HIS B 2 679 ? 149.620 181.050 185.809 1.00 32.55 679 HIS B C 1
ATOM 10556 O O . HIS B 2 679 ? 150.576 180.951 185.040 1.00 32.55 679 HIS B O 1
ATOM 10563 N N . LEU B 2 680 ? 149.589 181.917 186.821 1.00 22.62 680 LEU B N 1
ATOM 10564 C CA . LEU B 2 680 ? 150.652 182.883 187.071 1.00 22.62 680 LEU B CA 1
ATOM 10565 C C . LEU B 2 680 ? 151.183 182.791 188.496 1.00 22.62 680 LEU B C 1
ATOM 10566 O O . LEU B 2 680 ? 151.646 183.786 189.055 1.00 22.62 680 LEU B O 1
ATOM 10571 N N . SER B 2 681 ? 151.126 181.610 189.102 1.00 27.41 681 SER B N 1
ATOM 10572 C CA . SER B 2 681 ? 151.692 181.444 190.429 1.00 27.41 681 SER B CA 1
ATOM 10573 C C . SER B 2 681 ? 153.203 181.258 190.324 1.00 27.41 681 SER B C 1
ATOM 10574 O O . SER B 2 681 ? 153.780 181.255 189.236 1.00 27.41 681 SER B O 1
ATOM 10577 N N . ALA B 2 682 ? 153.861 181.110 191.469 1.00 26.14 682 ALA B N 1
ATOM 10578 C CA . ALA B 2 682 ? 155.307 180.958 191.467 1.00 26.14 682 ALA B CA 1
ATOM 10579 C C . ALA B 2 682 ? 155.700 179.590 190.924 1.00 26.14 682 ALA B C 1
ATOM 10580 O O . ALA B 2 682 ? 154.915 178.640 190.928 1.00 26.14 682 ALA B O 1
ATOM 10582 N N . ARG B 2 683 ? 156.928 179.513 190.419 1.00 30.25 683 ARG B N 1
ATOM 10583 C CA . ARG B 2 683 ? 157.595 178.290 189.988 1.00 30.25 683 ARG B CA 1
ATOM 10584 C C . ARG B 2 683 ? 156.962 177.667 188.751 1.00 30.25 683 ARG B C 1
ATOM 10585 O O . ARG B 2 683 ? 157.473 176.656 188.261 1.00 30.25 683 ARG B O 1
ATOM 10593 N N . VAL B 2 684 ? 155.876 178.225 188.223 1.00 32.96 684 VAL B N 1
ATOM 10594 C CA . VAL B 2 684 ? 155.219 177.690 187.038 1.00 32.96 684 VAL B CA 1
ATOM 10595 C C . VAL B 2 684 ? 155.371 178.622 185.839 1.00 32.96 684 VAL B C 1
ATOM 10596 O O . VAL B 2 684 ? 155.803 178.194 184.769 1.00 32.96 684 VAL B O 1
ATOM 10600 N N . PHE B 2 685 ? 155.010 179.901 185.989 1.00 29.08 685 PHE B N 1
ATOM 10601 C CA . PHE B 2 685 ? 155.249 180.775 184.847 1.00 29.08 685 PHE B CA 1
ATOM 10602 C C . PHE B 2 685 ? 156.695 181.263 184.788 1.00 29.08 685 PHE B C 1
ATOM 10603 O O . PHE B 2 685 ? 157.319 181.150 183.726 1.00 29.08 685 PHE B O 1
ATOM 10611 N N . PRO B 2 686 ? 157.277 181.810 185.863 1.00 28.57 686 PRO B N 1
ATOM 10612 C CA . PRO B 2 686 ? 158.704 182.162 185.781 1.00 28.57 686 PRO B CA 1
ATOM 10613 C C . PRO B 2 686 ? 159.589 180.965 185.491 1.00 28.57 686 PRO B C 1
ATOM 10614 O O . PRO B 2 686 ? 160.669 181.131 184.914 1.00 28.57 686 PRO B O 1
ATOM 10618 N N . SER B 2 687 ? 159.155 179.763 185.871 1.00 38.21 687 SER B N 1
ATOM 10619 C CA . SER B 2 687 ? 159.846 178.522 185.529 1.00 38.21 687 SER B CA 1
ATOM 10620 C C . SER B 2 687 ? 161.305 178.549 185.978 1.00 38.21 687 SER B C 1
ATOM 10621 O O . SER B 2 687 ? 162.227 178.317 185.193 1.00 38.21 687 SER B O 1
ATOM 10624 N N . THR B 2 688 ? 161.511 178.841 187.262 1.00 54.55 688 THR B N 1
ATOM 10625 C CA . THR B 2 688 ? 162.857 178.868 187.819 1.00 54.55 688 THR B CA 1
ATOM 10626 C C . THR B 2 688 ? 163.464 177.480 187.966 1.00 54.55 688 THR B C 1
ATOM 10627 O O . THR B 2 688 ? 164.662 177.377 188.249 1.00 54.55 688 THR B O 1
ATOM 10631 N N . THR B 2 689 ? 162.680 176.423 187.785 1.00 54.08 689 THR B N 1
ATOM 10632 C CA . THR B 2 689 ? 163.164 175.063 187.958 1.00 54.08 689 THR B CA 1
ATOM 10633 C C . THR B 2 689 ? 163.775 174.529 186.666 1.00 54.08 689 THR B C 1
ATOM 10634 O O . THR B 2 689 ? 163.447 174.969 185.563 1.00 54.08 689 THR B O 1
ATOM 10636 N N . GLN B 2 690 ? 164.684 173.563 186.829 1.00 65.21 690 GLN B N 1
ATOM 10637 C CA . GLN B 2 690 ? 165.337 172.850 185.729 1.00 65.21 690 GLN B CA 1
ATOM 10638 C C . GLN B 2 690 ? 166.225 173.757 184.880 1.00 65.21 690 GLN B C 1
ATOM 10639 O O . GLN B 2 690 ? 166.476 173.463 183.710 1.00 65.21 690 GLN B O 1
ATOM 10641 N N . ALA B 2 691 ? 166.723 174.850 185.451 1.00 56.20 691 ALA B N 1
ATOM 10642 C CA . ALA B 2 691 ? 167.635 175.754 184.762 1.00 56.20 691 ALA B CA 1
ATOM 10643 C C . ALA B 2 691 ? 169.043 175.561 185.304 1.00 56.20 691 ALA B C 1
ATOM 10644 O O . ALA B 2 691 ? 169.265 175.659 186.515 1.00 56.20 691 ALA B O 1
ATOM 10646 N N . ARG B 2 692 ? 169.990 175.291 184.407 1.00 30.83 692 ARG B N 1
ATOM 10647 C CA . ARG B 2 692 ? 171.364 174.992 184.781 1.00 30.83 692 ARG B CA 1
ATOM 10648 C C . ARG B 2 692 ? 172.325 175.792 183.916 1.00 30.83 692 ARG B C 1
ATOM 10649 O O . ARG B 2 692 ? 172.144 175.887 182.700 1.00 30.83 692 ARG B O 1
ATOM 10657 N N . THR B 2 693 ? 173.355 176.348 184.546 1.00 8.62 693 THR B N 1
ATOM 10658 C CA . THR B 2 693 ? 174.317 177.197 183.859 1.00 8.62 693 THR B CA 1
ATOM 10659 C C . THR B 2 693 ? 175.314 176.331 183.096 1.00 8.62 693 THR B C 1
ATOM 10660 O O . THR B 2 693 ? 175.132 175.122 182.942 1.00 8.62 693 THR B O 1
ATOM 10664 N N . TRP B 2 694 ? 176.389 176.946 182.605 1.00 7.41 694 TRP B N 1
ATOM 10665 C CA . TRP B 2 694 ? 177.398 176.232 181.833 1.00 7.41 694 TRP B CA 1
ATOM 10666 C C . TRP B 2 694 ? 178.409 175.495 182.699 1.00 7.41 694 TRP B C 1
ATOM 10667 O O . TRP B 2 694 ? 179.222 174.740 182.159 1.00 7.41 694 TRP B O 1
ATOM 10678 N N . LEU B 2 695 ? 178.385 175.694 184.016 1.00 8.14 695 LEU B N 1
ATOM 10679 C CA . LEU B 2 695 ? 179.340 175.062 184.916 1.00 8.14 695 LEU B CA 1
ATOM 10680 C C . LEU B 2 695 ? 178.702 173.975 185.768 1.00 8.14 695 LEU B C 1
ATOM 10681 O O . LEU B 2 695 ? 179.214 173.657 186.843 1.00 8.14 695 LEU B O 1
ATOM 10686 N N . THR B 2 696 ? 177.590 173.404 185.315 1.00 15.80 696 THR B N 1
ATOM 10687 C CA . THR B 2 696 ? 176.944 172.333 186.060 1.00 15.80 696 THR B CA 1
ATOM 10688 C C . THR B 2 696 ? 176.667 171.133 185.162 1.00 15.80 696 THR B C 1
ATOM 10689 O O . THR B 2 696 ? 176.808 169.984 185.595 1.00 15.80 696 THR B O 1
ATOM 10693 N N . ASP B 2 697 ? 176.297 171.378 183.909 1.00 16.20 697 ASP B N 1
ATOM 10694 C CA . ASP B 2 697 ? 176.085 170.312 182.942 1.00 16.20 697 ASP B CA 1
ATOM 10695 C C . ASP B 2 697 ? 177.087 170.442 181.806 1.00 16.20 697 ASP B C 1
ATOM 10696 O O . ASP B 2 697 ? 177.523 171.543 181.464 1.00 16.20 697 ASP B O 1
ATOM 10701 N N . ALA B 2 698 ? 177.455 169.300 181.227 1.00 10.22 698 ALA B N 1
ATOM 10702 C CA . ALA B 2 698 ? 178.485 169.297 180.195 1.00 10.22 698 ALA B CA 1
ATOM 10703 C C . ALA B 2 698 ? 178.022 170.029 178.944 1.00 10.22 698 ALA B C 1
ATOM 10704 O O . ALA B 2 698 ? 178.736 170.889 178.418 1.00 10.22 698 ALA B O 1
ATOM 10706 N N . SER B 2 699 ? 176.820 169.716 178.463 1.00 6.84 699 SER B N 1
ATOM 10707 C CA . SER B 2 699 ? 176.347 170.193 177.163 1.00 6.84 699 SER B CA 1
ATOM 10708 C C . SER B 2 699 ? 175.806 171.617 177.281 1.00 6.84 699 SER B C 1
ATOM 10709 O O . SER B 2 699 ? 174.609 171.879 177.158 1.00 6.84 699 SER B O 1
ATOM 10712 N N . ASP B 2 700 ? 176.721 172.558 177.505 1.00 5.84 700 ASP B N 1
ATOM 10713 C CA . ASP B 2 700 ? 176.306 173.936 177.713 1.00 5.84 700 ASP B CA 1
ATOM 10714 C C . ASP B 2 700 ? 177.165 174.989 177.024 1.00 5.84 700 ASP B C 1
ATOM 10715 O O . ASP B 2 700 ? 176.812 176.169 177.099 1.00 5.84 700 ASP B O 1
ATOM 10717 N N . LEU B 2 701 ? 178.262 174.616 176.357 1.00 4.66 701 LEU B N 1
ATOM 10718 C CA . LEU B 2 701 ? 179.046 175.552 175.552 1.00 4.66 701 LEU B CA 1
ATOM 10719 C C . LEU B 2 701 ? 179.470 176.801 176.317 1.00 4.66 701 LEU B C 1
ATOM 10720 O O . LEU B 2 701 ? 178.810 177.839 176.198 1.00 4.66 701 LEU B O 1
ATOM 10725 N N . PRO B 2 702 ? 180.517 176.730 177.136 1.00 6.40 702 PRO B N 1
ATOM 10726 C CA . PRO B 2 702 ? 180.946 177.893 177.935 1.00 6.40 702 PRO B CA 1
ATOM 10727 C C . PRO B 2 702 ? 181.012 179.159 177.102 1.00 6.40 702 PRO B C 1
ATOM 10728 O O . PRO B 2 702 ? 181.321 179.108 175.904 1.00 6.40 702 PRO B O 1
ATOM 10732 N N . PRO B 2 703 ? 180.750 180.324 177.705 1.00 10.64 703 PRO B N 1
ATOM 10733 C CA . PRO B 2 703 ? 180.609 181.549 176.907 1.00 10.64 703 PRO B CA 1
ATOM 10734 C C . PRO B 2 703 ? 181.897 182.023 176.268 1.00 10.64 703 PRO B C 1
ATOM 10735 O O . PRO B 2 703 ? 181.839 182.896 175.395 1.00 10.64 703 PRO B O 1
ATOM 10739 N N . LEU B 2 704 ? 183.052 181.491 176.669 1.00 9.40 704 LEU B N 1
ATOM 10740 C CA . LEU B 2 704 ? 184.305 181.926 176.066 1.00 9.40 704 LEU B CA 1
ATOM 10741 C C . LEU B 2 704 ? 184.380 181.561 174.592 1.00 9.40 704 LEU B C 1
ATOM 10742 O O . LEU B 2 704 ? 185.118 182.201 173.837 1.00 9.40 704 LEU B O 1
ATOM 10747 N N . LEU B 2 705 ? 183.638 180.544 174.162 1.00 7.70 705 LEU B N 1
ATOM 10748 C CA . LEU B 2 705 ? 183.667 180.098 172.775 1.00 7.70 705 LEU B CA 1
ATOM 10749 C C . LEU B 2 705 ? 182.268 180.030 172.174 1.00 7.70 705 LEU B C 1
ATOM 10750 O O . LEU B 2 705 ? 182.015 179.251 171.255 1.00 7.70 705 LEU B O 1
ATOM 10755 N N . ARG B 2 706 ? 181.357 180.864 172.662 1.00 11.85 706 ARG B N 1
ATOM 10756 C CA . ARG B 2 706 ? 180.009 180.959 172.123 1.00 11.85 706 ARG B CA 1
ATOM 10757 C C . ARG B 2 706 ? 179.830 182.304 171.435 1.00 11.85 706 ARG B C 1
ATOM 10758 O O . ARG B 2 706 ? 180.399 183.313 171.860 1.00 11.85 706 ARG B O 1
ATOM 10766 N N . GLY B 2 707 ? 179.059 182.310 170.354 1.00 7.67 707 GLY B N 1
ATOM 10767 C CA . GLY B 2 707 ? 178.777 183.549 169.669 1.00 7.67 707 GLY B CA 1
ATOM 10768 C C . GLY B 2 707 ? 177.863 184.445 170.478 1.00 7.67 707 GLY B C 1
ATOM 10769 O O . GLY B 2 707 ? 177.141 184.006 171.371 1.00 7.67 707 GLY B O 1
ATOM 10770 N N . ASP B 2 708 ? 177.903 185.734 170.150 1.00 10.25 708 ASP B N 1
ATOM 10771 C CA . ASP B 2 708 ? 177.093 186.744 170.824 1.00 10.25 708 ASP B CA 1
ATOM 10772 C C . ASP B 2 708 ? 177.405 186.791 172.320 1.00 10.25 708 ASP B C 1
ATOM 10773 O O . ASP B 2 708 ? 176.548 186.551 173.170 1.00 10.25 708 ASP B O 1
ATOM 10775 N N . ARG B 2 709 ? 178.659 187.112 172.628 1.00 10.22 709 ARG B N 1
ATOM 10776 C CA . ARG B 2 709 ? 179.096 187.262 174.011 1.00 10.22 709 ARG B CA 1
ATOM 10777 C C . ARG B 2 709 ? 179.468 188.713 174.301 1.00 10.22 709 ARG B C 1
ATOM 10778 O O . ARG B 2 709 ? 180.268 188.998 175.191 1.00 10.22 709 ARG B O 1
ATOM 10786 N N . GLY B 2 716 ? 175.597 190.051 175.263 1.00 15.93 716 GLY B N 1
ATOM 10787 C CA . GLY B 2 716 ? 175.148 189.391 176.473 1.00 15.93 716 GLY B CA 1
ATOM 10788 C C . GLY B 2 716 ? 176.036 188.241 176.908 1.00 15.93 716 GLY B C 1
ATOM 10789 O O . GLY B 2 716 ? 177.194 188.164 176.499 1.00 15.93 716 GLY B O 1
ATOM 10790 N N . VAL B 2 717 ? 175.478 187.360 177.739 1.00 15.66 717 VAL B N 1
ATOM 10791 C CA . VAL B 2 717 ? 176.131 186.180 178.315 1.00 15.66 717 VAL B CA 1
ATOM 10792 C C . VAL B 2 717 ? 177.553 186.535 178.748 1.00 15.66 717 VAL B C 1
ATOM 10793 O O . VAL B 2 717 ? 178.527 186.197 178.062 1.00 15.66 717 VAL B O 1
ATOM 10797 N N . PRO B 2 718 ? 177.710 187.250 179.859 1.00 21.57 718 PRO B N 1
ATOM 10798 C CA . PRO B 2 718 ? 179.037 187.742 180.242 1.00 21.57 718 PRO B CA 1
ATOM 10799 C C . PRO B 2 718 ? 179.995 186.607 180.558 1.00 21.57 718 PRO B C 1
ATOM 10800 O O . PRO B 2 718 ? 179.597 185.527 180.998 1.00 21.57 718 PRO B O 1
ATOM 10804 N N . VAL B 2 719 ? 181.278 186.869 180.326 1.00 25.10 719 VAL B N 1
ATOM 10805 C CA . VAL B 2 719 ? 182.348 185.907 180.560 1.00 25.10 719 VAL B CA 1
ATOM 10806 C C . VAL B 2 719 ? 183.104 186.323 181.814 1.00 25.10 719 VAL B C 1
ATOM 10807 O O . VAL B 2 719 ? 183.464 187.497 181.969 1.00 25.10 719 VAL B O 1
ATOM 10811 N N . LEU B 2 720 ? 183.324 185.372 182.718 1.00 31.33 720 LEU B N 1
ATOM 10812 C CA . LEU B 2 720 ? 184.083 185.662 183.927 1.00 31.33 720 LEU B CA 1
ATOM 10813 C C . LEU B 2 720 ? 185.550 185.884 183.579 1.00 31.33 720 LEU B C 1
ATOM 10814 O O . LEU B 2 720 ? 186.115 185.190 182.730 1.00 31.33 720 LEU B O 1
ATOM 10819 N N . ASP B 2 721 ? 186.161 186.876 184.231 1.00 54.13 721 ASP B N 1
ATOM 10820 C CA . ASP B 2 721 ? 187.505 187.296 183.845 1.00 54.13 721 ASP B CA 1
ATOM 10821 C C . ASP B 2 721 ? 188.536 186.204 184.104 1.00 54.13 721 ASP B C 1
ATOM 10822 O O . ASP B 2 721 ? 189.464 186.027 183.308 1.00 54.13 721 ASP B O 1
ATOM 10827 N N . THR B 2 722 ? 188.406 185.493 185.228 1.00 59.91 722 THR B N 1
ATOM 10828 C CA . THR B 2 722 ? 189.287 184.389 185.642 1.00 59.91 722 THR B CA 1
ATOM 10829 C C . THR B 2 722 ? 190.771 184.772 185.609 1.00 59.91 722 THR B C 1
ATOM 10830 O O . THR B 2 722 ? 191.649 183.904 185.652 1.00 59.91 722 THR B O 1
ATOM 10834 N N . SER B 2 723 ? 191.075 186.074 185.597 1.00 69.56 723 SER B N 1
ATOM 10835 C CA . SER B 2 723 ? 192.454 186.549 185.580 1.00 69.56 723 SER B CA 1
ATOM 10836 C C . SER B 2 723 ? 192.713 187.588 186.665 1.00 69.56 723 SER B C 1
ATOM 10837 O O . SER B 2 723 ? 193.692 188.336 186.577 1.00 69.56 723 SER B O 1
ATOM 10840 N N . ASP B 2 724 ? 191.858 187.651 187.686 1.00 74.10 724 ASP B N 1
ATOM 10841 C CA . ASP B 2 724 ? 192.027 188.608 188.772 1.00 74.10 724 ASP B CA 1
ATOM 10842 C C . ASP B 2 724 ? 191.771 187.948 190.123 1.00 74.10 724 ASP B C 1
ATOM 10843 O O . ASP B 2 724 ? 191.259 188.588 191.048 1.00 74.10 724 ASP B O 1
ATOM 10848 N N . ILE B 2 725 ? 192.119 186.671 190.256 1.00 69.43 725 ILE B N 1
ATOM 10849 C CA . ILE B 2 725 ? 191.834 185.893 191.454 1.00 69.43 725 ILE B CA 1
ATOM 10850 C C . ILE B 2 725 ? 193.150 185.413 192.048 1.00 69.43 725 ILE B C 1
ATOM 10851 O O . ILE B 2 725 ? 193.964 184.798 191.350 1.00 69.43 725 ILE B O 1
ATOM 10856 N N . TYR B 2 726 ? 193.352 185.692 193.336 1.00 76.89 726 TYR B N 1
ATOM 10857 C CA . TYR B 2 726 ? 194.552 185.277 194.047 1.00 76.89 726 TYR B CA 1
ATOM 10858 C C . TYR B 2 726 ? 194.258 184.439 195.284 1.00 76.89 726 TYR B C 1
ATOM 10859 O O . TYR B 2 726 ? 195.197 184.059 195.992 1.00 76.89 726 TYR B O 1
ATOM 10868 N N . ASP B 2 727 ? 192.991 184.149 195.568 1.00 60.23 727 ASP B N 1
ATOM 10869 C CA . ASP B 2 727 ? 192.625 183.297 196.689 1.00 60.23 727 ASP B CA 1
ATOM 10870 C C . ASP B 2 727 ? 191.330 182.580 196.345 1.00 60.23 727 ASP B C 1
ATOM 10871 O O . ASP B 2 727 ? 190.570 183.014 195.476 1.00 60.23 727 ASP B O 1
ATOM 10873 N N . ARG B 2 728 ? 191.081 181.470 197.042 1.00 53.89 728 ARG B N 1
ATOM 10874 C CA . ARG B 2 728 ? 189.918 180.651 196.719 1.00 53.89 728 ARG B CA 1
ATOM 10875 C C . ARG B 2 728 ? 188.608 181.366 197.029 1.00 53.89 728 ARG B C 1
ATOM 10876 O O . ARG B 2 728 ? 187.603 181.128 196.350 1.00 53.89 728 ARG B O 1
ATOM 10884 N N . LYS B 2 729 ? 188.593 182.230 198.047 1.00 53.36 729 LYS B N 1
ATOM 10885 C CA . LYS B 2 729 ? 187.374 182.968 198.364 1.00 53.36 729 LYS B CA 1
ATOM 10886 C C . LYS B 2 729 ? 186.966 183.870 197.207 1.00 53.36 729 LYS B C 1
ATOM 10887 O O . LYS B 2 729 ? 185.778 183.965 196.870 1.00 53.36 729 LYS B O 1
ATOM 10889 N N . ILE B 2 730 ? 187.939 184.534 196.582 1.00 52.74 730 ILE B N 1
ATOM 10890 C CA . ILE B 2 730 ? 187.640 185.389 195.440 1.00 52.74 730 ILE B CA 1
ATOM 10891 C C . ILE B 2 730 ? 187.084 184.565 194.285 1.00 52.74 730 ILE B C 1
ATOM 10892 O O . ILE B 2 730 ? 186.134 184.983 193.611 1.00 52.74 730 ILE B O 1
ATOM 10897 N N . LEU B 2 731 ? 187.657 183.384 194.039 1.00 48.87 731 LEU B N 1
ATOM 10898 C CA . LEU B 2 731 ? 187.142 182.528 192.974 1.00 48.87 731 LEU B CA 1
ATOM 10899 C C . LEU B 2 731 ? 185.717 182.077 193.266 1.00 48.87 731 LEU B C 1
ATOM 10900 O O . LEU B 2 731 ? 184.872 182.042 192.363 1.00 48.87 731 LEU B O 1
ATOM 10905 N N . SER B 2 732 ? 185.433 181.720 194.519 1.00 43.39 732 SER B N 1
ATOM 10906 C CA . SER B 2 732 ? 184.078 181.316 194.877 1.00 43.39 732 SER B CA 1
ATOM 10907 C C . SER B 2 732 ? 183.091 182.458 194.677 1.00 43.39 732 SER B C 1
ATOM 10908 O O . SER B 2 732 ? 181.989 182.252 194.156 1.00 43.39 732 SER B O 1
ATOM 10911 N N . ASP B 2 733 ? 183.471 183.674 195.079 1.00 44.39 733 ASP B N 1
ATOM 10912 C CA . ASP B 2 733 ? 182.593 184.823 194.871 1.00 44.39 733 ASP B CA 1
ATOM 10913 C C . ASP B 2 733 ? 182.365 185.087 193.388 1.00 44.39 733 ASP B C 1
ATOM 10914 O O . ASP B 2 733 ? 181.240 185.391 192.969 1.00 44.39 733 ASP B O 1
ATOM 10919 N N . LYS B 2 734 ? 183.423 184.987 192.579 1.00 35.28 734 LYS B N 1
ATOM 10920 C CA . LYS B 2 734 ? 183.283 185.203 191.143 1.00 35.28 734 LYS B CA 1
ATOM 10921 C C . LYS B 2 734 ? 182.332 184.185 190.531 1.00 35.28 734 LYS B C 1
ATOM 10922 O O . LYS B 2 734 ? 181.446 184.539 189.744 1.00 35.28 734 LYS B O 1
ATOM 10928 N N . ILE B 2 735 ? 182.491 182.913 190.896 1.00 29.12 735 ILE B N 1
ATOM 10929 C CA . ILE B 2 735 ? 181.616 181.874 190.364 1.00 29.12 735 ILE B CA 1
ATOM 10930 C C . ILE B 2 735 ? 180.174 182.114 190.798 1.00 29.12 735 ILE B C 1
ATOM 10931 O O . ILE B 2 735 ? 179.237 181.978 189.999 1.00 29.12 735 ILE B O 1
ATOM 10936 N N . SER B 2 736 ? 179.972 182.482 192.065 1.00 33.21 736 SER B N 1
ATOM 10937 C CA . SER B 2 736 ? 178.618 182.700 192.563 1.00 33.21 736 SER B CA 1
ATOM 10938 C C . SER B 2 736 ? 177.937 183.853 191.837 1.00 33.21 736 SER B C 1
ATOM 10939 O O . SER B 2 736 ? 176.777 183.740 191.420 1.00 33.21 736 SER B O 1
ATOM 10942 N N . ASP B 2 737 ? 178.641 184.976 191.665 1.00 30.76 737 ASP B N 1
ATOM 10943 C CA . ASP B 2 737 ? 178.003 186.104 190.994 1.00 30.76 737 ASP B CA 1
ATOM 10944 C C . ASP B 2 737 ? 177.815 185.831 189.507 1.00 30.76 737 ASP B C 1
ATOM 10945 O O . ASP B 2 737 ? 176.854 186.325 188.908 1.00 30.76 737 ASP B O 1
ATOM 10950 N N . HIS B 2 738 ? 178.701 185.037 188.900 1.00 17.40 738 HIS B N 1
ATOM 10951 C CA . HIS B 2 738 ? 178.490 184.617 187.520 1.00 17.40 738 HIS B CA 1
ATOM 10952 C C . HIS B 2 738 ? 177.214 183.795 187.386 1.00 17.40 738 HIS B C 1
ATOM 10953 O O . HIS B 2 738 ? 176.419 184.009 186.461 1.00 17.40 738 HIS B O 1
ATOM 10960 N N . LYS B 2 739 ? 176.993 182.858 188.311 1.00 16.70 739 LYS B N 1
ATOM 10961 C CA . LYS B 2 739 ? 175.760 182.077 188.283 1.00 16.70 739 LYS B CA 1
ATOM 10962 C C . LYS B 2 739 ? 174.540 182.966 188.489 1.00 16.70 739 LYS B C 1
ATOM 10963 O O . LYS B 2 739 ? 173.512 182.789 187.825 1.00 16.70 739 LYS B O 1
ATOM 10965 N N . LYS B 2 740 ? 174.635 183.931 189.407 1.00 24.63 740 LYS B N 1
ATOM 10966 C CA . LYS B 2 740 ? 173.508 184.828 189.645 1.00 24.63 740 LYS B CA 1
ATOM 10967 C C . LYS B 2 740 ? 173.183 185.650 188.403 1.00 24.63 740 LYS B C 1
ATOM 10968 O O . LYS B 2 740 ? 172.008 185.841 188.064 1.00 24.63 740 LYS B O 1
ATOM 10974 N N . SER B 2 741 ? 174.210 186.151 187.716 1.00 19.01 741 SER B N 1
ATOM 10975 C CA . SER B 2 741 ? 173.983 186.909 186.491 1.00 19.01 741 SER B CA 1
ATOM 10976 C C . SER B 2 741 ? 173.345 186.041 185.413 1.00 19.01 741 SER B C 1
ATOM 10977 O O . SER B 2 741 ? 172.402 186.469 184.731 1.00 19.01 741 SER B O 1
ATOM 10980 N N . LEU B 2 742 ? 173.833 184.810 185.252 1.00 14.55 742 LEU B N 1
ATOM 10981 C CA . LEU B 2 742 ? 173.259 183.938 184.234 1.00 14.55 742 LEU B CA 1
ATOM 10982 C C . LEU B 2 742 ? 171.828 183.533 184.574 1.00 14.55 742 LEU B C 1
ATOM 10983 O O . LEU B 2 742 ? 171.056 183.195 183.672 1.00 14.55 742 LEU B O 1
ATOM 10988 N N . ASP B 2 743 ? 171.462 183.534 185.858 1.00 17.43 743 ASP B N 1
ATOM 10989 C CA . ASP B 2 743 ? 170.068 183.283 186.224 1.00 17.43 743 ASP B CA 1
ATOM 10990 C C . ASP B 2 743 ? 169.186 184.505 185.978 1.00 17.43 743 ASP B C 1
ATOM 10991 O O . ASP B 2 743 ? 168.036 184.373 185.530 1.00 17.43 743 ASP B O 1
ATOM 10993 N N . GLN B 2 744 ? 169.699 185.701 186.276 1.00 20.83 744 GLN B N 1
ATOM 10994 C CA . GLN B 2 744 ? 168.950 186.913 185.966 1.00 20.83 744 GLN B CA 1
ATOM 10995 C C . GLN B 2 744 ? 168.702 187.035 184.472 1.00 20.83 744 GLN B C 1
ATOM 10996 O O . GLN B 2 744 ? 167.694 187.611 184.051 1.00 20.83 744 GLN B O 1
ATOM 11002 N N . ARG B 2 745 ? 169.606 186.490 183.659 1.00 16.42 745 ARG B N 1
ATOM 11003 C CA . ARG B 2 745 ? 169.378 186.459 182.218 1.00 16.42 745 ARG B CA 1
ATOM 11004 C C . ARG B 2 745 ? 168.100 185.696 181.872 1.00 16.42 745 ARG B C 1
ATOM 11005 O O . ARG B 2 745 ? 167.268 186.175 181.087 1.00 16.42 745 ARG B O 1
ATOM 11013 N N . ARG B 2 746 ? 167.911 184.514 182.464 1.00 13.31 746 ARG B N 1
ATOM 11014 C CA . ARG B 2 746 ? 166.697 183.744 182.211 1.00 13.31 746 ARG B CA 1
ATOM 11015 C C . ARG B 2 746 ? 165.462 184.412 182.803 1.00 13.31 746 ARG B C 1
ATOM 11016 O O . ARG B 2 746 ? 164.369 184.303 182.235 1.00 13.31 746 ARG B O 1
ATOM 11018 N N . VAL B 2 747 ? 165.610 185.107 183.931 1.00 16.89 747 VAL B N 1
ATOM 11019 C CA . VAL B 2 747 ? 164.480 185.863 184.471 1.00 16.89 747 VAL B CA 1
ATOM 11020 C C . VAL B 2 747 ? 164.046 186.950 183.490 1.00 16.89 747 VAL B C 1
ATOM 11021 O O . VAL B 2 747 ? 162.847 187.165 183.263 1.00 16.89 747 VAL B O 1
ATOM 11025 N N . ASP B 2 748 ? 165.013 187.652 182.894 1.00 18.44 748 ASP B N 1
ATOM 11026 C CA . ASP B 2 748 ? 164.685 188.664 181.894 1.00 18.44 748 ASP B CA 1
ATOM 11027 C C . ASP B 2 748 ? 164.011 188.042 180.681 1.00 18.44 748 ASP B C 1
ATOM 11028 O O . ASP B 2 748 ? 163.089 188.628 180.103 1.00 18.44 748 ASP B O 1
ATOM 11033 N N . GLU B 2 749 ? 164.467 186.859 180.269 1.00 12.72 749 GLU B N 1
ATOM 11034 C CA . GLU B 2 749 ? 163.802 186.173 179.163 1.00 12.72 749 GLU B CA 1
ATOM 11035 C C . GLU B 2 749 ? 162.351 185.858 179.509 1.00 12.72 749 GLU B C 1
ATOM 11036 O O . GLU B 2 749 ? 161.458 185.979 178.661 1.00 12.72 749 GLU B O 1
ATOM 11042 N N . GLU B 2 750 ? 162.095 185.434 180.747 1.00 14.82 750 GLU B N 1
ATOM 11043 C CA . GLU B 2 750 ? 160.718 185.163 181.161 1.00 14.82 750 GLU B CA 1
ATOM 11044 C C . GLU B 2 750 ? 159.874 186.434 181.153 1.00 14.82 750 GLU B C 1
ATOM 11045 O O . GLU B 2 750 ? 158.690 186.403 180.799 1.00 14.82 750 GLU B O 1
ATOM 11051 N N . ARG B 2 751 ? 160.459 187.559 181.567 1.00 15.45 751 ARG B N 1
ATOM 11052 C CA . ARG B 2 751 ? 159.726 188.822 181.500 1.00 15.45 751 ARG B CA 1
ATOM 11053 C C . ARG B 2 751 ? 159.382 189.179 180.060 1.00 15.45 751 ARG B C 1
ATOM 11054 O O . ARG B 2 751 ? 158.280 189.663 179.778 1.00 15.45 751 ARG B O 1
ATOM 11062 N N . ARG B 2 752 ? 160.319 188.957 179.136 1.00 15.25 752 ARG B N 1
ATOM 11063 C CA . ARG B 2 752 ? 160.018 189.162 177.721 1.00 15.25 752 ARG B CA 1
ATOM 11064 C C . ARG B 2 752 ? 158.889 188.247 177.266 1.00 15.25 752 ARG B C 1
ATOM 11065 O O . ARG B 2 752 ? 158.052 188.639 176.446 1.00 15.25 752 ARG B O 1
ATOM 11073 N N . LEU B 2 753 ? 158.859 187.017 177.779 1.00 13.83 753 LEU B N 1
ATOM 11074 C CA . LEU B 2 753 ? 157.765 186.108 177.446 1.00 13.83 753 LEU B CA 1
ATOM 11075 C C . LEU B 2 753 ? 156.426 186.642 177.939 1.00 13.83 753 LEU B C 1
ATOM 11076 O O . LEU B 2 753 ? 155.414 186.550 177.236 1.00 13.83 753 LEU B O 1
ATOM 11081 N N . LEU B 2 754 ? 156.395 187.186 179.155 1.00 12.95 754 LEU B N 1
ATOM 11082 C CA . LEU B 2 754 ? 155.155 187.771 179.661 1.00 12.95 754 LEU B CA 1
ATOM 11083 C C . LEU B 2 754 ? 154.726 188.961 178.814 1.00 12.95 754 LEU B C 1
ATOM 11084 O O . LEU B 2 754 ? 153.536 189.130 178.524 1.00 12.95 754 LEU B O 1
ATOM 11089 N N . TYR B 2 755 ? 155.685 189.800 178.414 1.00 13.30 755 TYR B N 1
ATOM 11090 C CA . TYR B 2 755 ? 155.372 190.919 177.529 1.00 13.30 755 TYR B CA 1
ATOM 11091 C C . TYR B 2 755 ? 154.777 190.428 176.217 1.00 13.30 755 TYR B C 1
ATOM 11092 O O . TYR B 2 755 ? 153.837 191.030 175.691 1.00 13.30 755 TYR B O 1
ATOM 11101 N N . VAL B 2 756 ? 155.334 189.355 175.656 1.00 9.33 756 VAL B N 1
ATOM 11102 C CA . VAL B 2 756 ? 154.781 188.793 174.427 1.00 9.33 756 VAL B CA 1
ATOM 11103 C C . VAL B 2 756 ? 153.367 188.287 174.665 1.00 9.33 756 VAL B C 1
ATOM 11104 O O . VAL B 2 756 ? 152.481 188.456 173.821 1.00 9.33 756 VAL B O 1
ATOM 11108 N N . ALA B 2 757 ? 153.130 187.660 175.817 1.00 9.33 757 ALA B N 1
ATOM 11109 C CA . ALA B 2 757 ? 151.813 187.095 176.096 1.00 9.33 757 ALA B CA 1
ATOM 11110 C C . ALA B 2 757 ? 150.753 188.177 176.273 1.00 9.33 757 ALA B C 1
ATOM 11111 O O . ALA B 2 757 ? 149.603 187.996 175.858 1.00 9.33 757 ALA B O 1
ATOM 11113 N N . ILE B 2 758 ? 151.109 189.298 176.900 1.00 11.32 758 ILE B N 1
ATOM 11114 C CA . ILE B 2 758 ? 150.111 190.317 177.218 1.00 11.32 758 ILE B CA 1
ATOM 11115 C C . ILE B 2 758 ? 149.621 191.030 175.963 1.00 11.32 758 ILE B C 1
ATOM 11116 O O . ILE B 2 758 ? 148.417 191.246 175.791 1.00 11.32 758 ILE B O 1
ATOM 11121 N N . THR B 2 759 ? 150.531 191.399 175.061 1.00 15.26 759 THR B N 1
ATOM 11122 C CA . THR B 2 759 ? 150.180 192.297 173.963 1.00 15.26 759 THR B CA 1
ATOM 11123 C C . THR B 2 759 ? 149.273 191.667 172.910 1.00 15.26 759 THR B C 1
ATOM 11124 O O . THR B 2 759 ? 148.957 192.339 171.923 1.00 15.26 759 THR B O 1
ATOM 11128 N N . ARG B 2 760 ? 148.853 190.418 173.074 1.00 20.63 760 ARG B N 1
ATOM 11129 C CA . ARG B 2 760 ? 147.949 189.767 172.125 1.00 20.63 760 ARG B CA 1
ATOM 11130 C C . ARG B 2 760 ? 146.503 189.834 172.614 1.00 20.63 760 ARG B C 1
ATOM 11131 O O . ARG B 2 760 ? 145.842 188.816 172.780 1.00 20.63 760 ARG B O 1
ATOM 11139 N N . ALA B 2 761 ? 145.990 191.047 172.829 1.00 23.49 761 ALA B N 1
ATOM 11140 C CA . ALA B 2 761 ? 144.732 191.206 173.550 1.00 23.49 761 ALA B CA 1
ATOM 11141 C C . ALA B 2 761 ? 143.575 191.674 172.675 1.00 23.49 761 ALA B C 1
ATOM 11142 O O . ALA B 2 761 ? 142.558 190.982 172.592 1.00 23.49 761 ALA B O 1
ATOM 11144 N N . GLU B 2 762 ? 143.683 192.852 172.054 1.00 28.25 762 GLU B N 1
ATOM 11145 C CA . GLU B 2 762 ? 142.635 193.464 171.233 1.00 28.25 762 GLU B CA 1
ATOM 11146 C C . GLU B 2 762 ? 141.397 193.838 172.042 1.00 28.25 762 GLU B C 1
ATOM 11147 O O . GLU B 2 762 ? 140.499 194.510 171.525 1.00 28.25 762 GLU B O 1
ATOM 11153 N N . ASP B 2 763 ? 141.338 193.418 173.304 1.00 30.26 763 ASP B N 1
ATOM 11154 C CA . ASP B 2 763 ? 140.124 193.524 174.105 1.00 30.26 763 ASP B CA 1
ATOM 11155 C C . ASP B 2 763 ? 140.414 193.183 175.561 1.00 30.26 763 ASP B C 1
ATOM 11156 O O . ASP B 2 763 ? 141.576 193.158 175.977 1.00 30.26 763 ASP B O 1
ATOM 11158 N N . THR B 2 764 ? 139.358 192.953 176.343 1.00 32.92 764 THR B N 1
ATOM 11159 C CA . THR B 2 764 ? 139.506 192.552 177.737 1.00 32.92 764 THR B CA 1
ATOM 11160 C C . THR B 2 764 ? 140.480 191.387 177.877 1.00 32.92 764 THR B C 1
ATOM 11161 O O . THR B 2 764 ? 140.593 190.529 176.998 1.00 32.92 764 THR B O 1
ATOM 11165 N N . LEU B 2 765 ? 141.183 191.366 179.007 1.00 25.98 765 LEU B N 1
ATOM 11166 C CA . LEU B 2 765 ? 142.226 190.394 179.291 1.00 25.98 765 LEU B CA 1
ATOM 11167 C C . LEU B 2 765 ? 141.983 189.784 180.664 1.00 25.98 765 LEU B C 1
ATOM 11168 O O . LEU B 2 765 ? 141.401 190.421 181.546 1.00 25.98 765 LEU B O 1
ATOM 11173 N N . LEU B 2 766 ? 142.431 188.542 180.842 1.00 27.39 766 LEU B N 1
ATOM 11174 C CA . LEU B 2 766 ? 142.229 187.815 182.089 1.00 27.39 766 LEU B CA 1
ATOM 11175 C C . LEU B 2 766 ? 143.568 187.349 182.643 1.00 27.39 766 LEU B C 1
ATOM 11176 O O . LEU B 2 766 ? 144.335 186.681 181.943 1.00 27.39 766 LEU B O 1
ATOM 11181 N N . LEU B 2 767 ? 143.839 187.698 183.900 1.00 35.74 767 LEU B N 1
ATOM 11182 C CA . LEU B 2 767 ? 145.056 187.314 184.604 1.00 35.74 767 LEU B CA 1
ATOM 11183 C C . LEU B 2 767 ? 144.660 186.627 185.902 1.00 35.74 767 LEU B C 1
ATOM 11184 O O . LEU B 2 767 ? 143.840 187.158 186.656 1.00 35.74 767 LEU B O 1
ATOM 11189 N N . SER B 2 768 ? 145.241 185.463 186.176 1.00 34.32 768 SER B N 1
ATOM 11190 C CA . SER B 2 768 ? 144.826 184.695 187.339 1.00 34.32 768 SER B CA 1
ATOM 11191 C C . SER B 2 768 ? 146.020 183.994 187.971 1.00 34.32 768 SER B C 1
ATOM 11192 O O . SER B 2 768 ? 147.056 183.785 187.340 1.00 34.32 768 SER B O 1
ATOM 11195 N N . GLY B 2 769 ? 145.858 183.648 189.244 1.00 33.91 769 GLY B N 1
ATOM 11196 C CA . GLY B 2 769 ? 146.867 182.886 189.956 1.00 33.91 769 GLY B CA 1
ATOM 11197 C C . GLY B 2 769 ? 146.234 182.061 191.054 1.00 33.91 769 GLY B C 1
ATOM 11198 O O . GLY B 2 769 ? 145.142 182.370 191.539 1.00 33.91 769 GLY B O 1
ATOM 11199 N N . HIS B 2 770 ? 146.931 180.995 191.439 1.00 26.37 770 HIS B N 1
ATOM 11200 C CA . HIS B 2 770 ? 146.411 180.044 192.405 1.00 26.37 770 HIS B CA 1
ATOM 11201 C C . HIS B 2 770 ? 147.381 179.868 193.563 1.00 26.37 770 HIS B C 1
ATOM 11202 O O . HIS B 2 770 ? 148.600 179.925 193.388 1.00 26.37 770 HIS B O 1
ATOM 11209 N N . HIS B 2 771 ? 146.819 179.650 194.754 1.00 30.93 771 HIS B N 1
ATOM 11210 C CA . HIS B 2 771 ? 147.633 179.450 195.948 1.00 30.93 771 HIS B CA 1
ATOM 11211 C C . HIS B 2 771 ? 148.092 178.004 196.071 1.00 30.93 771 HIS B C 1
ATOM 11212 O O . HIS B 2 771 ? 149.288 177.735 196.218 1.00 30.93 771 HIS B O 1
ATOM 11219 N N . TRP B 2 772 ? 147.159 177.062 196.023 1.00 37.87 772 TRP B N 1
ATOM 11220 C CA . TRP B 2 772 ? 147.465 175.651 196.199 1.00 37.87 772 TRP B CA 1
ATOM 11221 C C . TRP B 2 772 ? 147.445 174.958 194.846 1.00 37.87 772 TRP B C 1
ATOM 11222 O O . TRP B 2 772 ? 146.461 175.056 194.108 1.00 37.87 772 TRP B O 1
ATOM 11233 N N . GLY B 2 773 ? 148.524 174.249 194.533 1.00 37.07 773 GLY B N 1
ATOM 11234 C CA . GLY B 2 773 ? 148.644 173.590 193.250 1.00 37.07 773 GLY B CA 1
ATOM 11235 C C . GLY B 2 773 ? 147.940 172.252 193.216 1.00 37.07 773 GLY B C 1
ATOM 11236 O O . GLY B 2 773 ? 146.757 172.164 193.553 1.00 37.07 773 GLY B O 1
ATOM 11237 N N . ALA B 2 774 ? 148.644 171.206 192.802 1.00 46.09 774 ALA B N 1
ATOM 11238 C CA . ALA B 2 774 ? 148.048 169.881 192.703 1.00 46.09 774 ALA B CA 1
ATOM 11239 C C . ALA B 2 774 ? 148.759 168.823 193.532 1.00 46.09 774 ALA B C 1
ATOM 11240 O O . ALA B 2 774 ? 148.100 167.935 194.078 1.00 46.09 774 ALA B O 1
ATOM 11242 N N . THR B 2 775 ? 150.084 168.882 193.639 1.00 55.06 775 THR B N 1
ATOM 11243 C CA . THR B 2 775 ? 150.865 167.827 194.282 1.00 55.06 775 THR B CA 1
ATOM 11244 C C . THR B 2 775 ? 151.905 168.420 195.229 1.00 55.06 775 THR B C 1
ATOM 11245 O O . THR B 2 775 ? 153.078 168.048 195.210 1.00 55.06 775 THR B O 1
ATOM 11247 N N . GLU B 2 776 ? 151.487 169.356 196.078 1.00 51.41 776 GLU B N 1
ATOM 11248 C CA . GLU B 2 776 ? 152.398 170.086 196.951 1.00 51.41 776 GLU B CA 1
ATOM 11249 C C . GLU B 2 776 ? 152.028 169.889 198.413 1.00 51.41 776 GLU B C 1
ATOM 11250 O O . GLU B 2 776 ? 150.857 170.009 198.784 1.00 51.41 776 GLU B O 1
ATOM 11256 N N . SER B 2 777 ? 153.034 169.597 199.240 1.00 54.84 777 SER B N 1
ATOM 11257 C CA . SER B 2 777 ? 152.816 169.540 200.680 1.00 54.84 777 SER B CA 1
ATOM 11258 C C . SER B 2 777 ? 152.590 170.927 201.265 1.00 54.84 777 SER B C 1
ATOM 11259 O O . SER B 2 777 ? 151.865 171.071 202.256 1.00 54.84 777 SER B O 1
ATOM 11261 N N . LYS B 2 778 ? 153.198 171.953 200.673 1.00 49.87 778 LYS B N 1
ATOM 11262 C CA . LYS B 2 778 ? 153.066 173.320 201.144 1.00 49.87 778 LYS B CA 1
ATOM 11263 C C . LYS B 2 778 ? 152.575 174.209 200.010 1.00 49.87 778 LYS B C 1
ATOM 11264 O O . LYS B 2 778 ? 152.927 173.987 198.846 1.00 49.87 778 LYS B O 1
ATOM 11266 N N . PRO B 2 779 ? 151.757 175.213 200.315 1.00 42.13 779 PRO B N 1
ATOM 11267 C CA . PRO B 2 779 ? 151.264 176.105 199.262 1.00 42.13 779 PRO B CA 1
ATOM 11268 C C . PRO B 2 779 ? 152.384 176.938 198.667 1.00 42.13 779 PRO B C 1
ATOM 11269 O O . PRO B 2 779 ? 153.344 177.306 199.346 1.00 42.13 779 PRO B O 1
ATOM 11273 N N . ARG B 2 780 ? 152.245 177.248 197.382 1.00 30.00 780 ARG B N 1
ATOM 11274 C CA . ARG B 2 780 ? 153.169 178.141 196.697 1.00 30.00 780 ARG B CA 1
ATOM 11275 C C . ARG B 2 780 ? 152.472 179.467 196.442 1.00 30.00 780 ARG B C 1
ATOM 11276 O O . ARG B 2 780 ? 151.314 179.496 196.015 1.00 30.00 780 ARG B O 1
ATOM 11284 N N . GLY B 2 781 ? 153.167 180.561 196.724 1.00 29.53 781 GLY B N 1
ATOM 11285 C CA . GLY B 2 781 ? 152.608 181.869 196.505 1.00 29.53 781 GLY B CA 1
ATOM 11286 C C . GLY B 2 781 ? 152.470 182.156 195.027 1.00 29.53 781 GLY B C 1
ATOM 11287 O O . GLY B 2 781 ? 152.944 181.399 194.178 1.00 29.53 781 GLY B O 1
ATOM 11288 N N . PRO B 2 782 ? 151.789 183.242 194.690 1.00 28.95 782 PRO B N 1
ATOM 11289 C CA . PRO B 2 782 ? 151.768 183.688 193.296 1.00 28.95 782 PRO B CA 1
ATOM 11290 C C . PRO B 2 782 ? 153.129 184.224 192.884 1.00 28.95 782 PRO B C 1
ATOM 11291 O O . PRO B 2 782 ? 153.917 184.686 193.712 1.00 28.95 782 PRO B O 1
ATOM 11295 N N . SER B 2 783 ? 153.398 184.163 191.583 1.00 26.83 783 SER B N 1
ATOM 11296 C CA . SER B 2 783 ? 154.696 184.570 191.071 1.00 26.83 783 SER B CA 1
ATOM 11297 C C . SER B 2 783 ? 154.910 186.068 191.267 1.00 26.83 783 SER B C 1
ATOM 11298 O O . SER B 2 783 ? 154.028 186.802 191.719 1.00 26.83 783 SER B O 1
ATOM 11301 N N . GLU B 2 784 ? 156.117 186.520 190.927 1.00 34.58 784 GLU B N 1
ATOM 11302 C CA . GLU B 2 784 ? 156.398 187.948 190.979 1.00 34.58 784 GLU B CA 1
ATOM 11303 C C . GLU B 2 784 ? 155.608 188.708 189.926 1.00 34.58 784 GLU B C 1
ATOM 11304 O O . GLU B 2 784 ? 155.326 189.898 190.102 1.00 34.58 784 GLU B O 1
ATOM 11310 N N . PHE B 2 785 ? 155.241 188.041 188.831 1.00 22.19 785 PHE B N 1
ATOM 11311 C CA . PHE B 2 785 ? 154.466 188.707 187.791 1.00 22.19 785 PHE B CA 1
ATOM 11312 C C . PHE B 2 785 ? 153.105 189.146 188.313 1.00 22.19 785 PHE B C 1
ATOM 11313 O O . PHE B 2 785 ? 152.672 190.274 188.058 1.00 22.19 785 PHE B O 1
ATOM 11321 N N . LEU B 2 786 ? 152.417 188.276 189.055 1.00 23.07 786 LEU B N 1
ATOM 11322 C CA . LEU B 2 786 ? 151.142 188.666 189.650 1.00 23.07 786 LEU B CA 1
ATOM 11323 C C . LEU B 2 786 ? 151.324 189.744 190.707 1.00 23.07 786 LEU B C 1
ATOM 11324 O O . LEU B 2 786 ? 150.513 190.671 190.798 1.00 23.07 786 LEU B O 1
ATOM 11329 N N . CYS B 2 787 ? 152.365 189.629 191.530 1.00 31.86 787 CYS B N 1
ATOM 11330 C CA . CYS B 2 787 ? 152.601 190.627 192.565 1.00 31.86 787 CYS B CA 1
ATOM 11331 C C . CYS B 2 787 ? 152.960 191.987 191.982 1.00 31.86 787 CYS B C 1
ATOM 11332 O O . CYS B 2 787 ? 152.807 193.000 192.671 1.00 31.86 787 CYS B O 1
ATOM 11335 N N . GLU B 2 788 ? 153.439 192.032 190.740 1.00 31.14 788 GLU B N 1
ATOM 11336 C CA . GLU B 2 788 ? 153.668 193.304 190.067 1.00 31.14 788 GLU B CA 1
ATOM 11337 C C . GLU B 2 788 ? 152.424 193.801 189.340 1.00 31.14 788 GLU B C 1
ATOM 11338 O O . GLU B 2 788 ? 152.144 195.004 189.343 1.00 31.14 788 GLU B O 1
ATOM 11340 N N . LEU B 2 789 ? 151.666 192.895 188.719 1.00 24.69 789 LEU B N 1
ATOM 11341 C CA . LEU B 2 789 ? 150.456 193.301 188.012 1.00 24.69 789 LEU B CA 1
ATOM 11342 C C . LEU B 2 789 ? 149.382 193.791 188.971 1.00 24.69 789 LEU B C 1
ATOM 11343 O O . LEU B 2 789 ? 148.593 194.672 188.615 1.00 24.69 789 LEU B O 1
ATOM 11348 N N . LYS B 2 790 ? 149.329 193.235 190.183 1.00 32.66 790 LYS B N 1
ATOM 11349 C CA . LYS B 2 790 ? 148.400 193.742 191.186 1.00 32.66 790 LYS B CA 1
ATOM 11350 C C . LYS B 2 790 ? 148.735 195.178 191.567 1.00 32.66 790 LYS B C 1
ATOM 11351 O O . LYS B 2 790 ? 147.837 196.011 191.732 1.00 32.66 790 LYS B O 1
ATOM 11353 N N . THR B 2 791 ? 150.024 195.484 191.722 1.00 33.47 791 THR B N 1
ATOM 11354 C CA . THR B 2 791 ? 150.422 196.862 191.987 1.00 33.47 791 THR B CA 1
ATOM 11355 C C . THR B 2 791 ? 150.098 197.760 190.802 1.00 33.47 791 THR B C 1
ATOM 11356 O O . THR B 2 791 ? 149.635 198.893 190.978 1.00 33.47 791 THR B O 1
ATOM 11360 N N . ILE B 2 792 ? 150.329 197.266 189.583 1.00 33.91 792 ILE B N 1
ATOM 11361 C CA . ILE B 2 792 ? 150.079 198.071 188.389 1.00 33.91 792 ILE B CA 1
ATOM 11362 C C . ILE B 2 792 ? 148.599 198.420 188.279 1.00 33.91 792 ILE B C 1
ATOM 11363 O O . ILE B 2 792 ? 148.232 199.570 188.014 1.00 33.91 792 ILE B O 1
ATOM 11368 N N . LEU B 2 793 ? 147.726 197.433 188.490 1.00 24.13 793 LEU B N 1
ATOM 11369 C CA . LEU B 2 793 ? 146.293 197.683 188.396 1.00 24.13 793 LEU B CA 1
ATOM 11370 C C . LEU B 2 793 ? 145.773 198.520 189.554 1.00 24.13 793 LEU B C 1
ATOM 11371 O O . LEU B 2 793 ? 144.695 199.111 189.437 1.00 24.13 793 LEU B O 1
ATOM 11376 N N . GLU B 2 794 ? 146.505 198.587 190.661 1.00 36.73 794 GLU B N 1
ATOM 11377 C CA . GLU B 2 794 ? 146.088 199.360 191.823 1.00 36.73 794 GLU B CA 1
ATOM 11378 C C . GLU B 2 794 ? 146.652 200.774 191.832 1.00 36.73 794 GLU B C 1
ATOM 11379 O O . GLU B 2 794 ? 146.425 201.508 192.799 1.00 36.73 794 GLU B O 1
ATOM 11381 N N . GLU B 2 795 ? 147.379 201.171 190.793 1.00 39.16 795 GLU B N 1
ATOM 11382 C CA . GLU B 2 795 ? 147.944 202.513 190.724 1.00 39.16 795 GLU B CA 1
ATOM 11383 C C . GLU B 2 795 ? 147.804 203.093 189.321 1.00 39.16 795 GLU B C 1
ATOM 11384 O O . GLU B 2 795 ? 146.696 203.224 188.800 1.00 39.16 795 GLU B O 1
ATOM 11386 N N . GLU B 2 805 ? 140.586 195.401 189.019 1.00 48.61 805 GLU B N 1
ATOM 11387 C CA . GLU B 2 805 ? 141.076 194.169 189.627 1.00 48.61 805 GLU B CA 1
ATOM 11388 C C . GLU B 2 805 ? 140.004 193.531 190.497 1.00 48.61 805 GLU B C 1
ATOM 11389 O O . GLU B 2 805 ? 139.573 194.119 191.487 1.00 48.61 805 GLU B O 1
ATOM 11391 N N . ILE B 2 806 ? 139.576 192.323 190.122 1.00 46.58 806 ILE B N 1
ATOM 11392 C CA . ILE B 2 806 ? 138.553 191.629 190.892 1.00 46.58 806 ILE B CA 1
ATOM 11393 C C . ILE B 2 806 ? 139.089 191.335 192.281 1.00 46.58 806 ILE B C 1
ATOM 11394 O O . ILE B 2 806 ? 140.216 190.850 192.441 1.00 46.58 806 ILE B O 1
ATOM 11396 N N . GLU B 2 807 ? 138.282 191.629 193.300 1.00 49.43 807 GLU B N 1
ATOM 11397 C CA . GLU B 2 807 ? 138.691 191.449 194.692 1.00 49.43 807 GLU B CA 1
ATOM 11398 C C . GLU B 2 807 ? 138.586 189.976 195.093 1.00 49.43 807 GLU B C 1
ATOM 11399 O O . GLU B 2 807 ? 137.920 189.599 196.057 1.00 49.43 807 GLU B O 1
ATOM 11401 N N . HIS B 2 808 ? 139.271 189.136 194.321 1.00 45.95 808 HIS B N 1
ATOM 11402 C CA . HIS B 2 808 ? 139.293 187.700 194.554 1.00 45.95 808 HIS B CA 1
ATOM 11403 C C . HIS B 2 808 ? 140.480 187.255 195.394 1.00 45.95 808 HIS B C 1
ATOM 11404 O O . HIS B 2 808 ? 140.637 186.052 195.619 1.00 45.95 808 HIS B O 1
ATOM 11406 N N . TRP B 2 809 ? 141.308 188.187 195.859 1.00 38.78 809 TRP B N 1
ATOM 11407 C CA . TRP B 2 809 ? 142.479 187.875 196.678 1.00 38.78 809 TRP B CA 1
ATOM 11408 C C . TRP B 2 809 ? 142.145 186.987 197.877 1.00 38.78 809 TRP B C 1
ATOM 11409 O O . TRP B 2 809 ? 142.485 185.803 197.899 1.00 38.78 809 TRP B O 1
ATOM 11420 N N . PRO B 2 820 ? 147.542 170.821 204.101 1.00 53.16 820 PRO B N 1
ATOM 11421 C CA . PRO B 2 820 ? 146.186 170.349 203.806 1.00 53.16 820 PRO B CA 1
ATOM 11422 C C . PRO B 2 820 ? 145.742 170.727 202.401 1.00 53.16 820 PRO B C 1
ATOM 11423 O O . PRO B 2 820 ? 144.706 171.371 202.245 1.00 53.16 820 PRO B O 1
ATOM 11427 N N . LEU B 2 821 ? 146.517 170.330 201.392 1.00 46.86 821 LEU B N 1
ATOM 11428 C CA . LEU B 2 821 ? 146.202 170.722 200.022 1.00 46.86 821 LEU B CA 1
ATOM 11429 C C . LEU B 2 821 ? 144.950 170.010 199.525 1.00 46.86 821 LEU B C 1
ATOM 11430 O O . LEU B 2 821 ? 143.926 170.647 199.252 1.00 46.86 821 LEU B O 1
ATOM 11435 N N . ARG B 2 822 ? 145.008 168.683 199.430 1.00 56.41 822 ARG B N 1
ATOM 11436 C CA . ARG B 2 822 ? 143.911 167.870 198.922 1.00 56.41 822 ARG B CA 1
ATOM 11437 C C . ARG B 2 822 ? 144.299 166.404 199.049 1.00 56.41 822 ARG B C 1
ATOM 11438 O O . ARG B 2 822 ? 145.483 166.054 199.041 1.00 56.41 822 ARG B O 1
ATOM 11446 N N . ASP B 2 823 ? 143.281 165.550 199.162 1.00 58.61 823 ASP B N 1
ATOM 11447 C CA . ASP B 2 823 ? 143.495 164.110 199.201 1.00 58.61 823 ASP B CA 1
ATOM 11448 C C . ASP B 2 823 ? 142.518 163.360 198.303 1.00 58.61 823 ASP B C 1
ATOM 11449 O O . ASP B 2 823 ? 142.541 162.123 198.289 1.00 58.61 823 ASP B O 1
ATOM 11451 N N . GLN B 2 824 ? 141.664 164.061 197.564 1.00 49.70 824 GLN B N 1
ATOM 11452 C CA . GLN B 2 824 ? 140.740 163.404 196.651 1.00 49.70 824 GLN B CA 1
ATOM 11453 C C . GLN B 2 824 ? 141.508 162.777 195.496 1.00 49.70 824 GLN B C 1
ATOM 11454 O O . GLN B 2 824 ? 142.357 163.426 194.877 1.00 49.70 824 GLN B O 1
ATOM 11460 N N . VAL B 2 825 ? 141.207 161.516 195.202 1.00 34.78 825 VAL B N 1
ATOM 11461 C CA . VAL B 2 825 ? 141.865 160.770 194.137 1.00 34.78 825 VAL B CA 1
ATOM 11462 C C . VAL B 2 825 ? 140.804 160.290 193.160 1.00 34.78 825 VAL B C 1
ATOM 11463 O O . VAL B 2 825 ? 139.806 159.684 193.568 1.00 34.78 825 VAL B O 1
ATOM 11467 N N . VAL B 2 826 ? 141.018 160.560 191.878 1.00 19.01 826 VAL B N 1
ATOM 11468 C CA . VAL B 2 826 ? 140.096 160.115 190.841 1.00 19.01 826 VAL B CA 1
ATOM 11469 C C . VAL B 2 826 ? 140.355 158.647 190.537 1.00 19.01 826 VAL B C 1
ATOM 11470 O O . VAL B 2 826 ? 141.503 158.188 190.525 1.00 19.01 826 VAL B O 1
ATOM 11474 N N . GLU B 2 827 ? 139.280 157.892 190.325 1.00 11.71 827 GLU B N 1
ATOM 11475 C CA . GLU B 2 827 ? 139.386 156.473 190.029 1.00 11.71 827 GLU B CA 1
ATOM 11476 C C . GLU B 2 827 ? 138.319 156.080 189.021 1.00 11.71 827 GLU B C 1
ATOM 11477 O O . GLU B 2 827 ? 137.187 156.564 189.078 1.00 11.71 827 GLU B O 1
ATOM 11483 N N . ALA B 2 828 ? 138.694 155.209 188.093 1.00 9.23 828 ALA B N 1
ATOM 11484 C CA . ALA B 2 828 ? 137.789 154.677 187.088 1.00 9.23 828 ALA B CA 1
ATOM 11485 C C . ALA B 2 828 ? 137.724 153.169 187.252 1.00 9.23 828 ALA B C 1
ATOM 11486 O O . ALA B 2 828 ? 138.751 152.522 187.462 1.00 9.23 828 ALA B O 1
ATOM 11488 N N . LEU B 2 829 ? 136.527 152.613 187.147 1.00 9.56 829 LEU B N 1
ATOM 11489 C CA . LEU B 2 829 ? 136.287 151.217 187.479 1.00 9.56 829 LEU B CA 1
ATOM 11490 C C . LEU B 2 829 ? 136.165 150.393 186.202 1.00 9.56 829 LEU B C 1
ATOM 11491 O O . LEU B 2 829 ? 135.396 150.742 185.303 1.00 9.56 829 LEU B O 1
ATOM 11496 N N . TRP B 2 830 ? 136.925 149.304 186.127 1.00 8.35 830 TRP B N 1
ATOM 11497 C CA . TRP B 2 830 ? 136.986 148.481 184.921 1.00 8.35 830 TRP B CA 1
ATOM 11498 C C . TRP B 2 830 ? 135.781 147.562 184.778 1.00 8.35 830 TRP B C 1
ATOM 11499 O O . TRP B 2 830 ? 135.837 146.551 184.072 1.00 8.35 830 TRP B O 1
ATOM 11510 N N . HIS B 2 839 ? 122.892 155.769 172.047 1.00 55.36 839 HIS B N 1
ATOM 11511 C CA . HIS B 2 839 ? 122.818 156.103 170.631 1.00 55.36 839 HIS B CA 1
ATOM 11512 C C . HIS B 2 839 ? 123.134 154.892 169.765 1.00 55.36 839 HIS B C 1
ATOM 11513 O O . HIS B 2 839 ? 122.354 154.527 168.889 1.00 55.36 839 HIS B O 1
ATOM 11520 N N . VAL B 2 840 ? 124.289 154.274 170.017 1.00 49.21 840 VAL B N 1
ATOM 11521 C CA . VAL B 2 840 ? 124.685 153.096 169.250 1.00 49.21 840 VAL B CA 1
ATOM 11522 C C . VAL B 2 840 ? 123.681 151.971 169.458 1.00 49.21 840 VAL B C 1
ATOM 11523 O O . VAL B 2 840 ? 123.194 151.361 168.499 1.00 49.21 840 VAL B O 1
ATOM 11527 N N . HIS B 2 841 ? 123.351 151.684 170.719 1.00 54.46 841 HIS B N 1
ATOM 11528 C CA . HIS B 2 841 ? 122.382 150.633 171.005 1.00 54.46 841 HIS B CA 1
ATOM 11529 C C . HIS B 2 841 ? 120.997 151.002 170.493 1.00 54.46 841 HIS B C 1
ATOM 11530 O O . HIS B 2 841 ? 120.285 150.153 169.946 1.00 54.46 841 HIS B O 1
ATOM 11537 N N . ARG B 2 842 ? 120.596 152.263 170.666 1.00 60.86 842 ARG B N 1
ATOM 11538 C CA . ARG B 2 842 ? 119.296 152.699 170.168 1.00 60.86 842 ARG B CA 1
ATOM 11539 C C . ARG B 2 842 ? 119.239 152.644 168.646 1.00 60.86 842 ARG B C 1
ATOM 11540 O O . ARG B 2 842 ? 118.239 152.197 168.073 1.00 60.86 842 ARG B O 1
ATOM 11548 N N . GLY B 2 843 ? 120.303 153.088 167.976 1.00 56.27 843 GLY B N 1
ATOM 11549 C CA . GLY B 2 843 ? 120.321 153.082 166.525 1.00 56.27 843 GLY B CA 1
ATOM 11550 C C . GLY B 2 843 ? 120.472 151.706 165.913 1.00 56.27 843 GLY B C 1
ATOM 11551 O O . GLY B 2 843 ? 120.079 151.510 164.759 1.00 56.27 843 GLY B O 1
ATOM 11552 N N . ALA B 2 844 ? 121.035 150.750 166.655 1.00 49.05 844 ALA B N 1
ATOM 11553 C CA . ALA B 2 844 ? 121.183 149.401 166.120 1.00 49.05 844 ALA B CA 1
ATOM 11554 C C . ALA B 2 844 ? 119.834 148.726 165.916 1.00 49.05 844 ALA B C 1
ATOM 11555 O O . ALA B 2 844 ? 119.711 147.829 165.074 1.00 49.05 844 ALA B O 1
ATOM 11557 N N . GLN B 2 845 ? 118.819 149.142 166.674 1.00 56.42 845 GLN B N 1
ATOM 11558 C CA . GLN B 2 845 ? 117.500 148.528 166.558 1.00 56.42 845 GLN B CA 1
ATOM 11559 C C . GLN B 2 845 ? 116.877 148.797 165.196 1.00 56.42 845 GLN B C 1
ATOM 11560 O O . GLN B 2 845 ? 116.215 147.921 164.630 1.00 56.42 845 GLN B O 1
ATOM 11566 N N . LEU B 2 846 ? 117.060 150.007 164.660 1.00 51.55 846 LEU B N 1
ATOM 11567 C CA . LEU B 2 846 ? 116.519 150.315 163.340 1.00 51.55 846 LEU B CA 1
ATOM 11568 C C . LEU B 2 846 ? 117.140 149.423 162.275 1.00 51.55 846 LEU B C 1
ATOM 11569 O O . LEU B 2 846 ? 116.436 148.901 161.401 1.00 51.55 846 LEU B O 1
ATOM 11574 N N . VAL B 2 847 ? 118.459 149.225 162.341 1.00 44.77 847 VAL B N 1
ATOM 11575 C CA . VAL B 2 847 ? 119.131 148.342 161.393 1.00 44.77 847 VAL B CA 1
ATOM 11576 C C . VAL B 2 847 ? 118.640 146.911 161.558 1.00 44.77 847 VAL B C 1
ATOM 11577 O O . VAL B 2 847 ? 118.394 146.206 160.573 1.00 44.77 847 VAL B O 1
ATOM 11581 N N . ALA B 2 848 ? 118.490 146.459 162.807 1.00 52.72 848 ALA B N 1
ATOM 11582 C CA . ALA B 2 848 ? 118.042 145.091 163.050 1.00 52.72 848 ALA B CA 1
ATOM 11583 C C . ALA B 2 848 ? 116.637 144.863 162.508 1.00 52.72 848 ALA B C 1
ATOM 11584 O O . ALA B 2 848 ? 116.354 143.817 161.912 1.00 52.72 848 ALA B O 1
ATOM 11586 N N . ALA B 2 849 ? 115.743 145.833 162.703 1.00 56.52 849 ALA B N 1
ATOM 11587 C CA . ALA B 2 849 ? 114.385 145.711 162.191 1.00 56.52 849 ALA B CA 1
ATOM 11588 C C . ALA B 2 849 ? 114.315 145.914 160.686 1.00 56.52 849 ALA B C 1
ATOM 11589 O O . ALA B 2 849 ? 113.333 145.497 160.064 1.00 56.52 849 ALA B O 1
ATOM 11591 N N . ALA B 2 850 ? 115.329 146.545 160.090 1.00 57.63 850 ALA B N 1
ATOM 11592 C CA . ALA B 2 850 ? 115.315 146.769 158.648 1.00 57.63 850 ALA B CA 1
ATOM 11593 C C . ALA B 2 850 ? 115.338 145.453 157.881 1.00 57.63 850 ALA B C 1
ATOM 11594 O O . ALA B 2 850 ? 114.676 145.320 156.846 1.00 57.63 850 ALA B O 1
ATOM 11596 N N . MET B 2 851 ? 116.098 144.475 158.362 1.00 51.40 851 MET B N 1
ATOM 11597 C CA . MET B 2 851 ? 116.107 143.158 157.736 1.00 51.40 851 MET B CA 1
ATOM 11598 C C . MET B 2 851 ? 115.521 142.113 158.677 1.00 51.40 851 MET B C 1
ATOM 11599 O O . MET B 2 851 ? 114.364 141.716 158.536 1.00 51.40 851 MET B O 1
ATOM 11604 N N . GLY B 2 863 ? 122.448 160.824 148.405 1.00 25.10 863 GLY B N 1
ATOM 11605 C CA . GLY B 2 863 ? 121.996 159.824 147.455 1.00 25.10 863 GLY B CA 1
ATOM 11606 C C . GLY B 2 863 ? 122.726 158.504 147.593 1.00 25.10 863 GLY B C 1
ATOM 11607 O O . GLY B 2 863 ? 123.456 158.088 146.694 1.00 25.10 863 GLY B O 1
ATOM 11608 N N . TRP B 2 864 ? 122.520 157.838 148.729 1.00 19.91 864 TRP B N 1
ATOM 11609 C CA . TRP B 2 864 ? 123.244 156.613 149.037 1.00 19.91 864 TRP B CA 1
ATOM 11610 C C . TRP B 2 864 ? 122.735 155.402 148.270 1.00 19.91 864 TRP B C 1
ATOM 11611 O O . TRP B 2 864 ? 123.461 154.410 148.164 1.00 19.91 864 TRP B O 1
ATOM 11622 N N . ALA B 2 865 ? 121.507 155.447 147.750 1.00 31.83 865 ALA B N 1
ATOM 11623 C CA . ALA B 2 865 ? 120.961 154.282 147.061 1.00 31.83 865 ALA B CA 1
ATOM 11624 C C . ALA B 2 865 ? 121.765 153.946 145.812 1.00 31.83 865 ALA B C 1
ATOM 11625 O O . ALA B 2 865 ? 122.054 152.772 145.547 1.00 31.83 865 ALA B O 1
ATOM 11627 N N . ALA B 2 866 ? 122.136 154.965 145.032 1.00 30.74 866 ALA B N 1
ATOM 11628 C CA . ALA B 2 866 ? 122.911 154.727 143.819 1.00 30.74 866 ALA B CA 1
ATOM 11629 C C . ALA B 2 866 ? 124.274 154.130 144.147 1.00 30.74 866 ALA B C 1
ATOM 11630 O O . ALA B 2 866 ? 124.709 153.159 143.516 1.00 30.74 866 ALA B O 1
ATOM 11632 N N . ASP B 2 867 ? 124.957 154.692 145.146 1.00 26.14 867 ASP B N 1
ATOM 11633 C CA . ASP B 2 867 ? 126.257 154.163 145.540 1.00 26.14 867 ASP B CA 1
ATOM 11634 C C . ASP B 2 867 ? 126.135 152.728 146.028 1.00 26.14 867 ASP B C 1
ATOM 11635 O O . ASP B 2 867 ? 126.961 151.875 145.685 1.00 26.14 867 ASP B O 1
ATOM 11640 N N . VAL B 2 868 ? 125.101 152.440 146.820 1.00 35.26 868 VAL B N 1
ATOM 11641 C CA . VAL B 2 868 ? 124.930 151.098 147.368 1.00 35.26 868 VAL B CA 1
ATOM 11642 C C . VAL B 2 868 ? 124.678 150.089 146.257 1.00 35.26 868 VAL B C 1
ATOM 11643 O O . VAL B 2 868 ? 125.267 149.001 146.246 1.00 35.26 868 VAL B O 1
ATOM 11647 N N . ASP B 2 869 ? 123.805 150.424 145.303 1.00 37.63 869 ASP B N 1
ATOM 11648 C CA . ASP B 2 869 ? 123.521 149.464 144.240 1.00 37.63 869 ASP B CA 1
ATOM 11649 C C . ASP B 2 869 ? 124.722 149.293 143.316 1.00 37.63 869 ASP B C 1
ATOM 11650 O O . ASP B 2 869 ? 124.989 148.183 142.841 1.00 37.63 869 ASP B O 1
ATOM 11655 N N . ALA B 2 870 ? 125.472 150.369 143.065 1.00 34.56 870 ALA B N 1
ATOM 11656 C CA . ALA B 2 870 ? 126.684 150.237 142.264 1.00 34.56 870 ALA B CA 1
ATOM 11657 C C . ALA B 2 870 ? 127.702 149.338 142.953 1.00 34.56 870 ALA B C 1
ATOM 11658 O O . ALA B 2 870 ? 128.330 148.490 142.309 1.00 34.56 870 ALA B O 1
ATOM 11660 N N . LEU B 2 871 ? 127.876 149.505 144.266 1.00 37.61 871 LEU B N 1
ATOM 11661 C CA . LEU B 2 871 ? 128.814 148.662 144.999 1.00 37.61 871 LEU B CA 1
ATOM 11662 C C . LEU B 2 871 ? 128.359 147.211 145.017 1.00 37.61 871 LEU B C 1
ATOM 11663 O O . LEU B 2 871 ? 129.182 146.296 144.899 1.00 37.61 871 LEU B O 1
ATOM 11668 N N . LEU B 2 872 ? 127.055 146.978 145.172 1.00 39.90 872 LEU B N 1
ATOM 11669 C CA . LEU B 2 872 ? 126.544 145.613 145.138 1.00 39.90 872 LEU B CA 1
ATOM 11670 C C . LEU B 2 872 ? 126.776 144.976 143.775 1.00 39.90 872 LEU B C 1
ATOM 11671 O O . LEU B 2 872 ? 127.129 143.795 143.684 1.00 39.90 872 LEU B O 1
ATOM 11676 N N . ALA B 2 873 ? 126.577 145.743 142.701 1.00 43.44 873 ALA B N 1
ATOM 11677 C CA . ALA B 2 873 ? 126.860 145.227 141.366 1.00 43.44 873 ALA B CA 1
ATOM 11678 C C . ALA B 2 873 ? 128.339 144.910 141.200 1.00 43.44 873 ALA B C 1
ATOM 11679 O O . ALA B 2 873 ? 128.700 143.891 140.601 1.00 43.44 873 ALA B O 1
ATOM 11681 N N . GLU B 2 874 ? 129.212 145.776 141.719 1.00 47.07 874 GLU B N 1
ATOM 11682 C CA . GLU B 2 874 ? 130.648 145.535 141.605 1.00 47.07 874 GLU B CA 1
ATOM 11683 C C . GLU B 2 874 ? 131.064 144.282 142.367 1.00 47.07 874 GLU B C 1
ATOM 11684 O O . GLU B 2 874 ? 131.885 143.495 141.880 1.00 47.07 874 GLU B O 1
ATOM 11686 N N . ARG B 2 875 ? 130.512 144.080 143.565 1.00 50.51 875 ARG B N 1
ATOM 11687 C CA . ARG B 2 875 ? 130.906 142.931 144.375 1.00 50.51 875 ARG B CA 1
ATOM 11688 C C . ARG B 2 875 ? 130.394 141.625 143.781 1.00 50.51 875 ARG B C 1
ATOM 11689 O O . ARG B 2 875 ? 131.109 140.616 143.781 1.00 50.51 875 ARG B O 1
ATOM 11691 N N . GLU B 2 876 ? 129.164 141.623 143.264 1.00 58.12 876 GLU B N 1
ATOM 11692 C CA . GLU B 2 876 ? 128.520 140.413 142.767 1.00 58.12 876 GLU B CA 1
ATOM 11693 C C . GLU B 2 876 ? 128.767 140.177 141.283 1.00 58.12 876 GLU B C 1
ATOM 11694 O O . GLU B 2 876 ? 127.944 139.535 140.616 1.00 58.12 876 GLU B O 1
ATOM 11696 N N . ARG B 2 877 ? 129.875 140.682 140.744 1.00 66.82 877 ARG B N 1
ATOM 11697 C CA . ARG B 2 877 ? 130.232 140.495 139.338 1.00 66.82 877 ARG B CA 1
ATOM 11698 C C . ARG B 2 877 ? 131.643 139.928 139.281 1.00 66.82 877 ARG B C 1
ATOM 11699 O O . ARG B 2 877 ? 132.624 140.679 139.201 1.00 66.82 877 ARG B O 1
ATOM 11707 N N . PRO B 2 878 ? 131.785 138.594 139.325 1.00 66.89 878 PRO B N 1
ATOM 11708 C CA . PRO B 2 878 ? 133.086 137.913 139.321 1.00 66.89 878 PRO B CA 1
ATOM 11709 C C . PRO B 2 878 ? 133.903 138.203 138.067 1.00 66.89 878 PRO B C 1
ATOM 11710 O O . PRO B 2 878 ? 134.922 137.545 137.858 1.00 66.89 878 PRO B O 1
#

Radius of gyration: 39.23 Å; Cα contacts (8 Å, |Δi|>4): 2695; chains: 2; bounding box: 86×98×132 Å

InterPro domains:
  IPR000212 UvrD-like helicase [PTHR11070] (21-757)
  IPR011604 PD-(D/E)XK endonuclease-like domain superfamily [G3DSA:3.90.320.10] (795-1039)
  IPR013986 DExx box DNA helicase domain superfamily [G3DSA:1.10.10.160] (114-224)
  IPR014016 UvrD-like helicase, ATP-binding domain [PF00580] (21-300)
  IPR014016 UvrD-like helicase, ATP-binding domain [PS51198] (8-316)
  IPR014017 UvrD-like helicase, C-terminal [PF13361] (550-689)
  IPR014017 UvrD-like helicase, C-terminal [PS51217] (317-613)
  IPR027417 P-loop containing nucleoside triphosphate hydrolase [G3DSA:3.40.50.300] (22-299)
  IPR027417 P-loop containing nucleoside triphosphate hydrolase [G3DSA:3.40.50.300] (310-413)
  IPR027417 P-loop containing nucleoside triphosphate hydrolase [G3DSA:3.40.50.300] (581-714)
  IPR027417 P-loop containing nucleoside triphosphate hydrolase [SSF52540] (19-710)
  IPR038726 PD-(D/E)XK endonuclease-like domain, AddAB-type [PF12705] (795-1037)

Foldseek 3Di:
DLALQDWDEEAAEAAAQQQLLVVLLVSVVRNVEEQADPVRLVVSVVVNVVVVPRYYLLRVLVVLVVVLVCPVVVLVVLLVVLVVPQVDDPAPVPCNVVSNPSVVSVVLVVLVLLCLLQPHQLVNQCVVDLCLSVVSSVSVVVVVVVDDSRNSLVVSVVSPPVVVPSLVVLLAVDAEYYHVAQQADGVSSLVVLVSSVPTHNYNYRYHYVLFRVDDPDDDDDYHYTAEHAQAEQLLQVLLVLLVVVFVHHHGYHPVFAAFEAEAAAADLLRLLFVVLQVVVCCCPVVNDHFPLAAEAEADCVVRVVVSVVSNVVQPFAAPADDFLCPDLLSVLLLLLLVCLVVVHDDLVSQVSNCPTPLHHDDVVVVVVVQVQQQQQVVDPPTDDSSVSRRVCLVDPRPSDDDPCVVRSVLVNQLNVQQNVQVVDDDALVRHLVSSVVSGPLPVCLVVVLVDDPPVVVVSVVSVVSNVVLSVVLVVVPRVVSSVVGRYYYDYLVVLQPGSRQEYEHPDQFQDPLQPPPDPQDDSRSVVCSVVCDDSNSSSSVSSRSSSHHHYYYYYQYPVPHHVVSVSSVVSGPDDHDHDDDHPRLLVLQVVLVVVCPDVVCNVVSLVVLVVCVVPPSQPRDPCRPPVNDDDDPQKKPDDDPQAAEEDELVCLVVLLAFVVLVVQVPVDQDPDDDQVNVVFVLLLVLVQDDDDDLVRSLVVCVVPLVPGPDDPVVVSVVVSVQVNQLSVLVVVVCVVCVVFKPWDHAQQWFWDWLDSVTYIYTYTFGTWIAGPVQAIEGEDEAADADDDDLVVLQVRSNRLVVLSSLAPARRPGPSHSHWYWYWHRRHVGTDIHTYGGQDPVNSVVSVVSVVVSVVQNIGPDHGGDDDPCLVPRSPDVVDPVD/DPDDDQDPLLVCVLPPAFFEEEEAADQALQDLVSPLSSVCVCDQVHLDAQLQEEEEDADVVVQVVSQVSNVVVVVVSVVPRPHHHYYYLLVVLLVLCLVPVPVVPADNPFAADDQLVLLVLLLVLVVPDPDDLPDPDDRVVVSVQLVLLLLQCLLFVPLLPVLQCQLPLPVCCCPVFAAPVVPVPVVLLSVQSVNLNSCSVSNVVSVVVSRVVRYDYSSNSLSSLLCVLVPDLPSLVVSVVRHQEYEAEAQQQAAPSSLSNCLRNAQVLDDRRRRYYYYDYLLLRQDCPNSVASDRVVCQQQRRANNPRGGHDYRQSAEHDLFDPVLVLLLCVLLVVCVPDPPDHDHHDYCAFEFEAAEPLVLLLVVLVVVLVCPVVPAAEAFADLVVLVVSPVSNVVSVPDADEDALCPPPLNVLLLQVLQCLQDVAPQVSVCCVCCDPPPRDDPQQVVLLLVQLVVPDPPVVVVVPPDPPHDDSGSSVCLLVVDDPPSHDPVNNVVSVVVNVLSVVLSVCQPPQFLVNSVVSCVVDPPPPVQQVPDDPVQPRDRCQSVVVVSVVRVVVSCDRSHVPPNVSVVSCCVRVVHPDNRDDPDHYYRYHLVVCFPAADAEYEHRAQAPCRLLVLPPDDACSNHNSHPQLVSGPNCVLPHQPSPPDNHVVVVVVSVVVSVVSVSVVSSSSSSSSVSRRSSRHSYYYYYYHYFAYDDDPHTTGGHVSSVVVVVSVVCHPPNHVRDDDDDDDDSVVVVVVVVVVVVCVVVVVVVVVVVVVPPD

Sequence (1649 aa):
LLEPGSNGVVRLLGGPGTGKSSLLVDTAVQHILLTGSARLRTAARAAITARLLVRTVHSYAFAVLRLAAQSAEQDGIIRELLAGDLEDGGWPEQLWPALTTAGFATELRDLMARCTERGVDPIALQRLGRPEWLAAGRFAQAYEQILGAAELVGAALEALGADDELLDTERNRIKLLLVDDAQHLDPQAARLVRALAAGTGLTVIAGDPDQSVLLRDDTHPAITLTQSYRCAPEIASAITGLGQRLPRHWTGNPQREGTVTVRLAASTHAEGTMIADALRRAHLVDGIPWSQMAVIVRSVPRVGTALARALTAAGVPVQDDVPVGRQPAAAALLTVLDVTATGHLDADSAVALLTGPIGRVDPVTLRQLRRALRRADGSQPPRDFGDLLVDAIEREPKGLSAEHARTLRRLRAVLTAARRSDASGADPRYTLWQAWHASGLQRRWLAASERGGSVGAQADRDLDAVTTLFDVADQYVLRGLVDHVAVAVLSVHGALAGEWDFVVIAGVQEGLWPNMIPRGGVLGTQHLVDVLLVAEERRLLMAAMGRARTRVMITAVDLLPSPFCAEISAWATEPPLVAPRVLAPSALVGRLRAVVCAPDARACAAAQLARLAAAGVPGADPSQWHAMTSLTTEEPLWSEPGHVVTLSPSTLQMLTDCPLRWLLERHGGDDGRDVRSTVGSLVHALVSEPGKTESQLVNELEKVWDDLPYDAKWYSDNELARHRAMLETFTRWREDTRRQLTEVATEIPVEGIVVEPGVRVRGRLDRLERDEAGRLVVVALKTGKSPVTKDDAQNHAQLAMYQLAVAAGLLDDGDEPGGGKLVYLGKAGATEREQDPLTPDKRAEWLETVGEAAAATAGPRFVARVNNGCANCPVRSSCPAQLGLFPPTDEQAAVIAAPPGPLVVIAGAGAGKTETMAARVVWLVANGFATPSQVLGLTFTRKAAGQLLRRVRTRLARLAGAGESATVSTYHAFAGTLLREHGLLLPVEPDTRLLSETELWQLAYDVVCAHPGHLDTEKTPAAVTAMVLRLSGALAEHLVDTDQLRDTHVELERLVHTLPAGPPSQWLLRMLATQTERTELVPLIDALHQRMRAEKVMDFGMQMAAAARLAARFPQVGEQLRQRFRVVLLDEYQDTGHAQRIALSSLFGGGADDGLALTAVGDPIQSIYGWRGASATNLPRFTTDFPYSDGTPAPTLELRTSWRNPPSTLHVANAVSEEARRRSVAVRALRPRIRCALLNNVAAERDWVADHLARAYHGAAAVLVRRNADAAPMAEALTARGVPVEVVGLLAVPEVADLVAMLRLIADPTAGSAVMRILTGPRWRFGARDIAALWRRAVELDGTADIVAQAAPDADTACVADAICDPGDAERYSPAGYERIVALGRELTMLRAHLGHPLPELVAEVRRVLGLDAEARAARPVAAGWAGTENLDRFSDLVSDFAGGASVSALLAYLDAAVEVENGLAPAELTVRVQILTVHAAKGLEWQVVAVPHLSARVFPSTTQARTWLTDASDLPPLLRGDRGVPVLDTSDIYDRKILSDKISDHKKSLDQRRVDEERRLLYVAITRAEDTLLLSGHHWGATESKPRGPSEFLCELKTILEEEIEHWPLRDQVVEALWHVHRGAQLVAAAMGWAADVDALLAERERP

Secondary structure (DSSP, 8-state):
--SSS--S-BEEE--SSSSHHHHHHHHHHHT--B-SSTTHHHHHHHHHHHH---B-HHHHHHHHHHHTT--HHHHHHHHHHHHHTTT-----SS-HHHHTSHHHHHHHHHHHHHHHHTT--HHHHHT---HHHHHHHHHHHHHHH---SSSHHHHHHHHTTTSSSHHHHHHHT-S--B----SS--HHHHHHHHHHTSS----B----TT----SSS--S-EEE--B-SSS-HHHHHHHHHHHTT-----B--TT---EEEEEEESSHHHHHHHHHHHHHHIIIII-PPTTSEEEEES-IIIIIHHHHHHHHTTT--B-----TTT-HHHHHHHHHHHHHHH-S--SHHHHHHHHSTTS---HHHHHHHHHHHHTTS--SSPPPHHHHHHHHHHS---S--SSSHHHHHHHHHHHHHHHHHTTTS-HIIIIIHHHHHHSSTTHHHHHHSSS-TTHHHHHHHHHHHHHHHHHHHHHT--HHHHHH--BEEEESTT-SS---SEEEEE--BTTTSS--S----SS-HHHHHHH--HHHHHHHHHHHHTT-SSEEEEEEE---B-HHHHHHHTT---PPBSS-----HHHHHHHHHHHHS----HHHHHHHHHHHHTT--TT-SGGGSGGG---S----S--STT-EEEE-GGGSTTTTT-HHHHHHHSSS------HHHHHHHHHHHHHH-SS--HHHHHHHHHHHGGGS--SSTTHHHHHHHHHHHHHHHHHHHHHHTTTT-EEEEEEEEEE--SB--EEEEEEEEEEEEE-TTS-EEEE--B--SSPPPHHHHTT-HHHHHHHHHSSSSSSSS------EEEEES-----EEEEE----HHHHHHHHHHHHHHHTTTSSSS-EEE--S-GGG-STTTT-TT-/--S----HHHHHHHTPPSS-EEE---SSSSSSHHHHHHHHHTTTSSSS-TTSEEEEESSHHHHHHHHHHHHHHHHHHHTT----EEEEHHHHHHHHHHHTTTTTT--TT-EE--HHHHHHHHHHHHHT--S----SS-TTTSHHHHHHHHHHHHHHT-TTTGGGGSSTTTTHHHHTSPP---TTTHHHHHHHHHHHHHHHHHHHHHHHHHHHTTEE-HHHHHHHHHHHHHH-TTTHHHHHHH-SEEEE-STTS--STTTSSTTTSS-SS--SSSEEEEE--SSS---SSSS--S-SSSTTTTTS--SSSPPPPEE------S--TTTHHHHHHHTGGGGTTT----------EEEEEEEHHHHHHHHHHHHHHHHH---EE-BSSGGGTTTTTHHHHTTT-------GGGSTTTHHHHTTTHHHH-TT-GGGTHHHHTSSTT---HHHHHHHHHHHHHH---HHHHTSSSTT-----STTTSS----TTSS-HHHHHHHHHHHHHHHHHHGGGSS-THHHHHHHHHHSSTTTHHHHTS-TTT-S---SHHHHHHHHHHHHT---SSSSSSHHHHHHHHHTSSS---------B--BGGG-SS---SSEEE---BTTTSS--TT---TTTSSTT--GGGSS---------SS--SHHHHHHHHHHHHHHHHHHHHHHHHHHHHHHHT--SS-EEEEEEEE-SS-SS---B-HHHHHHHHHHT---S---------EEE--HHHHHHHHHHH--HHHHHHHHHHHHT--

Nearest PDB structures (foldseek):
  6ppr-assembly1_B  TM=9.920E-01  e=0.000E+00  Mycolicibacterium smegmatis
  6ppu-assembly1_B  TM=9.746E-01  e=2.456E-101  Mycolicibacterium smegmatis MC2 155
  7sjr-assembly1_B  TM=9.551E-01  e=7.714E-94  Mycolicibacterium smegmatis
  6ppj-assembly1_B  TM=9.140E-01  e=2.110E-83  Mycolicibacterium smegmatis
  2pjr-assembly1_A  TM=6.218E-01  e=9.282E-21  Geobacillus stearothermophilus

Organism: Mycolicibacterium smegmatis (strain ATCC 700084 / mc(2)155) (NCBI:txid246196)